Protein AF-0000000069193456 (afdb_homodimer)

Radius of gyration: 40.94 Å; Cα contacts (8 Å, |Δi|>4): 2924; chains: 2; bounding box: 94×148×112 Å

Sequence (2018 aa):
MAEHEHEHEFEGGEEELEAPKDSLWRDEHAMEKSANIVYFLTLGIVAGLILREINKKTKQSIILLSRFPYSPMILSLGILIGLLQKSLGYIGESASILSKMHPHLIVFVFIPVLLFESAFNCDWYTFKYQMVNILLLAGPGCGWGAILLGGIFKLVLQYDDNDMTWYQAFTLGSVLSATDPVAVVALLKELGASLAFNHLIEGEALLNDGVAMVFFIFFNKFSKAQSGKGEAVTASQVVINFVRNSMVGPALGLVLGILAALWTKRILGDDIEVTWLTFVFTYLTFYWAEFCFFKTSGLLAVVGLGLFWSAFGKTRIRSSVEHSVHTVWGFVQYSCDTLVFVLVGIIVGTQVIEETFIHKSDYIRMIVFYFFMILARFIMILTFWPFLRCFGYPISKPEFIVLVYGGLRGALGLTLSLMVGCDEELPARFRHLSVFYAAGMAAITNLVNGTTCKALVQYLEMIENPVVKKKVYKKYLEELIVNSQDKMRELESDQFYSMADWNQVNQLIGQPKFIEKIEKLETEIKYMVGSNKVAANSSNLYEGLTDQEIFGEVRYRIYRILKGLYYDKFEYGLCEEDTVRLLVESSDIGLDHTKSILNIWDQLYKNFLNFSSVNFFLKVKEIPLIGSFAKEYMIKHLGFVYDVTTTFLSCANEALHLTDSFPMGKDAVRLVMEEISREIEKAEGYLGILNDTFPEIVRAIQTKRASHSILTHQRHYLDDTQQNGLVDEKEYQLLKKEINNRLVDLENHQFEMILPSFHVLAMEFPIFSGLVSTDLDNIIKSAYEKRFGCDEIIYEQGMTCQNIFIISKGNVVDEFQGGSIKKGLGSLISYTNLIGEGTCMSTAKATADSLLYSLNLKILKDLMQRNPEFEFKIYINSIEYLRKMFESQAGPLANLEIKRLLDFFRTKSKLKKLTQNQKCDFIFGGYLFRGELKDINSKVYPQYSYIPPQETECLVSKDTICLVFEDQVDSLNNQMLKQLDLDPHKDQQISERYSQIKRTSIQDKKKHHMAEHEHEHEFEGGEEELEAPKDSLWRDEHAMEKSANIVYFLTLGIVAGLILREINKKTKQSIILLSRFPYSPMILSLGILIGLLQKSLGYIGESASILSKMHPHLIVFVFIPVLLFESAFNCDWYTFKYQMVNILLLAGPGCGWGAILLGGIFKLVLQYDDNDMTWYQAFTLGSVLSATDPVAVVALLKELGASLAFNHLIEGEALLNDGVAMVFFIFFNKFSKAQSGKGEAVTASQVVINFVRNSMVGPALGLVLGILAALWTKRILGDDIEVTWLTFVFTYLTFYWAEFCFFKTSGLLAVVGLGLFWSAFGKTRIRSSVEHSVHTVWGFVQYSCDTLVFVLVGIIVGTQVIEETFIHKSDYIRMIVFYFFMILARFIMILTFWPFLRCFGYPISKPEFIVLVYGGLRGALGLTLSLMVGCDEELPARFRHLSVFYAAGMAAITNLVNGTTCKALVQYLEMIENPVVKKKVYKKYLEELIVNSQDKMRELESDQFYSMADWNQVNQLIGQPKFIEKIEKLETEIKYMVGSNKVAANSSNLYEGLTDQEIFGEVRYRIYRILKGLYYDKFEYGLCEEDTVRLLVESSDIGLDHTKSILNIWDQLYKNFLNFSSVNFFLKVKEIPLIGSFAKEYMIKHLGFVYDVTTTFLSCANEALHLTDSFPMGKDAVRLVMEEISREIEKAEGYLGILNDTFPEIVRAIQTKRASHSILTHQRHYLDDTQQNGLVDEKEYQLLKKEINNRLVDLENHQFEMILPSFHVLAMEFPIFSGLVSTDLDNIIKSAYEKRFGCDEIIYEQGMTCQNIFIISKGNVVDEFQGGSIKKGLGSLISYTNLIGEGTCMSTAKATADSLLYSLNLKILKDLMQRNPEFEFKIYINSIEYLRKMFESQAGPLANLEIKRLLDFFRTKSKLKKLTQNQKCDFIFGGYLFRGELKDINSKVYPQYSYIPPQETECLVSKDTICLVFEDQVDSLNNQMLKQLDLDPHKDQQISERYSQIKRTSIQDKKKHH

Nearest PDB structures (foldseek):
  8xpq-assembly1_B  TM=7.668E-01  e=1.045E-39  Strongylocentrotus purpuratus
  8pd8-assembly1_A  TM=7.695E-01  e=7.170E-40  Strongylocentrotus purpuratus
  8pd7-assembly1_A  TM=7.543E-01  e=1.772E-39  Strongylocentrotus purpuratus
  8pd9-assembly1_A  TM=7.567E-01  e=2.684E-39  Strongylocentrotus purpuratus
  3mdp-assembly1_A-2  TM=7.953E-01  e=1.707E-05  Geobacter metallireducens GS-15

Structure (mmCIF, N/CA/C/O backbone):
data_AF-0000000069193456-model_v1
#
loop_
_entity.id
_entity.type
_entity.pdbx_description
1 polymer 'Chromosome undetermined scaffold_49, whole genome shotgun sequence'
#
loop_
_atom_site.group_PDB
_atom_site.id
_atom_site.type_symbol
_atom_site.label_atom_id
_atom_site.label_alt_id
_atom_site.label_comp_id
_atom_site.label_asym_id
_atom_site.label_entity_id
_atom_site.label_seq_id
_atom_site.pdbx_PDB_ins_code
_atom_site.Cartn_x
_atom_site.Cartn_y
_atom_site.Cartn_z
_atom_site.occupancy
_atom_site.B_iso_or_equiv
_atom_site.auth_seq_id
_atom_site.auth_comp_id
_atom_site.auth_asym_id
_atom_site.auth_atom_id
_atom_site.pdbx_PDB_model_num
ATOM 1 N N . MET A 1 1 ? -13.398 -85.375 -55.656 1 17.72 1 MET A N 1
ATOM 2 C CA . MET A 1 1 ? -12.414 -84.875 -54.688 1 17.72 1 MET A CA 1
ATOM 3 C C . MET A 1 1 ? -12.961 -83.75 -53.875 1 17.72 1 MET A C 1
ATOM 5 O O . MET A 1 1 ? -13.156 -82.625 -54.406 1 17.72 1 MET A O 1
ATOM 9 N N . ALA A 1 2 ? -13.953 -83.938 -53.062 1 20.81 2 ALA A N 1
ATOM 10 C CA . ALA A 1 2 ? -15.016 -83.562 -52.156 1 20.81 2 ALA A CA 1
ATOM 11 C C . ALA A 1 2 ? -14.469 -82.75 -51 1 20.81 2 ALA A C 1
ATOM 13 O O . ALA A 1 2 ? -13.68 -83.188 -50.188 1 20.81 2 ALA A O 1
ATOM 14 N N . GLU A 1 3 ? -14.008 -81.438 -51.406 1 20.44 3 GLU A N 1
ATOM 15 C CA . GLU A 1 3 ? -13.133 -80.438 -50.812 1 20.44 3 GLU A CA 1
ATOM 16 C C . GLU A 1 3 ? -13.547 -80.125 -49.375 1 20.44 3 GLU A C 1
ATOM 18 O O . GLU A 1 3 ? -14.727 -79.875 -49.125 1 20.44 3 GLU A O 1
ATOM 23 N N . HIS A 1 4 ? -12.953 -80.625 -48.344 1 23.64 4 HIS A N 1
ATOM 24 C CA . HIS A 1 4 ? -12.953 -80.812 -46.906 1 23.64 4 HIS A CA 1
ATOM 25 C C . HIS A 1 4 ? -12.977 -79.438 -46.188 1 23.64 4 HIS A C 1
ATOM 27 O O . HIS A 1 4 ? -11.977 -78.75 -46.156 1 23.64 4 HIS A O 1
ATOM 33 N N . GLU A 1 5 ? -14 -78.625 -46.312 1 22.72 5 GLU A N 1
ATOM 34 C CA . GLU A 1 5 ? -14.227 -77.312 -45.875 1 22.72 5 GLU A CA 1
ATOM 35 C C . GLU A 1 5 ? -14.141 -77.188 -44.344 1 22.72 5 GLU A C 1
ATOM 37 O O . GLU A 1 5 ? -15.023 -77.625 -43.625 1 22.72 5 GLU A O 1
ATOM 42 N N . HIS A 1 6 ? -13.047 -77.562 -43.75 1 24.02 6 HIS A N 1
ATOM 43 C CA . HIS A 1 6 ? -12.875 -77.562 -42.281 1 24.02 6 HIS A CA 1
ATOM 44 C C . HIS A 1 6 ? -13.289 -76.25 -41.656 1 24.02 6 HIS A C 1
ATOM 46 O O . HIS A 1 6 ? -12.82 -75.188 -42.062 1 24.02 6 HIS A O 1
ATOM 52 N N . GLU A 1 7 ? -14.477 -76.062 -41.188 1 23.5 7 GLU A N 1
ATOM 53 C CA . GLU A 1 7 ? -15.211 -75.062 -40.438 1 23.5 7 GLU A CA 1
ATOM 54 C C . GLU A 1 7 ? -14.516 -74.75 -39.125 1 23.5 7 GLU A C 1
ATOM 56 O O . GLU A 1 7 ? -14.555 -75.5 -38.188 1 23.5 7 GLU A O 1
ATOM 61 N N . HIS A 1 8 ? -13.273 -74.375 -39.094 1 25.77 8 HIS A N 1
ATOM 62 C CA . HIS A 1 8 ? -12.602 -74 -37.844 1 25.77 8 HIS A CA 1
ATOM 63 C C . HIS A 1 8 ? -13.438 -73 -37.031 1 25.77 8 HIS A C 1
ATOM 65 O O . HIS A 1 8 ? -13.844 -72 -37.531 1 25.77 8 HIS A O 1
ATOM 71 N N . GLU A 1 9 ? -14.234 -73.438 -36.094 1 24.17 9 GLU A N 1
ATOM 72 C CA . GLU A 1 9 ? -15.078 -72.875 -35.062 1 24.17 9 GLU A CA 1
ATOM 73 C C . GLU A 1 9 ? -14.305 -71.812 -34.25 1 24.17 9 GLU A C 1
ATOM 75 O O . GLU A 1 9 ? -13.273 -72.125 -33.656 1 24.17 9 GLU A O 1
ATOM 80 N N . PHE A 1 10 ? -14.203 -70.562 -34.688 1 23.92 10 PHE A N 1
ATOM 81 C CA . PHE A 1 10 ? -13.656 -69.438 -34.031 1 23.92 10 PHE A CA 1
ATOM 82 C C . PHE A 1 10 ? -14.234 -69.25 -32.625 1 23.92 10 PHE A C 1
ATOM 84 O O . PHE A 1 10 ? -15.422 -68.938 -32.438 1 23.92 10 PHE A O 1
ATOM 91 N N . GLU A 1 11 ? -14.023 -70.188 -31.703 1 25.23 11 GLU A N 1
ATOM 92 C CA . GLU A 1 11 ? -14.367 -70.062 -30.297 1 25.23 11 GLU A CA 1
ATOM 93 C C . GLU A 1 11 ? -13.898 -68.688 -29.766 1 25.23 11 GLU A C 1
ATOM 95 O O . GLU A 1 11 ? -12.703 -68.438 -29.766 1 25.23 11 GLU A O 1
ATOM 100 N N . GLY A 1 12 ? -14.609 -67.625 -30 1 24.25 12 GLY A N 1
ATOM 101 C CA . GLY A 1 12 ? -14.516 -66.25 -29.578 1 24.25 12 GLY A CA 1
ATOM 102 C C . GLY A 1 12 ? -14.289 -66.125 -28.078 1 24.25 12 GLY A C 1
ATOM 103 O O . GLY A 1 12 ? -15.211 -66.312 -27.281 1 24.25 12 GLY A O 1
ATOM 104 N N . GLY A 1 13 ? -13.227 -66.75 -27.516 1 24.34 13 GLY A N 1
ATOM 105 C CA . GLY A 1 13 ? -12.82 -66.562 -26.141 1 24.34 13 GLY A CA 1
ATOM 106 C C . GLY A 1 13 ? -12.922 -65.125 -25.672 1 24.34 13 GLY A C 1
ATOM 107 O O . GLY A 1 13 ? -12.344 -64.188 -26.281 1 24.34 13 GLY A O 1
ATOM 108 N N . GLU A 1 14 ? -14.102 -64.75 -25.188 1 25.94 14 GLU A N 1
ATOM 109 C CA . GLU A 1 14 ? -14.414 -63.469 -24.484 1 25.94 14 GLU A CA 1
ATOM 110 C C . GLU A 1 14 ? -13.344 -63.125 -23.453 1 25.94 14 GLU A C 1
ATOM 112 O O . GLU A 1 14 ? -13.273 -63.75 -22.391 1 25.94 14 GLU A O 1
ATOM 117 N N . GLU A 1 15 ? -12.125 -63.094 -23.859 1 26.42 15 GLU A N 1
ATOM 118 C CA . GLU A 1 15 ? -11.102 -62.562 -22.969 1 26.42 15 GLU A CA 1
ATOM 119 C C . GLU A 1 15 ? -11.617 -61.344 -22.203 1 26.42 15 GLU A C 1
ATOM 121 O O . GLU A 1 15 ? -11.977 -60.312 -22.812 1 26.42 15 GLU A O 1
ATOM 126 N N . GLU A 1 16 ? -12.297 -61.625 -21.109 1 27.89 16 GLU A N 1
ATOM 127 C CA . GLU A 1 16 ? -12.664 -60.656 -20.062 1 27.89 16 GLU A CA 1
ATOM 128 C C . GLU A 1 16 ? -11.547 -59.656 -19.812 1 27.89 16 GLU A C 1
ATOM 130 O O . GLU A 1 16 ? -10.43 -60.062 -19.453 1 27.89 16 GLU A O 1
ATOM 135 N N . LEU A 1 17 ? -11.469 -58.688 -20.547 1 29.25 17 LEU A N 1
ATOM 136 C CA . LEU A 1 17 ? -10.625 -57.5 -20.375 1 29.25 17 LEU A CA 1
ATOM 137 C C . LEU A 1 17 ? -10.562 -57.094 -18.906 1 29.25 17 LEU A C 1
ATOM 139 O O . LEU A 1 17 ? -11.547 -56.594 -18.359 1 29.25 17 LEU A O 1
ATOM 143 N N . GLU A 1 18 ? -10.023 -58.062 -18.141 1 29.92 18 GLU A N 1
ATOM 144 C CA . GLU A 1 18 ? -9.648 -57.625 -16.797 1 29.92 18 GLU A CA 1
ATOM 145 C C . GLU A 1 18 ? -9.047 -56.219 -16.812 1 29.92 18 GLU A C 1
ATOM 147 O O . GLU A 1 18 ? -7.996 -56 -17.422 1 29.92 18 GLU A O 1
ATOM 152 N N . ALA A 1 19 ? -9.867 -55.375 -16.75 1 35.66 19 ALA A N 1
ATOM 153 C CA . ALA A 1 19 ? -9.422 -54 -16.594 1 35.66 19 ALA A CA 1
ATOM 154 C C . ALA A 1 19 ? -8.273 -53.875 -15.602 1 35.66 19 ALA A C 1
ATOM 156 O O . ALA A 1 19 ? -8.352 -54.438 -14.5 1 35.66 19 ALA A O 1
ATOM 157 N N . PRO A 1 20 ? -7.113 -53.906 -16.062 1 26.83 20 PRO A N 1
ATOM 158 C CA . PRO A 1 20 ? -5.973 -53.875 -15.148 1 26.83 20 PRO A CA 1
ATOM 159 C C . PRO A 1 20 ? -6.254 -53.094 -13.875 1 26.83 20 PRO A C 1
ATOM 161 O O . PRO A 1 20 ? -6.836 -52 -13.938 1 26.83 20 PRO A O 1
ATOM 164 N N . LYS A 1 21 ? -6.289 -53.625 -12.789 1 41.25 21 LYS A N 1
ATOM 165 C CA . LYS A 1 21 ? -6.172 -53.188 -11.398 1 41.25 21 LYS A CA 1
ATOM 166 C C . LYS A 1 21 ? -5.184 -52.031 -11.273 1 41.25 21 LYS A C 1
ATOM 168 O O . LYS A 1 21 ? -5.02 -51.438 -10.195 1 41.25 21 LYS A O 1
ATOM 173 N N . ASP A 1 22 ? -4.328 -52 -12.125 1 29.11 22 ASP A N 1
ATOM 174 C CA . ASP A 1 22 ? -3.213 -51.062 -12.125 1 29.11 22 ASP A CA 1
ATOM 175 C C . ASP A 1 22 ? -3.693 -49.656 -12.445 1 29.11 22 ASP A C 1
ATOM 177 O O . ASP A 1 22 ? -2.926 -48.688 -12.336 1 29.11 22 ASP A O 1
ATOM 181 N N . SER A 1 23 ? -4.793 -49.438 -13.062 1 33.22 23 SER A N 1
ATOM 182 C CA . SER A 1 23 ? -5.23 -48.094 -13.43 1 33.22 23 SER A CA 1
ATOM 183 C C . SER A 1 23 ? -5.695 -47.312 -12.203 1 33.22 23 SER A C 1
ATOM 185 O O . SER A 1 23 ? -5.59 -46.062 -12.164 1 33.22 23 SER A O 1
ATOM 187 N N . LEU A 1 24 ? -6.363 -48.031 -11.234 1 33.47 24 LEU A N 1
ATOM 188 C CA . LEU A 1 24 ? -6.84 -47.438 -9.992 1 33.47 24 LEU A CA 1
ATOM 189 C C . LEU A 1 24 ? -5.688 -46.812 -9.211 1 33.47 24 LEU A C 1
ATOM 191 O O . LEU A 1 24 ? -5.832 -45.719 -8.664 1 33.47 24 LEU A O 1
ATOM 195 N N . TRP A 1 25 ? -4.699 -47.625 -8.914 1 35.62 25 TRP A N 1
ATOM 196 C CA . TRP A 1 25 ? -3.453 -47.312 -8.227 1 35.62 25 TRP A CA 1
ATOM 197 C C . TRP A 1 25 ? -2.695 -46.219 -8.945 1 35.62 25 TRP A C 1
ATOM 199 O O . TRP A 1 25 ? -2.004 -45.406 -8.305 1 35.62 25 TRP A O 1
ATOM 209 N N . ARG A 1 26 ? -2.957 -46.188 -10.18 1 42.59 26 ARG A N 1
ATOM 210 C CA . ARG A 1 26 ? -2.289 -45.156 -10.992 1 42.59 26 ARG A CA 1
ATOM 211 C C . ARG A 1 26 ? -2.895 -43.781 -10.766 1 42.59 26 ARG A C 1
ATOM 213 O O . ARG A 1 26 ? -2.174 -42.781 -10.711 1 42.59 26 ARG A O 1
ATOM 220 N N . ASP A 1 27 ? -4.223 -43.719 -10.602 1 44.72 27 ASP A N 1
ATOM 221 C CA . ASP A 1 27 ? -4.941 -42.469 -10.398 1 44.72 27 ASP A CA 1
ATOM 222 C C . ASP A 1 27 ? -4.723 -41.938 -8.984 1 44.72 27 ASP A C 1
ATOM 224 O O . ASP A 1 27 ? -4.527 -40.719 -8.797 1 44.72 27 ASP A O 1
ATOM 228 N N . GLU A 1 28 ? -4.91 -42.875 -7.914 1 47.88 28 GLU A N 1
ATOM 229 C CA . GLU A 1 28 ? -4.574 -42.469 -6.551 1 47.88 28 GLU A CA 1
ATOM 230 C C . GLU A 1 28 ? -3.111 -42.062 -6.449 1 47.88 28 GLU A C 1
ATOM 232 O O . GLU A 1 28 ? -2.787 -41.094 -5.746 1 47.88 28 GLU A O 1
ATOM 237 N N . HIS A 1 29 ? -2.365 -42.781 -7.258 1 50.62 29 HIS A N 1
ATOM 238 C CA . HIS A 1 29 ? -0.937 -42.5 -7.27 1 50.62 29 HIS A CA 1
ATOM 239 C C . HIS A 1 29 ? -0.658 -41.156 -7.969 1 50.62 29 HIS A C 1
ATOM 241 O O . HIS A 1 29 ? 0.239 -40.406 -7.566 1 50.62 29 HIS A O 1
ATOM 247 N N . ALA A 1 30 ? -1.552 -40.969 -8.984 1 55.5 30 ALA A N 1
ATOM 248 C CA . ALA A 1 30 ? -1.376 -39.719 -9.688 1 55.5 30 ALA A CA 1
ATOM 249 C C . ALA A 1 30 ? -1.838 -38.531 -8.82 1 55.5 30 ALA A C 1
ATOM 251 O O . ALA A 1 30 ? -1.227 -37.469 -8.836 1 55.5 30 ALA A O 1
ATOM 252 N N . MET A 1 31 ? -2.879 -38.875 -8.031 1 60.06 31 MET A N 1
ATOM 253 C CA . MET A 1 31 ? -3.385 -37.875 -7.105 1 60.06 31 MET A CA 1
ATOM 254 C C . MET A 1 31 ? -2.352 -37.562 -6.027 1 60.06 31 MET A C 1
ATOM 256 O O . MET A 1 31 ? -2.127 -36.406 -5.699 1 60.06 31 MET A O 1
ATOM 260 N N . GLU A 1 32 ? -1.82 -38.562 -5.605 1 62 32 GLU A N 1
ATOM 261 C CA . GLU A 1 32 ? -0.836 -38.406 -4.539 1 62 32 GLU A CA 1
ATOM 262 C C . GLU A 1 32 ? 0.423 -37.719 -5.043 1 62 32 GLU A C 1
ATOM 264 O O . GLU A 1 32 ? 1.036 -36.938 -4.316 1 62 32 GLU A O 1
ATOM 269 N N . LYS A 1 33 ? 0.651 -37.969 -6.344 1 65.75 33 LYS A N 1
ATOM 270 C CA . LYS A 1 33 ? 1.847 -37.344 -6.91 1 65.75 33 LYS A CA 1
ATOM 271 C C . LYS A 1 33 ? 1.654 -35.844 -7.09 1 65.75 33 LYS A C 1
ATOM 273 O O . LYS A 1 33 ? 2.559 -35.062 -6.801 1 65.75 33 LYS A O 1
ATOM 278 N N . SER A 1 34 ? 0.428 -35.562 -7.559 1 65.94 34 SER A N 1
ATOM 279 C CA . SER A 1 34 ? 0.157 -34.125 -7.762 1 65.94 34 SER A CA 1
ATOM 280 C C . SER A 1 34 ? 0.087 -33.406 -6.43 1 65.94 34 SER A C 1
ATOM 282 O O . SER A 1 34 ? 0.562 -32.25 -6.32 1 65.94 34 SER A O 1
ATOM 284 N N . ALA A 1 35 ? -0.394 -34.094 -5.445 1 70.06 35 ALA A N 1
ATOM 285 C CA . ALA A 1 35 ? -0.487 -33.5 -4.117 1 70.06 35 ALA A CA 1
ATOM 286 C C . ALA A 1 35 ? 0.896 -33.312 -3.494 1 70.06 35 ALA A C 1
ATOM 288 O O . ALA A 1 35 ? 1.147 -32.344 -2.787 1 70.06 35 ALA A O 1
ATOM 289 N N . ASN A 1 36 ? 1.761 -34.219 -3.896 1 70.88 36 ASN A N 1
ATOM 290 C CA . ASN A 1 36 ? 3.098 -34.188 -3.316 1 70.88 36 ASN A CA 1
ATOM 291 C C . ASN A 1 36 ? 3.914 -33 -3.865 1 70.88 36 ASN A C 1
ATOM 293 O O . ASN A 1 36 ? 4.766 -32.469 -3.168 1 70.88 36 ASN A O 1
ATOM 297 N N . ILE A 1 37 ? 3.555 -32.562 -5.102 1 71.44 37 ILE A N 1
ATOM 298 C CA . ILE A 1 37 ? 4.281 -31.453 -5.691 1 71.44 37 ILE A CA 1
ATOM 299 C C . ILE A 1 37 ? 3.916 -30.156 -4.973 1 71.44 37 ILE A C 1
ATOM 301 O O . ILE A 1 37 ? 4.793 -29.391 -4.594 1 71.44 37 ILE A O 1
ATOM 305 N N . VAL A 1 38 ? 2.646 -30 -4.773 1 73.56 38 VAL A N 1
ATOM 306 C CA . VAL A 1 38 ? 2.188 -28.781 -4.129 1 73.56 38 VAL A CA 1
ATOM 307 C C . VAL A 1 38 ? 2.646 -28.766 -2.672 1 73.56 38 VAL A C 1
ATOM 309 O O . VAL A 1 38 ? 3.031 -27.719 -2.15 1 73.56 38 VAL A O 1
ATOM 312 N N . TYR A 1 39 ? 2.639 -29.922 -2.115 1 74.94 39 TYR A N 1
ATOM 313 C CA . TYR A 1 39 ? 3.066 -30.031 -0.726 1 74.94 39 TYR A CA 1
ATOM 314 C C . TYR A 1 39 ? 4.547 -29.719 -0.583 1 74.94 39 TYR A C 1
ATOM 316 O O . TYR A 1 39 ? 4.957 -29.047 0.373 1 74.94 39 TYR A O 1
ATOM 324 N N . PHE A 1 40 ? 5.289 -30.094 -1.515 1 74.62 40 PHE A N 1
ATOM 325 C CA . PHE A 1 40 ? 6.723 -29.828 -1.479 1 74.62 40 PHE A CA 1
ATOM 326 C C . PHE A 1 40 ? 6.996 -28.344 -1.656 1 74.62 40 PHE A C 1
ATOM 328 O O . PHE A 1 40 ? 7.863 -27.781 -0.98 1 74.62 40 PHE A O 1
ATOM 335 N N . LEU A 1 41 ? 6.27 -27.812 -2.596 1 76.56 41 LEU A N 1
ATOM 336 C CA . LEU A 1 41 ? 6.457 -26.375 -2.82 1 76.56 41 LEU A CA 1
ATOM 337 C C . LEU A 1 41 ? 6.117 -25.578 -1.564 1 76.56 41 LEU A C 1
ATOM 339 O O . LEU A 1 41 ? 6.816 -24.625 -1.222 1 76.56 41 LEU A O 1
ATOM 343 N N . THR A 1 42 ? 5.16 -26.094 -0.869 1 80.19 42 THR A N 1
ATOM 344 C CA . THR A 1 42 ? 4.73 -25.391 0.343 1 80.19 42 THR A CA 1
ATOM 345 C C . THR A 1 42 ? 5.742 -25.594 1.465 1 80.19 42 THR A C 1
ATOM 347 O O . THR A 1 42 ? 6.066 -24.641 2.188 1 80.19 42 THR A O 1
ATOM 350 N N . LEU A 1 43 ? 6.324 -26.734 1.518 1 81.06 43 LEU A N 1
ATOM 351 C CA . LEU A 1 43 ? 7.301 -27.016 2.564 1 81.06 43 LEU A CA 1
ATOM 352 C C . LEU A 1 43 ? 8.609 -26.266 2.303 1 81.06 43 LEU A C 1
ATOM 354 O O . LEU A 1 43 ? 9.289 -25.859 3.242 1 81.06 43 LEU A O 1
ATOM 358 N N . GLY A 1 44 ? 8.922 -26.25 0.96 1 80.94 44 GLY A N 1
ATOM 359 C CA . GLY A 1 44 ? 10.094 -25.469 0.613 1 80.94 44 GLY A CA 1
ATOM 360 C C . GLY A 1 44 ? 10 -24.016 1.049 1 80.94 44 GLY A C 1
ATOM 361 O O . GLY A 1 44 ? 10.961 -23.453 1.578 1 80.94 44 GLY A O 1
ATOM 362 N N . ILE A 1 45 ? 8.844 -23.484 0.941 1 85.94 45 ILE A N 1
ATOM 363 C CA . ILE A 1 45 ? 8.648 -22.078 1.307 1 85.94 45 ILE A CA 1
ATOM 364 C C . ILE A 1 45 ? 8.641 -21.938 2.828 1 85.94 45 ILE A C 1
ATOM 366 O O . ILE A 1 45 ? 9.148 -20.953 3.373 1 85.94 45 ILE A O 1
ATOM 370 N N . VAL A 1 46 ? 8.094 -22.938 3.576 1 85.12 46 VAL A N 1
ATOM 371 C CA . VAL A 1 46 ? 8.07 -22.906 5.035 1 85.12 46 VAL A CA 1
ATOM 372 C C . VAL A 1 46 ? 9.492 -22.922 5.578 1 85.12 46 VAL A C 1
ATOM 374 O O . VAL A 1 46 ? 9.82 -22.188 6.512 1 85.12 46 VAL A O 1
ATOM 377 N N . ALA A 1 47 ? 10.258 -23.75 4.934 1 84.69 47 ALA A N 1
ATOM 378 C CA . ALA A 1 47 ? 11.664 -23.812 5.344 1 84.69 47 ALA A CA 1
ATOM 379 C C . ALA A 1 47 ? 12.359 -22.484 5.117 1 84.69 47 ALA A C 1
ATOM 381 O O . ALA A 1 47 ? 13.172 -22.047 5.941 1 84.69 47 ALA A O 1
ATOM 382 N N . GLY A 1 48 ? 12.047 -21.922 3.986 1 84.56 48 GLY A N 1
ATOM 383 C CA . GLY A 1 48 ? 12.602 -20.609 3.719 1 84.56 48 GLY A CA 1
ATOM 384 C C . GLY A 1 48 ? 12.195 -19.562 4.746 1 84.56 48 GLY A C 1
ATOM 385 O O . GLY A 1 48 ? 13.016 -18.75 5.168 1 84.56 48 GLY A O 1
ATOM 386 N N . LEU A 1 49 ? 10.961 -19.625 5.23 1 84.5 49 LEU A N 1
ATOM 387 C CA . LEU A 1 49 ? 10.445 -18.656 6.203 1 84.5 49 LEU A CA 1
ATOM 388 C C . LEU A 1 49 ? 11.117 -18.859 7.559 1 84.5 49 LEU A C 1
ATOM 390 O O . LEU A 1 49 ? 11.445 -17.891 8.242 1 84.5 49 LEU A O 1
ATOM 394 N N . ILE A 1 50 ? 11.305 -20.047 7.938 1 83.5 50 ILE A N 1
ATOM 395 C CA . ILE A 1 50 ? 11.93 -20.344 9.219 1 83.5 50 ILE A CA 1
ATOM 396 C C . ILE A 1 50 ? 13.383 -19.875 9.211 1 83.5 50 ILE A C 1
ATOM 398 O O . ILE A 1 50 ? 13.852 -19.25 10.172 1 83.5 50 ILE A O 1
ATOM 402 N N . LEU A 1 51 ? 14.062 -20.125 8.102 1 83.38 51 LEU A N 1
ATOM 403 C CA . LEU A 1 51 ? 15.461 -19.719 7.988 1 83.38 51 LEU A CA 1
ATOM 404 C C . LEU A 1 51 ? 15.586 -18.203 7.957 1 83.38 51 LEU A C 1
ATOM 406 O O . LEU A 1 51 ? 16.562 -17.641 8.469 1 83.38 51 LEU A O 1
ATOM 410 N N . ARG A 1 52 ? 14.672 -17.594 7.309 1 80.31 52 ARG A N 1
ATOM 411 C CA . ARG A 1 52 ? 14.688 -16.125 7.25 1 80.31 52 ARG A CA 1
ATOM 412 C C . ARG A 1 52 ? 14.516 -15.531 8.641 1 80.31 52 ARG A C 1
ATOM 414 O O . ARG A 1 52 ? 15.133 -14.516 8.961 1 80.31 52 ARG A O 1
ATOM 421 N N . GLU A 1 53 ? 13.688 -16.109 9.516 1 76.25 53 GLU A N 1
ATOM 422 C CA . GLU A 1 53 ? 13.484 -15.648 10.883 1 76.25 53 GLU A CA 1
ATOM 423 C C . GLU A 1 53 ? 14.727 -15.875 11.734 1 76.25 53 GLU A C 1
ATOM 425 O O . GLU A 1 53 ? 15.078 -15.039 12.57 1 76.25 53 GLU A O 1
ATOM 430 N N . ILE A 1 54 ? 15.344 -16.969 11.445 1 75.12 54 ILE A N 1
ATOM 431 C CA . ILE A 1 54 ? 16.562 -17.297 12.188 1 75.12 54 ILE A CA 1
ATOM 432 C C . ILE A 1 54 ? 17.672 -16.328 11.797 1 75.12 54 ILE A C 1
ATOM 434 O O . ILE A 1 54 ? 18.453 -15.898 12.641 1 75.12 54 ILE A O 1
ATOM 438 N N . ASN A 1 55 ? 17.703 -16.031 10.523 1 74.56 55 ASN A N 1
ATOM 439 C CA . ASN A 1 55 ? 18.719 -15.109 10.023 1 74.56 55 ASN A CA 1
ATOM 440 C C . ASN A 1 55 ? 18.562 -13.719 10.625 1 74.56 55 ASN A C 1
ATOM 442 O O . ASN A 1 55 ? 19.547 -13.055 10.93 1 74.56 55 ASN A O 1
ATOM 446 N N . LYS A 1 56 ? 17.344 -13.219 10.797 1 69.12 56 LYS A N 1
ATOM 447 C CA . LYS A 1 56 ? 17.078 -11.898 11.359 1 69.12 56 LYS A CA 1
ATOM 448 C C . LYS A 1 56 ? 17.422 -11.852 12.844 1 69.12 56 LYS A C 1
ATOM 450 O O . LYS A 1 56 ? 17.953 -10.859 13.336 1 69.12 56 LYS A O 1
ATOM 455 N N . LYS A 1 57 ? 17.125 -12.953 13.594 1 62.94 57 LYS A N 1
ATOM 456 C CA . LYS A 1 57 ? 17.344 -13 15.039 1 62.94 57 LYS A CA 1
ATOM 457 C C . LYS A 1 57 ? 18.812 -13.227 15.367 1 62.94 57 LYS A C 1
ATOM 459 O O . LYS A 1 57 ? 19.344 -12.664 16.328 1 62.94 57 LYS A O 1
ATOM 464 N N . THR A 1 58 ? 19.359 -14.188 14.617 1 57.47 58 THR A N 1
ATOM 465 C CA . THR A 1 58 ? 20.734 -14.547 14.93 1 57.47 58 THR A CA 1
ATOM 466 C C . THR A 1 58 ? 21.672 -13.375 14.648 1 57.47 58 THR A C 1
ATOM 468 O O . THR A 1 58 ? 22.75 -13.281 15.234 1 57.47 58 THR A O 1
ATOM 471 N N . LYS A 1 59 ? 21.328 -12.539 13.609 1 54.72 59 LYS A N 1
ATOM 472 C CA . LYS A 1 59 ? 22.188 -11.383 13.383 1 54.72 59 LYS A CA 1
ATOM 473 C C . LYS A 1 59 ? 22.422 -10.609 14.68 1 54.72 59 LYS A C 1
ATOM 475 O O . LYS A 1 59 ? 23.469 -9.977 14.852 1 54.72 59 LYS A O 1
ATOM 480 N N . GLN A 1 60 ? 21.594 -10.828 15.742 1 49.84 60 GLN A N 1
ATOM 481 C CA . GLN A 1 60 ? 21.766 -10.102 17 1 49.84 60 GLN A CA 1
ATOM 482 C C . GLN A 1 60 ? 22.578 -10.922 18 1 49.84 60 GLN A C 1
ATOM 484 O O . GLN A 1 60 ? 23.297 -10.359 18.828 1 49.84 60 GLN A O 1
ATOM 489 N N . SER A 1 61 ? 22.375 -12.344 18.062 1 48.12 61 SER A N 1
ATOM 490 C CA . SER A 1 61 ? 22.875 -13.062 19.219 1 48.12 61 SER A CA 1
ATOM 491 C C . SER A 1 61 ? 24.219 -13.734 18.922 1 48.12 61 SER A C 1
ATOM 493 O O . SER A 1 61 ? 25.156 -13.648 19.703 1 48.12 61 SER A O 1
ATOM 495 N N . ILE A 1 62 ? 24.25 -14.641 17.891 1 46.44 62 ILE A N 1
ATOM 496 C CA . ILE A 1 62 ? 25.453 -15.461 17.703 1 46.44 62 ILE A CA 1
ATOM 497 C C . ILE A 1 62 ? 26.281 -14.898 16.562 1 46.44 62 ILE A C 1
ATOM 499 O O . ILE A 1 62 ? 25.828 -14.836 15.414 1 46.44 62 ILE A O 1
ATOM 503 N N . ILE A 1 63 ? 27.375 -14.375 16.906 1 47.75 63 ILE A N 1
ATOM 504 C CA . ILE A 1 63 ? 28.344 -13.711 16.047 1 47.75 63 ILE A CA 1
ATOM 505 C C . ILE A 1 63 ? 28.594 -14.547 14.797 1 47.75 63 ILE A C 1
ATOM 507 O O . ILE A 1 63 ? 28.641 -14.023 13.68 1 47.75 63 ILE A O 1
ATOM 511 N N . LEU A 1 64 ? 28.812 -15.883 15.008 1 47.78 64 LEU A N 1
ATOM 512 C CA . LEU A 1 64 ? 29.234 -16.75 13.914 1 47.78 64 LEU A CA 1
ATOM 513 C C . LEU A 1 64 ? 28.125 -16.906 12.883 1 47.78 64 LEU A C 1
ATOM 515 O O . LEU A 1 64 ? 28.391 -16.938 11.672 1 47.78 64 LEU A O 1
ATOM 519 N N . LEU A 1 65 ? 26.906 -17.047 13.266 1 52.41 65 LEU A N 1
ATOM 520 C CA . LEU A 1 65 ? 25.75 -17.281 12.398 1 52.41 65 LEU A CA 1
ATOM 521 C C . LEU A 1 65 ? 25.188 -15.969 11.875 1 52.41 65 LEU A C 1
ATOM 523 O O . LEU A 1 65 ? 24.406 -15.953 10.922 1 52.41 65 LEU A O 1
ATOM 527 N N . SER A 1 66 ? 25.469 -14.883 12.477 1 53.81 66 SER A N 1
ATOM 528 C CA . SER A 1 66 ? 25 -13.555 12.109 1 53.81 66 SER A CA 1
ATOM 529 C C . SER A 1 66 ? 25.5 -13.156 10.719 1 53.81 66 SER A C 1
ATOM 531 O O . SER A 1 66 ? 24.938 -12.266 10.078 1 53.81 66 SER A O 1
ATOM 533 N N . ARG A 1 67 ? 26.547 -14.094 10.297 1 58.72 67 ARG A N 1
ATOM 534 C CA . ARG A 1 67 ? 27.25 -13.68 9.086 1 58.72 67 ARG A CA 1
ATOM 535 C C . ARG A 1 67 ? 26.766 -14.469 7.871 1 58.72 67 ARG A C 1
ATOM 537 O O . ARG A 1 67 ? 27.188 -14.203 6.746 1 58.72 67 ARG A O 1
ATOM 544 N N . PHE A 1 68 ? 25.766 -15.32 8.148 1 68.06 68 PHE A N 1
ATOM 545 C CA . PHE A 1 68 ? 25.391 -16.156 7.02 1 68.06 68 PHE A CA 1
ATOM 546 C C . PHE A 1 68 ? 24.25 -15.523 6.23 1 68.06 68 PHE A C 1
ATOM 548 O O . PHE A 1 68 ? 23.188 -15.25 6.777 1 68.06 68 PHE A O 1
ATOM 555 N N . PRO A 1 69 ? 24.578 -15.273 4.891 1 74.06 69 PRO A N 1
ATOM 556 C CA . PRO A 1 69 ? 23.5 -14.734 4.055 1 74.06 69 PRO A CA 1
ATOM 557 C C . PRO A 1 69 ? 22.359 -15.734 3.854 1 74.06 69 PRO A C 1
ATOM 559 O O . PRO A 1 69 ? 22.531 -16.938 4.086 1 74.06 69 PRO A O 1
ATOM 562 N N . TYR A 1 70 ? 21.266 -15.406 3.529 1 76.94 70 TYR A N 1
ATOM 563 C CA . TYR A 1 70 ? 20.031 -16.188 3.396 1 76.94 70 TYR A CA 1
ATOM 564 C C . TYR A 1 70 ? 20.172 -17.234 2.311 1 76.94 70 TYR A C 1
ATOM 566 O O . TYR A 1 70 ? 19.828 -18.406 2.518 1 76.94 70 TYR A O 1
ATOM 574 N N . SER A 1 71 ? 20.75 -16.922 1.128 1 75.12 71 SER A N 1
ATOM 575 C CA . SER A 1 71 ? 20.797 -17.812 -0.027 1 75.12 71 SER A CA 1
ATOM 576 C C . SER A 1 71 ? 21.656 -19.047 0.265 1 75.12 71 SER A C 1
ATOM 578 O O . SER A 1 71 ? 21.234 -20.172 -0.022 1 75.12 71 SER A O 1
ATOM 580 N N . PRO A 1 72 ? 22.828 -18.891 0.938 1 74.81 72 PRO A N 1
ATOM 581 C CA . PRO A 1 72 ? 23.609 -20.078 1.264 1 74.81 72 PRO A CA 1
ATOM 582 C C . PRO A 1 72 ? 22.938 -20.969 2.309 1 74.81 72 PRO A C 1
ATOM 584 O O . PRO A 1 72 ? 23.109 -22.188 2.293 1 74.81 72 PRO A O 1
ATOM 587 N N . MET A 1 73 ? 22.172 -20.406 3.139 1 81.5 73 MET A N 1
ATOM 588 C CA . MET A 1 73 ? 21.484 -21.188 4.16 1 81.5 73 MET A CA 1
ATOM 589 C C . MET A 1 73 ? 20.422 -22.094 3.529 1 81.5 73 MET A C 1
ATOM 591 O O . MET A 1 73 ? 20.297 -23.266 3.898 1 81.5 73 MET A O 1
ATOM 595 N N . ILE A 1 74 ? 19.703 -21.547 2.615 1 83.12 74 ILE A N 1
ATOM 596 C CA . ILE A 1 74 ? 18.641 -22.328 1.978 1 83.12 74 ILE A CA 1
ATOM 597 C C . ILE A 1 74 ? 19.25 -23.406 1.096 1 83.12 74 ILE A C 1
ATOM 599 O O . ILE A 1 74 ? 18.703 -24.5 0.987 1 83.12 74 ILE A O 1
ATOM 603 N N . LEU A 1 75 ? 20.297 -23.047 0.465 1 80 75 LEU A N 1
ATOM 604 C CA . LEU A 1 75 ? 20.984 -24.031 -0.354 1 80 75 LEU A CA 1
ATOM 605 C C . LEU A 1 75 ? 21.484 -25.203 0.499 1 80 75 LEU A C 1
ATOM 607 O O . LEU A 1 75 ? 21.375 -26.359 0.101 1 80 75 LEU A O 1
ATOM 611 N N . SER A 1 76 ? 22.031 -24.891 1.661 1 82.56 76 SER A N 1
ATOM 612 C CA . SER A 1 76 ? 22.531 -25.922 2.568 1 82.56 76 SER A CA 1
ATOM 613 C C . SER A 1 76 ? 21.391 -26.812 3.061 1 82.56 76 SER A C 1
ATOM 615 O O . SER A 1 76 ? 21.562 -28.031 3.205 1 82.56 76 SER A O 1
ATOM 617 N N . LEU A 1 77 ? 20.344 -26.188 3.262 1 86.19 77 LEU A N 1
ATOM 618 C CA . LEU A 1 77 ? 19.172 -26.969 3.684 1 86.19 77 LEU A CA 1
ATOM 619 C C . LEU A 1 77 ? 18.703 -27.891 2.566 1 86.19 77 LEU A C 1
ATOM 621 O O . LEU A 1 77 ? 18.328 -29.031 2.824 1 86.19 77 LEU A O 1
ATOM 625 N N . GLY A 1 78 ? 18.656 -27.422 1.347 1 82.94 78 GLY A N 1
ATOM 626 C CA . GLY A 1 78 ? 18.312 -28.25 0.207 1 82.94 78 GLY A CA 1
ATOM 627 C C . GLY A 1 78 ? 19.219 -29.453 0.035 1 82.94 78 GLY A C 1
ATOM 628 O O . GLY A 1 78 ? 18.766 -30.547 -0.259 1 82.94 78 GLY A O 1
ATOM 629 N N . ILE A 1 79 ? 20.5 -29.188 0.302 1 81.06 79 ILE A N 1
ATOM 630 C CA . ILE A 1 79 ? 21.484 -30.266 0.202 1 81.06 79 ILE A CA 1
ATOM 631 C C . ILE A 1 79 ? 21.219 -31.312 1.283 1 81.06 79 ILE A C 1
ATOM 633 O O . ILE A 1 79 ? 21.266 -32.5 1.018 1 81.06 79 ILE A O 1
ATOM 637 N N . LEU A 1 80 ? 20.891 -30.797 2.428 1 84.69 80 LEU A N 1
ATOM 638 C CA . LEU A 1 80 ? 20.625 -31.688 3.547 1 84.69 80 LEU A CA 1
ATOM 639 C C . LEU A 1 80 ? 19.375 -32.531 3.285 1 84.69 80 LEU A C 1
ATOM 641 O O . LEU A 1 80 ? 19.359 -33.719 3.588 1 84.69 80 LEU A O 1
ATOM 645 N N . ILE A 1 81 ? 18.391 -31.969 2.701 1 84.88 81 ILE A N 1
ATOM 646 C CA . ILE A 1 81 ? 17.156 -32.688 2.383 1 84.88 81 ILE A CA 1
ATOM 647 C C . ILE A 1 81 ? 17.422 -33.719 1.287 1 84.88 81 ILE A C 1
ATOM 649 O O . ILE A 1 81 ? 16.891 -34.812 1.331 1 84.88 81 ILE A O 1
ATOM 653 N N . GLY A 1 82 ? 18.219 -33.281 0.312 1 81.06 82 GLY A N 1
ATOM 654 C CA . GLY A 1 82 ? 18.562 -34.219 -0.761 1 81.06 82 GLY A CA 1
ATOM 655 C C . GLY A 1 82 ? 19.344 -35.406 -0.283 1 81.06 82 GLY A C 1
ATOM 656 O O . GLY A 1 82 ? 19.125 -36.531 -0.753 1 81.06 82 GLY A O 1
ATOM 657 N N . LEU A 1 83 ? 20.219 -35.25 0.723 1 80.5 83 LEU A N 1
ATOM 658 C CA . LEU A 1 83 ? 21.047 -36.312 1.261 1 80.5 83 LEU A CA 1
ATOM 659 C C . LEU A 1 83 ? 20.219 -37.25 2.117 1 80.5 83 LEU A C 1
ATOM 661 O O . LEU A 1 83 ? 20.469 -38.469 2.123 1 80.5 83 LEU A O 1
ATOM 665 N N . LEU A 1 84 ? 19.219 -36.656 2.768 1 80.5 84 LEU A N 1
ATOM 666 C CA . LEU A 1 84 ? 18.406 -37.469 3.688 1 80.5 84 LEU A CA 1
ATOM 667 C C . LEU A 1 84 ? 17.109 -37.906 3.029 1 80.5 84 LEU A C 1
ATOM 669 O O . LEU A 1 84 ? 16.125 -38.219 3.717 1 80.5 84 LEU A O 1
ATOM 673 N N . GLN A 1 85 ? 17.031 -37.844 1.786 1 76.81 85 GLN A N 1
ATOM 674 C CA . GLN A 1 85 ? 15.781 -38.062 1.058 1 76.81 85 GLN A CA 1
ATOM 675 C C . GLN A 1 85 ? 15.188 -39.438 1.393 1 76.81 85 GLN A C 1
ATOM 677 O O . GLN A 1 85 ? 13.969 -39.562 1.501 1 76.81 85 GLN A O 1
ATOM 682 N N . LYS A 1 86 ? 16 -40.406 1.544 1 72.94 86 LYS A N 1
ATOM 683 C CA . LYS A 1 86 ? 15.523 -41.75 1.78 1 72.94 86 LYS A CA 1
ATOM 684 C C . LYS A 1 86 ? 14.961 -41.906 3.191 1 72.94 86 LYS A C 1
ATOM 686 O O . LYS A 1 86 ? 14.094 -42.75 3.436 1 72.94 86 LYS A O 1
ATOM 691 N N . SER A 1 87 ? 15.398 -40.969 4.07 1 73.06 87 SER A N 1
ATOM 692 C CA . SER A 1 87 ? 15.016 -41.125 5.473 1 73.06 87 SER A CA 1
ATOM 693 C C . SER A 1 87 ? 13.867 -40.219 5.836 1 73.06 87 SER A C 1
ATOM 695 O O . SER A 1 87 ? 13.242 -40.375 6.891 1 73.06 87 SER A O 1
ATOM 697 N N . LEU A 1 88 ? 13.477 -39.312 5.035 1 75.25 88 LEU A N 1
ATOM 698 C CA . LEU A 1 88 ? 12.523 -38.281 5.445 1 75.25 88 LEU A CA 1
ATOM 699 C C . LEU A 1 88 ? 11.125 -38.594 4.918 1 75.25 88 LEU A C 1
ATOM 701 O O . LEU A 1 88 ? 10.289 -37.688 4.789 1 75.25 88 LEU A O 1
ATOM 705 N N . GLY A 1 89 ? 10.805 -39.812 4.758 1 66.62 89 GLY A N 1
ATOM 706 C CA . GLY A 1 89 ? 9.469 -40.25 4.395 1 66.62 89 GLY A CA 1
ATOM 707 C C . GLY A 1 89 ? 8.844 -39.438 3.281 1 66.62 89 GLY A C 1
ATOM 708 O O . GLY A 1 89 ? 9.398 -39.344 2.184 1 66.62 89 GLY A O 1
ATOM 709 N N . TYR A 1 90 ? 7.805 -38.594 3.645 1 66.5 90 TYR A N 1
ATOM 710 C CA . TYR A 1 90 ? 7.008 -37.844 2.682 1 66.5 90 TYR A CA 1
ATOM 711 C C . TYR A 1 90 ? 7.812 -36.688 2.094 1 66.5 90 TYR A C 1
ATOM 713 O O . TYR A 1 90 ? 7.699 -36.375 0.903 1 66.5 90 TYR A O 1
ATOM 721 N N . ILE A 1 91 ? 8.641 -36.125 2.885 1 72.5 91 ILE A N 1
ATOM 722 C CA . ILE A 1 91 ? 9.469 -35.031 2.424 1 72.5 91 ILE A CA 1
ATOM 723 C C . ILE A 1 91 ? 10.523 -35.562 1.447 1 72.5 91 ILE A C 1
ATOM 725 O O . ILE A 1 91 ? 10.828 -34.906 0.447 1 72.5 91 ILE A O 1
ATOM 729 N N . GLY A 1 92 ? 10.922 -36.781 1.723 1 71.69 92 GLY A N 1
ATOM 730 C CA . GLY A 1 92 ? 11.922 -37.406 0.859 1 71.69 92 GLY A CA 1
ATOM 731 C C . GLY A 1 92 ? 11.367 -37.812 -0.491 1 71.69 92 GLY A C 1
ATOM 732 O O . GLY A 1 92 ? 12.016 -37.625 -1.521 1 71.69 92 GLY A O 1
ATOM 733 N N . GLU A 1 93 ? 10.109 -38.25 -0.465 1 72.75 93 GLU A N 1
ATOM 734 C CA . GLU A 1 93 ? 9.469 -38.656 -1.712 1 72.75 93 GLU A CA 1
ATOM 735 C C . GLU A 1 93 ? 9.164 -37.438 -2.598 1 72.75 93 GLU A C 1
ATOM 737 O O . GLU A 1 93 ? 9.305 -37.531 -3.82 1 72.75 93 GLU A O 1
ATOM 742 N N . SER A 1 94 ? 8.789 -36.438 -1.913 1 71.31 94 SER A N 1
ATOM 743 C CA . SER A 1 94 ? 8.508 -35.219 -2.658 1 71.31 94 SER A CA 1
ATOM 744 C C . SER A 1 94 ? 9.781 -34.625 -3.262 1 71.31 94 SER A C 1
ATOM 746 O O . SER A 1 94 ? 9.758 -34.125 -4.383 1 71.31 94 SER A O 1
ATOM 748 N N . ALA A 1 95 ? 10.812 -34.812 -2.498 1 72.81 95 ALA A N 1
ATOM 749 C CA . ALA A 1 95 ? 12.102 -34.312 -2.979 1 72.81 95 ALA A CA 1
ATOM 750 C C . ALA A 1 95 ? 12.602 -35.156 -4.16 1 72.81 95 ALA A C 1
ATOM 752 O O . ALA A 1 95 ? 13.203 -34.594 -5.094 1 72.81 95 ALA A O 1
ATOM 753 N N . SER A 1 96 ? 12.242 -36.406 -4.195 1 71.44 96 SER A N 1
ATOM 754 C CA . SER A 1 96 ? 12.672 -37.281 -5.27 1 71.44 96 SER A CA 1
ATOM 755 C C . SER A 1 96 ? 11.922 -37 -6.566 1 71.44 96 SER A C 1
ATOM 757 O O . SER A 1 96 ? 12.5 -37.062 -7.652 1 71.44 96 SER A O 1
ATOM 759 N N . ILE A 1 97 ? 10.688 -36.594 -6.422 1 67.88 97 ILE A N 1
ATOM 760 C CA . ILE A 1 97 ? 9.875 -36.281 -7.59 1 67.88 97 ILE A CA 1
ATOM 761 C C . ILE A 1 97 ? 10.367 -34.969 -8.219 1 67.88 97 ILE A C 1
ATOM 763 O O . ILE A 1 97 ? 10.445 -34.875 -9.445 1 67.88 97 ILE A O 1
ATOM 767 N N . LEU A 1 98 ? 10.766 -34.125 -7.402 1 67.94 98 LEU A N 1
ATOM 768 C CA . LEU A 1 98 ? 11.18 -32.812 -7.898 1 67.94 98 LEU A CA 1
ATOM 769 C C . LEU A 1 98 ? 12.578 -32.906 -8.508 1 67.94 98 LEU A C 1
ATOM 771 O O . LEU A 1 98 ? 12.898 -32.125 -9.414 1 67.94 98 LEU A O 1
ATOM 775 N N . SER A 1 99 ? 13.344 -33.844 -7.91 1 65.94 99 SER A N 1
ATOM 776 C CA . SER A 1 99 ? 14.68 -34 -8.461 1 65.94 99 SER A CA 1
ATOM 777 C C . SER A 1 99 ? 14.625 -34.5 -9.898 1 65.94 99 SER A C 1
ATOM 779 O O . SER A 1 99 ? 15.586 -34.344 -10.656 1 65.94 99 SER A O 1
ATOM 781 N N . LYS A 1 100 ? 13.406 -35 -10.258 1 62.44 100 LYS A N 1
ATOM 782 C CA . LYS A 1 100 ? 13.273 -35.562 -11.602 1 62.44 100 LYS A CA 1
ATOM 783 C C . LYS A 1 100 ? 12.516 -34.594 -12.523 1 62.44 100 LYS A C 1
ATOM 785 O O . LYS A 1 100 ? 12.125 -34.969 -13.625 1 62.44 100 LYS A O 1
ATOM 790 N N . MET A 1 101 ? 12.305 -33.438 -11.984 1 64.12 101 MET A N 1
ATOM 791 C CA . MET A 1 101 ? 11.602 -32.469 -12.805 1 64.12 101 MET A CA 1
ATOM 792 C C . MET A 1 101 ? 12.477 -32 -13.969 1 64.12 101 MET A C 1
ATOM 794 O O . MET A 1 101 ? 13.695 -31.891 -13.828 1 64.12 101 MET A O 1
ATOM 798 N N . HIS A 1 102 ? 11.844 -31.844 -15.148 1 64.12 102 HIS A N 1
ATOM 799 C CA . HIS A 1 102 ? 12.578 -31.391 -16.328 1 64.12 102 HIS A CA 1
ATOM 800 C C . HIS A 1 102 ? 13.156 -30 -16.109 1 64.12 102 HIS A C 1
ATOM 802 O O . HIS A 1 102 ? 12.43 -29.062 -15.734 1 64.12 102 HIS A O 1
ATOM 808 N N . PRO A 1 103 ? 14.5 -29.859 -16.125 1 65.56 103 PRO A N 1
ATOM 809 C CA . PRO A 1 103 ? 15.18 -28.594 -15.852 1 65.56 103 PRO A CA 1
ATOM 810 C C . PRO A 1 103 ? 14.641 -27.438 -16.688 1 65.56 103 PRO A C 1
ATOM 812 O O . PRO A 1 103 ? 14.695 -26.281 -16.266 1 65.56 103 PRO A O 1
ATOM 815 N N . HIS A 1 104 ? 14.039 -27.766 -17.844 1 66.44 104 HIS A N 1
ATOM 816 C CA . HIS A 1 104 ? 13.516 -26.719 -18.719 1 66.44 104 HIS A CA 1
ATOM 817 C C . HIS A 1 104 ? 12.352 -25.984 -18.047 1 66.44 104 HIS A C 1
ATOM 819 O O . HIS A 1 104 ? 12.164 -24.781 -18.266 1 66.44 104 HIS A O 1
ATOM 825 N N . LEU A 1 105 ? 11.648 -26.75 -17.156 1 68.69 105 LEU A N 1
ATOM 826 C CA . LEU A 1 105 ? 10.516 -26.141 -16.484 1 68.69 105 LEU A CA 1
ATOM 827 C C . LEU A 1 105 ? 10.977 -25.078 -15.492 1 68.69 105 LEU A C 1
ATOM 829 O O . LEU A 1 105 ? 10.312 -24.047 -15.328 1 68.69 105 LEU A O 1
ATOM 833 N N . ILE A 1 106 ? 12.109 -25.344 -14.969 1 71.5 106 ILE A N 1
ATOM 834 C CA . ILE A 1 106 ? 12.648 -24.391 -14 1 71.5 106 ILE A CA 1
ATOM 835 C C . ILE A 1 106 ? 13.031 -23.094 -14.695 1 71.5 106 ILE A C 1
ATOM 837 O O . ILE A 1 106 ? 12.727 -22 -14.203 1 71.5 106 ILE A O 1
ATOM 841 N N . VAL A 1 107 ? 13.57 -23.266 -15.898 1 71.62 107 VAL A N 1
ATOM 842 C CA . VAL A 1 107 ? 14.023 -22.109 -16.656 1 71.62 107 VAL A CA 1
ATOM 843 C C . VAL A 1 107 ? 12.812 -21.312 -17.156 1 71.62 107 VAL A C 1
ATOM 845 O O . VAL A 1 107 ? 12.812 -20.078 -17.125 1 71.62 107 VAL A O 1
ATOM 848 N N . PHE A 1 108 ? 11.797 -22.031 -17.484 1 75.62 108 PHE A N 1
ATOM 849 C CA . PHE A 1 108 ? 10.664 -21.391 -18.141 1 75.62 108 PHE A CA 1
ATOM 850 C C . PHE A 1 108 ? 9.773 -20.703 -17.109 1 75.62 108 PHE A C 1
ATOM 852 O O . PHE A 1 108 ? 9.164 -19.672 -17.406 1 75.62 108 PHE A O 1
ATOM 859 N N . VAL A 1 109 ? 9.867 -21.203 -15.883 1 78.38 109 VAL A N 1
ATOM 860 C CA . VAL A 1 109 ? 8.883 -20.688 -14.93 1 78.38 109 VAL A CA 1
ATOM 861 C C . VAL A 1 109 ? 9.555 -19.703 -13.977 1 78.38 109 VAL A C 1
ATOM 863 O O . VAL A 1 109 ? 9.016 -18.625 -13.703 1 78.38 109 VAL A O 1
ATOM 866 N N . PHE A 1 110 ? 10.789 -19.938 -13.5 1 82.38 110 PHE A N 1
ATOM 867 C CA . PHE A 1 110 ? 11.336 -19.188 -12.375 1 82.38 110 PHE A CA 1
ATOM 868 C C . PHE A 1 110 ? 12.273 -18.078 -12.859 1 82.38 110 PHE A C 1
ATOM 870 O O . PHE A 1 110 ? 12.266 -16.969 -12.336 1 82.38 110 PHE A O 1
ATOM 877 N N . ILE A 1 111 ? 12.992 -18.281 -13.875 1 81.31 111 ILE A N 1
ATOM 878 C CA . ILE A 1 111 ? 14.078 -17.391 -14.258 1 81.31 111 ILE A CA 1
ATOM 879 C C . ILE A 1 111 ? 13.508 -16.109 -14.836 1 81.31 111 ILE A C 1
ATOM 881 O O . ILE A 1 111 ? 14.016 -15.016 -14.555 1 81.31 111 ILE A O 1
ATOM 885 N N . PRO A 1 112 ? 12.445 -16.219 -15.664 1 86.5 112 PRO A N 1
ATOM 886 C CA . PRO A 1 112 ? 11.891 -14.969 -16.188 1 86.5 112 PRO A CA 1
ATOM 887 C C . PRO A 1 112 ? 11.438 -14.023 -15.078 1 86.5 112 PRO A C 1
ATOM 889 O O . PRO A 1 112 ? 11.594 -12.805 -15.211 1 86.5 112 PRO A O 1
ATOM 892 N N . VAL A 1 113 ? 10.953 -14.594 -14 1 89 113 VAL A N 1
ATOM 893 C CA . VAL A 1 113 ? 10.469 -13.781 -12.883 1 89 113 VAL A CA 1
ATOM 894 C C . VAL A 1 113 ? 11.648 -13.102 -12.195 1 89 113 VAL A C 1
ATOM 896 O O . VAL A 1 113 ? 11.594 -11.906 -11.875 1 89 113 VAL A O 1
ATOM 899 N N . LEU A 1 114 ? 12.703 -13.797 -12.016 1 84.94 114 LEU A N 1
ATOM 900 C CA . LEU A 1 114 ? 13.875 -13.273 -11.328 1 84.94 114 LEU A CA 1
ATOM 901 C C . LEU A 1 114 ? 14.562 -12.195 -12.156 1 84.94 114 LEU A C 1
ATOM 903 O O . LEU A 1 114 ? 14.969 -11.164 -11.625 1 84.94 114 LEU A O 1
ATOM 907 N N . LEU A 1 115 ? 14.586 -12.406 -13.422 1 87.25 115 LEU A N 1
ATOM 908 C CA . LEU A 1 115 ? 15.25 -11.469 -14.312 1 87.25 115 LEU A CA 1
ATOM 909 C C . LEU A 1 115 ? 14.438 -10.188 -14.453 1 87.25 115 LEU A C 1
ATOM 911 O O . LEU A 1 115 ? 15 -9.086 -14.453 1 87.25 115 LEU A O 1
ATOM 915 N N . PHE A 1 116 ? 13.164 -10.328 -14.625 1 91 116 PHE A N 1
ATOM 916 C CA . PHE A 1 116 ? 12.32 -9.148 -14.789 1 91 116 PHE A CA 1
ATOM 917 C C . PHE A 1 116 ? 12.359 -8.281 -13.539 1 91 116 PHE A C 1
ATOM 919 O O . PHE A 1 116 ? 12.469 -7.055 -13.625 1 91 116 PHE A O 1
ATOM 926 N N . GLU A 1 117 ? 12.203 -8.969 -12.414 1 88.38 117 GLU A N 1
ATOM 927 C CA . GLU A 1 117 ? 12.188 -8.227 -11.156 1 88.38 117 GLU A CA 1
ATOM 928 C C . GLU A 1 117 ? 13.492 -7.465 -10.945 1 88.38 117 GLU A C 1
ATOM 930 O O . GLU A 1 117 ? 13.484 -6.32 -10.484 1 88.38 117 GLU A O 1
ATOM 935 N N . SER A 1 118 ? 14.617 -8.07 -11.195 1 84.31 118 SER A N 1
ATOM 936 C CA . SER A 1 118 ? 15.914 -7.422 -11.039 1 84.31 118 SER A CA 1
ATOM 937 C C . SER A 1 118 ? 16.062 -6.254 -12.016 1 84.31 118 SER A C 1
ATOM 939 O O . SER A 1 118 ? 16.594 -5.203 -11.648 1 84.31 118 SER A O 1
ATOM 941 N N . ALA A 1 119 ? 15.578 -6.473 -13.242 1 88.56 119 ALA A N 1
ATOM 942 C CA . ALA A 1 119 ? 15.664 -5.418 -14.25 1 88.56 119 ALA A CA 1
ATOM 943 C C . ALA A 1 119 ? 14.703 -4.277 -13.93 1 88.56 119 ALA A C 1
ATOM 945 O O . ALA A 1 119 ? 15.031 -3.105 -14.117 1 88.56 119 ALA A O 1
ATOM 946 N N . PHE A 1 120 ? 13.586 -4.672 -13.461 1 87.75 120 PHE A N 1
ATOM 947 C CA . PHE A 1 120 ? 12.531 -3.717 -13.148 1 87.75 120 PHE A CA 1
ATOM 948 C C . PHE A 1 120 ? 12.945 -2.811 -11.992 1 87.75 120 PHE A C 1
ATOM 950 O O . PHE A 1 120 ? 12.57 -1.637 -11.953 1 87.75 120 PHE A O 1
ATOM 957 N N . ASN A 1 121 ? 13.734 -3.232 -11.086 1 82.5 121 ASN A N 1
ATOM 958 C CA . ASN A 1 121 ? 14.117 -2.471 -9.898 1 82.5 121 ASN A CA 1
ATOM 959 C C . ASN A 1 121 ? 15.461 -1.769 -10.094 1 82.5 121 ASN A C 1
ATOM 961 O O . ASN A 1 121 ? 15.914 -1.042 -9.203 1 82.5 121 ASN A O 1
ATOM 965 N N . CYS A 1 122 ? 16.031 -1.942 -11.195 1 82.31 122 CYS A N 1
ATOM 966 C CA . CYS A 1 122 ? 17.297 -1.288 -11.492 1 82.31 122 CYS A CA 1
ATOM 967 C C . CYS A 1 122 ? 17.109 0.203 -11.734 1 82.31 122 CYS A C 1
ATOM 969 O O . CYS A 1 122 ? 16.094 0.615 -12.305 1 82.31 122 CYS A O 1
ATOM 971 N N . ASP A 1 123 ? 17.984 1.024 -11.172 1 78.81 123 ASP A N 1
ATOM 972 C CA . ASP A 1 123 ? 17.953 2.457 -11.453 1 78.81 123 ASP A CA 1
ATOM 973 C C . ASP A 1 123 ? 18.406 2.752 -12.875 1 78.81 123 ASP A C 1
ATOM 975 O O . ASP A 1 123 ? 19.562 2.545 -13.219 1 78.81 123 ASP A O 1
ATOM 979 N N . TRP A 1 124 ? 17.609 3.199 -13.672 1 81.19 124 TRP A N 1
ATOM 980 C CA . TRP A 1 124 ? 17.859 3.385 -15.094 1 81.19 124 TRP A CA 1
ATOM 981 C C . TRP A 1 124 ? 18.969 4.398 -15.328 1 81.19 124 TRP A C 1
ATOM 983 O O . TRP A 1 124 ? 19.797 4.23 -16.234 1 81.19 124 TRP A O 1
ATOM 993 N N . TYR A 1 125 ? 19.016 5.496 -14.523 1 80.38 125 TYR A N 1
ATOM 994 C CA . TYR A 1 125 ? 20.016 6.535 -14.75 1 80.38 125 TYR A CA 1
ATOM 995 C C . TYR A 1 125 ? 21.422 5.977 -14.57 1 80.38 125 TYR A C 1
ATOM 997 O O . TYR A 1 125 ? 22.281 6.141 -15.445 1 80.38 125 TYR A O 1
ATOM 1005 N N . THR A 1 126 ? 21.625 5.312 -13.492 1 82 126 THR A N 1
ATOM 1006 C CA . THR A 1 126 ? 22.953 4.762 -13.219 1 82 126 THR A CA 1
ATOM 1007 C C . THR A 1 126 ? 23.281 3.652 -14.211 1 82 126 THR A C 1
ATOM 1009 O O . THR A 1 126 ? 24.438 3.514 -14.617 1 82 126 THR A O 1
ATOM 1012 N N . PHE A 1 127 ? 22.266 2.945 -14.586 1 85.81 127 PHE A N 1
ATOM 1013 C CA . PHE A 1 127 ? 22.469 1.866 -15.547 1 85.81 127 PHE A CA 1
ATOM 1014 C C . PHE A 1 127 ? 22.891 2.42 -16.906 1 85.81 127 PHE A C 1
ATOM 1016 O O . PHE A 1 127 ? 23.812 1.906 -17.531 1 85.81 127 PHE A O 1
ATOM 1023 N N . LYS A 1 128 ? 22.219 3.467 -17.328 1 84.38 128 LYS A N 1
ATOM 1024 C CA . LYS A 1 128 ? 22.5 4.074 -18.625 1 84.38 128 LYS A CA 1
ATOM 1025 C C . LYS A 1 128 ? 23.891 4.691 -18.656 1 84.38 128 LYS A C 1
ATOM 1027 O O . LYS A 1 128 ? 24.609 4.57 -19.656 1 84.38 128 LYS A O 1
ATOM 1032 N N . TYR A 1 129 ? 24.219 5.25 -17.547 1 84.31 129 TYR A N 1
ATOM 1033 C CA . TYR A 1 129 ? 25.531 5.898 -17.469 1 84.31 129 TYR A CA 1
ATOM 1034 C C . TYR A 1 129 ? 26.641 4.867 -17.453 1 84.31 129 TYR A C 1
ATOM 1036 O O . TYR A 1 129 ? 27.75 5.125 -17.953 1 84.31 129 TYR A O 1
ATOM 1044 N N . GLN A 1 130 ? 26.375 3.682 -16.906 1 88.38 130 GLN A N 1
ATOM 1045 C CA . GLN A 1 130 ? 27.375 2.629 -16.828 1 88.38 130 GLN A CA 1
ATOM 1046 C C . GLN A 1 130 ? 27.125 1.545 -17.875 1 88.38 130 GLN A C 1
ATOM 1048 O O . GLN A 1 130 ? 27.656 0.44 -17.766 1 88.38 130 GLN A O 1
ATOM 1053 N N . MET A 1 131 ? 26.453 1.828 -18.875 1 88.5 131 MET A N 1
ATOM 1054 C CA . MET A 1 131 ? 26.016 0.833 -19.844 1 88.5 131 MET A CA 1
ATOM 1055 C C . MET A 1 131 ? 27.203 0.227 -20.578 1 88.5 131 MET A C 1
ATOM 1057 O O . MET A 1 131 ? 27.25 -0.984 -20.812 1 88.5 131 MET A O 1
ATOM 1061 N N . VAL A 1 132 ? 28.172 1.045 -20.844 1 89.69 132 VAL A N 1
ATOM 1062 C CA . VAL A 1 132 ? 29.328 0.564 -21.609 1 89.69 132 VAL A CA 1
ATOM 1063 C C . VAL A 1 132 ? 30.141 -0.403 -20.75 1 89.69 132 VAL A C 1
ATOM 1065 O O . VAL A 1 132 ? 30.562 -1.458 -21.219 1 89.69 132 VAL A O 1
ATOM 1068 N N . ASN A 1 133 ? 30.344 -0.042 -19.5 1 92.31 133 ASN A N 1
ATOM 1069 C CA . ASN A 1 133 ? 31.078 -0.926 -18.594 1 92.31 133 ASN A CA 1
ATOM 1070 C C . ASN A 1 133 ? 30.328 -2.232 -18.375 1 92.31 133 ASN A C 1
ATOM 1072 O O . ASN A 1 133 ? 30.922 -3.301 -18.297 1 92.31 133 ASN A O 1
ATOM 1076 N N . ILE A 1 134 ? 29.031 -2.188 -18.281 1 92 134 ILE A N 1
ATOM 1077 C CA . ILE A 1 134 ? 28.203 -3.363 -18.062 1 92 134 ILE A CA 1
ATOM 1078 C C . ILE A 1 134 ? 28.25 -4.273 -19.281 1 92 134 ILE A C 1
ATOM 1080 O O . ILE A 1 134 ? 28.422 -5.488 -19.156 1 92 134 ILE A O 1
ATOM 1084 N N . LEU A 1 135 ? 28.219 -3.688 -20.469 1 90 135 LEU A N 1
ATOM 1085 C CA . LEU A 1 135 ? 28.219 -4.457 -21.703 1 90 135 LEU A CA 1
ATOM 1086 C C . LEU A 1 135 ? 29.578 -5.102 -21.938 1 90 135 LEU A C 1
ATOM 1088 O O . LEU A 1 135 ? 29.672 -6.207 -22.484 1 90 135 LEU A O 1
ATOM 1092 N N . LEU A 1 136 ? 30.578 -4.383 -21.516 1 91.88 136 LEU A N 1
ATOM 1093 C CA . LEU A 1 136 ? 31.922 -4.922 -21.688 1 91.88 136 LEU A CA 1
ATOM 1094 C C . LEU A 1 136 ? 32.125 -6.141 -20.797 1 91.88 136 LEU A C 1
ATOM 1096 O O . LEU A 1 136 ? 32.719 -7.141 -21.219 1 91.88 136 LEU A O 1
ATOM 1100 N N . LEU A 1 137 ? 31.703 -6.051 -19.625 1 92.44 137 LEU A N 1
ATOM 1101 C CA . LEU A 1 137 ? 31.859 -7.156 -18.688 1 92.44 137 LEU A CA 1
ATOM 1102 C C . LEU A 1 137 ? 30.922 -8.305 -19.031 1 92.44 137 LEU A C 1
ATOM 1104 O O . LEU A 1 137 ? 31.297 -9.477 -18.938 1 92.44 137 LEU A O 1
ATOM 1108 N N . ALA A 1 138 ? 29.672 -8.039 -19.422 1 91.31 138 ALA A N 1
ATOM 1109 C CA . ALA A 1 138 ? 28.641 -9.055 -19.641 1 91.31 138 ALA A CA 1
ATOM 1110 C C . ALA A 1 138 ? 28.766 -9.656 -21.047 1 91.31 138 ALA A C 1
ATOM 1112 O O . ALA A 1 138 ? 28.344 -10.797 -21.266 1 91.31 138 ALA A O 1
ATOM 1113 N N . GLY A 1 139 ? 29.297 -8.945 -22 1 89.5 139 GLY A N 1
ATOM 1114 C CA . GLY A 1 139 ? 29.438 -9.438 -23.359 1 89.5 139 GLY A CA 1
ATOM 1115 C C . GLY A 1 139 ? 30.781 -10.086 -23.609 1 89.5 139 GLY A C 1
ATOM 1116 O O . GLY A 1 139 ? 30.953 -11.281 -23.375 1 89.5 139 GLY A O 1
ATOM 1117 N N . PRO A 1 140 ? 31.703 -9.242 -24.016 1 89.81 140 PRO A N 1
ATOM 1118 C CA . PRO A 1 140 ? 33.031 -9.789 -24.281 1 89.81 140 PRO A CA 1
ATOM 1119 C C . PRO A 1 140 ? 33.688 -10.359 -23.031 1 89.81 140 PRO A C 1
ATOM 1121 O O . PRO A 1 140 ? 34.469 -11.328 -23.109 1 89.81 140 PRO A O 1
ATOM 1124 N N . GLY A 1 141 ? 33.438 -9.812 -21.969 1 92 141 GLY A N 1
ATOM 1125 C CA . GLY A 1 141 ? 34 -10.336 -20.734 1 92 141 GLY A CA 1
ATOM 1126 C C . GLY A 1 141 ? 33.5 -11.734 -20.406 1 92 141 GLY A C 1
ATOM 1127 O O . GLY A 1 141 ? 34.281 -12.609 -20.031 1 92 141 GLY A O 1
ATOM 1128 N N . CYS A 1 142 ? 32.219 -11.953 -20.516 1 91.12 142 CYS A N 1
ATOM 1129 C CA . CYS A 1 142 ? 31.625 -13.258 -20.266 1 91.12 142 CYS A CA 1
ATOM 1130 C C . CYS A 1 142 ? 32.156 -14.289 -21.266 1 91.12 142 CYS A C 1
ATOM 1132 O O . CYS A 1 142 ? 32.438 -15.43 -20.891 1 91.12 142 CYS A O 1
ATOM 1134 N N . GLY A 1 143 ? 32.25 -13.898 -22.594 1 90.5 143 GLY A N 1
ATOM 1135 C CA . GLY A 1 143 ? 32.844 -14.781 -23.578 1 90.5 143 GLY A CA 1
ATOM 1136 C C . GLY A 1 143 ? 34.281 -15.148 -23.281 1 90.5 143 GLY A C 1
ATOM 1137 O O . GLY A 1 143 ? 34.656 -16.328 -23.359 1 90.5 143 GLY A O 1
ATOM 1138 N N . TRP A 1 144 ? 35 -14.109 -22.891 1 93.75 144 TRP A N 1
ATOM 1139 C CA . TRP A 1 144 ? 36.375 -14.328 -22.516 1 93.75 144 TRP A CA 1
ATOM 1140 C C . TRP A 1 144 ? 36.5 -15.203 -21.266 1 93.75 144 TRP A C 1
ATOM 1142 O O . TRP A 1 144 ? 37.375 -16.062 -21.172 1 93.75 144 TRP A O 1
ATOM 1152 N N . GLY A 1 145 ? 35.688 -14.992 -20.344 1 93.44 145 GLY A N 1
ATOM 1153 C CA . GLY A 1 145 ? 35.625 -15.828 -19.156 1 93.44 145 GLY A CA 1
ATOM 1154 C C . GLY A 1 145 ? 35.312 -17.281 -19.453 1 93.44 145 GLY A C 1
ATOM 1155 O O . GLY A 1 145 ? 35.906 -18.188 -18.875 1 93.44 145 GLY A O 1
ATOM 1156 N N . ALA A 1 146 ? 34.375 -17.516 -20.391 1 94.12 146 ALA A N 1
ATOM 1157 C CA . ALA A 1 146 ? 33.969 -18.859 -20.781 1 94.12 146 ALA A CA 1
ATOM 1158 C C . ALA A 1 146 ? 35.156 -19.609 -21.406 1 94.12 146 ALA A C 1
ATOM 1160 O O . ALA A 1 146 ? 35.375 -20.797 -21.125 1 94.12 146 ALA A O 1
ATOM 1161 N N . ILE A 1 147 ? 35.938 -18.906 -22.219 1 94.44 147 ILE A N 1
ATOM 1162 C CA . ILE A 1 147 ? 37.094 -19.5 -22.891 1 94.44 147 ILE A CA 1
ATOM 1163 C C . ILE A 1 147 ? 38.188 -19.828 -21.875 1 94.44 147 ILE A C 1
ATOM 1165 O O . ILE A 1 147 ? 38.781 -20.906 -21.922 1 94.44 147 ILE A O 1
ATOM 1169 N N . LEU A 1 148 ? 38.375 -18.922 -20.953 1 96.31 148 LEU A N 1
ATOM 1170 C CA . LEU A 1 148 ? 39.406 -19.141 -19.922 1 96.31 148 LEU A CA 1
ATOM 1171 C C . LEU A 1 148 ? 39.031 -20.328 -19.031 1 96.31 148 LEU A C 1
ATOM 1173 O O . LEU A 1 148 ? 39.875 -21.172 -18.719 1 96.31 148 LEU A O 1
ATOM 1177 N N . LEU A 1 149 ? 37.812 -20.391 -18.656 1 96.12 149 LEU A N 1
ATOM 1178 C CA . LEU A 1 149 ? 37.344 -21.469 -17.797 1 96.12 149 LEU A CA 1
ATOM 1179 C C . LEU A 1 149 ? 37.406 -22.812 -18.531 1 96.12 149 LEU A C 1
ATOM 1181 O O . LEU A 1 149 ? 37.75 -23.828 -17.938 1 96.12 149 LEU A O 1
ATOM 1185 N N . GLY A 1 150 ? 36.938 -22.828 -19.797 1 95.25 150 GLY A N 1
ATOM 1186 C CA . GLY A 1 150 ? 37.062 -24.031 -20.594 1 95.25 150 GLY A CA 1
ATOM 1187 C C . GLY A 1 150 ? 38.5 -24.484 -20.734 1 95.25 150 GLY A C 1
ATOM 1188 O O . GLY A 1 150 ? 38.781 -25.688 -20.703 1 95.25 150 GLY A O 1
ATOM 1189 N N . GLY A 1 151 ? 39.438 -23.5 -20.891 1 94.69 151 GLY A N 1
ATOM 1190 C CA . GLY A 1 151 ? 40.844 -23.812 -20.969 1 94.69 151 GLY A CA 1
ATOM 1191 C C . GLY A 1 151 ? 41.406 -24.391 -19.688 1 94.69 151 GLY A C 1
ATOM 1192 O O . GLY A 1 151 ? 42.281 -25.266 -19.734 1 94.69 151 GLY A O 1
ATOM 1193 N N . ILE A 1 152 ? 40.906 -24.031 -18.594 1 95.88 152 ILE A N 1
ATOM 1194 C CA . ILE A 1 152 ? 41.344 -24.531 -17.297 1 95.88 152 ILE A CA 1
ATOM 1195 C C . ILE A 1 152 ? 40.938 -26 -17.141 1 95.88 152 ILE A C 1
ATOM 1197 O O . ILE A 1 152 ? 41.719 -26.797 -16.609 1 95.88 152 ILE A O 1
ATOM 1201 N N . PHE A 1 153 ? 39.812 -26.406 -17.625 1 95 153 PHE A N 1
ATOM 1202 C CA . PHE A 1 153 ? 39.375 -27.797 -17.547 1 95 153 PHE A CA 1
ATOM 1203 C C . PHE A 1 153 ? 40.344 -28.703 -18.312 1 95 153 PHE A C 1
ATOM 1205 O O . PHE A 1 153 ? 40.656 -29.812 -17.859 1 95 153 PHE A O 1
ATOM 1212 N N . LYS A 1 154 ? 40.844 -28.203 -19.484 1 93.25 154 LYS A N 1
ATOM 1213 C CA . LYS A 1 154 ? 41.656 -29.047 -20.375 1 93.25 154 LYS A CA 1
ATOM 1214 C C . LYS A 1 154 ? 43.125 -28.938 -20.062 1 93.25 154 LYS A C 1
ATOM 1216 O O . LYS A 1 154 ? 43.844 -29.938 -20.094 1 93.25 154 LYS A O 1
ATOM 1221 N N . LEU A 1 155 ? 43.594 -27.75 -19.719 1 92.5 155 LEU A N 1
ATOM 1222 C CA . LEU A 1 155 ? 45.031 -27.531 -19.594 1 92.5 155 LEU A CA 1
ATOM 1223 C C . LEU A 1 155 ? 45.5 -27.719 -18.141 1 92.5 155 LEU A C 1
ATOM 1225 O O . LEU A 1 155 ? 46.594 -28.25 -17.891 1 92.5 155 LEU A O 1
ATOM 1229 N N . VAL A 1 156 ? 44.688 -27.359 -17.172 1 91.12 156 VAL A N 1
ATOM 1230 C CA . VAL A 1 156 ? 45.125 -27.391 -15.773 1 91.12 156 VAL A CA 1
ATOM 1231 C C . VAL A 1 156 ? 44.594 -28.672 -15.109 1 91.12 156 VAL A C 1
ATOM 1233 O O . VAL A 1 156 ? 45.375 -29.406 -14.5 1 91.12 156 VAL A O 1
ATOM 1236 N N . LEU A 1 157 ? 43.312 -28.938 -15.234 1 92.62 157 LEU A N 1
ATOM 1237 C CA . LEU A 1 157 ? 42.719 -30.109 -14.562 1 92.62 157 LEU A CA 1
ATOM 1238 C C . LEU A 1 157 ? 42.969 -31.375 -15.367 1 92.62 157 LEU A C 1
ATOM 1240 O O . LEU A 1 157 ? 42.812 -32.469 -14.844 1 92.62 157 LEU A O 1
ATOM 1244 N N . GLN A 1 158 ? 43.406 -31.391 -16.641 1 87 158 GLN A N 1
ATOM 1245 C CA . GLN A 1 158 ? 43.875 -32.469 -17.5 1 87 158 GLN A CA 1
ATOM 1246 C C . GLN A 1 158 ? 42.812 -33.531 -17.703 1 87 158 GLN A C 1
ATOM 1248 O O . GLN A 1 158 ? 43.062 -34.719 -17.531 1 87 158 GLN A O 1
ATOM 1253 N N . TYR A 1 159 ? 41.594 -33.062 -17.859 1 89.88 159 TYR A N 1
ATOM 1254 C CA . TYR A 1 159 ? 40.562 -34 -18.266 1 89.88 159 TYR A CA 1
ATOM 1255 C C . TYR A 1 159 ? 40.812 -34.5 -19.688 1 89.88 159 TYR A C 1
ATOM 1257 O O . TYR A 1 159 ? 41.062 -33.688 -20.594 1 89.88 159 TYR A O 1
ATOM 1265 N N . ASP A 1 160 ? 40.906 -35.781 -19.906 1 84.25 160 ASP A N 1
ATOM 1266 C CA . ASP A 1 160 ? 41.219 -36.375 -21.188 1 84.25 160 ASP A CA 1
ATOM 1267 C C . ASP A 1 160 ? 40.062 -36.25 -22.156 1 84.25 160 ASP A C 1
ATOM 1269 O O . ASP A 1 160 ? 38.938 -35.938 -21.766 1 84.25 160 ASP A O 1
ATOM 1273 N N . ASP A 1 161 ? 40.281 -36.469 -23.422 1 80.19 161 ASP A N 1
ATOM 1274 C CA . ASP A 1 161 ? 39.312 -36.312 -24.469 1 80.19 161 ASP A CA 1
ATOM 1275 C C . ASP A 1 161 ? 38.156 -37.344 -24.312 1 80.19 161 ASP A C 1
ATOM 1277 O O . ASP A 1 161 ? 37.062 -37.156 -24.844 1 80.19 161 ASP A O 1
ATOM 1281 N N . ASN A 1 162 ? 38.469 -38.344 -23.484 1 78.75 162 ASN A N 1
ATOM 1282 C CA . ASN A 1 162 ? 37.406 -39.344 -23.234 1 78.75 162 ASN A CA 1
ATOM 1283 C C . ASN A 1 162 ? 36.438 -38.844 -22.172 1 78.75 162 ASN A C 1
ATOM 1285 O O . ASN A 1 162 ? 35.281 -39.312 -22.125 1 78.75 162 ASN A O 1
ATOM 1289 N N . ASP A 1 163 ? 37 -37.906 -21.375 1 85.44 163 ASP A N 1
ATOM 1290 C CA . ASP A 1 163 ? 36.125 -37.344 -20.344 1 85.44 163 ASP A CA 1
ATOM 1291 C C . ASP A 1 163 ? 35.344 -36.156 -20.859 1 85.44 163 ASP A C 1
ATOM 1293 O O . ASP A 1 163 ? 34.156 -36.031 -20.641 1 85.44 163 ASP A O 1
ATOM 1297 N N . MET A 1 164 ? 36.156 -35.25 -21.516 1 89 164 MET A N 1
ATOM 1298 C CA . MET A 1 164 ? 35.562 -34.031 -21.984 1 89 164 MET A CA 1
ATOM 1299 C C . MET A 1 164 ? 36.312 -33.5 -23.203 1 89 164 MET A C 1
ATOM 1301 O O . MET A 1 164 ? 37.531 -33.281 -23.141 1 89 164 MET A O 1
ATOM 1305 N N . THR A 1 165 ? 35.656 -33.312 -24.344 1 90.94 165 THR A N 1
ATOM 1306 C CA . THR A 1 165 ? 36.25 -32.688 -25.516 1 90.94 165 THR A CA 1
ATOM 1307 C C . THR A 1 165 ? 36.406 -31.203 -25.297 1 90.94 165 THR A C 1
ATOM 1309 O O . THR A 1 165 ? 35.906 -30.641 -24.312 1 90.94 165 THR A O 1
ATOM 1312 N N . TRP A 1 166 ? 37.062 -30.438 -26.141 1 90.94 166 TRP A N 1
ATOM 1313 C CA . TRP A 1 166 ? 37.281 -29 -26.031 1 90.94 166 TRP A CA 1
ATOM 1314 C C . TRP A 1 166 ? 35.969 -28.234 -26.094 1 90.94 166 TRP A C 1
ATOM 1316 O O . TRP A 1 166 ? 35.75 -27.297 -25.328 1 90.94 166 TRP A O 1
ATOM 1326 N N . TYR A 1 167 ? 35.062 -28.625 -26.938 1 90.25 167 TYR A N 1
ATOM 1327 C CA . TYR A 1 167 ? 33.781 -27.953 -27.062 1 90.25 167 TYR A CA 1
ATOM 1328 C C . TYR A 1 167 ? 32.906 -28.203 -25.844 1 90.25 167 TYR A C 1
ATOM 1330 O O . TYR A 1 167 ? 32.156 -27.328 -25.422 1 90.25 167 TYR A O 1
ATOM 1338 N N . GLN A 1 168 ? 33.062 -29.406 -25.281 1 92.88 168 GLN A N 1
ATOM 1339 C CA . GLN A 1 168 ? 32.344 -29.703 -24.047 1 92.88 168 GLN A CA 1
ATOM 1340 C C . GLN A 1 168 ? 32.875 -28.859 -22.891 1 92.88 168 GLN A C 1
ATOM 1342 O O . GLN A 1 168 ? 32.125 -28.391 -22.047 1 92.88 168 GLN A O 1
ATOM 1347 N N . ALA A 1 169 ? 34.188 -28.672 -22.953 1 94.44 169 ALA A N 1
ATOM 1348 C CA . ALA A 1 169 ? 34.812 -27.859 -21.906 1 94.44 169 ALA A CA 1
ATOM 1349 C C . ALA A 1 169 ? 34.375 -26.406 -22.016 1 94.44 169 ALA A C 1
ATOM 1351 O O . ALA A 1 169 ? 34.125 -25.734 -21.016 1 94.44 169 ALA A O 1
ATOM 1352 N N . PHE A 1 170 ? 34.219 -25.969 -23.25 1 93.62 170 PHE A N 1
ATOM 1353 C CA . PHE A 1 170 ? 33.781 -24.594 -23.469 1 93.62 170 PHE A CA 1
ATOM 1354 C C . PHE A 1 170 ? 32.312 -24.453 -23.094 1 93.62 170 PHE A C 1
ATOM 1356 O O . PHE A 1 170 ? 31.875 -23.406 -22.609 1 93.62 170 PHE A O 1
ATOM 1363 N N . THR A 1 171 ? 31.547 -25.5 -23.281 1 92.25 171 THR A N 1
ATOM 1364 C CA . THR A 1 171 ? 30.141 -25.5 -22.859 1 92.25 171 THR A CA 1
ATOM 1365 C C . THR A 1 171 ? 30.031 -25.359 -21.344 1 92.25 171 THR A C 1
ATOM 1367 O O . THR A 1 171 ? 29.266 -24.547 -20.844 1 92.25 171 THR A O 1
ATOM 1370 N N . LEU A 1 172 ? 30.859 -26.109 -20.688 1 93.75 172 LEU A N 1
ATOM 1371 C CA . LEU A 1 172 ? 30.875 -26.031 -19.234 1 93.75 172 LEU A CA 1
ATOM 1372 C C . LEU A 1 172 ? 31.406 -24.672 -18.766 1 93.75 172 LEU A C 1
ATOM 1374 O O . LEU A 1 172 ? 30.953 -24.141 -17.75 1 93.75 172 LEU A O 1
ATOM 1378 N N . GLY A 1 173 ? 32.406 -24.203 -19.469 1 94.19 173 GLY A N 1
ATOM 1379 C CA . GLY A 1 173 ? 32.906 -22.875 -19.156 1 94.19 173 GLY A CA 1
ATOM 1380 C C . GLY A 1 173 ? 31.875 -21.781 -19.297 1 94.19 173 GLY A C 1
ATOM 1381 O O . GLY A 1 173 ? 31.844 -20.844 -18.516 1 94.19 173 GLY A O 1
ATOM 1382 N N . SER A 1 174 ? 31.047 -21.859 -20.297 1 92.19 174 SER A N 1
ATOM 1383 C CA . SER A 1 174 ? 29.984 -20.891 -20.484 1 92.19 174 SER A CA 1
ATOM 1384 C C . SER A 1 174 ? 28.953 -20.953 -19.359 1 92.19 174 SER A C 1
ATOM 1386 O O . SER A 1 174 ? 28.438 -19.938 -18.922 1 92.19 174 SER A O 1
ATOM 1388 N N . VAL A 1 175 ? 28.672 -22.156 -18.906 1 91.5 175 VAL A N 1
ATOM 1389 C CA . VAL A 1 175 ? 27.734 -22.359 -17.797 1 91.5 175 VAL A CA 1
ATOM 1390 C C . VAL A 1 175 ? 28.266 -21.688 -16.531 1 91.5 175 VAL A C 1
ATOM 1392 O O . VAL A 1 175 ? 27.5 -21.031 -15.812 1 91.5 175 VAL A O 1
ATOM 1395 N N . LEU A 1 176 ? 29.5 -21.766 -16.344 1 93.69 176 LEU A N 1
ATOM 1396 C CA . LEU A 1 176 ? 30.094 -21.297 -15.102 1 93.69 176 LEU A CA 1
ATOM 1397 C C . LEU A 1 176 ? 30.5 -19.828 -15.211 1 93.69 176 LEU A C 1
ATOM 1399 O O . LEU A 1 176 ? 30.922 -19.219 -14.227 1 93.69 176 LEU A O 1
ATOM 1403 N N . SER A 1 177 ? 30.375 -19.281 -16.359 1 91.12 177 SER A N 1
ATOM 1404 C CA . SER A 1 177 ? 30.672 -17.859 -16.531 1 91.12 177 SER A CA 1
ATOM 1405 C C . SER A 1 177 ? 29.5 -17 -16.078 1 91.12 177 SER A C 1
ATOM 1407 O O . SER A 1 177 ? 29.656 -15.797 -15.836 1 91.12 177 SER A O 1
ATOM 1409 N N . ALA A 1 178 ? 28.328 -17.578 -15.953 1 88.81 178 ALA A N 1
ATOM 1410 C CA . ALA A 1 178 ? 27.156 -16.859 -15.469 1 88.81 178 ALA A CA 1
ATOM 1411 C C . ALA A 1 178 ? 27.25 -16.594 -13.969 1 88.81 178 ALA A C 1
ATOM 1413 O O . ALA A 1 178 ? 27.391 -17.547 -13.18 1 88.81 178 ALA A O 1
ATOM 1414 N N . THR A 1 179 ? 27.281 -15.328 -13.586 1 88.56 179 THR A N 1
ATOM 1415 C CA . THR A 1 179 ? 27.391 -14.969 -12.18 1 88.56 179 THR A CA 1
ATOM 1416 C C . THR A 1 179 ? 26.047 -14.5 -11.625 1 88.56 179 THR A C 1
ATOM 1418 O O . THR A 1 179 ? 25.219 -13.992 -12.375 1 88.56 179 THR A O 1
ATOM 1421 N N . ASP A 1 180 ? 25.781 -14.82 -10.414 1 83.75 180 ASP A N 1
ATOM 1422 C CA . ASP A 1 180 ? 24.594 -14.367 -9.695 1 83.75 180 ASP A CA 1
ATOM 1423 C C . ASP A 1 180 ? 24.969 -13.773 -8.336 1 83.75 180 ASP A C 1
ATOM 1425 O O . ASP A 1 180 ? 24.844 -14.438 -7.309 1 83.75 180 ASP A O 1
ATOM 1429 N N . PRO A 1 181 ? 25.234 -12.531 -8.359 1 79.19 181 PRO A N 1
ATOM 1430 C CA . PRO A 1 181 ? 25.719 -11.93 -7.121 1 79.19 181 PRO A CA 1
ATOM 1431 C C . PRO A 1 181 ? 24.609 -11.406 -6.23 1 79.19 181 PRO A C 1
ATOM 1433 O O . PRO A 1 181 ? 24.703 -10.305 -5.684 1 79.19 181 PRO A O 1
ATOM 1436 N N . VAL A 1 182 ? 23.531 -12.086 -6.027 1 73.44 182 VAL A N 1
ATOM 1437 C CA . VAL A 1 182 ? 22.375 -11.609 -5.254 1 73.44 182 VAL A CA 1
ATOM 1438 C C . VAL A 1 182 ? 22.812 -11.305 -3.822 1 73.44 182 VAL A C 1
ATOM 1440 O O . VAL A 1 182 ? 22.422 -10.281 -3.258 1 73.44 182 VAL A O 1
ATOM 1443 N N . ALA A 1 183 ? 23.688 -12.148 -3.223 1 73.38 183 ALA A N 1
ATOM 1444 C CA . ALA A 1 183 ? 24.125 -11.977 -1.84 1 73.38 183 ALA A CA 1
ATOM 1445 C C . ALA A 1 183 ? 25.062 -10.789 -1.707 1 73.38 183 ALA A C 1
ATOM 1447 O O . ALA A 1 183 ? 25.016 -10.047 -0.723 1 73.38 183 ALA A O 1
ATOM 1448 N N . VAL A 1 184 ? 25.828 -10.602 -2.662 1 80.88 184 VAL A N 1
ATOM 1449 C CA . VAL A 1 184 ? 26.828 -9.539 -2.611 1 80.88 184 VAL A CA 1
ATOM 1450 C C . VAL A 1 184 ? 26.141 -8.188 -2.799 1 80.88 184 VAL A C 1
ATOM 1452 O O . VAL A 1 184 ? 26.5 -7.211 -2.129 1 80.88 184 VAL A O 1
ATOM 1455 N N . VAL A 1 185 ? 25.219 -8.195 -3.68 1 79.88 185 VAL A N 1
ATOM 1456 C CA . VAL A 1 185 ? 24.5 -6.949 -3.945 1 79.88 185 VAL A CA 1
ATOM 1457 C C . VAL A 1 185 ? 23.719 -6.527 -2.701 1 79.88 185 VAL A C 1
ATOM 1459 O O . VAL A 1 185 ? 23.703 -5.348 -2.34 1 79.88 185 VAL A O 1
ATOM 1462 N N . ALA A 1 186 ? 23.156 -7.402 -2.074 1 71.56 186 ALA A N 1
ATOM 1463 C CA . ALA A 1 186 ? 22.406 -7.113 -0.855 1 71.56 186 ALA A CA 1
ATOM 1464 C C . ALA A 1 186 ? 23.328 -6.605 0.248 1 71.56 186 ALA A C 1
ATOM 1466 O O . ALA A 1 186 ? 22.984 -5.68 0.983 1 71.56 186 ALA A O 1
ATOM 1467 N N . LEU A 1 187 ? 24.453 -7.164 0.302 1 74.5 187 LEU A N 1
ATOM 1468 C CA . LEU A 1 187 ? 25.453 -6.793 1.309 1 74.5 187 LEU A CA 1
ATOM 1469 C C . LEU A 1 187 ? 25.969 -5.383 1.058 1 74.5 187 LEU A C 1
ATOM 1471 O O . LEU A 1 187 ? 26.156 -4.605 1.997 1 74.5 187 LEU A O 1
ATOM 1475 N N . LEU A 1 188 ? 26.188 -5.125 -0.142 1 77.38 188 LEU A N 1
ATOM 1476 C CA . LEU A 1 188 ? 26.703 -3.809 -0.499 1 77.38 188 LEU A CA 1
ATOM 1477 C C . LEU A 1 188 ? 25.672 -2.723 -0.195 1 77.38 188 LEU A C 1
ATOM 1479 O O . LEU A 1 188 ? 26.031 -1.633 0.256 1 77.38 188 LEU A O 1
ATOM 1483 N N . LYS A 1 189 ? 24.469 -3.041 -0.418 1 71.31 189 LYS A N 1
ATOM 1484 C CA . LYS A 1 189 ? 23.391 -2.1 -0.11 1 71.31 189 LYS A CA 1
ATOM 1485 C C . LYS A 1 189 ? 23.281 -1.871 1.394 1 71.31 189 LYS A C 1
ATOM 1487 O O . LYS A 1 189 ? 23.078 -0.738 1.842 1 71.31 189 LYS A O 1
ATOM 1492 N N . GLU A 1 190 ? 23.469 -2.9 2.082 1 67.5 190 GLU A N 1
ATOM 1493 C CA . GLU A 1 190 ? 23.391 -2.832 3.539 1 67.5 190 GLU A CA 1
ATOM 1494 C C . GLU A 1 190 ? 24.547 -2.01 4.113 1 67.5 190 GLU A C 1
ATOM 1496 O O . GLU A 1 190 ? 24.359 -1.278 5.09 1 67.5 190 GLU A O 1
ATOM 1501 N N . LEU A 1 191 ? 25.688 -2.127 3.459 1 68.81 191 LEU A N 1
ATOM 1502 C CA . LEU A 1 191 ? 26.875 -1.46 3.959 1 68.81 191 LEU A CA 1
ATOM 1503 C C . LEU A 1 191 ? 26.953 -0.02 3.461 1 68.81 191 LEU A C 1
ATOM 1505 O O . LEU A 1 191 ? 27.734 0.782 3.969 1 68.81 191 LEU A O 1
ATOM 1509 N N . GLY A 1 192 ? 26.047 0.306 2.561 1 66.44 192 GLY A N 1
ATOM 1510 C CA . GLY A 1 192 ? 25.984 1.663 2.039 1 66.44 192 GLY A CA 1
ATOM 1511 C C . GLY A 1 192 ? 27.078 1.951 1.017 1 66.44 192 GLY A C 1
ATOM 1512 O O . GLY A 1 192 ? 27.625 3.053 0.985 1 66.44 192 GLY A O 1
ATOM 1513 N N . ALA A 1 193 ? 27.406 0.961 0.342 1 72.94 193 ALA A N 1
ATOM 1514 C CA . ALA A 1 193 ? 28.375 1.173 -0.73 1 72.94 193 ALA A CA 1
ATOM 1515 C C . ALA A 1 193 ? 27.781 2.037 -1.841 1 72.94 193 ALA A C 1
ATOM 1517 O O . ALA A 1 193 ? 26.578 2.32 -1.844 1 72.94 193 ALA A O 1
ATOM 1518 N N . SER A 1 194 ? 28.688 2.531 -2.676 1 75.12 194 SER A N 1
ATOM 1519 C CA . SER A 1 194 ? 28.266 3.418 -3.754 1 75.12 194 SER A CA 1
ATOM 1520 C C . SER A 1 194 ? 27.188 2.758 -4.621 1 75.12 194 SER A C 1
ATOM 1522 O O . SER A 1 194 ? 27.281 1.562 -4.91 1 75.12 194 SER A O 1
ATOM 1524 N N . LEU A 1 195 ? 26.234 3.467 -4.895 1 74.44 195 LEU A N 1
ATOM 1525 C CA . LEU A 1 195 ? 25.125 2.988 -5.711 1 74.44 195 LEU A CA 1
ATOM 1526 C C . LEU A 1 195 ? 25.594 2.625 -7.113 1 74.44 195 LEU A C 1
ATOM 1528 O O . LEU A 1 195 ? 25.109 1.667 -7.715 1 74.44 195 LEU A O 1
ATOM 1532 N N . ALA A 1 196 ? 26.625 3.385 -7.566 1 80.31 196 ALA A N 1
ATOM 1533 C CA . ALA A 1 196 ? 27.141 3.137 -8.906 1 80.31 196 ALA A CA 1
ATOM 1534 C C . ALA A 1 196 ? 27.797 1.761 -9 1 80.31 196 ALA A C 1
ATOM 1536 O O . ALA A 1 196 ? 27.594 1.036 -9.977 1 80.31 196 ALA A O 1
ATOM 1537 N N . PHE A 1 197 ? 28.547 1.463 -7.988 1 86.5 197 PHE A N 1
ATOM 1538 C CA . PHE A 1 197 ? 29.234 0.178 -7.969 1 86.5 197 PHE A CA 1
ATOM 1539 C C . PHE A 1 197 ? 28.234 -0.967 -7.816 1 86.5 197 PHE A C 1
ATOM 1541 O O . PHE A 1 197 ? 28.359 -2.002 -8.477 1 86.5 197 PHE A O 1
ATOM 1548 N N . ASN A 1 198 ? 27.266 -0.788 -6.996 1 85.19 198 ASN A N 1
ATOM 1549 C CA . ASN A 1 198 ? 26.219 -1.792 -6.809 1 85.19 198 ASN A CA 1
ATOM 1550 C C . ASN A 1 198 ? 25.469 -2.061 -8.109 1 85.19 198 ASN A C 1
ATOM 1552 O O . ASN A 1 198 ? 25.172 -3.213 -8.43 1 85.19 198 ASN A O 1
ATOM 1556 N N . HIS A 1 199 ? 25.266 -1.085 -8.844 1 86.44 199 HIS A N 1
ATOM 1557 C CA . HIS A 1 199 ? 24.516 -1.219 -10.086 1 86.44 199 HIS A CA 1
ATOM 1558 C C . HIS A 1 199 ? 25.375 -1.849 -11.18 1 86.44 199 HIS A C 1
ATOM 1560 O O . HIS A 1 199 ? 24.859 -2.533 -12.062 1 86.44 199 HIS A O 1
ATOM 1566 N N . LEU A 1 200 ? 26.641 -1.596 -11.039 1 89.62 200 LEU A N 1
ATOM 1567 C CA . LEU A 1 200 ? 27.547 -2.236 -11.992 1 89.62 200 LEU A CA 1
ATOM 1568 C C . LEU A 1 200 ? 27.5 -3.752 -11.836 1 89.62 200 LEU A C 1
ATOM 1570 O O . LEU A 1 200 ? 27.406 -4.48 -12.828 1 89.62 200 LEU A O 1
ATOM 1574 N N . ILE A 1 201 ? 27.562 -4.172 -10.617 1 89.81 201 ILE A N 1
ATOM 1575 C CA . ILE A 1 201 ? 27.562 -5.605 -10.336 1 89.81 201 ILE A CA 1
ATOM 1576 C C . ILE A 1 201 ? 26.203 -6.199 -10.719 1 89.81 201 ILE A C 1
ATOM 1578 O O . ILE A 1 201 ? 26.141 -7.273 -11.32 1 89.81 201 ILE A O 1
ATOM 1582 N N . GLU A 1 202 ? 25.188 -5.523 -10.359 1 86.62 202 GLU A N 1
ATOM 1583 C CA . GLU A 1 202 ? 23.844 -5.969 -10.672 1 86.62 202 GLU A CA 1
ATOM 1584 C C . GLU A 1 202 ? 23.609 -5.988 -12.18 1 86.62 202 GLU A C 1
ATOM 1586 O O . GLU A 1 202 ? 22.953 -6.895 -12.703 1 86.62 202 GLU A O 1
ATOM 1591 N N . GLY A 1 203 ? 24.047 -4.938 -12.852 1 88.69 203 GLY A N 1
ATOM 1592 C CA . GLY A 1 203 ? 23.891 -4.863 -14.297 1 88.69 203 GLY A CA 1
ATOM 1593 C C . GLY A 1 203 ? 24.641 -5.953 -15.031 1 88.69 203 GLY A C 1
ATOM 1594 O O . GLY A 1 203 ? 24.125 -6.523 -16 1 88.69 203 GLY A O 1
ATOM 1595 N N . GLU A 1 204 ? 25.844 -6.211 -14.594 1 90.75 204 GLU A N 1
ATOM 1596 C CA . GLU A 1 204 ? 26.609 -7.305 -15.188 1 90.75 204 GLU A CA 1
ATOM 1597 C C . GLU A 1 204 ? 25.875 -8.633 -15.055 1 90.75 204 GLU A C 1
ATOM 1599 O O . GLU A 1 204 ? 25.766 -9.391 -16.031 1 90.75 204 GLU A O 1
ATOM 1604 N N . ALA A 1 205 ? 25.375 -8.891 -13.859 1 89.19 205 ALA A N 1
ATOM 1605 C CA . ALA A 1 205 ? 24.688 -10.148 -13.578 1 89.19 205 ALA A CA 1
ATOM 1606 C C . ALA A 1 205 ? 23.422 -10.289 -14.422 1 89.19 205 ALA A C 1
ATOM 1608 O O . ALA A 1 205 ? 23.094 -11.383 -14.875 1 89.19 205 ALA A O 1
ATOM 1609 N N . LEU A 1 206 ? 22.781 -9.242 -14.625 1 86.31 206 LEU A N 1
ATOM 1610 C CA . LEU A 1 206 ? 21.531 -9.219 -15.383 1 86.31 206 LEU A CA 1
ATOM 1611 C C . LEU A 1 206 ? 21.781 -9.617 -16.844 1 86.31 206 LEU A C 1
ATOM 1613 O O . LEU A 1 206 ? 21.031 -10.422 -17.391 1 86.31 206 LEU A O 1
ATOM 1617 N N . LEU A 1 207 ? 22.812 -9.086 -17.438 1 87.81 207 LEU A N 1
ATOM 1618 C CA . LEU A 1 207 ? 23.062 -9.305 -18.859 1 87.81 207 LEU A CA 1
ATOM 1619 C C . LEU A 1 207 ? 23.875 -10.578 -19.078 1 87.81 207 LEU A C 1
ATOM 1621 O O . LEU A 1 207 ? 23.734 -11.242 -20.109 1 87.81 207 LEU A O 1
ATOM 1625 N N . ASN A 1 208 ? 24.719 -10.898 -18.156 1 89.75 208 ASN A N 1
ATOM 1626 C CA . ASN A 1 208 ? 25.578 -12.055 -18.344 1 89.75 208 ASN A CA 1
ATOM 1627 C C . ASN A 1 208 ? 24.781 -13.352 -18.375 1 89.75 208 ASN A C 1
ATOM 1629 O O . ASN A 1 208 ? 25.203 -14.328 -19 1 89.75 208 ASN A O 1
ATOM 1633 N N . ASP A 1 209 ? 23.625 -13.359 -17.703 1 84.25 209 ASP A N 1
ATOM 1634 C CA . ASP A 1 209 ? 22.75 -14.531 -17.75 1 84.25 209 ASP A CA 1
ATOM 1635 C C . ASP A 1 209 ? 22.297 -14.82 -19.188 1 84.25 209 ASP A C 1
ATOM 1637 O O . ASP A 1 209 ? 22.359 -15.961 -19.641 1 84.25 209 ASP A O 1
ATOM 1641 N N . GLY A 1 210 ? 21.875 -13.789 -19.828 1 80.44 210 GLY A N 1
ATOM 1642 C CA . GLY A 1 210 ? 21.438 -13.945 -21.203 1 80.44 210 GLY A CA 1
ATOM 1643 C C . GLY A 1 210 ? 22.562 -14.305 -22.156 1 80.44 210 GLY A C 1
ATOM 1644 O O . GLY A 1 210 ? 22.406 -15.18 -23 1 80.44 210 GLY A O 1
ATOM 1645 N N . VAL A 1 211 ? 23.672 -13.781 -21.922 1 85.38 211 VAL A N 1
ATOM 1646 C CA . VAL A 1 211 ? 24.812 -13.977 -22.812 1 85.38 211 VAL A CA 1
ATOM 1647 C C . VAL A 1 211 ? 25.422 -15.367 -22.594 1 85.38 211 VAL A C 1
ATOM 1649 O O . VAL A 1 211 ? 25.828 -16.031 -23.547 1 85.38 211 VAL A O 1
ATOM 1652 N N . ALA A 1 212 ? 25.453 -15.727 -21.328 1 88.69 212 ALA A N 1
ATOM 1653 C CA . ALA A 1 212 ? 25.969 -17.062 -21.016 1 88.69 212 ALA A CA 1
ATOM 1654 C C . ALA A 1 212 ? 25.109 -18.141 -21.688 1 88.69 212 ALA A C 1
ATOM 1656 O O . ALA A 1 212 ? 25.641 -19.156 -22.156 1 88.69 212 ALA A O 1
ATOM 1657 N N . MET A 1 213 ? 23.875 -17.922 -21.688 1 83.69 213 MET A N 1
ATOM 1658 C CA . MET A 1 213 ? 22.984 -18.875 -22.344 1 83.69 213 MET A CA 1
ATOM 1659 C C . MET A 1 213 ? 23.25 -18.938 -23.844 1 83.69 213 MET A C 1
ATOM 1661 O O . MET A 1 213 ? 23.172 -20 -24.453 1 83.69 213 MET A O 1
ATOM 1665 N N . VAL A 1 214 ? 23.547 -17.797 -24.422 1 82.75 214 VAL A N 1
ATOM 1666 C CA . VAL A 1 214 ? 23.844 -17.734 -25.844 1 82.75 214 VAL A CA 1
ATOM 1667 C C . VAL A 1 214 ? 25.125 -18.5 -26.141 1 82.75 214 VAL A C 1
ATOM 1669 O O . VAL A 1 214 ? 25.188 -19.297 -27.094 1 82.75 214 VAL A O 1
ATOM 1672 N N . PHE A 1 215 ? 26.125 -18.359 -25.375 1 87.06 215 PHE A N 1
ATOM 1673 C CA . PHE A 1 215 ? 27.391 -19.078 -25.547 1 87.06 215 PHE A CA 1
ATOM 1674 C C . PHE A 1 215 ? 27.203 -20.578 -25.297 1 87.06 215 PHE A C 1
ATOM 1676 O O . PHE A 1 215 ? 27.828 -21.406 -25.953 1 87.06 215 PHE A O 1
ATOM 1683 N N . PHE A 1 216 ? 26.422 -20.891 -24.312 1 87.12 216 PHE A N 1
ATOM 1684 C CA . PHE A 1 216 ? 26.109 -22.281 -24 1 87.12 216 PHE A CA 1
ATOM 1685 C C . PHE A 1 216 ? 25.5 -22.984 -25.219 1 87.12 216 PHE A C 1
ATOM 1687 O O . PHE A 1 216 ? 25.922 -24.078 -25.578 1 87.12 216 PHE A O 1
ATOM 1694 N N . ILE A 1 217 ? 24.484 -22.312 -25.797 1 79.44 217 ILE A N 1
ATOM 1695 C CA . ILE A 1 217 ? 23.812 -22.891 -26.953 1 79.44 217 ILE A CA 1
ATOM 1696 C C . ILE A 1 217 ? 24.812 -23.062 -28.109 1 79.44 217 ILE A C 1
ATOM 1698 O O . ILE A 1 217 ? 24.797 -24.078 -28.797 1 79.44 217 ILE A O 1
ATOM 1702 N N . PHE A 1 218 ? 25.672 -22.094 -28.188 1 82 218 PHE A N 1
ATOM 1703 C CA . PHE A 1 218 ? 26.672 -22.078 -29.25 1 82 218 PHE A CA 1
ATOM 1704 C C . PHE A 1 218 ? 27.656 -23.234 -29.094 1 82 218 PHE A C 1
ATOM 1706 O O . PHE A 1 218 ? 27.828 -24.031 -30.016 1 82 218 PHE A O 1
ATOM 1713 N N . PHE A 1 219 ? 28.219 -23.469 -27.984 1 87.12 219 PHE A N 1
ATOM 1714 C CA . PHE A 1 219 ? 29.234 -24.484 -27.766 1 87.12 219 PHE A CA 1
ATOM 1715 C C . PHE A 1 219 ? 28.609 -25.875 -27.703 1 87.12 219 PHE A C 1
ATOM 1717 O O . PHE A 1 219 ? 29.219 -26.859 -28.125 1 87.12 219 PHE A O 1
ATOM 1724 N N . ASN A 1 220 ? 27.438 -25.891 -27.125 1 84.69 220 ASN A N 1
ATOM 1725 C CA . ASN A 1 220 ? 26.75 -27.172 -27.031 1 84.69 220 ASN A CA 1
ATOM 1726 C C . ASN A 1 220 ? 26.391 -27.734 -28.406 1 84.69 220 ASN A C 1
ATOM 1728 O O . ASN A 1 220 ? 26.453 -28.938 -28.625 1 84.69 220 ASN A O 1
ATOM 1732 N N . LYS A 1 221 ? 26 -26.828 -29.312 1 80.38 221 LYS A N 1
ATOM 1733 C CA . LYS A 1 221 ? 25.688 -27.266 -30.672 1 80.38 221 LYS A CA 1
ATOM 1734 C C . LYS A 1 221 ? 26.938 -27.797 -31.359 1 80.38 221 LYS A C 1
ATOM 1736 O O . LYS A 1 221 ? 26.859 -28.797 -32.094 1 80.38 221 LYS A O 1
ATOM 1741 N N . PHE A 1 222 ? 28.062 -27.219 -31.141 1 81.88 222 PHE A N 1
ATOM 1742 C CA . PHE A 1 222 ? 29.312 -27.688 -31.734 1 81.88 222 PHE A CA 1
ATOM 1743 C C . PHE A 1 222 ? 29.734 -29.016 -31.125 1 81.88 222 PHE A C 1
ATOM 1745 O O . PHE A 1 222 ? 30.297 -29.875 -31.812 1 81.88 222 PHE A O 1
ATOM 1752 N N . SER A 1 223 ? 29.5 -29.125 -29.812 1 85 223 SER A N 1
ATOM 1753 C CA . SER A 1 223 ? 29.828 -30.375 -29.141 1 85 223 SER A CA 1
ATOM 1754 C C . SER A 1 223 ? 29 -31.531 -29.688 1 85 223 SER A C 1
ATOM 1756 O O . SER A 1 223 ? 29.516 -32.625 -29.859 1 85 223 SER A O 1
ATOM 1758 N N . LYS A 1 224 ? 27.766 -31.312 -29.953 1 82.38 224 LYS A N 1
ATOM 1759 C CA . LYS A 1 224 ? 26.891 -32.344 -30.5 1 82.38 224 LYS A CA 1
ATOM 1760 C C . LYS A 1 224 ? 27.25 -32.688 -31.938 1 82.38 224 LYS A C 1
ATOM 1762 O O . LYS A 1 224 ? 27.172 -33.844 -32.344 1 82.38 224 LYS A O 1
ATOM 1767 N N . ALA A 1 225 ? 27.641 -31.672 -32.719 1 77.5 225 ALA A N 1
ATOM 1768 C CA . ALA A 1 225 ? 28.031 -31.875 -34.094 1 77.5 225 ALA A CA 1
ATOM 1769 C C . ALA A 1 225 ? 29.281 -32.75 -34.188 1 77.5 225 ALA A C 1
ATOM 1771 O O . ALA A 1 225 ? 29.406 -33.594 -35.094 1 77.5 225 ALA A O 1
ATOM 1772 N N . GLN A 1 226 ? 30.203 -32.531 -33.312 1 75.62 226 GLN A N 1
ATOM 1773 C CA . GLN A 1 226 ? 31.453 -33.281 -33.312 1 75.62 226 GLN A CA 1
ATOM 1774 C C . GLN A 1 226 ? 31.219 -34.719 -32.906 1 75.62 226 GLN A C 1
ATOM 1776 O O . GLN A 1 226 ? 31.922 -35.625 -33.375 1 75.62 226 GLN A O 1
ATOM 1781 N N . SER A 1 227 ? 30.25 -34.938 -32 1 70.62 227 SER A N 1
ATOM 1782 C CA . SER A 1 227 ? 29.953 -36.281 -31.547 1 70.62 227 SER A CA 1
ATOM 1783 C C . SER A 1 227 ? 29.141 -37.031 -32.594 1 70.62 227 SER A C 1
ATOM 1785 O O . SER A 1 227 ? 28.828 -38.219 -32.406 1 70.62 227 SER A O 1
ATOM 1787 N N . GLY A 1 228 ? 28.906 -36.5 -33.844 1 63.62 228 GLY A N 1
ATOM 1788 C CA . GLY A 1 228 ? 28.266 -37.156 -34.969 1 63.62 228 GLY A CA 1
ATOM 1789 C C . GLY A 1 228 ? 26.75 -37.125 -34.875 1 63.62 228 GLY A C 1
ATOM 1790 O O . GLY A 1 228 ? 26.062 -37.688 -35.75 1 63.62 228 GLY A O 1
ATOM 1791 N N . LYS A 1 229 ? 26.156 -36.656 -33.875 1 62 229 LYS A N 1
ATOM 1792 C CA . LYS A 1 229 ? 24.719 -36.781 -33.688 1 62 229 LYS A CA 1
ATOM 1793 C C . LYS A 1 229 ? 24.016 -35.438 -33.938 1 62 229 LYS A C 1
ATOM 1795 O O . LYS A 1 229 ? 22.781 -35.375 -34 1 62 229 LYS A O 1
ATOM 1800 N N . GLY A 1 230 ? 24.812 -34.312 -34.125 1 60.53 230 GLY A N 1
ATOM 1801 C CA . GLY A 1 230 ? 24.156 -33.031 -34.312 1 60.53 230 GLY A CA 1
ATOM 1802 C C . GLY A 1 230 ? 24.297 -32.469 -35.719 1 60.53 230 GLY A C 1
ATOM 1803 O O . GLY A 1 230 ? 25.047 -33 -36.531 1 60.53 230 GLY A O 1
ATOM 1804 N N . GLU A 1 231 ? 23.328 -31.656 -36.25 1 60.31 231 GLU A N 1
ATOM 1805 C CA . GLU A 1 231 ? 23.359 -31.016 -37.562 1 60.31 231 GLU A CA 1
ATOM 1806 C C . GLU A 1 231 ? 24.656 -30.25 -37.75 1 60.31 231 GLU A C 1
ATOM 1808 O O . GLU A 1 231 ? 25.203 -29.688 -36.812 1 60.31 231 GLU A O 1
ATOM 1813 N N . ALA A 1 232 ? 25.344 -30.516 -38.844 1 62.84 232 ALA A N 1
ATOM 1814 C CA . ALA A 1 232 ? 26.562 -29.812 -39.188 1 62.84 232 ALA A CA 1
ATOM 1815 C C . ALA A 1 232 ? 26.391 -28.297 -39.062 1 62.84 232 ALA A C 1
ATOM 1817 O O . ALA A 1 232 ? 25.422 -27.734 -39.594 1 62.84 232 ALA A O 1
ATOM 1818 N N . VAL A 1 233 ? 26.859 -27.625 -38.031 1 67.5 233 VAL A N 1
ATOM 1819 C CA . VAL A 1 233 ? 26.672 -26.203 -37.812 1 67.5 233 VAL A CA 1
ATOM 1820 C C . VAL A 1 233 ? 27.859 -25.422 -38.375 1 67.5 233 VAL A C 1
ATOM 1822 O O . VAL A 1 233 ? 29.016 -25.781 -38.156 1 67.5 233 VAL A O 1
ATOM 1825 N N . THR A 1 234 ? 27.594 -24.547 -39.5 1 69.88 234 THR A N 1
ATOM 1826 C CA . THR A 1 234 ? 28.594 -23.672 -40.094 1 69.88 234 THR A CA 1
ATOM 1827 C C . THR A 1 234 ? 28.875 -22.469 -39.188 1 69.88 234 THR A C 1
ATOM 1829 O O . THR A 1 234 ? 28.016 -22.078 -38.375 1 69.88 234 THR A O 1
ATOM 1832 N N . ALA A 1 235 ? 30.141 -21.922 -39.125 1 70.12 235 ALA A N 1
ATOM 1833 C CA . ALA A 1 235 ? 30.578 -20.781 -38.344 1 70.12 235 ALA A CA 1
ATOM 1834 C C . ALA A 1 235 ? 29.703 -19.562 -38.625 1 70.12 235 ALA A C 1
ATOM 1836 O O . ALA A 1 235 ? 29.375 -18.797 -37.719 1 70.12 235 ALA A O 1
ATOM 1837 N N . SER A 1 236 ? 29.344 -19.344 -39.844 1 77.31 236 SER A N 1
ATOM 1838 C CA . SER A 1 236 ? 28.516 -18.188 -40.219 1 77.31 236 SER A CA 1
ATOM 1839 C C . SER A 1 236 ? 27.141 -18.266 -39.562 1 77.31 236 SER A C 1
ATOM 1841 O O . SER A 1 236 ? 26.594 -17.266 -39.125 1 77.31 236 SER A O 1
ATOM 1843 N N . GLN A 1 237 ? 26.688 -19.484 -39.469 1 76.25 237 GLN A N 1
ATOM 1844 C CA . GLN A 1 237 ? 25.375 -19.672 -38.844 1 76.25 237 GLN A CA 1
ATOM 1845 C C . GLN A 1 237 ? 25.406 -19.391 -37.344 1 76.25 237 GLN A C 1
ATOM 1847 O O . GLN A 1 237 ? 24.438 -18.875 -36.781 1 76.25 237 GLN A O 1
ATOM 1852 N N . VAL A 1 238 ? 26.594 -19.562 -36.906 1 73.88 238 VAL A N 1
ATOM 1853 C CA . VAL A 1 238 ? 26.75 -19.359 -35.469 1 73.88 238 VAL A CA 1
ATOM 1854 C C . VAL A 1 238 ? 26.797 -17.875 -35.156 1 73.88 238 VAL A C 1
ATOM 1856 O O . VAL A 1 238 ? 26.188 -17.422 -34.188 1 73.88 238 VAL A O 1
ATOM 1859 N N . VAL A 1 239 ? 27.469 -17.203 -35.938 1 74.69 239 VAL A N 1
ATOM 1860 C CA . VAL A 1 239 ? 27.578 -15.766 -35.719 1 74.69 239 VAL A CA 1
ATOM 1861 C C . VAL A 1 239 ? 26.219 -15.094 -35.906 1 74.69 239 VAL A C 1
ATOM 1863 O O . VAL A 1 239 ? 25.844 -14.203 -35.156 1 74.69 239 VAL A O 1
ATOM 1866 N N . ILE A 1 240 ? 25.547 -15.523 -36.875 1 79.81 240 ILE A N 1
ATOM 1867 C CA . ILE A 1 240 ? 24.234 -14.945 -37.125 1 79.81 240 ILE A CA 1
ATOM 1868 C C . ILE A 1 240 ? 23.281 -15.273 -36 1 79.81 240 ILE A C 1
ATOM 1870 O O . ILE A 1 240 ? 22.484 -14.422 -35.594 1 79.81 240 ILE A O 1
ATOM 1874 N N . ASN A 1 241 ? 23.422 -16.422 -35.5 1 77.12 241 ASN A N 1
ATOM 1875 C CA . ASN A 1 241 ? 22.562 -16.812 -34.406 1 77.12 241 ASN A CA 1
ATOM 1876 C C . ASN A 1 241 ? 22.906 -16.047 -33.125 1 77.12 241 ASN A C 1
ATOM 1878 O O . ASN A 1 241 ? 22.031 -15.734 -32.312 1 77.12 241 ASN A O 1
ATOM 1882 N N . PHE A 1 242 ? 24.172 -15.742 -33.094 1 76.69 242 PHE A N 1
ATOM 1883 C CA . PHE A 1 242 ? 24.609 -14.984 -31.922 1 76.69 242 PHE A CA 1
ATOM 1884 C C . PHE A 1 242 ? 24.078 -13.562 -31.953 1 76.69 242 PHE A C 1
ATOM 1886 O O . PHE A 1 242 ? 23.594 -13.047 -30.953 1 76.69 242 PHE A O 1
ATOM 1893 N N . VAL A 1 243 ? 24.188 -12.977 -33.062 1 79.88 243 VAL A N 1
ATOM 1894 C CA . VAL A 1 243 ? 23.719 -11.602 -33.219 1 79.88 243 VAL A CA 1
ATOM 1895 C C . VAL A 1 243 ? 22.203 -11.547 -33.062 1 79.88 243 VAL A C 1
ATOM 1897 O O . VAL A 1 243 ? 21.656 -10.617 -32.469 1 79.88 243 VAL A O 1
ATOM 1900 N N . ARG A 1 244 ? 21.625 -12.508 -33.562 1 82.75 244 ARG A N 1
ATOM 1901 C CA . ARG A 1 244 ? 20.172 -12.578 -33.469 1 82.75 244 ARG A CA 1
ATOM 1902 C C . ARG A 1 244 ? 19.719 -12.727 -32.031 1 82.75 244 ARG A C 1
ATOM 1904 O O . ARG A 1 244 ? 18.812 -12.031 -31.578 1 82.75 244 ARG A O 1
ATOM 1911 N N . ASN A 1 245 ? 20.375 -13.516 -31.297 1 81.25 245 ASN A N 1
ATOM 1912 C CA . ASN A 1 245 ? 20 -13.75 -29.906 1 81.25 245 ASN A CA 1
ATOM 1913 C C . ASN A 1 245 ? 20.328 -12.539 -29.031 1 81.25 245 ASN A C 1
ATOM 1915 O O . ASN A 1 245 ? 19.578 -12.219 -28.109 1 81.25 245 ASN A O 1
ATOM 1919 N N . SER A 1 246 ? 21.391 -11.844 -29.375 1 79.62 246 SER A N 1
ATOM 1920 C CA . SER A 1 246 ? 21.859 -10.758 -28.531 1 79.62 246 SER A CA 1
ATOM 1921 C C . SER A 1 246 ? 21.156 -9.453 -28.844 1 79.62 246 SER A C 1
ATOM 1923 O O . SER A 1 246 ? 21.016 -8.586 -27.984 1 79.62 246 SER A O 1
ATOM 1925 N N . MET A 1 247 ? 20.719 -9.273 -30.062 1 85.38 247 MET A N 1
ATOM 1926 C CA . MET A 1 247 ? 20.172 -7.98 -30.453 1 85.38 247 MET A CA 1
ATOM 1927 C C . MET A 1 247 ? 18.656 -8.055 -30.594 1 85.38 247 MET A C 1
ATOM 1929 O O . MET A 1 247 ? 17.938 -7.172 -30.141 1 85.38 247 MET A O 1
ATOM 1933 N N . VAL A 1 248 ? 18.203 -9.094 -31.219 1 86.75 248 VAL A N 1
ATOM 1934 C CA . VAL A 1 248 ? 16.781 -9.195 -31.5 1 86.75 248 VAL A CA 1
ATOM 1935 C C . VAL A 1 248 ? 16.016 -9.469 -30.203 1 86.75 248 VAL A C 1
ATOM 1937 O O . VAL A 1 248 ? 14.883 -9.023 -30.031 1 86.75 248 VAL A O 1
ATOM 1940 N N . GLY A 1 249 ? 16.656 -10.18 -29.312 1 87.88 249 GLY A N 1
ATOM 1941 C CA . GLY A 1 249 ? 16.016 -10.477 -28.047 1 87.88 249 GLY A CA 1
ATOM 1942 C C . GLY A 1 249 ? 15.641 -9.227 -27.266 1 87.88 249 GLY A C 1
ATOM 1943 O O . GLY A 1 249 ? 14.453 -8.961 -27.031 1 87.88 249 GLY A O 1
ATOM 1944 N N . PRO A 1 250 ? 16.609 -8.383 -26.938 1 88.88 250 PRO A N 1
ATOM 1945 C CA . PRO A 1 250 ? 16.312 -7.156 -26.203 1 88.88 250 PRO A CA 1
ATOM 1946 C C . PRO A 1 250 ? 15.398 -6.207 -26.984 1 88.88 250 PRO A C 1
ATOM 1948 O O . PRO A 1 250 ? 14.594 -5.492 -26.375 1 88.88 250 PRO A O 1
ATOM 1951 N N . ALA A 1 251 ? 15.461 -6.16 -28.266 1 91.56 251 ALA A N 1
ATOM 1952 C CA . ALA A 1 251 ? 14.609 -5.305 -29.078 1 91.56 251 ALA A CA 1
ATOM 1953 C C . ALA A 1 251 ? 13.148 -5.727 -28.984 1 91.56 251 ALA A C 1
ATOM 1955 O O . ALA A 1 251 ? 12.25 -4.879 -28.906 1 91.56 251 ALA A O 1
ATOM 1956 N N . LEU A 1 252 ? 13.047 -7.02 -29.031 1 91.56 252 LEU A N 1
ATOM 1957 C CA . LEU A 1 252 ? 11.688 -7.531 -28.859 1 91.56 252 LEU A CA 1
ATOM 1958 C C . LEU A 1 252 ? 11.141 -7.156 -27.484 1 91.56 252 LEU A C 1
ATOM 1960 O O . LEU A 1 252 ? 9.961 -6.824 -27.344 1 91.56 252 LEU A O 1
ATOM 1964 N N . GLY A 1 253 ? 11.969 -7.297 -26.484 1 93 253 GLY A N 1
ATOM 1965 C CA . GLY A 1 253 ? 11.562 -6.879 -25.156 1 93 253 GLY A CA 1
ATOM 1966 C C . GLY A 1 253 ? 11.148 -5.418 -25.094 1 93 253 GLY A C 1
ATOM 1967 O O . GLY A 1 253 ? 10.18 -5.074 -24.422 1 93 253 GLY A O 1
ATOM 1968 N N . LEU A 1 254 ? 11.789 -4.57 -25.812 1 92.25 254 LEU A N 1
ATOM 1969 C CA . LEU A 1 254 ? 11.484 -3.143 -25.844 1 92.25 254 LEU A CA 1
ATOM 1970 C C . LEU A 1 254 ? 10.156 -2.881 -26.547 1 92.25 254 LEU A C 1
ATOM 1972 O O . LEU A 1 254 ? 9.359 -2.051 -26.109 1 92.25 254 LEU A O 1
ATOM 1976 N N . VAL A 1 255 ? 9.93 -3.598 -27.625 1 92.19 255 VAL A N 1
ATOM 1977 C CA . VAL A 1 255 ? 8.703 -3.418 -28.391 1 92.19 255 VAL A CA 1
ATOM 1978 C C . VAL A 1 255 ? 7.504 -3.84 -27.547 1 92.19 255 VAL A C 1
ATOM 1980 O O . VAL A 1 255 ? 6.492 -3.137 -27.5 1 92.19 255 VAL A O 1
ATOM 1983 N N . LEU A 1 256 ? 7.676 -4.98 -26.922 1 92.25 256 LEU A N 1
ATOM 1984 C CA . LEU A 1 256 ? 6.578 -5.457 -26.094 1 92.25 256 LEU A CA 1
ATOM 1985 C C . LEU A 1 256 ? 6.418 -4.586 -24.859 1 92.25 256 LEU A C 1
ATOM 1987 O O . LEU A 1 256 ? 5.32 -4.488 -24.297 1 92.25 256 LEU A O 1
ATOM 1991 N N . GLY A 1 257 ? 7.516 -4.016 -24.406 1 91.25 257 GLY A N 1
ATOM 1992 C CA . GLY A 1 257 ? 7.414 -3.047 -23.328 1 91.25 257 GLY A CA 1
ATOM 1993 C C . GLY A 1 257 ? 6.594 -1.824 -23.688 1 91.25 257 GLY A C 1
ATOM 1994 O O . GLY A 1 257 ? 5.777 -1.353 -22.891 1 91.25 257 GLY A O 1
ATOM 1995 N N . ILE A 1 258 ? 6.711 -1.329 -24.938 1 89.88 258 ILE A N 1
ATOM 1996 C CA . ILE A 1 258 ? 5.953 -0.185 -25.422 1 89.88 258 ILE A CA 1
ATOM 1997 C C . ILE A 1 258 ? 4.477 -0.55 -25.531 1 89.88 258 ILE A C 1
ATOM 1999 O O . ILE A 1 258 ? 3.605 0.239 -25.156 1 89.88 258 ILE A O 1
ATOM 2003 N N . LEU A 1 259 ? 4.262 -1.729 -25.984 1 88.94 259 LEU A N 1
ATOM 2004 C CA . LEU A 1 259 ? 2.883 -2.186 -26.109 1 88.94 259 LEU A CA 1
ATOM 2005 C C . LEU A 1 259 ? 2.223 -2.301 -24.734 1 88.94 259 LEU A C 1
ATOM 2007 O O . LEU A 1 259 ? 1.049 -1.958 -24.578 1 88.94 259 LEU A O 1
ATOM 2011 N N . ALA A 1 260 ? 2.936 -2.891 -23.828 1 88.81 260 ALA A N 1
ATOM 2012 C CA . ALA A 1 260 ? 2.41 -3.012 -22.469 1 88.81 260 ALA A CA 1
ATOM 2013 C C . ALA A 1 260 ? 2.131 -1.638 -21.875 1 88.81 260 ALA A C 1
ATOM 2015 O O . ALA A 1 260 ? 1.138 -1.454 -21.156 1 88.81 260 ALA A O 1
ATOM 2016 N N . ALA A 1 261 ? 3.031 -0.678 -22.141 1 85.31 261 ALA A N 1
ATOM 2017 C CA . ALA A 1 261 ? 2.873 0.674 -21.609 1 85.31 261 ALA A CA 1
ATOM 2018 C C . ALA A 1 261 ? 1.645 1.356 -22.203 1 85.31 261 ALA A C 1
ATOM 2020 O O . ALA A 1 261 ? 0.952 2.111 -21.516 1 85.31 261 ALA A O 1
ATOM 2021 N N . LEU A 1 262 ? 1.338 1.146 -23.453 1 82.12 262 LEU A N 1
ATOM 2022 C CA . LEU A 1 262 ? 0.163 1.716 -24.109 1 82.12 262 LEU A CA 1
ATOM 2023 C C . LEU A 1 262 ? -1.118 1.129 -23.516 1 82.12 262 LEU A C 1
ATOM 2025 O O . LEU A 1 262 ? -2.117 1.836 -23.375 1 82.12 262 LEU A O 1
ATOM 2029 N N . TRP A 1 263 ? -1.038 -0.146 -23.219 1 83.5 263 TRP A N 1
ATOM 2030 C CA . TRP A 1 263 ? -2.191 -0.801 -22.609 1 83.5 263 TRP A CA 1
ATOM 2031 C C . TRP A 1 263 ? -2.424 -0.287 -21.188 1 83.5 263 TRP A C 1
ATOM 2033 O O . TRP A 1 263 ? -3.568 -0.13 -20.766 1 83.5 263 TRP A O 1
ATOM 2043 N N . THR A 1 264 ? -1.372 -0.076 -20.484 1 81 264 THR A N 1
ATOM 2044 C CA . THR A 1 264 ? -1.479 0.383 -19.094 1 81 264 THR A CA 1
ATOM 2045 C C . THR A 1 264 ? -2.102 1.775 -19.031 1 81 264 THR A C 1
ATOM 2047 O O . THR A 1 264 ? -2.812 2.102 -18.078 1 81 264 THR A O 1
ATOM 2050 N N . LYS A 1 265 ? -1.804 2.613 -20.016 1 73.06 265 LYS A N 1
ATOM 2051 C CA . LYS A 1 265 ? -2.354 3.965 -20.062 1 73.06 265 LYS A CA 1
ATOM 2052 C C . LYS A 1 265 ? -3.877 3.938 -20.141 1 73.06 265 LYS A C 1
ATOM 2054 O O . LYS A 1 265 ? -4.543 4.883 -19.719 1 73.06 265 LYS A O 1
ATOM 2059 N N . ARG A 1 266 ? -4.379 2.812 -20.578 1 71.12 266 ARG A N 1
ATOM 2060 C CA . ARG A 1 266 ? -5.82 2.701 -20.766 1 71.12 266 ARG A CA 1
ATOM 2061 C C . ARG A 1 266 ? -6.5 2.182 -19.5 1 71.12 266 ARG A C 1
ATOM 2063 O O . ARG A 1 266 ? -7.723 2.27 -19.375 1 71.12 266 ARG A O 1
ATOM 2070 N N . ILE A 1 267 ? -5.688 1.595 -18.656 1 72.12 267 ILE A N 1
ATOM 2071 C CA . ILE A 1 267 ? -6.246 1.014 -17.438 1 72.12 267 ILE A CA 1
ATOM 2072 C C . ILE A 1 267 ? -6.301 2.072 -16.344 1 72.12 267 ILE A C 1
ATOM 2074 O O . ILE A 1 267 ? -5.309 2.76 -16.078 1 72.12 267 ILE A O 1
ATOM 2078 N N . LEU A 1 268 ? -7.469 2.445 -15.805 1 63.41 268 LEU A N 1
ATOM 2079 C CA . LEU A 1 268 ? -7.617 3.486 -14.789 1 63.41 268 LEU A CA 1
ATOM 2080 C C . LEU A 1 268 ? -7.785 2.873 -13.406 1 63.41 268 LEU A C 1
ATOM 2082 O O . LEU A 1 268 ? -8.781 2.201 -13.133 1 63.41 268 LEU A O 1
ATOM 2086 N N . GLY A 1 269 ? -6.84 3.084 -12.555 1 62.22 269 GLY A N 1
ATOM 2087 C CA . GLY A 1 269 ? -6.965 2.916 -11.109 1 62.22 269 GLY A CA 1
ATOM 2088 C C . GLY A 1 269 ? -7.141 1.468 -10.695 1 62.22 269 GLY A C 1
ATOM 2089 O O . GLY A 1 269 ? -7.734 1.186 -9.648 1 62.22 269 GLY A O 1
ATOM 2090 N N . ASP A 1 270 ? -6.906 0.455 -11.555 1 73.88 270 ASP A N 1
ATOM 2091 C CA . ASP A 1 270 ? -7.031 -0.944 -11.156 1 73.88 270 ASP A CA 1
ATOM 2092 C C . ASP A 1 270 ? -5.66 -1.567 -10.906 1 73.88 270 ASP A C 1
ATOM 2094 O O . ASP A 1 270 ? -4.941 -1.896 -11.852 1 73.88 270 ASP A O 1
ATOM 2098 N N . ASP A 1 271 ? -5.375 -1.817 -9.688 1 78.5 271 ASP A N 1
ATOM 2099 C CA . ASP A 1 271 ? -4.062 -2.324 -9.297 1 78.5 271 ASP A CA 1
ATOM 2100 C C . ASP A 1 271 ? -3.877 -3.771 -9.742 1 78.5 271 ASP A C 1
ATOM 2102 O O . ASP A 1 271 ? -2.789 -4.156 -10.172 1 78.5 271 ASP A O 1
ATOM 2106 N N . ILE A 1 272 ? -4.961 -4.512 -9.75 1 82.06 272 ILE A N 1
ATOM 2107 C CA . ILE A 1 272 ? -4.867 -5.934 -10.07 1 82.06 272 ILE A CA 1
ATOM 2108 C C . ILE A 1 272 ? -4.621 -6.113 -11.562 1 82.06 272 ILE A C 1
ATOM 2110 O O . ILE A 1 272 ? -3.771 -6.91 -11.969 1 82.06 272 ILE A O 1
ATOM 2114 N N . GLU A 1 273 ? -5.289 -5.281 -12.375 1 84.31 273 GLU A N 1
ATOM 2115 C CA . GLU A 1 273 ? -5.152 -5.402 -13.82 1 84.31 273 GLU A CA 1
ATOM 2116 C C . GLU A 1 273 ? -3.756 -5 -14.281 1 84.31 273 GLU A C 1
ATOM 2118 O O . GLU A 1 273 ? -3.162 -5.656 -15.141 1 84.31 273 GLU A O 1
ATOM 2123 N N . VAL A 1 274 ? -3.262 -3.979 -13.719 1 85.25 274 VAL A N 1
ATOM 2124 C CA . VAL A 1 274 ? -1.944 -3.496 -14.117 1 85.25 274 VAL A CA 1
ATOM 2125 C C . VAL A 1 274 ? -0.873 -4.496 -13.695 1 85.25 274 VAL A C 1
ATOM 2127 O O . VAL A 1 274 ? 0.073 -4.758 -14.438 1 85.25 274 VAL A O 1
ATOM 2130 N N . THR A 1 275 ? -0.978 -5.055 -12.484 1 87.56 275 THR A N 1
ATOM 2131 C CA . THR A 1 275 ? -0.011 -6.027 -11.984 1 87.56 275 THR A CA 1
ATOM 2132 C C . THR A 1 275 ? -0.001 -7.273 -12.867 1 87.56 275 THR A C 1
ATOM 2134 O O . THR A 1 275 ? 1.065 -7.777 -13.227 1 87.56 275 THR A O 1
ATOM 2137 N N . TRP A 1 276 ? -1.153 -7.684 -13.234 1 88.88 276 TRP A N 1
ATOM 2138 C CA . TRP A 1 276 ? -1.222 -8.867 -14.078 1 88.88 276 TRP A CA 1
ATOM 2139 C C . TRP A 1 276 ? -0.702 -8.57 -15.484 1 88.88 276 TRP A C 1
ATOM 2141 O O . TRP A 1 276 ? -0.119 -9.438 -16.141 1 88.88 276 TRP A O 1
ATOM 2151 N N . LEU A 1 277 ? -0.942 -7.395 -15.938 1 88.56 277 LEU A N 1
ATOM 2152 C CA . LEU A 1 277 ? -0.427 -7.016 -17.25 1 88.56 277 LEU A CA 1
ATOM 2153 C C . LEU A 1 277 ? 1.094 -7.125 -17.297 1 88.56 277 LEU A C 1
ATOM 2155 O O . LEU A 1 277 ? 1.661 -7.613 -18.266 1 88.56 277 LEU A O 1
ATOM 2159 N N . THR A 1 278 ? 1.762 -6.688 -16.234 1 88.5 278 THR A N 1
ATOM 2160 C CA . THR A 1 278 ? 3.217 -6.785 -16.203 1 88.5 278 THR A CA 1
ATOM 2161 C C . THR A 1 278 ? 3.658 -8.25 -16.141 1 88.5 278 THR A C 1
ATOM 2163 O O . THR A 1 278 ? 4.668 -8.617 -16.75 1 88.5 278 THR A O 1
ATOM 2166 N N . PHE A 1 279 ? 2.93 -9.086 -15.5 1 88.56 279 PHE A N 1
ATOM 2167 C CA . PHE A 1 279 ? 3.26 -10.5 -15.391 1 88.56 279 PHE A CA 1
ATOM 2168 C C . PHE A 1 279 ? 3.062 -11.203 -16.734 1 88.56 279 PHE A C 1
ATOM 2170 O O . PHE A 1 279 ? 3.914 -11.992 -17.156 1 88.56 279 PHE A O 1
ATOM 2177 N N . VAL A 1 280 ? 1.94 -10.953 -17.344 1 89.5 280 VAL A N 1
ATOM 2178 C CA . VAL A 1 280 ? 1.585 -11.617 -18.594 1 89.5 280 VAL A CA 1
ATOM 2179 C C . VAL A 1 280 ? 2.572 -11.219 -19.703 1 89.5 280 VAL A C 1
ATOM 2181 O O . VAL A 1 280 ? 3.031 -12.07 -20.469 1 89.5 280 VAL A O 1
ATOM 2184 N N . PHE A 1 281 ? 2.965 -10 -19.719 1 90.94 281 PHE A N 1
ATOM 2185 C CA . PHE A 1 281 ? 3.889 -9.555 -20.75 1 90.94 281 PHE A CA 1
ATOM 2186 C C . PHE A 1 281 ? 5.285 -10.117 -20.516 1 90.94 281 PHE A C 1
ATOM 2188 O O . PHE A 1 281 ? 6.051 -10.32 -21.453 1 90.94 281 PHE A O 1
ATOM 2195 N N . THR A 1 282 ? 5.637 -10.352 -19.234 1 91.25 282 THR A N 1
ATOM 2196 C CA . THR A 1 282 ? 6.922 -10.969 -18.922 1 91.25 282 THR A CA 1
ATOM 2197 C C . THR A 1 282 ? 6.988 -12.383 -19.5 1 91.25 282 THR A C 1
ATOM 2199 O O . THR A 1 282 ? 7.949 -12.734 -20.188 1 91.25 282 THR A O 1
ATOM 2202 N N . TYR A 1 283 ? 5.926 -13.125 -19.391 1 88.94 283 TYR A N 1
ATOM 2203 C CA . TYR A 1 283 ? 5.922 -14.5 -19.875 1 88.94 283 TYR A CA 1
ATOM 2204 C C . TYR A 1 283 ? 5.684 -14.547 -21.375 1 88.94 283 TYR A C 1
ATOM 2206 O O . TYR A 1 283 ? 6.254 -15.383 -22.078 1 88.94 283 TYR A O 1
ATOM 2214 N N . LEU A 1 284 ? 4.844 -13.625 -21.844 1 87.75 284 LEU A N 1
ATOM 2215 C CA . LEU A 1 284 ? 4.625 -13.562 -23.281 1 87.75 284 LEU A CA 1
ATOM 2216 C C . LEU A 1 284 ? 5.918 -13.227 -24.016 1 87.75 284 LEU A C 1
ATOM 2218 O O . LEU A 1 284 ? 6.199 -13.789 -25.078 1 87.75 284 LEU A O 1
ATOM 2222 N N . THR A 1 285 ? 6.633 -12.266 -23.438 1 91.12 285 THR A N 1
ATOM 2223 C CA . THR A 1 285 ? 7.898 -11.883 -24.047 1 91.12 285 THR A CA 1
ATOM 2224 C C . THR A 1 285 ? 8.867 -13.055 -24.078 1 91.12 285 THR A C 1
ATOM 2226 O O . THR A 1 285 ? 9.539 -13.297 -25.078 1 91.12 285 THR A O 1
ATOM 2229 N N . PHE A 1 286 ? 8.969 -13.805 -23.016 1 88.31 286 PHE A N 1
ATOM 2230 C CA . PHE A 1 286 ? 9.867 -14.961 -22.938 1 88.31 286 PHE A CA 1
ATOM 2231 C C . PHE A 1 286 ? 9.461 -16.031 -23.938 1 88.31 286 PHE A C 1
ATOM 2233 O O . PHE A 1 286 ? 10.289 -16.516 -24.719 1 88.31 286 PHE A O 1
ATOM 2240 N N . TYR A 1 287 ? 8.195 -16.312 -24.062 1 83.38 287 TYR A N 1
ATOM 2241 C CA . TYR A 1 287 ? 7.727 -17.422 -24.891 1 83.38 287 TYR A CA 1
ATOM 2242 C C . TYR A 1 287 ? 7.738 -17.047 -26.375 1 83.38 287 TYR A C 1
ATOM 2244 O O . TYR A 1 287 ? 8.039 -17.875 -27.234 1 83.38 287 TYR A O 1
ATOM 2252 N N . TRP A 1 288 ? 7.375 -15.82 -26.625 1 84.94 288 TRP A N 1
ATOM 2253 C CA . TRP A 1 288 ? 7.402 -15.383 -28.016 1 84.94 288 TRP A CA 1
ATOM 2254 C C . TRP A 1 288 ? 8.836 -15.312 -28.531 1 84.94 288 TRP A C 1
ATOM 2256 O O . TRP A 1 288 ? 9.078 -15.57 -29.719 1 84.94 288 TRP A O 1
ATOM 2266 N N . ALA A 1 289 ? 9.711 -14.984 -27.656 1 87.38 289 ALA A N 1
ATOM 2267 C CA . ALA A 1 289 ? 11.109 -14.906 -28.062 1 87.38 289 ALA A CA 1
ATOM 2268 C C . ALA A 1 289 ? 11.695 -16.297 -28.297 1 87.38 289 ALA A C 1
ATOM 2270 O O . ALA A 1 289 ? 12.383 -16.531 -29.297 1 87.38 289 ALA A O 1
ATOM 2271 N N . GLU A 1 290 ? 11.383 -17.266 -27.422 1 79 290 GLU A N 1
ATOM 2272 C CA . GLU A 1 290 ? 12.008 -18.594 -27.453 1 79 290 GLU A CA 1
ATOM 2273 C C . GLU A 1 290 ? 11.312 -19.5 -28.453 1 79 290 GLU A C 1
ATOM 2275 O O . GLU A 1 290 ? 11.961 -20.297 -29.125 1 79 290 GLU A O 1
ATOM 2280 N N . PHE A 1 291 ? 9.984 -19.516 -28.516 1 72.62 291 PHE A N 1
ATOM 2281 C CA . PHE A 1 291 ? 9.281 -20.594 -29.203 1 72.62 291 PHE A CA 1
ATOM 2282 C C . PHE A 1 291 ? 8.617 -20.062 -30.469 1 72.62 291 PHE A C 1
ATOM 2284 O O . PHE A 1 291 ? 8.297 -20.844 -31.375 1 72.62 291 PHE A O 1
ATOM 2291 N N . CYS A 1 292 ? 8.297 -18.828 -30.516 1 66.88 292 CYS A N 1
ATOM 2292 C CA . CYS A 1 292 ? 7.559 -18.391 -31.703 1 66.88 292 CYS A CA 1
ATOM 2293 C C . CYS A 1 292 ? 8.508 -18.094 -32.844 1 66.88 292 CYS A C 1
ATOM 2295 O O . CYS A 1 292 ? 9.633 -18.594 -32.875 1 66.88 292 CYS A O 1
ATOM 2297 N N . PHE A 1 293 ? 8.055 -17.266 -33.594 1 60.44 293 PHE A N 1
ATOM 2298 C CA . PHE A 1 293 ? 8.609 -16.938 -34.906 1 60.44 293 PHE A CA 1
ATOM 2299 C C . PHE A 1 293 ? 10.008 -16.344 -34.781 1 60.44 293 PHE A C 1
ATOM 2301 O O . PHE A 1 293 ? 10.859 -16.531 -35.656 1 60.44 293 PHE A O 1
ATOM 2308 N N . PHE A 1 294 ? 10.508 -15.812 -33.625 1 72.5 294 PHE A N 1
ATOM 2309 C CA . PHE A 1 294 ? 11.75 -15.055 -33.531 1 72.5 294 PHE A CA 1
ATOM 2310 C C . PHE A 1 294 ? 12.898 -15.938 -33.094 1 72.5 294 PHE A C 1
ATOM 2312 O O . PHE A 1 294 ? 14.055 -15.703 -33.469 1 72.5 294 PHE A O 1
ATOM 2319 N N . LYS A 1 295 ? 12.672 -17.047 -32.5 1 75.31 295 LYS A N 1
ATOM 2320 C CA . LYS A 1 295 ? 13.68 -17.984 -32.031 1 75.31 295 LYS A CA 1
ATOM 2321 C C . LYS A 1 295 ? 14.906 -17.25 -31.484 1 75.31 295 LYS A C 1
ATOM 2323 O O . LYS A 1 295 ? 16.031 -17.484 -31.953 1 75.31 295 LYS A O 1
ATOM 2328 N N . THR A 1 296 ? 14.773 -16.297 -30.734 1 84.19 296 THR A N 1
ATOM 2329 C CA . THR A 1 296 ? 15.82 -15.5 -30.094 1 84.19 296 THR A CA 1
ATOM 2330 C C . THR A 1 296 ? 15.906 -15.812 -28.609 1 84.19 296 THR A C 1
ATOM 2332 O O . THR A 1 296 ? 15.211 -16.703 -28.109 1 84.19 296 THR A O 1
ATOM 2335 N N . SER A 1 297 ? 16.844 -15.211 -27.922 1 83.06 297 SER A N 1
ATOM 2336 C CA . SER A 1 297 ? 17.031 -15.445 -26.484 1 83.06 297 SER A CA 1
ATOM 2337 C C . SER A 1 297 ? 15.883 -14.859 -25.672 1 83.06 297 SER A C 1
ATOM 2339 O O . SER A 1 297 ? 15.703 -13.641 -25.641 1 83.06 297 SER A O 1
ATOM 2341 N N . GLY A 1 298 ? 15.078 -15.695 -25.078 1 85.88 298 GLY A N 1
ATOM 2342 C CA . GLY A 1 298 ? 13.977 -15.242 -24.25 1 85.88 298 GLY A CA 1
ATOM 2343 C C . GLY A 1 298 ? 14.438 -14.477 -23.016 1 85.88 298 GLY A C 1
ATOM 2344 O O . GLY A 1 298 ? 13.766 -13.539 -22.578 1 85.88 298 GLY A O 1
ATOM 2345 N N . LEU A 1 299 ? 15.602 -14.828 -22.469 1 86.56 299 LEU A N 1
ATOM 2346 C CA . LEU A 1 299 ? 16.094 -14.195 -21.25 1 86.56 299 LEU A CA 1
ATOM 2347 C C . LEU A 1 299 ? 16.5 -12.75 -21.516 1 86.56 299 LEU A C 1
ATOM 2349 O O . LEU A 1 299 ? 16.156 -11.859 -20.734 1 86.56 299 LEU A O 1
ATOM 2353 N N . LEU A 1 300 ? 17.141 -12.508 -22.609 1 88.5 300 LEU A N 1
ATOM 2354 C CA . LEU A 1 300 ? 17.547 -11.148 -22.922 1 88.5 300 LEU A CA 1
ATOM 2355 C C . LEU A 1 300 ? 16.344 -10.281 -23.281 1 88.5 300 LEU A C 1
ATOM 2357 O O . LEU A 1 300 ? 16.359 -9.07 -23.062 1 88.5 300 LEU A O 1
ATOM 2361 N N . ALA A 1 301 ? 15.383 -10.945 -23.844 1 92.38 301 ALA A N 1
ATOM 2362 C CA . ALA A 1 301 ? 14.156 -10.219 -24.141 1 92.38 301 ALA A CA 1
ATOM 2363 C C . ALA A 1 301 ? 13.477 -9.727 -22.859 1 92.38 301 ALA A C 1
ATOM 2365 O O . ALA A 1 301 ? 12.992 -8.602 -22.812 1 92.38 301 ALA A O 1
ATOM 2366 N N . VAL A 1 302 ? 13.477 -10.602 -21.875 1 92.5 302 VAL A N 1
ATOM 2367 C CA . VAL A 1 302 ? 12.852 -10.25 -20.609 1 92.5 302 VAL A CA 1
ATOM 2368 C C . VAL A 1 302 ? 13.641 -9.117 -19.953 1 92.5 302 VAL A C 1
ATOM 2370 O O . VAL A 1 302 ? 13.062 -8.234 -19.312 1 92.5 302 VAL A O 1
ATOM 2373 N N . VAL A 1 303 ? 14.93 -9.117 -20.062 1 90.5 303 VAL A N 1
ATOM 2374 C CA . VAL A 1 303 ? 15.758 -8.055 -19.516 1 90.5 303 VAL A CA 1
ATOM 2375 C C . VAL A 1 303 ? 15.438 -6.734 -20.219 1 90.5 303 VAL A C 1
ATOM 2377 O O . VAL A 1 303 ? 15.336 -5.691 -19.562 1 90.5 303 VAL A O 1
ATOM 2380 N N . GLY A 1 304 ? 15.297 -6.84 -21.562 1 90.81 304 GLY A N 1
ATOM 2381 C CA . GLY A 1 304 ? 14.898 -5.645 -22.297 1 90.81 304 GLY A CA 1
ATOM 2382 C C . GLY A 1 304 ? 13.57 -5.082 -21.844 1 90.81 304 GLY A C 1
ATOM 2383 O O . GLY A 1 304 ? 13.414 -3.863 -21.719 1 90.81 304 GLY A O 1
ATOM 2384 N N . LEU A 1 305 ? 12.656 -5.977 -21.609 1 93.56 305 LEU A N 1
ATOM 2385 C CA . LEU A 1 305 ? 11.352 -5.574 -21.109 1 93.56 305 LEU A CA 1
ATOM 2386 C C . LEU A 1 305 ? 11.461 -4.926 -19.734 1 93.56 305 LEU A C 1
ATOM 2388 O O . LEU A 1 305 ? 10.867 -3.879 -19.5 1 93.56 305 LEU A O 1
ATOM 2392 N N . GLY A 1 306 ? 12.188 -5.609 -18.828 1 91.12 306 GLY A N 1
ATOM 2393 C CA . GLY A 1 306 ? 12.367 -5.09 -17.484 1 91.12 306 GLY A CA 1
ATOM 2394 C C . GLY A 1 306 ? 13.023 -3.725 -17.453 1 91.12 306 GLY A C 1
ATOM 2395 O O . GLY A 1 306 ? 12.625 -2.852 -16.688 1 91.12 306 GLY A O 1
ATOM 2396 N N . LEU A 1 307 ? 13.977 -3.484 -18.281 1 89.25 307 LEU A N 1
ATOM 2397 C CA . LEU A 1 307 ? 14.68 -2.209 -18.344 1 89.25 307 LEU A CA 1
ATOM 2398 C C . LEU A 1 307 ? 13.766 -1.108 -18.875 1 89.25 307 LEU A C 1
ATOM 2400 O O . LEU A 1 307 ? 13.883 0.049 -18.469 1 89.25 307 LEU A O 1
ATOM 2404 N N . PHE A 1 308 ? 12.945 -1.502 -19.781 1 89.94 308 PHE A N 1
ATOM 2405 C CA . PHE A 1 308 ? 11.969 -0.531 -20.266 1 89.94 308 PHE A CA 1
ATOM 2406 C C . PHE A 1 308 ? 11.07 -0.049 -19.125 1 89.94 308 PHE A C 1
ATOM 2408 O O . PHE A 1 308 ? 10.82 1.151 -19 1 89.94 308 PHE A O 1
ATOM 2415 N N . TRP A 1 309 ? 10.617 -0.972 -18.391 1 87.94 309 TRP A N 1
ATOM 2416 C CA . TRP A 1 309 ? 9.727 -0.624 -17.297 1 87.94 309 TRP A CA 1
ATOM 2417 C C . TRP A 1 309 ? 10.469 0.175 -16.219 1 87.94 309 TRP A C 1
ATOM 2419 O O . TRP A 1 309 ? 9.875 1.014 -15.539 1 87.94 309 TRP A O 1
ATOM 2429 N N . SER A 1 310 ? 11.719 -0.09 -16.078 1 87.06 310 SER A N 1
ATOM 2430 C CA . SER A 1 310 ? 12.516 0.674 -15.125 1 87.06 310 SER A CA 1
ATOM 2431 C C . SER A 1 310 ? 12.695 2.117 -15.586 1 87.06 310 SER A C 1
ATOM 2433 O O . SER A 1 310 ? 12.68 3.041 -14.766 1 87.06 310 SER A O 1
ATOM 2435 N N . ALA A 1 311 ? 12.789 2.305 -16.812 1 83.12 311 ALA A N 1
ATOM 2436 C CA . ALA A 1 311 ? 13.031 3.627 -17.391 1 83.12 311 ALA A CA 1
ATOM 2437 C C . ALA A 1 311 ? 11.734 4.43 -17.484 1 83.12 311 ALA A C 1
ATOM 2439 O O . ALA A 1 311 ? 11.68 5.582 -17.047 1 83.12 311 ALA A O 1
ATOM 2440 N N . PHE A 1 312 ? 10.664 3.762 -17.953 1 78.06 312 PHE A N 1
ATOM 2441 C CA . PHE A 1 312 ? 9.453 4.496 -18.281 1 78.06 312 PHE A CA 1
ATOM 2442 C C . PHE A 1 312 ? 8.297 4.07 -17.375 1 78.06 312 PHE A C 1
ATOM 2444 O O . PHE A 1 312 ? 7.305 4.793 -17.25 1 78.06 312 PHE A O 1
ATOM 2451 N N . GLY A 1 313 ? 8.453 2.977 -16.812 1 70.25 313 GLY A N 1
ATOM 2452 C CA . GLY A 1 313 ? 7.332 2.365 -16.125 1 70.25 313 GLY A CA 1
ATOM 2453 C C . GLY A 1 313 ? 7.039 3.014 -14.781 1 70.25 313 GLY A C 1
ATOM 2454 O O . GLY A 1 313 ? 5.883 3.104 -14.367 1 70.25 313 GLY A O 1
ATOM 2455 N N . LYS A 1 314 ? 8.008 3.555 -14.094 1 68.31 314 LYS A N 1
ATOM 2456 C CA . LYS A 1 314 ? 7.789 4.109 -12.766 1 68.31 314 LYS A CA 1
ATOM 2457 C C . LYS A 1 314 ? 6.848 5.305 -12.812 1 68.31 314 LYS A C 1
ATOM 2459 O O . LYS A 1 314 ? 6.055 5.516 -11.891 1 68.31 314 LYS A O 1
ATOM 2464 N N . THR A 1 315 ? 6.867 6.043 -13.93 1 66.81 315 THR A N 1
ATOM 2465 C CA . THR A 1 315 ? 6.027 7.234 -14.031 1 66.81 315 THR A CA 1
ATOM 2466 C C . THR A 1 315 ? 4.727 6.914 -14.758 1 66.81 315 THR A C 1
ATOM 2468 O O . THR A 1 315 ? 3.754 7.664 -14.664 1 66.81 315 THR A O 1
ATOM 2471 N N . ARG A 1 316 ? 4.801 5.773 -15.461 1 69.38 316 ARG A N 1
ATOM 2472 C CA . ARG A 1 316 ? 3.584 5.414 -16.188 1 69.38 316 ARG A CA 1
ATOM 2473 C C . ARG A 1 316 ? 2.566 4.766 -15.25 1 69.38 316 ARG A C 1
ATOM 2475 O O . ARG A 1 316 ? 1.36 4.848 -15.484 1 69.38 316 ARG A O 1
ATOM 2482 N N . ILE A 1 317 ? 3.133 4.09 -14.305 1 68.75 317 ILE A N 1
ATOM 2483 C CA . ILE A 1 317 ? 2.273 3.482 -13.297 1 68.75 317 ILE A CA 1
ATOM 2484 C C . ILE A 1 317 ? 1.938 4.508 -12.219 1 68.75 317 ILE A C 1
ATOM 2486 O O . ILE A 1 317 ? 2.832 5.16 -11.672 1 68.75 317 ILE A O 1
ATOM 2490 N N . ARG A 1 318 ? 0.722 4.688 -12.047 1 65.88 318 ARG A N 1
ATOM 2491 C CA . ARG A 1 318 ? 0.268 5.641 -11.039 1 65.88 318 ARG A CA 1
ATOM 2492 C C . ARG A 1 318 ? 0.83 5.293 -9.664 1 65.88 318 ARG A C 1
ATOM 2494 O O . ARG A 1 318 ? 1.116 4.129 -9.383 1 65.88 318 ARG A O 1
ATOM 2501 N N . SER A 1 319 ? 1.031 6.281 -8.859 1 64.81 319 SER A N 1
ATOM 2502 C CA . SER A 1 319 ? 1.698 6.145 -7.57 1 64.81 319 SER A CA 1
ATOM 2503 C C . SER A 1 319 ? 0.952 5.172 -6.664 1 64.81 319 SER A C 1
ATOM 2505 O O . SER A 1 319 ? 1.57 4.387 -5.941 1 64.81 319 SER A O 1
ATOM 2507 N N . SER A 1 320 ? -0.349 5.16 -6.805 1 63.88 320 SER A N 1
ATOM 2508 C CA . SER A 1 320 ? -1.138 4.293 -5.934 1 63.88 320 SER A CA 1
ATOM 2509 C C . SER A 1 320 ? -0.994 2.83 -6.332 1 63.88 320 SER A C 1
ATOM 2511 O O . SER A 1 320 ? -1.042 1.94 -5.48 1 63.88 320 SER A O 1
ATOM 2513 N N . VAL A 1 321 ? -0.711 2.594 -7.613 1 73.81 321 VAL A N 1
ATOM 2514 C CA . VAL A 1 321 ? -0.665 1.243 -8.164 1 73.81 321 VAL A CA 1
ATOM 2515 C C . VAL A 1 321 ? 0.767 0.714 -8.117 1 73.81 321 VAL A C 1
ATOM 2517 O O . VAL A 1 321 ? 0.986 -0.498 -8.055 1 73.81 321 VAL A O 1
ATOM 2520 N N . GLU A 1 322 ? 1.714 1.677 -8.062 1 75.81 322 GLU A N 1
ATOM 2521 C CA . GLU A 1 322 ? 3.121 1.289 -8.102 1 75.81 322 GLU A CA 1
ATOM 2522 C C . GLU A 1 322 ? 3.496 0.452 -6.883 1 75.81 322 GLU A C 1
ATOM 2524 O O . GLU A 1 322 ? 4.23 -0.53 -7 1 75.81 322 GLU A O 1
ATOM 2529 N N . HIS A 1 323 ? 2.928 0.829 -5.773 1 75.44 323 HIS A N 1
ATOM 2530 C CA . HIS A 1 323 ? 3.238 0.086 -4.555 1 75.44 323 HIS A CA 1
ATOM 2531 C C . HIS A 1 323 ? 2.707 -1.342 -4.633 1 75.44 323 HIS A C 1
ATOM 2533 O O . HIS A 1 323 ? 3.377 -2.281 -4.191 1 75.44 323 HIS A O 1
ATOM 2539 N N . SER A 1 324 ? 1.555 -1.507 -5.199 1 81.56 324 SER A N 1
ATOM 2540 C CA . SER A 1 324 ? 0.95 -2.83 -5.324 1 81.56 324 SER A CA 1
ATOM 2541 C C . SER A 1 324 ? 1.76 -3.721 -6.258 1 81.56 324 SER A C 1
ATOM 2543 O O . SER A 1 324 ? 1.96 -4.906 -5.977 1 81.56 324 SER A O 1
ATOM 2545 N N . VAL A 1 325 ? 2.232 -3.115 -7.352 1 85.69 325 VAL A N 1
ATOM 2546 C CA . VAL A 1 325 ? 3.002 -3.873 -8.328 1 85.69 325 VAL A CA 1
ATOM 2547 C C . VAL A 1 325 ? 4.312 -4.348 -7.707 1 85.69 325 VAL A C 1
ATOM 2549 O O . VAL A 1 325 ? 4.695 -5.512 -7.855 1 85.69 325 VAL A O 1
ATOM 2552 N N . HIS A 1 326 ? 4.922 -3.492 -6.934 1 84.19 326 HIS A N 1
ATOM 2553 C CA . HIS A 1 326 ? 6.195 -3.846 -6.32 1 84.19 326 HIS A CA 1
ATOM 2554 C C . HIS A 1 326 ? 6.008 -4.887 -5.223 1 84.19 326 HIS A C 1
ATOM 2556 O O . HIS A 1 326 ? 6.863 -5.754 -5.031 1 84.19 326 HIS A O 1
ATOM 2562 N N . THR A 1 327 ? 4.91 -4.82 -4.57 1 84.81 327 THR A N 1
ATOM 2563 C CA . THR A 1 327 ? 4.637 -5.777 -3.502 1 84.81 327 THR A CA 1
ATOM 2564 C C . THR A 1 327 ? 4.422 -7.176 -4.074 1 84.81 327 THR A C 1
ATOM 2566 O O . THR A 1 327 ? 4.953 -8.156 -3.551 1 84.81 327 THR A O 1
ATOM 2569 N N . VAL A 1 328 ? 3.678 -7.25 -5.109 1 89.31 328 VAL A N 1
ATOM 2570 C CA . VAL A 1 328 ? 3.371 -8.547 -5.707 1 89.31 328 VAL A CA 1
ATOM 2571 C C . VAL A 1 328 ? 4.633 -9.141 -6.328 1 89.31 328 VAL A C 1
ATOM 2573 O O . VAL A 1 328 ? 4.902 -10.336 -6.176 1 89.31 328 VAL A O 1
ATOM 2576 N N . TRP A 1 329 ? 5.367 -8.297 -7.02 1 88.88 329 TRP A N 1
ATOM 2577 C CA . TRP A 1 329 ? 6.594 -8.789 -7.637 1 88.88 329 TRP A CA 1
ATOM 2578 C C . TRP A 1 329 ? 7.605 -9.211 -6.574 1 88.88 329 TRP A C 1
ATOM 2580 O O . TRP A 1 329 ? 8.336 -10.188 -6.754 1 88.88 329 TRP A O 1
ATOM 2590 N N . GLY A 1 330 ? 7.629 -8.445 -5.457 1 86.69 330 GLY A N 1
ATOM 2591 C CA . GLY A 1 330 ? 8.484 -8.844 -4.348 1 86.69 330 GLY A CA 1
ATOM 2592 C C . GLY A 1 330 ? 8.086 -10.18 -3.746 1 86.69 330 GLY A C 1
ATOM 2593 O O . GLY A 1 330 ? 8.953 -10.992 -3.404 1 86.69 330 GLY A O 1
ATOM 2594 N N . PHE A 1 331 ? 6.871 -10.422 -3.672 1 88.44 331 PHE A N 1
ATOM 2595 C CA . PHE A 1 331 ? 6.32 -11.664 -3.146 1 88.44 331 PHE A CA 1
ATOM 2596 C C . PHE A 1 331 ? 6.695 -12.844 -4.039 1 88.44 331 PHE A C 1
ATOM 2598 O O . PHE A 1 331 ? 7.145 -13.883 -3.549 1 88.44 331 PHE A O 1
ATOM 2605 N N . VAL A 1 332 ? 6.547 -12.641 -5.336 1 88.69 332 VAL A N 1
ATOM 2606 C CA . VAL A 1 332 ? 6.793 -13.711 -6.293 1 88.69 332 VAL A CA 1
ATOM 2607 C C . VAL A 1 332 ? 8.297 -13.961 -6.414 1 88.69 332 VAL A C 1
ATOM 2609 O O . VAL A 1 332 ? 8.734 -15.109 -6.547 1 88.69 332 VAL A O 1
ATOM 2612 N N . GLN A 1 333 ? 9.055 -12.906 -6.426 1 87.81 333 GLN A N 1
ATOM 2613 C CA . GLN A 1 333 ? 10.5 -13.047 -6.531 1 87.81 333 GLN A CA 1
ATOM 2614 C C . GLN A 1 333 ? 11.062 -13.844 -5.359 1 87.81 333 GLN A C 1
ATOM 2616 O O . GLN A 1 333 ? 11.945 -14.688 -5.539 1 87.81 333 GLN A O 1
ATOM 2621 N N . TYR A 1 334 ? 10.617 -13.594 -4.191 1 85.62 334 TYR A N 1
ATOM 2622 C CA . TYR A 1 334 ? 11.062 -14.32 -3.004 1 85.62 334 TYR A CA 1
ATOM 2623 C C . TYR A 1 334 ? 10.773 -15.812 -3.135 1 85.62 334 TYR A C 1
ATOM 2625 O O . TYR A 1 334 ? 11.625 -16.641 -2.805 1 85.62 334 TYR A O 1
ATOM 2633 N N . SER A 1 335 ? 9.617 -16.094 -3.559 1 87.12 335 SER A N 1
ATOM 2634 C CA . SER A 1 335 ? 9.227 -17.484 -3.693 1 87.12 335 SER A CA 1
ATOM 2635 C C . SER A 1 335 ? 10.07 -18.203 -4.738 1 87.12 335 SER A C 1
ATOM 2637 O O . SER A 1 335 ? 10.5 -19.344 -4.527 1 87.12 335 SER A O 1
ATOM 2639 N N . CYS A 1 336 ? 10.289 -17.531 -5.84 1 83.75 336 CYS A N 1
ATOM 2640 C CA . CYS A 1 336 ? 11.078 -18.141 -6.906 1 83.75 336 CYS A CA 1
ATOM 2641 C C . CYS A 1 336 ? 12.523 -18.328 -6.465 1 83.75 336 CYS A C 1
ATOM 2643 O O . CYS A 1 336 ? 13.125 -19.375 -6.727 1 83.75 336 CYS A O 1
ATOM 2645 N N . ASP A 1 337 ? 13.078 -17.359 -5.797 1 81.25 337 ASP A N 1
ATOM 2646 C CA . ASP A 1 337 ? 14.453 -17.438 -5.312 1 81.25 337 ASP A CA 1
ATOM 2647 C C . ASP A 1 337 ? 14.617 -18.562 -4.297 1 81.25 337 ASP A C 1
ATOM 2649 O O . ASP A 1 337 ? 15.578 -19.344 -4.371 1 81.25 337 ASP A O 1
ATOM 2653 N N . THR A 1 338 ? 13.727 -18.703 -3.412 1 84.38 338 THR A N 1
ATOM 2654 C CA . THR A 1 338 ? 13.773 -19.734 -2.371 1 84.38 338 THR A CA 1
ATOM 2655 C C . THR A 1 338 ? 13.609 -21.125 -2.971 1 84.38 338 THR A C 1
ATOM 2657 O O . THR A 1 338 ? 14.359 -22.047 -2.639 1 84.38 338 THR A O 1
ATOM 2660 N N . LEU A 1 339 ? 12.664 -21.281 -3.887 1 83.06 339 LEU A N 1
ATOM 2661 C CA . LEU A 1 339 ? 12.375 -22.594 -4.465 1 83.06 339 LEU A CA 1
ATOM 2662 C C . LEU A 1 339 ? 13.508 -23.047 -5.375 1 83.06 339 LEU A C 1
ATOM 2664 O O . LEU A 1 339 ? 13.844 -24.234 -5.41 1 83.06 339 LEU A O 1
ATOM 2668 N N . VAL A 1 340 ? 14.039 -22.062 -6.105 1 78.38 340 VAL A N 1
ATOM 2669 C CA . VAL A 1 340 ? 15.125 -22.406 -7.012 1 78.38 340 VAL A CA 1
ATOM 2670 C C . VAL A 1 340 ? 16.328 -22.922 -6.215 1 78.38 340 VAL A C 1
ATOM 2672 O O . VAL A 1 340 ? 16.938 -23.922 -6.566 1 78.38 340 VAL A O 1
ATOM 2675 N N . PHE A 1 341 ? 16.719 -22.297 -5.109 1 78.25 341 PHE A N 1
ATOM 2676 C CA . PHE A 1 341 ? 17.891 -22.688 -4.324 1 78.25 341 PHE A CA 1
ATOM 2677 C C . PHE A 1 341 ? 17.625 -23.984 -3.58 1 78.25 341 PHE A C 1
ATOM 2679 O O . PHE A 1 341 ? 18.547 -24.797 -3.396 1 78.25 341 PHE A O 1
ATOM 2686 N N . VAL A 1 342 ? 16.406 -24.203 -3.125 1 82 342 VAL A N 1
ATOM 2687 C CA . VAL A 1 342 ? 16.078 -25.469 -2.482 1 82 342 VAL A CA 1
ATOM 2688 C C . VAL A 1 342 ? 16.156 -26.594 -3.502 1 82 342 VAL A C 1
ATOM 2690 O O . VAL A 1 342 ? 16.688 -27.672 -3.207 1 82 342 VAL A O 1
ATOM 2693 N N . LEU A 1 343 ? 15.555 -26.328 -4.629 1 77.5 343 LEU A N 1
ATOM 2694 C CA . LEU A 1 343 ? 15.547 -27.344 -5.68 1 77.5 343 LEU A CA 1
ATOM 2695 C C . LEU A 1 343 ? 16.969 -27.688 -6.121 1 77.5 343 LEU A C 1
ATOM 2697 O O . LEU A 1 343 ? 17.297 -28.859 -6.309 1 77.5 343 LEU A O 1
ATOM 2701 N N . VAL A 1 344 ? 17.75 -26.625 -6.254 1 73.25 344 VAL A N 1
ATOM 2702 C CA . VAL A 1 344 ? 19.141 -26.812 -6.645 1 73.25 344 VAL A CA 1
ATOM 2703 C C . VAL A 1 344 ? 19.875 -27.594 -5.551 1 73.25 344 VAL A C 1
ATOM 2705 O O . VAL A 1 344 ? 20.688 -28.469 -5.848 1 73.25 344 VAL A O 1
ATOM 2708 N N . GLY A 1 345 ? 19.641 -27.297 -4.332 1 77.69 345 GLY A N 1
ATOM 2709 C CA . GLY A 1 345 ? 20.25 -28.016 -3.225 1 77.69 345 GLY A CA 1
ATOM 2710 C C . GLY A 1 345 ? 19.891 -29.5 -3.191 1 77.69 345 GLY A C 1
ATOM 2711 O O . GLY A 1 345 ? 20.75 -30.344 -2.973 1 77.69 345 GLY A O 1
ATOM 2712 N N . ILE A 1 346 ? 18.688 -29.766 -3.477 1 80 346 ILE A N 1
ATOM 2713 C CA . ILE A 1 346 ? 18.219 -31.141 -3.465 1 80 346 ILE A CA 1
ATOM 2714 C C . ILE A 1 346 ? 18.875 -31.922 -4.605 1 80 346 ILE A C 1
ATOM 2716 O O . ILE A 1 346 ? 19.25 -33.094 -4.43 1 80 346 ILE A O 1
ATOM 2720 N N . ILE A 1 347 ? 18.938 -31.266 -5.723 1 72.81 347 ILE A N 1
ATOM 2721 C CA . ILE A 1 347 ? 19.547 -31.906 -6.883 1 72.81 347 ILE A CA 1
ATOM 2722 C C . ILE A 1 347 ? 21.016 -32.219 -6.602 1 72.81 347 ILE A C 1
ATOM 2724 O O . ILE A 1 347 ? 21.516 -33.281 -6.957 1 72.81 347 ILE A O 1
ATOM 2728 N N . VAL A 1 348 ? 21.688 -31.281 -5.93 1 71.44 348 VAL A N 1
ATOM 2729 C CA . VAL A 1 348 ? 23.078 -31.469 -5.551 1 71.44 348 VAL A CA 1
ATOM 2730 C C . VAL A 1 348 ? 23.203 -32.656 -4.586 1 71.44 348 VAL A C 1
ATOM 2732 O O . VAL A 1 348 ? 24.109 -33.469 -4.719 1 71.44 348 VAL A O 1
ATOM 2735 N N . GLY A 1 349 ? 22.344 -32.719 -3.688 1 74.5 349 GLY A N 1
ATOM 2736 C CA . GLY A 1 349 ? 22.391 -33.781 -2.684 1 74.5 349 GLY A CA 1
ATOM 2737 C C . GLY A 1 349 ? 22.094 -35.156 -3.248 1 74.5 349 GLY A C 1
ATOM 2738 O O . GLY A 1 349 ? 22.719 -36.156 -2.848 1 74.5 349 GLY A O 1
ATOM 2739 N N . THR A 1 350 ? 21.188 -35.219 -4.227 1 73.06 350 THR A N 1
ATOM 2740 C CA . THR A 1 350 ? 20.734 -36.5 -4.734 1 73.06 350 THR A CA 1
ATOM 2741 C C . THR A 1 350 ? 21.625 -36.969 -5.887 1 73.06 350 THR A C 1
ATOM 2743 O O . THR A 1 350 ? 22 -38.156 -5.961 1 73.06 350 THR A O 1
ATOM 2746 N N . GLN A 1 351 ? 21.953 -36.031 -6.812 1 64.5 351 GLN A N 1
ATOM 2747 C CA . GLN A 1 351 ? 22.609 -36.438 -8.047 1 64.5 351 GLN A CA 1
ATOM 2748 C C . GLN A 1 351 ? 24.125 -36.375 -7.91 1 64.5 351 GLN A C 1
ATOM 2750 O O . GLN A 1 351 ? 24.859 -37.094 -8.562 1 64.5 351 GLN A O 1
ATOM 2755 N N . VAL A 1 352 ? 24.672 -35.406 -7.215 1 62.09 352 VAL A N 1
ATOM 2756 C CA . VAL A 1 352 ? 26.109 -35.188 -7.164 1 62.09 352 VAL A CA 1
ATOM 2757 C C . VAL A 1 352 ? 26.75 -36.125 -6.152 1 62.09 352 VAL A C 1
ATOM 2759 O O . VAL A 1 352 ? 27.781 -36.75 -6.43 1 62.09 352 VAL A O 1
ATOM 2762 N N . ILE A 1 353 ? 26.078 -36.344 -5.078 1 62.81 353 ILE A N 1
ATOM 2763 C CA . ILE A 1 353 ? 26.766 -37.062 -4.008 1 62.81 353 ILE A CA 1
ATOM 2764 C C . ILE A 1 353 ? 26.516 -38.562 -4.148 1 62.81 353 ILE A C 1
ATOM 2766 O O . ILE A 1 353 ? 27.391 -39.375 -3.875 1 62.81 353 ILE A O 1
ATOM 2770 N N . GLU A 1 354 ? 25.422 -38.906 -4.77 1 58.97 354 GLU A N 1
ATOM 2771 C CA . GLU A 1 354 ? 25.109 -40.344 -4.77 1 58.97 354 GLU A CA 1
ATOM 2772 C C . GLU A 1 354 ? 25.484 -41 -6.102 1 58.97 354 GLU A C 1
ATOM 2774 O O . GLU A 1 354 ? 25.484 -42.219 -6.227 1 58.97 354 GLU A O 1
ATOM 2779 N N . GLU A 1 355 ? 26.078 -40.188 -7.078 1 61.38 355 GLU A N 1
ATOM 2780 C CA . GLU A 1 355 ? 26.203 -40.844 -8.391 1 61.38 355 GLU A CA 1
ATOM 2781 C C . GLU A 1 355 ? 27.594 -41.438 -8.57 1 61.38 355 GLU A C 1
ATOM 2783 O O . GLU A 1 355 ? 28.578 -40.906 -8.078 1 61.38 355 GLU A O 1
ATOM 2788 N N . THR A 1 356 ? 27.625 -42.625 -9.164 1 59.25 356 THR A N 1
ATOM 2789 C CA . THR A 1 356 ? 28.703 -43.562 -9.367 1 59.25 356 THR A CA 1
ATOM 2790 C C . THR A 1 356 ? 29.734 -43.031 -10.359 1 59.25 356 THR A C 1
ATOM 2792 O O . THR A 1 356 ? 30.906 -43.438 -10.328 1 59.25 356 THR A O 1
ATOM 2795 N N . PHE A 1 357 ? 29.422 -42.031 -11.227 1 67.62 357 PHE A N 1
ATOM 2796 C CA . PHE A 1 357 ? 30.328 -41.656 -12.297 1 67.62 357 PHE A CA 1
ATOM 2797 C C . PHE A 1 357 ? 31.344 -40.625 -11.812 1 67.62 357 PHE A C 1
ATOM 2799 O O . PHE A 1 357 ? 32.219 -40.188 -12.57 1 67.62 357 PHE A O 1
ATOM 2806 N N . ILE A 1 358 ? 31.344 -40.188 -10.508 1 78.5 358 ILE A N 1
ATOM 2807 C CA . ILE A 1 358 ? 32.25 -39.188 -9.984 1 78.5 358 ILE A CA 1
ATOM 2808 C C . ILE A 1 358 ? 33.344 -39.875 -9.141 1 78.5 358 ILE A C 1
ATOM 2810 O O . ILE A 1 358 ? 33.031 -40.594 -8.203 1 78.5 358 ILE A O 1
ATOM 2814 N N . HIS A 1 359 ? 34.531 -39.688 -9.648 1 80.56 359 HIS A N 1
ATOM 2815 C CA . HIS A 1 359 ? 35.688 -40.281 -8.969 1 80.56 359 HIS A CA 1
ATOM 2816 C C . HIS A 1 359 ? 36.156 -39.375 -7.824 1 80.56 359 HIS A C 1
ATOM 2818 O O . HIS A 1 359 ? 35.781 -38.219 -7.758 1 80.56 359 HIS A O 1
ATOM 2824 N N . LYS A 1 360 ? 36.812 -39.875 -6.859 1 83.12 360 LYS A N 1
ATOM 2825 C CA . LYS A 1 360 ? 37.344 -39.156 -5.707 1 83.12 360 LYS A CA 1
ATOM 2826 C C . LYS A 1 360 ? 38.281 -38.031 -6.137 1 83.12 360 LYS A C 1
ATOM 2828 O O . LYS A 1 360 ? 38.375 -37 -5.492 1 83.12 360 LYS A O 1
ATOM 2833 N N . SER A 1 361 ? 38.969 -38.25 -7.242 1 86.12 361 SER A N 1
ATOM 2834 C CA . SER A 1 361 ? 39.906 -37.25 -7.75 1 86.12 361 SER A CA 1
ATOM 2835 C C . SER A 1 361 ? 39.188 -36.031 -8.234 1 86.12 361 SER A C 1
ATOM 2837 O O . SER A 1 361 ? 39.75 -34.938 -8.281 1 86.12 361 SER A O 1
ATOM 2839 N N . ASP A 1 362 ? 37.906 -36.219 -8.602 1 89.12 362 ASP A N 1
ATOM 2840 C CA . ASP A 1 362 ? 37.125 -35.094 -9.117 1 89.12 362 ASP A CA 1
ATOM 2841 C C . ASP A 1 362 ? 36.812 -34.094 -8.008 1 89.12 362 ASP A C 1
ATOM 2843 O O . ASP A 1 362 ? 36.688 -32.906 -8.273 1 89.12 362 ASP A O 1
ATOM 2847 N N . TYR A 1 363 ? 36.812 -34.469 -6.711 1 87.62 363 TYR A N 1
ATOM 2848 C CA . TYR A 1 363 ? 36.531 -33.562 -5.598 1 87.62 363 TYR A CA 1
ATOM 2849 C C . TYR A 1 363 ? 37.719 -32.625 -5.359 1 87.62 363 TYR A C 1
ATOM 2851 O O . TYR A 1 363 ? 37.531 -31.453 -5.062 1 87.62 363 TYR A O 1
ATOM 2859 N N . ILE A 1 364 ? 38.844 -33.219 -5.488 1 91.44 364 ILE A N 1
ATOM 2860 C CA . ILE A 1 364 ? 40.031 -32.406 -5.324 1 91.44 364 ILE A CA 1
ATOM 2861 C C . ILE A 1 364 ? 40.156 -31.422 -6.484 1 91.44 364 ILE A C 1
ATOM 2863 O O . ILE A 1 364 ? 40.531 -30.266 -6.285 1 91.44 364 ILE A O 1
ATOM 2867 N N . ARG A 1 365 ? 39.844 -31.938 -7.695 1 92.81 365 ARG A N 1
ATOM 2868 C CA . ARG A 1 365 ? 39.875 -31.062 -8.867 1 92.81 365 ARG A CA 1
ATOM 2869 C C . ARG A 1 365 ? 38.875 -29.922 -8.727 1 92.81 365 ARG A C 1
ATOM 2871 O O . ARG A 1 365 ? 39.094 -28.812 -9.211 1 92.81 365 ARG A O 1
ATOM 2878 N N . MET A 1 366 ? 37.812 -30.203 -8.047 1 92.06 366 MET A N 1
ATOM 2879 C CA . MET A 1 366 ? 36.781 -29.172 -7.848 1 92.06 366 MET A CA 1
ATOM 2880 C C . MET A 1 366 ? 37.312 -28.031 -6.98 1 92.06 366 MET A C 1
ATOM 2882 O O . MET A 1 366 ? 37.062 -26.859 -7.266 1 92.06 366 MET A O 1
ATOM 2886 N N . ILE A 1 367 ? 38.031 -28.312 -5.926 1 93.94 367 ILE A N 1
ATOM 2887 C CA . ILE A 1 367 ? 38.594 -27.297 -5.035 1 93.94 367 ILE A CA 1
ATOM 2888 C C . ILE A 1 367 ? 39.625 -26.484 -5.781 1 93.94 367 ILE A C 1
ATOM 2890 O O . ILE A 1 367 ? 39.719 -25.266 -5.617 1 93.94 367 ILE A O 1
ATOM 2894 N N . VAL A 1 368 ? 40.406 -27.234 -6.594 1 94.56 368 VAL A N 1
ATOM 2895 C CA . VAL A 1 368 ? 41.406 -26.547 -7.387 1 94.56 368 VAL A CA 1
ATOM 2896 C C . VAL A 1 368 ? 40.75 -25.625 -8.406 1 94.56 368 VAL A C 1
ATOM 2898 O O . VAL A 1 368 ? 41.188 -24.5 -8.641 1 94.56 368 VAL A O 1
ATOM 2901 N N . PHE A 1 369 ? 39.688 -26.125 -8.977 1 95.94 369 PHE A N 1
ATOM 2902 C CA . PHE A 1 369 ? 38.969 -25.344 -9.961 1 95.94 369 PHE A CA 1
ATOM 2903 C C . PHE A 1 369 ? 38.406 -24.062 -9.336 1 95.94 369 PHE A C 1
ATOM 2905 O O . PHE A 1 369 ? 38.375 -23.016 -9.984 1 95.94 369 PHE A O 1
ATOM 2912 N N . TYR A 1 370 ? 38.031 -24.109 -8.07 1 95.62 370 TYR A N 1
ATOM 2913 C CA . TYR A 1 370 ? 37.5 -22.953 -7.367 1 95.62 370 TYR A CA 1
ATOM 2914 C C . TYR A 1 370 ? 38.5 -21.812 -7.352 1 95.62 370 TYR A C 1
ATOM 2916 O O . TYR A 1 370 ? 38.156 -20.672 -7.652 1 95.62 370 TYR A O 1
ATOM 2924 N N . PHE A 1 371 ? 39.75 -22.094 -7.102 1 95.94 371 PHE A N 1
ATOM 2925 C CA . PHE A 1 371 ? 40.781 -21.078 -7.039 1 95.94 371 PHE A CA 1
ATOM 2926 C C . PHE A 1 371 ? 41.094 -20.547 -8.43 1 95.94 371 PHE A C 1
ATOM 2928 O O . PHE A 1 371 ? 41.312 -19.344 -8.609 1 95.94 371 PHE A O 1
ATOM 2935 N N . PHE A 1 372 ? 41.062 -21.406 -9.383 1 95.12 372 PHE A N 1
ATOM 2936 C CA . PHE A 1 372 ? 41.375 -20.969 -10.742 1 95.12 372 PHE A CA 1
ATOM 2937 C C . PHE A 1 372 ? 40.188 -20.188 -11.344 1 95.12 372 PHE A C 1
ATOM 2939 O O . PHE A 1 372 ? 40.406 -19.359 -12.234 1 95.12 372 PHE A O 1
ATOM 2946 N N . MET A 1 373 ? 39 -20.531 -10.922 1 95.62 373 MET A N 1
ATOM 2947 C CA . MET A 1 373 ? 37.844 -19.75 -11.367 1 95.62 373 MET A CA 1
ATOM 2948 C C . MET A 1 373 ? 37.969 -18.297 -10.93 1 95.62 373 MET A C 1
ATOM 2950 O O . MET A 1 373 ? 37.656 -17.391 -11.703 1 95.62 373 MET A O 1
ATOM 2954 N N . ILE A 1 374 ? 38.406 -18.031 -9.664 1 95.38 374 ILE A N 1
ATOM 2955 C CA . ILE A 1 374 ? 38.625 -16.672 -9.164 1 95.38 374 ILE A CA 1
ATOM 2956 C C . ILE A 1 374 ? 39.75 -16 -9.953 1 95.38 374 ILE A C 1
ATOM 2958 O O . ILE A 1 374 ? 39.656 -14.82 -10.289 1 95.38 374 ILE A O 1
ATOM 2962 N N . LEU A 1 375 ? 40.781 -16.844 -10.25 1 95.44 375 LEU A N 1
ATOM 2963 C CA . LEU A 1 375 ? 41.906 -16.328 -11.031 1 95.44 375 LEU A CA 1
ATOM 2964 C C . LEU A 1 375 ? 41.469 -15.984 -12.445 1 95.44 375 LEU A C 1
ATOM 2966 O O . LEU A 1 375 ? 41.906 -14.984 -13.016 1 95.44 375 LEU A O 1
ATOM 2970 N N . ALA A 1 376 ? 40.656 -16.844 -13.016 1 95.62 376 ALA A N 1
ATOM 2971 C CA . ALA A 1 376 ? 40.125 -16.578 -14.359 1 95.62 376 ALA A CA 1
ATOM 2972 C C . ALA A 1 376 ? 39.344 -15.273 -14.398 1 95.62 376 ALA A C 1
ATOM 2974 O O . ALA A 1 376 ? 39.469 -14.508 -15.359 1 95.62 376 ALA A O 1
ATOM 2975 N N . ARG A 1 377 ? 38.5 -14.984 -13.422 1 94.62 377 ARG A N 1
ATOM 2976 C CA . ARG A 1 377 ? 37.75 -13.734 -13.359 1 94.62 377 ARG A CA 1
ATOM 2977 C C . ARG A 1 377 ? 38.688 -12.547 -13.164 1 94.62 377 ARG A C 1
ATOM 2979 O O . ARG A 1 377 ? 38.438 -11.469 -13.719 1 94.62 377 ARG A O 1
ATOM 2986 N N . PHE A 1 378 ? 39.75 -12.789 -12.367 1 95.94 378 PHE A N 1
ATOM 2987 C CA . PHE A 1 378 ? 40.75 -11.758 -12.18 1 95.94 378 PHE A CA 1
ATOM 2988 C C . PHE A 1 378 ? 41.406 -11.383 -13.508 1 95.94 378 PHE A C 1
ATOM 2990 O O . PHE A 1 378 ? 41.531 -10.195 -13.828 1 95.94 378 PHE A O 1
ATOM 2997 N N . ILE A 1 379 ? 41.75 -12.398 -14.266 1 95.81 379 ILE A N 1
ATOM 2998 C CA . ILE A 1 379 ? 42.406 -12.164 -15.555 1 95.81 379 ILE A CA 1
ATOM 2999 C C . ILE A 1 379 ? 41.406 -11.508 -16.516 1 95.81 379 ILE A C 1
ATOM 3001 O O . ILE A 1 379 ? 41.781 -10.617 -17.281 1 95.81 379 ILE A O 1
ATOM 3005 N N . MET A 1 380 ? 40.25 -11.953 -16.516 1 95.12 380 MET A N 1
ATOM 3006 C CA . MET A 1 380 ? 39.219 -11.406 -17.375 1 95.12 380 MET A CA 1
ATOM 3007 C C . MET A 1 380 ? 39 -9.914 -17.109 1 95.12 380 MET A C 1
ATOM 3009 O O . MET A 1 380 ? 39 -9.109 -18.047 1 95.12 380 MET A O 1
ATOM 3013 N N . ILE A 1 381 ? 38.844 -9.508 -15.812 1 94.5 381 ILE A N 1
ATOM 3014 C CA . ILE A 1 381 ? 38.625 -8.109 -15.461 1 94.5 381 ILE A CA 1
ATOM 3015 C C . ILE A 1 381 ? 39.875 -7.285 -15.719 1 94.5 381 ILE A C 1
ATOM 3017 O O . ILE A 1 381 ? 39.781 -6.133 -16.141 1 94.5 381 ILE A O 1
ATOM 3021 N N . LEU A 1 382 ? 41.062 -7.914 -15.484 1 93.94 382 LEU A N 1
ATOM 3022 C CA . LEU A 1 382 ? 42.312 -7.227 -15.734 1 93.94 382 LEU A CA 1
ATOM 3023 C C . LEU A 1 382 ? 42.5 -6.914 -17.219 1 93.94 382 LEU A C 1
ATOM 3025 O O . LEU A 1 382 ? 43.031 -5.855 -17.578 1 93.94 382 LEU A O 1
ATOM 3029 N N . THR A 1 383 ? 42.062 -7.812 -18.062 1 94.56 383 THR A N 1
ATOM 3030 C CA . THR A 1 383 ? 42.156 -7.625 -19.5 1 94.56 383 THR A CA 1
ATOM 3031 C C . THR A 1 383 ? 41.344 -6.422 -19.953 1 94.56 383 THR A C 1
ATOM 3033 O O . THR A 1 383 ? 41.75 -5.664 -20.828 1 94.56 383 THR A O 1
ATOM 3036 N N . PHE A 1 384 ? 40.25 -6.18 -19.375 1 93.5 384 PHE A N 1
ATOM 3037 C CA . PHE A 1 384 ? 39.344 -5.102 -19.797 1 93.5 384 PHE A CA 1
ATOM 3038 C C . PHE A 1 384 ? 39.469 -3.902 -18.875 1 93.5 384 PHE A C 1
ATOM 3040 O O . PHE A 1 384 ? 38.719 -2.943 -18.984 1 93.5 384 PHE A O 1
ATOM 3047 N N . TRP A 1 385 ? 40.344 -3.912 -17.938 1 91.19 385 TRP A N 1
ATOM 3048 C CA . TRP A 1 385 ? 40.531 -2.889 -16.906 1 91.19 385 TRP A CA 1
ATOM 3049 C C . TRP A 1 385 ? 40.781 -1.524 -17.531 1 91.19 385 TRP A C 1
ATOM 3051 O O . TRP A 1 385 ? 40.219 -0.52 -17.125 1 91.19 385 TRP A O 1
ATOM 3061 N N . PRO A 1 386 ? 41.625 -1.434 -18.609 1 88.31 386 PRO A N 1
ATOM 3062 C CA . PRO A 1 386 ? 41.875 -0.12 -19.203 1 88.31 386 PRO A CA 1
ATOM 3063 C C . PRO A 1 386 ? 40.625 0.477 -19.844 1 88.31 386 PRO A C 1
ATOM 3065 O O . PRO A 1 386 ? 40.438 1.695 -19.828 1 88.31 386 PRO A O 1
ATOM 3068 N N . PHE A 1 387 ? 39.781 -0.314 -20.297 1 89.5 387 PHE A N 1
ATOM 3069 C CA . PHE A 1 387 ? 38.562 0.159 -20.922 1 89.5 387 PHE A CA 1
ATOM 3070 C C . PHE A 1 387 ? 37.531 0.523 -19.859 1 89.5 387 PHE A C 1
ATOM 3072 O O . PHE A 1 387 ? 36.719 1.443 -20.047 1 89.5 387 PHE A O 1
ATOM 3079 N N . LEU A 1 388 ? 37.562 -0.186 -18.719 1 90.69 388 LEU A N 1
ATOM 3080 C CA . LEU A 1 388 ? 36.594 0.02 -17.641 1 90.69 388 LEU A CA 1
ATOM 3081 C C . LEU A 1 388 ? 36.844 1.344 -16.922 1 90.69 388 LEU A C 1
ATOM 3083 O O . LEU A 1 388 ? 35.906 1.917 -16.328 1 90.69 388 LEU A O 1
ATOM 3087 N N . ARG A 1 389 ? 37.938 1.883 -17.047 1 87.56 389 ARG A N 1
ATOM 3088 C CA . ARG A 1 389 ? 38.281 3.135 -16.375 1 87.56 389 ARG A CA 1
ATOM 3089 C C . ARG A 1 389 ? 37.938 4.336 -17.25 1 87.56 389 ARG A C 1
ATOM 3091 O O . ARG A 1 389 ? 37.75 5.449 -16.75 1 87.56 389 ARG A O 1
ATOM 3098 N N . CYS A 1 390 ? 37.781 4.109 -18.5 1 84.75 390 CYS A N 1
ATOM 3099 C CA . CYS A 1 390 ? 37.594 5.211 -19.438 1 84.75 390 CYS A CA 1
ATOM 3100 C C . CYS A 1 390 ? 36.094 5.562 -19.578 1 84.75 390 CYS A C 1
ATOM 3102 O O . CYS A 1 390 ? 35.781 6.688 -19.938 1 84.75 390 CYS A O 1
ATOM 3104 N N . PHE A 1 391 ? 35.344 4.621 -19.328 1 82.56 391 PHE A N 1
ATOM 3105 C CA . PHE A 1 391 ? 33.906 4.867 -19.594 1 82.56 391 PHE A CA 1
ATOM 3106 C C . PHE A 1 391 ? 33.125 4.848 -18.297 1 82.56 391 PHE A C 1
ATOM 3108 O O . PHE A 1 391 ? 33.406 4.051 -17.391 1 82.56 391 PHE A O 1
ATOM 3115 N N . GLY A 1 392 ? 32.125 5.781 -18.141 1 78.62 392 GLY A N 1
ATOM 3116 C CA . GLY A 1 392 ? 31.25 5.824 -17 1 78.62 392 GLY A CA 1
ATOM 3117 C C . GLY A 1 392 ? 31.938 6.238 -15.719 1 78.62 392 GLY A C 1
ATOM 3118 O O . GLY A 1 392 ? 32.688 7.219 -15.703 1 78.62 392 GLY A O 1
ATOM 3119 N N . TYR A 1 393 ? 31.625 5.504 -14.578 1 81.38 393 TYR A N 1
ATOM 3120 C CA . TYR A 1 393 ? 32.281 5.746 -13.289 1 81.38 393 TYR A CA 1
ATOM 3121 C C . TYR A 1 393 ? 33.562 4.953 -13.18 1 81.38 393 TYR A C 1
ATOM 3123 O O . TYR A 1 393 ? 33.594 3.734 -13.375 1 81.38 393 TYR A O 1
ATOM 3131 N N . PRO A 1 394 ? 34.594 5.656 -13.055 1 81.75 394 PRO A N 1
ATOM 3132 C CA . PRO A 1 394 ? 35.844 4.91 -12.922 1 81.75 394 PRO A CA 1
ATOM 3133 C C . PRO A 1 394 ? 35.844 3.947 -11.742 1 81.75 394 PRO A C 1
ATOM 3135 O O . PRO A 1 394 ? 35.406 4.309 -10.648 1 81.75 394 PRO A O 1
ATOM 3138 N N . ILE A 1 395 ? 36.281 2.73 -12.023 1 87.19 395 ILE A N 1
ATOM 3139 C CA . ILE A 1 395 ? 36.312 1.696 -11 1 87.19 395 ILE A CA 1
ATOM 3140 C C . ILE A 1 395 ? 37.625 1.813 -10.188 1 87.19 395 ILE A C 1
ATOM 3142 O O . ILE A 1 395 ? 38.719 1.83 -10.758 1 87.19 395 ILE A O 1
ATOM 3146 N N . SER A 1 396 ? 37.531 1.891 -8.883 1 85.88 396 SER A N 1
ATOM 3147 C CA . SER A 1 396 ? 38.656 1.986 -7.988 1 85.88 396 SER A CA 1
ATOM 3148 C C . SER A 1 396 ? 39.312 0.619 -7.754 1 85.88 396 SER A C 1
ATOM 3150 O O . SER A 1 396 ? 38.719 -0.408 -8.117 1 85.88 396 SER A O 1
ATOM 3152 N N . LYS A 1 397 ? 40.438 0.591 -7.211 1 88.06 397 LYS A N 1
ATOM 3153 C CA . LYS A 1 397 ? 41.188 -0.645 -6.953 1 88.06 397 LYS A CA 1
ATOM 3154 C C . LYS A 1 397 ? 40.406 -1.545 -5.984 1 88.06 397 LYS A C 1
ATOM 3156 O O . LYS A 1 397 ? 40.281 -2.748 -6.215 1 88.06 397 LYS A O 1
ATOM 3161 N N . PRO A 1 398 ? 39.875 -0.948 -4.941 1 88.69 398 PRO A N 1
ATOM 3162 C CA . PRO A 1 398 ? 39.094 -1.829 -4.062 1 88.69 398 PRO A CA 1
ATOM 3163 C C . PRO A 1 398 ? 37.875 -2.41 -4.75 1 88.69 398 PRO A C 1
ATOM 3165 O O . PRO A 1 398 ? 37.5 -3.557 -4.492 1 88.69 398 PRO A O 1
ATOM 3168 N N . GLU A 1 399 ? 37.281 -1.569 -5.566 1 90.25 399 GLU A N 1
ATOM 3169 C CA . GLU A 1 399 ? 36.125 -2.057 -6.301 1 90.25 399 GLU A CA 1
ATOM 3170 C C . GLU A 1 399 ? 36.5 -3.182 -7.258 1 90.25 399 GLU A C 1
ATOM 3172 O O . GLU A 1 399 ? 35.719 -4.105 -7.484 1 90.25 399 GLU A O 1
ATOM 3177 N N . PHE A 1 400 ? 37.719 -3.062 -7.773 1 91.88 400 PHE A N 1
ATOM 3178 C CA . PHE A 1 400 ? 38.25 -4.098 -8.648 1 91.88 400 PHE A CA 1
ATOM 3179 C C . PHE A 1 400 ? 38.344 -5.43 -7.922 1 91.88 400 PHE A C 1
ATOM 3181 O O . PHE A 1 400 ? 37.938 -6.465 -8.453 1 91.88 400 PHE A O 1
ATOM 3188 N N . ILE A 1 401 ? 38.75 -5.426 -6.754 1 92.88 401 ILE A N 1
ATOM 3189 C CA . ILE A 1 401 ? 38.969 -6.637 -5.969 1 92.88 401 ILE A CA 1
ATOM 3190 C C . ILE A 1 401 ? 37.625 -7.238 -5.59 1 92.88 401 ILE A C 1
ATOM 3192 O O . ILE A 1 401 ? 37.438 -8.461 -5.633 1 92.88 401 ILE A O 1
ATOM 3196 N N . VAL A 1 402 ? 36.719 -6.363 -5.234 1 91.56 402 VAL A N 1
ATOM 3197 C CA . VAL A 1 402 ? 35.406 -6.844 -4.844 1 91.56 402 VAL A CA 1
ATOM 3198 C C . VAL A 1 402 ? 34.688 -7.398 -6.062 1 91.56 402 VAL A C 1
ATOM 3200 O O . VAL A 1 402 ? 33.938 -8.367 -5.957 1 91.56 402 VAL A O 1
ATOM 3203 N N . LEU A 1 403 ? 34.906 -6.793 -7.184 1 92 403 LEU A N 1
ATOM 3204 C CA . LEU A 1 403 ? 34.312 -7.273 -8.422 1 92 403 LEU A CA 1
ATOM 3205 C C . LEU A 1 403 ? 34.781 -8.68 -8.758 1 92 403 LEU A C 1
ATOM 3207 O O . LEU A 1 403 ? 34.031 -9.508 -9.25 1 92 403 LEU A O 1
ATOM 3211 N N . VAL A 1 404 ? 36 -8.938 -8.508 1 93.38 404 VAL A N 1
ATOM 3212 C CA . VAL A 1 404 ? 36.594 -10.242 -8.766 1 93.38 404 VAL A CA 1
ATOM 3213 C C . VAL A 1 404 ? 36.062 -11.266 -7.762 1 93.38 404 VAL A C 1
ATOM 3215 O O . VAL A 1 404 ? 35.625 -12.359 -8.141 1 93.38 404 VAL A O 1
ATOM 3218 N N . TYR A 1 405 ? 36 -10.859 -6.547 1 91.88 405 TYR A N 1
ATOM 3219 C CA . TYR A 1 405 ? 35.625 -11.758 -5.457 1 91.88 405 TYR A CA 1
ATOM 3220 C C . TYR A 1 405 ? 34.094 -11.961 -5.406 1 91.88 405 TYR A C 1
ATOM 3222 O O . TYR A 1 405 ? 33.625 -13 -4.949 1 91.88 405 TYR A O 1
ATOM 3230 N N . GLY A 1 406 ? 33.375 -11.023 -5.895 1 88.06 406 GLY A N 1
ATOM 3231 C CA . GLY A 1 406 ? 31.938 -11.031 -5.758 1 88.06 406 GLY A CA 1
ATOM 3232 C C . GLY A 1 406 ? 31.234 -11.766 -6.879 1 88.06 406 GLY A C 1
ATOM 3233 O O . GLY A 1 406 ? 30 -11.766 -6.953 1 88.06 406 GLY A O 1
ATOM 3234 N N . GLY A 1 407 ? 31.938 -12.539 -7.727 1 88.69 407 GLY A N 1
ATOM 3235 C CA . GLY A 1 407 ? 31.328 -13.297 -8.805 1 88.69 407 GLY A CA 1
ATOM 3236 C C . GLY A 1 407 ? 30.797 -14.648 -8.367 1 88.69 407 GLY A C 1
ATOM 3237 O O . GLY A 1 407 ? 31.359 -15.688 -8.711 1 88.69 407 GLY A O 1
ATOM 3238 N N . LEU A 1 408 ? 29.672 -14.633 -7.688 1 89 408 LEU A N 1
ATOM 3239 C CA . LEU A 1 408 ? 29.078 -15.875 -7.215 1 89 408 LEU A CA 1
ATOM 3240 C C . LEU A 1 408 ? 28.312 -16.562 -8.336 1 89 408 LEU A C 1
ATOM 3242 O O . LEU A 1 408 ? 27.906 -15.922 -9.305 1 89 408 LEU A O 1
ATOM 3246 N N . ARG A 1 409 ? 28.234 -17.844 -8.227 1 87.5 409 ARG A N 1
ATOM 3247 C CA . ARG A 1 409 ? 27.469 -18.625 -9.195 1 87.5 409 ARG A CA 1
ATOM 3248 C C . ARG A 1 409 ? 26.078 -18.953 -8.656 1 87.5 409 ARG A C 1
ATOM 3250 O O . ARG A 1 409 ? 25.891 -19.047 -7.438 1 87.5 409 ARG A O 1
ATOM 3257 N N . GLY A 1 410 ? 25.125 -19.016 -9.531 1 76 410 GLY A N 1
ATOM 3258 C CA . GLY A 1 410 ? 23.766 -19.109 -9 1 76 410 GLY A CA 1
ATOM 3259 C C . GLY A 1 410 ? 22.875 -20.031 -9.812 1 76 410 GLY A C 1
ATOM 3260 O O . GLY A 1 410 ? 23.312 -21.078 -10.281 1 76 410 GLY A O 1
ATOM 3261 N N . ALA A 1 411 ? 21.562 -19.594 -9.93 1 72 411 ALA A N 1
ATOM 3262 C CA . ALA A 1 411 ? 20.438 -20.406 -10.383 1 72 411 ALA A CA 1
ATOM 3263 C C . ALA A 1 411 ? 20.562 -20.719 -11.875 1 72 411 ALA A C 1
ATOM 3265 O O . ALA A 1 411 ? 20.297 -21.844 -12.305 1 72 411 ALA A O 1
ATOM 3266 N N . LEU A 1 412 ? 20.984 -19.797 -12.672 1 79.38 412 LEU A N 1
ATOM 3267 C CA . LEU A 1 412 ? 21.016 -20.031 -14.109 1 79.38 412 LEU A CA 1
ATOM 3268 C C . LEU A 1 412 ? 22.109 -21.031 -14.477 1 79.38 412 LEU A C 1
ATOM 3270 O O . LEU A 1 412 ? 21.891 -21.906 -15.328 1 79.38 412 LEU A O 1
ATOM 3274 N N . GLY A 1 413 ? 23.328 -20.891 -13.898 1 81.75 413 GLY A N 1
ATOM 3275 C CA . GLY A 1 413 ? 24.375 -21.859 -14.148 1 81.75 413 GLY A CA 1
ATOM 3276 C C . GLY A 1 413 ? 23.984 -23.281 -13.805 1 81.75 413 GLY A C 1
ATOM 3277 O O . GLY A 1 413 ? 24.266 -24.219 -14.555 1 81.75 413 GLY A O 1
ATOM 3278 N N . LEU A 1 414 ? 23.344 -23.375 -12.836 1 77 414 LEU A N 1
ATOM 3279 C CA . LEU A 1 414 ? 22.891 -24.688 -12.391 1 77 414 LEU A CA 1
ATOM 3280 C C . LEU A 1 414 ? 21.828 -25.234 -13.344 1 77 414 LEU A C 1
ATOM 3282 O O . LEU A 1 414 ? 21.828 -26.438 -13.641 1 77 414 LEU A O 1
ATOM 3286 N N . THR A 1 415 ? 20.953 -24.422 -13.711 1 75.25 415 THR A N 1
ATOM 3287 C CA . THR A 1 415 ? 19.891 -24.844 -14.609 1 75.25 415 THR A CA 1
ATOM 3288 C C . THR A 1 415 ? 20.453 -25.297 -15.953 1 75.25 415 THR A C 1
ATOM 3290 O O . THR A 1 415 ? 20.016 -26.312 -16.516 1 75.25 415 THR A O 1
ATOM 3293 N N . LEU A 1 416 ? 21.375 -24.578 -16.438 1 82.44 416 LEU A N 1
ATOM 3294 C CA . LEU A 1 416 ? 22.016 -24.953 -17.703 1 82.44 416 LEU A CA 1
ATOM 3295 C C . LEU A 1 416 ? 22.75 -26.281 -17.562 1 82.44 416 LEU A C 1
ATOM 3297 O O . LEU A 1 416 ? 22.75 -27.094 -18.484 1 82.44 416 LEU A O 1
ATOM 3301 N N . SER A 1 417 ? 23.375 -26.5 -16.453 1 84.56 417 SER A N 1
ATOM 3302 C CA . SER A 1 417 ? 24.078 -27.75 -16.219 1 84.56 417 SER A CA 1
ATOM 3303 C C . SER A 1 417 ? 23.125 -28.938 -16.141 1 84.56 417 SER A C 1
ATOM 3305 O O . SER A 1 417 ? 23.469 -30.047 -16.547 1 84.56 417 SER A O 1
ATOM 3307 N N . LEU A 1 418 ? 22.016 -28.656 -15.594 1 76.44 418 LEU A N 1
ATOM 3308 C CA . LEU A 1 418 ? 21 -29.703 -15.523 1 76.44 418 LEU A CA 1
ATOM 3309 C C . LEU A 1 418 ? 20.484 -30.047 -16.906 1 76.44 418 LEU A C 1
ATOM 3311 O O . LEU A 1 418 ? 20.141 -31.203 -17.172 1 76.44 418 LEU A O 1
ATOM 3315 N N . MET A 1 419 ? 20.438 -29.047 -17.719 1 77.44 419 MET A N 1
ATOM 3316 C CA . MET A 1 419 ? 20.047 -29.297 -19.109 1 77.44 419 MET A CA 1
ATOM 3317 C C . MET A 1 419 ? 21.047 -30.219 -19.797 1 77.44 419 MET A C 1
ATOM 3319 O O . MET A 1 419 ? 20.656 -31.078 -20.594 1 77.44 419 MET A O 1
ATOM 3323 N N . VAL A 1 420 ? 22.266 -30.031 -19.469 1 82.5 420 VAL A N 1
ATOM 3324 C CA . VAL A 1 420 ? 23.312 -30.891 -20 1 82.5 420 VAL A CA 1
ATOM 3325 C C . VAL A 1 420 ? 23.188 -32.281 -19.406 1 82.5 420 VAL A C 1
ATOM 3327 O O . VAL A 1 420 ? 23.375 -33.281 -20.094 1 82.5 420 VAL A O 1
ATOM 3330 N N . GLY A 1 421 ? 22.891 -32.344 -18.188 1 77.62 421 GLY A N 1
ATOM 3331 C CA . GLY A 1 421 ? 22.75 -33.625 -17.484 1 77.62 421 GLY A CA 1
ATOM 3332 C C . GLY A 1 421 ? 21.656 -34.5 -18.047 1 77.62 421 GLY A C 1
ATOM 3333 O O . GLY A 1 421 ? 21.766 -35.719 -18.016 1 77.62 421 GLY A O 1
ATOM 3334 N N . CYS A 1 422 ? 20.641 -33.844 -18.609 1 71.62 422 CYS A N 1
ATOM 3335 C CA . CYS A 1 422 ? 19.484 -34.594 -19.094 1 71.62 422 CYS A CA 1
ATOM 3336 C C . CYS A 1 422 ? 19.594 -34.844 -20.594 1 71.62 422 CYS A C 1
ATOM 3338 O O . CYS A 1 422 ? 18.766 -35.562 -21.172 1 71.62 422 CYS A O 1
ATOM 3340 N N . ASP A 1 423 ? 20.656 -34.281 -21.156 1 75.12 423 ASP A N 1
ATOM 3341 C CA . ASP A 1 423 ? 20.828 -34.438 -22.594 1 75.12 423 ASP A CA 1
ATOM 3342 C C . ASP A 1 423 ? 21.469 -35.781 -22.922 1 75.12 423 ASP A C 1
ATOM 3344 O O . ASP A 1 423 ? 22.672 -35.969 -22.766 1 75.12 423 ASP A O 1
ATOM 3348 N N . GLU A 1 424 ? 20.719 -36.75 -23.438 1 73.06 424 GLU A N 1
ATOM 3349 C CA . GLU A 1 424 ? 21.156 -38.125 -23.688 1 73.06 424 GLU A CA 1
ATOM 3350 C C . GLU A 1 424 ? 22.094 -38.188 -24.891 1 73.06 424 GLU A C 1
ATOM 3352 O O . GLU A 1 424 ? 22.781 -39.188 -25.109 1 73.06 424 GLU A O 1
ATOM 3357 N N . GLU A 1 425 ? 22.141 -37.062 -25.656 1 77.75 425 GLU A N 1
ATOM 3358 C CA . GLU A 1 425 ? 23.016 -37.031 -26.828 1 77.75 425 GLU A CA 1
ATOM 3359 C C . GLU A 1 425 ? 24.469 -36.844 -26.438 1 77.75 425 GLU A C 1
ATOM 3361 O O . GLU A 1 425 ? 25.375 -37.094 -27.234 1 77.75 425 GLU A O 1
ATOM 3366 N N . LEU A 1 426 ? 24.719 -36.531 -25.188 1 84.25 426 LEU A N 1
ATOM 3367 C CA . LEU A 1 426 ? 26.062 -36.312 -24.688 1 84.25 426 LEU A CA 1
ATOM 3368 C C . LEU A 1 426 ? 26.547 -37.5 -23.859 1 84.25 426 LEU A C 1
ATOM 3370 O O . LEU A 1 426 ? 25.734 -38.281 -23.344 1 84.25 426 LEU A O 1
ATOM 3374 N N . PRO A 1 427 ? 27.844 -37.688 -23.844 1 84.31 427 PRO A N 1
ATOM 3375 C CA . PRO A 1 427 ? 28.359 -38.781 -23.062 1 84.31 427 PRO A CA 1
ATOM 3376 C C . PRO A 1 427 ? 28 -38.719 -21.578 1 84.31 427 PRO A C 1
ATOM 3378 O O . PRO A 1 427 ? 27.953 -37.625 -21.016 1 84.31 427 PRO A O 1
ATOM 3381 N N . ALA A 1 428 ? 27.766 -39.812 -20.969 1 80.12 428 ALA A N 1
ATOM 3382 C CA . ALA A 1 428 ? 27.25 -39.906 -19.609 1 80.12 428 ALA A CA 1
ATOM 3383 C C . ALA A 1 428 ? 28.203 -39.25 -18.609 1 80.12 428 ALA A C 1
ATOM 3385 O O . ALA A 1 428 ? 27.781 -38.594 -17.672 1 80.12 428 ALA A O 1
ATOM 3386 N N . ARG A 1 429 ? 29.469 -39.5 -18.781 1 84.31 429 ARG A N 1
ATOM 3387 C CA . ARG A 1 429 ? 30.453 -38.969 -17.844 1 84.31 429 ARG A CA 1
ATOM 3388 C C . ARG A 1 429 ? 30.453 -37.438 -17.859 1 84.31 429 ARG A C 1
ATOM 3390 O O . ARG A 1 429 ? 30.484 -36.812 -16.812 1 84.31 429 ARG A O 1
ATOM 3397 N N . PHE A 1 430 ? 30.406 -36.844 -19.016 1 88.62 430 PHE A N 1
ATOM 3398 C CA . PHE A 1 430 ? 30.391 -35.406 -19.141 1 88.62 430 PHE A CA 1
ATOM 3399 C C . PHE A 1 430 ? 29.125 -34.812 -18.531 1 88.62 430 PHE A C 1
ATOM 3401 O O . PHE A 1 430 ? 29.156 -33.75 -17.906 1 88.62 430 PHE A O 1
ATOM 3408 N N . ARG A 1 431 ? 28.031 -35.5 -18.703 1 83.88 431 ARG A N 1
ATOM 3409 C CA . ARG A 1 431 ? 26.75 -35.031 -18.172 1 83.88 431 ARG A CA 1
ATOM 3410 C C . ARG A 1 431 ? 26.812 -34.938 -16.656 1 83.88 431 ARG A C 1
ATOM 3412 O O . ARG A 1 431 ? 26.375 -33.938 -16.078 1 83.88 431 ARG A O 1
ATOM 3419 N N . HIS A 1 432 ? 27.375 -35.906 -16.031 1 82.38 432 HIS A N 1
ATOM 3420 C CA . HIS A 1 432 ? 27.453 -35.906 -14.578 1 82.38 432 HIS A CA 1
ATOM 3421 C C . HIS A 1 432 ? 28.516 -34.938 -14.086 1 82.38 432 HIS A C 1
ATOM 3423 O O . HIS A 1 432 ? 28.359 -34.312 -13.023 1 82.38 432 HIS A O 1
ATOM 3429 N N . LEU A 1 433 ? 29.578 -34.812 -14.844 1 87.12 433 LEU A N 1
ATOM 3430 C CA . LEU A 1 433 ? 30.625 -33.875 -14.469 1 87.12 433 LEU A CA 1
ATOM 3431 C C . LEU A 1 433 ? 30.125 -32.438 -14.531 1 87.12 433 LEU A C 1
ATOM 3433 O O . LEU A 1 433 ? 30.516 -31.609 -13.719 1 87.12 433 LEU A O 1
ATOM 3437 N N . SER A 1 434 ? 29.344 -32.156 -15.523 1 87.94 434 SER A N 1
ATOM 3438 C CA . SER A 1 434 ? 28.797 -30.828 -15.688 1 87.94 434 SER A CA 1
ATOM 3439 C C . SER A 1 434 ? 27.938 -30.422 -14.484 1 87.94 434 SER A C 1
ATOM 3441 O O . SER A 1 434 ? 28.062 -29.312 -13.969 1 87.94 434 SER A O 1
ATOM 3443 N N . VAL A 1 435 ? 27.094 -31.281 -14.039 1 81.88 435 VAL A N 1
ATOM 3444 C CA . VAL A 1 435 ? 26.234 -31 -12.898 1 81.88 435 VAL A CA 1
ATOM 3445 C C . VAL A 1 435 ? 27.062 -30.922 -11.625 1 81.88 435 VAL A C 1
ATOM 3447 O O . VAL A 1 435 ? 26.797 -30.094 -10.75 1 81.88 435 VAL A O 1
ATOM 3450 N N . PHE A 1 436 ? 28.062 -31.75 -11.57 1 84.38 436 PHE A N 1
ATOM 3451 C CA . PHE A 1 436 ? 28.953 -31.797 -10.414 1 84.38 436 PHE A CA 1
ATOM 3452 C C . PHE A 1 436 ? 29.672 -30.469 -10.234 1 84.38 436 PHE A C 1
ATOM 3454 O O . PHE A 1 436 ? 29.688 -29.906 -9.141 1 84.38 436 PHE A O 1
ATOM 3461 N N . TYR A 1 437 ? 30.219 -29.938 -11.203 1 89.12 437 TYR A N 1
ATOM 3462 C CA . TYR A 1 437 ? 31 -28.703 -11.117 1 89.12 437 TYR A CA 1
ATOM 3463 C C . TYR A 1 437 ? 30.094 -27.5 -10.922 1 89.12 437 TYR A C 1
ATOM 3465 O O . TYR A 1 437 ? 30.406 -26.578 -10.172 1 89.12 437 TYR A O 1
ATOM 3473 N N . ALA A 1 438 ? 29 -27.469 -11.68 1 86.94 438 ALA A N 1
ATOM 3474 C CA . ALA A 1 438 ? 28.094 -26.328 -11.547 1 86.94 438 ALA A CA 1
ATOM 3475 C C . ALA A 1 438 ? 27.516 -26.266 -10.133 1 86.94 438 ALA A C 1
ATOM 3477 O O . ALA A 1 438 ? 27.453 -25.188 -9.531 1 86.94 438 ALA A O 1
ATOM 3478 N N . ALA A 1 439 ? 27.031 -27.391 -9.609 1 80.88 439 ALA A N 1
ATOM 3479 C CA . ALA A 1 439 ? 26.469 -27.453 -8.266 1 80.88 439 ALA A CA 1
ATOM 3480 C C . ALA A 1 439 ? 27.531 -27.172 -7.207 1 80.88 439 ALA A C 1
ATOM 3482 O O . ALA A 1 439 ? 27.281 -26.484 -6.219 1 80.88 439 ALA A O 1
ATOM 3483 N N . GLY A 1 440 ? 28.656 -27.797 -7.371 1 82.75 440 GLY A N 1
ATOM 3484 C CA . GLY A 1 440 ? 29.734 -27.578 -6.434 1 82.75 440 GLY A CA 1
ATOM 3485 C C . GLY A 1 440 ? 30.203 -26.141 -6.359 1 82.75 440 GLY A C 1
ATOM 3486 O O . GLY A 1 440 ? 30.406 -25.609 -5.27 1 82.75 440 GLY A O 1
ATOM 3487 N N . MET A 1 441 ? 30.359 -25.516 -7.512 1 89.38 441 MET A N 1
ATOM 3488 C CA . MET A 1 441 ? 30.828 -24.141 -7.543 1 89.38 441 MET A CA 1
ATOM 3489 C C . MET A 1 441 ? 29.766 -23.188 -6.992 1 89.38 441 MET A C 1
ATOM 3491 O O . MET A 1 441 ? 30.094 -22.188 -6.355 1 89.38 441 MET A O 1
ATOM 3495 N N . ALA A 1 442 ? 28.531 -23.453 -7.371 1 83.25 442 ALA A N 1
ATOM 3496 C CA . ALA A 1 442 ? 27.469 -22.625 -6.805 1 83.25 442 ALA A CA 1
ATOM 3497 C C . ALA A 1 442 ? 27.453 -22.719 -5.281 1 83.25 442 ALA A C 1
ATOM 3499 O O . ALA A 1 442 ? 27.266 -21.703 -4.598 1 83.25 442 ALA A O 1
ATOM 3500 N N . ALA A 1 443 ? 27.672 -23.891 -4.75 1 81.44 443 ALA A N 1
ATOM 3501 C CA . ALA A 1 443 ? 27.656 -24.094 -3.305 1 81.44 443 ALA A CA 1
ATOM 3502 C C . ALA A 1 443 ? 28.875 -23.422 -2.656 1 81.44 443 ALA A C 1
ATOM 3504 O O . ALA A 1 443 ? 28.734 -22.688 -1.676 1 81.44 443 ALA A O 1
ATOM 3505 N N . ILE A 1 444 ? 30.031 -23.656 -3.244 1 87.81 444 ILE A N 1
ATOM 3506 C CA . ILE A 1 444 ? 31.266 -23.172 -2.633 1 87.81 444 ILE A CA 1
ATOM 3507 C C . ILE A 1 444 ? 31.312 -21.656 -2.711 1 87.81 444 ILE A C 1
ATOM 3509 O O . ILE A 1 444 ? 31.672 -20.984 -1.738 1 87.81 444 ILE A O 1
ATOM 3513 N N . THR A 1 445 ? 30.969 -21.062 -3.809 1 90 445 THR A N 1
ATOM 3514 C CA . THR A 1 445 ? 31.031 -19.609 -3.973 1 90 445 THR A CA 1
ATOM 3515 C C . THR A 1 445 ? 30.047 -18.922 -3.043 1 90 445 THR A C 1
ATOM 3517 O O . THR A 1 445 ? 30.328 -17.844 -2.521 1 90 445 THR A O 1
ATOM 3520 N N . ASN A 1 446 ? 28.906 -19.484 -2.879 1 83.44 446 ASN A N 1
ATOM 3521 C CA . ASN A 1 446 ? 27.906 -18.859 -2.002 1 83.44 446 ASN A CA 1
ATOM 3522 C C . ASN A 1 446 ? 28.281 -19.031 -0.532 1 83.44 446 ASN A C 1
ATOM 3524 O O . ASN A 1 446 ? 28.016 -18.141 0.282 1 83.44 446 ASN A O 1
ATOM 3528 N N . LEU A 1 447 ? 28.891 -20.141 -0.147 1 82.19 447 LEU A N 1
ATOM 3529 C CA . LEU A 1 447 ? 29.203 -20.406 1.249 1 82.19 447 LEU A CA 1
ATOM 3530 C C . LEU A 1 447 ? 30.484 -19.688 1.662 1 82.19 447 LEU A C 1
ATOM 3532 O O . LEU A 1 447 ? 30.594 -19.219 2.795 1 82.19 447 LEU A O 1
ATOM 3536 N N . VAL A 1 448 ? 31.422 -19.641 0.762 1 88.81 448 VAL A N 1
ATOM 3537 C CA . VAL A 1 448 ? 32.719 -19.062 1.114 1 88.81 448 VAL A CA 1
ATOM 3538 C C . VAL A 1 448 ? 32.75 -17.578 0.737 1 88.81 448 VAL A C 1
ATOM 3540 O O . VAL A 1 448 ? 32.812 -16.703 1.608 1 88.81 448 VAL A O 1
ATOM 3543 N N . ASN A 1 449 ? 32.594 -17.281 -0.565 1 89.88 449 ASN A N 1
ATOM 3544 C CA . ASN A 1 449 ? 32.656 -15.898 -1.013 1 89.88 449 ASN A CA 1
ATOM 3545 C C . ASN A 1 449 ? 31.484 -15.07 -0.483 1 89.88 449 ASN A C 1
ATOM 3547 O O . ASN A 1 449 ? 31.641 -13.883 -0.187 1 89.88 449 ASN A O 1
ATOM 3551 N N . GLY A 1 450 ? 30.328 -15.664 -0.469 1 81.44 450 GLY A N 1
ATOM 3552 C CA . GLY A 1 450 ? 29.172 -14.945 0.019 1 81.44 450 GLY A CA 1
ATOM 3553 C C . GLY A 1 450 ? 29.281 -14.531 1.472 1 81.44 450 GLY A C 1
ATOM 3554 O O . GLY A 1 450 ? 28.859 -13.438 1.846 1 81.44 450 GLY A O 1
ATOM 3555 N N . THR A 1 451 ? 29.969 -15.266 2.332 1 80.69 451 THR A N 1
ATOM 3556 C CA . THR A 1 451 ? 30.078 -15 3.76 1 80.69 451 THR A CA 1
ATOM 3557 C C . THR A 1 451 ? 31.297 -14.117 4.051 1 80.69 451 THR A C 1
ATOM 3559 O O . THR A 1 451 ? 31.281 -13.32 4.992 1 80.69 451 THR A O 1
ATOM 3562 N N . THR A 1 452 ? 32.25 -14.164 3.234 1 87.12 452 THR A N 1
ATOM 3563 C CA . THR A 1 452 ? 33.5 -13.453 3.529 1 87.12 452 THR A CA 1
ATOM 3564 C C . THR A 1 452 ? 33.531 -12.117 2.793 1 87.12 452 THR A C 1
ATOM 3566 O O . THR A 1 452 ? 34.438 -11.305 3.029 1 87.12 452 THR A O 1
ATOM 3569 N N . CYS A 1 453 ? 32.656 -11.891 1.971 1 86.62 453 CYS A N 1
ATOM 3570 C CA . CYS A 1 453 ? 32.656 -10.656 1.192 1 86.62 453 CYS A CA 1
ATOM 3571 C C . CYS A 1 453 ? 32.5 -9.438 2.096 1 86.62 453 CYS A C 1
ATOM 3573 O O . CYS A 1 453 ? 33.062 -8.375 1.829 1 86.62 453 CYS A O 1
ATOM 3575 N N . LYS A 1 454 ? 31.703 -9.523 3.145 1 81.88 454 LYS A N 1
ATOM 3576 C CA . LYS A 1 454 ? 31.516 -8.414 4.07 1 81.88 454 LYS A CA 1
ATOM 3577 C C . LYS A 1 454 ? 32.844 -8 4.715 1 81.88 454 LYS A C 1
ATOM 3579 O O . LYS A 1 454 ? 33.156 -6.809 4.797 1 81.88 454 LYS A O 1
ATOM 3584 N N . ALA A 1 455 ? 33.562 -8.969 5.172 1 83.25 455 ALA A N 1
ATOM 3585 C CA . ALA A 1 455 ? 34.875 -8.711 5.801 1 83.25 455 ALA A CA 1
ATOM 3586 C C . ALA A 1 455 ? 35.844 -8.078 4.809 1 83.25 455 ALA A C 1
ATOM 3588 O O . ALA A 1 455 ? 36.656 -7.223 5.18 1 83.25 455 ALA A O 1
ATOM 3589 N N . LEU A 1 456 ? 35.719 -8.5 3.605 1 88.31 456 LEU A N 1
ATOM 3590 C CA . LEU A 1 456 ? 36.594 -7.965 2.57 1 88.31 456 LEU A CA 1
ATOM 3591 C C . LEU A 1 456 ? 36.281 -6.496 2.307 1 88.31 456 LEU A C 1
ATOM 3593 O O . LEU A 1 456 ? 37.188 -5.68 2.188 1 88.31 456 LEU A O 1
ATOM 3597 N N . VAL A 1 457 ? 35.062 -6.168 2.184 1 85.88 457 VAL A N 1
ATOM 3598 C CA . VAL A 1 457 ? 34.656 -4.801 1.899 1 85.88 457 VAL A CA 1
ATOM 3599 C C . VAL A 1 457 ? 35.062 -3.881 3.043 1 85.88 457 VAL A C 1
ATOM 3601 O O . VAL A 1 457 ? 35.5 -2.746 2.811 1 85.88 457 VAL A O 1
ATOM 3604 N N . GLN A 1 458 ? 35 -4.359 4.254 1 79.75 458 GLN A N 1
ATOM 3605 C CA . GLN A 1 458 ? 35.375 -3.58 5.422 1 79.75 458 GLN A CA 1
ATOM 3606 C C . GLN A 1 458 ? 36.906 -3.414 5.477 1 79.75 458 GLN A C 1
ATOM 3608 O O . GLN A 1 458 ? 37.406 -2.352 5.848 1 79.75 458 GLN A O 1
ATOM 3613 N N . TYR A 1 459 ? 37.531 -4.512 5.113 1 82.56 459 TYR A N 1
ATOM 3614 C CA . TYR A 1 459 ? 39 -4.488 5.121 1 82.56 459 TYR A CA 1
ATOM 3615 C C . TYR A 1 459 ? 39.531 -3.502 4.094 1 82.56 459 TYR A C 1
ATOM 3617 O O . TYR A 1 459 ? 40.531 -2.814 4.348 1 82.56 459 TYR A O 1
ATOM 3625 N N . LEU A 1 460 ? 38.844 -3.344 2.967 1 86.12 460 LEU A N 1
ATOM 3626 C CA . LEU A 1 460 ? 39.281 -2.471 1.884 1 86.12 460 LEU A CA 1
ATOM 3627 C C . LEU A 1 460 ? 38.812 -1.041 2.109 1 86.12 460 LEU A C 1
ATOM 3629 O O . LEU A 1 460 ? 39.156 -0.137 1.344 1 86.12 460 LEU A O 1
ATOM 3633 N N . GLU A 1 461 ? 38.031 -0.669 3.203 1 75.69 461 GLU A N 1
ATOM 3634 C CA . GLU A 1 461 ? 37.562 0.654 3.602 1 75.69 461 GLU A CA 1
ATOM 3635 C C . GLU A 1 461 ? 36.781 1.327 2.473 1 75.69 461 GLU A C 1
ATOM 3637 O O . GLU A 1 461 ? 37.062 2.482 2.133 1 75.69 461 GLU A O 1
ATOM 3642 N N . MET A 1 462 ? 36 0.6 1.802 1 74.5 462 MET A N 1
ATOM 3643 C CA . MET A 1 462 ? 35.219 1.102 0.676 1 74.5 462 MET A CA 1
ATOM 3644 C C . MET A 1 462 ? 34.094 1.999 1.16 1 74.5 462 MET A C 1
ATOM 3646 O O . MET A 1 462 ? 33.594 2.818 0.398 1 74.5 462 MET A O 1
ATOM 3650 N N . ILE A 1 463 ? 33.688 1.866 2.381 1 62.97 463 ILE A N 1
ATOM 3651 C CA . ILE A 1 463 ? 32.531 2.604 2.902 1 62.97 463 ILE A CA 1
ATOM 3652 C C . ILE A 1 463 ? 33 3.9 3.555 1 62.97 463 ILE A C 1
ATOM 3654 O O . ILE A 1 463 ? 33.625 3.875 4.621 1 62.97 463 ILE A O 1
ATOM 3658 N N . GLU A 1 464 ? 33.594 4.824 2.836 1 57.56 464 GLU A N 1
ATOM 3659 C CA . GLU A 1 464 ? 34.031 6.062 3.457 1 57.56 464 GLU A CA 1
ATOM 3660 C C . GLU A 1 464 ? 32.875 6.934 3.896 1 57.56 464 GLU A C 1
ATOM 3662 O O . GLU A 1 464 ? 32 7.258 3.09 1 57.56 464 GLU A O 1
ATOM 3667 N N . ASN A 1 465 ? 32.469 6.984 5.168 1 60.81 465 ASN A N 1
ATOM 3668 C CA . ASN A 1 465 ? 31.562 8.016 5.652 1 60.81 465 ASN A CA 1
ATOM 3669 C C . ASN A 1 465 ? 32.281 9.336 5.879 1 60.81 465 ASN A C 1
ATOM 3671 O O . ASN A 1 465 ? 33.094 9.469 6.816 1 60.81 465 ASN A O 1
ATOM 3675 N N . PRO A 1 466 ? 32.156 10.234 4.766 1 66.19 466 PRO A N 1
ATOM 3676 C CA . PRO A 1 466 ? 32.781 11.539 5 1 66.19 466 PRO A CA 1
ATOM 3677 C C . PRO A 1 466 ? 32.375 12.156 6.34 1 66.19 466 PRO A C 1
ATOM 3679 O O . PRO A 1 466 ? 31.328 11.797 6.898 1 66.19 466 PRO A O 1
ATOM 3682 N N . VAL A 1 467 ? 33.312 12.859 6.992 1 72.69 467 VAL A N 1
ATOM 3683 C CA . VAL A 1 467 ? 33.125 13.516 8.281 1 72.69 467 VAL A CA 1
ATOM 3684 C C . VAL A 1 467 ? 31.812 14.312 8.25 1 72.69 467 VAL A C 1
ATOM 3686 O O . VAL A 1 467 ? 31.078 14.359 9.25 1 72.69 467 VAL A O 1
ATOM 3689 N N . VAL A 1 468 ? 31.531 14.812 7.066 1 72.12 468 VAL A N 1
ATOM 3690 C CA . VAL A 1 468 ? 30.344 15.656 6.957 1 72.12 468 VAL A CA 1
ATOM 3691 C C . VAL A 1 468 ? 29.094 14.82 7.188 1 72.12 468 VAL A C 1
ATOM 3693 O O . VAL A 1 468 ? 28.156 15.266 7.863 1 72.12 468 VAL A O 1
ATOM 3696 N N . LYS A 1 469 ? 29.031 13.633 6.703 1 74.62 469 LYS A N 1
ATOM 3697 C CA . LYS A 1 469 ? 27.844 12.781 6.852 1 74.62 469 LYS A CA 1
ATOM 3698 C C . LYS A 1 469 ? 27.672 12.336 8.305 1 74.62 469 LYS A C 1
ATOM 3700 O O . LYS A 1 469 ? 26.547 12.211 8.781 1 74.62 469 LYS A O 1
ATOM 3705 N N . LYS A 1 470 ? 28.781 12.203 8.953 1 76.69 470 LYS A N 1
ATOM 3706 C CA . LYS A 1 470 ? 28.719 11.82 10.359 1 76.69 470 LYS A CA 1
ATOM 3707 C C . LYS A 1 470 ? 28.188 12.969 11.219 1 76.69 470 LYS A C 1
ATOM 3709 O O . LYS A 1 470 ? 27.438 12.742 12.172 1 76.69 470 LYS A O 1
ATOM 3714 N N . LYS A 1 471 ? 28.625 14.086 10.836 1 75.69 471 LYS A N 1
ATOM 3715 C CA . LYS A 1 471 ? 28.156 15.25 11.578 1 75.69 471 LYS A CA 1
ATOM 3716 C C . LYS A 1 471 ? 26.672 15.469 11.375 1 75.69 471 LYS A C 1
ATOM 3718 O O . LYS A 1 471 ? 25.953 15.844 12.305 1 75.69 471 LYS A O 1
ATOM 3723 N N . VAL A 1 472 ? 26.266 15.305 10.156 1 74.44 472 VAL A N 1
ATOM 3724 C CA . VAL A 1 472 ? 24.844 15.461 9.852 1 74.44 472 VAL A CA 1
ATOM 3725 C C . VAL A 1 472 ? 24.047 14.383 10.586 1 74.44 472 VAL A C 1
ATOM 3727 O O . VAL A 1 472 ? 22.969 14.656 11.117 1 74.44 472 VAL A O 1
ATOM 3730 N N . TYR A 1 473 ? 24.578 13.227 10.586 1 77.38 473 TYR A N 1
ATOM 3731 C CA . TYR A 1 473 ? 23.938 12.125 11.281 1 77.38 473 TYR A CA 1
ATOM 3732 C C . TYR A 1 473 ? 23.812 12.414 12.773 1 77.38 473 TYR A C 1
ATOM 3734 O O . TYR A 1 473 ? 22.781 12.117 13.391 1 77.38 473 TYR A O 1
ATOM 3742 N N . LYS A 1 474 ? 24.844 12.938 13.297 1 79 474 LYS A N 1
ATOM 3743 C CA . LYS A 1 474 ? 24.844 13.305 14.711 1 79 474 LYS A CA 1
ATOM 3744 C C . LYS A 1 474 ? 23.734 14.305 15.016 1 79 474 LYS A C 1
ATOM 3746 O O . LYS A 1 474 ? 23 14.148 16 1 79 474 LYS A O 1
ATOM 3751 N N . LYS A 1 475 ? 23.594 15.25 14.188 1 75.69 475 LYS A N 1
ATOM 3752 C CA . LYS A 1 475 ? 22.578 16.281 14.398 1 75.69 475 LYS A CA 1
ATOM 3753 C C . LYS A 1 475 ? 21.172 15.695 14.32 1 75.69 475 LYS A C 1
ATOM 3755 O O . LYS A 1 475 ? 20.297 16.094 15.078 1 75.69 475 LYS A O 1
ATOM 3760 N N . TYR A 1 476 ? 21.016 14.828 13.469 1 77.56 476 TYR A N 1
ATOM 3761 C CA . TYR A 1 476 ? 19.719 14.195 13.312 1 77.56 476 TYR A CA 1
ATOM 3762 C C . TYR A 1 476 ? 19.359 13.359 14.539 1 77.56 476 TYR A C 1
ATOM 3764 O O . TYR A 1 476 ? 18.203 13.305 14.953 1 77.56 476 TYR A O 1
ATOM 3772 N N . LEU A 1 477 ? 20.344 12.727 15.062 1 83.31 477 LEU A N 1
ATOM 3773 C CA . LEU A 1 477 ? 20.125 11.93 16.266 1 83.31 477 LEU A CA 1
ATOM 3774 C C . LEU A 1 477 ? 19.766 12.828 17.453 1 83.31 477 LEU A C 1
ATOM 3776 O O . LEU A 1 477 ? 18.938 12.461 18.281 1 83.31 477 LEU A O 1
ATOM 3780 N N . GLU A 1 478 ? 20.422 13.93 17.438 1 81.75 478 GLU A N 1
ATOM 3781 C CA . GLU A 1 478 ? 20.094 14.898 18.484 1 81.75 478 GLU A CA 1
ATOM 3782 C C . GLU A 1 478 ? 18.656 15.383 18.359 1 81.75 478 GLU A C 1
ATOM 3784 O O . GLU A 1 478 ? 17.953 15.508 19.359 1 81.75 478 GLU A O 1
ATOM 3789 N N . GLU A 1 479 ? 18.281 15.609 17.172 1 80 479 GLU A N 1
ATOM 3790 C CA . GLU A 1 479 ? 16.922 16.078 16.922 1 80 479 GLU A CA 1
ATOM 3791 C C . GLU A 1 479 ? 15.891 15 17.281 1 80 479 GLU A C 1
ATOM 3793 O O . GLU A 1 479 ? 14.797 15.312 17.75 1 80 479 GLU A O 1
ATOM 3798 N N . LEU A 1 480 ? 16.203 13.805 16.984 1 84.94 480 LEU A N 1
ATOM 3799 C CA . LEU A 1 480 ? 15.32 12.695 17.312 1 84.94 480 LEU A CA 1
ATOM 3800 C C . LEU A 1 480 ? 15.094 12.602 18.828 1 84.94 480 LEU A C 1
ATOM 3802 O O . LEU A 1 480 ? 13.977 12.359 19.266 1 84.94 480 LEU A O 1
ATOM 3806 N N . ILE A 1 481 ? 16.172 12.805 19.578 1 85.62 481 ILE A N 1
ATOM 3807 C CA . ILE A 1 481 ? 16.094 12.727 21.031 1 85.62 481 ILE A CA 1
ATOM 3808 C C . ILE A 1 481 ? 15.227 13.867 21.562 1 85.62 481 ILE A C 1
ATOM 3810 O O . ILE A 1 481 ? 14.383 13.664 22.438 1 85.62 481 ILE A O 1
ATOM 3814 N N . VAL A 1 482 ? 15.43 15.039 20.969 1 80.56 482 VAL A N 1
ATOM 3815 C CA . VAL A 1 482 ? 14.688 16.219 21.422 1 80.56 482 VAL A CA 1
ATOM 3816 C C . VAL A 1 482 ? 13.203 16.047 21.094 1 80.56 482 VAL A C 1
ATOM 3818 O O . VAL A 1 482 ? 12.344 16.344 21.922 1 80.56 482 VAL A O 1
ATOM 3821 N N . ASN A 1 483 ? 12.922 15.578 19.922 1 81.94 483 ASN A N 1
ATOM 3822 C CA . ASN A 1 483 ? 11.539 15.344 19.531 1 81.94 483 ASN A CA 1
ATOM 3823 C C . ASN A 1 483 ? 10.875 14.281 20.406 1 81.94 483 ASN A C 1
ATOM 3825 O O . ASN A 1 483 ? 9.68 14.375 20.703 1 81.94 483 ASN A O 1
ATOM 3829 N N . SER A 1 484 ? 11.641 13.266 20.703 1 86.25 484 SER A N 1
ATOM 3830 C CA . SER A 1 484 ? 11.117 12.219 21.594 1 86.25 484 SER A CA 1
ATOM 3831 C C . SER A 1 484 ? 10.812 12.766 22.984 1 86.25 484 SER A C 1
ATOM 3833 O O . SER A 1 484 ? 9.836 12.375 23.609 1 86.25 484 SER A O 1
ATOM 3835 N N . GLN A 1 485 ? 11.648 13.633 23.422 1 80.38 485 GLN A N 1
ATOM 3836 C CA . GLN A 1 485 ? 11.461 14.227 24.734 1 80.38 485 GLN A CA 1
ATOM 3837 C C . GLN A 1 485 ? 10.258 15.156 24.75 1 80.38 485 GLN A C 1
ATOM 3839 O O . GLN A 1 485 ? 9.555 15.25 25.766 1 80.38 485 GLN A O 1
ATOM 3844 N N . ASP A 1 486 ? 10.07 15.844 23.641 1 75 486 ASP A N 1
ATOM 3845 C CA . ASP A 1 486 ? 8.906 16.703 23.531 1 75 486 ASP A CA 1
ATOM 3846 C C . ASP A 1 486 ? 7.613 15.898 23.578 1 75 486 ASP A C 1
ATOM 3848 O O . ASP A 1 486 ? 6.641 16.297 24.219 1 75 486 ASP A O 1
ATOM 3852 N N . LYS A 1 487 ? 7.613 14.805 22.953 1 81.44 487 LYS A N 1
ATOM 3853 C CA . LYS A 1 487 ? 6.445 13.938 23 1 81.44 487 LYS A CA 1
ATOM 3854 C C . LYS A 1 487 ? 6.238 13.359 24.406 1 81.44 487 LYS A C 1
ATOM 3856 O O . LYS A 1 487 ? 5.105 13.195 24.844 1 81.44 487 LYS A O 1
ATOM 3861 N N . MET A 1 488 ? 7.336 13.008 25.031 1 82.19 488 MET A N 1
ATOM 3862 C CA . MET A 1 488 ? 7.262 12.5 26.406 1 82.19 488 MET A CA 1
ATOM 3863 C C . MET A 1 488 ? 6.648 13.547 27.344 1 82.19 488 MET A C 1
ATOM 3865 O O . MET A 1 488 ? 5.812 13.211 28.172 1 82.19 488 MET A O 1
ATOM 3869 N N . ARG A 1 489 ? 6.988 14.766 27.078 1 70.69 489 ARG A N 1
ATOM 3870 C CA . ARG A 1 489 ? 6.445 15.852 27.891 1 70.69 489 ARG A CA 1
ATOM 3871 C C . ARG A 1 489 ? 4.953 16.031 27.641 1 70.69 489 ARG A C 1
ATOM 3873 O O . ARG A 1 489 ? 4.191 16.312 28.578 1 70.69 489 ARG A O 1
ATOM 3880 N N . GLU A 1 490 ? 4.617 15.859 26.438 1 72.25 490 GLU A N 1
ATOM 3881 C CA . GLU A 1 490 ? 3.203 15.938 26.078 1 72.25 490 GLU A CA 1
ATOM 3882 C C . GLU A 1 490 ? 2.402 14.844 26.781 1 72.25 490 GLU A C 1
ATOM 3884 O O . GLU A 1 490 ? 1.295 15.086 27.266 1 72.25 490 GLU A O 1
ATOM 3889 N N . LEU A 1 491 ? 2.961 13.664 26.859 1 77.12 491 LEU A N 1
ATOM 3890 C CA . LEU A 1 491 ? 2.275 12.523 27.453 1 77.12 491 LEU A CA 1
ATOM 3891 C C . LEU A 1 491 ? 2.23 12.664 28.969 1 77.12 491 LEU A C 1
ATOM 3893 O O . LEU A 1 491 ? 1.295 12.188 29.625 1 77.12 491 LEU A O 1
ATOM 3897 N N . GLU A 1 492 ? 3.295 13.258 29.5 1 70.88 492 GLU A N 1
ATOM 3898 C CA . GLU A 1 492 ? 3.355 13.469 30.953 1 70.88 492 GLU A CA 1
ATOM 3899 C C . GLU A 1 492 ? 2.215 14.359 31.422 1 70.88 492 GLU A C 1
ATOM 3901 O O . GLU A 1 492 ? 1.738 14.227 32.562 1 70.88 492 GLU A O 1
ATOM 3906 N N . SER A 1 493 ? 1.779 15.188 30.469 1 61.41 493 SER A N 1
ATOM 3907 C CA . SER A 1 493 ? 0.729 16.141 30.844 1 61.41 493 SER A CA 1
ATOM 3908 C C . SER A 1 493 ? -0.656 15.539 30.594 1 61.41 493 SER A C 1
ATOM 3910 O O . SER A 1 493 ? -1.661 16.109 31.047 1 61.41 493 SER A O 1
ATOM 3912 N N . ASP A 1 494 ? -0.663 14.352 30.031 1 64.88 494 ASP A N 1
ATOM 3913 C CA . ASP A 1 494 ? -1.934 13.688 29.75 1 64.88 494 ASP A CA 1
ATOM 3914 C C . ASP A 1 494 ? -2.428 12.914 30.969 1 64.88 494 ASP A C 1
ATOM 3916 O O . ASP A 1 494 ? -1.645 12.242 31.641 1 64.88 494 ASP A O 1
ATOM 3920 N N . GLN A 1 495 ? -3.723 13.078 31.359 1 63.66 495 GLN A N 1
ATOM 3921 C CA . GLN A 1 495 ? -4.336 12.469 32.531 1 63.66 495 GLN A CA 1
ATOM 3922 C C . GLN A 1 495 ? -4.266 10.945 32.469 1 63.66 495 GLN A C 1
ATOM 3924 O O . GLN A 1 495 ? -4.207 10.273 33.5 1 63.66 495 GLN A O 1
ATOM 3929 N N . PHE A 1 496 ? -4.18 10.508 31.266 1 70.5 496 PHE A N 1
ATOM 3930 C CA . PHE A 1 496 ? -4.254 9.062 31.109 1 70.5 496 PHE A CA 1
ATOM 3931 C C . PHE A 1 496 ? -2.879 8.43 31.281 1 70.5 496 PHE A C 1
ATOM 3933 O O . PHE A 1 496 ? -2.752 7.203 31.297 1 70.5 496 PHE A O 1
ATOM 3940 N N . TYR A 1 497 ? -1.819 9.297 31.422 1 74.31 497 TYR A N 1
ATOM 3941 C CA . TYR A 1 497 ? -0.46 8.789 31.594 1 74.31 497 TYR A CA 1
ATOM 3942 C C . TYR A 1 497 ? 0.162 9.312 32.875 1 74.31 497 TYR A C 1
ATOM 3944 O O . TYR A 1 497 ? 1.385 9.289 33.031 1 74.31 497 TYR A O 1
ATOM 3952 N N . SER A 1 498 ? -0.602 9.75 33.812 1 65.25 498 SER A N 1
ATOM 3953 C CA . SER A 1 498 ? -0.134 10.438 35 1 65.25 498 SER A CA 1
ATOM 3954 C C . SER A 1 498 ? 0.649 9.484 35.906 1 65.25 498 SER A C 1
ATOM 3956 O O . SER A 1 498 ? 1.562 9.914 36.625 1 65.25 498 SER A O 1
ATOM 3958 N N . MET A 1 499 ? 0.488 8.141 35.781 1 68.88 499 MET A N 1
ATOM 3959 C CA . MET A 1 499 ? 1.112 7.203 36.719 1 68.88 499 MET A CA 1
ATOM 3960 C C . MET A 1 499 ? 2.25 6.445 36.031 1 68.88 499 MET A C 1
ATOM 3962 O O . MET A 1 499 ? 2.818 5.523 36.625 1 68.88 499 MET A O 1
ATOM 3966 N N . ALA A 1 500 ? 2.566 6.98 34.875 1 77.25 500 ALA A N 1
ATOM 3967 C CA . ALA A 1 500 ? 3.588 6.242 34.125 1 77.25 500 ALA A CA 1
ATOM 3968 C C . ALA A 1 500 ? 4.965 6.434 34.75 1 77.25 500 ALA A C 1
ATOM 3970 O O . ALA A 1 500 ? 5.246 7.48 35.344 1 77.25 500 ALA A O 1
ATOM 3971 N N . ASP A 1 501 ? 5.75 5.293 34.812 1 77.19 501 ASP A N 1
ATOM 3972 C CA . ASP A 1 501 ? 7.152 5.375 35.188 1 77.19 501 ASP A CA 1
ATOM 3973 C C . ASP A 1 501 ? 8.016 5.93 34.062 1 77.19 501 ASP A C 1
ATOM 3975 O O . ASP A 1 501 ? 8.484 5.18 33.219 1 77.19 501 ASP A O 1
ATOM 3979 N N . TRP A 1 502 ? 8.281 7.18 34.156 1 77.06 502 TRP A N 1
ATOM 3980 C CA . TRP A 1 502 ? 8.93 7.875 33.062 1 77.06 502 TRP A CA 1
ATOM 3981 C C . TRP A 1 502 ? 10.406 7.492 32.969 1 77.06 502 TRP A C 1
ATOM 3983 O O . TRP A 1 502 ? 11.008 7.59 31.891 1 77.06 502 TRP A O 1
ATOM 3993 N N . ASN A 1 503 ? 11.031 7.039 34.062 1 76.38 503 ASN A N 1
ATOM 3994 C CA . ASN A 1 503 ? 12.406 6.543 34 1 76.38 503 ASN A CA 1
ATOM 3995 C C . ASN A 1 503 ? 12.484 5.238 33.188 1 76.38 503 ASN A C 1
ATOM 3997 O O . ASN A 1 503 ? 13.406 5.047 32.406 1 76.38 503 ASN A O 1
ATOM 4001 N N . GLN A 1 504 ? 11.484 4.52 33.531 1 83.69 504 GLN A N 1
ATOM 4002 C CA . GLN A 1 504 ? 11.445 3.264 32.781 1 83.69 504 GLN A CA 1
ATOM 4003 C C . GLN A 1 504 ? 11.102 3.502 31.328 1 83.69 504 GLN A C 1
ATOM 4005 O O . GLN A 1 504 ? 11.609 2.809 30.438 1 83.69 504 GLN A O 1
ATOM 4010 N N . VAL A 1 505 ? 10.227 4.457 31.078 1 87.25 505 VAL A N 1
ATOM 4011 C CA . VAL A 1 505 ? 9.875 4.809 29.703 1 87.25 505 VAL A CA 1
ATOM 4012 C C . VAL A 1 505 ? 11.125 5.254 28.953 1 87.25 505 VAL A C 1
ATOM 4014 O O . VAL A 1 505 ? 11.344 4.836 27.812 1 87.25 505 VAL A O 1
ATOM 4017 N N . ASN A 1 506 ? 11.961 6.02 29.641 1 85.19 506 ASN A N 1
ATOM 4018 C CA . ASN A 1 506 ? 13.188 6.523 29.016 1 85.19 506 ASN A CA 1
ATOM 4019 C C . ASN A 1 506 ? 14.141 5.391 28.656 1 85.19 506 ASN A C 1
ATOM 4021 O O . ASN A 1 506 ? 14.82 5.449 27.625 1 85.19 506 ASN A O 1
ATOM 4025 N N . GLN A 1 507 ? 14.133 4.402 29.438 1 84.56 507 GLN A N 1
ATOM 4026 C CA . GLN A 1 507 ? 15.008 3.26 29.172 1 84.56 507 GLN A CA 1
ATOM 4027 C C . GLN A 1 507 ? 14.453 2.396 28.047 1 84.56 507 GLN A C 1
ATOM 4029 O O . GLN A 1 507 ? 15.211 1.907 27.203 1 84.56 507 GLN A O 1
ATOM 4034 N N . LEU A 1 508 ? 13.203 2.291 28.094 1 87 508 LEU A N 1
ATOM 4035 C CA . LEU A 1 508 ? 12.578 1.415 27.125 1 87 508 LEU A CA 1
ATOM 4036 C C . LEU A 1 508 ? 12.594 2.049 25.734 1 87 508 LEU A C 1
ATOM 4038 O O . LEU A 1 508 ? 12.633 1.343 24.719 1 87 508 LEU A O 1
ATOM 4042 N N . ILE A 1 509 ? 12.57 3.359 25.609 1 87.88 509 ILE A N 1
ATOM 4043 C CA . ILE A 1 509 ? 12.586 4.055 24.328 1 87.88 509 ILE A CA 1
ATOM 4044 C C . ILE A 1 509 ? 14.016 4.094 23.781 1 87.88 509 ILE A C 1
ATOM 4046 O O . ILE A 1 509 ? 14.227 4.379 22.609 1 87.88 509 ILE A O 1
ATOM 4050 N N . GLY A 1 510 ? 15.055 3.779 24.531 1 86.31 510 GLY A N 1
ATOM 4051 C CA . GLY A 1 510 ? 16.438 3.711 24.109 1 86.31 510 GLY A CA 1
ATOM 4052 C C . GLY A 1 510 ? 17.125 5.059 24.109 1 86.31 510 GLY A C 1
ATOM 4053 O O . GLY A 1 510 ? 18.016 5.312 23.281 1 86.31 510 GLY A O 1
ATOM 4054 N N . GLN A 1 511 ? 16.688 5.973 24.859 1 85 511 GLN A N 1
ATOM 4055 C CA . GLN A 1 511 ? 17.281 7.301 24.906 1 85 511 GLN A CA 1
ATOM 4056 C C . GLN A 1 511 ? 18.75 7.238 25.344 1 85 511 GLN A C 1
ATOM 4058 O O . GLN A 1 511 ? 19.609 7.859 24.719 1 85 511 GLN A O 1
ATOM 4063 N N . PRO A 1 512 ? 19.031 6.434 26.391 1 83.19 512 PRO A N 1
ATOM 4064 C CA . PRO A 1 512 ? 20.438 6.355 26.781 1 83.19 512 PRO A CA 1
ATOM 4065 C C . PRO A 1 512 ? 21.328 5.742 25.703 1 83.19 512 PRO A C 1
ATOM 4067 O O . PRO A 1 512 ? 22.469 6.148 25.531 1 83.19 512 PRO A O 1
ATOM 4070 N N . LYS A 1 513 ? 20.766 4.848 25 1 85.94 513 LYS A N 1
ATOM 4071 C CA . LYS A 1 513 ? 21.531 4.227 23.922 1 85.94 513 LYS A CA 1
ATOM 4072 C C . LYS A 1 513 ? 21.797 5.215 22.797 1 85.94 513 LYS A C 1
ATOM 4074 O O . LYS A 1 513 ? 22.859 5.184 22.172 1 85.94 513 LYS A O 1
ATOM 4079 N N . PHE A 1 514 ? 20.859 6.016 22.516 1 87.06 514 PHE A N 1
ATOM 4080 C CA . PHE A 1 514 ? 21.062 7.035 21.484 1 87.06 514 PHE A CA 1
ATOM 4081 C C . PHE A 1 514 ? 22.125 8.039 21.938 1 87.06 514 PHE A C 1
ATOM 4083 O O . PHE A 1 514 ? 22.906 8.516 21.109 1 87.06 514 PHE A O 1
ATOM 4090 N N . ILE A 1 515 ? 22.156 8.352 23.203 1 85 515 ILE A N 1
ATOM 4091 C CA . ILE A 1 515 ? 23.141 9.289 23.734 1 85 515 ILE A CA 1
ATOM 4092 C C . ILE A 1 515 ? 24.531 8.68 23.656 1 85 515 ILE A C 1
ATOM 4094 O O . ILE A 1 515 ? 25.5 9.367 23.297 1 85 515 ILE A O 1
ATOM 4098 N N . GLU A 1 516 ? 24.562 7.449 23.984 1 86.5 516 GLU A N 1
ATOM 4099 C CA . GLU A 1 516 ? 25.844 6.746 23.875 1 86.5 516 GLU A CA 1
ATOM 4100 C C . GLU A 1 516 ? 26.328 6.73 22.422 1 86.5 516 GLU A C 1
ATOM 4102 O O . GLU A 1 516 ? 27.531 6.867 22.172 1 86.5 516 GLU A O 1
ATOM 4107 N N . LYS A 1 517 ? 25.469 6.555 21.516 1 87 517 LYS A N 1
ATOM 4108 C CA . LYS A 1 517 ? 25.812 6.562 20.094 1 87 517 LYS A CA 1
ATOM 4109 C C . LYS A 1 517 ? 26.344 7.93 19.656 1 87 517 LYS A C 1
ATOM 4111 O O . LYS A 1 517 ? 27.266 8.016 18.844 1 87 517 LYS A O 1
ATOM 4116 N N . ILE A 1 518 ? 25.797 8.953 20.156 1 85.75 518 ILE A N 1
ATOM 4117 C CA . ILE A 1 518 ? 26.219 10.312 19.828 1 85.75 518 ILE A CA 1
ATOM 4118 C C . ILE A 1 518 ? 27.609 10.562 20.391 1 85.75 518 ILE A C 1
ATOM 4120 O O . ILE A 1 518 ? 28.453 11.18 19.719 1 85.75 518 ILE A O 1
ATOM 4124 N N . GLU A 1 519 ? 27.844 10.016 21.578 1 84.38 519 GLU A N 1
ATOM 4125 C CA . GLU A 1 519 ? 29.172 10.18 22.188 1 84.38 519 GLU A CA 1
ATOM 4126 C C . GLU A 1 519 ? 30.234 9.438 21.391 1 84.38 519 GLU A C 1
ATOM 4128 O O . GLU A 1 519 ? 31.344 9.945 21.188 1 84.38 519 GLU A O 1
ATOM 4133 N N . LYS A 1 520 ? 29.875 8.336 20.984 1 85.75 520 LYS A N 1
ATOM 4134 C CA . LYS A 1 520 ? 30.797 7.574 20.172 1 85.75 520 LYS A CA 1
ATOM 4135 C C . LYS A 1 520 ? 31.078 8.281 18.844 1 85.75 520 LYS A C 1
ATOM 4137 O O . LYS A 1 520 ? 32.219 8.297 18.375 1 85.75 520 LYS A O 1
ATOM 4142 N N . LEU A 1 521 ? 30.078 8.797 18.234 1 83.06 521 LEU A N 1
ATOM 4143 C CA . LEU A 1 521 ? 30.219 9.531 16.984 1 83.06 521 LEU A CA 1
ATOM 4144 C C . LEU A 1 521 ? 31.078 10.773 17.172 1 83.06 521 LEU A C 1
ATOM 4146 O O . LEU A 1 521 ? 31.875 11.125 16.297 1 83.06 521 LEU A O 1
ATOM 4150 N N . GLU A 1 522 ? 30.953 11.406 18.281 1 80.62 522 GLU A N 1
ATOM 4151 C CA . GLU A 1 522 ? 31.75 12.594 18.594 1 80.62 522 GLU A CA 1
ATOM 4152 C C . GLU A 1 522 ? 33.219 12.242 18.734 1 80.62 522 GLU A C 1
ATOM 4154 O O . GLU A 1 522 ? 34.094 12.992 18.266 1 80.62 522 GLU A O 1
ATOM 4159 N N . THR A 1 523 ? 33.438 11.156 19.375 1 81.12 523 THR A N 1
ATOM 4160 C CA . THR A 1 523 ? 34.812 10.711 19.531 1 81.12 523 THR A CA 1
ATOM 4161 C C . THR A 1 523 ? 35.438 10.352 18.188 1 81.12 523 THR A C 1
ATOM 4163 O O . THR A 1 523 ? 36.594 10.664 17.922 1 81.12 523 THR A O 1
ATOM 4166 N N . GLU A 1 524 ? 34.688 9.789 17.344 1 79.62 524 GLU A N 1
ATOM 4167 C CA . GLU A 1 524 ? 35.156 9.422 16.016 1 79.62 524 GLU A CA 1
ATOM 4168 C C . GLU A 1 524 ? 35.438 10.664 15.164 1 79.62 524 GLU A C 1
ATOM 4170 O O . GLU A 1 524 ? 36.406 10.695 14.414 1 79.62 524 GLU A O 1
ATOM 4175 N N . ILE A 1 525 ? 34.625 11.586 15.234 1 77.94 525 ILE A N 1
ATOM 4176 C CA . ILE A 1 525 ? 34.781 12.828 14.477 1 77.94 525 ILE A CA 1
ATOM 4177 C C . ILE A 1 525 ? 36 13.57 14.961 1 77.94 525 ILE A C 1
ATOM 4179 O O . ILE A 1 525 ? 36.781 14.109 14.148 1 77.94 525 ILE A O 1
ATOM 4183 N N . LYS A 1 526 ? 36.188 13.594 16.297 1 74.31 526 LYS A N 1
ATOM 4184 C CA . LYS A 1 526 ? 37.375 14.258 16.859 1 74.31 526 LYS A CA 1
ATOM 4185 C C . LYS A 1 526 ? 38.656 13.594 16.391 1 74.31 526 LYS A C 1
ATOM 4187 O O . LYS A 1 526 ? 39.656 14.281 16.125 1 74.31 526 LYS A O 1
ATOM 4192 N N . TYR A 1 527 ? 38.562 12.336 16.312 1 71 527 TYR A N 1
ATOM 4193 C CA . TYR A 1 527 ? 39.719 11.594 15.875 1 71 527 TYR A CA 1
ATOM 4194 C C . TYR A 1 527 ? 40.031 11.844 14.406 1 71 527 TYR A C 1
ATOM 4196 O O . TYR A 1 527 ? 41.188 11.914 14 1 71 527 TYR A O 1
ATOM 4204 N N . MET A 1 528 ? 39 11.914 13.609 1 71.56 528 MET A N 1
ATOM 4205 C CA . MET A 1 528 ? 39.156 12.078 12.164 1 71.56 528 MET A CA 1
ATOM 4206 C C . MET A 1 528 ? 39.625 13.492 11.828 1 71.56 528 MET A C 1
ATOM 4208 O O . MET A 1 528 ? 40.375 13.688 10.875 1 71.56 528 MET A O 1
ATOM 4212 N N . VAL A 1 529 ? 39.031 14.5 12.422 1 66.12 529 VAL A N 1
ATOM 4213 C CA . VAL A 1 529 ? 39.406 15.883 12.133 1 66.12 529 VAL A CA 1
ATOM 4214 C C . VAL A 1 529 ? 40.75 16.203 12.773 1 66.12 529 VAL A C 1
ATOM 4216 O O . VAL A 1 529 ? 41.469 17.078 12.297 1 66.12 529 VAL A O 1
ATOM 4219 N N . GLY A 1 530 ? 41.594 15.336 13.531 1 56.38 530 GLY A N 1
ATOM 4220 C CA . GLY A 1 530 ? 42.875 15.586 14.18 1 56.38 530 GLY A CA 1
ATOM 4221 C C . GLY A 1 530 ? 42.719 16.266 15.523 1 56.38 530 GLY A C 1
ATOM 4222 O O . GLY A 1 530 ? 41.75 16.969 15.773 1 56.38 530 GLY A O 1
ATOM 4223 N N . SER A 1 531 ? 43.5 15.789 16.812 1 48.12 531 SER A N 1
ATOM 4224 C CA . SER A 1 531 ? 43.594 16.172 18.219 1 48.12 531 SER A CA 1
ATOM 4225 C C . SER A 1 531 ? 43.75 17.688 18.375 1 48.12 531 SER A C 1
ATOM 4227 O O . SER A 1 531 ? 43.281 18.25 19.359 1 48.12 531 SER A O 1
ATOM 4229 N N . ASN A 1 532 ? 44.75 18.375 17.75 1 41.75 532 ASN A N 1
ATOM 4230 C CA . ASN A 1 532 ? 45.25 19.688 18.141 1 41.75 532 ASN A CA 1
ATOM 4231 C C . ASN A 1 532 ? 44.188 20.766 17.953 1 41.75 532 ASN A C 1
ATOM 4233 O O . ASN A 1 532 ? 44.219 21.797 18.641 1 41.75 532 ASN A O 1
ATOM 4237 N N . LYS A 1 533 ? 43.688 20.953 16.75 1 44.31 533 LYS A N 1
ATOM 4238 C CA . LYS A 1 533 ? 42.969 22.203 16.484 1 44.31 533 LYS A CA 1
ATOM 4239 C C . LYS A 1 533 ? 41.562 22.141 17.031 1 44.31 533 LYS A C 1
ATOM 4241 O O . LYS A 1 533 ? 40.75 23.031 16.797 1 44.31 533 LYS A O 1
ATOM 4246 N N . VAL A 1 534 ? 41.031 21.078 17.266 1 43.41 534 VAL A N 1
ATOM 4247 C CA . VAL A 1 534 ? 39.625 21.156 17.656 1 43.41 534 VAL A CA 1
ATOM 4248 C C . VAL A 1 534 ? 39.531 21.766 19.062 1 43.41 534 VAL A C 1
ATOM 4250 O O . VAL A 1 534 ? 39.938 21.156 20.047 1 43.41 534 VAL A O 1
ATOM 4253 N N . ALA A 1 535 ? 39.812 23 19.266 1 38.12 535 ALA A N 1
ATOM 4254 C CA . ALA A 1 535 ? 39.344 23.703 20.469 1 38.12 535 ALA A CA 1
ATOM 4255 C C . ALA A 1 535 ? 37.969 23.234 20.875 1 38.12 535 ALA A C 1
ATOM 4257 O O . ALA A 1 535 ? 37.125 22.875 20.031 1 38.12 535 ALA A O 1
ATOM 4258 N N . ALA A 1 536 ? 37.781 22.906 22.234 1 37.22 536 ALA A N 1
ATOM 4259 C CA . ALA A 1 536 ? 36.719 22.422 23.109 1 37.22 536 ALA A CA 1
ATOM 4260 C C . ALA A 1 536 ? 35.344 22.906 22.625 1 37.22 536 ALA A C 1
ATOM 4262 O O . ALA A 1 536 ? 34.375 22.172 22.719 1 37.22 536 ALA A O 1
ATOM 4263 N N . ASN A 1 537 ? 35 24.203 22.656 1 33.41 537 ASN A N 1
ATOM 4264 C CA . ASN A 1 537 ? 33.719 24.891 22.797 1 33.41 537 ASN A CA 1
ATOM 4265 C C . ASN A 1 537 ? 32.938 24.891 21.484 1 33.41 537 ASN A C 1
ATOM 4267 O O . ASN A 1 537 ? 32.062 25.719 21.281 1 33.41 537 ASN A O 1
ATOM 4271 N N . SER A 1 538 ? 33.594 24.688 20.312 1 34.97 538 SER A N 1
ATOM 4272 C CA . SER A 1 538 ? 32.969 25.266 19.125 1 34.97 538 SER A CA 1
ATOM 4273 C C . SER A 1 538 ? 31.703 24.516 18.734 1 34.97 538 SER A C 1
ATOM 4275 O O . SER A 1 538 ? 31.75 23.297 18.5 1 34.97 538 SER A O 1
ATOM 4277 N N . SER A 1 539 ? 30.609 24.781 19.094 1 40.38 539 SER A N 1
ATOM 4278 C CA . SER A 1 539 ? 29.203 24.594 18.703 1 40.38 539 SER A CA 1
ATOM 4279 C C . SER A 1 539 ? 29.062 24.5 17.188 1 40.38 539 SER A C 1
ATOM 4281 O O . SER A 1 539 ? 27.953 24.266 16.688 1 40.38 539 SER A O 1
ATOM 4283 N N . ASN A 1 540 ? 30.016 24.859 16.375 1 45.53 540 ASN A N 1
ATOM 4284 C CA . ASN A 1 540 ? 29.812 25.016 14.945 1 45.53 540 ASN A CA 1
ATOM 4285 C C . ASN A 1 540 ? 29.938 23.688 14.211 1 45.53 540 ASN A C 1
ATOM 4287 O O . ASN A 1 540 ? 30.984 23.047 14.234 1 45.53 540 ASN A O 1
ATOM 4291 N N . LEU A 1 541 ? 28.891 22.984 13.859 1 52.69 541 LEU A N 1
ATOM 4292 C CA . LEU A 1 541 ? 28.672 21.766 13.086 1 52.69 541 LEU A CA 1
ATOM 4293 C C . LEU A 1 541 ? 29.688 21.641 11.961 1 52.69 541 LEU A C 1
ATOM 4295 O O . LEU A 1 541 ? 30 20.531 11.516 1 52.69 541 LEU A O 1
ATOM 4299 N N . TYR A 1 542 ? 30.469 22.766 11.5 1 55.56 542 TYR A N 1
ATOM 4300 C CA . TYR A 1 542 ? 31.203 22.75 10.242 1 55.56 542 TYR A CA 1
ATOM 4301 C C . TYR A 1 542 ? 32.688 23 10.477 1 55.56 542 TYR A C 1
ATOM 4303 O O . TYR A 1 542 ? 33.438 23.188 9.523 1 55.56 542 TYR A O 1
ATOM 4311 N N . GLU A 1 543 ? 33.062 22.938 11.695 1 55.22 543 GLU A N 1
ATOM 4312 C CA . GLU A 1 543 ? 34.469 23.219 11.969 1 55.22 543 GLU A CA 1
ATOM 4313 C C . GLU A 1 543 ? 35.375 22.094 11.445 1 55.22 543 GLU A C 1
ATOM 4315 O O . GLU A 1 543 ? 35.094 20.922 11.656 1 55.22 543 GLU A O 1
ATOM 4320 N N . GLY A 1 544 ? 36.344 22.391 10.633 1 57.81 544 GLY A N 1
ATOM 4321 C CA . GLY A 1 544 ? 37.344 21.484 10.07 1 57.81 544 GLY A CA 1
ATOM 4322 C C . GLY A 1 544 ? 37 21.016 8.672 1 57.81 544 GLY A C 1
ATOM 4323 O O . GLY A 1 544 ? 37.812 20.328 8.039 1 57.81 544 GLY A O 1
ATOM 4324 N N . LEU A 1 545 ? 35.844 21.312 8.219 1 66.94 545 LEU A N 1
ATOM 4325 C CA . LEU A 1 545 ? 35.469 20.891 6.875 1 66.94 545 LEU A CA 1
ATOM 4326 C C . LEU A 1 545 ? 35.875 21.922 5.84 1 66.94 545 LEU A C 1
ATOM 4328 O O . LEU A 1 545 ? 35.875 23.125 6.129 1 66.94 545 LEU A O 1
ATOM 4332 N N . THR A 1 546 ? 36.406 21.391 4.746 1 66.38 546 THR A N 1
ATOM 4333 C CA . THR A 1 546 ? 36.719 22.297 3.646 1 66.38 546 THR A CA 1
ATOM 4334 C C . THR A 1 546 ? 35.438 22.875 3.049 1 66.38 546 THR A C 1
ATOM 4336 O O . THR A 1 546 ? 34.375 22.25 3.135 1 66.38 546 THR A O 1
ATOM 4339 N N . ASP A 1 547 ? 35.5 24.047 2.664 1 68.06 547 ASP A N 1
ATOM 4340 C CA . ASP A 1 547 ? 34.375 24.75 2.059 1 68.06 547 ASP A CA 1
ATOM 4341 C C . ASP A 1 547 ? 33.781 23.922 0.933 1 68.06 547 ASP A C 1
ATOM 4343 O O . ASP A 1 547 ? 32.531 23.891 0.773 1 68.06 547 ASP A O 1
ATOM 4347 N N . GLN A 1 548 ? 34.625 23.172 0.269 1 74.19 548 GLN A N 1
ATOM 4348 C CA . GLN A 1 548 ? 34.125 22.391 -0.869 1 74.19 548 GLN A CA 1
ATOM 4349 C C . GLN A 1 548 ? 33.25 21.234 -0.411 1 74.19 548 GLN A C 1
ATOM 4351 O O . GLN A 1 548 ? 32.281 20.891 -1.066 1 74.19 548 GLN A O 1
ATOM 4356 N N . GLU A 1 549 ? 33.688 20.812 0.716 1 75.81 549 GLU A N 1
ATOM 4357 C CA . GLU A 1 549 ? 32.938 19.688 1.242 1 75.81 549 GLU A CA 1
ATOM 4358 C C . GLU A 1 549 ? 31.562 20.141 1.782 1 75.81 549 GLU A C 1
ATOM 4360 O O . GLU A 1 549 ? 30.578 19.422 1.639 1 75.81 549 GLU A O 1
ATOM 4365 N N . ILE A 1 550 ? 31.672 21.297 2.266 1 76.88 550 ILE A N 1
ATOM 4366 C CA . ILE A 1 550 ? 30.438 21.828 2.834 1 76.88 550 ILE A CA 1
ATOM 4367 C C . ILE A 1 550 ? 29.469 22.172 1.711 1 76.88 550 ILE A C 1
ATOM 4369 O O . ILE A 1 550 ? 28.281 21.844 1.783 1 76.88 550 ILE A O 1
ATOM 4373 N N . PHE A 1 551 ? 30.094 22.797 0.646 1 80.56 551 PHE A N 1
ATOM 4374 C CA . PHE A 1 551 ? 29.234 23.172 -0.48 1 80.56 551 PHE A CA 1
ATOM 4375 C C . PHE A 1 551 ? 28.672 21.938 -1.168 1 80.56 551 PHE A C 1
ATOM 4377 O O . PHE A 1 551 ? 27.516 21.922 -1.584 1 80.56 551 PHE A O 1
ATOM 4384 N N . GLY A 1 552 ? 29.484 21 -1.193 1 80.5 552 GLY A N 1
ATOM 4385 C CA . GLY A 1 552 ? 29.062 19.766 -1.836 1 80.5 552 GLY A CA 1
ATOM 4386 C C . GLY A 1 552 ? 27.922 19.078 -1.105 1 80.5 552 GLY A C 1
ATOM 4387 O O . GLY A 1 552 ? 27.016 18.531 -1.734 1 80.5 552 GLY A O 1
ATOM 4388 N N . GLU A 1 553 ? 27.953 19.188 0.108 1 79.06 553 GLU A N 1
ATOM 4389 C CA . GLU A 1 553 ? 26.906 18.547 0.907 1 79.06 553 GLU A CA 1
ATOM 4390 C C . GLU A 1 553 ? 25.609 19.328 0.832 1 79.06 553 GLU A C 1
ATOM 4392 O O . GLU A 1 553 ? 24.516 18.75 0.814 1 79.06 553 GLU A O 1
ATOM 4397 N N . VAL A 1 554 ? 25.766 20.609 0.871 1 80.69 554 VAL A N 1
ATOM 4398 C CA . VAL A 1 554 ? 24.562 21.438 0.778 1 80.69 554 VAL A CA 1
ATOM 4399 C C . VAL A 1 554 ? 23.875 21.219 -0.57 1 80.69 554 VAL A C 1
ATOM 4401 O O . VAL A 1 554 ? 22.656 21.094 -0.641 1 80.69 554 VAL A O 1
ATOM 4404 N N . ARG A 1 555 ? 24.734 21.203 -1.592 1 86.25 555 ARG A N 1
ATOM 4405 C CA . ARG A 1 555 ? 24.188 20.953 -2.924 1 86.25 555 ARG A CA 1
ATOM 4406 C C . ARG A 1 555 ? 23.516 19.594 -3 1 86.25 555 ARG A C 1
ATOM 4408 O O . ARG A 1 555 ? 22.484 19.422 -3.635 1 86.25 555 ARG A O 1
ATOM 4415 N N . TYR A 1 556 ? 24.156 18.688 -2.336 1 82.75 556 TYR A N 1
ATOM 4416 C CA . TYR A 1 556 ? 23.609 17.328 -2.281 1 82.75 556 TYR A CA 1
ATOM 4417 C C . TYR A 1 556 ? 22.219 17.312 -1.643 1 82.75 556 TYR A C 1
ATOM 4419 O O . TYR A 1 556 ? 21.297 16.672 -2.154 1 82.75 556 TYR A O 1
ATOM 4427 N N . ARG A 1 557 ? 22.078 18.016 -0.673 1 80.75 557 ARG A N 1
ATOM 4428 C CA . ARG A 1 557 ? 20.812 18.062 0.05 1 80.75 557 ARG A CA 1
ATOM 4429 C C . ARG A 1 557 ? 19.734 18.781 -0.762 1 80.75 557 ARG A C 1
ATOM 4431 O O . ARG A 1 557 ? 18.562 18.422 -0.72 1 80.75 557 ARG A O 1
ATOM 4438 N N . ILE A 1 558 ? 20.125 19.734 -1.433 1 84.5 558 ILE A N 1
ATOM 4439 C CA . ILE A 1 558 ? 19.172 20.5 -2.238 1 84.5 558 ILE A CA 1
ATOM 4440 C C . ILE A 1 558 ? 18.641 19.609 -3.365 1 84.5 558 ILE A C 1
ATOM 4442 O O . ILE A 1 558 ? 17.438 19.625 -3.643 1 84.5 558 ILE A O 1
ATOM 4446 N N . TYR A 1 559 ? 19.547 18.906 -3.988 1 87.19 559 TYR A N 1
ATOM 4447 C CA . TYR A 1 559 ? 19.109 18.016 -5.059 1 87.19 559 TYR A CA 1
ATOM 4448 C C . TYR A 1 559 ? 18.156 16.953 -4.527 1 87.19 559 TYR A C 1
ATOM 4450 O O . TYR A 1 559 ? 17.203 16.578 -5.203 1 87.19 559 TYR A O 1
ATOM 4458 N N . ARG A 1 560 ? 18.375 16.562 -3.377 1 82.94 560 ARG A N 1
ATOM 4459 C CA . ARG A 1 560 ? 17.516 15.547 -2.777 1 82.94 560 ARG A CA 1
ATOM 4460 C C . ARG A 1 560 ? 16.141 16.125 -2.443 1 82.94 560 ARG A C 1
ATOM 4462 O O . ARG A 1 560 ? 15.125 15.453 -2.592 1 82.94 560 ARG A O 1
ATOM 4469 N N . ILE A 1 561 ? 16.125 17.297 -1.938 1 83.06 561 ILE A N 1
ATOM 4470 C CA . ILE A 1 561 ? 14.875 17.969 -1.628 1 83.06 561 ILE A CA 1
ATOM 4471 C C . ILE A 1 561 ? 14.07 18.188 -2.91 1 83.06 561 ILE A C 1
ATOM 4473 O O . ILE A 1 561 ? 12.859 17.953 -2.938 1 83.06 561 ILE A O 1
ATOM 4477 N N . LEU A 1 562 ? 14.797 18.594 -3.904 1 89 562 LEU A N 1
ATOM 4478 C CA . LEU A 1 562 ? 14.125 18.828 -5.176 1 89 562 LEU A CA 1
ATOM 4479 C C . LEU A 1 562 ? 13.531 17.547 -5.727 1 89 562 LEU A C 1
ATOM 4481 O O . LEU A 1 562 ? 12.406 17.531 -6.238 1 89 562 LEU A O 1
ATOM 4485 N N . LYS A 1 563 ? 14.234 16.5 -5.617 1 86.56 563 LYS A N 1
ATOM 4486 C CA . LYS A 1 563 ? 13.734 15.211 -6.078 1 86.56 563 LYS A CA 1
ATOM 4487 C C . LYS A 1 563 ? 12.469 14.812 -5.324 1 86.56 563 LYS A C 1
ATOM 4489 O O . LYS A 1 563 ? 11.508 14.32 -5.922 1 86.56 563 LYS A O 1
ATOM 4494 N N . GLY A 1 564 ? 12.5 15.031 -4.078 1 82.56 564 GLY A N 1
ATOM 4495 C CA . GLY A 1 564 ? 11.328 14.742 -3.266 1 82.56 564 GLY A CA 1
ATOM 4496 C C . GLY A 1 564 ? 10.125 15.602 -3.625 1 82.56 564 GLY A C 1
ATOM 4497 O O . GLY A 1 564 ? 9 15.102 -3.699 1 82.56 564 GLY A O 1
ATOM 4498 N N . LEU A 1 565 ? 10.336 16.844 -3.926 1 85.81 565 LEU A N 1
ATOM 4499 C CA . LEU A 1 565 ? 9.266 17.766 -4.273 1 85.81 565 LEU A CA 1
ATOM 4500 C C . LEU A 1 565 ? 8.68 17.438 -5.637 1 85.81 565 LEU A C 1
ATOM 4502 O O . LEU A 1 565 ? 7.469 17.562 -5.844 1 85.81 565 LEU A O 1
ATOM 4506 N N . TYR A 1 566 ? 9.562 17.062 -6.562 1 88.69 566 TYR A N 1
ATOM 4507 C CA . TYR A 1 566 ? 9.078 16.688 -7.887 1 88.69 566 TYR A CA 1
ATOM 4508 C C . TYR A 1 566 ? 8.117 15.508 -7.797 1 88.69 566 TYR A C 1
ATOM 4510 O O . TYR A 1 566 ? 7.066 15.508 -8.453 1 88.69 566 TYR A O 1
ATOM 4518 N N . TYR A 1 567 ? 8.391 14.602 -6.945 1 79.62 567 TYR A N 1
ATOM 4519 C CA . TYR A 1 567 ? 7.543 13.422 -6.801 1 79.62 567 TYR A CA 1
ATOM 4520 C C . TYR A 1 567 ? 6.246 13.773 -6.082 1 79.62 567 TYR A C 1
ATOM 4522 O O . TYR A 1 567 ? 5.191 13.211 -6.383 1 79.62 567 TYR A O 1
ATOM 4530 N N . ASP A 1 568 ? 6.348 14.656 -5.188 1 79.19 568 ASP A N 1
ATOM 4531 C CA . ASP A 1 568 ? 5.148 15.102 -4.484 1 79.19 568 ASP A CA 1
ATOM 4532 C C . ASP A 1 568 ? 4.168 15.773 -5.449 1 79.19 568 ASP A C 1
ATOM 4534 O O . ASP A 1 568 ? 2.961 15.523 -5.383 1 79.19 568 ASP A O 1
ATOM 4538 N N . LYS A 1 569 ? 4.754 16.625 -6.312 1 82.62 569 LYS A N 1
ATOM 4539 C CA . LYS A 1 569 ? 3.91 17.297 -7.289 1 82.62 569 LYS A CA 1
ATOM 4540 C C . LYS A 1 569 ? 3.283 16.312 -8.258 1 82.62 569 LYS A C 1
ATOM 4542 O O . LYS A 1 569 ? 2.15 16.5 -8.711 1 82.62 569 LYS A O 1
ATOM 4547 N N . PHE A 1 570 ? 3.918 15.266 -8.523 1 79.81 570 PHE A N 1
ATOM 4548 C CA . PHE A 1 570 ? 3.4 14.227 -9.406 1 79.81 570 PHE A CA 1
ATOM 4549 C C . PHE A 1 570 ? 2.275 13.453 -8.727 1 79.81 570 PHE A C 1
ATOM 4551 O O . PHE A 1 570 ? 1.259 13.148 -9.352 1 79.81 570 PHE A O 1
ATOM 4558 N N . GLU A 1 571 ? 2.48 13.18 -7.488 1 71.12 571 GLU A N 1
ATOM 4559 C CA . GLU A 1 571 ? 1.482 12.414 -6.746 1 71.12 571 GLU A CA 1
ATOM 4560 C C . GLU A 1 571 ? 0.176 13.195 -6.617 1 71.12 571 GLU A C 1
ATOM 4562 O O . GLU A 1 571 ? -0.906 12.602 -6.609 1 71.12 571 GLU A O 1
ATOM 4567 N N . TYR A 1 572 ? 0.318 14.5 -6.617 1 68.88 572 TYR A N 1
ATOM 4568 C CA . TYR A 1 572 ? -0.868 15.336 -6.504 1 68.88 572 TYR A CA 1
ATOM 4569 C C . TYR A 1 572 ? -1.415 15.703 -7.879 1 68.88 572 TYR A C 1
ATOM 4571 O O . TYR A 1 572 ? -2.377 16.469 -7.988 1 68.88 572 TYR A O 1
ATOM 4579 N N . GLY A 1 573 ? -0.759 15.18 -8.969 1 68.88 573 GLY A N 1
ATOM 4580 C CA . GLY A 1 573 ? -1.249 15.352 -10.32 1 68.88 573 GLY A CA 1
ATOM 4581 C C . GLY A 1 573 ? -0.947 16.734 -10.891 1 68.88 573 GLY A C 1
ATOM 4582 O O . GLY A 1 573 ? -1.63 17.188 -11.805 1 68.88 573 GLY A O 1
ATOM 4583 N N . LEU A 1 574 ? 0.019 17.406 -10.352 1 74.5 574 LEU A N 1
ATOM 4584 C CA . LEU A 1 574 ? 0.32 18.766 -10.805 1 74.5 574 LEU A CA 1
ATOM 4585 C C . LEU A 1 574 ? 1.308 18.75 -11.969 1 74.5 574 LEU A C 1
ATOM 4587 O O . LEU A 1 574 ? 1.583 19.781 -12.57 1 74.5 574 LEU A O 1
ATOM 4591 N N . CYS A 1 575 ? 1.898 17.641 -12.227 1 81.06 575 CYS A N 1
ATOM 4592 C CA . CYS A 1 575 ? 2.789 17.531 -13.375 1 81.06 575 CYS A CA 1
ATOM 4593 C C . CYS A 1 575 ? 2.619 16.188 -14.07 1 81.06 575 CYS A C 1
ATOM 4595 O O . CYS A 1 575 ? 2.082 15.25 -13.484 1 81.06 575 CYS A O 1
ATOM 4597 N N . GLU A 1 576 ? 3.021 16.219 -15.297 1 78.25 576 GLU A N 1
ATOM 4598 C CA . GLU A 1 576 ? 2.881 15.031 -16.125 1 78.25 576 GLU A CA 1
ATOM 4599 C C . GLU A 1 576 ? 4.004 14.031 -15.859 1 78.25 576 GLU A C 1
ATOM 4601 O O . GLU A 1 576 ? 4.973 14.359 -15.164 1 78.25 576 GLU A O 1
ATOM 4606 N N . GLU A 1 577 ? 3.859 12.852 -16.438 1 78.81 577 GLU A N 1
ATOM 4607 C CA . GLU A 1 577 ? 4.789 11.75 -16.203 1 78.81 577 GLU A CA 1
ATOM 4608 C C . GLU A 1 577 ? 6.156 12.047 -16.812 1 78.81 577 GLU A C 1
ATOM 4610 O O . GLU A 1 577 ? 7.188 11.805 -16.188 1 78.81 577 GLU A O 1
ATOM 4615 N N . ASP A 1 578 ? 6.172 12.539 -18 1 81.19 578 ASP A N 1
ATOM 4616 C CA . ASP A 1 578 ? 7.434 12.805 -18.672 1 81.19 578 ASP A CA 1
ATOM 4617 C C . ASP A 1 578 ? 8.195 13.945 -18.016 1 81.19 578 ASP A C 1
ATOM 4619 O O . ASP A 1 578 ? 9.422 13.969 -18.016 1 81.19 578 ASP A O 1
ATOM 4623 N N . THR A 1 579 ? 7.414 14.82 -17.453 1 87.62 579 THR A N 1
ATOM 4624 C CA . THR A 1 579 ? 8.016 15.969 -16.766 1 87.62 579 THR A CA 1
ATOM 4625 C C . THR A 1 579 ? 8.781 15.516 -15.523 1 87.62 579 THR A C 1
ATOM 4627 O O . THR A 1 579 ? 9.93 15.906 -15.328 1 87.62 579 THR A O 1
ATOM 4630 N N . VAL A 1 580 ? 8.156 14.695 -14.758 1 86.56 580 VAL A N 1
ATOM 4631 C CA . VAL A 1 580 ? 8.805 14.25 -13.523 1 86.56 580 VAL A CA 1
ATOM 4632 C C . VAL A 1 580 ? 10.031 13.406 -13.859 1 86.56 580 VAL A C 1
ATOM 4634 O O . VAL A 1 580 ? 11.047 13.484 -13.164 1 86.56 580 VAL A O 1
ATOM 4637 N N . ARG A 1 581 ? 9.93 12.648 -14.93 1 85.44 581 ARG A N 1
ATOM 4638 C CA . ARG A 1 581 ? 11.062 11.82 -15.336 1 85.44 581 ARG A CA 1
ATOM 4639 C C . ARG A 1 581 ? 12.273 12.672 -15.688 1 85.44 581 ARG A C 1
ATOM 4641 O O . ARG A 1 581 ? 13.391 12.383 -15.25 1 85.44 581 ARG A O 1
ATOM 4648 N N . LEU A 1 582 ? 12.062 13.672 -16.453 1 87.69 582 LEU A N 1
ATOM 4649 C CA . LEU A 1 582 ? 13.156 14.539 -16.875 1 87.69 582 LEU A CA 1
ATOM 4650 C C . LEU A 1 582 ? 13.734 15.297 -15.688 1 87.69 582 LEU A C 1
ATOM 4652 O O . LEU A 1 582 ? 14.953 15.445 -15.562 1 87.69 582 LEU A O 1
ATOM 4656 N N . LEU A 1 583 ? 12.844 15.773 -14.859 1 91.06 583 LEU A N 1
ATOM 4657 C CA . LEU A 1 583 ? 13.289 16.547 -13.711 1 91.06 583 LEU A CA 1
ATOM 4658 C C . LEU A 1 583 ? 14.078 15.68 -12.734 1 91.06 583 LEU A C 1
ATOM 4660 O O . LEU A 1 583 ? 15.094 16.109 -12.195 1 91.06 583 LEU A O 1
ATOM 4664 N N . VAL A 1 584 ? 13.656 14.508 -12.5 1 87.25 584 VAL A N 1
ATOM 4665 C CA . VAL A 1 584 ? 14.352 13.586 -11.602 1 87.25 584 VAL A CA 1
ATOM 4666 C C . VAL A 1 584 ? 15.703 13.195 -12.203 1 87.25 584 VAL A C 1
ATOM 4668 O O . VAL A 1 584 ? 16.703 13.102 -11.492 1 87.25 584 VAL A O 1
ATOM 4671 N N . GLU A 1 585 ? 15.727 12.984 -13.508 1 85.88 585 GLU A N 1
ATOM 4672 C CA . GLU A 1 585 ? 16.984 12.664 -14.18 1 85.88 585 GLU A CA 1
ATOM 4673 C C . GLU A 1 585 ? 17.984 13.812 -14.062 1 85.88 585 GLU A C 1
ATOM 4675 O O . GLU A 1 585 ? 19.172 13.586 -13.859 1 85.88 585 GLU A O 1
ATOM 4680 N N . SER A 1 586 ? 17.438 14.977 -14.258 1 87.94 586 SER A N 1
ATOM 4681 C CA . SER A 1 586 ? 18.312 16.141 -14.125 1 87.94 586 SER A CA 1
ATOM 4682 C C . SER A 1 586 ? 18.875 16.25 -12.711 1 87.94 586 SER A C 1
ATOM 4684 O O . SER A 1 586 ? 20.031 16.641 -12.539 1 87.94 586 SER A O 1
ATOM 4686 N N . SER A 1 587 ? 18.078 15.945 -11.766 1 87.81 587 SER A N 1
ATOM 4687 C CA . SER A 1 587 ? 18.547 15.969 -10.383 1 87.81 587 SER A CA 1
ATOM 4688 C C . SER A 1 587 ? 19.578 14.875 -10.125 1 87.81 587 SER A C 1
ATOM 4690 O O . SER A 1 587 ? 20.516 15.07 -9.367 1 87.81 587 SER A O 1
ATOM 4692 N N . ASP A 1 588 ? 19.422 13.773 -10.758 1 84.75 588 ASP A N 1
ATOM 4693 C CA . ASP A 1 588 ? 20.375 12.68 -10.594 1 84.75 588 ASP A CA 1
ATOM 4694 C C . ASP A 1 588 ? 21.734 13.047 -11.203 1 84.75 588 ASP A C 1
ATOM 4696 O O . ASP A 1 588 ? 22.781 12.68 -10.664 1 84.75 588 ASP A O 1
ATOM 4700 N N . ILE A 1 589 ? 21.688 13.719 -12.352 1 85.19 589 ILE A N 1
ATOM 4701 C CA . ILE A 1 589 ? 22.922 14.188 -12.969 1 85.19 589 ILE A CA 1
ATOM 4702 C C . ILE A 1 589 ? 23.625 15.18 -12.039 1 85.19 589 ILE A C 1
ATOM 4704 O O . ILE A 1 589 ? 24.844 15.148 -11.898 1 85.19 589 ILE A O 1
ATOM 4708 N N . GLY A 1 590 ? 22.766 15.984 -11.414 1 85.44 590 GLY A N 1
ATOM 4709 C CA . GLY A 1 590 ? 23.328 16.938 -10.469 1 85.44 590 GLY A CA 1
ATOM 4710 C C . GLY A 1 590 ? 23.922 16.281 -9.242 1 85.44 590 GLY A C 1
ATOM 4711 O O . GLY A 1 590 ? 24.938 16.734 -8.719 1 85.44 590 GLY A O 1
ATOM 4712 N N . LEU A 1 591 ? 23.391 15.227 -8.805 1 83.12 591 LEU A N 1
ATOM 4713 C CA . LEU A 1 591 ? 23.859 14.508 -7.621 1 83.12 591 LEU A CA 1
ATOM 4714 C C . LEU A 1 591 ? 25.219 13.867 -7.879 1 83.12 591 LEU A C 1
ATOM 4716 O O . LEU A 1 591 ? 26 13.68 -6.949 1 83.12 591 LEU A O 1
ATOM 4720 N N . ASP A 1 592 ? 25.469 13.648 -9.117 1 77.81 592 ASP A N 1
ATOM 4721 C CA . ASP A 1 592 ? 26.766 13.078 -9.484 1 77.81 592 ASP A CA 1
ATOM 4722 C C . ASP A 1 592 ? 27.844 14.156 -9.508 1 77.81 592 ASP A C 1
ATOM 4724 O O . ASP A 1 592 ? 29.031 13.852 -9.359 1 77.81 592 ASP A O 1
ATOM 4728 N N . HIS A 1 593 ? 27.391 15.391 -9.734 1 80.19 593 HIS A N 1
ATOM 4729 C CA . HIS A 1 593 ? 28.344 16.484 -9.82 1 80.19 593 HIS A CA 1
ATOM 4730 C C . HIS A 1 593 ? 28.062 17.531 -8.742 1 80.19 593 HIS A C 1
ATOM 4732 O O . HIS A 1 593 ? 27.859 18.719 -9.055 1 80.19 593 HIS A O 1
ATOM 4738 N N . THR A 1 594 ? 28.172 17.141 -7.477 1 80.69 594 THR A N 1
ATOM 4739 C CA . THR A 1 594 ? 27.812 18.047 -6.383 1 80.69 594 THR A CA 1
ATOM 4740 C C . THR A 1 594 ? 28.953 19.016 -6.102 1 80.69 594 THR A C 1
ATOM 4742 O O . THR A 1 594 ? 28.75 20.047 -5.449 1 80.69 594 THR A O 1
ATOM 4745 N N . LYS A 1 595 ? 30.156 18.734 -6.664 1 77.94 595 LYS A N 1
ATOM 4746 C CA . LYS A 1 595 ? 31.312 19.609 -6.418 1 77.94 595 LYS A CA 1
ATOM 4747 C C . LYS A 1 595 ? 31.266 20.859 -7.289 1 77.94 595 LYS A C 1
ATOM 4749 O O . LYS A 1 595 ? 31.891 21.859 -6.98 1 77.94 595 LYS A O 1
ATOM 4754 N N . SER A 1 596 ? 30.438 20.781 -8.32 1 81.88 596 SER A N 1
ATOM 4755 C CA . SER A 1 596 ? 30.297 21.938 -9.211 1 81.88 596 SER A CA 1
ATOM 4756 C C . SER A 1 596 ? 29.062 22.75 -8.875 1 81.88 596 SER A C 1
ATOM 4758 O O . SER A 1 596 ? 28.203 22.297 -8.102 1 81.88 596 SER A O 1
ATOM 4760 N N . ILE A 1 597 ? 29.078 23.938 -9.375 1 85.5 597 ILE A N 1
ATOM 4761 C CA . ILE A 1 597 ? 27.953 24.859 -9.172 1 85.5 597 ILE A CA 1
ATOM 4762 C C . ILE A 1 597 ? 26.672 24.219 -9.695 1 85.5 597 ILE A C 1
ATOM 4764 O O . ILE A 1 597 ? 26.703 23.391 -10.609 1 85.5 597 ILE A O 1
ATOM 4768 N N . LEU A 1 598 ? 25.609 24.578 -8.992 1 87.12 598 LEU A N 1
ATOM 4769 C CA . LEU A 1 598 ? 24.297 24.047 -9.367 1 87.12 598 LEU A CA 1
ATOM 4770 C C . LEU A 1 598 ? 23.969 24.391 -10.812 1 87.12 598 LEU A C 1
ATOM 4772 O O . LEU A 1 598 ? 24.078 25.547 -11.219 1 87.12 598 LEU A O 1
ATOM 4776 N N . ASN A 1 599 ? 23.859 23.438 -11.672 1 84 599 ASN A N 1
ATOM 4777 C CA . ASN A 1 599 ? 23.5 23.625 -13.07 1 84 599 ASN A CA 1
ATOM 4778 C C . ASN A 1 599 ? 22.25 22.828 -13.445 1 84 599 ASN A C 1
ATOM 4780 O O . ASN A 1 599 ? 22.312 21.938 -14.281 1 84 599 ASN A O 1
ATOM 4784 N N . ILE A 1 600 ? 21.156 23.203 -12.898 1 89.38 600 ILE A N 1
ATOM 4785 C CA . ILE A 1 600 ? 19.922 22.453 -13.102 1 89.38 600 ILE A CA 1
ATOM 4786 C C . ILE A 1 600 ? 19.266 22.875 -14.422 1 89.38 600 ILE A C 1
ATOM 4788 O O . ILE A 1 600 ? 18.922 22.031 -15.242 1 89.38 600 ILE A O 1
ATOM 4792 N N . TRP A 1 601 ? 19.156 24.156 -14.656 1 86.75 601 TRP A N 1
ATOM 4793 C CA . TRP A 1 601 ? 18.406 24.672 -15.789 1 86.75 601 TRP A CA 1
ATOM 4794 C C . TRP A 1 601 ? 19.125 24.344 -17.109 1 86.75 601 TRP A C 1
ATOM 4796 O O . TRP A 1 601 ? 18.469 24.016 -18.094 1 86.75 601 TRP A O 1
ATOM 4806 N N . ASP A 1 602 ? 20.422 24.453 -17.062 1 83.5 602 ASP A N 1
ATOM 4807 C CA . ASP A 1 602 ? 21.172 24.172 -18.297 1 83.5 602 ASP A CA 1
ATOM 4808 C C . ASP A 1 602 ? 21 22.719 -18.719 1 83.5 602 ASP A C 1
ATOM 4810 O O . ASP A 1 602 ? 20.938 22.422 -19.922 1 83.5 602 ASP A O 1
ATOM 4814 N N . GLN A 1 603 ? 20.922 21.938 -17.719 1 86.25 603 GLN A N 1
ATOM 4815 C CA . GLN A 1 603 ? 20.703 20.531 -18.031 1 86.25 603 GLN A CA 1
ATOM 4816 C C . GLN A 1 603 ? 19.297 20.281 -18.578 1 86.25 603 GLN A C 1
ATOM 4818 O O . GLN A 1 603 ? 19.109 19.422 -19.438 1 86.25 603 GLN A O 1
ATOM 4823 N N . LEU A 1 604 ? 18.344 21.016 -18.062 1 88.81 604 LEU A N 1
ATOM 4824 C CA . LEU A 1 604 ? 16.969 20.875 -18.531 1 88.81 604 LEU A CA 1
ATOM 4825 C C . LEU A 1 604 ? 16.812 21.484 -19.938 1 88.81 604 LEU A C 1
ATOM 4827 O O . LEU A 1 604 ? 16.125 20.906 -20.781 1 88.81 604 LEU A O 1
ATOM 4831 N N . TYR A 1 605 ? 17.5 22.594 -20.156 1 82.81 605 TYR A N 1
ATOM 4832 C CA . TYR A 1 605 ? 17.375 23.359 -21.406 1 82.81 605 TYR A CA 1
ATOM 4833 C C . TYR A 1 605 ? 17.922 22.562 -22.578 1 82.81 605 TYR A C 1
ATOM 4835 O O . TYR A 1 605 ? 17.422 22.672 -23.703 1 82.81 605 TYR A O 1
ATOM 4843 N N . LYS A 1 606 ? 18.906 21.688 -22.219 1 79.12 606 LYS A N 1
ATOM 4844 C CA . LYS A 1 606 ? 19.531 20.891 -23.266 1 79.12 606 LYS A CA 1
ATOM 4845 C C . LYS A 1 606 ? 18.531 19.938 -23.922 1 79.12 606 LYS A C 1
ATOM 4847 O O . LYS A 1 606 ? 18.688 19.562 -25.078 1 79.12 606 LYS A O 1
ATOM 4852 N N . ASN A 1 607 ? 17.469 19.609 -23.188 1 76.38 607 ASN A N 1
ATOM 4853 C CA . ASN A 1 607 ? 16.484 18.656 -23.703 1 76.38 607 ASN A CA 1
ATOM 4854 C C . ASN A 1 607 ? 15.367 19.359 -24.469 1 76.38 607 ASN A C 1
ATOM 4856 O O . ASN A 1 607 ? 14.5 18.719 -25.047 1 76.38 607 ASN A O 1
ATOM 4860 N N . PHE A 1 608 ? 15.375 20.719 -24.484 1 79 608 PHE A N 1
ATOM 4861 C CA . PHE A 1 608 ? 14.344 21.484 -25.172 1 79 608 PHE A CA 1
ATOM 4862 C C . PHE A 1 608 ? 14.75 21.75 -26.625 1 79 608 PHE A C 1
ATOM 4864 O O . PHE A 1 608 ? 15.938 21.812 -26.938 1 79 608 PHE A O 1
ATOM 4871 N N . LEU A 1 609 ? 13.742 21.531 -27.469 1 66.19 609 LEU A N 1
ATOM 4872 C CA . LEU A 1 609 ? 14.008 21.891 -28.859 1 66.19 609 LEU A CA 1
ATOM 4873 C C . LEU A 1 609 ? 14.406 23.359 -28.953 1 66.19 609 LEU A C 1
ATOM 4875 O O . LEU A 1 609 ? 13.875 24.203 -28.234 1 66.19 609 LEU A O 1
ATOM 4879 N N . ASN A 1 610 ? 15.523 23.562 -29.625 1 60.62 610 ASN A N 1
ATOM 4880 C CA . ASN A 1 610 ? 15.961 24.938 -29.875 1 60.62 610 ASN A CA 1
ATOM 4881 C C . ASN A 1 610 ? 14.883 25.75 -30.562 1 60.62 610 ASN A C 1
ATOM 4883 O O . ASN A 1 610 ? 14.031 25.203 -31.266 1 60.62 610 ASN A O 1
ATOM 4887 N N . PHE A 1 611 ? 14.641 26.984 -30.156 1 57.19 611 PHE A N 1
ATOM 4888 C CA . PHE A 1 611 ? 13.609 27.875 -30.688 1 57.19 611 PHE A CA 1
ATOM 4889 C C . PHE A 1 611 ? 13.648 27.891 -32.219 1 57.19 611 PHE A C 1
ATOM 4891 O O . PHE A 1 611 ? 12.609 28 -32.875 1 57.19 611 PHE A O 1
ATOM 4898 N N . SER A 1 612 ? 14.891 27.594 -32.719 1 57 612 SER A N 1
ATOM 4899 C CA . SER A 1 612 ? 15.008 27.547 -34.156 1 57 612 SER A CA 1
ATOM 4900 C C . SER A 1 612 ? 14.281 26.344 -34.75 1 57 612 SER A C 1
ATOM 4902 O O . SER A 1 612 ? 13.625 26.453 -35.781 1 57 612 SER A O 1
ATOM 4904 N N . SER A 1 613 ? 14.344 25.25 -34 1 63.75 613 SER A N 1
ATOM 4905 C CA . SER A 1 613 ? 13.664 24.047 -34.469 1 63.75 613 SER A CA 1
ATOM 4906 C C . SER A 1 613 ? 12.148 24.172 -34.312 1 63.75 613 SER A C 1
ATOM 4908 O O . SER A 1 613 ? 11.391 23.688 -35.156 1 63.75 613 SER A O 1
ATOM 4910 N N . VAL A 1 614 ? 11.789 24.828 -33.281 1 63.19 614 VAL A N 1
ATOM 4911 C CA . VAL A 1 614 ? 10.367 25.062 -33.062 1 63.19 614 VAL A CA 1
ATOM 4912 C C . VAL A 1 614 ? 9.82 25.922 -34.219 1 63.19 614 VAL A C 1
ATOM 4914 O O . VAL A 1 614 ? 8.742 25.656 -34.75 1 63.19 614 VAL A O 1
ATOM 4917 N N . ASN A 1 615 ? 10.711 26.953 -34.625 1 56.38 615 ASN A N 1
ATOM 4918 C CA . ASN A 1 615 ? 10.32 27.812 -35.75 1 56.38 615 ASN A CA 1
ATOM 4919 C C . ASN A 1 615 ? 10.234 27.031 -37.031 1 56.38 615 ASN A C 1
ATOM 4921 O O . ASN A 1 615 ? 9.367 27.297 -37.875 1 56.38 615 ASN A O 1
ATOM 4925 N N . PHE A 1 616 ? 11.164 26.062 -37.031 1 61.75 616 PHE A N 1
ATOM 4926 C CA . PHE A 1 616 ? 11.133 25.203 -38.219 1 61.75 616 PHE A CA 1
ATOM 4927 C C . PHE A 1 616 ? 9.828 24.422 -38.25 1 61.75 616 PHE A C 1
ATOM 4929 O O . PHE A 1 616 ? 9.188 24.344 -39.312 1 61.75 616 PHE A O 1
ATOM 4936 N N . PHE A 1 617 ? 9.406 23.875 -37.188 1 66.5 617 PHE A N 1
ATOM 4937 C CA . PHE A 1 617 ? 8.188 23.078 -37.156 1 66.5 617 PHE A CA 1
ATOM 4938 C C . PHE A 1 617 ? 6.961 23.969 -37.375 1 66.5 617 PHE A C 1
ATOM 4940 O O . PHE A 1 617 ? 5.965 23.531 -37.938 1 66.5 617 PHE A O 1
ATOM 4947 N N . LEU A 1 618 ? 7.102 25.281 -37 1 60.19 618 LEU A N 1
ATOM 4948 C CA . LEU A 1 618 ? 6.004 26.219 -37.219 1 60.19 618 LEU A CA 1
ATOM 4949 C C . LEU A 1 618 ? 5.844 26.562 -38.688 1 60.19 618 LEU A C 1
ATOM 4951 O O . LEU A 1 618 ? 4.73 26.781 -39.156 1 60.19 618 LEU A O 1
ATOM 4955 N N . LYS A 1 619 ? 7 26.531 -39.344 1 58.5 619 LYS A N 1
ATOM 4956 C CA . LYS A 1 619 ? 6.953 26.781 -40.781 1 58.5 619 LYS A CA 1
ATOM 4957 C C . LYS A 1 619 ? 6.395 25.578 -41.531 1 58.5 619 LYS A C 1
ATOM 49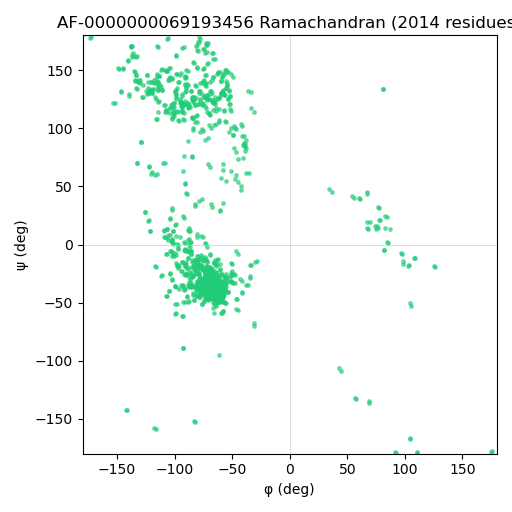59 O O . LYS A 1 619 ? 5.66 25.734 -42.531 1 58.5 619 LYS A O 1
ATOM 4964 N N . VAL A 1 620 ? 6.801 24.469 -40.969 1 64.06 620 VAL A N 1
ATOM 4965 C CA . VAL A 1 620 ? 6.367 23.25 -41.625 1 64.06 620 VAL A CA 1
ATOM 4966 C C . VAL A 1 620 ? 4.883 23.016 -41.375 1 64.06 620 VAL A C 1
ATOM 4968 O O . VAL A 1 620 ? 4.227 22.266 -42.094 1 64.06 620 VAL A O 1
ATOM 4971 N N . LYS A 1 621 ? 4.367 23.562 -40.344 1 61.69 621 LYS A N 1
ATOM 4972 C CA . LYS A 1 621 ? 2.961 23.422 -39.969 1 61.69 621 LYS A CA 1
ATOM 4973 C C . LYS A 1 621 ? 2.049 23.75 -41.156 1 61.69 621 LYS A C 1
ATOM 4975 O O . LYS A 1 621 ? 0.934 23.234 -41.25 1 61.69 621 LYS A O 1
ATOM 4980 N N . GLU A 1 622 ? 2.588 24.625 -42.062 1 56.59 622 GLU A N 1
ATOM 4981 C CA . GLU A 1 622 ? 1.764 25.078 -43.156 1 56.59 622 GLU A CA 1
ATOM 4982 C C . GLU A 1 622 ? 1.755 24.047 -44.312 1 56.59 622 GLU A C 1
ATOM 4984 O O . GLU A 1 622 ? 0.956 24.156 -45.219 1 56.59 622 GLU A O 1
ATOM 4989 N N . ILE A 1 623 ? 2.672 23.094 -44.25 1 60.5 623 ILE A N 1
ATOM 4990 C CA . ILE A 1 623 ? 2.68 22.094 -45.312 1 60.5 623 ILE A CA 1
ATOM 4991 C C . ILE A 1 623 ? 1.578 21.062 -45.062 1 60.5 623 ILE A C 1
ATOM 4993 O O . ILE A 1 623 ? 1.475 20.516 -43.969 1 60.5 623 ILE A O 1
ATOM 4997 N N . PRO A 1 624 ? 0.774 20.797 -46.094 1 55.84 624 PRO A N 1
ATOM 4998 C CA . PRO A 1 624 ? -0.354 19.875 -46 1 55.84 624 PRO A CA 1
ATOM 4999 C C . PRO A 1 624 ? 0.084 18.453 -45.656 1 55.84 624 PRO A C 1
ATOM 5001 O O . PRO A 1 624 ? 1.165 18.016 -46.062 1 55.84 624 PRO A O 1
ATOM 5004 N N . LEU A 1 625 ? -0.352 17.609 -44.594 1 59.84 625 LEU A N 1
ATOM 5005 C CA . LEU A 1 625 ? -0.217 16.234 -44.125 1 59.84 625 LEU A CA 1
ATOM 5006 C C . LEU A 1 625 ? 0.717 16.141 -42.938 1 59.84 625 LEU A C 1
ATOM 5008 O O . LEU A 1 625 ? 0.394 15.5 -41.938 1 59.84 625 LEU A O 1
ATOM 5012 N N . ILE A 1 626 ? 1.861 16.797 -43.25 1 63.72 626 ILE A N 1
ATOM 5013 C CA . ILE A 1 626 ? 2.879 16.719 -42.219 1 63.72 626 ILE A CA 1
ATOM 5014 C C . ILE A 1 626 ? 2.617 17.781 -41.156 1 63.72 626 ILE A C 1
ATOM 5016 O O . ILE A 1 626 ? 3.023 17.641 -40 1 63.72 626 ILE A O 1
ATOM 5020 N N . GLY A 1 627 ? 1.817 18.688 -41.594 1 62.16 627 GLY A N 1
ATOM 5021 C CA . GLY A 1 627 ? 1.559 19.844 -40.719 1 62.16 627 GLY A CA 1
ATOM 5022 C C . GLY A 1 627 ? 0.782 19.484 -39.469 1 62.16 627 GLY A C 1
ATOM 5023 O O . GLY A 1 627 ? 1.093 19.984 -38.375 1 62.16 627 GLY A O 1
ATOM 5024 N N . SER A 1 628 ? -0.111 18.562 -39.781 1 64.19 628 SER A N 1
ATOM 5025 C CA . SER A 1 628 ? -0.922 18.203 -38.625 1 64.19 628 SER A CA 1
ATOM 5026 C C . SER A 1 628 ? -0.093 17.469 -37.562 1 64.19 628 SER A C 1
ATOM 5028 O O . SER A 1 628 ? -0.251 17.688 -36.375 1 64.19 628 SER A O 1
ATOM 5030 N N . PHE A 1 629 ? 0.749 16.625 -38.094 1 71.88 629 PHE A N 1
ATOM 5031 C CA . PHE A 1 629 ? 1.605 15.883 -37.188 1 71.88 629 PHE A CA 1
ATOM 5032 C C . PHE A 1 629 ? 2.602 16.812 -36.5 1 71.88 629 PHE A C 1
ATOM 5034 O O . PHE A 1 629 ? 2.889 16.672 -35.312 1 71.88 629 PHE A O 1
ATOM 5041 N N . ALA A 1 630 ? 3.133 17.734 -37.312 1 67.94 630 ALA A N 1
ATOM 5042 C CA . ALA A 1 630 ? 4.09 18.688 -36.781 1 67.94 630 ALA A CA 1
ATOM 5043 C C . ALA A 1 630 ? 3.436 19.594 -35.719 1 67.94 630 ALA A C 1
ATOM 5045 O O . ALA A 1 630 ? 4.039 19.891 -34.688 1 67.94 630 ALA A O 1
ATOM 5046 N N . LYS A 1 631 ? 2.244 19.891 -36.094 1 67.12 631 LYS A N 1
ATOM 5047 C CA . LYS A 1 631 ? 1.518 20.719 -35.125 1 67.12 631 LYS A CA 1
ATOM 5048 C C . LYS A 1 631 ? 1.253 19.969 -33.844 1 67.12 631 LYS A C 1
ATOM 5050 O O . LYS A 1 631 ? 1.414 20.531 -32.75 1 67.12 631 LYS A O 1
ATOM 5055 N N . GLU A 1 632 ? 0.913 18.781 -34.031 1 69.94 632 GLU A N 1
ATOM 5056 C CA . GLU A 1 632 ? 0.627 17.969 -32.844 1 69.94 632 GLU A CA 1
ATOM 5057 C C . GLU A 1 632 ? 1.886 17.75 -32 1 69.94 632 GLU A C 1
ATOM 5059 O O . GLU A 1 632 ? 1.832 17.797 -30.766 1 69.94 632 GLU A O 1
ATOM 5064 N N . TYR A 1 633 ? 2.887 17.562 -32.688 1 72.94 633 TYR A N 1
ATOM 5065 C CA . TYR A 1 633 ? 4.152 17.359 -31.984 1 72.94 633 TYR A CA 1
ATOM 5066 C C . TYR A 1 633 ? 4.578 18.625 -31.266 1 72.94 633 TYR A C 1
ATOM 5068 O O . TYR A 1 633 ? 5.066 18.562 -30.125 1 72.94 633 TYR A O 1
ATOM 5076 N N . MET A 1 634 ? 4.43 19.703 -32 1 70.19 634 MET A N 1
ATOM 5077 C CA . MET A 1 634 ? 4.84 20.969 -31.406 1 70.19 634 MET A CA 1
ATOM 5078 C C . MET A 1 634 ? 4.008 21.281 -30.156 1 70.19 634 MET A C 1
ATOM 5080 O O . MET A 1 634 ? 4.539 21.75 -29.156 1 70.19 634 MET A O 1
ATOM 5084 N N . ILE A 1 635 ? 2.818 20.969 -30.266 1 69.56 635 ILE A N 1
ATOM 5085 C CA . ILE A 1 635 ? 1.937 21.234 -29.141 1 69.56 635 ILE A CA 1
ATOM 5086 C C . ILE A 1 635 ? 2.326 20.328 -27.953 1 69.56 635 ILE A C 1
ATOM 5088 O O . ILE A 1 635 ? 2.387 20.797 -26.812 1 69.56 635 ILE A O 1
ATOM 5092 N N . LYS A 1 636 ? 2.613 19.172 -28.266 1 75.5 636 LYS A N 1
ATOM 5093 C CA . LYS A 1 636 ? 2.977 18.219 -27.219 1 75.5 636 LYS A CA 1
ATOM 5094 C C . LYS A 1 636 ? 4.32 18.578 -26.578 1 75.5 636 LYS A C 1
ATOM 5096 O O . LYS A 1 636 ? 4.492 18.484 -25.375 1 75.5 636 LYS A O 1
ATOM 5101 N N . HIS A 1 637 ? 5.18 18.984 -27.5 1 79.06 637 HIS A N 1
ATOM 5102 C CA . HIS A 1 637 ? 6.508 19.312 -26.984 1 79.06 637 HIS A CA 1
ATOM 5103 C C . HIS A 1 637 ? 6.488 20.594 -26.172 1 79.06 637 HIS A C 1
ATOM 5105 O O . HIS A 1 637 ? 7.121 20.688 -25.125 1 79.06 637 HIS A O 1
ATOM 5111 N N . LEU A 1 638 ? 5.793 21.609 -26.75 1 77 638 LEU A N 1
ATOM 5112 C CA . LEU A 1 638 ? 5.723 22.875 -26.016 1 77 638 LEU A CA 1
ATOM 5113 C C . LEU A 1 638 ? 4.957 22.703 -24.703 1 77 638 LEU A C 1
ATOM 5115 O O . LEU A 1 638 ? 5.262 23.359 -23.719 1 77 638 LEU A O 1
ATOM 5119 N N . GLY A 1 639 ? 3.992 21.875 -24.781 1 78.19 639 GLY A N 1
ATOM 5120 C CA . GLY A 1 639 ? 3.305 21.547 -23.531 1 78.19 639 GLY A CA 1
ATOM 5121 C C . GLY A 1 639 ? 4.207 20.875 -22.516 1 78.19 639 GLY A C 1
ATOM 5122 O O . GLY A 1 639 ? 4.133 21.188 -21.328 1 78.19 639 GLY A O 1
ATOM 5123 N N . PHE A 1 640 ? 5.016 20.062 -23.031 1 85 640 PHE A N 1
ATOM 5124 C CA . PHE A 1 640 ? 5.996 19.391 -22.188 1 85 640 PHE A CA 1
ATOM 5125 C C . PHE A 1 640 ? 6.98 20.391 -21.594 1 85 640 PHE A C 1
ATOM 5127 O O . PHE A 1 640 ? 7.277 20.344 -20.406 1 85 640 PHE A O 1
ATOM 5134 N N . VAL A 1 641 ? 7.445 21.266 -22.438 1 86.62 641 VAL A N 1
ATOM 5135 C CA . VAL A 1 641 ? 8.43 22.25 -22 1 86.62 641 VAL A CA 1
ATOM 5136 C C . VAL A 1 641 ? 7.805 23.172 -20.953 1 86.62 641 VAL A C 1
ATOM 5138 O O . VAL A 1 641 ? 8.445 23.531 -19.969 1 86.62 641 VAL A O 1
ATOM 5141 N N . TYR A 1 642 ? 6.641 23.547 -21.172 1 83.5 642 TYR A N 1
ATOM 5142 C CA . TYR A 1 642 ? 5.953 24.422 -20.234 1 83.5 642 TYR A CA 1
ATOM 5143 C C . TYR A 1 642 ? 5.738 23.719 -18.891 1 83.5 642 TYR A C 1
ATOM 5145 O O . TYR A 1 642 ? 5.922 24.328 -17.828 1 83.5 642 TYR A O 1
ATOM 5153 N N . ASP A 1 643 ? 5.344 22.547 -18.953 1 86.31 643 ASP A N 1
ATOM 5154 C CA . ASP A 1 643 ? 5.094 21.781 -17.734 1 86.31 643 ASP A CA 1
ATOM 5155 C C . ASP A 1 643 ? 6.379 21.594 -16.938 1 86.31 643 ASP A C 1
ATOM 5157 O O . ASP A 1 643 ? 6.371 21.688 -15.703 1 86.31 643 ASP A O 1
ATOM 5161 N N . VAL A 1 644 ? 7.449 21.344 -17.609 1 90.56 644 VAL A N 1
ATOM 5162 C CA . VAL A 1 644 ? 8.734 21.141 -16.953 1 90.56 644 VAL A CA 1
ATOM 5163 C C . VAL A 1 644 ? 9.18 22.438 -16.281 1 90.56 644 VAL A C 1
ATOM 5165 O O . VAL A 1 644 ? 9.602 22.438 -15.125 1 90.56 644 VAL A O 1
ATOM 5168 N N . THR A 1 645 ? 9.055 23.531 -17.016 1 88.94 645 THR A N 1
ATOM 5169 C CA . THR A 1 645 ? 9.547 24.812 -16.531 1 88.94 645 THR A CA 1
ATOM 5170 C C . THR A 1 645 ? 8.727 25.281 -15.336 1 88.94 645 THR A C 1
ATOM 5172 O O . THR A 1 645 ? 9.281 25.734 -14.336 1 88.94 645 THR A O 1
ATOM 5175 N N . THR A 1 646 ? 7.492 25.172 -15.438 1 87.5 646 THR A N 1
ATOM 5176 C CA . THR A 1 646 ? 6.633 25.641 -14.359 1 87.5 646 THR A CA 1
ATOM 5177 C C . THR A 1 646 ? 6.781 24.766 -13.117 1 87.5 646 THR A C 1
ATOM 5179 O O . THR A 1 646 ? 6.754 25.266 -11.992 1 87.5 646 THR A O 1
ATOM 5182 N N . THR A 1 647 ? 6.883 23.469 -13.281 1 89.31 647 THR A N 1
ATOM 5183 C CA . THR A 1 647 ? 7.074 22.578 -12.148 1 89.31 647 THR A CA 1
ATOM 5184 C C . THR A 1 647 ? 8.414 22.844 -11.469 1 89.31 647 THR A C 1
ATOM 5186 O O . THR A 1 647 ? 8.508 22.828 -10.242 1 89.31 647 THR A O 1
ATOM 5189 N N . PHE A 1 648 ? 9.477 23.094 -12.312 1 92.38 648 PHE A N 1
ATOM 5190 C CA . PHE A 1 648 ? 10.789 23.406 -11.766 1 92.38 648 PHE A CA 1
ATOM 5191 C C . PHE A 1 648 ? 10.742 24.688 -10.938 1 92.38 648 PHE A C 1
ATOM 5193 O O . PHE A 1 648 ? 11.273 24.734 -9.828 1 92.38 648 PHE A O 1
ATOM 5200 N N . LEU A 1 649 ? 10.039 25.641 -11.492 1 88.38 649 LEU A N 1
ATOM 5201 C CA . LEU A 1 649 ? 9.953 26.938 -10.82 1 88.38 649 LEU A CA 1
ATOM 5202 C C . LEU A 1 649 ? 9.195 26.812 -9.5 1 88.38 649 LEU A C 1
ATOM 5204 O O . LEU A 1 649 ? 9.625 27.359 -8.484 1 88.38 649 LEU A O 1
ATOM 5208 N N . SER A 1 650 ? 8.141 26.172 -9.539 1 86.75 650 SER A N 1
ATOM 5209 C CA . SER A 1 650 ? 7.34 25.984 -8.328 1 86.75 650 SER A CA 1
ATOM 5210 C C . SER A 1 650 ? 8.125 25.234 -7.254 1 86.75 650 SER A C 1
ATOM 5212 O O . SER A 1 650 ? 8.102 25.609 -6.082 1 86.75 650 SER A O 1
ATOM 5214 N N . CYS A 1 651 ? 8.836 24.172 -7.59 1 89.12 651 CYS A N 1
ATOM 5215 C CA . CYS A 1 651 ? 9.586 23.359 -6.637 1 89.12 651 CYS A CA 1
ATOM 5216 C C . CYS A 1 651 ? 10.828 24.094 -6.16 1 89.12 651 CYS A C 1
ATOM 5218 O O . CYS A 1 651 ? 11.203 24 -4.992 1 89.12 651 CYS A O 1
ATOM 5220 N N . ALA A 1 652 ? 11.516 24.781 -7.148 1 89.69 652 ALA A N 1
ATOM 5221 C CA . ALA A 1 652 ? 12.711 25.547 -6.777 1 89.69 652 ALA A CA 1
ATOM 5222 C C . ALA A 1 652 ? 12.375 26.641 -5.77 1 89.69 652 ALA A C 1
ATOM 5224 O O . ALA A 1 652 ? 13.141 26.875 -4.836 1 89.69 652 ALA A O 1
ATOM 5225 N N . ASN A 1 653 ? 11.25 27.281 -5.926 1 83.5 653 ASN A N 1
ATOM 5226 C CA . ASN A 1 653 ? 10.812 28.312 -4.988 1 83.5 653 ASN A CA 1
ATOM 5227 C C . ASN A 1 653 ? 10.477 27.719 -3.623 1 83.5 653 ASN A C 1
ATOM 5229 O O . ASN A 1 653 ? 10.742 28.328 -2.59 1 83.5 653 ASN A O 1
ATOM 5233 N N . GLU A 1 654 ? 9.914 26.594 -3.643 1 80.94 654 GLU A N 1
ATOM 5234 C CA . GLU A 1 654 ? 9.594 25.922 -2.389 1 80.94 654 GLU A CA 1
ATOM 5235 C C . GLU A 1 654 ? 10.859 25.438 -1.681 1 80.94 654 GLU A C 1
ATOM 5237 O O . GLU A 1 654 ? 10.938 25.469 -0.45 1 80.94 654 GLU A O 1
ATOM 5242 N N . ALA A 1 655 ? 11.828 24.984 -2.506 1 83.25 655 ALA A N 1
ATOM 5243 C CA . ALA A 1 655 ? 13.094 24.531 -1.935 1 83.25 655 ALA A CA 1
ATOM 5244 C C . ALA A 1 655 ? 13.82 25.672 -1.241 1 83.25 655 ALA A C 1
ATOM 5246 O O . ALA A 1 655 ? 14.508 25.469 -0.239 1 83.25 655 ALA A O 1
ATOM 5247 N N . LEU A 1 656 ? 13.641 26.875 -1.765 1 79.25 656 LEU A N 1
ATOM 5248 C CA . LEU A 1 656 ? 14.266 28.047 -1.172 1 79.25 656 LEU A CA 1
ATOM 5249 C C . LEU A 1 656 ? 13.719 28.312 0.229 1 79.25 656 LEU A C 1
ATOM 5251 O O . LEU A 1 656 ? 14.453 28.75 1.115 1 79.25 656 LEU A O 1
ATOM 5255 N N . HIS A 1 657 ? 12.5 27.859 0.372 1 69.31 657 HIS A N 1
ATOM 5256 C CA . HIS A 1 657 ? 11.875 28.109 1.664 1 69.31 657 HIS A CA 1
ATOM 5257 C C . HIS A 1 657 ? 12.211 27.016 2.668 1 69.31 657 HIS A C 1
ATOM 5259 O O . HIS A 1 657 ? 12.18 27.25 3.879 1 69.31 657 HIS A O 1
ATOM 5265 N N . LEU A 1 658 ? 12.555 25.812 2.246 1 64.5 658 LEU A N 1
ATOM 5266 C CA . LEU A 1 658 ? 12.828 24.688 3.121 1 64.5 658 LEU A CA 1
ATOM 5267 C C . LEU A 1 658 ? 14.273 24.703 3.604 1 64.5 658 LEU A C 1
ATOM 5269 O O . LEU A 1 658 ? 14.633 24 4.547 1 64.5 658 LEU A O 1
ATOM 5273 N N . THR A 1 659 ? 15.133 25.469 3.031 1 63.53 659 THR A N 1
ATOM 5274 C CA . THR A 1 659 ? 16.562 25.453 3.303 1 63.53 659 THR A CA 1
ATOM 5275 C C . THR A 1 659 ? 16.859 26.062 4.676 1 63.53 659 THR A C 1
ATOM 5277 O O . THR A 1 659 ? 17.938 25.844 5.234 1 63.53 659 THR A O 1
ATOM 5280 N N . ASP A 1 660 ? 15.812 26.688 5.152 1 56.22 660 ASP A N 1
ATOM 5281 C CA . ASP A 1 660 ? 16.047 27.25 6.477 1 56.22 660 ASP A CA 1
ATOM 5282 C C . ASP A 1 660 ? 16.172 26.156 7.527 1 56.22 660 ASP A C 1
ATOM 5284 O O . ASP A 1 660 ? 16.781 26.375 8.578 1 56.22 660 ASP A O 1
ATOM 5288 N N . SER A 1 661 ? 15.875 24.984 7.098 1 58.97 661 SER A N 1
ATOM 5289 C CA . SER A 1 661 ? 15.906 23.875 8.047 1 58.97 661 SER A CA 1
ATOM 5290 C C . SER A 1 661 ? 17.188 23.047 7.906 1 58.97 661 SER A C 1
ATOM 5292 O O . SER A 1 661 ? 17.375 22.062 8.625 1 58.97 661 SER A O 1
ATOM 5294 N N . PHE A 1 662 ? 18.188 23.594 7.117 1 65.12 662 PHE A N 1
ATOM 5295 C CA . PHE A 1 662 ? 19.422 22.828 6.918 1 65.12 662 PHE A CA 1
ATOM 5296 C C . PHE A 1 662 ? 20.375 23.016 8.086 1 65.12 662 PHE A C 1
ATOM 5298 O O . PHE A 1 662 ? 20.609 24.141 8.531 1 65.12 662 PHE A O 1
ATOM 5305 N N . PRO A 1 663 ? 20.672 21.906 8.703 1 59.03 663 PRO A N 1
ATOM 5306 C CA . PRO A 1 663 ? 21.594 22.016 9.828 1 59.03 663 PRO A CA 1
ATOM 5307 C C . PRO A 1 663 ? 23.016 22.391 9.391 1 59.03 663 PRO A C 1
ATOM 5309 O O . PRO A 1 663 ? 23.969 21.688 9.719 1 59.03 663 PRO A O 1
ATOM 5312 N N . MET A 1 664 ? 23.188 23.219 8.352 1 63.12 664 MET A N 1
ATOM 5313 C CA . MET A 1 664 ? 24.516 23.547 7.867 1 63.12 664 MET A CA 1
ATOM 5314 C C . MET A 1 664 ? 24.812 25.031 8.062 1 63.12 664 MET A C 1
ATOM 5316 O O . MET A 1 664 ? 23.953 25.781 8.516 1 63.12 664 MET A O 1
ATOM 5320 N N . GLY A 1 665 ? 26.156 25.422 7.82 1 60.97 665 GLY A N 1
ATOM 5321 C CA . GLY A 1 665 ? 26.562 26.797 7.949 1 60.97 665 GLY A CA 1
ATOM 5322 C C . GLY A 1 665 ? 25.719 27.75 7.121 1 60.97 665 GLY A C 1
ATOM 5323 O O . GLY A 1 665 ? 25.438 27.484 5.953 1 60.97 665 GLY A O 1
ATOM 5324 N N . LYS A 1 666 ? 25.156 28.734 7.695 1 62.69 666 LYS A N 1
ATOM 5325 C CA . LYS A 1 666 ? 24.234 29.672 7.07 1 62.69 666 LYS A CA 1
ATOM 5326 C C . LYS A 1 666 ? 24.859 30.328 5.844 1 62.69 666 LYS A C 1
ATOM 5328 O O . LYS A 1 666 ? 24.172 30.578 4.848 1 62.69 666 LYS A O 1
ATOM 5333 N N . ASP A 1 667 ? 26.234 30.453 5.949 1 69.75 667 ASP A N 1
ATOM 5334 C CA . ASP A 1 667 ? 26.875 31.109 4.816 1 69.75 667 ASP A CA 1
ATOM 5335 C C . ASP A 1 667 ? 26.906 30.188 3.594 1 69.75 667 ASP A C 1
ATOM 5337 O O . ASP A 1 667 ? 26.688 30.641 2.467 1 69.75 667 ASP A O 1
ATOM 5341 N N . ALA A 1 668 ? 27.203 28.969 3.914 1 75.06 668 ALA A N 1
ATOM 5342 C CA . ALA A 1 668 ? 27.25 28.016 2.805 1 75.06 668 ALA A CA 1
ATOM 5343 C C . ALA A 1 668 ? 25.859 27.828 2.191 1 75.06 668 ALA A C 1
ATOM 5345 O O . ALA A 1 668 ? 25.719 27.734 0.969 1 75.06 668 ALA A O 1
ATOM 5346 N N . VAL A 1 669 ? 24.938 27.984 2.992 1 79.06 669 VAL A N 1
ATOM 5347 C CA . VAL A 1 669 ? 23.562 27.828 2.523 1 79.06 669 VAL A CA 1
ATOM 5348 C C . VAL A 1 669 ? 23.156 29.031 1.696 1 79.06 669 VAL A C 1
ATOM 5350 O O . VAL A 1 669 ? 22.5 28.891 0.662 1 79.06 669 VAL A O 1
ATOM 5353 N N . ARG A 1 670 ? 23.609 30.188 2.18 1 78.25 670 ARG A N 1
ATOM 5354 C CA . ARG A 1 670 ? 23.266 31.422 1.471 1 78.25 670 ARG A CA 1
ATOM 5355 C C . ARG A 1 670 ? 23.859 31.438 0.069 1 78.25 670 ARG A C 1
ATOM 5357 O O . ARG A 1 670 ? 23.203 31.828 -0.892 1 78.25 670 ARG A O 1
ATOM 5364 N N . LEU A 1 671 ? 25.062 30.953 -0.018 1 81.12 671 LEU A N 1
ATOM 5365 C CA . LEU A 1 671 ? 25.719 30.953 -1.317 1 81.12 671 LEU A CA 1
ATOM 5366 C C . LEU A 1 671 ? 25.047 29.984 -2.275 1 81.12 671 LEU A C 1
ATOM 5368 O O . LEU A 1 671 ? 24.922 30.266 -3.467 1 81.12 671 LEU A O 1
ATOM 5372 N N . VAL A 1 672 ? 24.719 28.938 -1.768 1 86.62 672 VAL A N 1
ATOM 5373 C CA . VAL A 1 672 ? 24.062 27.953 -2.623 1 86.62 672 VAL A CA 1
ATOM 5374 C C . VAL A 1 672 ? 22.656 28.422 -2.973 1 86.62 672 VAL A C 1
ATOM 5376 O O . VAL A 1 672 ? 22.141 28.125 -4.059 1 86.62 672 VAL A O 1
ATOM 5379 N N . MET A 1 673 ? 22.047 29.219 -2.135 1 85.31 673 MET A N 1
ATOM 5380 C CA . MET A 1 673 ? 20.734 29.766 -2.422 1 85.31 673 MET A CA 1
ATOM 5381 C C . MET A 1 673 ? 20.812 30.797 -3.539 1 85.31 673 MET A C 1
ATOM 5383 O O . MET A 1 673 ? 19.875 30.938 -4.328 1 85.31 673 MET A O 1
ATOM 5387 N N . GLU A 1 674 ? 21.875 31.391 -3.551 1 85.62 674 GLU A N 1
ATOM 5388 C CA . GLU A 1 674 ? 22.078 32.344 -4.652 1 85.62 674 GLU A CA 1
ATOM 5389 C C . GLU A 1 674 ? 22.219 31.594 -5.98 1 85.62 674 GLU A C 1
ATOM 5391 O O . GLU A 1 674 ? 21.797 32.094 -7.023 1 85.62 674 GLU A O 1
ATOM 5396 N N . GLU A 1 675 ? 22.812 30.5 -5.867 1 89.12 675 GLU A N 1
ATOM 5397 C CA . GLU A 1 675 ? 22.922 29.688 -7.078 1 89.12 675 GLU A CA 1
ATOM 5398 C C . GLU A 1 675 ? 21.547 29.266 -7.586 1 89.12 675 GLU A C 1
ATOM 5400 O O . GLU A 1 675 ? 21.297 29.281 -8.789 1 89.12 675 GLU A O 1
ATOM 5405 N N . ILE A 1 676 ? 20.703 28.875 -6.723 1 89.44 676 ILE A N 1
ATOM 5406 C CA . ILE A 1 676 ? 19.375 28.438 -7.098 1 89.44 676 ILE A CA 1
ATOM 5407 C C . ILE A 1 676 ? 18.578 29.625 -7.641 1 89.44 676 ILE A C 1
ATOM 5409 O O . ILE A 1 676 ? 17.781 29.484 -8.578 1 89.44 676 ILE A O 1
ATOM 5413 N N . SER A 1 677 ? 18.781 30.812 -7.035 1 87.56 677 SER A N 1
ATOM 5414 C CA . SER A 1 677 ? 18.078 32 -7.484 1 87.56 677 SER A CA 1
ATOM 5415 C C . SER A 1 677 ? 18.469 32.375 -8.914 1 87.56 677 SER A C 1
ATOM 5417 O O . SER A 1 677 ? 17.641 32.844 -9.688 1 87.56 677 SER A O 1
ATOM 5419 N N . ARG A 1 678 ? 19.656 32.125 -9.195 1 87.62 678 ARG A N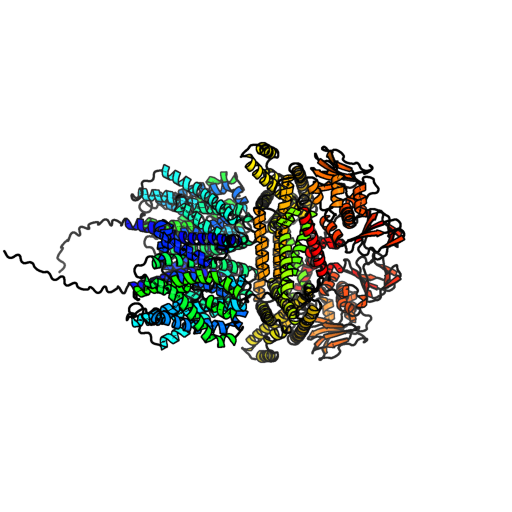 1
ATOM 5420 C CA . ARG A 1 678 ? 20.125 32.375 -10.555 1 87.62 678 ARG A CA 1
ATOM 5421 C C . ARG A 1 678 ? 19.453 31.406 -11.539 1 87.62 678 ARG A C 1
ATOM 5423 O O . ARG A 1 678 ? 19.109 31.797 -12.656 1 87.62 678 ARG A O 1
ATOM 5430 N N . GLU A 1 679 ? 19.359 30.203 -11.117 1 90.94 679 GLU A N 1
ATOM 5431 C CA . GLU A 1 679 ? 18.688 29.219 -11.945 1 90.94 679 GLU A CA 1
ATOM 5432 C C . GLU A 1 679 ? 17.219 29.562 -12.141 1 90.94 679 GLU A C 1
ATOM 5434 O O . GLU A 1 679 ? 16.656 29.359 -13.219 1 90.94 679 GLU A O 1
ATOM 5439 N N . ILE A 1 680 ? 16.578 30.109 -11.133 1 89.38 680 ILE A N 1
ATOM 5440 C CA . ILE A 1 680 ? 15.172 30.516 -11.188 1 89.38 680 ILE A CA 1
ATOM 5441 C C . ILE A 1 680 ? 15.008 31.672 -12.164 1 89.38 680 ILE A C 1
ATOM 5443 O O . ILE A 1 680 ? 14.055 31.703 -12.953 1 89.38 680 ILE A O 1
ATOM 5447 N N . GLU A 1 681 ? 15.961 32.531 -12.164 1 85.12 681 GLU A N 1
ATOM 5448 C CA . GLU A 1 681 ? 15.906 33.688 -13.055 1 85.12 681 GLU A CA 1
ATOM 5449 C C . GLU A 1 681 ? 16 33.281 -14.516 1 85.12 681 GLU A C 1
ATOM 5451 O O . GLU A 1 681 ? 15.297 33.812 -15.367 1 85.12 681 GLU A O 1
ATOM 5456 N N . LYS A 1 682 ? 16.828 32.344 -14.734 1 86.81 682 LYS A N 1
ATOM 5457 C CA . LYS A 1 682 ? 16.969 31.828 -16.094 1 86.81 682 LYS A CA 1
ATOM 5458 C C . LYS A 1 682 ? 15.672 31.156 -16.562 1 86.81 682 LYS A C 1
ATOM 5460 O O . LYS A 1 682 ? 15.234 31.375 -17.688 1 86.81 682 LYS A O 1
ATOM 5465 N N . ALA A 1 683 ? 15.109 30.375 -15.719 1 89.25 683 ALA A N 1
ATOM 5466 C CA . ALA A 1 683 ? 13.883 29.656 -16.062 1 89.25 683 ALA A CA 1
ATOM 5467 C C . ALA A 1 683 ? 12.711 30.625 -16.25 1 89.25 683 ALA A C 1
ATOM 5469 O O . ALA A 1 683 ? 11.875 30.422 -17.141 1 89.25 683 ALA A O 1
ATOM 5470 N N . GLU A 1 684 ? 12.664 31.609 -15.422 1 84 684 GLU A N 1
ATOM 5471 C CA . GLU A 1 684 ? 11.602 32.594 -15.539 1 84 684 GLU A CA 1
ATOM 5472 C C . GLU A 1 684 ? 11.727 33.406 -16.844 1 84 684 GLU A C 1
ATOM 5474 O O . GLU A 1 684 ? 10.719 33.75 -17.453 1 84 684 GLU A O 1
ATOM 5479 N N . GLY A 1 685 ? 12.953 33.656 -17.172 1 77.75 685 GLY A N 1
ATOM 5480 C CA . GLY A 1 685 ? 13.188 34.312 -18.453 1 77.75 685 GLY A CA 1
ATOM 5481 C C . GLY A 1 685 ? 12.711 33.5 -19.625 1 77.75 685 GLY A C 1
ATOM 5482 O O . GLY A 1 685 ? 12.094 34.031 -20.562 1 77.75 685 GLY A O 1
ATOM 5483 N N . TYR A 1 686 ? 12.945 32.281 -19.516 1 82.88 686 TYR A N 1
ATOM 5484 C CA . TYR A 1 686 ? 12.516 31.375 -20.578 1 82.88 686 TYR A CA 1
ATOM 5485 C C . TYR A 1 686 ? 11 31.281 -20.625 1 82.88 686 TYR A C 1
ATOM 5487 O O . TYR A 1 686 ? 10.406 31.25 -21.703 1 82.88 686 TYR A O 1
ATOM 5495 N N . LEU A 1 687 ? 10.375 31.172 -19.547 1 82.62 687 LEU A N 1
ATOM 5496 C CA . LEU A 1 687 ? 8.922 31.094 -19.469 1 82.62 687 LEU A CA 1
ATOM 5497 C C . LEU A 1 687 ? 8.281 32.344 -20.047 1 82.62 687 LEU A C 1
ATOM 5499 O O . LEU A 1 687 ? 7.23 32.25 -20.703 1 82.62 687 LEU A O 1
ATOM 5503 N N . GLY A 1 688 ? 8.93 33.438 -19.781 1 73.31 688 GLY A N 1
ATOM 5504 C CA . GLY A 1 688 ? 8.453 34.688 -20.359 1 73.31 688 GLY A CA 1
ATOM 5505 C C . GLY A 1 688 ? 8.469 34.688 -21.875 1 73.31 688 GLY A C 1
ATOM 5506 O O . GLY A 1 688 ? 7.516 35.125 -22.516 1 73.31 688 GLY A O 1
ATOM 5507 N N . ILE A 1 689 ? 9.469 34.062 -22.391 1 70.75 689 ILE A N 1
ATOM 5508 C CA . ILE A 1 689 ? 9.602 33.969 -23.828 1 70.75 689 ILE A CA 1
ATOM 5509 C C . ILE A 1 689 ? 8.539 33.031 -24.391 1 70.75 689 ILE A C 1
ATOM 5511 O O . ILE A 1 689 ? 7.945 33.281 -25.438 1 70.75 689 ILE A O 1
ATOM 5515 N N . LEU A 1 690 ? 8.289 31.969 -23.734 1 76.81 690 LEU A N 1
ATOM 5516 C CA . LEU A 1 690 ? 7.289 31 -24.188 1 76.81 690 LEU A CA 1
ATOM 5517 C C . LEU A 1 690 ? 5.895 31.609 -24.172 1 76.81 690 LEU A C 1
ATOM 5519 O O . LEU A 1 690 ? 5.102 31.375 -25.094 1 76.81 690 LEU A O 1
ATOM 5523 N N . ASN A 1 691 ? 5.594 32.312 -23.172 1 73 691 ASN A N 1
ATOM 5524 C CA . ASN A 1 691 ? 4.289 32.969 -23.031 1 73 691 ASN A CA 1
ATOM 5525 C C . ASN A 1 691 ? 4.047 34 -24.141 1 73 691 ASN A C 1
ATOM 5527 O O . ASN A 1 691 ? 2.914 34.156 -24.594 1 73 691 ASN A O 1
ATOM 5531 N N . ASP A 1 692 ? 5.18 34.5 -24.531 1 64.75 692 ASP A N 1
ATOM 5532 C CA . ASP A 1 692 ? 5.078 35.531 -25.531 1 64.75 692 ASP A CA 1
ATOM 5533 C C . ASP A 1 692 ? 4.984 34.969 -26.938 1 64.75 692 ASP A C 1
ATOM 5535 O O . ASP A 1 692 ? 4.258 35.5 -27.781 1 64.75 692 ASP A O 1
ATOM 5539 N N . THR A 1 693 ? 5.699 33.906 -27.141 1 67.06 693 THR A N 1
ATOM 5540 C CA . THR A 1 693 ? 5.812 33.375 -28.484 1 67.06 693 THR A CA 1
ATOM 5541 C C . THR A 1 693 ? 4.637 32.438 -28.797 1 67.06 693 THR A C 1
ATOM 5543 O O . THR A 1 693 ? 4.141 32.438 -29.938 1 67.06 693 THR A O 1
ATOM 5546 N N . PHE A 1 694 ? 4.164 31.719 -27.844 1 74.69 694 PHE A N 1
ATOM 5547 C CA . PHE A 1 694 ? 3.107 30.75 -28.094 1 74.69 694 PHE A CA 1
ATOM 5548 C C . PHE A 1 694 ? 1.997 30.875 -27.062 1 74.69 694 PHE A C 1
ATOM 5550 O O . PHE A 1 694 ? 1.706 29.922 -26.328 1 74.69 694 PHE A O 1
ATOM 5557 N N . PRO A 1 695 ? 1.234 31.875 -27.062 1 71.44 695 PRO A N 1
ATOM 5558 C CA . PRO A 1 695 ? 0.213 32.062 -26.031 1 71.44 695 PRO A CA 1
ATOM 5559 C C . PRO A 1 695 ? -0.938 31.062 -26.156 1 71.44 695 PRO A C 1
ATOM 5561 O O . PRO A 1 695 ? -1.535 30.672 -25.156 1 71.44 695 PRO A O 1
ATOM 5564 N N . GLU A 1 696 ? -1.285 30.625 -27.391 1 72.12 696 GLU A N 1
ATOM 5565 C CA . GLU A 1 696 ? -2.381 29.688 -27.594 1 72.12 696 GLU A CA 1
ATOM 5566 C C . GLU A 1 696 ? -2.082 28.344 -26.953 1 72.12 696 GLU A C 1
ATOM 5568 O O . GLU A 1 696 ? -2.971 27.719 -26.375 1 72.12 696 GLU A O 1
ATOM 5573 N N . ILE A 1 697 ? -0.854 28.047 -27.094 1 73.19 697 ILE A N 1
ATOM 5574 C CA . ILE A 1 697 ? -0.461 26.75 -26.562 1 73.19 697 ILE A CA 1
ATOM 5575 C C . ILE A 1 697 ? -0.414 26.812 -25.031 1 73.19 697 ILE A C 1
ATOM 5577 O O . ILE A 1 697 ? -0.794 25.859 -24.359 1 73.19 697 ILE A O 1
ATOM 5581 N N . VAL A 1 698 ? 0.045 27.938 -24.578 1 76.44 698 VAL A N 1
ATOM 5582 C CA . VAL A 1 698 ? 0.144 28.094 -23.125 1 76.44 698 VAL A CA 1
ATOM 5583 C C . VAL A 1 698 ? -1.252 28.078 -22.516 1 76.44 698 VAL A C 1
ATOM 5585 O O . VAL A 1 698 ? -1.45 27.5 -21.438 1 76.44 698 VAL A O 1
ATOM 5588 N N . ARG A 1 699 ? -2.195 28.656 -23.203 1 77.88 699 ARG A N 1
ATOM 5589 C CA . ARG A 1 699 ? -3.57 28.672 -22.719 1 77.88 699 ARG A CA 1
ATOM 5590 C C . ARG A 1 699 ? -4.133 27.25 -22.641 1 77.88 699 ARG A C 1
ATOM 5592 O O . ARG A 1 699 ? -4.785 26.906 -21.656 1 77.88 699 ARG A O 1
ATOM 5599 N N . ALA A 1 700 ? -3.895 26.562 -23.625 1 77.69 700 ALA A N 1
ATOM 5600 C CA . ALA A 1 700 ? -4.391 25.188 -23.656 1 77.69 700 ALA A CA 1
ATOM 5601 C C . ALA A 1 700 ? -3.76 24.344 -22.562 1 77.69 700 ALA A C 1
ATOM 5603 O O . ALA A 1 700 ? -4.438 23.531 -21.922 1 77.69 700 ALA A O 1
ATOM 5604 N N . ILE A 1 701 ? -2.5 24.594 -22.359 1 78.31 701 ILE A N 1
ATOM 5605 C CA . ILE A 1 701 ? -1.778 23.797 -21.359 1 78.31 701 ILE A CA 1
ATOM 5606 C C . ILE A 1 701 ? -2.236 24.172 -19.953 1 78.31 701 ILE A C 1
ATOM 5608 O O . ILE A 1 701 ? -2.402 23.312 -19.094 1 78.31 701 ILE A O 1
ATOM 5612 N N . GLN A 1 702 ? -2.377 25.422 -19.734 1 80.69 702 GLN A N 1
ATOM 5613 C CA . GLN A 1 702 ? -2.83 25.891 -18.438 1 80.69 702 GLN A CA 1
ATOM 5614 C C . GLN A 1 702 ? -4.238 25.375 -18.125 1 80.69 702 GLN A C 1
ATOM 5616 O O . GLN A 1 702 ? -4.555 25.078 -16.969 1 80.69 702 GLN A O 1
ATOM 5621 N N . THR A 1 703 ? -5.055 25.297 -19.141 1 84.88 703 THR A N 1
ATOM 5622 C CA . THR A 1 703 ? -6.41 24.797 -18.969 1 84.88 703 THR A CA 1
ATOM 5623 C C . THR A 1 703 ? -6.395 23.312 -18.578 1 84.88 703 THR A C 1
ATOM 5625 O O . THR A 1 703 ? -7.133 22.891 -17.703 1 84.88 703 THR A O 1
ATOM 5628 N N . LYS A 1 704 ? -5.59 22.641 -19.219 1 82.25 704 LYS A N 1
ATOM 5629 C CA . LYS A 1 704 ? -5.48 21.203 -18.938 1 82.25 704 LYS A CA 1
ATOM 5630 C C . LYS A 1 704 ? -4.93 20.969 -17.531 1 82.25 704 LYS A C 1
ATOM 5632 O O . LYS A 1 704 ? -5.441 20.125 -16.797 1 82.25 704 LYS A O 1
ATOM 5637 N N . ARG A 1 705 ? -3.924 21.672 -17.172 1 80.69 705 ARG A N 1
ATOM 5638 C CA . ARG A 1 705 ? -3.291 21.516 -15.867 1 80.69 705 ARG A CA 1
ATOM 5639 C C . ARG A 1 705 ? -4.246 21.906 -14.75 1 80.69 705 ARG A C 1
ATOM 5641 O O . ARG A 1 705 ? -4.258 21.281 -13.688 1 80.69 705 ARG A O 1
ATOM 5648 N N . ALA A 1 706 ? -4.938 22.938 -15.008 1 85.69 706 ALA A N 1
ATOM 5649 C CA . ALA A 1 706 ? -5.906 23.375 -14 1 85.69 706 ALA A CA 1
ATOM 5650 C C . ALA A 1 706 ? -6.996 22.328 -13.789 1 85.69 706 ALA A C 1
ATOM 5652 O O . ALA A 1 706 ? -7.367 22.031 -12.656 1 85.69 706 ALA A O 1
ATOM 5653 N N . SER A 1 707 ? -7.477 21.797 -14.914 1 88.12 707 SER A N 1
ATOM 5654 C CA . SER A 1 707 ? -8.508 20.781 -14.828 1 88.12 707 SER A CA 1
ATOM 5655 C C . SER A 1 707 ? -8.008 19.547 -14.094 1 88.12 707 SER A C 1
ATOM 5657 O O . SER A 1 707 ? -8.719 18.984 -13.258 1 88.12 707 SER A O 1
ATOM 5659 N N . HIS A 1 708 ? -6.848 19.188 -14.406 1 83.69 708 HIS A N 1
ATOM 5660 C CA . HIS A 1 708 ? -6.258 18.016 -13.766 1 83.69 708 HIS A CA 1
ATOM 5661 C C . HIS A 1 708 ? -6.078 18.25 -12.266 1 83.69 708 HIS A C 1
ATOM 5663 O O . HIS A 1 708 ? -6.32 17.344 -11.469 1 83.69 708 HIS A O 1
ATOM 5669 N N . SER A 1 709 ? -5.625 19.406 -11.922 1 83.38 709 SER A N 1
ATOM 5670 C CA . SER A 1 709 ? -5.402 19.75 -10.516 1 83.38 709 SER A CA 1
ATOM 5671 C C . SER A 1 709 ? -6.703 19.719 -9.727 1 83.38 709 SER A C 1
ATOM 5673 O O . SER A 1 709 ? -6.734 19.234 -8.594 1 83.38 709 SER A O 1
ATOM 5675 N N . ILE A 1 710 ? -7.75 20.234 -10.289 1 88.81 710 ILE A N 1
ATOM 5676 C CA . ILE A 1 710 ? -9.031 20.281 -9.594 1 88.81 710 ILE A CA 1
ATOM 5677 C C . ILE A 1 710 ? -9.609 18.875 -9.469 1 88.81 710 ILE A C 1
ATOM 5679 O O . ILE A 1 710 ? -10.164 18.516 -8.43 1 88.81 710 ILE A O 1
ATOM 5683 N N . LEU A 1 711 ? -9.531 18.109 -10.508 1 88.19 711 LEU A N 1
ATOM 5684 C CA . LEU A 1 711 ? -10.031 16.75 -10.469 1 88.19 711 LEU A CA 1
ATOM 5685 C C . LEU A 1 711 ? -9.289 15.922 -9.422 1 88.19 711 LEU A C 1
ATOM 5687 O O . LEU A 1 711 ? -9.898 15.117 -8.711 1 88.19 711 LEU A O 1
ATOM 5691 N N . THR A 1 712 ? -8.055 16.062 -9.336 1 82.56 712 THR A N 1
ATOM 5692 C CA . THR A 1 712 ? -7.266 15.359 -8.328 1 82.56 712 THR A CA 1
ATOM 5693 C C . THR A 1 712 ? -7.648 15.828 -6.926 1 82.56 712 THR A C 1
ATOM 5695 O O . THR A 1 712 ? -7.68 15.023 -5.988 1 82.56 712 THR A O 1
ATOM 5698 N N . HIS A 1 713 ? -7.879 17.109 -6.852 1 83.81 713 HIS A N 1
ATOM 5699 C CA . HIS A 1 713 ? -8.336 17.656 -5.578 1 83.81 713 HIS A CA 1
ATOM 5700 C C . HIS A 1 713 ? -9.688 17.062 -5.176 1 83.81 713 HIS A C 1
ATOM 5702 O O . HIS A 1 713 ? -9.914 16.781 -4 1 83.81 713 HIS A O 1
ATOM 5708 N N . GLN A 1 714 ? -10.562 16.922 -6.137 1 87.94 714 GLN A N 1
ATOM 5709 C CA . GLN A 1 714 ? -11.852 16.297 -5.883 1 87.94 714 GLN A CA 1
ATOM 5710 C C . GLN A 1 714 ? -11.688 14.875 -5.367 1 87.94 714 GLN A C 1
ATOM 5712 O O . GLN A 1 714 ? -12.383 14.461 -4.441 1 87.94 714 GLN A O 1
ATOM 5717 N N . ARG A 1 715 ? -10.828 14.172 -5.934 1 85.19 715 ARG A N 1
ATOM 5718 C CA . ARG A 1 715 ? -10.578 12.789 -5.543 1 85.19 715 ARG A CA 1
ATOM 5719 C C . ARG A 1 715 ? -10.047 12.719 -4.113 1 85.19 715 ARG A C 1
ATOM 5721 O O . ARG A 1 715 ? -10.477 11.867 -3.33 1 85.19 715 ARG A O 1
ATOM 5728 N N . HIS A 1 716 ? -9.109 13.57 -3.781 1 80.19 716 HIS A N 1
ATOM 5729 C CA . HIS A 1 716 ? -8.547 13.594 -2.436 1 80.19 716 HIS A CA 1
ATOM 5730 C C . HIS A 1 716 ? -9.609 13.969 -1.405 1 80.19 716 HIS A C 1
ATOM 5732 O O . HIS A 1 716 ? -9.625 13.43 -0.296 1 80.19 716 HIS A O 1
ATOM 5738 N N . TYR A 1 717 ? -10.375 14.938 -1.772 1 81.94 717 TYR A N 1
ATOM 5739 C CA . TYR A 1 717 ? -11.461 15.336 -0.889 1 81.94 717 TYR A CA 1
ATOM 5740 C C . TYR A 1 717 ? -12.406 14.172 -0.618 1 81.94 717 TYR A C 1
ATOM 5742 O O . TYR A 1 717 ? -12.828 13.961 0.521 1 81.94 717 TYR A O 1
ATOM 5750 N N . LEU A 1 718 ? -12.727 13.492 -1.624 1 84.88 718 LEU A N 1
ATOM 5751 C CA . LEU A 1 718 ? -13.609 12.336 -1.495 1 84.88 718 LEU A CA 1
ATOM 5752 C C . LEU A 1 718 ? -12.977 11.266 -0.611 1 84.88 718 LEU A C 1
ATOM 5754 O O . LEU A 1 718 ? -13.656 10.664 0.22 1 84.88 718 LEU A O 1
ATOM 5758 N N . ASP A 1 719 ? -11.742 11 -0.729 1 78.5 719 ASP A N 1
ATOM 5759 C CA . ASP A 1 719 ? -11.039 10 0.073 1 78.5 719 ASP A CA 1
ATOM 5760 C C . ASP A 1 719 ? -11 10.406 1.544 1 78.5 719 ASP A C 1
ATOM 5762 O O . ASP A 1 719 ? -11.188 9.57 2.432 1 78.5 719 ASP A O 1
ATOM 5766 N N . ASP A 1 720 ? -10.766 11.664 1.769 1 72.62 720 ASP A N 1
ATOM 5767 C CA . ASP A 1 720 ? -10.719 12.18 3.133 1 72.62 720 ASP A CA 1
ATOM 5768 C C . ASP A 1 720 ? -12.086 12.094 3.803 1 72.62 720 ASP A C 1
ATOM 5770 O O . ASP A 1 720 ? -12.18 11.766 4.988 1 72.62 720 ASP A O 1
ATOM 5774 N N . THR A 1 721 ? -13.133 12.438 3.066 1 75.31 721 THR A N 1
ATOM 5775 C CA . THR A 1 721 ? -14.492 12.414 3.605 1 75.31 721 THR A CA 1
ATOM 5776 C C . THR A 1 721 ? -14.93 10.984 3.904 1 75.31 721 THR A C 1
ATOM 5778 O O . THR A 1 721 ? -15.664 10.75 4.867 1 75.31 721 THR A O 1
ATOM 5781 N N . GLN A 1 722 ? -14.555 10.078 3.148 1 76.12 722 GLN A N 1
ATOM 5782 C CA . GLN A 1 722 ? -14.875 8.68 3.398 1 76.12 722 GLN A CA 1
ATOM 5783 C C . GLN A 1 722 ? -14.156 8.164 4.645 1 76.12 722 GLN A C 1
ATOM 5785 O O . GLN A 1 722 ? -14.734 7.402 5.426 1 76.12 722 GLN A O 1
ATOM 5790 N N . GLN A 1 723 ? -12.945 8.555 4.746 1 68 723 GLN A N 1
ATOM 5791 C CA . GLN A 1 723 ? -12.156 8.125 5.898 1 68 723 GLN A CA 1
ATOM 5792 C C . GLN A 1 723 ? -12.742 8.672 7.199 1 68 723 GLN A C 1
ATOM 5794 O O . GLN A 1 723 ? -12.664 8.023 8.242 1 68 723 GLN A O 1
ATOM 5799 N N . ASN A 1 724 ? -13.406 9.828 7.035 1 63.97 724 ASN A N 1
ATOM 5800 C CA . ASN A 1 724 ? -14.023 10.445 8.203 1 63.97 724 ASN A CA 1
ATOM 5801 C C . ASN A 1 724 ? -15.438 9.93 8.422 1 63.97 724 ASN A C 1
ATOM 5803 O O . ASN A 1 724 ? -16.125 10.352 9.359 1 63.97 724 ASN A O 1
ATOM 5807 N N . GLY A 1 725 ? -15.93 8.992 7.656 1 66.62 725 GLY A N 1
ATOM 5808 C CA . GLY A 1 725 ? -17.203 8.312 7.84 1 66.62 725 GLY A CA 1
ATOM 5809 C C . GLY A 1 725 ? -18.391 9.164 7.441 1 66.62 725 GLY A C 1
ATOM 5810 O O . GLY A 1 725 ? -19.531 8.883 7.828 1 66.62 725 GLY A O 1
ATOM 5811 N N . LEU A 1 726 ? -18.141 10.211 6.711 1 68.12 726 LEU A N 1
ATOM 5812 C CA . LEU A 1 726 ? -19.234 11.141 6.387 1 68.12 726 LEU A CA 1
ATOM 5813 C C . LEU A 1 726 ? -20.016 10.656 5.168 1 68.12 726 LEU A C 1
ATOM 5815 O O . LEU A 1 726 ? -21.156 11.055 4.961 1 68.12 726 LEU A O 1
ATOM 5819 N N . VAL A 1 727 ? -19.359 9.883 4.277 1 73 727 VAL A N 1
ATOM 5820 C CA . VAL A 1 727 ? -20.016 9.383 3.072 1 73 727 VAL A CA 1
ATOM 5821 C C . VAL A 1 727 ? -20.062 7.859 3.105 1 73 727 VAL A C 1
ATOM 5823 O O . VAL A 1 727 ? -19.141 7.211 3.596 1 73 727 VAL A O 1
ATOM 5826 N N . ASP A 1 728 ? -21.172 7.391 2.689 1 73.69 728 ASP A N 1
ATOM 5827 C CA . ASP A 1 728 ? -21.359 5.941 2.652 1 73.69 728 ASP A CA 1
ATOM 5828 C C . ASP A 1 728 ? -20.516 5.312 1.538 1 73.69 728 ASP A C 1
ATOM 5830 O O . ASP A 1 728 ? -20.188 5.973 0.551 1 73.69 728 ASP A O 1
ATOM 5834 N N . GLU A 1 729 ? -20.219 4.086 1.675 1 72.19 729 GLU A N 1
ATOM 5835 C CA . GLU A 1 729 ? -19.328 3.367 0.77 1 72.19 729 GLU A CA 1
ATOM 5836 C C . GLU A 1 729 ? -19.906 3.314 -0.644 1 72.19 729 GLU A C 1
ATOM 5838 O O . GLU A 1 729 ? -19.156 3.434 -1.624 1 72.19 729 GLU A O 1
ATOM 5843 N N . LYS A 1 730 ? -21.234 3.166 -0.759 1 72.75 730 LYS A N 1
ATOM 5844 C CA . LYS A 1 730 ? -21.844 3.074 -2.084 1 72.75 730 LYS A CA 1
ATOM 5845 C C . LYS A 1 730 ? -21.656 4.375 -2.861 1 72.75 730 LYS A C 1
ATOM 5847 O O . LYS A 1 730 ? -21.203 4.363 -4.004 1 72.75 730 LYS A O 1
ATOM 5852 N N . GLU A 1 731 ? -22.047 5.43 -2.215 1 77.25 731 GLU A N 1
ATOM 5853 C CA . GLU A 1 731 ? -21.953 6.73 -2.867 1 77.25 731 GLU A CA 1
ATOM 5854 C C . GLU A 1 731 ? -20.484 7.098 -3.139 1 77.25 731 GLU A C 1
ATOM 5856 O O . GLU A 1 731 ? -20.188 7.719 -4.156 1 77.25 731 GLU A O 1
ATOM 5861 N N . TYR A 1 732 ? -19.625 6.684 -2.25 1 82.38 732 TYR A N 1
ATOM 5862 C CA . TYR A 1 732 ? -18.203 6.934 -2.42 1 82.38 732 TYR A CA 1
ATOM 5863 C C . TYR A 1 732 ? -17.672 6.266 -3.686 1 82.38 732 TYR A C 1
ATOM 5865 O O . TYR A 1 732 ? -16.984 6.895 -4.484 1 82.38 732 TYR A O 1
ATOM 5873 N N . GLN A 1 733 ? -18.109 4.973 -3.904 1 75.44 733 GLN A N 1
ATOM 5874 C CA . GLN A 1 733 ? -17.609 4.234 -5.059 1 75.44 733 GLN A CA 1
ATOM 5875 C C . GLN A 1 733 ? -18.172 4.805 -6.359 1 75.44 733 GLN A C 1
ATOM 5877 O O . GLN A 1 733 ? -17.469 4.848 -7.375 1 75.44 733 GLN A O 1
ATOM 5882 N N . LEU A 1 734 ? -19.375 5.234 -6.285 1 77.62 734 LEU A N 1
ATOM 5883 C CA . LEU A 1 734 ? -19.984 5.793 -7.48 1 77.62 734 LEU A CA 1
ATOM 5884 C C . LEU A 1 734 ? -19.328 7.109 -7.871 1 77.62 734 LEU A C 1
ATOM 5886 O O . LEU A 1 734 ? -19.031 7.336 -9.047 1 77.62 734 LEU A O 1
ATOM 5890 N N . LEU A 1 735 ? -19.125 7.957 -6.871 1 85.12 735 LEU A N 1
ATOM 5891 C CA . LEU A 1 735 ? -18.516 9.258 -7.145 1 85.12 735 LEU A CA 1
ATOM 5892 C C . LEU A 1 735 ? -17.047 9.094 -7.555 1 85.12 735 LEU A C 1
ATOM 5894 O O . LEU A 1 735 ? -16.562 9.828 -8.422 1 85.12 735 LEU A O 1
ATOM 5898 N N . LYS A 1 736 ? -16.391 8.188 -6.887 1 83.25 736 LYS A N 1
ATOM 5899 C CA . LYS A 1 736 ? -14.992 7.938 -7.223 1 83.25 736 LYS A CA 1
ATOM 5900 C C . LYS A 1 736 ? -14.852 7.461 -8.664 1 83.25 736 LYS A C 1
ATOM 5902 O O . LYS A 1 736 ? -13.945 7.883 -9.375 1 83.25 736 LYS A O 1
ATOM 5907 N N . LYS A 1 737 ? -15.773 6.629 -9.086 1 77.62 737 LYS A N 1
ATOM 5908 C CA . LYS A 1 737 ? -15.766 6.133 -10.461 1 77.62 737 LYS A CA 1
ATOM 5909 C C . LYS A 1 737 ? -16.016 7.266 -11.453 1 77.62 737 LYS A C 1
ATOM 5911 O O . LYS A 1 737 ? -15.383 7.32 -12.508 1 77.62 737 LYS A O 1
ATOM 5916 N N . GLU A 1 738 ? -16.875 8.109 -11.141 1 83.88 738 GLU A N 1
ATOM 5917 C CA . GLU A 1 738 ? -17.188 9.227 -12.023 1 83.88 738 GLU A CA 1
ATOM 5918 C C . GLU A 1 738 ? -16 10.164 -12.172 1 83.88 738 GLU A C 1
ATOM 5920 O O . GLU A 1 738 ? -15.703 10.633 -13.273 1 83.88 738 GLU A O 1
ATOM 5925 N N . ILE A 1 739 ? -15.344 10.453 -11.117 1 87.12 739 ILE A N 1
ATOM 5926 C CA . ILE A 1 739 ? -14.195 11.352 -11.148 1 87.12 739 ILE A CA 1
ATOM 5927 C C . ILE A 1 739 ? -13.047 10.703 -11.914 1 87.12 739 ILE A C 1
ATOM 5929 O O . ILE A 1 739 ? -12.375 11.359 -12.711 1 87.12 739 ILE A O 1
ATOM 5933 N N . ASN A 1 740 ? -12.852 9.43 -11.781 1 77.25 740 ASN A N 1
ATOM 5934 C CA . ASN A 1 740 ? -11.789 8.719 -12.484 1 77.25 740 ASN A CA 1
ATOM 5935 C C . ASN A 1 740 ? -12.047 8.68 -13.992 1 77.25 740 ASN A C 1
ATOM 5937 O O . ASN A 1 740 ? -11.109 8.781 -14.789 1 77.25 740 ASN A O 1
ATOM 5941 N N . ASN A 1 741 ? -13.297 8.562 -14.297 1 77.81 741 ASN A N 1
ATOM 5942 C CA . ASN A 1 741 ? -13.641 8.586 -15.719 1 77.81 741 ASN A CA 1
ATOM 5943 C C . ASN A 1 741 ? -13.336 9.938 -16.344 1 77.81 741 ASN A C 1
ATOM 5945 O O . ASN A 1 741 ? -12.906 10.016 -17.5 1 77.81 741 ASN A O 1
ATOM 5949 N N . ARG A 1 742 ? -13.531 10.898 -15.617 1 86.06 742 ARG A N 1
ATOM 5950 C CA . ARG A 1 742 ? -13.258 12.242 -16.125 1 86.06 742 ARG A CA 1
ATOM 5951 C C . ARG A 1 742 ? -11.758 12.477 -16.266 1 86.06 742 ARG A C 1
ATOM 5953 O O . ARG A 1 742 ? -11.32 13.188 -17.172 1 86.06 742 ARG A O 1
ATOM 5960 N N . LEU A 1 743 ? -11.008 11.898 -15.43 1 81.44 743 LEU A N 1
ATOM 5961 C CA . LEU A 1 743 ? -9.555 12.016 -15.516 1 81.44 743 LEU A CA 1
ATOM 5962 C C . LEU A 1 743 ? -9.031 11.328 -16.781 1 81.44 743 LEU A C 1
ATOM 5964 O O . LEU A 1 743 ? -8.117 11.836 -17.438 1 81.44 743 LEU A O 1
ATOM 5968 N N . VAL A 1 744 ? -9.719 10.273 -17.109 1 73.44 744 VAL A N 1
ATOM 5969 C CA . VAL A 1 744 ? -9.32 9.57 -18.312 1 73.44 744 VAL A CA 1
ATOM 5970 C C . VAL A 1 744 ? -9.75 10.367 -19.547 1 73.44 744 VAL A C 1
ATOM 5972 O O . VAL A 1 744 ? -9.016 10.453 -20.531 1 73.44 744 VAL A O 1
ATOM 5975 N N . ASP A 1 745 ? -10.891 10.914 -19.422 1 78.56 745 ASP A N 1
ATOM 5976 C CA . ASP A 1 745 ? -11.383 11.727 -20.531 1 78.56 745 ASP A CA 1
ATOM 5977 C C . ASP A 1 745 ? -10.508 12.953 -20.75 1 78.56 745 ASP A C 1
ATOM 5979 O O . ASP A 1 745 ? -10.32 13.398 -21.891 1 78.56 745 ASP A O 1
ATOM 5983 N N . LEU A 1 746 ? -9.977 13.484 -19.672 1 82.94 746 LEU A N 1
ATOM 5984 C CA . LEU A 1 746 ? -9.125 14.664 -19.75 1 82.94 746 LEU A CA 1
ATOM 5985 C C . LEU A 1 746 ? -7.809 14.328 -20.453 1 82.94 746 LEU A C 1
ATOM 5987 O O . LEU A 1 746 ? -7.297 15.133 -21.234 1 82.94 746 LEU A O 1
ATOM 5991 N N . GLU A 1 747 ? -7.301 13.188 -20.219 1 71.75 747 GLU A N 1
ATOM 5992 C CA . GLU A 1 747 ? -6.039 12.781 -20.812 1 71.75 747 GLU A CA 1
ATOM 5993 C C . GLU A 1 747 ? -6.184 12.617 -22.328 1 71.75 747 GLU A C 1
ATOM 5995 O O . GLU A 1 747 ? -5.234 12.859 -23.078 1 71.75 747 GLU A O 1
ATOM 6000 N N . ASN A 1 748 ? -7.473 12.367 -22.734 1 68.06 748 ASN A N 1
ATOM 6001 C CA . ASN A 1 748 ? -7.699 12.133 -24.156 1 68.06 748 ASN A CA 1
ATOM 6002 C C . ASN A 1 748 ? -8.375 13.328 -24.812 1 68.06 748 ASN A C 1
ATOM 6004 O O . ASN A 1 748 ? -8.656 13.297 -26.016 1 68.06 748 ASN A O 1
ATOM 6008 N N . HIS A 1 749 ? -8.516 14.352 -24.047 1 77 749 HIS A N 1
ATOM 6009 C CA . HIS A 1 749 ? -9.219 15.516 -24.578 1 77 749 HIS A CA 1
ATOM 6010 C C . HIS A 1 749 ? -8.305 16.344 -25.484 1 77 749 HIS A C 1
ATOM 6012 O O . HIS A 1 749 ? -7.125 16.531 -25.172 1 77 749 HIS A O 1
ATOM 6018 N N . GLN A 1 750 ? -8.828 16.688 -26.641 1 71 750 GLN A N 1
ATOM 6019 C CA . GLN A 1 750 ? -8.094 17.547 -27.562 1 71 750 GLN A CA 1
ATOM 6020 C C . GLN A 1 750 ? -8.469 19.016 -27.359 1 71 750 GLN A C 1
ATOM 6022 O O . GLN A 1 750 ? -9.656 19.359 -27.375 1 71 750 GLN A O 1
ATOM 6027 N N . PHE A 1 751 ? -7.488 19.906 -27 1 75.38 751 PHE A N 1
ATOM 6028 C CA . PHE A 1 751 ? -7.719 21.328 -26.734 1 75.38 751 PHE A CA 1
ATOM 6029 C C . PHE A 1 751 ? -7.539 22.156 -28 1 75.38 751 PHE A C 1
ATOM 6031 O O . PHE A 1 751 ? -6.656 21.859 -28.812 1 75.38 751 PHE A O 1
ATOM 6038 N N . GLU A 1 752 ? -8.492 23 -28.25 1 65.75 752 GLU A N 1
ATOM 6039 C CA . GLU A 1 752 ? -8.391 23.922 -29.375 1 65.75 752 GLU A CA 1
ATOM 6040 C C . GLU A 1 752 ? -7.398 25.047 -29.094 1 65.75 752 GLU A C 1
ATOM 6042 O O . GLU A 1 752 ? -7.355 25.578 -27.984 1 65.75 752 GLU A O 1
ATOM 6047 N N . MET A 1 753 ? -6.508 25.219 -29.969 1 67.88 753 MET A N 1
ATOM 6048 C CA . MET A 1 753 ? -5.457 26.219 -29.812 1 67.88 753 MET A CA 1
ATOM 6049 C C . MET A 1 753 ? -5.875 27.547 -30.422 1 67.88 753 MET A C 1
ATOM 6051 O O . MET A 1 753 ? -5.285 28 -31.406 1 67.88 753 MET A O 1
ATOM 6055 N N . ILE A 1 754 ? -7.035 28.016 -30.031 1 61.91 754 ILE A N 1
ATOM 6056 C CA . ILE A 1 754 ? -7.512 29.297 -30.531 1 61.91 754 ILE A CA 1
ATOM 6057 C C . ILE A 1 754 ? -7.453 30.344 -29.422 1 61.91 754 ILE A C 1
ATOM 6059 O O . ILE A 1 754 ? -7.828 30.062 -28.281 1 61.91 754 ILE A O 1
ATOM 6063 N N . LEU A 1 755 ? -6.66 31.422 -29.672 1 61.91 755 LEU A N 1
ATOM 6064 C CA . LEU A 1 755 ? -6.719 32.531 -28.734 1 61.91 755 LEU A CA 1
ATOM 6065 C C . LEU A 1 755 ? -8.086 33.219 -28.781 1 61.91 755 LEU A C 1
ATOM 6067 O O . LEU A 1 755 ? -8.586 33.531 -29.875 1 61.91 755 LEU A O 1
ATOM 6071 N N . PRO A 1 756 ? -8.727 33.125 -27.734 1 61.81 756 PRO A N 1
ATOM 6072 C CA . PRO A 1 756 ? -10.062 33.719 -27.75 1 61.81 756 PRO A CA 1
ATOM 6073 C C . PRO A 1 756 ? -10.047 35.188 -28.156 1 61.81 756 PRO A C 1
ATOM 6075 O O . PRO A 1 756 ? -9.023 35.844 -28 1 61.81 756 PRO A O 1
ATOM 6078 N N . SER A 1 757 ? -11.094 35.562 -28.984 1 63.19 757 SER A N 1
ATOM 6079 C CA . SER A 1 757 ? -11.297 36.969 -29.281 1 63.19 757 SER A CA 1
ATOM 6080 C C . SER A 1 757 ? -11.406 37.812 -28 1 63.19 757 SER A C 1
ATOM 6082 O O . SER A 1 757 ? -11.609 37.25 -26.922 1 63.19 757 SER A O 1
ATOM 6084 N N . PHE A 1 758 ? -10.969 39.062 -28.016 1 63.34 758 PHE A N 1
ATOM 6085 C CA . PHE A 1 758 ? -11.031 39.938 -26.859 1 63.34 758 PHE A CA 1
ATOM 6086 C C . PHE A 1 758 ? -12.375 39.812 -26.141 1 63.34 758 PHE A C 1
ATOM 6088 O O . PHE A 1 758 ? -12.445 39.875 -24.922 1 63.34 758 PHE A O 1
ATOM 6095 N N . HIS A 1 759 ? -13.32 39.5 -26.906 1 62.94 759 HIS A N 1
ATOM 6096 C CA . HIS A 1 759 ? -14.648 39.375 -26.297 1 62.94 759 HIS A CA 1
ATOM 6097 C C . HIS A 1 759 ? -14.711 38.188 -25.344 1 62.94 759 HIS A C 1
ATOM 6099 O O . HIS A 1 759 ? -15.25 38.312 -24.25 1 62.94 759 HIS A O 1
ATOM 6105 N N . VAL A 1 760 ? -14.062 37.219 -25.719 1 65.75 760 VAL A N 1
ATOM 6106 C CA . VAL A 1 760 ? -14.125 36 -24.938 1 65.75 760 VAL A CA 1
ATOM 6107 C C . VAL A 1 760 ? -13.195 36.125 -23.734 1 65.75 760 VAL A C 1
ATOM 6109 O O . VAL A 1 760 ? -13.539 35.688 -22.625 1 65.75 760 VAL A O 1
ATOM 6112 N N . LEU A 1 761 ? -12.109 36.844 -23.969 1 66.62 761 LEU A N 1
ATOM 6113 C CA . LEU A 1 761 ? -11.141 37 -22.891 1 66.62 761 LEU A CA 1
ATOM 6114 C C . LEU A 1 761 ? -11.719 37.844 -21.766 1 66.62 761 LEU A C 1
ATOM 6116 O O . LEU A 1 761 ? -11.484 37.562 -20.594 1 66.62 761 LEU A O 1
ATOM 6120 N N . ALA A 1 762 ? -12.391 38.844 -22.203 1 67.12 762 ALA A N 1
ATOM 6121 C CA . ALA A 1 762 ? -12.977 39.75 -21.219 1 67.12 762 ALA A CA 1
ATOM 6122 C C . ALA A 1 762 ? -14.008 39.031 -20.359 1 67.12 762 ALA A C 1
ATOM 6124 O O . ALA A 1 762 ? -14.148 39.344 -19.172 1 67.12 762 ALA A O 1
ATOM 6125 N N . MET A 1 763 ? -14.602 38.094 -20.953 1 62.81 763 MET A N 1
ATOM 6126 C CA . MET A 1 763 ? -15.641 37.375 -20.234 1 62.81 763 MET A CA 1
ATOM 6127 C C . MET A 1 763 ? -15.039 36.406 -19.219 1 62.81 763 MET A C 1
ATOM 6129 O O . MET A 1 763 ? -15.656 36.125 -18.188 1 62.81 763 MET A O 1
ATOM 6133 N N . GLU A 1 764 ? -13.797 36.094 -19.484 1 63.03 764 GLU A N 1
ATOM 6134 C CA . GLU A 1 764 ? -13.18 35.062 -18.672 1 63.03 764 GLU A CA 1
ATOM 6135 C C . GLU A 1 764 ? -12.258 35.656 -17.609 1 63.03 764 GLU A C 1
ATOM 6137 O O . GLU A 1 764 ? -11.773 34.938 -16.719 1 63.03 764 GLU A O 1
ATOM 6142 N N . PHE A 1 765 ? -12.047 36.969 -17.734 1 65.5 765 PHE A N 1
ATOM 6143 C CA . PHE A 1 765 ? -11.133 37.594 -16.797 1 65.5 765 PHE A CA 1
ATOM 6144 C C . PHE A 1 765 ? -11.68 37.531 -15.375 1 65.5 765 PHE A C 1
ATOM 6146 O O . PHE A 1 765 ? -12.82 37.938 -15.125 1 65.5 765 PHE A O 1
ATOM 6153 N N . PRO A 1 766 ? -10.906 36.969 -14.531 1 64 766 PRO A N 1
ATOM 6154 C CA . PRO A 1 766 ? -11.391 36.781 -13.156 1 64 766 PRO A CA 1
ATOM 6155 C C . PRO A 1 766 ? -11.93 38.062 -12.531 1 64 766 PRO A C 1
ATOM 6157 O O . PRO A 1 766 ? -12.875 38 -11.734 1 64 766 PRO A O 1
ATOM 6160 N N . ILE A 1 767 ? -11.383 39.188 -12.914 1 71.94 767 ILE A N 1
ATOM 6161 C CA . ILE A 1 767 ? -11.797 40.438 -12.289 1 71.94 767 ILE A CA 1
ATOM 6162 C C . ILE A 1 767 ? -13.203 40.812 -12.75 1 71.94 767 ILE A C 1
ATOM 6164 O O . ILE A 1 767 ? -13.93 41.5 -12.047 1 71.94 767 ILE A O 1
ATOM 6168 N N . PHE A 1 768 ? -13.594 40.312 -13.922 1 71.5 768 PHE A N 1
ATOM 6169 C CA . PHE A 1 768 ? -14.898 40.688 -14.477 1 71.5 768 PHE A CA 1
ATOM 6170 C C . PHE A 1 768 ? -15.93 39.594 -14.18 1 71.5 768 PHE A C 1
ATOM 6172 O O . PHE A 1 768 ? -17.047 39.656 -14.68 1 71.5 768 PHE A O 1
ATOM 6179 N N . SER A 1 769 ? -15.32 38.688 -13.336 1 63.94 769 SER A N 1
ATOM 6180 C CA . SER A 1 769 ? -16.25 37.594 -12.984 1 63.94 769 SER A CA 1
ATOM 6181 C C . SER A 1 769 ? -17.406 38.125 -12.141 1 63.94 769 SER A C 1
ATOM 6183 O O . SER A 1 769 ? -17.188 38.906 -11.203 1 63.94 769 SER A O 1
ATOM 6185 N N . GLY A 1 770 ? -18.656 38 -12.469 1 60.03 770 GLY A N 1
ATOM 6186 C CA . GLY A 1 770 ? -19.797 38.438 -11.68 1 60.03 770 GLY A CA 1
ATOM 6187 C C . GLY A 1 770 ? -20.5 39.656 -12.258 1 60.03 770 GLY A C 1
ATOM 6188 O O . GLY A 1 770 ? -21.562 40.062 -11.766 1 60.03 770 GLY A O 1
ATOM 6189 N N . LEU A 1 771 ? -19.844 40.312 -13.258 1 69.38 771 LEU A N 1
ATOM 6190 C CA . LEU A 1 771 ? -20.438 41.531 -13.844 1 69.38 771 LEU A CA 1
ATOM 6191 C C . LEU A 1 771 ? -21.594 41.125 -14.773 1 69.38 771 LEU A C 1
ATOM 6193 O O . LEU A 1 771 ? -21.594 40.062 -15.367 1 69.38 771 LEU A O 1
ATOM 6197 N N . VAL A 1 772 ? -22.672 41.969 -14.703 1 65.31 772 VAL A N 1
ATOM 6198 C CA . VAL A 1 772 ? -23.812 41.781 -15.578 1 65.31 772 VAL A CA 1
ATOM 6199 C C . VAL A 1 772 ? -23.391 41.938 -17.031 1 65.31 772 VAL A C 1
ATOM 6201 O O . VAL A 1 772 ? -22.422 42.656 -17.328 1 65.31 772 VAL A O 1
ATOM 6204 N N . SER A 1 773 ? -23.984 41.25 -17.922 1 70.69 773 SER A N 1
ATOM 6205 C CA . SER A 1 773 ? -23.641 41.219 -19.344 1 70.69 773 SER A CA 1
ATOM 6206 C C . SER A 1 773 ? -23.641 42.625 -19.953 1 70.69 773 SER A C 1
ATOM 6208 O O . SER A 1 773 ? -22.781 42.938 -20.781 1 70.69 773 SER A O 1
ATOM 6210 N N . THR A 1 774 ? -24.484 43.5 -19.469 1 75.06 774 THR A N 1
ATOM 6211 C CA . THR A 1 774 ? -24.578 44.844 -20.047 1 75.06 774 THR A CA 1
ATOM 6212 C C . THR A 1 774 ? -23.312 45.625 -19.734 1 75.06 774 THR A C 1
ATOM 6214 O O . THR A 1 774 ? -22.797 46.344 -20.594 1 75.06 774 THR A O 1
ATOM 6217 N N . ASP A 1 775 ? -22.875 45.469 -18.547 1 79 775 ASP A N 1
ATOM 6218 C CA . ASP A 1 775 ? -21.672 46.188 -18.141 1 79 775 ASP A CA 1
ATOM 6219 C C . ASP A 1 775 ? -20.453 45.688 -18.891 1 79 775 ASP A C 1
ATOM 6221 O O . ASP A 1 775 ? -19.594 46.469 -19.297 1 79 775 ASP A O 1
ATOM 6225 N N . LEU A 1 776 ? -20.422 44.438 -19.109 1 79.69 776 LEU A N 1
ATOM 6226 C CA . LEU A 1 776 ? -19.281 43.875 -19.812 1 79.69 776 LEU A CA 1
ATOM 6227 C C . LEU A 1 776 ? -19.266 44.312 -21.266 1 79.69 776 LEU A C 1
ATOM 6229 O O . LEU A 1 776 ? -18.203 44.562 -21.828 1 79.69 776 LEU A O 1
ATOM 6233 N N . ASP A 1 777 ? -20.5 44.375 -21.797 1 79 777 ASP A N 1
ATOM 6234 C CA . ASP A 1 777 ? -20.594 44.812 -23.188 1 79 777 ASP A CA 1
ATOM 6235 C C . ASP A 1 777 ? -20.125 46.25 -23.328 1 79 777 ASP A C 1
ATOM 6237 O O . ASP A 1 777 ? -19.484 46.594 -24.328 1 79 777 ASP A O 1
ATOM 6241 N N . ASN A 1 778 ? -20.453 47.062 -22.375 1 80.75 778 ASN A N 1
ATOM 6242 C CA . ASN A 1 778 ? -20.016 48.438 -22.406 1 80.75 778 ASN A CA 1
ATOM 6243 C C . ASN A 1 778 ? -18.5 48.562 -22.344 1 80.75 778 ASN A C 1
ATOM 6245 O O . ASN A 1 778 ? -17.906 49.406 -23 1 80.75 778 ASN A O 1
ATOM 6249 N N . ILE A 1 779 ? -17.906 47.75 -21.609 1 81.25 779 ILE A N 1
ATOM 6250 C CA . ILE A 1 779 ? -16.469 47.75 -21.453 1 81.25 779 ILE A CA 1
ATOM 6251 C C . ILE A 1 779 ? -15.805 47.312 -22.766 1 81.25 779 ILE A C 1
ATOM 6253 O O . ILE A 1 779 ? -14.828 47.906 -23.203 1 81.25 779 ILE A O 1
ATOM 6257 N N . ILE A 1 780 ? -16.406 46.312 -23.375 1 79.81 780 ILE A N 1
ATOM 6258 C CA . ILE A 1 780 ? -15.836 45.75 -24.594 1 79.81 780 ILE A CA 1
ATOM 6259 C C . ILE A 1 780 ? -15.969 46.719 -25.75 1 79.81 780 ILE A C 1
ATOM 6261 O O . ILE A 1 780 ? -15.047 46.875 -26.547 1 79.81 780 ILE A O 1
ATOM 6265 N N . LYS A 1 781 ? -17.109 47.375 -25.766 1 78.56 781 LYS A N 1
ATOM 6266 C CA . LYS A 1 781 ? -17.359 48.344 -26.844 1 78.56 781 LYS A CA 1
ATOM 6267 C C . LYS A 1 781 ? -16.422 49.531 -26.734 1 78.56 781 LYS A C 1
ATOM 6269 O O . LYS A 1 781 ? -16.031 50.125 -27.75 1 78.56 781 LYS A O 1
ATOM 6274 N N . SER A 1 782 ? -16.094 49.844 -25.547 1 79 782 SER A N 1
ATOM 6275 C CA . SER A 1 782 ? -15.25 51.031 -25.344 1 79 782 SER A CA 1
ATOM 6276 C C . SER A 1 782 ? -13.773 50.656 -25.438 1 79 782 SER A C 1
ATOM 6278 O O . SER A 1 782 ? -12.914 51.531 -25.438 1 79 782 SER A O 1
ATOM 6280 N N . ALA A 1 783 ? -13.477 49.438 -25.547 1 79.88 783 ALA A N 1
ATOM 6281 C CA . ALA A 1 783 ? -12.086 49 -25.516 1 79.88 783 ALA A CA 1
ATOM 6282 C C . ALA A 1 783 ? -11.453 49.094 -26.906 1 79.88 783 ALA A C 1
ATOM 6284 O O . ALA A 1 783 ? -12.109 48.812 -27.906 1 79.88 783 ALA A O 1
ATOM 6285 N N . TYR A 1 784 ? -10.398 49.75 -27.047 1 84.56 784 TYR A N 1
ATOM 6286 C CA . TYR A 1 784 ? -9.68 49.812 -28.312 1 84.56 784 TYR A CA 1
ATOM 6287 C C . TYR A 1 784 ? -8.312 49.125 -28.203 1 84.56 784 TYR A C 1
ATOM 6289 O O . TYR A 1 784 ? -7.691 49.188 -27.141 1 84.56 784 TYR A O 1
ATOM 6297 N N . GLU A 1 785 ? -7.938 48.5 -29.281 1 84.44 785 GLU A N 1
ATOM 6298 C CA . GLU A 1 785 ? -6.688 47.75 -29.344 1 84.44 785 GLU A CA 1
ATOM 6299 C C . GLU A 1 785 ? -5.5 48.656 -29.609 1 84.44 785 GLU A C 1
ATOM 6301 O O . GLU A 1 785 ? -5.586 49.562 -30.438 1 84.44 785 GLU A O 1
ATOM 6306 N N . LYS A 1 786 ? -4.516 48.594 -28.781 1 86.69 786 LYS A N 1
ATOM 6307 C CA . LYS A 1 786 ? -3.273 49.344 -28.984 1 86.69 786 LYS A CA 1
ATOM 6308 C C . LYS A 1 786 ? -2.07 48.406 -29.016 1 86.69 786 LYS A C 1
ATOM 6310 O O . LYS A 1 786 ? -1.949 47.5 -28.156 1 86.69 786 LYS A O 1
ATOM 6315 N N . ARG A 1 787 ? -1.241 48.531 -29.984 1 88.56 787 ARG A N 1
ATOM 6316 C CA . ARG A 1 787 ? -0.031 47.719 -30.109 1 88.56 787 ARG A CA 1
ATOM 6317 C C . ARG A 1 787 ? 1.188 48.469 -29.594 1 88.56 787 ARG A C 1
ATOM 6319 O O . ARG A 1 787 ? 1.316 49.688 -29.812 1 88.56 787 ARG A O 1
ATOM 6326 N N . PHE A 1 788 ? 1.892 47.812 -28.75 1 88.5 788 PHE A N 1
ATOM 6327 C CA . PHE A 1 788 ? 3.135 48.375 -28.234 1 88.5 788 PHE A CA 1
ATOM 6328 C C . PHE A 1 788 ? 4.32 47.5 -28.609 1 88.5 788 PHE A C 1
ATOM 6330 O O . PHE A 1 788 ? 4.223 46.281 -28.578 1 88.5 788 PHE A O 1
ATOM 6337 N N . GLY A 1 789 ? 5.402 48.094 -29.094 1 80.06 789 GLY A N 1
ATOM 6338 C CA . GLY A 1 789 ? 6.625 47.375 -29.406 1 80.06 789 GLY A CA 1
ATOM 6339 C C . GLY A 1 789 ? 7.469 47.062 -28.172 1 80.06 789 GLY A C 1
ATOM 6340 O O . GLY A 1 789 ? 7.117 47.469 -27.062 1 80.06 789 GLY A O 1
ATOM 6341 N N . CYS A 1 790 ? 8.539 46.406 -28.375 1 81.25 790 CYS A N 1
ATOM 6342 C CA . CYS A 1 790 ? 9.461 46.031 -27.297 1 81.25 790 CYS A CA 1
ATOM 6343 C C . CYS A 1 790 ? 10.086 47.281 -26.672 1 81.25 790 CYS A C 1
ATOM 6345 O O . CYS A 1 790 ? 10.562 48.156 -27.391 1 81.25 790 CYS A O 1
ATOM 6347 N N . ASP A 1 791 ? 10.023 47.469 -25.375 1 81.81 791 ASP A N 1
ATOM 6348 C CA . ASP A 1 791 ? 10.633 48.531 -24.562 1 81.81 791 ASP A CA 1
ATOM 6349 C C . ASP A 1 791 ? 9.898 49.844 -24.719 1 81.81 791 ASP A C 1
ATOM 6351 O O . ASP A 1 791 ? 10.453 50.906 -24.422 1 81.81 791 ASP A O 1
ATOM 6355 N N . GLU A 1 792 ? 8.727 49.75 -25.297 1 88.94 792 GLU A N 1
ATOM 6356 C CA . GLU A 1 792 ? 7.922 50.938 -25.391 1 88.94 792 GLU A CA 1
ATOM 6357 C C . GLU A 1 792 ? 7.172 51.219 -24.094 1 88.94 792 GLU A C 1
ATOM 6359 O O . GLU A 1 792 ? 6.684 50.281 -23.438 1 88.94 792 GLU A O 1
ATOM 6364 N N . ILE A 1 793 ? 7.184 52.438 -23.719 1 89.94 793 ILE A N 1
ATOM 6365 C CA . ILE A 1 793 ? 6.52 52.844 -22.484 1 89.94 793 ILE A CA 1
ATOM 6366 C C . ILE A 1 793 ? 5.012 52.969 -22.719 1 89.94 793 ILE A C 1
ATOM 6368 O O . ILE A 1 793 ? 4.566 53.625 -23.641 1 89.94 793 ILE A O 1
ATOM 6372 N N . ILE A 1 794 ? 4.27 52.281 -22.062 1 89.62 794 ILE A N 1
ATOM 6373 C CA . ILE A 1 794 ? 2.814 52.344 -22.141 1 89.62 794 ILE A CA 1
ATOM 6374 C C . ILE A 1 794 ? 2.297 53.562 -21.406 1 89.62 794 ILE A C 1
ATOM 6376 O O . ILE A 1 794 ? 1.503 54.344 -21.953 1 89.62 794 ILE A O 1
ATOM 6380 N N . TYR A 1 795 ? 2.744 53.719 -20.156 1 88.12 795 TYR A N 1
ATOM 6381 C CA . TYR A 1 795 ? 2.492 54.938 -19.375 1 88.12 795 TYR A CA 1
ATOM 6382 C C . TYR A 1 795 ? 3.637 55.219 -18.406 1 88.12 795 TYR A C 1
ATOM 6384 O O . TYR A 1 795 ? 4.398 54.312 -18.078 1 88.12 795 TYR A O 1
ATOM 6392 N N . GLU A 1 796 ? 3.865 56.438 -18.094 1 87.44 796 GLU A N 1
ATOM 6393 C CA . GLU A 1 796 ? 4.926 56.875 -17.188 1 87.44 796 GLU A CA 1
ATOM 6394 C C . GLU A 1 796 ? 4.355 57.344 -15.859 1 87.44 796 GLU A C 1
ATOM 6396 O O . GLU A 1 796 ? 3.246 57.875 -15.812 1 87.44 796 GLU A O 1
ATOM 6401 N N . GLN A 1 797 ? 5.184 57.125 -14.906 1 88.75 797 GLN A N 1
ATOM 6402 C CA . GLN A 1 797 ? 4.785 57.562 -13.578 1 88.75 797 GLN A CA 1
ATOM 6403 C C . GLN A 1 797 ? 4.527 59.062 -13.562 1 88.75 797 GLN A C 1
ATOM 6405 O O . GLN A 1 797 ? 5.312 59.844 -14.102 1 88.75 797 GLN A O 1
ATOM 6410 N N . GLY A 1 798 ? 3.416 59.5 -13.023 1 81.19 798 GLY A N 1
ATOM 6411 C CA . GLY A 1 798 ? 3.109 60.938 -12.898 1 81.19 798 GLY A CA 1
ATOM 6412 C C . GLY A 1 798 ? 2.203 61.438 -14 1 81.19 798 GLY A C 1
ATOM 6413 O O . GLY A 1 798 ? 1.626 62.531 -13.875 1 81.19 798 GLY A O 1
ATOM 6414 N N . MET A 1 799 ? 2.062 60.719 -15.062 1 84.56 799 MET A N 1
ATOM 6415 C CA . MET A 1 799 ? 1.203 61.125 -16.172 1 84.56 799 MET A CA 1
ATOM 6416 C C . MET A 1 799 ? -0.268 60.938 -15.82 1 84.56 799 MET A C 1
ATOM 6418 O O . MET A 1 799 ? -0.602 60.125 -14.945 1 84.56 799 MET A O 1
ATOM 6422 N N . THR A 1 800 ? -1.027 61.75 -16.438 1 84.12 800 THR A N 1
ATOM 6423 C CA . THR A 1 800 ? -2.465 61.625 -16.219 1 84.12 800 THR A CA 1
ATOM 6424 C C . THR A 1 800 ? -2.975 60.312 -16.812 1 84.12 800 THR A C 1
ATOM 6426 O O . THR A 1 800 ? -2.686 59.969 -17.953 1 84.12 800 THR A O 1
ATOM 6429 N N . CYS A 1 801 ? -3.582 59.5 -16.031 1 81.12 801 CYS A N 1
ATOM 6430 C CA . CYS A 1 801 ? -4.078 58.188 -16.422 1 81.12 801 CYS A CA 1
ATOM 6431 C C . CYS A 1 801 ? -5.465 58.281 -17.047 1 81.12 801 CYS A C 1
ATOM 6433 O O . CYS A 1 801 ? -6.418 58.688 -16.375 1 81.12 801 CYS A O 1
ATOM 6435 N N . GLN A 1 802 ? -5.652 58.094 -18.281 1 81 802 GLN A N 1
ATOM 6436 C CA . GLN A 1 802 ? -6.961 58.125 -18.922 1 81 802 GLN A CA 1
ATOM 6437 C C . GLN A 1 802 ? -7.457 56.719 -19.25 1 81 802 GLN A C 1
ATOM 6439 O O . GLN A 1 802 ? -8.664 56.5 -19.391 1 81 802 GLN A O 1
ATOM 6444 N N . ASN A 1 803 ? -6.512 55.844 -19.391 1 85.44 803 ASN A N 1
ATOM 6445 C CA . ASN A 1 803 ? -6.883 54.469 -19.797 1 85.44 803 ASN A CA 1
ATOM 6446 C C . ASN A 1 803 ? -6.188 53.438 -18.953 1 85.44 803 ASN A C 1
ATOM 6448 O O . ASN A 1 803 ? -5.121 53.688 -18.391 1 85.44 803 ASN A O 1
ATOM 6452 N N . ILE A 1 804 ? -6.883 52.375 -18.734 1 86.62 804 ILE A N 1
ATOM 6453 C CA . ILE A 1 804 ? -6.324 51.188 -18.125 1 86.62 804 ILE A CA 1
ATOM 6454 C C . ILE A 1 804 ? -6.148 50.094 -19.188 1 86.62 804 ILE A C 1
ATOM 6456 O O . ILE A 1 804 ? -6.895 50.031 -20.156 1 86.62 804 ILE A O 1
ATOM 6460 N N . PHE A 1 805 ? -5.18 49.281 -19 1 86.12 805 PHE A N 1
ATOM 6461 C CA . PHE A 1 805 ? -4.828 48.375 -20.062 1 86.12 805 PHE A CA 1
ATOM 6462 C C . PHE A 1 805 ? -4.957 46.906 -19.594 1 86.12 805 PHE A C 1
ATOM 6464 O O . PHE A 1 805 ? -4.629 46.594 -18.453 1 86.12 805 PHE A O 1
ATOM 6471 N N . ILE A 1 806 ? -5.445 46.125 -20.422 1 81.31 806 ILE A N 1
ATOM 6472 C CA . ILE A 1 806 ? -5.457 44.656 -20.266 1 81.31 806 ILE A CA 1
ATOM 6473 C C . ILE A 1 806 ? -4.523 44.031 -21.281 1 81.31 806 ILE A C 1
ATOM 6475 O O . ILE A 1 806 ? -4.539 44.406 -22.469 1 81.31 806 ILE A O 1
ATOM 6479 N N . ILE A 1 807 ? -3.729 43.156 -20.828 1 78.12 807 ILE A N 1
ATOM 6480 C CA . ILE A 1 807 ? -2.742 42.531 -21.703 1 78.12 807 ILE A CA 1
ATOM 6481 C C . ILE A 1 807 ? -3.375 41.344 -22.438 1 78.12 807 ILE A C 1
ATOM 6483 O O . ILE A 1 807 ? -3.834 40.375 -21.812 1 78.12 807 ILE A O 1
ATOM 6487 N N . SER A 1 808 ? -3.578 41.469 -23.641 1 71.94 808 SER A N 1
ATOM 6488 C CA . SER A 1 808 ? -4.086 40.375 -24.438 1 71.94 808 SER A CA 1
ATOM 6489 C C . SER A 1 808 ? -2.947 39.5 -24.969 1 71.94 808 SER A C 1
ATOM 6491 O O . SER A 1 808 ? -3.143 38.312 -25.234 1 71.94 808 SER A O 1
ATOM 6493 N N . LYS A 1 809 ? -1.853 40.188 -25.297 1 70.94 809 LYS A N 1
ATOM 6494 C CA . LYS A 1 809 ? -0.659 39.5 -25.766 1 70.94 809 LYS A CA 1
ATOM 6495 C C . LYS A 1 809 ? 0.61 40.219 -25.312 1 70.94 809 LYS A C 1
ATOM 6497 O O . LYS A 1 809 ? 0.667 41.438 -25.297 1 70.94 809 LYS A O 1
ATOM 6502 N N . GLY A 1 810 ? 1.507 39.438 -24.766 1 69.56 810 GLY A N 1
ATOM 6503 C CA . GLY A 1 810 ? 2.793 40 -24.422 1 69.56 810 GLY A CA 1
ATOM 6504 C C . GLY A 1 810 ? 3.014 40.094 -22.922 1 69.56 810 GLY A C 1
ATOM 6505 O O . GLY A 1 810 ? 2.271 39.469 -22.141 1 69.56 810 GLY A O 1
ATOM 6506 N N . ASN A 1 811 ? 4.184 40.625 -22.484 1 75.06 811 ASN A N 1
ATOM 6507 C CA . ASN A 1 811 ? 4.562 40.844 -21.094 1 75.06 811 ASN A CA 1
ATOM 6508 C C . ASN A 1 811 ? 4.898 42.312 -20.797 1 75.06 811 ASN A C 1
ATOM 6510 O O . ASN A 1 811 ? 5.484 42.969 -21.641 1 75.06 811 ASN A O 1
ATOM 6514 N N . VAL A 1 812 ? 4.367 42.75 -19.797 1 82.5 812 VAL A N 1
ATOM 6515 C CA . VAL A 1 812 ? 4.609 44.125 -19.391 1 82.5 812 VAL A CA 1
ATOM 6516 C C . VAL A 1 812 ? 5.254 44.156 -18 1 82.5 812 VAL A C 1
ATOM 6518 O O . VAL A 1 812 ? 4.918 43.344 -17.141 1 82.5 812 VAL A O 1
ATOM 6521 N N . VAL A 1 813 ? 6.285 44.875 -17.875 1 86.06 813 VAL A N 1
ATOM 6522 C CA . VAL A 1 813 ? 6.914 45.062 -16.578 1 86.06 813 VAL A CA 1
ATOM 6523 C C . VAL A 1 813 ? 6.504 46.438 -16.016 1 86.06 813 VAL A C 1
ATOM 6525 O O . VAL A 1 813 ? 6.629 47.438 -16.688 1 86.06 813 VAL A O 1
ATOM 6528 N N . ASP A 1 814 ? 5.875 46.438 -14.945 1 85.88 814 ASP A N 1
ATOM 6529 C CA . ASP A 1 814 ? 5.496 47.625 -14.219 1 85.88 814 ASP A CA 1
ATOM 6530 C C . ASP A 1 814 ? 6.551 48 -13.172 1 85.88 814 ASP A C 1
ATOM 6532 O O . ASP A 1 814 ? 6.711 47.281 -12.172 1 85.88 814 ASP A O 1
ATOM 6536 N N . GLU A 1 815 ? 7.238 49 -13.414 1 87.75 815 GLU A N 1
ATOM 6537 C CA . GLU A 1 815 ? 8.336 49.406 -12.539 1 87.75 815 GLU A CA 1
ATOM 6538 C C . GLU A 1 815 ? 7.898 50.531 -11.609 1 87.75 815 GLU A C 1
ATOM 6540 O O . GLU A 1 815 ? 7.172 51.438 -12.023 1 87.75 815 GLU A O 1
ATOM 6545 N N . PHE A 1 816 ? 8.133 50.5 -10.359 1 83.69 816 PHE A N 1
ATOM 6546 C CA . PHE A 1 816 ? 7.891 51.5 -9.344 1 83.69 816 PHE A CA 1
ATOM 6547 C C . PHE A 1 816 ? 9.07 51.625 -8.391 1 83.69 816 PHE A C 1
ATOM 6549 O O . PHE A 1 816 ? 10.016 50.844 -8.477 1 83.69 816 PHE A O 1
ATOM 6556 N N . GLN A 1 817 ? 9 52.688 -7.512 1 76.69 817 GLN A N 1
ATOM 6557 C CA . GLN A 1 817 ? 10.07 52.906 -6.547 1 76.69 817 GLN A CA 1
ATOM 6558 C C . GLN A 1 817 ? 10.125 51.75 -5.535 1 76.69 817 GLN A C 1
ATOM 6560 O O . GLN A 1 817 ? 9.172 51.531 -4.773 1 76.69 817 GLN A O 1
ATOM 6565 N N . GLY A 1 818 ? 10.938 50.844 -5.555 1 69.88 818 GLY A N 1
ATOM 6566 C CA . GLY A 1 818 ? 11.094 49.75 -4.605 1 69.88 818 GLY A CA 1
ATOM 6567 C C . GLY A 1 818 ? 11.078 48.375 -5.262 1 69.88 818 GLY A C 1
ATOM 6568 O O . GLY A 1 818 ? 11.359 47.375 -4.609 1 69.88 818 GLY A O 1
ATOM 6569 N N . GLY A 1 819 ? 10.508 48.344 -6.559 1 78.69 819 GLY A N 1
ATOM 6570 C CA . GLY A 1 819 ? 10.555 47.031 -7.184 1 78.69 819 GLY A CA 1
ATOM 6571 C C . GLY A 1 819 ? 9.852 47 -8.523 1 78.69 819 GLY A C 1
ATOM 6572 O O . GLY A 1 819 ? 9.586 48.031 -9.133 1 78.69 819 GLY A O 1
ATOM 6573 N N . SER A 1 820 ? 9.781 45.906 -9.164 1 80.94 820 SER A N 1
ATOM 6574 C CA . SER A 1 820 ? 9.086 45.719 -10.43 1 80.94 820 SER A CA 1
ATOM 6575 C C . SER A 1 820 ? 8.195 44.469 -10.375 1 80.94 820 SER A C 1
ATOM 6577 O O . SER A 1 820 ? 8.438 43.562 -9.594 1 80.94 820 SER A O 1
ATOM 6579 N N . ILE A 1 821 ? 7.008 44.625 -10.977 1 81.25 821 ILE A N 1
ATOM 6580 C CA . ILE A 1 821 ? 6.098 43.5 -11.094 1 81.25 821 ILE A CA 1
ATOM 6581 C C . ILE A 1 821 ? 5.887 43.156 -12.562 1 81.25 821 ILE A C 1
ATOM 6583 O O . ILE A 1 821 ? 5.617 44.031 -13.383 1 81.25 821 ILE A O 1
ATOM 6587 N N . LYS A 1 822 ? 6.129 41.969 -12.875 1 75.88 822 LYS A N 1
ATOM 6588 C CA . LYS A 1 822 ? 5.922 41.5 -14.242 1 75.88 822 LYS A CA 1
ATOM 6589 C C . LYS A 1 822 ? 4.535 40.875 -14.414 1 75.88 822 LYS A C 1
ATOM 6591 O O . LYS A 1 822 ? 4.094 40.094 -13.578 1 75.88 822 LYS A O 1
ATOM 6596 N N . LYS A 1 823 ? 3.799 41.406 -15.289 1 76 823 LYS A N 1
ATOM 6597 C CA . LYS A 1 823 ? 2.465 40.875 -15.57 1 76 823 LYS A CA 1
ATOM 6598 C C . LYS A 1 823 ? 2.373 40.344 -17 1 76 823 LYS A C 1
ATOM 6600 O O . LYS A 1 823 ? 3.037 40.875 -17.906 1 76 823 LYS A O 1
ATOM 6605 N N . GLY A 1 824 ? 1.706 39.312 -17.203 1 67.62 824 GLY A N 1
ATOM 6606 C CA . GLY A 1 824 ? 1.559 38.719 -18.5 1 67.62 824 GLY A CA 1
ATOM 6607 C C . GLY A 1 824 ? 0.125 38.688 -19 1 67.62 824 GLY A C 1
ATOM 6608 O O . GLY A 1 824 ? -0.676 39.562 -18.625 1 67.62 824 GLY A O 1
ATOM 6609 N N . LEU A 1 825 ? -0.162 37.875 -19.844 1 63.28 825 LEU A N 1
ATOM 6610 C CA . LEU A 1 825 ? -1.439 37.781 -20.547 1 63.28 825 LEU A CA 1
ATOM 6611 C C . LEU A 1 825 ? -2.596 37.719 -19.562 1 63.28 825 LEU A C 1
ATOM 6613 O O . LEU A 1 825 ? -2.549 36.938 -18.594 1 63.28 825 LEU A O 1
ATOM 6617 N N . GLY A 1 826 ? -3.533 38.469 -19.812 1 64.75 826 GLY A N 1
ATOM 6618 C CA . GLY A 1 826 ? -4.77 38.438 -19.047 1 64.75 826 GLY A CA 1
ATOM 6619 C C . GLY A 1 826 ? -4.719 39.281 -17.781 1 64.75 826 GLY A C 1
ATOM 6620 O O . GLY A 1 826 ? -5.684 39.312 -17.016 1 64.75 826 GLY A O 1
ATOM 6621 N N . SER A 1 827 ? -3.697 39.875 -17.578 1 73.38 827 SER A N 1
ATOM 6622 C CA . SER A 1 827 ? -3.57 40.688 -16.359 1 73.38 827 SER A CA 1
ATOM 6623 C C . SER A 1 827 ? -3.93 42.125 -16.641 1 73.38 827 SER A C 1
ATOM 6625 O O . SER A 1 827 ? -3.82 42.594 -17.781 1 73.38 827 SER A O 1
ATOM 6627 N N . LEU A 1 828 ? -4.469 42.75 -15.695 1 77.62 828 LEU A N 1
ATOM 6628 C CA . LEU A 1 828 ? -4.793 44.188 -15.75 1 77.62 828 LEU A CA 1
ATOM 6629 C C . LEU A 1 828 ? -3.635 45.031 -15.219 1 77.62 828 LEU A C 1
ATOM 6631 O O . LEU A 1 828 ? -3.084 44.719 -14.156 1 77.62 828 LEU A O 1
ATOM 6635 N N . ILE A 1 829 ? -3.164 46 -16.125 1 77.31 829 ILE A N 1
ATOM 6636 C CA . ILE A 1 829 ? -2.096 46.906 -15.734 1 77.31 829 ILE A CA 1
ATOM 6637 C C . ILE A 1 829 ? -2.633 48.344 -15.688 1 77.31 829 ILE A C 1
ATOM 6639 O O . ILE A 1 829 ? -3.094 48.875 -16.703 1 77.31 829 ILE A O 1
ATOM 6643 N N . SER A 1 830 ? -2.705 49.031 -14.445 1 73.5 830 SER A N 1
ATOM 6644 C CA . SER A 1 830 ? -2.391 48.594 -13.086 1 73.5 830 SER A CA 1
ATOM 6645 C C . SER A 1 830 ? -3.59 48.75 -12.156 1 73.5 830 SER A C 1
ATOM 6647 O O . SER A 1 830 ? -4.402 49.656 -12.344 1 73.5 830 SER A O 1
ATOM 6649 N N . TYR A 1 831 ? -3.809 47.906 -11.367 1 79.56 831 TYR A N 1
ATOM 6650 C CA . TYR A 1 831 ? -4.891 48.031 -10.398 1 79.56 831 TYR A CA 1
ATOM 6651 C C . TYR A 1 831 ? -4.754 49.312 -9.586 1 79.56 831 TYR A C 1
ATOM 6653 O O . TYR A 1 831 ? -5.758 49.906 -9.18 1 79.56 831 TYR A O 1
ATOM 6661 N N . THR A 1 832 ? -3.562 49.75 -9.5 1 84.5 832 THR A N 1
ATOM 6662 C CA . THR A 1 832 ? -3.307 50.938 -8.672 1 84.5 832 THR A CA 1
ATOM 6663 C C . THR A 1 832 ? -3.783 52.219 -9.375 1 84.5 832 THR A C 1
ATOM 6665 O O . THR A 1 832 ? -4.152 53.188 -8.719 1 84.5 832 THR A O 1
ATOM 6668 N N . ASN A 1 833 ? -3.783 52.25 -10.664 1 84.12 833 ASN A N 1
ATOM 6669 C CA . ASN A 1 833 ? -4.23 53.406 -11.406 1 84.12 833 ASN A CA 1
ATOM 6670 C C . ASN A 1 833 ? -5.742 53.594 -11.312 1 84.12 833 ASN A C 1
ATOM 6672 O O . ASN A 1 833 ? -6.258 54.688 -11.547 1 84.12 833 ASN A O 1
ATOM 6676 N N . LEU A 1 834 ? -6.332 52.562 -11.031 1 84.88 834 LEU A N 1
ATOM 6677 C CA . LEU A 1 834 ? -7.781 52.625 -10.875 1 84.88 834 LEU A CA 1
ATOM 6678 C C . LEU A 1 834 ? -8.156 53.219 -9.523 1 84.88 834 LEU A C 1
ATOM 6680 O O . LEU A 1 834 ? -9.203 53.875 -9.398 1 84.88 834 LEU A O 1
ATOM 6684 N N . ILE A 1 835 ? -7.34 52.938 -8.539 1 84.5 835 ILE A N 1
ATOM 6685 C CA . ILE A 1 835 ? -7.645 53.406 -7.184 1 84.5 835 ILE A CA 1
ATOM 6686 C C . ILE A 1 835 ? -7.055 54.781 -6.969 1 84.5 835 ILE A C 1
ATOM 6688 O O . ILE A 1 835 ? -7.496 55.531 -6.082 1 84.5 835 ILE A O 1
ATOM 6692 N N . GLY A 1 836 ? -6.086 55.188 -7.707 1 77.5 836 GLY A N 1
ATOM 6693 C CA . GLY A 1 836 ? -5.387 56.469 -7.523 1 77.5 836 GLY A CA 1
ATOM 6694 C C . GLY A 1 836 ? -6.199 57.656 -7.969 1 77.5 836 GLY A C 1
ATOM 6695 O O . GLY A 1 836 ? -7.332 57.5 -8.43 1 77.5 836 GLY A O 1
ATOM 6696 N N . GLU A 1 837 ? -5.703 58.969 -7.586 1 74.25 837 GLU A N 1
ATOM 6697 C CA . GLU A 1 837 ? -6.371 60.25 -7.832 1 74.25 837 GLU A CA 1
ATOM 6698 C C . GLU A 1 837 ? -6.109 60.75 -9.25 1 74.25 837 GLU A C 1
ATOM 6700 O O . GLU A 1 837 ? -5.934 61.938 -9.469 1 74.25 837 GLU A O 1
ATOM 6705 N N . GLY A 1 838 ? -6.008 59.781 -10.297 1 74.81 838 GLY A N 1
ATOM 6706 C CA . GLY A 1 838 ? -5.949 60.219 -11.688 1 74.81 838 GLY A CA 1
ATOM 6707 C C . GLY A 1 838 ? -4.551 60.156 -12.266 1 74.81 838 GLY A C 1
ATOM 6708 O O . GLY A 1 838 ? -4.375 60.312 -13.477 1 74.81 838 GLY A O 1
ATOM 6709 N N . THR A 1 839 ? -3.488 60.094 -11.492 1 83.5 839 THR A N 1
ATOM 6710 C CA . THR A 1 839 ? -2.125 60 -12.008 1 83.5 839 THR A CA 1
ATOM 6711 C C . THR A 1 839 ? -1.602 58.594 -11.906 1 83.5 839 THR A C 1
ATOM 6713 O O . THR A 1 839 ? -1.956 57.844 -10.977 1 83.5 839 THR A O 1
ATOM 6716 N N . CYS A 1 840 ? -0.856 58.219 -12.898 1 86.94 840 CYS A N 1
ATOM 6717 C CA . CYS A 1 840 ? -0.262 56.906 -12.914 1 86.94 840 CYS A CA 1
ATOM 6718 C C . CYS A 1 840 ? 0.798 56.781 -11.82 1 86.94 840 CYS A C 1
ATOM 6720 O O . CYS A 1 840 ? 1.646 57.656 -11.664 1 86.94 840 CYS A O 1
ATOM 6722 N N . MET A 1 841 ? 0.741 55.75 -11.047 1 84.94 841 MET A N 1
ATOM 6723 C CA . MET A 1 841 ? 1.629 55.562 -9.898 1 84.94 841 MET A CA 1
ATOM 6724 C C . MET A 1 841 ? 2.879 54.781 -10.305 1 84.94 841 MET A C 1
ATOM 6726 O O . MET A 1 841 ? 3.84 54.719 -9.539 1 84.94 841 MET A O 1
ATOM 6730 N N . SER A 1 842 ? 2.895 54.125 -11.43 1 87.5 842 SER A N 1
ATOM 6731 C CA . SER A 1 842 ? 4.023 53.312 -11.883 1 87.5 842 SER A CA 1
ATOM 6732 C C . SER A 1 842 ? 4.316 53.531 -13.359 1 87.5 842 SER A C 1
ATOM 6734 O O . SER A 1 842 ? 3.58 54.281 -14.031 1 87.5 842 SER A O 1
ATOM 6736 N N . THR A 1 843 ? 5.469 53.125 -13.742 1 89.19 843 THR A N 1
ATOM 6737 C CA . THR A 1 843 ? 5.852 53.156 -15.148 1 89.19 843 THR A CA 1
ATOM 6738 C C . THR A 1 843 ? 5.809 51.75 -15.766 1 89.19 843 THR A C 1
ATOM 6740 O O . THR A 1 843 ? 6.5 50.844 -15.305 1 89.19 843 THR A O 1
ATOM 6743 N N . ALA A 1 844 ? 4.895 51.594 -16.672 1 90.38 844 ALA A N 1
ATOM 6744 C CA . ALA A 1 844 ? 4.75 50.312 -17.328 1 90.38 844 ALA A CA 1
ATOM 6745 C C . ALA A 1 844 ? 5.445 50.281 -18.688 1 90.38 844 ALA A C 1
ATOM 6747 O O . ALA A 1 844 ? 5.293 51.219 -19.469 1 90.38 844 ALA A O 1
ATOM 6748 N N . LYS A 1 845 ? 6.301 49.344 -18.875 1 89.25 845 LYS A N 1
ATOM 6749 C CA . LYS A 1 845 ? 7.035 49.156 -20.125 1 89.25 845 LYS A CA 1
ATOM 6750 C C . LYS A 1 845 ? 6.781 47.75 -20.719 1 89.25 845 LYS A C 1
ATOM 6752 O O . LYS A 1 845 ? 6.711 46.781 -19.984 1 89.25 845 LYS A O 1
ATOM 6757 N N . ALA A 1 846 ? 6.508 47.719 -21.984 1 87.38 846 ALA A N 1
ATOM 6758 C CA . ALA A 1 846 ? 6.344 46.406 -22.672 1 87.38 846 ALA A CA 1
ATOM 6759 C C . ALA A 1 846 ? 7.691 45.75 -22.891 1 87.38 846 ALA A C 1
ATOM 6761 O O . ALA A 1 846 ? 8.633 46.375 -23.391 1 87.38 846 ALA A O 1
ATOM 6762 N N . THR A 1 847 ? 7.871 44.625 -22.391 1 78.19 847 THR A N 1
ATOM 6763 C CA . THR A 1 847 ? 9.125 43.875 -22.547 1 78.19 847 THR A CA 1
ATOM 6764 C C . THR A 1 847 ? 9.156 43.156 -23.891 1 78.19 847 THR A C 1
ATOM 6766 O O . THR A 1 847 ? 10.211 42.688 -24.328 1 78.19 847 THR A O 1
ATOM 6769 N N . ALA A 1 848 ? 8.008 42.844 -24.5 1 74.12 848 ALA A N 1
ATOM 6770 C CA . ALA A 1 848 ? 7.871 42.219 -25.812 1 74.12 848 ALA A CA 1
ATOM 6771 C C . ALA A 1 848 ? 6.75 42.875 -26.625 1 74.12 848 ALA A C 1
ATOM 6773 O O . ALA A 1 848 ? 6.09 43.781 -26.141 1 74.12 848 ALA A O 1
ATOM 6774 N N . ASP A 1 849 ? 6.695 42.5 -27.891 1 77.62 849 ASP A N 1
ATOM 6775 C CA . ASP A 1 849 ? 5.559 42.969 -28.672 1 77.62 849 ASP A CA 1
ATOM 6776 C C . ASP A 1 849 ? 4.238 42.562 -28.016 1 77.62 849 ASP A C 1
ATOM 6778 O O . ASP A 1 849 ? 3.953 41.375 -27.875 1 77.62 849 ASP A O 1
ATOM 6782 N N . SER A 1 850 ? 3.654 43.594 -27.453 1 81 850 SER A N 1
ATOM 6783 C CA . SER A 1 850 ? 2.461 43.344 -26.656 1 81 850 SER A CA 1
ATOM 6784 C C . SER A 1 850 ? 1.227 43.969 -27.266 1 81 850 SER A C 1
ATOM 6786 O O . SER A 1 850 ? 1.322 45.031 -27.922 1 81 850 SER A O 1
ATOM 6788 N N . LEU A 1 851 ? 0.182 43.25 -27.359 1 81 851 LEU A N 1
ATOM 6789 C CA . LEU A 1 851 ? -1.138 43.781 -27.719 1 81 851 LEU A CA 1
ATOM 6790 C C . LEU A 1 851 ? -1.98 44.031 -26.484 1 81 851 LEU A C 1
ATOM 6792 O O . LEU A 1 851 ? -2.217 43.094 -25.688 1 81 851 LEU A O 1
ATOM 6796 N N . LEU A 1 852 ? -2.252 45.25 -26.281 1 86.94 852 LEU A N 1
ATOM 6797 C CA . LEU A 1 852 ? -3.029 45.625 -25.094 1 86.94 852 LEU A CA 1
ATOM 6798 C C . LEU A 1 852 ? -4.379 46.219 -25.484 1 86.94 852 LEU A C 1
ATOM 6800 O O . LEU A 1 852 ? -4.512 46.781 -26.562 1 86.94 852 LEU A O 1
ATOM 6804 N N . TYR A 1 853 ? -5.309 45.969 -24.734 1 83.94 853 TYR A N 1
ATOM 6805 C CA . TYR A 1 853 ? -6.609 46.594 -24.891 1 83.94 853 TYR A CA 1
ATOM 6806 C C . TYR A 1 853 ? -6.773 47.75 -23.891 1 83.94 853 TYR A C 1
ATOM 6808 O O . TYR A 1 853 ? -6.562 47.562 -22.703 1 83.94 853 TYR A O 1
ATOM 6816 N N . SER A 1 854 ? -7.02 48.906 -24.391 1 87.12 854 SER A N 1
ATOM 6817 C CA . SER A 1 854 ? -7.191 50.094 -23.562 1 87.12 854 SER A CA 1
ATOM 6818 C C . SER A 1 854 ? -8.648 50.25 -23.125 1 87.12 854 SER A C 1
ATOM 6820 O O . SER A 1 854 ? -9.555 50.219 -23.969 1 87.12 854 SER A O 1
ATOM 6822 N N . LEU A 1 855 ? -8.812 50.281 -21.906 1 86.31 855 LEU A N 1
ATOM 6823 C CA . LEU A 1 855 ? -10.133 50.531 -21.344 1 86.31 855 LEU A CA 1
ATOM 6824 C C . LEU A 1 855 ? -10.234 51.938 -20.781 1 86.31 855 LEU A C 1
ATOM 6826 O O . LEU A 1 855 ? -9.297 52.438 -20.141 1 86.31 855 LEU A O 1
ATOM 6830 N N . ASN A 1 856 ? -11.398 52.531 -20.984 1 85.38 856 ASN A N 1
ATOM 6831 C CA . ASN A 1 856 ? -11.602 53.875 -20.5 1 85.38 856 ASN A CA 1
ATOM 6832 C C . ASN A 1 856 ? -11.727 53.938 -18.969 1 85.38 856 ASN A C 1
ATOM 6834 O O . ASN A 1 856 ? -12.523 53.188 -18.391 1 85.38 856 ASN A O 1
ATOM 6838 N N . LEU A 1 857 ? -10.914 54.719 -18.375 1 87.88 857 LEU A N 1
ATOM 6839 C CA . LEU A 1 857 ? -10.859 54.844 -16.922 1 87.88 857 LEU A CA 1
ATOM 6840 C C . LEU A 1 857 ? -12.195 55.312 -16.359 1 87.88 857 LEU A C 1
ATOM 6842 O O . LEU A 1 857 ? -12.633 54.812 -15.305 1 87.88 857 LEU A O 1
ATOM 6846 N N . LYS A 1 858 ? -12.875 56.188 -16.984 1 85.19 858 LYS A N 1
ATOM 6847 C CA . LYS A 1 858 ? -14.133 56.75 -16.5 1 85.19 858 LYS A CA 1
ATOM 6848 C C . LYS A 1 858 ? -15.219 55.656 -16.422 1 85.19 858 LYS A C 1
ATOM 6850 O O . LYS A 1 858 ? -16.016 55.625 -15.484 1 85.19 858 LYS A O 1
ATOM 6855 N N . ILE A 1 859 ? -15.133 54.875 -17.375 1 86.56 859 ILE A N 1
ATOM 6856 C CA . ILE A 1 859 ? -16.141 53.812 -17.422 1 86.56 859 ILE A CA 1
ATOM 6857 C C . ILE A 1 859 ? -15.906 52.812 -16.266 1 86.56 859 ILE A C 1
ATOM 6859 O O . ILE A 1 859 ? -16.859 52.375 -15.617 1 86.56 859 ILE A O 1
ATOM 6863 N N . LEU A 1 860 ? -14.711 52.531 -16.109 1 87.88 860 LEU A N 1
ATOM 6864 C CA . LEU A 1 860 ? -14.375 51.562 -15.039 1 87.88 860 LEU A CA 1
ATOM 6865 C C . LEU A 1 860 ? -14.664 52.188 -13.672 1 87.88 860 LEU A C 1
ATOM 6867 O O . LEU A 1 860 ? -15.117 51.469 -12.766 1 87.88 860 LEU A O 1
ATOM 6871 N N . LYS A 1 861 ? -14.375 53.375 -13.477 1 87.12 861 LYS A N 1
ATOM 6872 C CA . LYS A 1 861 ? -14.664 54.062 -12.211 1 87.12 861 LYS A CA 1
ATOM 6873 C C . LYS A 1 861 ? -16.172 54.094 -11.953 1 87.12 861 LYS A C 1
ATOM 6875 O O . LYS A 1 861 ? -16.609 53.969 -10.812 1 87.12 861 LYS A O 1
ATOM 6880 N N . ASP A 1 862 ? -16.859 54.344 -12.992 1 86.94 862 ASP A N 1
ATOM 6881 C CA . ASP A 1 862 ? -18.312 54.312 -12.875 1 86.94 862 ASP A CA 1
ATOM 6882 C C . ASP A 1 862 ? -18.812 52.938 -12.484 1 86.94 862 ASP A C 1
ATOM 6884 O O . ASP A 1 862 ? -19.75 52.781 -11.695 1 86.94 862 ASP A O 1
ATOM 6888 N N . LEU A 1 863 ? -18.156 52.031 -13.094 1 87.44 863 LEU A N 1
ATOM 6889 C CA . LEU A 1 863 ? -18.531 50.656 -12.781 1 87.44 863 LEU A CA 1
ATOM 6890 C C . LEU A 1 863 ? -18.203 50.344 -11.328 1 87.44 863 LEU A C 1
ATOM 6892 O O . LEU A 1 863 ? -18.953 49.594 -10.672 1 87.44 863 LEU A O 1
ATOM 6896 N N . MET A 1 864 ? -17.141 50.75 -10.836 1 87.88 864 MET A N 1
ATOM 6897 C CA . MET A 1 864 ? -16.75 50.531 -9.445 1 87.88 864 MET A CA 1
ATOM 6898 C C . MET A 1 864 ? -17.797 51.125 -8.492 1 87.88 864 MET A C 1
ATOM 6900 O O . MET A 1 864 ? -18.094 50.531 -7.449 1 87.88 864 MET A O 1
ATOM 6904 N N . GLN A 1 865 ? -18.359 52.125 -8.852 1 84.69 865 GLN A N 1
ATOM 6905 C CA . GLN A 1 865 ? -19.359 52.781 -8.008 1 84.69 865 GLN A CA 1
ATOM 6906 C C . GLN A 1 865 ? -20.688 52 -8.039 1 84.69 865 GLN A C 1
ATOM 6908 O O . GLN A 1 865 ? -21.391 51.938 -7.027 1 84.69 865 GLN A O 1
ATOM 6913 N N . ARG A 1 866 ? -20.891 51.375 -9.133 1 84.19 866 ARG A N 1
ATOM 6914 C CA . ARG A 1 866 ? -22.188 50.719 -9.305 1 84.19 866 ARG A CA 1
ATOM 6915 C C . ARG A 1 866 ? -22.141 49.312 -8.75 1 84.19 866 ARG A C 1
ATOM 6917 O O . ARG A 1 866 ? -23.156 48.75 -8.336 1 84.19 866 ARG A O 1
ATOM 6924 N N . ASN A 1 867 ? -20.984 48.75 -8.922 1 86.06 867 ASN A N 1
ATOM 6925 C CA . ASN A 1 867 ? -20.859 47.344 -8.516 1 86.06 867 ASN A CA 1
ATOM 6926 C C . ASN A 1 867 ? -19.875 47.188 -7.359 1 86.06 867 ASN A C 1
ATOM 6928 O O . ASN A 1 867 ? -18.672 47.094 -7.574 1 86.06 867 ASN A O 1
ATOM 6932 N N . PRO A 1 868 ? -20.391 46.906 -6.172 1 85.75 868 PRO A N 1
ATOM 6933 C CA . PRO A 1 868 ? -19.516 46.812 -5.004 1 85.75 868 PRO A CA 1
ATOM 6934 C C . PRO A 1 868 ? -18.578 45.625 -5.07 1 85.75 868 PRO A C 1
ATOM 6936 O O . PRO A 1 868 ? -17.453 45.656 -4.531 1 85.75 868 PRO A O 1
ATOM 6939 N N . GLU A 1 869 ? -18.984 44.562 -5.648 1 83.94 869 GLU A N 1
ATOM 6940 C CA . GLU A 1 869 ? -18.109 43.406 -5.75 1 83.94 869 GLU A CA 1
ATOM 6941 C C . GLU A 1 869 ? -16.906 43.688 -6.637 1 83.94 869 GLU A C 1
ATOM 6943 O O . GLU A 1 869 ? -15.781 43.281 -6.328 1 83.94 869 GLU A O 1
ATOM 6948 N N . PHE A 1 870 ? -17.25 44.375 -7.684 1 86.19 870 PHE A N 1
ATOM 6949 C CA . PHE A 1 870 ? -16.172 44.781 -8.578 1 86.19 870 PHE A CA 1
ATOM 6950 C C . PHE A 1 870 ? -15.195 45.719 -7.879 1 86.19 870 PHE A C 1
ATOM 6952 O O . PHE A 1 870 ? -13.977 45.562 -8.008 1 86.19 870 PHE A O 1
ATOM 6959 N N . GLU A 1 871 ? -15.75 46.625 -7.211 1 87.56 871 GLU A N 1
ATOM 6960 C CA . GLU A 1 871 ? -14.93 47.562 -6.457 1 87.56 871 GLU A CA 1
ATOM 6961 C C . GLU A 1 871 ? -14.039 46.844 -5.449 1 87.56 871 GLU A C 1
ATOM 6963 O O . GLU A 1 871 ? -12.852 47.156 -5.328 1 87.56 871 GLU A O 1
ATOM 6968 N N . PHE A 1 872 ? -14.625 45.938 -4.805 1 88.38 872 PHE A N 1
ATOM 6969 C CA . PHE A 1 872 ? -13.898 45.156 -3.811 1 88.38 872 PHE A CA 1
ATOM 6970 C C . PHE A 1 872 ? -12.734 44.406 -4.457 1 88.38 872 PHE A C 1
ATOM 6972 O O . PHE A 1 872 ? -11.617 44.406 -3.943 1 88.38 872 PHE 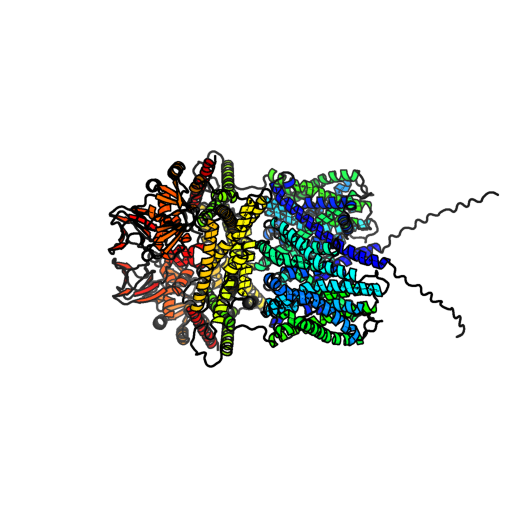A O 1
ATOM 6979 N N . LYS A 1 873 ? -12.953 43.781 -5.582 1 85.44 873 LYS A N 1
ATOM 6980 C CA . LYS A 1 873 ? -11.93 43 -6.277 1 85.44 873 LYS A CA 1
ATOM 6981 C C . LYS A 1 873 ? -10.758 43.906 -6.699 1 85.44 873 LYS A C 1
ATOM 6983 O O . LYS A 1 873 ? -9.602 43.469 -6.629 1 85.44 873 LYS A O 1
ATOM 6988 N N . ILE A 1 874 ? -11.07 45.062 -7.109 1 87.06 874 ILE A N 1
ATOM 6989 C CA . ILE A 1 874 ? -10.039 45.969 -7.59 1 87.06 874 ILE A CA 1
ATOM 6990 C C . ILE A 1 874 ? -9.148 46.406 -6.426 1 87.06 874 ILE A C 1
ATOM 6992 O O . ILE A 1 874 ? -7.922 46.406 -6.547 1 87.06 874 ILE A O 1
ATOM 6996 N N . TYR A 1 875 ? -9.742 46.75 -5.355 1 89.06 875 TYR A N 1
ATOM 6997 C CA . TYR A 1 875 ? -8.969 47.219 -4.207 1 89.06 875 TYR A CA 1
ATOM 6998 C C . TYR A 1 875 ? -8.07 46.125 -3.666 1 89.06 875 TYR A C 1
ATOM 7000 O O . TYR A 1 875 ? -6.898 46.344 -3.369 1 89.06 875 TYR A O 1
ATOM 7008 N N . ILE A 1 876 ? -8.609 44.938 -3.576 1 88 876 ILE A N 1
ATOM 7009 C CA . ILE A 1 876 ? -7.836 43.844 -3.008 1 88 876 ILE A CA 1
ATOM 7010 C C . ILE A 1 876 ? -6.668 43.5 -3.93 1 88 876 ILE A C 1
ATOM 7012 O O . ILE A 1 876 ? -5.566 43.188 -3.461 1 88 876 ILE A O 1
ATOM 7016 N N . ASN A 1 877 ? -6.891 43.5 -5.191 1 85.94 877 ASN A N 1
ATOM 7017 C CA . ASN A 1 877 ? -5.828 43.156 -6.129 1 85.94 877 ASN A CA 1
ATOM 7018 C C . ASN A 1 877 ? -4.773 44.25 -6.207 1 85.94 877 ASN A C 1
ATOM 7020 O O . ASN A 1 877 ? -3.637 44 -6.613 1 85.94 877 ASN A O 1
ATOM 7024 N N . SER A 1 878 ? -5.105 45.469 -5.859 1 87.5 878 SER A N 1
ATOM 7025 C CA . SER A 1 878 ? -4.16 46.594 -5.887 1 87.5 878 SER A CA 1
ATOM 7026 C C . SER A 1 878 ? -3.121 46.438 -4.777 1 87.5 878 SER A C 1
ATOM 7028 O O . SER A 1 878 ? -2.041 47.031 -4.859 1 87.5 878 SER A O 1
ATOM 7030 N N . ILE A 1 879 ? -3.453 45.656 -3.82 1 87.62 879 ILE A N 1
ATOM 7031 C CA . ILE A 1 879 ? -2.551 45.531 -2.682 1 87.62 879 ILE A CA 1
ATOM 7032 C C . ILE A 1 879 ? -1.261 44.844 -3.121 1 87.62 879 ILE A C 1
ATOM 7034 O O . ILE A 1 879 ? -0.202 45.062 -2.527 1 87.62 879 ILE A O 1
ATOM 7038 N N . GLU A 1 880 ? -1.368 44.062 -4.117 1 82.38 880 GLU A N 1
ATOM 7039 C CA . GLU A 1 880 ? -0.158 43.438 -4.645 1 82.38 880 GLU A CA 1
ATOM 7040 C C . GLU A 1 880 ? 0.891 44.469 -5.008 1 82.38 880 GLU A C 1
ATOM 7042 O O . GLU A 1 880 ? 2.082 44.281 -4.758 1 82.38 880 GLU A O 1
ATOM 7047 N N . TYR A 1 881 ? 0.435 45.531 -5.582 1 84.44 881 TYR A N 1
ATOM 7048 C CA . TYR A 1 881 ? 1.316 46.625 -5.988 1 84.44 881 TYR A CA 1
ATOM 7049 C C . TYR A 1 881 ? 1.671 47.5 -4.801 1 84.44 881 TYR A C 1
ATOM 7051 O O . TYR A 1 881 ? 2.838 47.844 -4.605 1 84.44 881 TYR A O 1
ATOM 7059 N N . LEU A 1 882 ? 0.721 47.812 -4.02 1 87.56 882 LEU A N 1
ATOM 7060 C CA . LEU A 1 882 ? 0.869 48.781 -2.953 1 87.56 882 LEU A CA 1
ATOM 7061 C C . LEU A 1 882 ? 1.829 48.281 -1.879 1 87.56 882 LEU A C 1
ATOM 7063 O O . LEU A 1 882 ? 2.586 49.062 -1.305 1 87.56 882 LEU A O 1
ATOM 7067 N N . ARG A 1 883 ? 1.751 47.031 -1.677 1 86.44 883 ARG A N 1
ATOM 7068 C CA . ARG A 1 883 ? 2.625 46.5 -0.642 1 86.44 883 ARG A CA 1
ATOM 7069 C C . ARG A 1 883 ? 4.09 46.625 -1.037 1 86.44 883 ARG A C 1
ATOM 7071 O O . ARG A 1 883 ? 4.961 46.781 -0.176 1 86.44 883 ARG A O 1
ATOM 7078 N N . LYS A 1 884 ? 4.332 46.5 -2.227 1 83.19 884 LYS A N 1
ATOM 7079 C CA . LYS A 1 884 ? 5.707 46.625 -2.703 1 83.19 884 LYS A CA 1
ATOM 7080 C C . LYS A 1 884 ? 6.109 48.062 -2.865 1 83.19 884 LYS A C 1
ATOM 7082 O O . LYS A 1 884 ? 7.262 48.438 -2.627 1 83.19 884 LYS A O 1
ATOM 7087 N N . MET A 1 885 ? 5.242 48.938 -3.314 1 85.5 885 MET A N 1
ATOM 7088 C CA . MET A 1 885 ? 5.5 50.344 -3.508 1 85.5 885 MET A CA 1
ATOM 7089 C C . MET A 1 885 ? 5.781 51.031 -2.178 1 85.5 885 MET A C 1
ATOM 7091 O O . MET A 1 885 ? 6.664 51.906 -2.092 1 85.5 885 MET A O 1
ATOM 7095 N N . PHE A 1 886 ? 4.961 50.656 -1.251 1 86.38 886 PHE A N 1
ATOM 7096 C CA . PHE A 1 886 ? 5.086 51.219 0.083 1 86.38 886 PHE A CA 1
ATOM 7097 C C . PHE A 1 886 ? 5.465 50.156 1.101 1 86.38 886 PHE A C 1
ATOM 7099 O O . PHE A 1 886 ? 4.715 49.875 2.043 1 86.38 886 PHE A O 1
ATOM 7106 N N . GLU A 1 887 ? 6.578 49.562 0.898 1 83.44 887 GLU A N 1
ATOM 7107 C CA . GLU A 1 887 ? 7.027 48.406 1.681 1 83.44 887 GLU A CA 1
ATOM 7108 C C . GLU A 1 887 ? 7.168 48.781 3.156 1 83.44 887 GLU A C 1
ATOM 7110 O O . GLU A 1 887 ? 6.883 47.969 4.031 1 83.44 887 GLU A O 1
ATOM 7115 N N . SER A 1 888 ? 7.629 49.969 3.436 1 78.56 888 SER A N 1
ATOM 7116 C CA . SER A 1 888 ? 7.871 50.375 4.809 1 78.56 888 SER A CA 1
ATOM 7117 C C . SER A 1 888 ? 6.57 50.469 5.598 1 78.56 888 SER A C 1
ATOM 7119 O O . SER A 1 888 ? 6.566 50.281 6.816 1 78.56 888 SER A O 1
ATOM 7121 N N . GLN A 1 889 ? 5.465 50.656 4.844 1 84.38 889 GLN A N 1
ATOM 7122 C CA . GLN A 1 889 ? 4.184 50.844 5.512 1 84.38 889 GLN A CA 1
ATOM 7123 C C . GLN A 1 889 ? 3.334 49.594 5.445 1 84.38 889 GLN A C 1
ATOM 7125 O O . GLN A 1 889 ? 2.227 49.562 5.984 1 84.38 889 GLN A O 1
ATOM 7130 N N . ALA A 1 890 ? 3.766 48.656 4.762 1 84.5 890 ALA A N 1
ATOM 7131 C CA . ALA A 1 890 ? 2.943 47.5 4.492 1 84.5 890 ALA A CA 1
ATOM 7132 C C . ALA A 1 890 ? 2.938 46.531 5.688 1 84.5 890 ALA A C 1
ATOM 7134 O O . ALA A 1 890 ? 2.059 45.688 5.805 1 84.5 890 ALA A O 1
ATOM 7135 N N . GLY A 1 891 ? 3.752 46.719 6.648 1 77.44 891 GLY A N 1
ATOM 7136 C CA . GLY A 1 891 ? 3.77 45.875 7.832 1 77.44 891 GLY A CA 1
ATOM 7137 C C . GLY A 1 891 ? 3.988 44.406 7.52 1 77.44 891 GLY A C 1
ATOM 7138 O O . GLY A 1 891 ? 4.855 44.062 6.715 1 77.44 891 GLY A O 1
ATOM 7139 N N . PRO A 1 892 ? 3.168 43.5 8.109 1 78.5 892 PRO A N 1
ATOM 7140 C CA . PRO A 1 892 ? 3.316 42.062 7.906 1 78.5 892 PRO A CA 1
ATOM 7141 C C . PRO A 1 892 ? 2.9 41.625 6.504 1 78.5 892 PRO A C 1
ATOM 7143 O O . PRO A 1 892 ? 3.234 40.5 6.082 1 78.5 892 PRO A O 1
ATOM 7146 N N . LEU A 1 893 ? 2.221 42.469 5.797 1 82.06 893 LEU A N 1
ATOM 7147 C CA . LEU A 1 893 ? 1.713 42.094 4.48 1 82.06 893 LEU A CA 1
ATOM 7148 C C . LEU A 1 893 ? 2.836 42.094 3.447 1 82.06 893 LEU A C 1
ATOM 7150 O O . LEU A 1 893 ? 2.684 41.531 2.363 1 82.06 893 LEU A O 1
ATOM 7154 N N . ALA A 1 894 ? 3.957 42.656 3.775 1 76.31 894 ALA A N 1
ATOM 7155 C CA . ALA A 1 894 ? 5.051 42.812 2.82 1 76.31 894 ALA A CA 1
ATOM 7156 C C . ALA A 1 894 ? 5.652 41.438 2.453 1 76.31 894 ALA A C 1
ATOM 7158 O O . ALA A 1 894 ? 6.016 41.219 1.297 1 76.31 894 ALA A O 1
ATOM 7159 N N . ASN A 1 895 ? 5.652 40.531 3.438 1 68.62 895 ASN A N 1
ATOM 7160 C CA . ASN A 1 895 ? 6.406 39.312 3.213 1 68.62 895 ASN A CA 1
ATOM 7161 C C . ASN A 1 895 ? 5.484 38.125 2.998 1 68.62 895 ASN A C 1
ATOM 7163 O O . ASN A 1 895 ? 5.953 37 2.818 1 68.62 895 ASN A O 1
ATOM 7167 N N . LEU A 1 896 ? 4.207 38.344 2.908 1 70.5 896 LEU A N 1
ATOM 7168 C CA . LEU A 1 896 ? 3.289 37.219 2.762 1 70.5 896 LEU A CA 1
ATOM 7169 C C . LEU A 1 896 ? 3.039 36.906 1.29 1 70.5 896 LEU A C 1
ATOM 7171 O O . LEU A 1 896 ? 3.141 37.812 0.438 1 70.5 896 LEU A O 1
ATOM 7175 N N . GLU A 1 897 ? 2.918 35.625 1.027 1 65.94 897 GLU A N 1
ATOM 7176 C CA . GLU A 1 897 ? 2.6 35.219 -0.339 1 65.94 897 GLU A CA 1
ATOM 7177 C C . GLU A 1 897 ? 1.271 35.812 -0.796 1 65.94 897 GLU A C 1
ATOM 7179 O O . GLU A 1 897 ? 0.29 35.812 -0.051 1 65.94 897 GLU A O 1
ATOM 7184 N N . ILE A 1 898 ? 1.326 36.375 -1.91 1 72.81 898 ILE A N 1
ATOM 7185 C CA . ILE A 1 898 ? 0.197 37.156 -2.43 1 72.81 898 ILE A CA 1
ATOM 7186 C C . ILE A 1 898 ? -1.035 36.25 -2.521 1 72.81 898 ILE A C 1
ATOM 7188 O O . ILE A 1 898 ? -2.154 36.688 -2.25 1 72.81 898 ILE A O 1
ATOM 7192 N N . LYS A 1 899 ? -0.736 35.031 -2.82 1 67.69 899 LYS A N 1
ATOM 7193 C CA . LYS A 1 899 ? -1.871 34.094 -2.963 1 67.69 899 LYS A CA 1
ATOM 7194 C C . LYS A 1 899 ? -2.623 33.969 -1.644 1 67.69 899 LYS A C 1
ATOM 7196 O O . LYS A 1 899 ? -3.855 33.969 -1.621 1 67.69 899 LYS A O 1
ATOM 7201 N N . ARG A 1 900 ? -1.943 33.812 -0.756 1 68.75 900 ARG A N 1
ATOM 7202 C CA . ARG A 1 900 ? -2.525 33.625 0.571 1 68.75 900 ARG A CA 1
ATOM 7203 C C . ARG A 1 900 ? -3.197 34.906 1.043 1 68.75 900 ARG A C 1
ATOM 7205 O O . ARG A 1 900 ? -4.258 34.875 1.669 1 68.75 900 ARG A O 1
ATOM 7212 N N . LEU A 1 901 ? -2.557 36 0.627 1 79.44 901 LEU A N 1
ATOM 7213 C CA . LEU A 1 901 ? -3.086 37.281 1.026 1 79.44 901 LEU A CA 1
ATOM 7214 C C . LEU A 1 901 ? -4.43 37.562 0.358 1 79.44 901 LEU A C 1
ATOM 7216 O O . LEU A 1 901 ? -5.371 38.031 1.007 1 79.44 901 LEU A O 1
ATOM 7220 N N . LEU A 1 902 ? -4.512 37.281 -0.881 1 78.25 902 LEU A N 1
ATOM 7221 C CA . LEU A 1 902 ? -5.754 37.5 -1.607 1 78.25 902 LEU A CA 1
ATOM 7222 C C . LEU A 1 902 ? -6.879 36.625 -1.081 1 78.25 902 LEU A C 1
ATOM 7224 O O . LEU A 1 902 ? -8.016 37.094 -0.955 1 78.25 902 LEU A O 1
ATOM 7228 N N . ASP A 1 903 ? -6.508 35.469 -0.775 1 73.31 903 ASP A N 1
ATOM 7229 C CA . ASP A 1 903 ? -7.504 34.562 -0.2 1 73.31 903 ASP A CA 1
ATOM 7230 C C . ASP A 1 903 ? -7.984 35.062 1.156 1 73.31 903 ASP A C 1
ATOM 7232 O O . ASP A 1 903 ? -9.172 35 1.467 1 73.31 903 ASP A O 1
ATOM 7236 N N . PHE A 1 904 ? -7.062 35.562 1.849 1 78.25 904 PHE A N 1
ATOM 7237 C CA . PHE A 1 904 ? -7.395 36.125 3.146 1 78.25 904 PHE A CA 1
ATOM 7238 C C . PHE A 1 904 ? -8.328 37.312 2.984 1 78.25 904 PHE A C 1
ATOM 7240 O O . PHE A 1 904 ? -9.32 37.438 3.711 1 78.25 904 PHE A O 1
ATOM 7247 N N . PHE A 1 905 ? -8.062 38.125 2 1 84.62 905 PHE A N 1
ATOM 7248 C CA . PHE A 1 905 ? -8.852 39.312 1.812 1 84.62 905 PHE A CA 1
ATOM 7249 C C . PHE A 1 905 ? -10.266 38.969 1.34 1 84.62 905 PHE A C 1
ATOM 7251 O O . PHE A 1 905 ? -11.234 39.594 1.767 1 84.62 905 PHE A O 1
ATOM 7258 N N . ARG A 1 906 ? -10.305 38.031 0.618 1 78.44 906 ARG A N 1
ATOM 7259 C CA . ARG A 1 906 ? -11.594 37.656 0.039 1 78.44 906 ARG A CA 1
ATOM 7260 C C . ARG A 1 906 ? -12.516 37.062 1.092 1 78.44 906 ARG A C 1
ATOM 7262 O O . ARG A 1 906 ? -13.727 37.281 1.066 1 78.44 906 ARG A O 1
ATOM 7269 N N . THR A 1 907 ? -11.906 36.375 2.008 1 73.88 907 THR A N 1
ATOM 7270 C CA . THR A 1 907 ? -12.734 35.625 2.939 1 73.88 907 THR A CA 1
ATOM 7271 C C . THR A 1 907 ? -12.844 36.344 4.277 1 73.88 907 THR A C 1
ATOM 7273 O O . THR A 1 907 ? -13.867 36.25 4.961 1 73.88 907 THR A O 1
ATOM 7276 N N . LYS A 1 908 ? -11.812 37.062 4.59 1 78.81 908 LYS A N 1
ATOM 7277 C CA . LYS A 1 908 ? -11.758 37.562 5.961 1 78.81 908 LYS A CA 1
ATOM 7278 C C . LYS A 1 908 ? -11.586 39.094 5.988 1 78.81 908 LYS A C 1
ATOM 7280 O O . LYS A 1 908 ? -10.891 39.625 6.848 1 78.81 908 LYS A O 1
ATOM 7285 N N . SER A 1 909 ? -12.062 39.812 4.953 1 85.19 909 SER A N 1
ATOM 7286 C CA . SER A 1 909 ? -11.969 41.25 4.98 1 85.19 909 SER A CA 1
ATOM 7287 C C . SER A 1 909 ? -13.18 41.906 4.316 1 85.19 909 SER A C 1
ATOM 7289 O O . SER A 1 909 ? -13.891 41.25 3.549 1 85.19 909 SER A O 1
ATOM 7291 N N . LYS A 1 910 ? -13.484 43.031 4.754 1 88.94 910 LYS A N 1
ATOM 7292 C CA . LYS A 1 910 ? -14.562 43.844 4.168 1 88.94 910 LYS A CA 1
ATOM 7293 C C . LYS A 1 910 ? -14.078 45.25 3.83 1 88.94 910 LYS A C 1
ATOM 7295 O O . LYS A 1 910 ? -13.297 45.812 4.57 1 88.94 910 LYS A O 1
ATOM 7300 N N . LEU A 1 911 ? -14.523 45.656 2.668 1 92 911 LEU A N 1
ATOM 7301 C CA . LEU A 1 911 ? -14.211 47 2.242 1 92 911 LEU A CA 1
ATOM 7302 C C . LEU A 1 911 ? -15.203 48 2.84 1 92 911 LEU A C 1
ATOM 7304 O O . LEU A 1 911 ? -16.422 47.844 2.715 1 92 911 LEU A O 1
ATOM 7308 N N . LYS A 1 912 ? -14.711 48.969 3.527 1 89.94 912 LYS A N 1
ATOM 7309 C CA . LYS A 1 912 ? -15.57 49.969 4.152 1 89.94 912 LYS A CA 1
ATOM 7310 C C . LYS A 1 912 ? -15.211 51.375 3.668 1 89.94 912 LYS A C 1
ATOM 7312 O O . LYS A 1 912 ? -14.031 51.719 3.498 1 89.94 912 LYS A O 1
ATOM 7317 N N . LYS A 1 913 ? -16.234 52.156 3.266 1 89.31 913 LYS A N 1
ATOM 7318 C CA . LYS A 1 913 ? -16.109 53.562 2.93 1 89.31 913 LYS A CA 1
ATOM 7319 C C . LYS A 1 913 ? -16.578 54.469 4.082 1 89.31 913 LYS A C 1
ATOM 7321 O O . LYS A 1 913 ? -17.734 54.375 4.492 1 89.31 913 LYS A O 1
ATOM 7326 N N . LEU A 1 914 ? -15.68 55.156 4.625 1 87.38 914 LEU A N 1
ATOM 7327 C CA . LEU A 1 914 ? -15.977 55.969 5.809 1 87.38 914 LEU A CA 1
ATOM 7328 C C . LEU A 1 914 ? -15.867 57.469 5.496 1 87.38 914 LEU A C 1
ATOM 7330 O O . LEU A 1 914 ? -14.992 57.875 4.734 1 87.38 914 LEU A O 1
ATOM 7334 N N . THR A 1 915 ? -16.812 58.156 6.004 1 83.75 915 THR A N 1
ATOM 7335 C CA . THR A 1 915 ? -16.812 59.594 5.824 1 83.75 915 THR A CA 1
ATOM 7336 C C . THR A 1 915 ? -16.125 60.312 7 1 83.75 915 THR A C 1
ATOM 7338 O O . THR A 1 915 ? -15.898 59.688 8.047 1 83.75 915 THR A O 1
ATOM 7341 N N . GLN A 1 916 ? -15.93 61.531 6.738 1 81.44 916 GLN A N 1
ATOM 7342 C CA . GLN A 1 916 ? -15.211 62.344 7.715 1 81.44 916 GLN A CA 1
ATOM 7343 C C . GLN A 1 916 ? -15.906 62.312 9.07 1 81.44 916 GLN A C 1
ATOM 7345 O O . GLN A 1 916 ? -17.141 62.438 9.148 1 81.44 916 GLN A O 1
ATOM 7350 N N . ASN A 1 917 ? -15.219 62.031 10.141 1 78.06 917 ASN A N 1
ATOM 7351 C CA . ASN A 1 917 ? -15.617 62.062 11.547 1 78.06 917 ASN A CA 1
ATOM 7352 C C . ASN A 1 917 ? -16.344 60.781 11.969 1 78.06 917 ASN A C 1
ATOM 7354 O O . ASN A 1 917 ? -16.984 60.75 13.016 1 78.06 917 ASN A O 1
ATOM 7358 N N . GLN A 1 918 ? -16.219 59.75 11.078 1 84.5 918 GLN A N 1
ATOM 7359 C CA . GLN A 1 918 ? -16.797 58.469 11.453 1 84.5 918 GLN A CA 1
ATOM 7360 C C . GLN A 1 918 ? -15.789 57.594 12.195 1 84.5 918 GLN A C 1
ATOM 7362 O O . GLN A 1 918 ? -14.578 57.688 11.953 1 84.5 918 GLN A O 1
ATOM 7367 N N . LYS A 1 919 ? -16.297 56.875 13.125 1 83.06 919 LYS A N 1
ATOM 7368 C CA . LYS A 1 919 ? -15.43 56 13.883 1 83.06 919 LYS A CA 1
ATOM 7369 C C . LYS A 1 919 ? -15.5 54.562 13.352 1 83.06 919 LYS A C 1
ATOM 7371 O O . LYS A 1 919 ? -16.562 54.125 12.906 1 83.06 919 LYS A O 1
ATOM 7376 N N . CYS A 1 920 ? -14.375 53.906 13.148 1 82.94 920 CYS A N 1
ATOM 7377 C CA . CYS A 1 920 ? -14.328 52.531 12.695 1 82.94 920 CYS A CA 1
ATOM 7378 C C . CYS A 1 920 ? -13.398 51.688 13.57 1 82.94 920 CYS A C 1
ATOM 7380 O O . CYS A 1 920 ? -12.375 52.188 14.039 1 82.94 920 CYS A O 1
ATOM 7382 N N . ASP A 1 921 ? -13.812 50.5 13.805 1 82.44 921 ASP A N 1
ATOM 7383 C CA . ASP A 1 921 ? -13.031 49.562 14.625 1 82.44 921 ASP A CA 1
ATOM 7384 C C . ASP A 1 921 ? -12.156 48.656 13.758 1 82.44 921 ASP A C 1
ATOM 7386 O O . ASP A 1 921 ? -12.617 48.125 12.75 1 82.44 921 ASP A O 1
ATOM 7390 N N . PHE A 1 922 ? -10.922 48.688 13.984 1 84.31 922 PHE A N 1
ATOM 7391 C CA . PHE A 1 922 ? -9.984 47.781 13.336 1 84.31 922 PHE A CA 1
ATOM 7392 C C . PHE A 1 922 ? -9.461 46.75 14.32 1 84.31 922 PHE A C 1
ATOM 7394 O O . PHE A 1 922 ? -8.273 46.719 14.648 1 84.31 922 PHE A O 1
ATOM 7401 N N . ILE A 1 923 ? -10.305 45.906 14.68 1 80.25 923 ILE A N 1
ATOM 7402 C CA . ILE A 1 923 ? -9.992 44.906 15.711 1 80.25 923 ILE A CA 1
ATOM 7403 C C . ILE A 1 923 ? -8.898 43.969 15.203 1 80.25 923 ILE A C 1
ATOM 7405 O O . ILE A 1 923 ? -7.98 43.594 15.945 1 80.25 923 ILE A O 1
ATOM 7409 N N . PHE A 1 924 ? -8.969 43.531 13.969 1 80.62 924 PHE A N 1
ATOM 7410 C CA . PHE A 1 924 ? -8 42.594 13.414 1 80.62 924 PHE A CA 1
ATOM 7411 C C . PHE A 1 924 ? -7.062 43.281 12.438 1 80.62 924 PHE A C 1
ATOM 7413 O O . PHE A 1 924 ? -6.297 42.625 11.734 1 80.62 924 PHE A O 1
ATOM 7420 N N . GLY A 1 925 ? -7.137 44.562 12.508 1 84.88 925 GLY A N 1
ATOM 7421 C CA . GLY A 1 925 ? -6.309 45.344 11.602 1 84.88 925 GLY A CA 1
ATOM 7422 C C . GLY A 1 925 ? -7.008 45.688 10.297 1 84.88 925 GLY A C 1
ATOM 7423 O O . GLY A 1 925 ? -8.195 45.406 10.133 1 84.88 925 GLY A O 1
ATOM 7424 N N . GLY A 1 926 ? -6.32 46.312 9.531 1 88.25 926 GLY A N 1
ATOM 7425 C CA . GLY A 1 926 ? -6.863 46.719 8.25 1 88.25 926 GLY A CA 1
ATOM 7426 C C . GLY A 1 926 ? -5.832 47.344 7.332 1 88.25 926 GLY A C 1
ATOM 7427 O O . GLY A 1 926 ? -4.637 47.344 7.641 1 88.25 926 GLY A O 1
ATOM 7428 N N . TYR A 1 927 ? -6.254 47.688 6.199 1 91.19 927 TYR A N 1
ATOM 7429 C CA . TYR A 1 927 ? -5.41 48.375 5.227 1 91.19 927 TYR A CA 1
ATOM 7430 C C . TYR A 1 927 ? -6.082 49.656 4.719 1 91.19 927 TYR A C 1
ATOM 7432 O O . TYR A 1 927 ? -7.258 49.625 4.352 1 91.19 927 TYR A O 1
ATOM 7440 N N . LEU A 1 928 ? -5.32 50.781 4.816 1 91.56 928 LEU A N 1
ATOM 7441 C CA . LEU A 1 928 ? -5.855 52.062 4.398 1 91.56 928 LEU A CA 1
ATOM 7442 C C . LEU A 1 928 ? -5.492 52.375 2.949 1 91.56 928 LEU A C 1
ATOM 7444 O O . LEU A 1 928 ? -4.312 52.406 2.598 1 91.56 928 LEU A O 1
ATOM 7448 N N . PHE A 1 929 ? -6.477 52.531 2.055 1 90.44 929 PHE A N 1
ATOM 7449 C CA . PHE A 1 929 ? -6.219 52.844 0.649 1 90.44 929 PHE A CA 1
ATOM 7450 C C . PHE A 1 929 ? -6.191 54.344 0.407 1 90.44 929 PHE A C 1
ATOM 7452 O O . PHE A 1 929 ? -5.387 54.812 -0.387 1 90.44 929 PHE A O 1
ATOM 7459 N N . ARG A 1 930 ? -7.23 54.906 0.926 1 88.31 930 ARG A N 1
ATOM 7460 C CA . ARG A 1 930 ? -7.367 56.344 0.737 1 88.31 930 ARG A CA 1
ATOM 7461 C C . ARG A 1 930 ? -7.754 57.031 2.041 1 88.31 930 ARG A C 1
ATOM 7463 O O . ARG A 1 930 ? -8.492 56.469 2.854 1 88.31 930 ARG A O 1
ATOM 7470 N N . GLY A 1 931 ? -7.152 58.156 2.178 1 84.19 931 GLY A N 1
ATOM 7471 C CA . GLY A 1 931 ? -7.543 58.969 3.322 1 84.19 931 GLY A CA 1
ATOM 7472 C C . GLY A 1 931 ? -6.523 58.938 4.445 1 84.19 931 GLY A C 1
ATOM 7473 O O . GLY A 1 931 ? -5.344 58.656 4.211 1 84.19 931 GLY A O 1
ATOM 7474 N N . GLU A 1 932 ? -6.898 59.406 5.59 1 85.19 932 GLU A N 1
ATOM 7475 C CA . GLU A 1 932 ? -6.059 59.469 6.781 1 85.19 932 GLU A CA 1
ATOM 7476 C C . GLU A 1 932 ? -6.84 59.094 8.031 1 85.19 932 GLU A C 1
ATOM 7478 O O . GLU A 1 932 ? -8 59.469 8.188 1 85.19 932 GLU A O 1
ATOM 7483 N N . LEU A 1 933 ? -6.227 58.188 8.664 1 85.69 933 LEU A N 1
ATOM 7484 C CA . LEU A 1 933 ? -6.84 57.719 9.898 1 85.69 933 LEU A CA 1
ATOM 7485 C C . LEU A 1 933 ? -5.996 58.125 11.109 1 85.69 933 LEU A C 1
ATOM 7487 O O . LEU A 1 933 ? -4.766 58.156 11.031 1 85.69 933 LEU A O 1
ATOM 7491 N N . LYS A 1 934 ? -6.68 58.594 12.094 1 82.19 934 LYS A N 1
ATOM 7492 C CA . LYS A 1 934 ? -6.012 58.938 13.344 1 82.19 934 LYS A CA 1
ATOM 7493 C C . LYS A 1 934 ? -6.449 58.031 14.477 1 82.19 934 LYS A C 1
ATOM 7495 O O . LYS A 1 934 ? -7.641 57.75 14.641 1 82.19 934 LYS A O 1
ATOM 7500 N N . ASP A 1 935 ? -5.473 57.375 15.102 1 77.81 935 ASP A N 1
ATOM 7501 C CA . ASP A 1 935 ? -5.801 56.562 16.25 1 77.81 935 ASP A CA 1
ATOM 7502 C C . ASP A 1 935 ? -5.988 57.375 17.516 1 77.81 935 ASP A C 1
ATOM 7504 O O . ASP A 1 935 ? -5.766 58.594 17.5 1 77.81 935 ASP A O 1
ATOM 7508 N N . ILE A 1 936 ? -6.395 56.844 18.641 1 67.5 936 ILE A N 1
ATOM 7509 C CA . ILE A 1 936 ? -6.637 57.531 19.891 1 67.5 936 ILE A CA 1
ATOM 7510 C C . ILE A 1 936 ? -5.344 58.188 20.375 1 67.5 936 ILE A C 1
ATOM 7512 O O . ILE A 1 936 ? -5.375 59.281 20.984 1 67.5 936 ILE A O 1
ATOM 7516 N N . ASN A 1 937 ? -4.203 57.625 20.094 1 64.94 937 ASN A N 1
ATOM 7517 C CA . ASN A 1 937 ? -2.92 58.188 20.516 1 64.94 937 ASN A CA 1
ATOM 7518 C C . ASN A 1 937 ? -2.396 59.219 19.516 1 64.94 937 ASN A C 1
ATOM 7520 O O . ASN A 1 937 ? -1.216 59.562 19.531 1 64.94 937 ASN A O 1
ATOM 7524 N N . SER A 1 938 ? -3.182 59.625 18.609 1 67.44 938 SER A N 1
ATOM 7525 C CA . SER A 1 938 ? -2.91 60.656 17.609 1 67.44 938 SER A CA 1
ATOM 7526 C C . SER A 1 938 ? -1.885 60.188 16.594 1 67.44 938 SER A C 1
ATOM 7528 O O . SER A 1 938 ? -1.154 61 16.016 1 67.44 938 SER A O 1
ATOM 7530 N N . LYS A 1 939 ? -1.724 58.906 16.516 1 79.75 939 LYS A N 1
ATOM 7531 C CA . LYS A 1 939 ? -0.894 58.406 15.422 1 79.75 939 LYS A CA 1
ATOM 7532 C C . LYS A 1 939 ? -1.658 58.406 14.102 1 79.75 939 LYS A C 1
ATOM 7534 O O . LYS A 1 939 ? -2.766 57.875 14.016 1 79.75 939 LYS A O 1
ATOM 7539 N N . VAL A 1 940 ? -1.012 59.094 13.242 1 81.38 940 VAL A N 1
ATOM 7540 C CA . VAL A 1 940 ? -1.647 59.25 11.938 1 81.38 940 VAL A CA 1
ATOM 7541 C C . VAL A 1 940 ? -1.143 58.188 10.984 1 81.38 940 VAL A C 1
ATOM 7543 O O . VAL A 1 940 ? 0.066 57.969 10.867 1 81.38 940 VAL A O 1
ATOM 7546 N N . TYR A 1 941 ? -2.037 57.438 10.469 1 86.62 941 TYR A N 1
ATOM 7547 C CA . TYR A 1 941 ? -1.698 56.469 9.43 1 86.62 941 TYR A CA 1
ATOM 7548 C C . TYR A 1 941 ? -1.895 57.062 8.047 1 86.62 941 TYR A C 1
ATOM 7550 O O . TYR A 1 941 ? -3.004 57.469 7.688 1 86.62 941 TYR A O 1
ATOM 7558 N N . PRO A 1 942 ? -0.8 57.156 7.395 1 84.06 942 PRO A N 1
ATOM 7559 C CA . PRO A 1 942 ? -0.908 57.75 6.059 1 84.06 942 PRO A CA 1
ATOM 7560 C C . PRO A 1 942 ? -1.578 56.812 5.055 1 84.06 942 PRO A C 1
ATOM 7562 O O . PRO A 1 942 ? -1.835 55.625 5.367 1 84.06 942 PRO A O 1
ATOM 7565 N N . GLN A 1 943 ? -1.793 57.375 3.936 1 87.19 943 GLN A N 1
ATOM 7566 C CA . GLN A 1 943 ? -2.381 56.625 2.834 1 87.19 943 GLN A CA 1
ATOM 7567 C C . GLN A 1 943 ? -1.509 55.438 2.457 1 87.19 943 GLN A C 1
ATOM 7569 O O . GLN A 1 943 ? -0.28 55.531 2.475 1 87.19 943 GLN A O 1
ATOM 7574 N N . TYR A 1 944 ? -2.201 54.281 2.143 1 89.06 944 TYR A N 1
ATOM 7575 C CA . TYR A 1 944 ? -1.575 53.062 1.715 1 89.06 944 TYR A CA 1
ATOM 7576 C C . TYR A 1 944 ? -0.756 52.438 2.844 1 89.06 944 TYR A C 1
ATOM 7578 O O . TYR A 1 944 ? 0.4 52.062 2.645 1 89.06 944 TYR A O 1
ATOM 7586 N N . SER A 1 945 ? -1.297 52.438 3.949 1 89.75 945 SER A N 1
ATOM 7587 C CA . SER A 1 945 ? -0.586 51.875 5.102 1 89.75 945 SER A CA 1
ATOM 7588 C C . SER A 1 945 ? -1.393 50.781 5.781 1 89.75 945 SER A C 1
ATOM 7590 O O . SER A 1 945 ? -2.623 50.781 5.723 1 89.75 945 SER A O 1
ATOM 7592 N N . TYR A 1 946 ? -0.622 49.844 6.266 1 90.5 946 TYR A N 1
ATOM 7593 C CA . TYR A 1 946 ? -1.198 48.781 7.082 1 90.5 946 TYR A CA 1
ATOM 7594 C C . TYR A 1 946 ? -1.6 49.312 8.453 1 90.5 946 TYR A C 1
ATOM 7596 O O . TYR A 1 946 ? -0.86 50.094 9.07 1 90.5 946 TYR A O 1
ATOM 7604 N N . ILE A 1 947 ? -2.816 49.031 8.805 1 87.25 947 ILE A N 1
ATOM 7605 C CA . ILE A 1 947 ? -3.309 49.406 10.125 1 87.25 947 ILE A CA 1
ATOM 7606 C C . ILE A 1 947 ? -3.203 48.219 11.07 1 87.25 947 ILE A C 1
ATOM 7608 O O . ILE A 1 947 ? -3.875 47.188 10.875 1 87.25 947 ILE A O 1
ATOM 7612 N N . PRO A 1 948 ? -2.381 48.188 11.93 1 85.38 948 PRO A N 1
ATOM 7613 C CA . PRO A 1 948 ? -2.258 47.094 12.867 1 85.38 948 PRO A CA 1
ATOM 7614 C C . PRO A 1 948 ? -3.51 46.875 13.719 1 85.38 948 PRO A C 1
ATOM 7616 O O . PRO A 1 948 ? -4.301 47.812 13.891 1 85.38 948 PRO A O 1
ATOM 7619 N N . PRO A 1 949 ? -3.73 45.625 14.07 1 81.12 949 PRO A N 1
ATOM 7620 C CA . PRO A 1 949 ? -4.898 45.375 14.914 1 81.12 949 PRO A CA 1
ATOM 7621 C C . PRO A 1 949 ? -4.93 46.25 16.156 1 81.12 949 PRO A C 1
ATOM 7623 O O . PRO A 1 949 ? -3.9 46.438 16.812 1 81.12 949 PRO A O 1
ATOM 7626 N N . GLN A 1 950 ? -5.98 47 16.25 1 74.56 950 GLN A N 1
ATOM 7627 C CA . GLN A 1 950 ? -6.133 47.906 17.391 1 74.56 950 GLN A CA 1
ATOM 7628 C C . GLN A 1 950 ? -7.531 47.781 18 1 74.56 950 GLN A C 1
ATOM 7630 O O . GLN A 1 950 ? -8.492 47.5 17.281 1 74.56 950 GLN A O 1
ATOM 7635 N N . GLU A 1 951 ? -7.684 47.688 19.188 1 62.12 951 GLU A N 1
ATOM 7636 C CA . GLU A 1 951 ? -8.953 47.531 19.891 1 62.12 951 GLU A CA 1
ATOM 7637 C C . GLU A 1 951 ? -9.719 48.844 19.922 1 62.12 951 GLU A C 1
ATOM 7639 O O . GLU A 1 951 ? -10.938 48.875 20.125 1 62.12 951 GLU A O 1
ATOM 7644 N N . THR A 1 952 ? -8.977 50.062 19.734 1 63.47 952 THR A N 1
ATOM 7645 C CA . THR A 1 952 ? -9.617 51.344 19.828 1 63.47 952 THR A CA 1
ATOM 7646 C C . THR A 1 952 ? -10.148 51.781 18.469 1 63.47 952 THR A C 1
ATOM 7648 O O . THR A 1 952 ? -9.656 51.344 17.422 1 63.47 952 THR A O 1
ATOM 7651 N N . GLU A 1 953 ? -11.164 52.5 18.641 1 77.94 953 GLU A N 1
ATOM 7652 C CA . GLU A 1 953 ? -11.766 53.062 17.422 1 77.94 953 GLU A CA 1
ATOM 7653 C C . GLU A 1 953 ? -10.859 54.094 16.797 1 77.94 953 GLU A C 1
ATOM 7655 O O . GLU A 1 953 ? -10.156 54.812 17.5 1 77.94 953 GLU A O 1
ATOM 7660 N N . CYS A 1 954 ? -10.672 54 15.648 1 80.69 954 CYS A N 1
ATOM 7661 C CA . CYS A 1 954 ? -9.938 55 14.883 1 80.69 954 CYS A CA 1
ATOM 7662 C C . CYS A 1 954 ? -10.875 56.062 14.328 1 80.69 954 CYS A C 1
ATOM 7664 O O . CYS A 1 954 ? -12.039 55.781 14.016 1 80.69 954 CYS A O 1
ATOM 7666 N N . LEU A 1 955 ? -10.438 57.312 14.422 1 83.38 955 LEU A N 1
ATOM 7667 C CA . LEU A 1 955 ? -11.203 58.438 13.891 1 83.38 955 LEU A CA 1
ATOM 7668 C C . LEU A 1 955 ? -10.766 58.781 12.469 1 83.38 955 LEU A C 1
ATOM 7670 O O . LEU A 1 955 ? -9.57 58.875 12.188 1 83.38 955 LEU A O 1
ATOM 7674 N N . VAL A 1 956 ? -11.789 58.844 11.586 1 85.12 956 VAL A N 1
ATOM 7675 C CA . VAL A 1 956 ? -11.547 59.156 10.18 1 85.12 956 VAL A CA 1
ATOM 7676 C C . VAL A 1 956 ? -11.391 60.656 10 1 85.12 956 VAL A C 1
ATOM 7678 O O . VAL A 1 956 ? -12.312 61.438 10.297 1 85.12 956 VAL A O 1
ATOM 7681 N N . SER A 1 957 ? -10.266 61.188 9.68 1 81.12 957 SER A N 1
ATOM 7682 C CA . SER A 1 957 ? -10.023 62.625 9.477 1 81.12 957 SER A CA 1
ATOM 7683 C C . SER A 1 957 ? -10.469 63.062 8.094 1 81.12 957 SER A C 1
ATOM 7685 O O . SER A 1 957 ? -10.914 64.188 7.914 1 81.12 957 SER A O 1
ATOM 7687 N N . LYS A 1 958 ? -10.328 62.219 7.066 1 83.44 958 LYS A N 1
ATOM 7688 C CA . LYS A 1 958 ? -10.758 62.469 5.688 1 83.44 958 LYS A CA 1
ATOM 7689 C C . LYS A 1 958 ? -11.508 61.25 5.133 1 83.44 958 LYS A C 1
ATOM 7691 O O . LYS A 1 958 ? -11.445 60.156 5.691 1 83.44 958 LYS A O 1
ATOM 7696 N N . ASP A 1 959 ? -12.203 61.531 4.129 1 81.56 959 ASP A N 1
ATOM 7697 C CA . ASP A 1 959 ? -12.906 60.438 3.498 1 81.56 959 ASP A CA 1
ATOM 7698 C C . ASP A 1 959 ? -11.961 59.25 3.207 1 81.56 959 ASP A C 1
ATOM 7700 O O . ASP A 1 959 ? -10.961 59.438 2.508 1 81.56 959 ASP A O 1
ATOM 7704 N N . THR A 1 960 ? -12.305 58.188 3.914 1 85 960 THR A N 1
ATOM 7705 C CA . THR A 1 960 ? -11.344 57.094 3.906 1 85 960 THR A CA 1
ATOM 7706 C C . THR A 1 960 ? -11.984 55.844 3.336 1 85 960 THR A C 1
ATOM 7708 O O . THR A 1 960 ? -13.172 55.562 3.549 1 85 960 THR A O 1
ATOM 7711 N N . ILE A 1 961 ? -11.258 55.188 2.434 1 90.19 961 ILE A N 1
ATOM 7712 C CA . ILE A 1 961 ? -11.578 53.844 1.986 1 90.19 961 ILE A CA 1
ATOM 7713 C C . ILE A 1 961 ? -10.578 52.875 2.578 1 90.19 961 ILE A C 1
ATOM 7715 O O . ILE A 1 961 ? -9.375 52.969 2.365 1 90.19 961 ILE A O 1
ATOM 7719 N N . CYS A 1 962 ? -11.078 52 3.398 1 91.56 962 CYS A N 1
ATOM 7720 C CA . CYS A 1 962 ? -10.156 51.062 4.051 1 91.56 962 CYS A CA 1
ATOM 7721 C C . CYS A 1 962 ? -10.711 49.656 4.023 1 91.56 962 CYS A C 1
ATOM 7723 O O . CYS A 1 962 ? -11.914 49.469 3.836 1 91.56 962 CYS A O 1
ATOM 7725 N N . LEU A 1 963 ? -9.781 48.75 3.977 1 91.06 963 LEU A N 1
ATOM 7726 C CA . LEU A 1 963 ? -10.102 47.344 4.117 1 91.06 963 LEU A CA 1
ATOM 7727 C C . LEU A 1 963 ? -10.023 46.906 5.578 1 91.06 963 LEU A C 1
ATOM 7729 O O . LEU A 1 963 ? -8.992 47.094 6.227 1 91.06 963 LEU A O 1
ATOM 7733 N N . VAL A 1 964 ? -11.102 46.406 6.137 1 90.75 964 VAL A N 1
ATOM 7734 C CA . VAL A 1 964 ? -11.148 45.969 7.531 1 90.75 964 VAL A CA 1
ATOM 7735 C C . VAL A 1 964 ? -11.07 44.469 7.602 1 90.75 964 VAL A C 1
ATOM 7737 O O . VAL A 1 964 ? -11.867 43.75 6.973 1 90.75 964 VAL A O 1
ATOM 7740 N N . PHE A 1 965 ? -10.055 44.031 8.289 1 86.81 965 PHE A N 1
ATOM 7741 C CA . PHE A 1 965 ? -9.836 42.594 8.414 1 86.81 965 PHE A CA 1
ATOM 7742 C C . PHE A 1 965 ? -10.781 42 9.453 1 86.81 965 PHE A C 1
ATOM 7744 O O . PHE A 1 965 ? -11.094 42.625 10.461 1 86.81 965 PHE A O 1
ATOM 7751 N N . GLU A 1 966 ? -11.289 40.844 9.117 1 78.44 966 GLU A N 1
ATOM 7752 C CA . GLU A 1 966 ? -12.164 40.156 10.047 1 78.44 966 GLU A CA 1
ATOM 7753 C C . GLU A 1 966 ? -11.398 39.094 10.828 1 78.44 966 GLU A C 1
ATOM 7755 O O . GLU A 1 966 ? -11.945 38.469 11.734 1 78.44 966 GLU A O 1
ATOM 7760 N N . ASP A 1 967 ? -10.266 38.781 10.273 1 73.81 967 ASP A N 1
ATOM 7761 C CA . ASP A 1 967 ? -9.391 37.812 10.938 1 73.81 967 ASP A CA 1
ATOM 7762 C C . ASP A 1 967 ? -7.938 38.312 10.922 1 73.81 967 ASP A C 1
ATOM 7764 O O . ASP A 1 967 ? -7.586 39.188 10.164 1 73.81 967 ASP A O 1
ATOM 7768 N N . GLN A 1 968 ? -7.172 37.719 11.789 1 65 968 GLN A N 1
ATOM 7769 C CA . GLN A 1 968 ? -5.781 38.125 11.875 1 65 968 GLN A CA 1
ATOM 7770 C C . GLN A 1 968 ? -4.977 37.625 10.68 1 65 968 GLN A C 1
ATOM 7772 O O . GLN A 1 968 ? -5.129 36.5 10.258 1 65 968 GLN A O 1
ATOM 7777 N N . VAL A 1 969 ? -4.297 38.438 9.977 1 65.19 969 VAL A N 1
ATOM 7778 C CA . VAL A 1 969 ? -3.494 38.156 8.789 1 65.19 969 VAL A CA 1
ATOM 7779 C C . VAL A 1 969 ? -2.451 37.094 9.109 1 65.19 969 VAL A C 1
ATOM 7781 O O . VAL A 1 969 ? -2.066 36.312 8.234 1 65.19 969 VAL A O 1
ATOM 7784 N N . ASP A 1 970 ? -1.942 37.031 10.219 1 55.34 970 ASP A N 1
ATOM 7785 C CA . ASP A 1 970 ? -0.899 36.094 10.617 1 55.34 970 ASP A CA 1
ATOM 7786 C C . ASP A 1 970 ? -1.417 34.656 10.594 1 55.34 970 ASP A C 1
ATOM 7788 O O . ASP A 1 970 ? -0.63 33.719 10.57 1 55.34 970 ASP A O 1
ATOM 7792 N N . SER A 1 971 ? -2.709 34.469 10.539 1 50.72 971 SER A N 1
ATOM 7793 C CA . SER A 1 971 ? -3.32 33.156 10.414 1 50.72 971 SER A CA 1
ATOM 7794 C C . SER A 1 971 ? -3.064 32.531 9.031 1 50.72 971 SER A C 1
ATOM 7796 O O . SER A 1 971 ? -3.262 31.344 8.82 1 50.72 971 SER A O 1
ATOM 7798 N N . LEU A 1 972 ? -2.908 33.281 8.086 1 50.53 972 LEU A N 1
ATOM 7799 C CA . LEU A 1 972 ? -2.66 32.875 6.711 1 50.53 972 LEU A CA 1
ATOM 7800 C C . LEU A 1 972 ? -1.436 31.969 6.629 1 50.53 972 LEU A C 1
ATOM 7802 O O . LEU A 1 972 ? -1.386 31.062 5.801 1 50.53 972 LEU A O 1
ATOM 7806 N N . ASN A 1 973 ? -0.472 32.344 7.156 1 42.69 973 ASN A N 1
ATOM 7807 C CA . ASN A 1 973 ? 0.688 31.453 7.102 1 42.69 973 ASN A CA 1
ATOM 7808 C C . ASN A 1 973 ? 0.361 30.078 7.645 1 42.69 973 ASN A C 1
ATOM 7810 O O . ASN A 1 973 ? 0.956 29.078 7.223 1 42.69 973 ASN A O 1
ATOM 7814 N N . ASN A 1 974 ? -0.506 29.891 8.5 1 36.44 974 ASN A N 1
ATOM 7815 C CA . ASN A 1 974 ? -0.817 28.672 9.242 1 36.44 974 ASN A CA 1
ATOM 7816 C C . ASN A 1 974 ? -1.913 27.859 8.555 1 36.44 974 ASN A C 1
ATOM 7818 O O . ASN A 1 974 ? -2.303 26.797 9.039 1 36.44 974 ASN A O 1
ATOM 7822 N N . GLN A 1 975 ? -2.713 28.406 7.555 1 35.41 975 GLN A N 1
ATOM 7823 C CA . GLN A 1 975 ? -4 27.859 7.129 1 35.41 975 GLN A CA 1
ATOM 7824 C C . GLN A 1 975 ? -3.82 26.641 6.23 1 35.41 975 GLN A C 1
ATOM 7826 O O . GLN A 1 975 ? -4.797 26.109 5.707 1 35.41 975 GLN A O 1
ATOM 7831 N N . MET A 1 976 ? -2.797 26.406 5.691 1 31.41 976 MET A N 1
ATOM 7832 C CA . MET A 1 976 ? -3.041 25.25 4.836 1 31.41 976 MET A CA 1
ATOM 7833 C C . MET A 1 976 ? -3.9 24.219 5.555 1 31.41 976 MET A C 1
ATOM 7835 O O . MET A 1 976 ? -4.637 23.469 4.914 1 31.41 976 MET A O 1
ATOM 7839 N N . LEU A 1 977 ? -3.682 23.969 6.812 1 29.5 977 LEU A N 1
ATOM 7840 C CA . LEU A 1 977 ? -4.289 22.812 7.453 1 29.5 977 LEU A CA 1
ATOM 7841 C C . LEU A 1 977 ? -5.746 23.094 7.809 1 29.5 977 LEU A C 1
ATOM 7843 O O . LEU A 1 977 ? -6.469 22.188 8.234 1 29.5 977 LEU A O 1
ATOM 7847 N N . LYS A 1 978 ? -6.176 24.469 8.109 1 38.28 978 LYS A N 1
ATOM 7848 C CA . LYS A 1 978 ? -7.387 24.703 8.891 1 38.28 978 LYS A CA 1
ATOM 7849 C C . LYS A 1 978 ? -8.633 24.578 8.016 1 38.28 978 LYS A C 1
ATOM 7851 O O . LYS A 1 978 ? -9.266 25.578 7.688 1 38.28 978 LYS A O 1
ATOM 7856 N N . GLN A 1 979 ? -8.594 24.234 6.953 1 33.03 979 GLN A N 1
ATOM 7857 C CA . GLN A 1 979 ? -9.906 24.422 6.336 1 33.03 979 GLN A CA 1
ATOM 7858 C C . GLN A 1 979 ? -11.023 23.953 7.258 1 33.03 979 GLN A C 1
ATOM 7860 O O . GLN A 1 979 ? -12.18 23.875 6.848 1 33.03 979 GLN A O 1
ATOM 7865 N N . LEU A 1 980 ? -10.711 23.344 8.297 1 29.28 980 LEU A N 1
ATOM 7866 C CA . LEU A 1 980 ? -11.953 22.906 8.93 1 29.28 980 LEU A CA 1
ATOM 7867 C C . LEU A 1 980 ? -12.617 24.062 9.672 1 29.28 980 LEU A C 1
ATOM 7869 O O . LEU A 1 980 ? -12.305 24.328 10.836 1 29.28 980 LEU A O 1
ATOM 7873 N N . ASP A 1 981 ? -12.633 25.25 9.25 1 32.59 981 ASP A N 1
ATOM 7874 C CA . ASP A 1 981 ? -13.375 26.359 9.844 1 32.59 981 ASP A CA 1
ATOM 7875 C C . ASP A 1 981 ? -14.781 25.922 10.25 1 32.59 981 ASP A C 1
ATOM 7877 O O . ASP A 1 981 ? -15.562 25.469 9.406 1 32.59 981 ASP A O 1
ATOM 7881 N N . LEU A 1 982 ? -14.977 25.719 11.492 1 32.38 982 LEU A N 1
ATOM 7882 C CA . LEU A 1 982 ? -16.141 25.453 12.32 1 32.38 982 LEU A CA 1
ATOM 7883 C C . LEU A 1 982 ? -17.141 26.594 12.234 1 32.38 982 LEU A C 1
ATOM 7885 O O . LEU A 1 982 ? -17.172 27.469 13.102 1 32.38 982 LEU A O 1
ATOM 7889 N N . ASP A 1 983 ? -17.312 27.359 11.227 1 34.81 983 ASP A N 1
ATOM 7890 C CA . ASP A 1 983 ? -18.344 28.391 11.203 1 34.81 983 ASP A CA 1
ATOM 7891 C C . ASP A 1 983 ? -19.734 27.766 11.344 1 34.81 983 ASP A C 1
ATOM 7893 O O . ASP A 1 983 ? -20.109 26.891 10.562 1 34.81 983 ASP A O 1
ATOM 7897 N N . PRO A 1 984 ? -20.328 27.922 12.461 1 40.28 984 PRO A N 1
ATOM 7898 C CA . PRO A 1 984 ? -21.719 27.469 12.664 1 40.28 984 PRO A CA 1
ATOM 7899 C C . PRO A 1 984 ? -22.594 27.688 11.438 1 40.28 984 PRO A C 1
ATOM 7901 O O . PRO A 1 984 ? -23.547 26.938 11.227 1 40.28 984 PRO A O 1
ATOM 7904 N N . HIS A 1 985 ? -22.312 28.75 10.781 1 44.66 985 HIS A N 1
ATOM 7905 C CA . HIS A 1 985 ? -23.141 29.094 9.633 1 44.66 985 HIS A CA 1
ATOM 7906 C C . HIS A 1 985 ? -22.578 28.531 8.336 1 44.66 985 HIS A C 1
ATOM 7908 O O . HIS A 1 985 ? -22.844 29.031 7.25 1 44.66 985 HIS A O 1
ATOM 7914 N N . LYS A 1 986 ? -21.844 27.516 8.578 1 53 986 LYS A N 1
ATOM 7915 C CA . LYS A 1 986 ? -21.125 26.953 7.441 1 53 986 LYS A CA 1
ATOM 7916 C C . LYS A 1 986 ? -22.078 26.344 6.426 1 53 986 LYS A C 1
ATOM 7918 O O . LYS A 1 986 ? -21.922 26.531 5.219 1 53 986 LYS A O 1
ATOM 7923 N N . ASP A 1 987 ? -23.109 25.719 6.965 1 53.88 987 ASP A N 1
ATOM 7924 C CA . ASP A 1 987 ? -24.062 25.094 6.047 1 53.88 987 ASP A CA 1
ATOM 7925 C C . ASP A 1 987 ? -24.781 26.156 5.207 1 53.88 987 ASP A C 1
ATOM 7927 O O . ASP A 1 987 ? -24.969 25.969 4.004 1 53.88 987 ASP A O 1
ATOM 7931 N N . GLN A 1 988 ? -25.062 27.172 6.039 1 53.91 988 GLN A N 1
ATOM 7932 C CA . GLN A 1 988 ? -25.734 28.25 5.316 1 53.91 988 GLN A CA 1
ATOM 7933 C C . GLN A 1 988 ? -24.781 28.906 4.309 1 53.91 988 GLN A C 1
ATOM 7935 O O . GLN A 1 988 ? -25.188 29.25 3.199 1 53.91 988 GLN A O 1
ATOM 7940 N N . GLN A 1 989 ? -23.578 28.828 4.727 1 58 989 GLN A N 1
ATOM 7941 C CA . GLN A 1 989 ? -22.594 29.438 3.834 1 58 989 GLN A CA 1
ATOM 7942 C C . GLN A 1 989 ? -22.359 28.578 2.6 1 58 989 GLN A C 1
ATOM 7944 O O . GLN A 1 989 ? -22.25 29.094 1.486 1 58 989 GLN A O 1
ATOM 7949 N N . ILE A 1 990 ? -22.484 27.297 2.73 1 64.12 990 ILE A N 1
ATOM 7950 C CA . ILE A 1 990 ? -22.25 26.391 1.615 1 64.12 990 ILE A CA 1
ATOM 7951 C C . ILE A 1 990 ? -23.453 26.438 0.662 1 64.12 990 ILE A C 1
ATOM 7953 O O . ILE A 1 990 ? -23.281 26.469 -0.558 1 64.12 990 ILE A O 1
ATOM 7957 N N . SER A 1 991 ? -24.578 26.438 1.339 1 66.12 991 SER A N 1
ATOM 7958 C CA . SER A 1 991 ? -25.781 26.484 0.51 1 66.12 991 SER A CA 1
ATOM 7959 C C . SER A 1 991 ? -25.859 27.797 -0.271 1 66.12 991 SER A C 1
ATOM 7961 O O . SER A 1 991 ? -26.25 27.797 -1.438 1 66.12 991 SER A O 1
ATOM 7963 N N . GLU A 1 992 ? -25.438 28.797 0.443 1 64.19 992 GLU A N 1
ATOM 7964 C CA . GLU A 1 992 ? -25.469 30.094 -0.228 1 64.19 992 GLU A CA 1
ATOM 7965 C C . GLU A 1 992 ? -24.422 30.156 -1.337 1 64.19 992 GLU A C 1
ATOM 7967 O O . GLU A 1 992 ? -24.703 30.641 -2.436 1 64.19 992 GLU A O 1
ATOM 7972 N N . ARG A 1 993 ? -23.375 29.609 -1.009 1 70.31 993 ARG A N 1
ATOM 7973 C CA . ARG A 1 993 ? -22.312 29.609 -2.008 1 70.31 993 ARG A CA 1
ATOM 7974 C C . ARG A 1 993 ? -22.688 28.719 -3.191 1 70.31 993 ARG A C 1
ATOM 7976 O O . ARG A 1 993 ? -22.406 29.062 -4.344 1 70.31 993 ARG A O 1
ATOM 7983 N N . TYR A 1 994 ? -23.281 27.688 -2.832 1 71.19 994 TYR A N 1
ATOM 7984 C CA . TYR A 1 994 ? -23.734 26.797 -3.9 1 71.19 994 TYR A CA 1
ATOM 7985 C C . TYR A 1 994 ? -24.781 27.484 -4.77 1 71.19 994 TYR A C 1
ATOM 7987 O O . TYR A 1 994 ? -24.766 27.359 -5.996 1 71.19 994 TYR A O 1
ATOM 7995 N N . SER A 1 995 ? -25.703 28.062 -4.086 1 70.44 995 SER A N 1
ATOM 7996 C CA . SER A 1 995 ? -26.734 28.766 -4.84 1 70.44 995 SER A CA 1
ATOM 7997 C C . SER A 1 995 ? -26.125 29.812 -5.762 1 70.44 995 SER A C 1
ATOM 7999 O O . SER A 1 995 ? -26.594 30.016 -6.879 1 70.44 995 SER A O 1
ATOM 8001 N N . GLN A 1 996 ? -25.078 30.375 -5.289 1 65.94 996 GLN A N 1
ATOM 8002 C CA . GLN A 1 996 ? -24.375 31.359 -6.109 1 65.94 996 GLN A CA 1
ATOM 8003 C C . GLN A 1 996 ? -23.703 30.703 -7.312 1 65.94 996 GLN A C 1
ATOM 8005 O O . GLN A 1 996 ? -23.766 31.234 -8.43 1 65.94 996 GLN A O 1
ATOM 8010 N N . ILE A 1 997 ? -23.172 29.641 -7.09 1 72 997 ILE A N 1
ATOM 8011 C CA . ILE A 1 997 ? -22.484 28.906 -8.148 1 72 997 ILE A CA 1
ATOM 8012 C C . ILE A 1 997 ? -23.484 28.422 -9.188 1 72 997 ILE A C 1
ATOM 8014 O O . ILE A 1 997 ? -23.234 28.484 -10.391 1 72 997 ILE A O 1
ATOM 8018 N N . LYS A 1 998 ? -24.578 27.953 -8.562 1 72.44 998 LYS A N 1
ATOM 8019 C CA . LYS A 1 998 ? -25.641 27.5 -9.438 1 72.44 998 LYS A CA 1
ATOM 8020 C C . LYS A 1 998 ? -26.156 28.625 -10.32 1 72.44 998 LYS A C 1
ATOM 8022 O O . LYS A 1 998 ? -26.375 28.438 -11.523 1 72.44 998 LYS A O 1
ATOM 8027 N N . ARG A 1 999 ? -26.344 29.734 -9.789 1 63.72 999 ARG A N 1
ATOM 8028 C CA . ARG A 1 999 ? -26.828 30.891 -10.539 1 63.72 999 ARG A CA 1
ATOM 8029 C C . ARG A 1 999 ? -25.844 31.297 -11.617 1 63.72 999 ARG A C 1
ATOM 8031 O O . ARG A 1 999 ? -26.234 31.609 -12.742 1 63.72 999 ARG A O 1
ATOM 8038 N N . THR A 1 1000 ? -24.641 31.188 -11.211 1 63.72 1000 THR A N 1
ATOM 8039 C CA . THR A 1 1000 ? -23.609 31.547 -12.172 1 63.72 1000 THR A CA 1
ATOM 8040 C C . THR A 1 1000 ? -23.531 30.531 -13.305 1 63.72 1000 THR A C 1
ATOM 8042 O O . THR A 1 1000 ? -23.328 30.891 -14.461 1 63.72 1000 THR A O 1
ATOM 8045 N N . SER A 1 1001 ? -23.734 29.312 -12.914 1 65.88 1001 SER A N 1
ATOM 8046 C CA . SER A 1 1001 ? -23.672 28.266 -13.93 1 65.88 1001 SER A CA 1
ATOM 8047 C C . SER A 1 1001 ? -24.859 28.359 -14.891 1 65.88 1001 SER A C 1
ATOM 8049 O O . SER A 1 1001 ? -24.703 28.141 -16.094 1 65.88 1001 SER A O 1
ATOM 8051 N N . ILE A 1 1002 ? -26.016 28.734 -14.32 1 63.25 1002 ILE A N 1
ATOM 8052 C CA . ILE A 1 1002 ? -27.203 28.906 -15.141 1 63.25 1002 ILE A CA 1
ATOM 8053 C C . ILE A 1 1002 ? -27.047 30.125 -16.047 1 63.25 1002 ILE A C 1
ATOM 8055 O O . ILE A 1 1002 ? -27.438 30.094 -17.219 1 63.25 1002 ILE A O 1
ATOM 8059 N N . GLN A 1 1003 ? -26.391 31.078 -15.531 1 53.75 1003 GLN A N 1
ATOM 8060 C CA . GLN A 1 1003 ? -26.156 32.312 -16.297 1 53.75 1003 GLN A CA 1
ATOM 8061 C C . GLN A 1 1003 ? -25.156 32.062 -17.422 1 53.75 1003 GLN A C 1
ATOM 8063 O O . GLN A 1 1003 ? -25.328 32.562 -18.531 1 53.75 1003 GLN A O 1
ATOM 8068 N N . ASP A 1 1004 ? -24.25 31.281 -17.078 1 57.59 1004 ASP A N 1
ATOM 8069 C CA . ASP A 1 1004 ? -23.234 30.969 -18.078 1 57.59 1004 ASP A CA 1
ATOM 8070 C C . ASP A 1 1004 ? -23.812 30.141 -19.219 1 57.59 1004 ASP A C 1
ATOM 8072 O O . ASP A 1 1004 ? -23.438 30.312 -20.391 1 57.59 1004 ASP A O 1
ATOM 8076 N N . LYS A 1 1005 ? -24.766 29.312 -18.922 1 56.94 1005 LYS A N 1
ATOM 8077 C CA . LYS A 1 1005 ? -25.469 28.547 -19.953 1 56.94 1005 LYS A CA 1
ATOM 8078 C C . LYS A 1 1005 ? -26.312 29.438 -20.844 1 56.94 1005 LYS A C 1
ATOM 8080 O O . LYS A 1 1005 ? -26.422 29.203 -22.047 1 56.94 1005 LYS A O 1
ATOM 8085 N N . LYS A 1 1006 ? -26.844 30.547 -20.281 1 51.44 1006 LYS A N 1
ATOM 8086 C CA . LYS A 1 1006 ? -27.656 31.484 -21.047 1 51.44 1006 LYS A CA 1
ATOM 8087 C C . LYS A 1 1006 ? -26.797 32.344 -21.953 1 51.44 1006 LYS A C 1
ATOM 8089 O O . LYS A 1 1006 ? -27.25 32.781 -23.016 1 51.44 1006 LYS A O 1
ATOM 8094 N N . LYS A 1 1007 ? -25.609 32.594 -21.547 1 52.12 1007 LYS A N 1
ATOM 8095 C CA . LYS A 1 1007 ? -24.703 33.375 -22.359 1 52.12 1007 LYS A CA 1
ATOM 8096 C C . LYS A 1 1007 ? -24.266 32.594 -23.594 1 52.12 1007 LYS A C 1
ATOM 8098 O O . LYS A 1 1007 ? -24.047 33.188 -24.656 1 52.12 1007 LYS A O 1
ATOM 8103 N N . HIS A 1 1008 ? -24.141 31.297 -23.359 1 48.12 1008 HIS A N 1
ATOM 8104 C CA . HIS A 1 1008 ? -23.656 30.5 -24.484 1 48.12 1008 HIS A CA 1
ATOM 8105 C C . HIS A 1 1008 ? -24.781 30.203 -25.469 1 48.12 1008 HIS A C 1
ATOM 8107 O O . HIS A 1 1008 ? -24.531 29.812 -26.609 1 48.12 1008 HIS A O 1
ATOM 8113 N N . HIS A 1 1009 ? -26.094 30.312 -25.172 1 38.47 1009 HIS A N 1
ATOM 8114 C CA . HIS A 1 1009 ? -27.188 30.266 -26.141 1 38.47 1009 HIS A CA 1
ATOM 8115 C C . HIS A 1 1009 ? -27.453 31.625 -26.75 1 38.47 1009 HIS A C 1
ATOM 8117 O O . HIS A 1 1009 ? -27.938 31.719 -27.875 1 38.47 1009 HIS A O 1
ATOM 8123 N N . MET B 1 1 ? 33.062 -84.25 -11.672 1 15.66 1 MET B N 1
ATOM 8124 C CA . MET B 1 1 ? 32.219 -84.188 -12.859 1 15.66 1 MET B CA 1
ATOM 8125 C C . MET B 1 1 ? 32.312 -82.812 -13.5 1 15.66 1 MET B C 1
ATOM 8127 O O . MET B 1 1 ? 31.422 -81.938 -13.312 1 15.66 1 MET B O 1
ATOM 8131 N N . ALA B 1 2 ? 33.531 -82.188 -13.5 1 19.89 2 ALA B N 1
ATOM 8132 C CA . ALA B 1 2 ? 34.219 -81 -13.852 1 19.89 2 ALA B CA 1
ATOM 8133 C C . ALA B 1 2 ? 34.156 -80.688 -15.352 1 19.89 2 ALA B C 1
ATOM 8135 O O . ALA B 1 2 ? 34.781 -79.75 -15.852 1 19.89 2 ALA B O 1
ATOM 8136 N N . GLU B 1 3 ? 33.781 -81.75 -16.094 1 17 3 GLU B N 1
ATOM 8137 C CA . GLU B 1 3 ? 34.188 -81.875 -17.5 1 17 3 GLU B CA 1
ATOM 8138 C C . GLU B 1 3 ? 33.625 -80.688 -18.312 1 17 3 GLU B C 1
ATOM 8140 O O . GLU B 1 3 ? 34.344 -80 -19.047 1 17 3 GLU B O 1
ATOM 8145 N N . HIS B 1 4 ? 32.438 -80.938 -18.953 1 21.98 4 HIS B N 1
ATOM 8146 C CA . HIS B 1 4 ? 32.219 -80.75 -20.375 1 21.98 4 HIS B CA 1
ATOM 8147 C C . HIS B 1 4 ? 32.062 -79.25 -20.703 1 21.98 4 HIS B C 1
ATOM 8149 O O . HIS B 1 4 ? 31.406 -78.5 -19.969 1 21.98 4 HIS B O 1
ATOM 8155 N N . GLU B 1 5 ? 32.906 -78.625 -21.578 1 22.25 5 GLU B N 1
ATOM 8156 C CA . GLU B 1 5 ? 33.531 -77.5 -22.234 1 22.25 5 GLU B CA 1
ATOM 8157 C C . GLU B 1 5 ? 32.562 -76.812 -23.188 1 22.25 5 GLU B C 1
ATOM 8159 O O . GLU B 1 5 ? 32.969 -75.938 -23.984 1 22.25 5 GLU B O 1
ATOM 8164 N N . HIS B 1 6 ? 31.281 -77.312 -23.375 1 24 6 HIS B N 1
ATOM 8165 C CA . HIS B 1 6 ? 30.719 -76.812 -24.609 1 24 6 HIS B CA 1
ATOM 8166 C C . HIS B 1 6 ? 30.828 -75.25 -24.641 1 24 6 HIS B C 1
ATOM 8168 O O . HIS B 1 6 ? 30.406 -74.625 -23.719 1 24 6 HIS B O 1
ATOM 8174 N N . GLU B 1 7 ? 31.828 -74.75 -25.281 1 23.72 7 GLU B N 1
ATOM 8175 C CA . GLU B 1 7 ? 32.281 -73.375 -25.609 1 23.72 7 GLU B CA 1
ATOM 8176 C C . GLU B 1 7 ? 31.219 -72.625 -26.375 1 23.72 7 GLU B C 1
ATOM 8178 O O . GLU B 1 7 ? 31.109 -72.75 -27.594 1 23.72 7 GLU B O 1
ATOM 8183 N N . HIS B 1 8 ? 29.922 -72.812 -26.094 1 25 8 HIS B N 1
ATOM 8184 C CA . HIS B 1 8 ? 29.016 -72.062 -26.938 1 25 8 HIS B CA 1
ATOM 8185 C C . HIS B 1 8 ? 29.453 -70.625 -27.062 1 25 8 HIS B C 1
ATOM 8187 O O . HIS B 1 8 ? 29.75 -69.938 -26.062 1 25 8 HIS B O 1
ATOM 8193 N N . GLU B 1 9 ? 30.109 -70.312 -28.172 1 23.94 9 GLU B N 1
ATOM 8194 C CA . GLU B 1 9 ? 30.562 -69.062 -28.75 1 23.94 9 GLU B CA 1
ATOM 8195 C C . GLU B 1 9 ? 29.453 -68 -28.672 1 23.94 9 GLU B C 1
ATOM 8197 O O . GLU B 1 9 ? 28.375 -68.188 -29.25 1 23.94 9 GLU B O 1
ATOM 8202 N N . PHE B 1 10 ? 29.156 -67.438 -27.5 1 23.56 10 PHE B N 1
ATOM 8203 C CA . PHE B 1 10 ? 28.266 -66.312 -27.297 1 23.56 10 PHE B CA 1
ATOM 8204 C C . PHE B 1 10 ? 28.578 -65.188 -28.297 1 23.56 10 PHE B C 1
ATOM 8206 O O . PHE B 1 10 ? 29.641 -64.562 -28.219 1 23.56 10 PHE B O 1
ATOM 8213 N N . GLU B 1 11 ? 28.453 -65.562 -29.656 1 25.25 11 GLU B N 1
ATOM 8214 C CA . GLU B 1 11 ? 28.469 -64.438 -30.625 1 25.25 11 GLU B CA 1
ATOM 8215 C C . GLU B 1 11 ? 27.688 -63.25 -30.125 1 25.25 11 GLU B C 1
ATOM 8217 O O . GLU B 1 11 ? 26.469 -63.344 -29.891 1 25.25 11 GLU B O 1
ATOM 8222 N N . GLY B 1 12 ? 28.25 -62.531 -29.172 1 23.73 12 GLY B N 1
ATOM 8223 C CA . GLY B 1 12 ? 27.844 -61.25 -28.578 1 23.73 12 GLY B CA 1
ATOM 8224 C C . GLY B 1 12 ? 27.359 -60.25 -29.594 1 23.73 12 GLY B C 1
ATOM 8225 O O . GLY B 1 12 ? 28.156 -59.562 -30.234 1 23.73 12 GLY B O 1
ATOM 8226 N N . GLY B 1 13 ? 26.406 -60.688 -30.469 1 24.42 13 GLY B N 1
ATOM 8227 C CA . GLY B 1 13 ? 25.781 -59.719 -31.359 1 24.42 13 GLY B CA 1
ATOM 8228 C C . GLY B 1 13 ? 25.547 -58.375 -30.688 1 24.42 13 GLY B C 1
ATOM 8229 O O . GLY B 1 13 ? 24.938 -58.312 -29.609 1 24.42 13 GLY B O 1
ATOM 8230 N N . GLU B 1 14 ? 26.531 -57.5 -30.781 1 25.52 14 GLU B N 1
ATOM 8231 C CA . GLU B 1 14 ? 26.516 -56.062 -30.438 1 25.52 14 GLU B CA 1
ATOM 8232 C C . GLU B 1 14 ? 25.234 -55.406 -30.906 1 25.52 14 GLU B C 1
ATOM 8234 O O . GLU B 1 14 ? 25.078 -55.094 -32.094 1 25.52 14 GLU B O 1
ATOM 8239 N N . GLU B 1 15 ? 24.125 -56 -30.656 1 26.45 15 GLU B N 1
ATOM 8240 C CA . GLU B 1 15 ? 22.922 -55.219 -30.922 1 26.45 15 GLU B CA 1
ATOM 8241 C C . GLU B 1 15 ? 23.109 -53.781 -30.516 1 26.45 15 GLU B C 1
ATOM 8243 O O . GLU B 1 15 ? 23.344 -53.469 -29.344 1 26.45 15 GLU B O 1
ATOM 8248 N N . GLU B 1 16 ? 23.672 -53.031 -31.438 1 27.64 16 GLU B N 1
ATOM 8249 C CA . GLU B 1 16 ? 23.719 -51.562 -31.422 1 27.64 16 GLU B CA 1
ATOM 8250 C C . GLU B 1 16 ? 22.406 -50.969 -30.906 1 27.64 16 GLU B C 1
ATOM 8252 O O . GLU B 1 16 ? 21.344 -51.219 -31.469 1 27.64 16 GLU B O 1
ATOM 8257 N N . LEU B 1 17 ? 22.234 -50.938 -29.672 1 28.56 17 LEU B N 1
ATOM 8258 C CA . LEU B 1 17 ? 21.188 -50.188 -28.969 1 28.56 17 LEU B CA 1
ATOM 8259 C C . LEU B 1 17 ? 20.906 -48.875 -29.672 1 28.56 17 LEU B C 1
ATOM 8261 O O . LEU B 1 17 ? 21.734 -47.938 -29.609 1 28.56 17 LEU B O 1
ATOM 8265 N N . GLU B 1 18 ? 20.469 -49.062 -30.922 1 29.86 18 GLU B N 1
ATOM 8266 C CA . GLU B 1 18 ? 19.891 -47.844 -31.516 1 29.86 18 GLU B CA 1
ATOM 8267 C C . GLU B 1 18 ? 19.047 -47.094 -30.516 1 29.86 18 GLU B C 1
ATOM 8269 O O . GLU B 1 18 ? 18.047 -47.594 -30 1 29.86 18 GLU B O 1
ATOM 8274 N N . ALA B 1 19 ? 19.703 -46.344 -29.828 1 34.47 19 ALA B N 1
ATOM 8275 C CA . ALA B 1 19 ? 19.031 -45.406 -28.953 1 34.47 19 ALA B CA 1
ATOM 8276 C C . ALA B 1 19 ? 17.812 -44.812 -29.641 1 34.47 19 ALA B C 1
ATOM 8278 O O . ALA B 1 19 ? 17.906 -44.312 -30.766 1 34.47 19 ALA B O 1
ATOM 8279 N N . PRO B 1 20 ? 16.688 -45.375 -29.453 1 26.97 20 PRO B N 1
ATOM 8280 C CA . PRO B 1 20 ? 15.5 -44.875 -30.141 1 26.97 20 PRO B CA 1
ATOM 8281 C C . PRO B 1 20 ? 15.531 -43.375 -30.344 1 26.97 20 PRO B C 1
ATOM 8283 O O . PRO B 1 20 ? 15.906 -42.625 -29.438 1 26.97 20 PRO B O 1
ATOM 8286 N N . LYS B 1 21 ? 15.539 -42.875 -31.453 1 39.25 21 LYS B N 1
ATOM 8287 C CA . LYS B 1 21 ? 15.203 -41.562 -32 1 39.25 21 LYS B CA 1
ATOM 8288 C C . LYS B 1 21 ? 14.039 -40.938 -31.25 1 39.25 21 LYS B C 1
ATOM 8290 O O . LYS B 1 21 ? 13.688 -39.781 -31.5 1 39.25 21 LYS B O 1
ATOM 8295 N N . ASP B 1 22 ? 13.273 -41.719 -30.781 1 29.17 22 ASP B N 1
ATOM 8296 C CA . ASP B 1 22 ? 12.023 -41.344 -30.141 1 29.17 22 ASP B CA 1
ATOM 8297 C C . ASP B 1 22 ? 12.297 -40.625 -28.828 1 29.17 22 ASP B C 1
ATOM 8299 O O . ASP B 1 22 ? 11.383 -40.062 -28.219 1 29.17 22 ASP B O 1
ATOM 8303 N N . SER B 1 23 ? 13.391 -40.812 -28.172 1 33.12 23 SER B N 1
ATOM 8304 C CA . SER B 1 23 ? 13.641 -40.156 -26.891 1 33.12 23 SER B CA 1
ATOM 8305 C C . SER B 1 23 ? 13.898 -38.656 -27.078 1 33.12 23 SER B C 1
ATOM 8307 O O . SER B 1 23 ? 13.609 -37.875 -26.188 1 33.12 23 SER B O 1
ATOM 8309 N N . LEU B 1 24 ? 14.609 -38.312 -28.219 1 33.31 24 LEU B N 1
ATOM 8310 C CA . LEU B 1 24 ? 14.906 -36.938 -28.562 1 33.31 24 LEU B CA 1
ATOM 8311 C C . LEU B 1 24 ? 13.617 -36.125 -28.688 1 33.31 24 LEU B C 1
ATOM 8313 O O . LEU B 1 24 ? 13.547 -34.969 -28.219 1 33.31 24 LEU B O 1
ATOM 8317 N N . TRP B 1 25 ? 12.75 -36.594 -29.562 1 35.75 25 TRP B N 1
ATOM 8318 C CA . TRP B 1 25 ? 11.422 -36.062 -29.875 1 35.75 25 TRP B CA 1
ATOM 8319 C C . TRP B 1 25 ? 10.555 -36 -28.625 1 35.75 25 TRP B C 1
ATOM 8321 O O . TRP B 1 25 ? 9.711 -35.094 -28.5 1 35.75 25 TRP B O 1
ATOM 8331 N N . ARG B 1 26 ? 10.883 -36.875 -27.766 1 42.72 26 ARG B N 1
ATOM 8332 C CA . ARG B 1 26 ? 10.125 -36.938 -26.516 1 42.72 26 ARG B CA 1
ATOM 8333 C C . ARG B 1 26 ? 10.5 -35.781 -25.594 1 42.72 26 ARG B C 1
ATOM 8335 O O . ARG B 1 26 ? 9.633 -35.219 -24.938 1 42.72 26 ARG B O 1
ATOM 8342 N N . ASP B 1 27 ? 11.781 -35.438 -25.562 1 44.56 27 ASP B N 1
ATOM 8343 C CA . ASP B 1 27 ? 12.289 -34.375 -24.703 1 44.56 27 ASP B CA 1
ATOM 8344 C C . ASP B 1 27 ? 11.898 -33 -25.25 1 44.56 27 ASP B C 1
ATOM 8346 O O . ASP B 1 27 ? 11.516 -32.094 -24.484 1 44.56 27 ASP B O 1
ATOM 8350 N N . GLU B 1 28 ? 12.164 -32.781 -26.656 1 47.97 28 GLU B N 1
ATOM 8351 C CA . GLU B 1 28 ? 11.68 -31.547 -27.266 1 47.97 28 GLU B CA 1
ATOM 8352 C C . GLU B 1 28 ? 10.164 -31.406 -27.125 1 47.97 28 GLU B C 1
ATOM 8354 O O . GLU B 1 28 ? 9.656 -30.312 -26.891 1 47.97 28 GLU B O 1
ATOM 8359 N N . HIS B 1 29 ? 9.586 -32.594 -27.203 1 50.66 29 HIS B N 1
ATOM 8360 C CA . HIS B 1 29 ? 8.133 -32.625 -27.078 1 50.66 29 HIS B CA 1
ATOM 8361 C C . HIS B 1 29 ? 7.699 -32.344 -25.641 1 50.66 29 HIS B C 1
ATOM 8363 O O . HIS B 1 29 ? 6.68 -31.688 -25.422 1 50.66 29 HIS B O 1
ATOM 8369 N N . ALA B 1 30 ? 8.609 -32.875 -24.766 1 55.47 30 ALA B N 1
ATOM 8370 C CA . ALA B 1 30 ? 8.297 -32.594 -23.359 1 55.47 30 ALA B CA 1
ATOM 8371 C C . ALA B 1 30 ? 8.516 -31.125 -23.031 1 55.47 30 ALA B C 1
ATOM 8373 O O . ALA B 1 30 ? 7.746 -30.531 -22.25 1 55.47 30 ALA B O 1
ATOM 8374 N N . MET B 1 31 ? 9.539 -30.625 -23.734 1 60.12 31 MET B N 1
ATOM 8375 C CA . MET B 1 31 ? 9.82 -29.203 -23.547 1 60.12 31 MET B CA 1
ATOM 8376 C C . MET B 1 31 ? 8.688 -28.344 -24.094 1 60.12 31 MET B C 1
ATOM 8378 O O . MET B 1 31 ? 8.258 -27.391 -23.453 1 60.12 31 MET B O 1
ATOM 8382 N N . GLU B 1 32 ? 8.289 -28.75 -25.172 1 62.19 32 GLU B N 1
ATOM 8383 C CA . GLU B 1 32 ? 7.227 -28 -25.844 1 62.19 32 GLU B CA 1
ATOM 8384 C C . GLU B 1 32 ? 5.91 -28.125 -25.078 1 62.19 32 GLU B C 1
ATOM 8386 O O . GLU B 1 32 ? 5.145 -27.156 -25 1 62.19 32 GLU B O 1
ATOM 8391 N N . LYS B 1 33 ? 5.812 -29.297 -24.422 1 65.44 33 LYS B N 1
ATOM 8392 C CA . LYS B 1 33 ? 4.578 -29.5 -23.672 1 65.44 33 LYS B CA 1
ATOM 8393 C C . LYS B 1 33 ? 4.551 -28.641 -22.422 1 65.44 33 LYS B C 1
ATOM 8395 O O . LYS B 1 33 ? 3.521 -28.047 -22.078 1 65.44 33 LYS B O 1
ATOM 8400 N N . SER B 1 34 ? 5.742 -28.625 -21.797 1 65.62 34 SER B N 1
ATOM 8401 C CA . SER B 1 34 ? 5.809 -27.812 -20.578 1 65.62 34 SER B CA 1
ATOM 8402 C C . SER B 1 34 ? 5.68 -26.328 -20.906 1 65.62 34 SER B C 1
ATOM 8404 O O . SER B 1 34 ? 5.031 -25.594 -20.156 1 65.62 34 SER B O 1
ATOM 8406 N N . ALA B 1 35 ? 6.191 -25.969 -22.047 1 70 35 ALA B N 1
ATOM 8407 C CA . ALA B 1 35 ? 6.105 -24.578 -22.469 1 70 35 ALA B CA 1
ATOM 8408 C C . ALA B 1 35 ? 4.672 -24.203 -22.844 1 70 35 ALA B C 1
ATOM 8410 O O . ALA B 1 35 ? 4.227 -23.078 -22.609 1 70 35 ALA B O 1
ATOM 8411 N N . ASN B 1 36 ? 3.979 -25.219 -23.312 1 70.62 36 ASN B N 1
ATOM 8412 C CA . ASN B 1 36 ? 2.615 -24.953 -23.75 1 70.62 36 ASN B CA 1
ATOM 8413 C C . ASN B 1 36 ? 1.672 -24.734 -22.578 1 70.62 36 ASN B C 1
ATOM 8415 O O . ASN B 1 36 ? 0.703 -23.984 -22.688 1 70.62 36 ASN B O 1
ATOM 8419 N N . ILE B 1 37 ? 2.047 -25.312 -21.406 1 70.94 37 ILE B N 1
ATOM 8420 C CA . ILE B 1 37 ? 1.201 -25.141 -20.234 1 70.94 37 ILE B CA 1
ATOM 8421 C C . ILE B 1 37 ? 1.321 -23.719 -19.719 1 70.94 37 ILE B C 1
ATOM 8423 O O . ILE B 1 37 ? 0.313 -23.062 -19.438 1 70.94 37 ILE B O 1
ATOM 8427 N N . VAL B 1 38 ? 2.531 -23.281 -19.656 1 73.44 38 VAL B N 1
ATOM 8428 C CA . VAL B 1 38 ? 2.758 -21.938 -19.125 1 73.44 38 VAL B CA 1
ATOM 8429 C C . VAL B 1 38 ? 2.203 -20.906 -20.109 1 73.44 38 VAL B C 1
ATOM 8431 O O . VAL B 1 38 ? 1.629 -19.891 -19.688 1 73.44 38 VAL B O 1
ATOM 8434 N N . TYR B 1 39 ? 2.34 -21.219 -21.344 1 74.75 39 TYR B N 1
ATOM 8435 C CA . TYR B 1 39 ? 1.84 -20.328 -22.375 1 74.75 39 TYR B CA 1
ATOM 8436 C C . TYR B 1 39 ? 0.319 -20.234 -22.328 1 74.75 39 TYR B C 1
ATOM 8438 O O . TYR B 1 39 ? -0.252 -19.156 -22.5 1 74.75 39 TYR B O 1
ATOM 8446 N N . PHE B 1 40 ? -0.283 -21.297 -22.047 1 74.62 40 PHE B N 1
ATOM 8447 C CA . PHE B 1 40 ? -1.738 -21.312 -21.969 1 74.62 40 PHE B CA 1
ATOM 8448 C C . PHE B 1 40 ? -2.223 -20.531 -20.75 1 74.62 40 PHE B C 1
ATOM 8450 O O . PHE B 1 40 ? -3.207 -19.781 -20.844 1 74.62 40 PHE B O 1
ATOM 8457 N N . LEU B 1 41 ? -1.532 -20.781 -19.688 1 76.56 41 LEU B N 1
ATOM 8458 C CA . LEU B 1 41 ? -1.917 -20.047 -18.484 1 76.56 41 LEU B CA 1
ATOM 8459 C C . LEU B 1 41 ? -1.788 -18.547 -18.688 1 76.56 41 LEU B C 1
ATOM 8461 O O . LEU B 1 41 ? -2.645 -17.781 -18.25 1 76.56 41 LEU B O 1
ATOM 8465 N N . THR B 1 42 ? -0.814 -18.203 -19.469 1 80.19 42 THR B N 1
ATOM 8466 C CA . THR B 1 42 ? -0.577 -16.781 -19.719 1 80.19 42 THR B CA 1
ATOM 8467 C C . THR B 1 42 ? -1.624 -16.234 -20.672 1 80.19 42 THR B C 1
ATOM 8469 O O . THR B 1 42 ? -2.135 -15.125 -20.469 1 80.19 42 THR B O 1
ATOM 8472 N N . LEU B 1 43 ? -2.035 -17.016 -21.609 1 81.06 43 LEU B N 1
ATOM 8473 C CA . LEU B 1 43 ? -3.029 -16.562 -22.578 1 81.06 43 LEU B CA 1
ATOM 8474 C C . LEU B 1 43 ? -4.41 -16.469 -21.938 1 81.06 43 LEU B C 1
ATOM 8476 O O . LEU B 1 43 ? -5.215 -15.609 -22.297 1 81.06 43 LEU B O 1
ATOM 8480 N N . GLY B 1 44 ? -4.629 -17.516 -21.062 1 80.94 44 GLY B N 1
ATOM 8481 C CA . GLY B 1 44 ? -5.883 -17.438 -20.328 1 80.94 44 GLY B CA 1
ATOM 8482 C C . GLY B 1 44 ? -6.035 -16.172 -19.531 1 80.94 44 GLY B C 1
ATOM 8483 O O . GLY B 1 44 ? -7.105 -15.555 -19.516 1 80.94 44 GLY B O 1
ATOM 8484 N N . ILE B 1 45 ? -4.973 -15.719 -18.969 1 86.06 45 ILE B N 1
ATOM 8485 C CA . ILE B 1 45 ? -5.016 -14.516 -18.141 1 86.06 45 ILE B CA 1
ATOM 8486 C C . ILE B 1 45 ? -5.125 -13.289 -19.047 1 86.06 45 ILE B C 1
ATOM 8488 O O . ILE B 1 45 ? -5.809 -12.32 -18.703 1 86.06 45 ILE B O 1
ATOM 8492 N N . VAL B 1 46 ? -4.492 -13.281 -20.25 1 85.25 46 VAL B N 1
ATOM 8493 C CA . VAL B 1 46 ? -4.57 -12.172 -21.188 1 85.25 46 VAL B CA 1
ATOM 8494 C C . VAL B 1 46 ? -6.016 -11.992 -21.656 1 85.25 46 VAL B C 1
ATOM 8496 O O . VAL B 1 46 ? -6.512 -10.867 -21.75 1 85.25 46 VAL B O 1
ATOM 8499 N N . ALA B 1 47 ? -6.602 -13.133 -21.906 1 84.69 47 ALA B N 1
ATOM 8500 C CA . ALA B 1 47 ? -8 -13.078 -22.328 1 84.69 47 ALA B CA 1
ATOM 8501 C C . ALA B 1 47 ? -8.875 -12.484 -21.219 1 84.69 47 ALA B C 1
ATOM 8503 O O . ALA B 1 47 ? -9.797 -11.711 -21.5 1 84.69 47 ALA B O 1
ATOM 8504 N N . GLY B 1 48 ? -8.586 -12.922 -20.031 1 84.62 48 GLY B N 1
ATOM 8505 C CA . GLY B 1 48 ? -9.305 -12.352 -18.906 1 84.62 48 GLY B CA 1
ATOM 8506 C C . GLY B 1 48 ? -9.133 -10.844 -18.781 1 84.62 48 GLY B C 1
ATOM 8507 O O . GLY B 1 48 ? -10.094 -10.125 -18.516 1 84.62 48 GLY B O 1
ATOM 8508 N N . LEU B 1 49 ? -7.941 -10.328 -19.062 1 84.62 49 LEU B N 1
ATOM 8509 C CA . LEU B 1 49 ? -7.645 -8.906 -18.953 1 84.62 49 LEU B CA 1
ATOM 8510 C C . LEU B 1 49 ? -8.367 -8.117 -20.047 1 84.62 49 LEU B C 1
ATOM 8512 O O . LEU B 1 49 ? -8.891 -7.031 -19.781 1 84.62 49 LEU B O 1
ATOM 8516 N N . ILE B 1 50 ? -8.398 -8.633 -21.188 1 83.75 50 ILE B N 1
ATOM 8517 C CA . ILE B 1 50 ? -9.062 -7.969 -22.312 1 83.75 50 ILE B CA 1
ATOM 8518 C C . ILE B 1 50 ? -10.562 -7.887 -22.047 1 83.75 50 ILE B C 1
ATOM 8520 O O . ILE B 1 50 ? -11.18 -6.84 -22.25 1 83.75 50 ILE B O 1
ATOM 8524 N N . LEU B 1 51 ? -11.117 -8.977 -21.547 1 83.44 51 LEU B N 1
ATOM 8525 C CA . LEU B 1 51 ? -12.547 -9.008 -21.266 1 83.44 51 LEU B CA 1
ATOM 8526 C C . LEU B 1 51 ? -12.898 -8.07 -20.125 1 83.44 51 LEU B C 1
ATOM 8528 O O . LEU B 1 51 ? -13.984 -7.477 -20.109 1 83.44 51 LEU B O 1
ATOM 8532 N N . ARG B 1 52 ? -12.062 -8.016 -19.172 1 80.31 52 ARG B N 1
ATOM 8533 C CA . ARG B 1 52 ? -12.297 -7.117 -18.047 1 80.31 52 ARG B CA 1
ATOM 8534 C C . ARG B 1 52 ? -12.305 -5.66 -18.516 1 80.31 52 ARG B C 1
ATOM 8536 O O . ARG B 1 52 ? -13.094 -4.855 -18.016 1 80.31 52 ARG B O 1
ATOM 8543 N N . GLU B 1 53 ? -11.453 -5.258 -19.469 1 76.38 53 GLU B N 1
ATOM 8544 C CA . GLU B 1 53 ? -11.414 -3.908 -20.016 1 76.38 53 GLU B CA 1
ATOM 8545 C C . GLU B 1 53 ? -12.672 -3.609 -20.828 1 76.38 53 GLU B C 1
ATOM 8547 O O . GLU B 1 53 ? -13.195 -2.496 -20.781 1 76.38 53 GLU B O 1
ATOM 8552 N N . ILE B 1 54 ? -13.102 -4.629 -21.5 1 75.19 54 ILE B N 1
ATOM 8553 C CA . ILE B 1 54 ? -14.297 -4.477 -22.328 1 75.19 54 ILE B CA 1
ATOM 8554 C C . ILE B 1 54 ? -15.516 -4.316 -21.422 1 75.19 54 ILE B C 1
ATOM 8556 O O . ILE B 1 54 ? -16.422 -3.52 -21.703 1 75.19 54 ILE B O 1
ATOM 8560 N N . ASN B 1 55 ? -15.5 -5.074 -20.359 1 74.5 55 ASN B N 1
ATOM 8561 C CA . ASN B 1 55 ? -16.594 -5.008 -19.406 1 74.5 55 ASN B CA 1
ATOM 8562 C C . ASN B 1 55 ? -16.688 -3.629 -18.75 1 74.5 55 ASN B C 1
ATOM 8564 O O . ASN B 1 55 ? -17.797 -3.123 -18.516 1 74.5 55 ASN B O 1
ATOM 8568 N N . LYS B 1 56 ? -15.578 -2.994 -18.406 1 69.12 56 LYS B N 1
ATOM 8569 C CA . LYS B 1 56 ? -15.562 -1.68 -17.766 1 69.12 56 LYS B CA 1
ATOM 8570 C C . LYS B 1 56 ? -16 -0.591 -18.75 1 69.12 56 LYS B C 1
ATOM 8572 O O . LYS B 1 56 ? -16.719 0.334 -18.359 1 69.12 56 LYS B O 1
ATOM 8577 N N . LYS B 1 57 ? -15.617 -0.701 -20.031 1 63.06 57 LYS B N 1
ATOM 8578 C CA . LYS B 1 57 ? -15.922 0.312 -21.047 1 63.06 57 LYS B CA 1
ATOM 8579 C C . LYS B 1 57 ? -17.359 0.185 -21.531 1 63.06 57 LYS B C 1
ATOM 8581 O O . LYS B 1 57 ? -18.031 1.19 -21.781 1 63.06 57 LYS B O 1
ATOM 8586 N N . THR B 1 58 ? -17.688 -1.072 -21.781 1 57.56 58 THR B N 1
ATOM 8587 C CA . THR B 1 58 ? -19.016 -1.282 -22.344 1 57.56 58 THR B CA 1
ATOM 8588 C C . THR B 1 58 ? -20.109 -0.877 -21.344 1 57.56 58 THR B C 1
ATOM 8590 O O . THR B 1 58 ? -21.219 -0.525 -21.734 1 57.56 58 THR B O 1
ATOM 8593 N N . LYS B 1 59 ? -19.812 -1.04 -20 1 54.5 59 LYS B N 1
ATOM 8594 C CA . LYS B 1 59 ? -20.812 -0.583 -19.047 1 54.5 59 LYS B CA 1
ATOM 8595 C C . LYS B 1 59 ? -21.234 0.85 -19.344 1 54.5 59 LYS B C 1
ATOM 8597 O O . LYS B 1 59 ? -22.375 1.235 -19.047 1 54.5 59 LYS B O 1
ATOM 8602 N N . GLN B 1 60 ? -20.469 1.591 -20.156 1 49.97 60 GLN B N 1
ATOM 8603 C CA . GLN B 1 60 ? -20.828 2.975 -20.438 1 49.97 60 GLN B CA 1
ATOM 8604 C C . GLN B 1 60 ? -21.562 3.078 -21.781 1 49.97 60 GLN B C 1
ATOM 8606 O O . GLN B 1 60 ? -22.406 3.955 -21.953 1 49.97 60 GLN B O 1
ATOM 8611 N N . SER B 1 61 ? -21.156 2.213 -22.859 1 48.41 61 SER B N 1
ATOM 8612 C CA . SER B 1 61 ? -21.625 2.529 -24.203 1 48.41 61 SER B CA 1
ATOM 8613 C C . SER B 1 61 ? -22.828 1.667 -24.594 1 48.41 61 SER B C 1
ATOM 8615 O O . SER B 1 61 ? -23.812 2.172 -25.125 1 48.41 61 SER B O 1
ATOM 8617 N N . ILE B 1 62 ? -22.641 0.305 -24.609 1 46.31 62 ILE B N 1
ATOM 8618 C CA . ILE B 1 62 ? -23.688 -0.545 -25.172 1 46.31 62 ILE B CA 1
ATOM 8619 C C . ILE B 1 62 ? -24.531 -1.157 -24.062 1 46.31 62 ILE B C 1
ATOM 8621 O O . ILE B 1 62 ? -24.016 -1.901 -23.219 1 46.31 62 ILE B O 1
ATOM 8625 N N . ILE B 1 63 ? -25.703 -0.734 -23.984 1 47.66 63 ILE B N 1
ATOM 8626 C CA . ILE B 1 63 ? -26.703 -1.087 -22.984 1 47.66 63 ILE B CA 1
ATOM 8627 C C . ILE B 1 63 ? -26.734 -2.604 -22.797 1 47.66 63 ILE B C 1
ATOM 8629 O O . ILE B 1 63 ? -26.781 -3.098 -21.672 1 47.66 63 ILE B O 1
ATOM 8633 N N . LEU B 1 64 ? -26.766 -3.34 -23.953 1 47.75 64 LEU B N 1
ATOM 8634 C CA . LEU B 1 64 ? -26.969 -4.785 -23.906 1 47.75 64 LEU B CA 1
ATOM 8635 C C . LEU B 1 64 ? -25.781 -5.484 -23.266 1 47.75 64 LEU B C 1
ATOM 8637 O O . LEU B 1 64 ? -25.953 -6.445 -22.5 1 47.75 64 LEU B O 1
ATOM 8641 N N . LEU B 1 65 ? -24.578 -5.113 -23.547 1 52.12 65 LEU B N 1
ATOM 8642 C CA . LEU B 1 65 ? -23.344 -5.734 -23.062 1 52.12 65 LEU B CA 1
ATOM 8643 C C . LEU B 1 65 ? -22.969 -5.195 -21.703 1 52.12 65 LEU B C 1
ATOM 8645 O O . LEU B 1 65 ? -22.141 -5.785 -21 1 52.12 65 LEU B O 1
ATOM 8649 N N . SER B 1 66 ? -23.453 -4.098 -21.297 1 53.5 66 SER B N 1
ATOM 8650 C CA . SER B 1 66 ? -23.172 -3.438 -20.031 1 53.5 66 SER B CA 1
ATOM 8651 C C . SER B 1 66 ? -23.625 -4.293 -18.859 1 53.5 66 SER B C 1
ATOM 8653 O O . SER B 1 66 ? -23.156 -4.113 -17.734 1 53.5 66 SER B O 1
ATOM 8655 N N . ARG B 1 67 ? -24.484 -5.359 -19.359 1 58.56 67 ARG B N 1
ATOM 8656 C CA . ARG B 1 67 ? -25.172 -6.102 -18.297 1 58.56 67 ARG B CA 1
ATOM 8657 C C . ARG B 1 67 ? -24.484 -7.438 -18.047 1 58.56 67 ARG B C 1
ATOM 8659 O O . ARG B 1 67 ? -24.859 -8.172 -17.125 1 58.56 67 ARG B O 1
ATOM 8666 N N . PHE B 1 68 ? -23.391 -7.641 -18.797 1 68.12 68 PHE B N 1
ATOM 8667 C CA . PHE B 1 68 ? -22.812 -8.969 -18.641 1 68.12 68 PHE B CA 1
ATOM 8668 C C . PHE B 1 68 ? -21.734 -8.961 -17.562 1 68.12 68 PHE B C 1
ATOM 8670 O O . PHE B 1 68 ? -20.766 -8.211 -17.656 1 68.12 68 PHE B O 1
ATOM 8677 N N . PRO B 1 69 ? -22 -9.836 -16.5 1 73.75 69 PRO B N 1
ATOM 8678 C CA . PRO B 1 69 ? -20.969 -9.945 -15.477 1 73.75 69 PRO B CA 1
ATOM 8679 C C . PRO B 1 69 ? -19.672 -10.562 -16.016 1 73.75 69 PRO B C 1
ATOM 8681 O O . PRO B 1 69 ? -19.672 -11.195 -17.078 1 73.75 69 PRO B O 1
ATOM 8684 N N . TYR B 1 70 ? -18.609 -10.422 -15.484 1 76.81 70 TYR B N 1
ATOM 8685 C CA . TYR B 1 70 ? -17.281 -10.836 -15.898 1 76.81 70 TYR B CA 1
ATOM 8686 C C . TYR B 1 70 ? -17.188 -12.352 -15.977 1 76.81 70 TYR B C 1
ATOM 8688 O O . TYR B 1 70 ? -16.672 -12.898 -16.969 1 76.81 70 TYR B O 1
ATOM 8696 N N . SER B 1 71 ? -17.734 -13.125 -14.992 1 74.81 71 SER B N 1
ATOM 8697 C CA . SER B 1 71 ? -17.562 -14.57 -14.898 1 74.81 71 SER B CA 1
ATOM 8698 C C . SER B 1 71 ? -18.234 -15.281 -16.078 1 74.81 71 SER B C 1
ATOM 8700 O O . SER B 1 71 ? -17.625 -16.156 -16.703 1 74.81 71 SER B O 1
ATOM 8702 N N . PRO B 1 72 ? -19.453 -14.859 -16.5 1 74.56 72 PRO B N 1
ATOM 8703 C CA . PRO B 1 72 ? -20.078 -15.508 -17.656 1 74.56 72 PRO B CA 1
ATOM 8704 C C . PRO B 1 72 ? -19.344 -15.195 -18.953 1 74.56 72 PRO B C 1
ATOM 8706 O O . PRO B 1 72 ? -19.328 -16.031 -19.875 1 74.56 72 PRO B O 1
ATOM 8709 N N . MET B 1 73 ? -18.734 -14.094 -19.031 1 81.25 73 MET B N 1
ATOM 8710 C CA . MET B 1 73 ? -18 -13.734 -20.234 1 81.25 73 MET B CA 1
ATOM 8711 C C . MET B 1 73 ? -16.781 -14.625 -20.422 1 81.25 73 MET B C 1
ATOM 8713 O O . MET B 1 73 ? -16.516 -15.086 -21.531 1 81.25 73 MET B O 1
ATOM 8717 N N . ILE B 1 74 ? -16.094 -14.867 -19.375 1 82.94 74 ILE B N 1
ATOM 8718 C CA . ILE B 1 74 ? -14.891 -15.68 -19.453 1 82.94 74 ILE B CA 1
ATOM 8719 C C . ILE B 1 74 ? -15.258 -17.141 -19.719 1 82.94 74 ILE B C 1
ATOM 8721 O O . ILE B 1 74 ? -14.539 -17.844 -20.438 1 82.94 74 ILE B O 1
ATOM 8725 N N . LEU B 1 75 ? -16.297 -17.531 -19.109 1 79.75 75 LEU B N 1
ATOM 8726 C CA . LEU B 1 75 ? -16.781 -18.875 -19.359 1 79.75 75 LEU B CA 1
ATOM 8727 C C . LEU B 1 75 ? -17.156 -19.062 -20.828 1 79.75 75 LEU B C 1
ATOM 8729 O O . LEU B 1 75 ? -16.828 -20.094 -21.422 1 79.75 75 LEU B O 1
ATOM 8733 N N . SER B 1 76 ? -17.812 -18.078 -21.406 1 82.38 76 SER B N 1
ATOM 8734 C CA . SER B 1 76 ? -18.203 -18.141 -22.812 1 82.38 76 SER B CA 1
ATOM 8735 C C . SER B 1 76 ? -16.984 -18.172 -23.719 1 82.38 76 SER B C 1
ATOM 8737 O O . SER B 1 76 ? -16.984 -18.875 -24.734 1 82.38 76 SER B O 1
ATOM 8739 N N . LEU B 1 77 ? -16.062 -17.469 -23.312 1 86 77 LEU B N 1
ATOM 8740 C CA . LEU B 1 77 ? -14.828 -17.484 -24.094 1 86 77 LEU B CA 1
ATOM 8741 C C . LEU B 1 77 ? -14.141 -18.844 -24.016 1 86 77 LEU B C 1
ATOM 8743 O O . LEU B 1 77 ? -13.609 -19.328 -25.016 1 86 77 LEU B O 1
ATOM 8747 N N . GLY B 1 78 ? -14.086 -19.438 -22.859 1 82.88 78 GLY B N 1
ATOM 8748 C CA . GLY B 1 78 ? -13.531 -20.781 -22.703 1 82.88 78 GLY B CA 1
ATOM 8749 C C . GLY B 1 78 ? -14.242 -21.812 -23.547 1 82.88 78 GLY B C 1
ATOM 8750 O O . GLY B 1 78 ? -13.602 -22.688 -24.156 1 82.88 78 GLY B O 1
ATOM 8751 N N . ILE B 1 79 ? -15.555 -21.641 -23.625 1 80.94 79 ILE B N 1
ATOM 8752 C CA . ILE B 1 79 ? -16.359 -22.562 -24.422 1 80.94 79 ILE B CA 1
ATOM 8753 C C . ILE B 1 79 ? -16.016 -22.391 -25.906 1 80.94 79 ILE B C 1
ATOM 8755 O O . ILE B 1 79 ? -15.852 -23.375 -26.625 1 80.94 79 ILE B O 1
ATOM 8759 N N . LEU B 1 80 ? -15.844 -21.156 -26.25 1 84.44 80 LEU B N 1
ATOM 8760 C CA . LEU B 1 80 ? -15.516 -20.859 -27.641 1 84.44 80 LEU B CA 1
ATOM 8761 C C . LEU B 1 80 ? -14.141 -21.406 -28.016 1 84.44 80 LEU B C 1
ATOM 8763 O O . LEU B 1 80 ? -13.961 -21.953 -29.109 1 84.44 80 LEU B O 1
ATOM 8767 N N . ILE B 1 81 ? -13.219 -21.344 -27.141 1 84.5 81 ILE B N 1
ATOM 8768 C CA . ILE B 1 81 ? -11.867 -21.844 -27.359 1 84.5 81 ILE B CA 1
ATOM 8769 C C . ILE B 1 81 ? -11.898 -23.375 -27.438 1 84.5 81 ILE B C 1
ATOM 8771 O O . ILE B 1 81 ? -11.203 -23.984 -28.25 1 84.5 81 ILE B O 1
ATOM 8775 N N . GLY B 1 82 ? -12.688 -23.953 -26.531 1 81 82 GLY B N 1
ATOM 8776 C CA . GLY B 1 82 ? -12.812 -25.406 -26.547 1 81 82 GLY B CA 1
ATOM 8777 C C . GLY B 1 82 ? -13.438 -25.938 -27.812 1 81 82 GLY B C 1
ATOM 8778 O O . GLY B 1 82 ? -13.016 -26.984 -28.328 1 81 82 GLY B O 1
ATOM 8779 N N . LEU B 1 83 ? -14.398 -25.203 -28.391 1 80.06 83 LEU B N 1
ATOM 8780 C CA . LEU B 1 83 ? -15.086 -25.609 -29.609 1 80.06 83 LEU B CA 1
ATOM 8781 C C . LEU B 1 83 ? -14.18 -25.469 -30.828 1 80.06 83 LEU B C 1
ATOM 8783 O O . LEU B 1 83 ? -14.234 -26.281 -31.75 1 80.06 83 LEU B O 1
ATOM 8787 N N . LEU B 1 84 ? -13.312 -24.453 -30.75 1 80.31 84 LEU B N 1
ATOM 8788 C CA . LEU B 1 84 ? -12.453 -24.156 -31.891 1 80.31 84 LEU B CA 1
ATOM 8789 C C . LEU B 1 84 ? -11.062 -24.734 -31.688 1 80.31 84 LEU B C 1
ATOM 8791 O O . LEU B 1 84 ? -10.102 -24.281 -32.312 1 80.31 84 LEU B O 1
ATOM 8795 N N . GLN B 1 85 ? -10.906 -25.609 -30.812 1 76.69 85 GLN B N 1
ATOM 8796 C CA . GLN B 1 85 ? -9.594 -26.109 -30.406 1 76.69 85 GLN B CA 1
ATOM 8797 C C . GLN B 1 85 ? -8.828 -26.656 -31.609 1 76.69 85 GLN B C 1
ATOM 8799 O O . GLN B 1 85 ? -7.613 -26.484 -31.719 1 76.69 85 GLN B O 1
ATOM 8804 N N . LYS B 1 86 ? -9.492 -27.297 -32.5 1 72.69 86 LYS B N 1
ATOM 8805 C CA . LYS B 1 86 ? -8.836 -27.938 -33.625 1 72.69 86 LYS B CA 1
ATOM 8806 C C . LYS B 1 86 ? -8.359 -26.891 -34.656 1 72.69 86 LYS B C 1
ATOM 8808 O O . LYS B 1 86 ? -7.395 -27.125 -35.375 1 72.69 86 LYS B O 1
ATOM 8813 N N . SER B 1 87 ? -8.984 -25.703 -34.562 1 73 87 SER B N 1
ATOM 8814 C CA . SER B 1 87 ? -8.688 -24.703 -35.594 1 73 87 SER B CA 1
ATOM 8815 C C . SER B 1 87 ? -7.715 -23.656 -35.062 1 73 87 SER B C 1
ATOM 8817 O O . SER B 1 87 ? -7.148 -22.875 -35.812 1 73 87 SER B O 1
ATOM 8819 N N . LEU B 1 88 ? -7.406 -23.609 -33.812 1 74.88 88 LEU B N 1
ATOM 8820 C CA . LEU B 1 88 ? -6.645 -22.5 -33.25 1 74.88 88 LEU B CA 1
ATOM 8821 C C . LEU B 1 88 ? -5.188 -22.891 -33.031 1 74.88 88 LEU B C 1
ATOM 8823 O O . LEU B 1 88 ? -4.484 -22.281 -32.219 1 74.88 88 LEU B O 1
ATOM 8827 N N . GLY B 1 89 ? -4.668 -23.734 -33.812 1 66.44 89 GLY B N 1
ATOM 8828 C CA . GLY B 1 89 ? -3.262 -24.109 -33.812 1 66.44 89 GLY B CA 1
ATOM 8829 C C . GLY B 1 89 ? -2.691 -24.312 -32.438 1 66.44 89 GLY B C 1
ATOM 8830 O O . GLY B 1 89 ? -3.182 -25.156 -31.672 1 66.44 89 GLY B O 1
ATOM 8831 N N . TYR B 1 90 ? -1.826 -23.328 -31.953 1 66.12 90 TYR B N 1
ATOM 8832 C CA . TYR B 1 90 ? -1.094 -23.438 -30.703 1 66.12 90 TYR B CA 1
ATOM 8833 C C . TYR B 1 90 ? -2.023 -23.25 -29.516 1 66.12 90 TYR B C 1
ATOM 8835 O O . TYR B 1 90 ? -1.874 -23.922 -28.484 1 66.12 90 TYR B O 1
ATOM 8843 N N . ILE B 1 91 ? -2.969 -22.422 -29.688 1 72.25 91 ILE B N 1
ATOM 8844 C CA . ILE B 1 91 ? -3.926 -22.188 -28.609 1 72.25 91 ILE B CA 1
ATOM 8845 C C . ILE B 1 91 ? -4.82 -23.406 -28.438 1 72.25 91 ILE B C 1
ATOM 8847 O O . ILE B 1 91 ? -5.152 -23.781 -27.297 1 72.25 91 ILE B O 1
ATOM 8851 N N . GLY B 1 92 ? -5.043 -24.062 -29.562 1 71.25 92 GLY B N 1
ATOM 8852 C CA . GLY B 1 92 ? -5.879 -25.25 -29.516 1 71.25 92 GLY B CA 1
ATOM 8853 C C . GLY B 1 92 ? -5.18 -26.438 -28.906 1 71.25 92 GLY B C 1
ATOM 8854 O O . GLY B 1 92 ? -5.777 -27.188 -28.125 1 71.25 92 GLY B O 1
ATOM 8855 N N . GLU B 1 93 ? -3.869 -26.516 -29.156 1 72.44 93 GLU B N 1
ATOM 8856 C CA . GLU B 1 93 ? -3.092 -27.609 -28.594 1 72.44 93 GLU B CA 1
ATOM 8857 C C . GLU B 1 93 ? -2.916 -27.453 -27.094 1 72.44 93 GLU B C 1
ATOM 8859 O O . GLU B 1 93 ? -2.965 -28.438 -26.344 1 72.44 93 GLU B O 1
ATOM 8864 N N . SER B 1 94 ? -2.752 -26.234 -26.766 1 71.06 94 SER B N 1
ATOM 8865 C CA . SER B 1 94 ? -2.609 -25.953 -25.328 1 71.06 94 SER B CA 1
ATOM 8866 C C . SER B 1 94 ? -3.912 -26.219 -24.594 1 71.06 94 SER B C 1
ATOM 8868 O O . SER B 1 94 ? -3.898 -26.719 -23.469 1 71.06 94 SER B O 1
ATOM 8870 N N . ALA B 1 95 ? -4.957 -25.906 -25.281 1 72.62 95 ALA B N 1
ATOM 8871 C CA . ALA B 1 95 ? -6.27 -26.141 -24.688 1 72.62 95 ALA B CA 1
ATOM 8872 C C . ALA B 1 95 ? -6.559 -27.641 -24.562 1 72.62 95 ALA B C 1
ATOM 8874 O O . ALA B 1 95 ? -7.168 -28.078 -23.578 1 72.62 95 ALA B O 1
ATOM 8875 N N . SER B 1 96 ? -6.016 -28.422 -25.453 1 71.25 96 SER B N 1
ATOM 8876 C CA . SER B 1 96 ? -6.234 -29.859 -25.438 1 71.25 96 SER B CA 1
ATOM 8877 C C . SER B 1 96 ? -5.453 -30.531 -24.312 1 71.25 96 SER B C 1
ATOM 8879 O O . SER B 1 96 ? -5.945 -31.469 -23.688 1 71.25 96 SER B O 1
ATOM 8881 N N . ILE B 1 97 ? -4.309 -29.984 -24.016 1 67.62 97 ILE B N 1
ATOM 8882 C CA . ILE B 1 97 ? -3.475 -30.531 -22.953 1 67.62 97 ILE B CA 1
ATOM 8883 C C . ILE B 1 97 ? -4.113 -30.234 -21.594 1 67.62 97 ILE B C 1
ATOM 8885 O O . ILE B 1 97 ? -4.133 -31.109 -20.719 1 67.62 97 ILE B O 1
ATOM 8889 N N . LEU B 1 98 ? -4.691 -29.141 -21.547 1 67.12 98 LEU B N 1
ATOM 8890 C CA . LEU B 1 98 ? -5.266 -28.734 -20.266 1 67.12 98 LEU B CA 1
ATOM 8891 C C . LEU B 1 98 ? -6.59 -29.453 -20.016 1 67.12 98 LEU B C 1
ATOM 8893 O O . LEU B 1 98 ? -6.961 -29.688 -18.859 1 67.12 98 LEU B O 1
ATOM 8897 N N . SER B 1 99 ? -7.246 -29.719 -21.156 1 65.19 99 SER B N 1
ATOM 8898 C CA . SER B 1 99 ? -8.508 -30.438 -21.016 1 65.19 99 SER B CA 1
ATOM 8899 C C . SER B 1 99 ? -8.273 -31.844 -20.453 1 65.19 99 SER B C 1
ATOM 8901 O O . SER B 1 99 ? -9.188 -32.438 -19.891 1 65.19 99 SER B O 1
ATOM 8903 N N . LYS B 1 100 ? -6.969 -32.219 -20.484 1 62.28 100 LYS B N 1
ATOM 8904 C CA . LYS B 1 100 ? -6.664 -33.562 -20 1 62.28 100 LYS B CA 1
ATOM 8905 C C . LYS B 1 100 ? -5.996 -33.531 -18.625 1 62.28 100 LYS B C 1
ATOM 8907 O O . LYS B 1 100 ? -5.477 -34.531 -18.156 1 62.28 100 LYS B O 1
ATOM 8912 N N . MET B 1 101 ? -5.996 -32.344 -18.125 1 63.91 101 MET B N 1
ATOM 8913 C CA . MET B 1 101 ? -5.398 -32.219 -16.797 1 63.91 101 MET B CA 1
ATOM 8914 C C . MET B 1 101 ? -6.25 -32.938 -15.75 1 63.91 101 MET B C 1
ATOM 8916 O O . MET B 1 101 ? -7.48 -32.938 -15.844 1 63.91 101 MET B O 1
ATOM 8920 N N . HIS B 1 102 ? -5.574 -33.594 -14.789 1 63.94 102 HIS B N 1
ATOM 8921 C CA . HIS B 1 102 ? -6.289 -34.312 -13.719 1 63.94 102 HIS B CA 1
ATOM 8922 C C . HIS B 1 102 ? -7.078 -33.312 -12.859 1 63.94 102 HIS B C 1
ATOM 8924 O O . HIS B 1 102 ? -6.523 -32.344 -12.367 1 63.94 102 HIS B O 1
ATOM 8930 N N . PRO B 1 103 ? -8.414 -33.438 -12.844 1 65.31 103 PRO B N 1
ATOM 8931 C CA . PRO B 1 103 ? -9.289 -32.531 -12.125 1 65.31 103 PRO B CA 1
ATOM 8932 C C . PRO B 1 103 ? -8.875 -32.312 -10.672 1 65.31 103 PRO B C 1
ATOM 8934 O O . PRO B 1 103 ? -9.133 -31.266 -10.086 1 65.31 103 PRO B O 1
ATOM 8937 N N . HIS B 1 104 ? -8.164 -33.312 -10.109 1 66.19 104 HIS B N 1
ATOM 8938 C CA . HIS B 1 104 ? -7.742 -33.188 -8.719 1 66.19 104 HIS B CA 1
ATOM 8939 C C . HIS B 1 104 ? -6.754 -32.062 -8.531 1 66.19 104 HIS B C 1
ATOM 8941 O O . HIS B 1 104 ? -6.734 -31.422 -7.473 1 66.19 104 HIS B O 1
ATOM 8947 N N . LEU B 1 105 ? -6.004 -31.781 -9.641 1 68.25 105 LEU B N 1
ATOM 8948 C CA . LEU B 1 105 ? -5.02 -30.703 -9.547 1 68.25 105 LEU B CA 1
ATOM 8949 C C . LEU B 1 105 ? -5.707 -29.344 -9.445 1 68.25 105 LEU B C 1
ATOM 8951 O O . LEU B 1 105 ? -5.223 -28.453 -8.742 1 68.25 105 LEU B O 1
ATOM 8955 N N . ILE B 1 106 ? -6.828 -29.297 -10.062 1 71.31 106 ILE B N 1
ATOM 8956 C CA . ILE B 1 106 ? -7.562 -28.047 -10.039 1 71.31 106 ILE B CA 1
ATOM 8957 C C . ILE B 1 106 ? -8.086 -27.781 -8.625 1 71.31 106 ILE B C 1
ATOM 8959 O O . ILE B 1 106 ? -7.98 -26.656 -8.117 1 71.31 106 ILE B O 1
ATOM 8963 N N . VAL B 1 107 ? -8.516 -28.875 -8 1 71.44 107 VAL B N 1
ATOM 8964 C CA . VAL B 1 107 ? -9.086 -28.766 -6.664 1 71.44 107 VAL B CA 1
ATOM 8965 C C . VAL B 1 107 ? -7.98 -28.438 -5.66 1 71.44 107 VAL B C 1
ATOM 8967 O O . VAL B 1 107 ? -8.172 -27.609 -4.766 1 71.44 107 VAL B O 1
ATOM 8970 N N . PHE B 1 108 ? -6.848 -29 -5.902 1 75.5 108 PHE B N 1
ATOM 8971 C CA . PHE B 1 108 ? -5.781 -28.891 -4.914 1 75.5 108 PHE B CA 1
ATOM 8972 C C . PHE B 1 108 ? -5.082 -27.547 -5.008 1 75.5 108 PHE B C 1
ATOM 8974 O O . PHE B 1 108 ? -4.609 -27.016 -4 1 75.5 108 PHE B O 1
ATOM 8981 N N . VAL B 1 109 ? -5.18 -26.969 -6.207 1 78.19 109 VAL B N 1
ATOM 8982 C CA . VAL B 1 109 ? -4.355 -25.781 -6.387 1 78.19 109 VAL B CA 1
ATOM 8983 C C . VAL B 1 109 ? -5.23 -24.531 -6.324 1 78.19 109 VAL B C 1
ATOM 8985 O O . VAL B 1 109 ? -4.879 -23.547 -5.664 1 78.19 109 VAL B O 1
ATOM 8988 N N . PHE B 1 110 ? -6.441 -24.5 -6.891 1 82.31 110 PHE B N 1
ATOM 8989 C CA . PHE B 1 110 ? -7.176 -23.266 -7.109 1 82.31 110 PHE B CA 1
ATOM 8990 C C . PHE B 1 110 ? -8.227 -23.062 -6.027 1 82.31 110 PHE B C 1
ATOM 8992 O O . PHE B 1 110 ? -8.422 -21.938 -5.547 1 82.31 110 PHE B O 1
ATOM 8999 N N . ILE B 1 111 ? -8.828 -24.062 -5.559 1 81.38 111 ILE B N 1
ATOM 9000 C CA . ILE B 1 111 ? -10.016 -23.938 -4.715 1 81.38 111 ILE B CA 1
ATOM 9001 C C . ILE B 1 111 ? -9.602 -23.438 -3.326 1 81.38 111 ILE B C 1
ATOM 9003 O O . ILE B 1 111 ? -10.281 -22.609 -2.73 1 81.38 111 ILE B O 1
ATOM 9007 N N . PRO B 1 112 ? -8.484 -23.969 -2.797 1 86.44 112 PRO B N 1
ATOM 9008 C CA . PRO B 1 112 ? -8.094 -23.469 -1.479 1 86.44 112 PRO B CA 1
ATOM 9009 C C . PRO B 1 112 ? -7.871 -21.953 -1.467 1 86.44 112 PRO B C 1
ATOM 9011 O O . PRO B 1 112 ? -8.195 -21.297 -0.481 1 86.44 112 PRO B O 1
ATOM 9014 N N . VAL B 1 113 ? -7.379 -21.453 -2.58 1 88.94 113 VAL B N 1
ATOM 9015 C CA . VAL B 1 113 ? -7.105 -20.031 -2.678 1 88.94 113 VAL B CA 1
ATOM 9016 C C . VAL B 1 113 ? -8.422 -19.25 -2.707 1 88.94 113 VAL B C 1
ATOM 9018 O O . VAL B 1 113 ? -8.562 -18.234 -2.023 1 88.94 113 VAL B O 1
ATOM 9021 N N . LEU B 1 114 ? -9.367 -19.734 -3.41 1 84.94 114 LEU B N 1
ATOM 9022 C CA . LEU B 1 114 ? -10.648 -19.047 -3.557 1 84.94 114 LEU B CA 1
ATOM 9023 C C . LEU B 1 114 ? -11.43 -19.078 -2.248 1 84.94 114 LEU B C 1
ATOM 9025 O O . LEU B 1 114 ? -12.023 -18.062 -1.855 1 84.94 114 LEU B O 1
ATOM 9029 N N . LEU B 1 115 ? -11.32 -20.156 -1.574 1 87.31 115 LEU B N 1
ATOM 9030 C CA . LEU B 1 115 ? -12.062 -20.312 -0.326 1 87.31 115 LEU B CA 1
ATOM 9031 C C . LEU B 1 115 ? -11.445 -19.453 0.781 1 87.31 115 LEU B C 1
ATOM 9033 O O . LEU B 1 115 ? -12.164 -18.828 1.559 1 87.31 115 LEU B O 1
ATOM 9037 N N . PHE B 1 116 ? -10.148 -19.5 0.875 1 91 116 PHE B N 1
ATOM 9038 C CA . PHE B 1 116 ? -9.484 -18.734 1.918 1 91 116 PHE B CA 1
ATOM 9039 C C . PHE B 1 116 ? -9.742 -17.234 1.738 1 91 116 PHE B C 1
ATOM 9041 O O . PHE B 1 116 ? -10.031 -16.531 2.707 1 91 116 PHE B O 1
ATOM 9048 N N . GLU B 1 117 ? -9.57 -16.828 0.493 1 88.31 117 GLU B N 1
ATOM 9049 C CA . GLU B 1 117 ? -9.742 -15.398 0.221 1 88.31 117 GLU B CA 1
ATOM 9050 C C . GLU B 1 117 ? -11.156 -14.945 0.561 1 88.31 117 GLU B C 1
ATOM 9052 O O . GLU B 1 117 ? -11.352 -13.859 1.114 1 88.31 117 GLU B O 1
ATOM 9057 N N . SER B 1 118 ? -12.164 -15.688 0.193 1 84.31 118 SER B N 1
ATOM 9058 C CA . SER B 1 118 ? -13.555 -15.352 0.492 1 84.31 118 SER B CA 1
ATOM 9059 C C . SER B 1 118 ? -13.812 -15.344 1.995 1 84.31 118 SER B C 1
ATOM 9061 O O . SER B 1 118 ? -14.508 -14.461 2.508 1 84.31 118 SER B O 1
ATOM 9063 N N . ALA B 1 119 ? -13.211 -16.328 2.67 1 88.62 119 ALA B N 1
ATOM 9064 C CA . ALA B 1 119 ? -13.383 -16.406 4.117 1 88.62 119 ALA B CA 1
ATOM 9065 C C . ALA B 1 119 ? -12.625 -15.289 4.824 1 88.62 119 ALA B C 1
ATOM 9067 O O . ALA B 1 119 ? -13.117 -14.727 5.805 1 88.62 119 ALA B O 1
ATOM 9068 N N . PHE B 1 120 ? -11.5 -15.031 4.305 1 87.69 120 PHE B N 1
ATOM 9069 C CA . PHE B 1 120 ? -10.625 -14.016 4.879 1 87.69 120 PHE B CA 1
ATOM 9070 C C . PHE B 1 120 ? -11.258 -12.633 4.77 1 87.69 120 PHE B C 1
ATOM 9072 O O . PHE B 1 120 ? -11.07 -11.781 5.641 1 87.69 120 PHE B O 1
ATOM 9079 N N . ASN B 1 121 ? -12.047 -12.344 3.799 1 82.31 121 ASN B N 1
ATOM 9080 C CA . ASN B 1 121 ? -12.617 -11.023 3.559 1 82.31 121 ASN B CA 1
ATOM 9081 C C . ASN B 1 121 ? -14.031 -10.922 4.117 1 82.31 121 ASN B C 1
ATOM 9083 O O . ASN B 1 121 ? -14.656 -9.859 4.043 1 82.31 121 ASN B O 1
ATOM 9087 N N . CYS B 1 122 ? -14.492 -11.938 4.688 1 82.38 122 CYS B N 1
ATOM 9088 C CA . CYS B 1 122 ? -15.82 -11.922 5.285 1 82.38 122 CYS B CA 1
ATOM 9089 C C . CYS B 1 122 ? -15.836 -11.109 6.57 1 82.38 122 CYS B C 1
ATOM 9091 O O . CYS B 1 122 ? -14.859 -11.109 7.324 1 82.38 122 CYS B O 1
ATOM 9093 N N . ASP B 1 123 ? -16.875 -10.297 6.758 1 78.62 123 ASP B N 1
ATOM 9094 C CA . ASP B 1 123 ? -17.031 -9.57 8.016 1 78.62 123 ASP B CA 1
ATOM 9095 C C . ASP B 1 123 ? -17.422 -10.516 9.148 1 78.62 123 ASP B C 1
ATOM 9097 O O . ASP B 1 123 ? -18.516 -11.086 9.148 1 78.62 123 ASP B O 1
ATOM 9101 N N . TRP B 1 124 ? -16.641 -10.695 10.062 1 81.12 124 TRP B N 1
ATOM 9102 C CA . TRP B 1 124 ? -16.812 -11.68 11.125 1 81.12 124 TRP B CA 1
ATOM 9103 C C . TRP B 1 124 ? -18.062 -11.367 11.961 1 81.12 124 TRP B C 1
ATOM 9105 O O . TRP B 1 124 ? -18.781 -12.281 12.383 1 81.12 124 TRP B O 1
ATOM 9115 N N . TYR B 1 125 ? -18.312 -10.062 12.258 1 80.12 125 TYR B N 1
ATOM 9116 C CA . TYR B 1 125 ? -19.453 -9.719 13.109 1 80.12 125 TYR B CA 1
ATOM 9117 C C . TYR B 1 125 ? -20.766 -10.156 12.477 1 80.12 125 TYR B C 1
ATOM 9119 O O . TYR B 1 125 ? -21.562 -10.836 13.117 1 80.12 125 TYR B O 1
ATOM 9127 N N . THR B 1 126 ? -20.938 -9.812 11.258 1 81.94 126 THR B N 1
ATOM 9128 C CA . THR B 1 126 ? -22.172 -10.164 10.57 1 81.94 126 THR B CA 1
ATOM 9129 C C . THR B 1 126 ? -22.281 -11.672 10.375 1 81.94 126 THR B C 1
ATOM 9131 O O . THR B 1 126 ? -23.359 -12.25 10.461 1 81.94 126 THR B O 1
ATOM 9134 N N . PHE B 1 127 ? -21.141 -12.266 10.164 1 85.81 127 PHE B N 1
ATOM 9135 C CA . PHE B 1 127 ? -21.109 -13.711 9.977 1 85.81 127 PHE B CA 1
ATOM 9136 C C . PHE B 1 127 ? -21.5 -14.438 11.258 1 85.81 127 PHE B C 1
ATOM 9138 O O . PHE B 1 127 ? -22.297 -15.383 11.227 1 85.81 127 PHE B O 1
ATOM 9145 N N . LYS B 1 128 ? -20.969 -13.961 12.367 1 84.31 128 LYS B N 1
ATOM 9146 C CA . LYS B 1 128 ? -21.25 -14.578 13.664 1 84.31 128 LYS B CA 1
ATOM 9147 C C . LYS B 1 128 ? -22.719 -14.414 14.047 1 84.31 128 LYS B C 1
ATOM 9149 O O . LYS B 1 128 ? -23.328 -15.344 14.562 1 84.31 128 LYS B O 1
ATOM 9154 N N . TYR B 1 129 ? -23.203 -13.273 13.695 1 84.31 129 TYR B N 1
ATOM 9155 C CA . TYR B 1 129 ? -24.594 -13 14.039 1 84.31 129 TYR B CA 1
ATOM 9156 C C . TYR B 1 129 ? -25.547 -13.828 13.188 1 84.31 129 TYR B C 1
ATOM 9158 O O . TYR B 1 129 ? -26.625 -14.203 13.633 1 84.31 129 TYR B O 1
ATOM 9166 N N . GLN B 1 130 ? -25.125 -14.133 11.961 1 88.38 130 GLN B N 1
ATOM 9167 C CA . GLN B 1 130 ? -25.969 -14.906 11.047 1 88.38 130 GLN B CA 1
ATOM 9168 C C . GLN B 1 130 ? -25.484 -16.344 10.945 1 88.38 130 GLN B C 1
ATOM 9170 O O . GLN B 1 130 ? -25.859 -17.062 10.016 1 88.38 130 GLN B O 1
ATOM 9175 N N . MET B 1 131 ? -24.797 -16.812 11.875 1 88.44 131 MET B N 1
ATOM 9176 C CA . MET B 1 131 ? -24.156 -18.125 11.805 1 88.44 131 MET B CA 1
ATOM 9177 C C . MET B 1 131 ? -25.188 -19.234 11.75 1 88.44 131 MET B C 1
ATOM 9179 O O . MET B 1 131 ? -25.031 -20.203 10.984 1 88.44 131 MET B O 1
ATOM 9183 N N . VAL B 1 132 ? -26.25 -19.062 12.469 1 89.56 132 VAL B N 1
ATOM 9184 C CA . VAL B 1 132 ? -27.25 -20.109 12.523 1 89.56 132 VAL B CA 1
ATOM 9185 C C . VAL B 1 132 ? -27.969 -20.219 11.18 1 89.56 132 VAL B C 1
ATOM 9187 O O . VAL B 1 132 ? -28.188 -21.312 10.68 1 89.56 132 VAL B O 1
ATOM 9190 N N . ASN B 1 133 ? -28.328 -19.094 10.617 1 92.31 133 ASN B N 1
ATOM 9191 C CA . ASN B 1 133 ? -28.969 -19.094 9.305 1 92.31 133 ASN B CA 1
ATOM 9192 C C . ASN B 1 133 ? -28.047 -19.656 8.227 1 92.31 133 ASN B C 1
ATOM 9194 O O . ASN B 1 133 ? -28.484 -20.375 7.34 1 92.31 133 ASN B O 1
ATOM 9198 N N . ILE B 1 134 ? -26.781 -19.359 8.297 1 92 134 ILE B N 1
ATOM 9199 C CA . ILE B 1 134 ? -25.797 -19.828 7.324 1 92 134 ILE B CA 1
ATOM 9200 C C . ILE B 1 134 ? -25.625 -21.344 7.449 1 92 134 ILE B C 1
ATOM 9202 O O . ILE B 1 134 ? -25.625 -22.047 6.441 1 92 134 ILE B O 1
ATOM 9206 N N . LEU B 1 135 ? -25.594 -21.844 8.68 1 89.88 135 LEU B N 1
ATOM 9207 C CA . LEU B 1 135 ? -25.391 -23.266 8.922 1 89.88 135 LEU B CA 1
ATOM 9208 C C . LEU B 1 135 ? -26.625 -24.062 8.5 1 89.88 135 LEU B C 1
ATOM 9210 O O . LEU B 1 135 ? -26.5 -25.188 8.023 1 89.88 135 LEU B O 1
ATOM 9214 N N . LEU B 1 136 ? -27.75 -23.438 8.688 1 91.81 136 LEU B N 1
ATOM 9215 C CA . LEU B 1 136 ? -28.984 -24.109 8.297 1 91.81 136 LEU B CA 1
ATOM 9216 C C . LEU B 1 136 ? -29.062 -24.266 6.785 1 91.81 136 LEU B C 1
ATOM 9218 O O . LEU B 1 136 ? -29.453 -25.328 6.285 1 91.81 136 LEU B O 1
ATOM 9222 N N . LEU B 1 137 ? -28.719 -23.281 6.113 1 92.38 137 LEU B N 1
ATOM 9223 C CA . LEU B 1 137 ? -28.781 -23.312 4.656 1 92.38 137 LEU B CA 1
ATOM 9224 C C . LEU B 1 137 ? -27.656 -24.156 4.09 1 92.38 137 LEU B C 1
ATOM 9226 O O . LEU B 1 137 ? -27.859 -24.906 3.127 1 92.38 137 LEU B O 1
ATOM 9230 N N . ALA B 1 138 ? -26.438 -24.094 4.637 1 91.19 138 ALA B N 1
ATOM 9231 C CA . ALA B 1 138 ? -25.266 -24.766 4.094 1 91.19 138 ALA B CA 1
ATOM 9232 C C . ALA B 1 138 ? -25.188 -26.219 4.547 1 91.19 138 ALA B C 1
ATOM 9234 O O . ALA B 1 138 ? -24.578 -27.047 3.875 1 91.19 138 ALA B O 1
ATOM 9235 N N . GLY B 1 139 ? -25.75 -26.547 5.676 1 89.44 139 GLY B N 1
ATOM 9236 C CA . GLY B 1 139 ? -25.719 -27.906 6.195 1 89.44 139 GLY B CA 1
ATOM 9237 C C . GLY B 1 139 ? -26.922 -28.719 5.793 1 89.44 139 GLY B C 1
ATOM 9238 O O . GLY B 1 139 ? -26.938 -29.344 4.727 1 89.44 139 GLY B O 1
ATOM 9239 N N . PRO B 1 140 ? -27.938 -28.625 6.629 1 89.81 140 PRO B N 1
ATOM 9240 C CA . PRO B 1 140 ? -29.156 -29.375 6.293 1 89.81 140 PRO B CA 1
ATOM 9241 C C . PRO B 1 140 ? -29.797 -28.906 4.992 1 89.81 140 PRO B C 1
ATOM 9243 O O . PRO B 1 140 ? -30.406 -29.703 4.273 1 89.81 140 PRO B O 1
ATOM 9246 N N . GLY B 1 141 ? -29.719 -27.734 4.73 1 92 141 GLY B N 1
ATOM 9247 C CA . GLY B 1 141 ? -30.25 -27.219 3.479 1 92 141 GLY B CA 1
ATOM 9248 C C . GLY B 1 141 ? -29.578 -27.797 2.256 1 92 141 GLY B C 1
ATOM 9249 O O . GLY B 1 141 ? -30.234 -28.203 1.3 1 92 141 GLY B O 1
ATOM 9250 N N . CYS B 1 142 ? -28.281 -27.828 2.252 1 91.12 142 CYS B N 1
ATOM 9251 C CA . CYS B 1 142 ? -27.516 -28.406 1.15 1 91.12 142 CYS B CA 1
ATOM 9252 C C . CYS B 1 142 ? -27.812 -29.891 0.994 1 91.12 142 CYS B C 1
ATOM 9254 O O . CYS B 1 142 ? -27.953 -30.391 -0.126 1 91.12 142 CYS B O 1
ATOM 9256 N N . GLY B 1 143 ? -27.891 -30.641 2.16 1 90.56 143 GLY B N 1
ATOM 9257 C CA . GLY B 1 143 ? -28.266 -32.062 2.117 1 90.56 143 GLY B CA 1
ATOM 9258 C C . GLY B 1 143 ? -29.641 -32.281 1.539 1 90.56 143 GLY B C 1
ATOM 9259 O O . GLY B 1 143 ? -29.828 -33.156 0.691 1 90.56 143 GLY B O 1
ATOM 9260 N N . TRP B 1 144 ? -30.516 -31.438 2.006 1 93.69 144 TRP B N 1
ATOM 9261 C CA . TRP B 1 144 ? -31.891 -31.5 1.501 1 93.69 144 TRP B CA 1
ATOM 9262 C C . TRP B 1 144 ? -31.938 -31.156 0.019 1 93.69 144 TRP B C 1
ATOM 9264 O O . TRP B 1 144 ? -32.688 -31.781 -0.748 1 93.69 144 TRP B O 1
ATOM 9274 N N . GLY B 1 145 ? -31.25 -30.203 -0.388 1 93.38 145 GLY B N 1
ATOM 9275 C CA . GLY B 1 145 ? -31.156 -29.844 -1.794 1 93.38 145 GLY B CA 1
ATOM 9276 C C . GLY B 1 145 ? -30.594 -30.953 -2.658 1 93.38 145 GLY B C 1
ATOM 9277 O O . GLY B 1 145 ? -31.078 -31.203 -3.764 1 93.38 145 GLY B O 1
ATOM 9278 N N . ALA B 1 146 ? -29.562 -31.672 -2.148 1 94.06 146 ALA B N 1
ATOM 9279 C CA . ALA B 1 146 ? -28.953 -32.781 -2.879 1 94.06 146 ALA B CA 1
ATOM 9280 C C . ALA B 1 146 ? -29.953 -33.906 -3.107 1 94.06 146 ALA B C 1
ATOM 9282 O O . ALA B 1 146 ? -30 -34.5 -4.191 1 94.06 146 ALA B O 1
ATOM 9283 N N . ILE B 1 147 ? -30.797 -34.156 -2.096 1 94.38 147 ILE B N 1
ATOM 9284 C CA . ILE B 1 147 ? -31.781 -35.25 -2.174 1 94.38 147 ILE B CA 1
ATOM 9285 C C . ILE B 1 147 ? -32.875 -34.844 -3.16 1 94.38 147 ILE B C 1
ATOM 9287 O O . ILE B 1 147 ? -33.312 -35.688 -3.971 1 94.38 147 ILE B O 1
ATOM 9291 N N . LEU B 1 148 ? -33.281 -33.594 -3.113 1 96.25 148 LEU B N 1
ATOM 9292 C CA . LEU B 1 148 ? -34.312 -33.125 -4.027 1 96.25 148 LEU B CA 1
ATOM 9293 C C . LEU B 1 148 ? -33.812 -33.156 -5.473 1 96.25 148 LEU B C 1
ATOM 9295 O O . LEU B 1 148 ? -34.562 -33.594 -6.367 1 96.25 148 LEU B O 1
ATOM 9299 N N . LEU B 1 149 ? -32.656 -32.75 -5.684 1 96.06 149 LEU B N 1
ATOM 9300 C CA . LEU B 1 149 ? -32.094 -32.75 -7.031 1 96.06 149 LEU B CA 1
ATOM 9301 C C . LEU B 1 149 ? -31.875 -34.156 -7.555 1 96.06 149 LEU B C 1
ATOM 9303 O O . LEU B 1 149 ? -32.125 -34.438 -8.734 1 96.06 149 LEU B O 1
ATOM 9307 N N . GLY B 1 150 ? -31.328 -35.062 -6.684 1 95.12 150 GLY B N 1
ATOM 9308 C CA . GLY B 1 150 ? -31.219 -36.438 -7.07 1 95.12 150 GLY B CA 1
ATOM 9309 C C . GLY B 1 150 ? -32.562 -37.062 -7.414 1 95.12 150 GLY B C 1
ATOM 9310 O O . GLY B 1 150 ? -32.656 -37.844 -8.352 1 95.12 150 GLY B O 1
ATOM 9311 N N . GLY B 1 151 ? -33.625 -36.688 -6.648 1 94.62 151 GLY B N 1
ATOM 9312 C CA . GLY B 1 151 ? -34.969 -37.156 -6.922 1 94.62 151 GLY B CA 1
ATOM 9313 C C . GLY B 1 151 ? -35.531 -36.656 -8.242 1 94.62 151 GLY B C 1
ATOM 9314 O O . GLY B 1 151 ? -36.25 -37.375 -8.93 1 94.62 151 GLY B O 1
ATOM 9315 N N . ILE B 1 152 ? -35.125 -35.531 -8.656 1 95.81 152 ILE B N 1
ATOM 9316 C CA . ILE B 1 152 ? -35.594 -34.938 -9.914 1 95.81 152 ILE B CA 1
ATOM 9317 C C . ILE B 1 152 ? -35 -35.719 -11.086 1 95.81 152 ILE B C 1
ATOM 9319 O O . ILE B 1 152 ? -35.656 -35.938 -12.094 1 95.81 152 ILE B O 1
ATOM 9323 N N . PHE B 1 153 ? -33.781 -36.188 -10.992 1 95 153 PHE B N 1
ATOM 9324 C CA . PHE B 1 153 ? -33.156 -36.938 -12.055 1 95 153 PHE B CA 1
ATOM 9325 C C . PHE B 1 153 ? -33.875 -38.25 -12.297 1 95 153 PHE B C 1
ATOM 9327 O O . PHE B 1 153 ? -34.062 -38.656 -13.445 1 95 153 PHE B O 1
ATOM 9334 N N . LYS B 1 154 ? -34.406 -38.906 -11.188 1 93.19 154 LYS B N 1
ATOM 9335 C CA . LYS B 1 154 ? -35 -40.219 -11.281 1 93.19 154 LYS B CA 1
ATOM 9336 C C . LYS B 1 154 ? -36.5 -40.125 -11.523 1 93.19 154 LYS B C 1
ATOM 9338 O O . LYS B 1 154 ? -37.062 -40.906 -12.297 1 93.19 154 LYS B O 1
ATOM 9343 N N . LEU B 1 155 ? -37.156 -39.188 -10.891 1 92.5 155 LEU B N 1
ATOM 9344 C CA . LEU B 1 155 ? -38.625 -39.156 -10.914 1 92.5 155 LEU B CA 1
ATOM 9345 C C . LEU B 1 155 ? -39.156 -38.281 -12.031 1 92.5 155 LEU B C 1
ATOM 9347 O O . LEU B 1 155 ? -40.156 -38.594 -12.68 1 92.5 155 LEU B O 1
ATOM 9351 N N . VAL B 1 156 ? -38.469 -37.188 -12.344 1 91.12 156 VAL B N 1
ATOM 9352 C CA . VAL B 1 156 ? -38.969 -36.219 -13.312 1 91.12 156 VAL B CA 1
ATOM 9353 C C . VAL B 1 156 ? -38.344 -36.469 -14.68 1 91.12 156 VAL B C 1
ATOM 9355 O O . VAL B 1 156 ? -39.031 -36.625 -15.688 1 91.12 156 VAL B O 1
ATOM 9358 N N . LEU B 1 157 ? -37 -36.562 -14.719 1 92.69 157 LEU B N 1
ATOM 9359 C CA . LEU B 1 157 ? -36.281 -36.719 -15.992 1 92.69 157 LEU B CA 1
ATOM 9360 C C . LEU B 1 157 ? -36.281 -38.188 -16.422 1 92.69 157 LEU B C 1
ATOM 9362 O O . LEU B 1 157 ? -36 -38.469 -17.594 1 92.69 157 LEU B O 1
ATOM 9366 N N . GLN B 1 158 ? -36.625 -39.219 -15.617 1 87 158 GLN B N 1
ATOM 9367 C CA . GLN B 1 158 ? -36.875 -40.625 -15.898 1 87 158 GLN B CA 1
ATOM 9368 C C . GLN B 1 158 ? -35.625 -41.281 -16.469 1 87 158 GLN B C 1
ATOM 9370 O O . GLN B 1 158 ? -35.719 -41.969 -17.5 1 87 158 GLN B O 1
ATOM 9375 N N . TYR B 1 159 ? -34.5 -40.906 -15.938 1 89.94 159 TYR B N 1
ATOM 9376 C CA . TYR B 1 159 ? -33.312 -41.656 -16.312 1 89.94 159 TYR B CA 1
ATOM 9377 C C . TYR B 1 159 ? -33.375 -43.094 -15.758 1 89.94 159 TYR B C 1
ATOM 9379 O O . TYR B 1 159 ? -33.688 -43.281 -14.586 1 89.94 159 TYR B O 1
ATOM 9387 N N . ASP B 1 160 ? -33.25 -44.062 -16.578 1 84.25 160 ASP B N 1
ATOM 9388 C CA . ASP B 1 160 ? -33.406 -45.469 -16.203 1 84.25 160 ASP B CA 1
ATOM 9389 C C . ASP B 1 160 ? -32.188 -45.938 -15.391 1 84.25 160 ASP B C 1
ATOM 9391 O O . ASP B 1 160 ? -31.172 -45.281 -15.336 1 84.25 160 ASP B O 1
ATOM 9395 N N . ASP B 1 161 ? -32.312 -47.062 -14.727 1 80.25 161 ASP B N 1
ATOM 9396 C CA . ASP B 1 161 ? -31.281 -47.625 -13.859 1 80.25 161 ASP B CA 1
ATOM 9397 C C . ASP B 1 161 ? -30.031 -47.969 -14.656 1 80.25 161 ASP B C 1
ATOM 9399 O O . ASP B 1 161 ? -28.938 -48.125 -14.086 1 80.25 161 ASP B O 1
ATOM 9403 N N . ASN B 1 162 ? -30.234 -48.062 -15.992 1 78.81 162 ASN B N 1
ATOM 9404 C CA . ASN B 1 162 ? -29.062 -48.344 -16.828 1 78.81 162 ASN B CA 1
ATOM 9405 C C . ASN B 1 162 ? -28.25 -47.062 -17.078 1 78.81 162 ASN B C 1
ATOM 9407 O O . ASN B 1 162 ? -27.062 -47.156 -17.391 1 78.81 162 ASN B O 1
ATOM 9411 N N . ASP B 1 163 ? -28.984 -45.969 -16.938 1 85.5 163 ASP B N 1
ATOM 9412 C CA . ASP B 1 163 ? -28.312 -44.688 -17.141 1 85.5 163 ASP B CA 1
ATOM 9413 C C . ASP B 1 163 ? -27.688 -44.188 -15.844 1 85.5 163 ASP B C 1
ATOM 9415 O O . ASP B 1 163 ? -26.531 -43.781 -15.836 1 85.5 163 ASP B O 1
ATOM 9419 N N . MET B 1 164 ? -28.562 -44.219 -14.805 1 89.06 164 MET B N 1
ATOM 9420 C CA . MET B 1 164 ? -28.125 -43.719 -13.516 1 89.06 164 MET B CA 1
ATOM 9421 C C . MET B 1 164 ? -28.875 -44.375 -12.375 1 89.06 164 MET B C 1
ATOM 9423 O O . MET B 1 164 ? -30.109 -44.375 -12.336 1 89.06 164 MET B O 1
ATOM 9427 N N . THR B 1 165 ? -28.141 -45.031 -11.453 1 91 165 THR B N 1
ATOM 9428 C CA . THR B 1 165 ? -28.75 -45.594 -10.25 1 91 165 THR B CA 1
ATOM 9429 C C . THR B 1 165 ? -29.156 -44.469 -9.281 1 91 165 THR B C 1
ATOM 9431 O O . THR B 1 165 ? -28.812 -43.312 -9.484 1 91 165 THR B O 1
ATOM 9434 N N . TRP B 1 166 ? -29.859 -44.719 -8.203 1 91.19 166 TRP B N 1
ATOM 9435 C CA . TRP B 1 166 ? -30.312 -43.75 -7.223 1 91.19 166 TRP B CA 1
ATOM 9436 C C . TRP B 1 166 ? -29.125 -43.094 -6.516 1 91.19 166 TRP B C 1
ATOM 9438 O O . TRP B 1 166 ? -29.094 -41.875 -6.297 1 91.19 166 TRP B O 1
ATOM 9448 N N . TYR B 1 167 ? -28.109 -43.844 -6.191 1 90.31 167 TYR B N 1
ATOM 9449 C CA . TYR B 1 167 ? -26.938 -43.312 -5.512 1 90.31 167 TYR B CA 1
ATOM 9450 C C . TYR B 1 167 ? -26.125 -42.406 -6.445 1 90.31 167 TYR B C 1
ATOM 9452 O O . TYR B 1 167 ? -25.531 -41.438 -6.008 1 90.31 167 TYR B O 1
ATOM 9460 N N . GLN B 1 168 ? -26.125 -42.781 -7.719 1 92.75 168 GLN B N 1
ATOM 9461 C CA . GLN B 1 168 ? -25.469 -41.938 -8.703 1 92.75 168 GLN B CA 1
ATOM 9462 C C . GLN B 1 168 ? -26.203 -40.625 -8.883 1 92.75 168 GLN B C 1
ATOM 9464 O O . GLN B 1 168 ? -25.578 -39.562 -9.031 1 92.75 168 GLN B O 1
ATOM 9469 N N . ALA B 1 169 ? -27.531 -40.75 -8.797 1 94.44 169 ALA B N 1
ATOM 9470 C CA . ALA B 1 169 ? -28.328 -39.562 -8.906 1 94.44 169 ALA B CA 1
ATOM 9471 C C . ALA B 1 169 ? -28.109 -38.625 -7.715 1 94.44 169 ALA B C 1
ATOM 9473 O O . ALA B 1 169 ? -28.031 -37.406 -7.871 1 94.44 169 ALA B O 1
ATOM 9474 N N . PHE B 1 170 ? -27.938 -39.219 -6.574 1 93.62 170 PHE B N 1
ATOM 9475 C CA . PHE B 1 170 ? -27.688 -38.438 -5.379 1 93.62 170 PHE B CA 1
ATOM 9476 C C . PHE B 1 170 ? -26.281 -37.844 -5.426 1 93.62 170 PHE B C 1
ATOM 9478 O O . PHE B 1 170 ? -26.047 -36.75 -4.926 1 93.62 170 PHE B O 1
ATOM 9485 N N . THR B 1 171 ? -25.359 -38.531 -6.016 1 92.25 171 THR B N 1
ATOM 9486 C CA . THR B 1 171 ? -24.016 -38 -6.195 1 92.25 171 THR B CA 1
ATOM 9487 C C . THR B 1 171 ? -24.031 -36.781 -7.09 1 92.25 171 THR B C 1
ATOM 9489 O O . THR B 1 171 ? -23.422 -35.75 -6.758 1 92.25 171 THR B O 1
ATOM 9492 N N . LEU B 1 172 ? -24.781 -36.906 -8.141 1 93.75 172 LEU B N 1
ATOM 9493 C CA . LEU B 1 172 ? -24.891 -35.75 -9.039 1 93.75 172 LEU B CA 1
ATOM 9494 C C . LEU B 1 172 ? -25.672 -34.625 -8.375 1 93.75 172 LEU B C 1
ATOM 9496 O O . LEU B 1 172 ? -25.375 -33.438 -8.602 1 93.75 172 LEU B O 1
ATOM 9500 N N . GLY B 1 173 ? -26.672 -35 -7.625 1 94.19 173 GLY B N 1
ATOM 9501 C CA . GLY B 1 173 ? -27.391 -34 -6.863 1 94.19 173 GLY B CA 1
ATOM 9502 C C . GLY B 1 173 ? -26.531 -33.219 -5.883 1 94.19 173 GLY B C 1
ATOM 9503 O O . GLY B 1 173 ? -26.688 -32.031 -5.699 1 94.19 173 GLY B O 1
ATOM 9504 N N . SER B 1 174 ? -25.641 -33.906 -5.234 1 92.19 174 SER B N 1
ATOM 9505 C CA . SER B 1 174 ? -24.719 -33.25 -4.305 1 92.19 174 SER B CA 1
ATOM 9506 C C . SER B 1 174 ? -23.781 -32.281 -5.027 1 92.19 174 SER B C 1
ATOM 9508 O O . SER B 1 174 ? -23.453 -31.219 -4.512 1 92.19 174 SER B O 1
ATOM 9510 N N . VAL B 1 175 ? -23.344 -32.656 -6.207 1 91.44 175 VAL B N 1
ATOM 9511 C CA . VAL B 1 175 ? -22.469 -31.844 -7.023 1 91.44 175 VAL B CA 1
ATOM 9512 C C . VAL B 1 175 ? -23.172 -30.547 -7.391 1 91.44 175 VAL B C 1
ATOM 9514 O O . VAL B 1 175 ? -22.578 -29.469 -7.324 1 91.44 175 VAL B O 1
ATOM 9517 N N . LEU B 1 176 ? -24.406 -30.641 -7.66 1 93.69 176 LEU B N 1
ATOM 9518 C CA . LEU B 1 176 ? -25.141 -29.484 -8.172 1 93.69 176 LEU B CA 1
ATOM 9519 C C . LEU B 1 176 ? -25.766 -28.688 -7.027 1 93.69 176 LEU B C 1
ATOM 9521 O O . LEU B 1 176 ? -26.359 -27.625 -7.254 1 93.69 176 LEU B O 1
ATOM 9525 N N . SER B 1 177 ? -25.641 -29.172 -5.848 1 91 177 SER B N 1
ATOM 9526 C CA . SER B 1 177 ? -26.125 -28.438 -4.695 1 91 177 SER B CA 1
ATOM 9527 C C . SER B 1 177 ? -25.141 -27.359 -4.27 1 91 177 SER B C 1
ATOM 9529 O O . SER B 1 177 ? -25.5 -26.422 -3.545 1 91 177 SER B O 1
ATOM 9531 N N . ALA B 1 178 ? -23.922 -27.469 -4.699 1 88.75 178 ALA B N 1
ATOM 9532 C CA . ALA B 1 178 ? -22.906 -26.453 -4.398 1 88.75 178 ALA B CA 1
ATOM 9533 C C . ALA B 1 178 ? -23.141 -25.188 -5.207 1 88.75 178 ALA B C 1
ATOM 9535 O O . ALA B 1 178 ? -23.203 -25.219 -6.438 1 88.75 178 ALA B O 1
ATOM 9536 N N . THR B 1 179 ? -23.375 -24.078 -4.516 1 88.62 179 THR B N 1
ATOM 9537 C CA . THR B 1 179 ? -23.641 -22.812 -5.18 1 88.62 179 THR B CA 1
ATOM 9538 C C . THR B 1 179 ? -22.438 -21.891 -5.102 1 88.62 179 THR B C 1
ATOM 9540 O O . THR B 1 179 ? -21.625 -21.984 -4.172 1 88.62 179 THR B O 1
ATOM 9543 N N . ASP B 1 180 ? -22.203 -21.156 -6.121 1 83.56 180 ASP B N 1
ATOM 9544 C CA . ASP B 1 180 ? -21.156 -20.141 -6.176 1 83.56 180 ASP B CA 1
ATOM 9545 C C . ASP B 1 180 ? -21.703 -18.797 -6.652 1 83.56 180 ASP B C 1
ATOM 9547 O O . ASP B 1 180 ? -21.531 -18.438 -7.82 1 83.56 180 ASP B O 1
ATOM 9551 N N . PRO B 1 181 ? -22.156 -18.047 -5.734 1 79.19 181 PRO B N 1
ATOM 9552 C CA . PRO B 1 181 ? -22.812 -16.812 -6.137 1 79.19 181 PRO B CA 1
ATOM 9553 C C . PRO B 1 181 ? -21.844 -15.633 -6.246 1 79.19 181 PRO B C 1
ATOM 9555 O O . PRO B 1 181 ? -22.156 -14.531 -5.793 1 79.19 181 PRO B O 1
ATOM 9558 N N . VAL B 1 182 ? -20.703 -15.75 -6.816 1 73.31 182 VAL B N 1
ATOM 9559 C CA . VAL B 1 182 ? -19.703 -14.695 -6.883 1 73.31 182 VAL B CA 1
ATOM 9560 C C . VAL B 1 182 ? -20.266 -13.492 -7.629 1 73.31 182 VAL B C 1
ATOM 9562 O O . VAL B 1 182 ? -20.094 -12.352 -7.199 1 73.31 182 VAL B O 1
ATOM 9565 N N . ALA B 1 183 ? -21.031 -13.719 -8.719 1 73.12 183 ALA B N 1
ATOM 9566 C CA . ALA B 1 183 ? -21.594 -12.641 -9.531 1 73.12 183 ALA B CA 1
ATOM 9567 C C . ALA B 1 183 ? -22.719 -11.91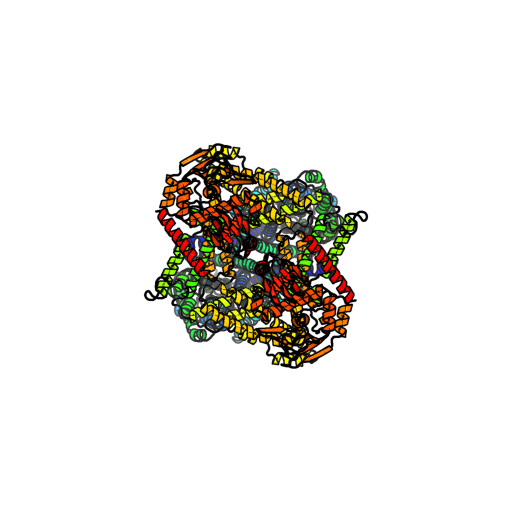4 -8.797 1 73.12 183 ALA B C 1
ATOM 9569 O O . ALA B 1 183 ? -22.844 -10.695 -8.883 1 73.12 183 ALA B O 1
ATOM 9570 N N . VAL B 1 184 ? -23.422 -12.625 -8.086 1 80.81 184 VAL B N 1
ATOM 9571 C CA . VAL B 1 184 ? -24.578 -12.055 -7.391 1 80.81 184 VAL B CA 1
ATOM 9572 C C . VAL B 1 184 ? -24.094 -11.211 -6.211 1 80.81 184 VAL B C 1
ATOM 9574 O O . VAL B 1 184 ? -24.641 -10.141 -5.945 1 80.81 184 VAL B O 1
ATOM 9577 N N . VAL B 1 185 ? -23.125 -11.734 -5.574 1 80 185 VAL B N 1
ATOM 9578 C CA . VAL B 1 185 ? -22.578 -11.016 -4.422 1 80 185 VAL B CA 1
ATOM 9579 C C . VAL B 1 185 ? -21.969 -9.695 -4.871 1 80 185 VAL B C 1
ATOM 9581 O O . VAL B 1 185 ? -22.172 -8.664 -4.227 1 80 185 VAL B O 1
ATOM 9584 N N . ALA B 1 186 ? -21.328 -9.711 -5.902 1 71.5 186 ALA B N 1
ATOM 9585 C CA . ALA B 1 186 ? -20.719 -8.492 -6.438 1 71.5 186 ALA B CA 1
ATOM 9586 C C . ALA B 1 186 ? -21.781 -7.484 -6.852 1 71.5 186 ALA B C 1
ATOM 9588 O O . ALA B 1 186 ? -21.625 -6.281 -6.617 1 71.5 186 ALA B O 1
ATOM 9589 N N . LEU B 1 187 ? -22.812 -7.977 -7.379 1 74.69 187 LEU B N 1
ATOM 9590 C CA . LEU B 1 187 ? -23.906 -7.133 -7.836 1 74.69 187 LEU B CA 1
ATOM 9591 C C . LEU B 1 187 ? -24.625 -6.496 -6.656 1 74.69 187 LEU B C 1
ATOM 9593 O O . LEU B 1 187 ? -25 -5.32 -6.707 1 74.69 187 LEU B O 1
ATOM 9597 N N . LEU B 1 188 ? -24.781 -7.254 -5.688 1 77.81 188 LEU B N 1
ATOM 9598 C CA . LEU B 1 188 ? -25.469 -6.75 -4.5 1 77.81 188 LEU B CA 1
ATOM 9599 C C . LEU B 1 188 ? -24.641 -5.66 -3.82 1 77.81 188 LEU B C 1
ATOM 9601 O O . LEU B 1 188 ? -25.203 -4.672 -3.332 1 77.81 188 LEU B O 1
ATOM 9605 N N . LYS B 1 189 ? -23.391 -5.844 -3.822 1 71.81 189 LYS B N 1
ATOM 9606 C CA . LYS B 1 189 ? -22.5 -4.84 -3.246 1 71.81 189 LYS B CA 1
ATOM 9607 C C . LYS B 1 189 ? -22.531 -3.551 -4.059 1 71.81 189 LYS B C 1
ATOM 9609 O O . LYS B 1 189 ? -22.547 -2.455 -3.496 1 71.81 189 LYS B O 1
ATOM 9614 N N . GLU B 1 190 ? -22.625 -3.727 -5.293 1 68.19 190 GLU B N 1
ATOM 9615 C CA . GLU B 1 190 ? -22.656 -2.582 -6.195 1 68.19 190 GLU B CA 1
ATOM 9616 C C . GLU B 1 190 ? -23.969 -1.799 -6.039 1 68.19 190 GLU B C 1
ATOM 9618 O O . GLU B 1 190 ? -23.969 -0.569 -6.121 1 68.19 190 GLU B O 1
ATOM 9623 N N . LEU B 1 191 ? -25.016 -2.543 -5.773 1 69.81 191 LEU B N 1
ATOM 9624 C CA . LEU B 1 191 ? -26.328 -1.926 -5.688 1 69.81 191 LEU B CA 1
ATOM 9625 C C . LEU B 1 191 ? -26.594 -1.378 -4.285 1 69.81 191 LEU B C 1
ATOM 9627 O O . LEU B 1 191 ? -27.516 -0.593 -4.082 1 69.81 191 LEU B O 1
ATOM 9631 N N . GLY B 1 192 ? -25.688 -1.706 -3.383 1 67.38 192 GLY B N 1
ATOM 9632 C CA . GLY B 1 192 ? -25.812 -1.213 -2.021 1 67.38 192 GLY B CA 1
ATOM 9633 C C . GLY B 1 192 ? -26.844 -1.962 -1.207 1 67.38 192 GLY B C 1
ATOM 9634 O O . GLY B 1 192 ? -27.562 -1.364 -0.395 1 67.38 192 GLY B O 1
ATOM 9635 N N . ALA B 1 193 ? -26.969 -3.152 -1.524 1 73.81 193 ALA B N 1
ATOM 9636 C CA . ALA B 1 193 ? -27.875 -3.969 -0.725 1 73.81 193 ALA B CA 1
ATOM 9637 C C . ALA B 1 193 ? -27.344 -4.156 0.693 1 73.81 193 ALA B C 1
ATOM 9639 O O . ALA B 1 193 ? -26.203 -3.787 0.988 1 73.81 193 ALA B O 1
ATOM 9640 N N . SER B 1 194 ? -28.25 -4.605 1.553 1 75.62 194 SER B N 1
ATOM 9641 C CA . SER B 1 194 ? -27.891 -4.77 2.957 1 75.62 194 SER B CA 1
ATOM 9642 C C . SER B 1 194 ? -26.672 -5.68 3.107 1 75.62 194 SER B C 1
ATOM 9644 O O . SER B 1 194 ? -26.547 -6.676 2.396 1 75.62 194 SER B O 1
ATOM 9646 N N . LEU B 1 195 ? -25.828 -5.277 3.889 1 74.69 195 LEU B N 1
ATOM 9647 C CA . LEU B 1 195 ? -24.594 -6.023 4.148 1 74.69 195 LEU B CA 1
ATOM 9648 C C . LEU B 1 195 ? -24.906 -7.383 4.77 1 74.69 195 LEU B C 1
ATOM 9650 O O . LEU B 1 195 ? -24.234 -8.367 4.484 1 74.69 195 LEU B O 1
ATOM 9654 N N . ALA B 1 196 ? -26 -7.387 5.551 1 80.5 196 ALA B N 1
ATOM 9655 C CA . ALA B 1 196 ? -26.391 -8.633 6.215 1 80.5 196 ALA B CA 1
ATOM 9656 C C . ALA B 1 196 ? -26.812 -9.688 5.195 1 80.5 196 ALA B C 1
ATOM 9658 O O . ALA B 1 196 ? -26.422 -10.859 5.312 1 80.5 196 ALA B O 1
ATOM 9659 N N . PHE B 1 197 ? -27.562 -9.242 4.254 1 86.62 197 PHE B N 1
ATOM 9660 C CA . PHE B 1 197 ? -28.047 -10.164 3.232 1 86.62 197 PHE B CA 1
ATOM 9661 C C . PHE B 1 197 ? -26.891 -10.641 2.346 1 86.62 197 PHE B C 1
ATOM 9663 O O . PHE B 1 197 ? -26.828 -11.82 1.995 1 86.62 197 PHE B O 1
ATOM 9670 N N . ASN B 1 198 ? -26.016 -9.75 2.012 1 85.31 198 ASN B N 1
ATOM 9671 C CA . ASN B 1 198 ? -24.844 -10.102 1.216 1 85.31 198 ASN B CA 1
ATOM 9672 C C . ASN B 1 198 ? -23.969 -11.133 1.924 1 85.31 198 ASN B C 1
ATOM 9674 O O . ASN B 1 198 ? -23.484 -12.07 1.297 1 85.31 198 ASN B O 1
ATOM 9678 N N . HIS B 1 199 ? -23.875 -11.023 3.146 1 86.5 199 HIS B N 1
ATOM 9679 C CA . HIS B 1 199 ? -23.031 -11.938 3.92 1 86.5 199 HIS B CA 1
ATOM 9680 C C . HIS B 1 199 ? -23.719 -13.281 4.113 1 86.5 199 HIS B C 1
ATOM 9682 O O . HIS B 1 199 ? -23.047 -14.312 4.23 1 86.5 199 HIS B O 1
ATOM 9688 N N . LEU B 1 200 ? -25 -13.203 4.121 1 89.5 200 LEU B N 1
ATOM 9689 C CA . LEU B 1 200 ? -25.734 -14.461 4.207 1 89.5 200 LEU B CA 1
ATOM 9690 C C . LEU B 1 200 ? -25.484 -15.328 2.973 1 89.5 200 LEU B C 1
ATOM 9692 O O . LEU B 1 200 ? -25.188 -16.516 3.092 1 89.5 200 LEU B O 1
ATOM 9696 N N . ILE B 1 201 ? -25.562 -14.703 1.853 1 89.81 201 ILE B N 1
ATOM 9697 C CA . ILE B 1 201 ? -25.359 -15.414 0.598 1 89.81 201 ILE B CA 1
ATOM 9698 C C . ILE B 1 201 ? -23.906 -15.875 0.497 1 89.81 201 ILE B C 1
ATOM 9700 O O . ILE B 1 201 ? -23.625 -17.016 0.101 1 89.81 201 ILE B O 1
ATOM 9704 N N . GLU B 1 202 ? -23.031 -15.008 0.828 1 86.62 202 GLU B N 1
ATOM 9705 C CA . GLU B 1 202 ? -21.609 -15.328 0.798 1 86.62 202 GLU B CA 1
ATOM 9706 C C . GLU B 1 202 ? -21.266 -16.422 1.797 1 86.62 202 GLU B C 1
ATOM 9708 O O . GLU B 1 202 ? -20.453 -17.297 1.51 1 86.62 202 GLU B O 1
ATOM 9713 N N . GLY B 1 203 ? -21.812 -16.328 2.994 1 88.69 203 GLY B N 1
ATOM 9714 C CA . GLY B 1 203 ? -21.578 -17.328 4.016 1 88.69 203 GLY B CA 1
ATOM 9715 C C . GLY B 1 203 ? -22.094 -18.703 3.639 1 88.69 203 GLY B C 1
ATOM 9716 O O . GLY B 1 203 ? -21.438 -19.719 3.885 1 88.69 203 GLY B O 1
ATOM 9717 N N . GLU B 1 204 ? -23.281 -18.719 3.074 1 90.69 204 GLU B N 1
ATOM 9718 C CA . GLU B 1 204 ? -23.828 -19.984 2.605 1 90.69 204 GLU B CA 1
ATOM 9719 C C . GLU B 1 204 ? -22.906 -20.625 1.573 1 90.69 204 GLU B C 1
ATOM 9721 O O . GLU B 1 204 ? -22.625 -21.828 1.654 1 90.69 204 GLU B O 1
ATOM 9726 N N . ALA B 1 205 ? -22.469 -19.844 0.614 1 89.19 205 ALA B N 1
ATOM 9727 C CA . ALA B 1 205 ? -21.625 -20.344 -0.467 1 89.19 205 ALA B CA 1
ATOM 9728 C C . ALA B 1 205 ? -20.297 -20.859 0.074 1 89.19 205 ALA B C 1
ATOM 9730 O O . ALA B 1 205 ? -19.781 -21.859 -0.419 1 89.19 205 ALA B O 1
ATOM 9731 N N . LEU B 1 206 ? -19.812 -20.234 1.036 1 86.38 206 LEU B N 1
ATOM 9732 C CA . LEU B 1 206 ? -18.531 -20.609 1.639 1 86.38 206 LEU B CA 1
ATOM 9733 C C . LEU B 1 206 ? -18.609 -21.984 2.283 1 86.38 206 LEU B C 1
ATOM 9735 O O . LEU B 1 206 ? -17.719 -22.812 2.1 1 86.38 206 LEU B O 1
ATOM 9739 N N . LEU B 1 207 ? -19.656 -22.234 3.002 1 87.81 207 LEU B N 1
ATOM 9740 C CA . LEU B 1 207 ? -19.781 -23.484 3.76 1 87.81 207 LEU B CA 1
ATOM 9741 C C . LEU B 1 207 ? -20.359 -24.594 2.896 1 87.81 207 LEU B C 1
ATOM 9743 O O . LEU B 1 207 ? -20.047 -25.766 3.092 1 87.81 207 LEU B O 1
ATOM 9747 N N . ASN B 1 208 ? -21.219 -24.25 2 1 89.81 208 ASN B N 1
ATOM 9748 C CA . ASN B 1 208 ? -21.875 -25.266 1.194 1 89.81 208 ASN B CA 1
ATOM 9749 C C . ASN B 1 208 ? -20.891 -26 0.296 1 89.81 208 ASN B C 1
ATOM 9751 O O . ASN B 1 208 ? -21.109 -27.172 -0.053 1 89.81 208 ASN B O 1
ATOM 9755 N N . ASP B 1 209 ? -19.797 -25.328 -0.072 1 84.25 209 ASP B N 1
ATOM 9756 C CA . ASP B 1 209 ? -18.75 -25.984 -0.858 1 84.25 209 ASP B CA 1
ATOM 9757 C C . ASP B 1 209 ? -18.156 -27.172 -0.099 1 84.25 209 ASP B C 1
ATOM 9759 O O . ASP B 1 209 ? -18.031 -28.266 -0.649 1 84.25 209 ASP B O 1
ATOM 9763 N N . GLY B 1 210 ? -17.859 -26.922 1.131 1 80.38 210 GLY B N 1
ATOM 9764 C CA . GLY B 1 210 ? -17.297 -27.984 1.952 1 80.38 210 GLY B CA 1
ATOM 9765 C C . GLY B 1 210 ? -18.281 -29.094 2.236 1 80.38 210 GLY B C 1
ATOM 9766 O O . GLY B 1 210 ? -17.938 -30.281 2.158 1 80.38 210 GLY B O 1
ATOM 9767 N N . VAL B 1 211 ? -19.484 -28.766 2.395 1 85.31 211 VAL B N 1
ATOM 9768 C CA . VAL B 1 211 ? -20.516 -29.734 2.758 1 85.31 211 VAL B CA 1
ATOM 9769 C C . VAL B 1 211 ? -20.906 -30.547 1.531 1 85.31 211 VAL B C 1
ATOM 9771 O O . VAL B 1 211 ? -21.156 -31.75 1.632 1 85.31 211 VAL B O 1
ATOM 9774 N N . ALA B 1 212 ? -20.984 -29.859 0.429 1 88.69 212 ALA B N 1
ATOM 9775 C CA . ALA B 1 212 ? -21.312 -30.562 -0.81 1 88.69 212 ALA B CA 1
ATOM 9776 C C . ALA B 1 212 ? -20.25 -31.625 -1.12 1 88.69 212 ALA B C 1
ATOM 9778 O O . ALA B 1 212 ? -20.594 -32.719 -1.604 1 88.69 212 ALA B O 1
ATOM 9779 N N . MET B 1 213 ? -19.078 -31.297 -0.874 1 83.62 213 MET B N 1
ATOM 9780 C CA . MET B 1 213 ? -18 -32.25 -1.091 1 83.62 213 MET B CA 1
ATOM 9781 C C . MET B 1 213 ? -18.141 -33.469 -0.169 1 83.62 213 MET B C 1
ATOM 9783 O O . MET B 1 213 ? -17.875 -34.594 -0.569 1 83.62 213 MET B O 1
ATOM 9787 N N . VAL B 1 214 ? -18.562 -33.188 1.053 1 82.75 214 VAL B N 1
ATOM 9788 C CA . VAL B 1 214 ? -18.766 -34.281 2.012 1 82.75 214 VAL B CA 1
ATOM 9789 C C . VAL B 1 214 ? -19.906 -35.188 1.545 1 82.75 214 VAL B C 1
ATOM 9791 O O . VAL B 1 214 ? -19.781 -36.406 1.577 1 82.75 214 VAL B O 1
ATOM 9794 N N . PHE B 1 215 ? -20.969 -34.688 1.07 1 87.12 215 PHE B N 1
ATOM 9795 C CA . PHE B 1 215 ? -22.078 -35.469 0.564 1 87.12 215 PHE B CA 1
ATOM 9796 C C . PHE B 1 215 ? -21.688 -36.219 -0.708 1 87.12 215 PHE B C 1
ATOM 9798 O O . PHE B 1 215 ? -22.125 -37.344 -0.938 1 87.12 215 PHE B O 1
ATOM 9805 N N . PHE B 1 216 ? -20.938 -35.562 -1.531 1 87.12 216 PHE B N 1
ATOM 9806 C CA . PHE B 1 216 ? -20.438 -36.188 -2.754 1 87.12 216 PHE B CA 1
ATOM 9807 C C . PHE B 1 216 ? -19.656 -37.438 -2.439 1 87.12 216 PHE B C 1
ATOM 9809 O O . PHE B 1 216 ? -19.875 -38.5 -3.051 1 87.12 216 PHE B O 1
ATOM 9816 N N . ILE B 1 217 ? -18.703 -37.312 -1.481 1 79.5 217 ILE B N 1
ATOM 9817 C CA . ILE B 1 217 ? -17.875 -38.438 -1.11 1 79.5 217 ILE B CA 1
ATOM 9818 C C . ILE B 1 217 ? -18.75 -39.562 -0.544 1 79.5 217 ILE B C 1
ATOM 9820 O O . ILE B 1 217 ? -18.547 -40.719 -0.848 1 79.5 217 ILE B O 1
ATOM 9824 N N . PHE B 1 218 ? -19.75 -39.125 0.167 1 82 218 PHE B N 1
ATOM 9825 C CA . PHE B 1 218 ? -20.656 -40.062 0.812 1 82 218 PHE B CA 1
ATOM 9826 C C . PHE B 1 218 ? -21.453 -40.844 -0.225 1 82 218 PHE B C 1
ATOM 9828 O O . PHE B 1 218 ? -21.438 -42.062 -0.235 1 82 218 PHE B O 1
ATOM 9835 N N . PHE B 1 219 ? -22.062 -40.25 -1.157 1 87.12 219 PHE B N 1
ATOM 9836 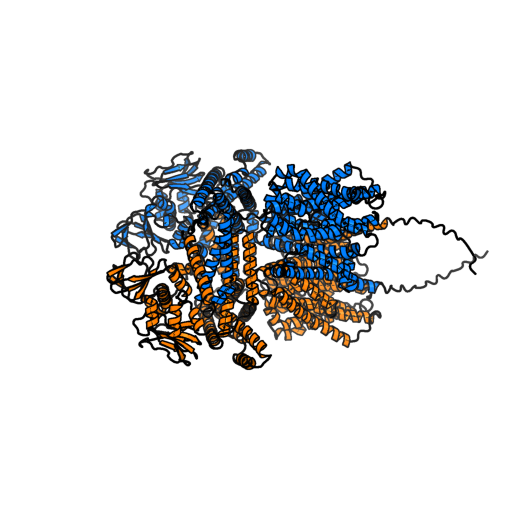C CA . PHE B 1 219 ? -22.938 -40.906 -2.133 1 87.12 219 PHE B CA 1
ATOM 9837 C C . PHE B 1 219 ? -22.109 -41.656 -3.18 1 87.12 219 PHE B C 1
ATOM 9839 O O . PHE B 1 219 ? -22.531 -42.688 -3.68 1 87.12 219 PHE B O 1
ATOM 9846 N N . ASN B 1 220 ? -20.984 -41.062 -3.496 1 84.62 220 ASN B N 1
ATOM 9847 C CA . ASN B 1 220 ? -20.125 -41.719 -4.473 1 84.62 220 ASN B CA 1
ATOM 9848 C C . ASN B 1 220 ? -19.594 -43.031 -3.953 1 84.62 220 ASN B C 1
ATOM 9850 O O . ASN B 1 220 ? -19.453 -44 -4.719 1 84.62 220 ASN B O 1
ATOM 9854 N N . LYS B 1 221 ? -19.266 -43.062 -2.652 1 80.38 221 LYS B N 1
ATOM 9855 C CA . LYS B 1 221 ? -18.812 -44.312 -2.055 1 80.38 221 LYS B CA 1
ATOM 9856 C C . LYS B 1 221 ? -19.906 -45.375 -2.086 1 80.38 221 LYS B C 1
ATOM 9858 O O . LYS B 1 221 ? -19.625 -46.562 -2.334 1 80.38 221 LYS B O 1
ATOM 9863 N N . PHE B 1 222 ? -21.125 -45 -1.881 1 81.88 222 PHE B N 1
ATOM 9864 C CA . PHE B 1 222 ? -22.25 -45.938 -1.93 1 81.88 222 PHE B CA 1
ATOM 9865 C C . PHE B 1 222 ? -22.5 -46.406 -3.357 1 81.88 222 PHE B C 1
ATOM 9867 O O . PHE B 1 222 ? -22.875 -47.562 -3.578 1 81.88 222 PHE B O 1
ATOM 9874 N N . SER B 1 223 ? -22.344 -45.469 -4.281 1 85.06 223 SER B N 1
ATOM 9875 C CA . SER B 1 223 ? -22.531 -45.812 -5.688 1 85.06 223 SER B CA 1
ATOM 9876 C C . SER B 1 223 ? -21.5 -46.844 -6.141 1 85.06 223 SER B C 1
ATOM 9878 O O . SER B 1 223 ? -21.828 -47.781 -6.883 1 85.06 223 SER B O 1
ATOM 9880 N N . LYS B 1 224 ? -20.297 -46.719 -5.699 1 82.25 224 LYS B N 1
ATOM 9881 C CA . LYS B 1 224 ? -19.234 -47.656 -6.062 1 82.25 224 LYS B CA 1
ATOM 9882 C C . LYS B 1 224 ? -19.438 -49 -5.379 1 82.25 224 LYS B C 1
ATOM 9884 O O . LYS B 1 224 ? -19.156 -50.062 -5.965 1 82.25 224 LYS B O 1
ATOM 9889 N N . ALA B 1 225 ? -19.922 -49 -4.148 1 77.5 225 ALA B N 1
ATOM 9890 C CA . ALA B 1 225 ? -20.188 -50.219 -3.41 1 77.5 225 ALA B CA 1
ATOM 9891 C C . ALA B 1 225 ? -21.281 -51.031 -4.086 1 77.5 225 ALA B C 1
ATOM 9893 O O . ALA B 1 225 ? -21.203 -52.281 -4.133 1 77.5 225 ALA B O 1
ATOM 9894 N N . GLN B 1 226 ? -22.266 -50.406 -4.555 1 75.75 226 GLN B N 1
ATOM 9895 C CA . GLN B 1 226 ? -23.375 -51.062 -5.207 1 75.75 226 GLN B CA 1
ATOM 9896 C C . GLN B 1 226 ? -22.953 -51.688 -6.547 1 75.75 226 GLN B C 1
ATOM 9898 O O . GLN B 1 226 ? -23.484 -52.719 -6.969 1 75.75 226 GLN B O 1
ATOM 9903 N N . SER B 1 227 ? -22.047 -50.969 -7.234 1 70.62 227 SER B N 1
ATOM 9904 C CA . SER B 1 227 ? -21.578 -51.438 -8.523 1 70.62 227 SER B CA 1
ATOM 9905 C C . SER B 1 227 ? -20.594 -52.594 -8.344 1 70.62 227 SER B C 1
ATOM 9907 O O . SER B 1 227 ? -20.109 -53.156 -9.328 1 70.62 227 SER B O 1
ATOM 9909 N N . GLY B 1 228 ? -20.359 -53.156 -7.109 1 63.69 228 GLY B N 1
ATOM 9910 C CA . GLY B 1 228 ? -19.547 -54.344 -6.82 1 63.69 228 GLY B CA 1
ATOM 9911 C C . GLY B 1 228 ? -18.062 -54.031 -6.738 1 63.69 228 GLY B C 1
ATOM 9912 O O . GLY B 1 228 ? -17.234 -54.906 -6.547 1 63.69 228 GLY B O 1
ATOM 9913 N N . LYS B 1 229 ? -17.609 -52.875 -6.992 1 61.88 229 LYS B N 1
ATOM 9914 C CA . LYS B 1 229 ? -16.188 -52.594 -7.109 1 61.88 229 LYS B CA 1
ATOM 9915 C C . LYS B 1 229 ? -15.688 -51.812 -5.891 1 61.88 229 LYS B C 1
ATOM 9917 O O . LYS B 1 229 ? -14.484 -51.625 -5.723 1 61.88 229 LYS B O 1
ATOM 9922 N N . GLY B 1 230 ? -16.641 -51.344 -4.965 1 60.53 230 GLY B N 1
ATOM 9923 C CA . GLY B 1 230 ? -16.172 -50.531 -3.842 1 60.53 230 GLY B CA 1
ATOM 9924 C C . GLY B 1 230 ? -16.312 -51.25 -2.51 1 60.53 230 GLY B C 1
ATOM 9925 O O . GLY B 1 230 ? -16.922 -52.312 -2.434 1 60.53 230 GLY B O 1
ATOM 9926 N N . GLU B 1 231 ? -15.422 -50.969 -1.491 1 60.16 231 GLU B N 1
ATOM 9927 C CA . GLU B 1 231 ? -15.461 -51.562 -0.149 1 60.16 231 GLU B CA 1
ATOM 9928 C C . GLU B 1 231 ? -16.844 -51.406 0.472 1 60.16 231 GLU B C 1
ATOM 9930 O O . GLU B 1 231 ? -17.547 -50.406 0.227 1 60.16 231 GLU B O 1
ATOM 9935 N N . ALA B 1 232 ? -17.406 -52.5 0.939 1 62.75 232 ALA B N 1
ATOM 9936 C CA . ALA B 1 232 ? -18.703 -52.5 1.617 1 62.75 232 ALA B CA 1
ATOM 9937 C C . ALA B 1 232 ? -18.781 -51.406 2.674 1 62.75 232 ALA B C 1
ATOM 9939 O O . ALA B 1 232 ? -17.875 -51.281 3.502 1 62.75 232 ALA B O 1
ATOM 9940 N N . VAL B 1 233 ? -19.406 -50.25 2.463 1 67.44 233 VAL B N 1
ATOM 9941 C CA . VAL B 1 233 ? -19.453 -49.125 3.387 1 67.44 233 VAL B CA 1
ATOM 9942 C C . VAL B 1 233 ? -20.703 -49.25 4.27 1 67.44 233 VAL B C 1
ATOM 9944 O O . VAL B 1 233 ? -21.797 -49.5 3.771 1 67.44 233 VAL B O 1
ATOM 9947 N N . THR B 1 234 ? -20.5 -49.5 5.664 1 69.69 234 THR B N 1
ATOM 9948 C CA . THR B 1 234 ? -21.562 -49.531 6.652 1 69.69 234 THR B CA 1
ATOM 9949 C C . THR B 1 234 ? -22.094 -48.094 6.93 1 69.69 234 THR B C 1
ATOM 9951 O O . THR B 1 234 ? -21.359 -47.125 6.758 1 69.69 234 THR B O 1
ATOM 9954 N N . ALA B 1 235 ? -23.438 -47.906 7.223 1 69.94 235 ALA B N 1
ATOM 9955 C CA . ALA B 1 235 ? -24.094 -46.656 7.531 1 69.94 235 ALA B CA 1
ATOM 9956 C C . ALA B 1 235 ? -23.391 -45.938 8.68 1 69.94 235 ALA B C 1
ATOM 9958 O O . ALA B 1 235 ? -23.234 -44.719 8.664 1 69.94 235 ALA B O 1
ATOM 9959 N N . SER B 1 236 ? -22.984 -46.656 9.68 1 77 236 SER B N 1
ATOM 9960 C CA . SER B 1 236 ? -22.312 -46.062 10.844 1 77 236 SER B CA 1
ATOM 9961 C C . SER B 1 236 ? -20.984 -45.406 10.445 1 77 236 SER B C 1
ATOM 9963 O O . SER B 1 236 ? -20.641 -44.344 10.945 1 77 236 SER B O 1
ATOM 9965 N N . GLN B 1 237 ? -20.359 -46.031 9.484 1 76 237 GLN B N 1
ATOM 9966 C CA . GLN B 1 237 ? -19.078 -45.5 9.047 1 76 237 GLN B CA 1
ATOM 9967 C C . GLN B 1 237 ? -19.266 -44.219 8.258 1 76 237 GLN B C 1
ATOM 9969 O O . GLN B 1 237 ? -18.438 -43.312 8.336 1 76 237 GLN B O 1
ATOM 9974 N N . VAL B 1 238 ? -20.438 -44.156 7.75 1 73.75 238 VAL B N 1
ATOM 9975 C CA . VAL B 1 238 ? -20.734 -43 6.941 1 73.75 238 VAL B CA 1
ATOM 9976 C C . VAL B 1 238 ? -21.016 -41.781 7.852 1 73.75 238 VAL B C 1
ATOM 9978 O O . VAL B 1 238 ? -20.562 -40.688 7.586 1 73.75 238 VAL B O 1
ATOM 9981 N N . VAL B 1 239 ? -21.719 -42.031 8.828 1 74.5 239 VAL B N 1
ATOM 9982 C CA . VAL B 1 239 ? -22.078 -40.969 9.758 1 74.5 239 VAL B CA 1
ATOM 9983 C C . VAL B 1 239 ? -20.812 -40.469 10.477 1 74.5 239 VAL B C 1
ATOM 9985 O O . VAL B 1 239 ? -20.625 -39.281 10.656 1 74.5 239 VAL B O 1
ATOM 9988 N N . ILE B 1 240 ? -20.016 -41.344 10.828 1 79.25 240 ILE B N 1
ATOM 9989 C CA . ILE B 1 240 ? -18.797 -41 11.523 1 79.25 240 ILE B CA 1
ATOM 9990 C C . ILE B 1 240 ? -17.891 -40.188 10.594 1 79.25 240 ILE B C 1
ATOM 9992 O O . ILE B 1 240 ? -17.25 -39.219 11.008 1 79.25 240 ILE B O 1
ATOM 9996 N N . ASN B 1 241 ? -17.875 -40.594 9.398 1 77 241 ASN B N 1
ATOM 9997 C CA . ASN B 1 241 ? -17.047 -39.906 8.43 1 77 241 ASN B CA 1
ATOM 9998 C C . ASN B 1 241 ? -17.594 -38.5 8.148 1 77 241 ASN B C 1
ATOM 10000 O O . ASN B 1 241 ? -16.828 -37.562 7.91 1 77 241 ASN B O 1
ATOM 10004 N N . PHE B 1 242 ? -18.891 -38.469 8.258 1 76.75 242 PHE B N 1
ATOM 10005 C CA . PHE B 1 242 ? -19.516 -37.188 8.023 1 76.75 242 PHE B CA 1
ATOM 10006 C C . PHE B 1 242 ? -19.203 -36.219 9.156 1 76.75 242 PHE B C 1
ATOM 10008 O O . PHE B 1 242 ? -18.875 -35.031 8.906 1 76.75 242 PHE B O 1
ATOM 10015 N N . VAL B 1 243 ? -19.328 -36.656 10.312 1 79.69 243 VAL B N 1
ATOM 10016 C CA . VAL B 1 243 ? -19.062 -35.812 11.477 1 79.69 243 VAL B CA 1
ATOM 10017 C C . VAL B 1 243 ? -17.594 -35.438 11.523 1 79.69 243 VAL B C 1
ATOM 10019 O O . VAL B 1 243 ? -17.234 -34.312 11.859 1 79.69 243 VAL B O 1
ATOM 10022 N N . ARG B 1 244 ? -16.844 -36.344 11.18 1 82.62 244 ARG B N 1
ATOM 10023 C CA . ARG B 1 244 ? -15.398 -36.094 11.164 1 82.62 244 ARG B CA 1
ATOM 10024 C C . ARG B 1 244 ? -15.039 -35.031 10.125 1 82.62 244 ARG B C 1
ATOM 10026 O O . ARG B 1 244 ? -14.273 -34.125 10.406 1 82.62 244 ARG B O 1
ATOM 10033 N N . ASN B 1 245 ? -15.602 -35.125 9 1 81.12 245 ASN B N 1
ATOM 10034 C CA . ASN B 1 245 ? -15.305 -34.156 7.934 1 81.12 245 ASN B CA 1
ATOM 10035 C C . ASN B 1 245 ? -15.875 -32.781 8.234 1 81.12 245 ASN B C 1
ATOM 10037 O O . ASN B 1 245 ? -15.258 -31.766 7.914 1 81.12 245 ASN B O 1
ATOM 10041 N N . SER B 1 246 ? -17 -32.75 8.914 1 79.38 246 SER B N 1
ATOM 10042 C CA . SER B 1 246 ? -17.703 -31.5 9.133 1 79.38 246 SER B CA 1
ATOM 10043 C C . SER B 1 246 ? -17.172 -30.781 10.375 1 79.38 246 SER B C 1
ATOM 10045 O O . SER B 1 246 ? -17.234 -29.547 10.461 1 79.38 246 SER B O 1
ATOM 10047 N N . MET B 1 247 ? -16.688 -31.516 11.336 1 85.31 247 MET B N 1
ATOM 10048 C CA . MET B 1 247 ? -16.312 -30.875 12.602 1 85.31 247 MET B CA 1
ATOM 10049 C C . MET B 1 247 ? -14.789 -30.812 12.742 1 85.31 247 MET B C 1
ATOM 10051 O O . MET B 1 247 ? -14.25 -29.781 13.156 1 85.31 247 MET B O 1
ATOM 10055 N N . VAL B 1 248 ? -14.156 -31.875 12.43 1 86.75 248 VAL B N 1
ATOM 10056 C CA . VAL B 1 248 ? -12.711 -31.922 12.625 1 86.75 248 VAL B CA 1
ATOM 10057 C C . VAL B 1 248 ? -12.016 -31.016 11.617 1 86.75 248 VAL B C 1
ATOM 10059 O O . VAL B 1 248 ? -10.969 -30.422 11.914 1 86.75 248 VAL B O 1
ATOM 10062 N N . GLY B 1 249 ? -12.594 -30.906 10.453 1 87.88 249 GLY B N 1
ATOM 10063 C CA . GLY B 1 249 ? -12.008 -30.047 9.445 1 87.88 249 GLY B CA 1
ATOM 10064 C C . GLY B 1 249 ? -11.883 -28.609 9.883 1 87.88 249 GLY B C 1
ATOM 10065 O O . GLY B 1 249 ? -10.773 -28.078 10.016 1 87.88 249 GLY B O 1
ATOM 10066 N N . PRO B 1 250 ? -12.984 -27.969 10.234 1 88.81 250 PRO B N 1
ATOM 10067 C CA . PRO B 1 250 ? -12.93 -26.578 10.688 1 88.81 250 PRO B CA 1
ATOM 10068 C C . PRO B 1 250 ? -12.125 -26.406 11.977 1 88.81 250 PRO B C 1
ATOM 10070 O O . PRO B 1 250 ? -11.477 -25.375 12.172 1 88.81 250 PRO B O 1
ATOM 10073 N N . ALA B 1 251 ? -12.102 -27.344 12.852 1 91.56 251 ALA B N 1
ATOM 10074 C CA . ALA B 1 251 ? -11.336 -27.281 14.086 1 91.56 251 ALA B CA 1
ATOM 10075 C C . ALA B 1 251 ? -9.836 -27.25 13.797 1 91.56 251 ALA B C 1
ATOM 10077 O O . ALA B 1 251 ? -9.086 -26.516 14.453 1 91.56 251 ALA B O 1
ATOM 10078 N N . LEU B 1 252 ? -9.531 -28.109 12.875 1 91.62 252 LEU B N 1
ATOM 10079 C CA . LEU B 1 252 ? -8.133 -28.094 12.469 1 91.62 252 LEU B CA 1
ATOM 10080 C C . LEU B 1 252 ? -7.746 -26.75 11.883 1 91.62 252 LEU B C 1
ATOM 10082 O O . LEU B 1 252 ? -6.641 -26.25 12.117 1 91.62 252 LEU B O 1
ATOM 10086 N N . GLY B 1 253 ? -8.609 -26.219 11.062 1 92.94 253 GLY B N 1
ATOM 10087 C CA . GLY B 1 253 ? -8.367 -24.891 10.523 1 92.94 253 GLY B CA 1
ATOM 10088 C C . GLY B 1 253 ? -8.188 -23.828 11.594 1 92.94 253 GLY B C 1
ATOM 10089 O O . GLY B 1 253 ? -7.324 -22.969 11.477 1 92.94 253 GLY B O 1
ATOM 10090 N N . LEU B 1 254 ? -8.883 -23.922 12.672 1 92.25 254 LEU B N 1
ATOM 10091 C CA . LEU B 1 254 ? -8.797 -22.984 13.773 1 92.25 254 LEU B CA 1
ATOM 10092 C C . LEU B 1 254 ? -7.48 -23.141 14.523 1 92.25 254 LEU B C 1
ATOM 10094 O O . LEU B 1 254 ? -6.855 -22.141 14.906 1 92.25 254 LEU B O 1
ATOM 10098 N N . VAL B 1 255 ? -7.078 -24.359 14.711 1 92.19 255 VAL B N 1
ATOM 10099 C CA . VAL B 1 255 ? -5.84 -24.641 15.43 1 92.19 255 VAL B CA 1
ATOM 10100 C C . VAL B 1 255 ? -4.648 -24.094 14.641 1 92.19 255 VAL B C 1
ATOM 10102 O O . VAL B 1 255 ? -3.76 -23.453 15.203 1 92.19 255 VAL B O 1
ATOM 10105 N N . LEU B 1 256 ? -4.691 -24.406 13.359 1 92.25 256 LEU B N 1
ATOM 10106 C CA . LEU B 1 256 ? -3.594 -23.922 12.531 1 92.25 256 LEU B CA 1
ATOM 10107 C C . LEU B 1 256 ? -3.652 -22.406 12.375 1 92.25 256 LEU B C 1
ATOM 10109 O O . LEU B 1 256 ? -2.625 -21.766 12.148 1 92.25 256 LEU B O 1
ATOM 10113 N N . GLY B 1 257 ? -4.852 -21.859 12.43 1 91.12 257 GLY B N 1
ATOM 10114 C CA . GLY B 1 257 ? -4.973 -20.422 12.445 1 91.12 257 GLY B CA 1
ATOM 10115 C C . GLY B 1 257 ? -4.324 -19.781 13.664 1 91.12 257 GLY B C 1
ATOM 10116 O O . GLY B 1 257 ? -3.643 -18.75 13.547 1 91.12 257 GLY B O 1
ATOM 10117 N N . ILE B 1 258 ? -4.422 -20.406 14.844 1 89.94 258 ILE B N 1
ATOM 10118 C CA . ILE B 1 258 ? -3.814 -19.922 16.078 1 89.94 258 ILE B CA 1
ATOM 10119 C C . ILE B 1 258 ? -2.295 -20.016 15.977 1 89.94 258 ILE B C 1
ATOM 10121 O O . ILE B 1 258 ? -1.58 -19.094 16.375 1 89.94 258 ILE B O 1
ATOM 10125 N N . LEU B 1 259 ? -1.876 -21.078 15.398 1 88.88 259 LEU B N 1
ATOM 10126 C CA . LEU B 1 259 ? -0.438 -21.266 15.234 1 88.88 259 LEU B CA 1
ATOM 10127 C C . LEU B 1 259 ? 0.137 -20.219 14.289 1 88.88 259 LEU B C 1
ATOM 10129 O O . LEU B 1 259 ? 1.232 -19.688 14.516 1 88.88 259 LEU B O 1
ATOM 10133 N N . ALA B 1 260 ? -0.54 -20.031 13.211 1 88.81 260 ALA B N 1
ATOM 10134 C CA . ALA B 1 260 ? -0.097 -19.016 12.258 1 88.81 260 ALA B CA 1
ATOM 10135 C C . ALA B 1 260 ? -0.07 -17.625 12.906 1 88.81 260 ALA B C 1
ATOM 10137 O O . ALA B 1 260 ? 0.836 -16.844 12.648 1 88.81 260 ALA B O 1
ATOM 10138 N N . ALA B 1 261 ? -1.081 -17.344 13.734 1 85.25 261 ALA B N 1
ATOM 10139 C CA . ALA B 1 261 ? -1.166 -16.047 14.406 1 85.25 261 ALA B CA 1
ATOM 10140 C C . ALA B 1 261 ? -0.014 -15.867 15.391 1 85.25 261 ALA B C 1
ATOM 10142 O O . ALA B 1 261 ? 0.507 -14.758 15.547 1 85.25 261 ALA B O 1
ATOM 10143 N N . LEU B 1 262 ? 0.398 -16.875 16.078 1 82 262 LEU B N 1
ATOM 10144 C CA . LEU B 1 262 ? 1.518 -16.828 17.016 1 82 262 LEU B CA 1
ATOM 10145 C C . LEU B 1 262 ? 2.828 -16.578 16.266 1 82 262 LEU B C 1
ATOM 10147 O O . LEU B 1 262 ? 3.699 -15.852 16.766 1 82 262 LEU B O 1
ATOM 10151 N N . TRP B 1 263 ? 2.92 -17.172 15.117 1 83.38 263 TRP B N 1
ATOM 10152 C CA . TRP B 1 263 ? 4.113 -16.969 14.297 1 83.38 263 TRP B CA 1
ATOM 10153 C C . TRP B 1 263 ? 4.168 -15.547 13.766 1 83.38 263 TRP B C 1
ATOM 10155 O O . TRP B 1 263 ? 5.246 -14.953 13.672 1 83.38 263 TRP B O 1
ATOM 10165 N N . THR B 1 264 ? 3.049 -15.039 13.383 1 80.94 264 THR B N 1
ATOM 10166 C CA . THR B 1 264 ? 2.99 -13.688 12.82 1 80.94 264 THR B CA 1
ATOM 10167 C C . THR B 1 264 ? 3.391 -12.648 13.859 1 80.94 264 THR B C 1
ATOM 10169 O O . THR B 1 264 ? 3.979 -11.625 13.523 1 80.94 264 THR B O 1
ATOM 10172 N N . LYS B 1 265 ? 3.043 -12.883 15.117 1 73.06 265 LYS B N 1
ATOM 10173 C CA . LYS B 1 265 ? 3.385 -11.969 16.203 1 73.06 265 LYS B CA 1
ATOM 10174 C C . LYS B 1 265 ? 4.898 -11.812 16.328 1 73.06 265 LYS B C 1
ATOM 10176 O O . LYS B 1 265 ? 5.383 -10.781 16.797 1 73.06 265 LYS B O 1
ATOM 10181 N N . ARG B 1 266 ? 5.586 -12.797 15.812 1 70.94 266 ARG B N 1
ATOM 10182 C CA . ARG B 1 266 ? 7.039 -12.789 15.953 1 70.94 266 ARG B CA 1
ATOM 10183 C C . ARG B 1 266 ? 7.703 -12.086 14.773 1 70.94 266 ARG B C 1
ATOM 10185 O O . ARG B 1 266 ? 8.891 -11.75 14.828 1 70.94 266 ARG B O 1
ATOM 10192 N N . ILE B 1 267 ? 6.934 -11.938 13.719 1 72 267 ILE B N 1
ATOM 10193 C CA . ILE B 1 267 ? 7.488 -11.328 12.523 1 72 267 ILE B CA 1
ATOM 10194 C C . ILE B 1 267 ? 7.32 -9.805 12.594 1 72 267 ILE B C 1
ATOM 10196 O O . ILE B 1 267 ? 6.23 -9.312 12.883 1 72 267 ILE B O 1
ATOM 10200 N N . LEU B 1 268 ? 8.391 -9 12.578 1 63.38 268 LEU B N 1
ATOM 10201 C CA . LEU B 1 268 ? 8.336 -7.547 12.695 1 63.38 268 LEU B CA 1
ATOM 10202 C C . LEU B 1 268 ? 8.477 -6.883 11.328 1 63.38 268 LEU B C 1
ATOM 10204 O O . LEU B 1 268 ? 9.531 -6.961 10.703 1 63.38 268 LEU B O 1
ATOM 10208 N N . GLY B 1 269 ? 7.438 -6.25 10.875 1 62.34 269 GLY B N 1
ATOM 10209 C CA . GLY B 1 269 ? 7.465 -5.266 9.805 1 62.34 269 GLY B CA 1
ATOM 10210 C C . GLY B 1 269 ? 7.832 -5.863 8.453 1 62.34 269 GLY B C 1
ATOM 10211 O O . GLY B 1 269 ? 8.383 -5.172 7.594 1 62.34 269 GLY B O 1
ATOM 10212 N N . ASP B 1 270 ? 7.82 -7.199 8.25 1 73.88 270 ASP B N 1
ATOM 10213 C CA . ASP B 1 270 ? 8.125 -7.785 6.949 1 73.88 270 ASP B CA 1
ATOM 10214 C C . ASP B 1 270 ? 6.848 -8.211 6.227 1 73.88 270 ASP B C 1
ATOM 10216 O O . ASP B 1 270 ? 6.254 -9.234 6.555 1 73.88 270 ASP B O 1
ATOM 10220 N N . ASP B 1 271 ? 6.512 -7.496 5.223 1 78.5 271 ASP B N 1
ATOM 10221 C CA . ASP B 1 271 ? 5.266 -7.73 4.496 1 78.5 271 ASP B CA 1
ATOM 10222 C C . ASP B 1 271 ? 5.332 -9.031 3.701 1 78.5 271 ASP B C 1
ATOM 10224 O O . ASP B 1 271 ? 4.344 -9.766 3.623 1 78.5 271 ASP B O 1
ATOM 10228 N N . ILE B 1 272 ? 6.516 -9.352 3.219 1 82 272 ILE B N 1
ATOM 10229 C CA . ILE B 1 272 ? 6.656 -10.523 2.361 1 82 272 ILE B CA 1
ATOM 10230 C C . ILE B 1 272 ? 6.543 -11.797 3.203 1 82 272 ILE B C 1
ATOM 10232 O O . ILE B 1 272 ? 5.848 -12.742 2.82 1 82 272 ILE B O 1
ATOM 10236 N N . GLU B 1 273 ? 7.137 -11.758 4.402 1 84.12 273 GLU B N 1
ATOM 10237 C CA . GLU B 1 273 ? 7.121 -12.938 5.266 1 84.12 273 GLU B CA 1
ATOM 10238 C C . GLU B 1 273 ? 5.715 -13.234 5.777 1 84.12 273 GLU B C 1
ATOM 10240 O O . GLU B 1 273 ? 5.285 -14.391 5.809 1 84.12 273 GLU B O 1
ATOM 10245 N N . VAL B 1 274 ? 5.039 -12.219 6.133 1 85.25 274 VAL B N 1
ATOM 10246 C CA . VAL B 1 274 ? 3.695 -12.406 6.672 1 85.25 274 VAL B CA 1
ATOM 10247 C C . VAL B 1 274 ? 2.758 -12.898 5.57 1 85.25 274 VAL B C 1
ATOM 10249 O O . VAL B 1 274 ? 1.917 -13.766 5.805 1 85.25 274 VAL B O 1
ATOM 10252 N N . THR B 1 275 ? 2.855 -12.344 4.355 1 87.56 275 THR B N 1
ATOM 10253 C CA . THR B 1 275 ? 2.012 -12.75 3.236 1 87.56 275 THR B CA 1
ATOM 10254 C C . THR B 1 275 ? 2.248 -14.211 2.883 1 87.56 275 THR B C 1
ATOM 10256 O O . THR B 1 275 ? 1.296 -14.969 2.676 1 87.56 275 THR B O 1
ATOM 10259 N N . TRP B 1 276 ? 3.469 -14.578 2.902 1 88.81 276 TRP B N 1
ATOM 10260 C CA . TRP B 1 276 ? 3.77 -15.969 2.578 1 88.81 276 TRP B CA 1
ATOM 10261 C C . TRP B 1 276 ? 3.309 -16.906 3.693 1 88.81 276 TRP B C 1
ATOM 10263 O O . TRP B 1 276 ? 2.906 -18.031 3.436 1 88.81 276 TRP B O 1
ATOM 10273 N N . LEU B 1 277 ? 3.414 -16.453 4.895 1 88.56 277 LEU B N 1
ATOM 10274 C CA . LEU B 1 277 ? 2.938 -17.266 6.008 1 88.56 277 LEU B CA 1
ATOM 10275 C C . LEU B 1 277 ? 1.456 -17.594 5.852 1 88.56 277 LEU B C 1
ATOM 10277 O O . LEU B 1 277 ? 1.037 -18.719 6.094 1 88.56 277 LEU B O 1
ATOM 10281 N N . THR B 1 278 ? 0.668 -16.625 5.426 1 88.38 278 THR B N 1
ATOM 10282 C CA . THR B 1 278 ? -0.755 -16.875 5.227 1 88.38 278 THR B CA 1
ATOM 10283 C C . THR B 1 278 ? -0.976 -17.844 4.074 1 88.38 278 THR B C 1
ATOM 10285 O O . THR B 1 278 ? -1.87 -18.688 4.133 1 88.38 278 THR B O 1
ATOM 10288 N N . PHE B 1 279 ? -0.189 -17.797 3.066 1 88.56 279 PHE B N 1
ATOM 10289 C CA . PHE B 1 279 ? -0.31 -18.688 1.916 1 88.56 279 PHE B CA 1
ATOM 10290 C C . PHE B 1 279 ? 0.081 -20.109 2.287 1 88.56 279 PHE B C 1
ATOM 10292 O O . PHE B 1 279 ? -0.612 -21.062 1.926 1 88.56 279 PHE B O 1
ATOM 10299 N N . VAL B 1 280 ? 1.205 -20.234 2.963 1 89.38 280 VAL B N 1
ATOM 10300 C CA . VAL B 1 280 ? 1.742 -21.547 3.318 1 89.38 280 VAL B CA 1
ATOM 10301 C C . VAL B 1 280 ? 0.784 -22.25 4.273 1 89.38 280 VAL B C 1
ATOM 10303 O O . VAL B 1 280 ? 0.511 -23.453 4.113 1 89.38 280 VAL B O 1
ATOM 10306 N N . PHE B 1 281 ? 0.223 -21.531 5.168 1 90.88 281 PHE B N 1
ATOM 10307 C CA . PHE B 1 281 ? -0.683 -22.172 6.121 1 90.88 281 PHE B CA 1
ATOM 10308 C C . PHE B 1 281 ? -1.993 -22.562 5.445 1 90.88 281 PHE B C 1
ATOM 10310 O O . PHE B 1 281 ? -2.656 -23.516 5.867 1 90.88 281 PHE B O 1
ATOM 10317 N N . THR B 1 282 ? -2.404 -21.797 4.406 1 91.12 282 THR B N 1
ATOM 10318 C CA . THR B 1 282 ? -3.6 -22.172 3.658 1 91.12 282 THR B CA 1
ATOM 10319 C C . THR B 1 282 ? -3.412 -23.531 2.979 1 91.12 282 THR B C 1
ATOM 10321 O O . THR B 1 282 ? -4.258 -24.422 3.111 1 91.12 282 THR B O 1
ATOM 10324 N N . TYR B 1 283 ? -2.266 -23.75 2.41 1 88.81 283 TYR B N 1
ATOM 10325 C CA . TYR B 1 283 ? -2.021 -25.016 1.705 1 88.81 283 TYR B CA 1
ATOM 10326 C C . TYR B 1 283 ? -1.675 -26.125 2.684 1 88.81 283 TYR B C 1
ATOM 10328 O O . TYR B 1 283 ? -2.064 -27.281 2.482 1 88.81 283 TYR B O 1
ATOM 10336 N N . LEU B 1 284 ? -0.947 -25.766 3.736 1 87.69 284 LEU B N 1
ATOM 10337 C CA . LEU B 1 284 ? -0.642 -26.766 4.75 1 87.69 284 LEU B CA 1
ATOM 10338 C C . LEU B 1 284 ? -1.919 -27.297 5.395 1 87.69 284 LEU B C 1
ATOM 10340 O O . LEU B 1 284 ? -2.039 -28.484 5.656 1 87.69 284 LEU B O 1
ATOM 10344 N N . THR B 1 285 ? -2.803 -26.344 5.688 1 91.06 285 THR B N 1
ATOM 10345 C CA . THR B 1 285 ? -4.066 -26.734 6.297 1 91.06 285 THR B CA 1
ATOM 10346 C C . THR B 1 285 ? -4.848 -27.672 5.367 1 91.06 285 THR B C 1
ATOM 10348 O O . THR B 1 285 ? -5.395 -28.672 5.809 1 91.06 285 THR B O 1
ATOM 10351 N N . PHE B 1 286 ? -4.922 -27.375 4.086 1 88.12 286 PHE B N 1
ATOM 10352 C CA . PHE B 1 286 ? -5.633 -28.203 3.119 1 88.12 286 PHE B CA 1
ATOM 10353 C C . PHE B 1 286 ? -5 -29.578 3.012 1 88.12 286 PHE B C 1
ATOM 10355 O O . PHE B 1 286 ? -5.691 -30.594 3.094 1 88.12 286 PHE B O 1
ATOM 10362 N N . TYR B 1 287 ? -3.695 -29.656 2.965 1 83.19 287 TYR B N 1
ATOM 10363 C CA . TYR B 1 287 ? -3.006 -30.922 2.717 1 83.19 287 TYR B CA 1
ATOM 10364 C C . TYR B 1 287 ? -2.977 -31.781 3.973 1 83.19 287 TYR B C 1
ATOM 10366 O O . TYR B 1 287 ? -3.088 -33 3.896 1 83.19 287 TYR B O 1
ATOM 10374 N N . TRP B 1 288 ? -2.793 -31.125 5.09 1 84.75 288 TRP B N 1
ATOM 10375 C CA . TRP B 1 288 ? -2.789 -31.891 6.332 1 84.75 288 TRP B CA 1
ATOM 10376 C C . TRP B 1 288 ? -4.176 -32.438 6.629 1 84.75 288 TRP B C 1
ATOM 10378 O O . TRP B 1 288 ? -4.301 -33.531 7.199 1 84.75 288 TRP B O 1
ATOM 10388 N N . ALA B 1 289 ? -5.145 -31.719 6.242 1 87.31 289 ALA B N 1
ATOM 10389 C CA . ALA B 1 289 ? -6.508 -32.188 6.473 1 87.31 289 ALA B CA 1
ATOM 10390 C C . ALA B 1 289 ? -6.859 -33.344 5.543 1 87.31 289 ALA B C 1
ATOM 10392 O O . ALA B 1 289 ? -7.43 -34.344 5.973 1 87.31 289 ALA B O 1
ATOM 10393 N N . GLU B 1 290 ? -6.465 -33.25 4.25 1 78.69 290 GLU B N 1
ATOM 10394 C CA . GLU B 1 290 ? -6.883 -34.25 3.242 1 78.69 290 GLU B CA 1
ATOM 10395 C C . GLU B 1 290 ? -5.984 -35.469 3.262 1 78.69 290 GLU B C 1
ATOM 10397 O O . GLU B 1 290 ? -6.461 -36.594 3.08 1 78.69 290 GLU B O 1
ATOM 10402 N N . PHE B 1 291 ? -4.672 -35.312 3.393 1 72.5 291 PHE B N 1
ATOM 10403 C CA . PHE B 1 291 ? -3.768 -36.438 3.102 1 72.5 291 PHE B CA 1
ATOM 10404 C C . PHE B 1 291 ? -3.111 -36.938 4.375 1 72.5 291 PHE B C 1
ATOM 10406 O O . PHE B 1 291 ? -2.625 -38.094 4.418 1 72.5 291 PHE B O 1
ATOM 10413 N N . CYS B 1 292 ? -2.957 -36.125 5.352 1 66.56 292 CYS B N 1
ATOM 10414 C CA . CYS B 1 292 ? -2.213 -36.594 6.508 1 66.56 292 CYS B CA 1
ATOM 10415 C C . CYS B 1 292 ? -3.111 -37.406 7.438 1 66.56 292 CYS B C 1
ATOM 10417 O O . CYS B 1 292 ? -4.148 -37.938 7.012 1 66.56 292 CYS B O 1
ATOM 10419 N N . PHE B 1 293 ? -2.744 -37.375 8.586 1 60.38 293 PHE B N 1
ATOM 10420 C CA . PHE B 1 293 ? -3.252 -38.25 9.648 1 60.38 293 PHE B CA 1
ATOM 10421 C C . PHE B 1 293 ? -4.727 -37.969 9.914 1 60.38 293 PHE B C 1
ATOM 10423 O O . PHE B 1 293 ? -5.48 -38.875 10.281 1 60.38 293 PHE B O 1
ATOM 10430 N N . PHE B 1 294 ? -5.391 -36.844 9.516 1 72.38 294 PHE B N 1
ATOM 10431 C CA . PHE B 1 294 ? -6.734 -36.469 9.945 1 72.38 294 PHE B CA 1
ATOM 10432 C C . PHE B 1 294 ? -7.77 -36.875 8.906 1 72.38 294 PHE B C 1
ATOM 10434 O O . PHE B 1 294 ? -8.914 -37.156 9.25 1 72.38 294 PHE B O 1
ATOM 10441 N N . LYS B 1 295 ? -7.41 -37.125 7.715 1 75.06 295 LYS B N 1
ATOM 10442 C CA . LYS B 1 295 ? -8.289 -37.5 6.621 1 75.06 295 LYS B CA 1
ATOM 10443 C C . LYS B 1 295 ? -9.648 -36.812 6.734 1 75.06 295 LYS B C 1
ATOM 10445 O O . LYS B 1 295 ? -10.688 -37.5 6.777 1 75.06 295 LYS B O 1
ATOM 10450 N N . THR B 1 296 ? -9.719 -35.625 6.957 1 84.06 296 THR B N 1
ATOM 10451 C CA . THR B 1 296 ? -10.914 -34.781 7.066 1 84.06 296 THR B CA 1
ATOM 10452 C C . THR B 1 296 ? -11.062 -33.906 5.84 1 84.06 296 THR B C 1
ATOM 10454 O O . THR B 1 296 ? -10.281 -34 4.887 1 84.06 296 THR B O 1
ATOM 10457 N N . SER B 1 297 ? -12.117 -33.125 5.77 1 83.06 297 SER B N 1
ATOM 10458 C CA . SER B 1 297 ? -12.367 -32.25 4.637 1 83.06 297 SER B CA 1
ATOM 10459 C C . SER B 1 297 ? -11.375 -31.094 4.613 1 83.06 297 SER B C 1
ATOM 10461 O O . SER B 1 297 ? -11.383 -30.234 5.508 1 83.06 297 SER B O 1
ATOM 10463 N N . GLY B 1 298 ? -10.508 -31.062 3.646 1 85.81 298 GLY B N 1
ATOM 10464 C CA . GLY B 1 298 ? -9.547 -29.984 3.504 1 85.81 298 GLY B CA 1
ATOM 10465 C C . GLY B 1 298 ? -10.195 -28.641 3.236 1 85.81 298 GLY B C 1
ATOM 10466 O O . GLY B 1 298 ? -9.711 -27.594 3.695 1 85.81 298 GLY B O 1
ATOM 10467 N N . LEU B 1 299 ? -11.328 -28.641 2.543 1 86.56 299 LEU B N 1
ATOM 10468 C CA . LEU B 1 299 ? -12 -27.391 2.172 1 86.56 299 LEU B CA 1
ATOM 10469 C C . LEU B 1 299 ? -12.602 -26.719 3.398 1 86.56 299 LEU B C 1
ATOM 10471 O O . LEU B 1 299 ? -12.445 -25.5 3.576 1 86.56 299 LEU B O 1
ATOM 10475 N N . LEU B 1 300 ? -13.18 -27.469 4.25 1 88.38 300 LEU B N 1
ATOM 10476 C CA . LEU B 1 300 ? -13.773 -26.891 5.457 1 88.38 300 LEU B CA 1
ATOM 10477 C C . LEU B 1 300 ? -12.688 -26.422 6.418 1 88.38 300 LEU B C 1
ATOM 10479 O O . LEU B 1 300 ? -12.891 -25.469 7.172 1 88.38 300 LEU B O 1
ATOM 10483 N N . ALA B 1 301 ? -11.609 -27.109 6.359 1 92.38 301 ALA B N 1
ATOM 10484 C CA . ALA B 1 301 ? -10.484 -26.688 7.188 1 92.38 301 ALA B CA 1
ATOM 10485 C C . ALA B 1 301 ? -9.977 -25.312 6.75 1 92.38 301 ALA B C 1
ATOM 10487 O O . ALA B 1 301 ? -9.672 -24.453 7.59 1 92.38 301 ALA B O 1
ATOM 10488 N N . VAL B 1 302 ? -9.914 -25.141 5.445 1 92.44 302 VAL B N 1
ATOM 10489 C CA . VAL B 1 302 ? -9.438 -23.875 4.906 1 92.44 302 VAL B CA 1
ATOM 10490 C C . VAL B 1 302 ? -10.43 -22.766 5.258 1 92.44 302 VAL B C 1
ATOM 10492 O O . VAL B 1 302 ? -10.039 -21.641 5.547 1 92.44 302 VAL B O 1
ATOM 10495 N N . VAL B 1 303 ? -11.688 -23.047 5.254 1 90.44 303 VAL B N 1
ATOM 10496 C CA . VAL B 1 303 ? -12.703 -22.078 5.637 1 90.44 303 VAL B CA 1
ATOM 10497 C C . VAL B 1 303 ? -12.531 -21.703 7.105 1 90.44 303 VAL B C 1
ATOM 10499 O O . VAL B 1 303 ? -12.641 -20.516 7.465 1 90.44 303 VAL B O 1
ATOM 10502 N N . GLY B 1 304 ? -12.289 -22.75 7.922 1 90.75 304 GLY B N 1
ATOM 10503 C CA . GLY B 1 304 ? -12.031 -22.469 9.32 1 90.75 304 GLY B CA 1
ATOM 10504 C C . GLY B 1 304 ? -10.828 -21.562 9.539 1 90.75 304 GLY B C 1
ATOM 10505 O O . GLY B 1 304 ? -10.875 -20.656 10.375 1 90.75 304 GLY B O 1
ATOM 10506 N N . LEU B 1 305 ? -9.82 -21.828 8.781 1 93.56 305 LEU B N 1
ATOM 10507 C CA . LEU B 1 305 ? -8.617 -21 8.844 1 93.56 305 LEU B CA 1
ATOM 10508 C C . LEU B 1 305 ? -8.93 -19.562 8.414 1 93.56 305 LEU B C 1
ATOM 10510 O O . LEU B 1 305 ? -8.508 -18.609 9.07 1 93.56 305 LEU B O 1
ATOM 10514 N N . GLY B 1 306 ? -9.602 -19.438 7.246 1 91 306 GLY B N 1
ATOM 10515 C CA . GLY B 1 306 ? -9.953 -18.125 6.734 1 91 306 GLY B CA 1
ATOM 10516 C C . GLY B 1 306 ? -10.812 -17.312 7.691 1 91 306 GLY B C 1
ATOM 10517 O O . GLY B 1 306 ? -10.602 -16.125 7.863 1 91 306 GLY B O 1
ATOM 10518 N N . LEU B 1 307 ? -11.727 -17.922 8.352 1 89.25 307 LEU B N 1
ATOM 10519 C CA . LEU B 1 307 ? -12.609 -17.25 9.297 1 89.25 307 LEU B CA 1
ATOM 10520 C C . LEU B 1 307 ? -11.836 -16.797 10.531 1 89.25 307 LEU B C 1
ATOM 10522 O O . LEU B 1 307 ? -12.148 -15.758 11.117 1 89.25 307 LEU B O 1
ATOM 10526 N N . PHE B 1 308 ? -10.898 -17.594 10.875 1 89.88 308 PHE B N 1
ATOM 10527 C CA . PHE B 1 308 ? -10.055 -17.188 11.992 1 89.88 308 PHE B CA 1
ATOM 10528 C C . PHE B 1 308 ? -9.32 -15.898 11.672 1 89.88 308 PHE B C 1
ATOM 10530 O O . PHE B 1 308 ? -9.266 -14.984 12.5 1 89.88 308 PHE B O 1
ATOM 10537 N N . TRP B 1 309 ? -8.773 -15.875 10.531 1 87.88 309 TRP B N 1
ATOM 10538 C CA . TRP B 1 309 ? -8.031 -14.695 10.125 1 87.88 309 TRP B CA 1
ATOM 10539 C C . TRP B 1 309 ? -8.961 -13.492 9.969 1 87.88 309 TRP B C 1
ATOM 10541 O O . TRP B 1 309 ? -8.547 -12.352 10.188 1 87.88 309 TRP B O 1
ATOM 10551 N N . SER B 1 310 ? -10.156 -13.742 9.586 1 86.94 310 SER B N 1
ATOM 10552 C CA . SER B 1 310 ? -11.133 -12.656 9.469 1 86.94 310 SER B CA 1
ATOM 10553 C C . SER B 1 310 ? -11.492 -12.094 10.844 1 86.94 310 SER B C 1
ATOM 10555 O O . SER B 1 310 ? -11.672 -10.883 10.992 1 86.94 310 SER B O 1
ATOM 10557 N N . ALA B 1 311 ? -11.523 -12.898 11.789 1 83 311 ALA B N 1
ATOM 10558 C CA . ALA B 1 311 ? -11.922 -12.508 13.141 1 83 311 ALA B CA 1
ATOM 10559 C C . ALA B 1 311 ? -10.758 -11.875 13.898 1 83 311 ALA B C 1
ATOM 10561 O O . ALA B 1 311 ? -10.914 -10.797 14.484 1 83 311 ALA B O 1
ATOM 10562 N N . PHE B 1 312 ? -9.562 -12.484 13.773 1 78 312 PHE B N 1
ATOM 10563 C CA . PHE B 1 312 ? -8.453 -12.078 14.625 1 78 312 PHE B CA 1
ATOM 10564 C C . PHE B 1 312 ? -7.316 -11.508 13.789 1 78 312 PHE B C 1
ATOM 10566 O O . PHE B 1 312 ? -6.445 -10.805 14.312 1 78 312 PHE B O 1
ATOM 10573 N N . GLY B 1 313 ? -7.359 -11.812 12.586 1 70 313 GLY B N 1
ATOM 10574 C CA . GLY B 1 313 ? -6.211 -11.523 11.742 1 70 313 GLY B CA 1
ATOM 10575 C C . GLY B 1 313 ? -6.109 -10.055 11.367 1 70 313 GLY B C 1
ATOM 10576 O O . GLY B 1 313 ? -5.008 -9.516 11.234 1 70 313 GLY B O 1
ATOM 10577 N N . LYS B 1 314 ? -7.191 -9.336 11.258 1 68.5 314 LYS B N 1
ATOM 10578 C CA . LYS B 1 314 ? -7.156 -7.949 10.805 1 68.5 314 LYS B CA 1
ATOM 10579 C C . LYS B 1 314 ? -6.391 -7.07 11.789 1 68.5 314 LYS B C 1
ATOM 10581 O O . LYS B 1 314 ? -5.703 -6.129 11.391 1 68.5 314 LYS B O 1
ATOM 10586 N N . THR B 1 315 ? -6.449 -7.426 13.078 1 67 315 THR B N 1
ATOM 10587 C CA . THR B 1 315 ? -5.789 -6.605 14.094 1 67 315 THR B CA 1
ATOM 10588 C C . THR B 1 315 ? -4.406 -7.156 14.414 1 67 315 THR B C 1
ATOM 10590 O O . THR B 1 315 ? -3.564 -6.453 14.977 1 67 315 THR B O 1
ATOM 10593 N N . ARG B 1 316 ? -4.258 -8.438 14.023 1 69.44 316 ARG B N 1
ATOM 10594 C CA . ARG B 1 316 ? -2.955 -9.023 14.312 1 69.44 316 ARG B CA 1
ATOM 10595 C C . ARG B 1 316 ? -1.92 -8.594 13.273 1 69.44 316 ARG B C 1
ATOM 10597 O O . ARG B 1 316 ? -0.726 -8.531 13.578 1 69.44 316 ARG B O 1
ATOM 10604 N N . ILE B 1 317 ? -2.436 -8.406 12.109 1 68.44 317 ILE B N 1
ATOM 10605 C CA . ILE B 1 317 ? -1.568 -7.922 11.047 1 68.44 317 ILE B CA 1
ATOM 10606 C C . ILE B 1 317 ? -1.467 -6.398 11.117 1 68.44 317 ILE B C 1
ATOM 10608 O O . ILE B 1 317 ? -2.484 -5.703 11.18 1 68.44 317 ILE B O 1
ATOM 10612 N N . ARG B 1 318 ? -0.295 -5.973 11.234 1 65.19 318 ARG B N 1
ATOM 10613 C CA . ARG B 1 318 ? -0.06 -4.535 11.312 1 65.19 318 ARG B CA 1
ATOM 10614 C C . ARG B 1 318 ? -0.658 -3.814 10.109 1 65.19 318 ARG B C 1
ATOM 10616 O O . ARG B 1 318 ? -0.779 -4.398 9.031 1 65.19 318 ARG B O 1
ATOM 10623 N N . SER B 1 319 ? -1.061 -2.609 10.297 1 64.69 319 SER B N 1
ATOM 10624 C CA . SER B 1 319 ? -1.785 -1.833 9.297 1 64.69 319 SER B CA 1
ATOM 10625 C C . SER B 1 319 ? -0.962 -1.665 8.023 1 64.69 319 SER B C 1
ATOM 10627 O O . SER B 1 319 ? -1.504 -1.714 6.922 1 64.69 319 SER B O 1
ATOM 10629 N N . SER B 1 320 ? 0.336 -1.579 8.211 1 63.81 320 SER B N 1
ATOM 10630 C CA . SER B 1 320 ? 1.186 -1.362 7.047 1 63.81 320 SER B CA 1
ATOM 10631 C C . SER B 1 320 ? 1.292 -2.625 6.195 1 63.81 320 SER B C 1
ATOM 10633 O O . SER B 1 320 ? 1.423 -2.547 4.973 1 63.81 320 SER B O 1
ATOM 10635 N N . VAL B 1 321 ? 1.127 -3.791 6.832 1 73.75 321 VAL B N 1
ATOM 10636 C CA . VAL B 1 321 ? 1.323 -5.078 6.176 1 73.75 321 VAL B CA 1
ATOM 10637 C C . VAL B 1 321 ? -0.013 -5.598 5.652 1 73.75 321 VAL B C 1
ATOM 10639 O O . VAL B 1 321 ? -0.052 -6.371 4.688 1 73.75 321 VAL B O 1
ATOM 10642 N N . GLU B 1 322 ? -1.087 -5.082 6.273 1 75.75 322 GLU B N 1
ATOM 10643 C CA . GLU B 1 322 ? -2.414 -5.574 5.914 1 75.75 322 GLU B CA 1
ATOM 10644 C C . GLU B 1 322 ? -2.744 -5.266 4.457 1 75.75 322 GLU B C 1
ATOM 10646 O O . GLU B 1 322 ? -3.312 -6.102 3.752 1 75.75 322 GLU B O 1
ATOM 10651 N N . HIS B 1 323 ? -2.32 -4.102 4.043 1 75.44 323 HIS B N 1
ATOM 10652 C CA . HIS B 1 323 ? -2.602 -3.721 2.664 1 75.44 323 HIS B CA 1
ATOM 10653 C C . HIS B 1 323 ? -1.861 -4.621 1.682 1 75.44 323 HIS B C 1
ATOM 10655 O O . HIS B 1 323 ? -2.41 -5 0.645 1 75.44 323 HIS B O 1
ATOM 10661 N N . SER B 1 324 ? -0.661 -4.98 2.02 1 81.31 324 SER B N 1
ATOM 10662 C CA . SER B 1 324 ? 0.141 -5.84 1.153 1 81.31 324 SER B CA 1
ATOM 10663 C C . SER B 1 324 ? -0.459 -7.238 1.055 1 81.31 324 SER B C 1
ATOM 10665 O O . SER B 1 324 ? -0.498 -7.824 -0.028 1 81.31 324 SER B O 1
ATOM 10667 N N . VAL B 1 325 ? -0.942 -7.73 2.18 1 85.75 325 VAL B N 1
ATOM 10668 C CA . VAL B 1 325 ? -1.52 -9.07 2.213 1 85.75 325 VAL B CA 1
ATOM 10669 C C . VAL B 1 325 ? -2.785 -9.109 1.358 1 85.75 325 VAL B C 1
ATOM 10671 O O . VAL B 1 325 ? -2.977 -10.031 0.562 1 85.75 325 VAL B O 1
ATOM 10674 N N . HIS B 1 326 ? -3.566 -8.07 1.446 1 84.12 326 HIS B N 1
ATOM 10675 C CA . HIS B 1 326 ? -4.816 -8.031 0.693 1 84.12 326 HIS B CA 1
ATOM 10676 C C . HIS B 1 326 ? -4.551 -7.855 -0.799 1 84.12 326 HIS B C 1
ATOM 10678 O O . HIS B 1 326 ? -5.281 -8.406 -1.631 1 84.12 326 HIS B O 1
ATOM 10684 N N . THR B 1 327 ? -3.525 -7.16 -1.105 1 84.88 327 THR B N 1
ATOM 10685 C CA . THR B 1 327 ? -3.186 -6.941 -2.508 1 84.88 327 THR B CA 1
ATOM 10686 C C . THR B 1 327 ? -2.725 -8.242 -3.16 1 84.88 327 THR B C 1
ATOM 10688 O O . THR B 1 327 ? -3.141 -8.562 -4.273 1 84.88 327 THR B O 1
ATOM 10691 N N . VAL B 1 328 ? -1.911 -8.945 -2.48 1 89.31 328 VAL B N 1
ATOM 10692 C CA . VAL B 1 328 ? -1.373 -10.188 -3.033 1 89.31 328 VAL B CA 1
ATOM 10693 C C . VAL B 1 328 ? -2.484 -11.227 -3.15 1 89.31 328 VAL B C 1
ATOM 10695 O O . VAL B 1 328 ? -2.586 -11.93 -4.16 1 89.31 328 VAL B O 1
ATOM 10698 N N . TRP B 1 329 ? -3.285 -11.312 -2.117 1 88.88 329 TRP B N 1
ATOM 10699 C CA . TRP B 1 329 ? -4.379 -12.281 -2.164 1 88.88 329 TRP B CA 1
ATOM 10700 C C . TRP B 1 329 ? -5.387 -11.906 -3.246 1 88.88 329 TRP B C 1
ATOM 10702 O O . TRP B 1 329 ? -5.949 -12.789 -3.906 1 88.88 329 TRP B O 1
ATOM 10712 N N . GLY B 1 330 ? -5.605 -10.578 -3.412 1 86.62 330 GLY B N 1
ATOM 10713 C CA . GLY B 1 330 ? -6.457 -10.141 -4.504 1 86.62 330 GLY B CA 1
ATOM 10714 C C . GLY B 1 330 ? -5.91 -10.5 -5.871 1 86.62 330 GLY B C 1
ATOM 10715 O O . GLY B 1 330 ? -6.66 -10.898 -6.762 1 86.62 330 GLY B O 1
ATOM 10716 N N . PHE B 1 331 ? -4.688 -10.406 -6.02 1 88.5 331 PHE B N 1
ATOM 10717 C CA . PHE B 1 331 ? -3.99 -10.734 -7.258 1 88.5 331 PHE B CA 1
ATOM 10718 C C . PHE B 1 331 ? -4.121 -12.219 -7.57 1 88.5 331 PHE B C 1
ATOM 10720 O O . PHE B 1 331 ? -4.441 -12.594 -8.703 1 88.5 331 PHE B O 1
ATOM 10727 N N . VAL B 1 332 ? -3.918 -13.047 -6.555 1 88.75 332 VAL B N 1
ATOM 10728 C CA . VAL B 1 332 ? -3.932 -14.492 -6.742 1 88.75 332 VAL B CA 1
ATOM 10729 C C . VAL B 1 332 ? -5.363 -14.977 -6.949 1 88.75 332 VAL B C 1
ATOM 10731 O O . VAL B 1 332 ? -5.613 -15.875 -7.75 1 88.75 332 VAL B O 1
ATOM 10734 N N . GLN B 1 333 ? -6.277 -14.406 -6.207 1 87.81 333 GLN B N 1
ATOM 10735 C CA . GLN B 1 333 ? -7.68 -14.797 -6.344 1 87.81 333 GLN B CA 1
ATOM 10736 C C . GLN B 1 333 ? -8.188 -14.523 -7.758 1 87.81 333 GLN B C 1
ATOM 10738 O O . GLN B 1 333 ? -8.922 -15.336 -8.328 1 87.81 333 GLN B O 1
ATOM 10743 N N . TYR B 1 334 ? -7.867 -13.414 -8.312 1 85.69 334 TYR B N 1
ATOM 10744 C CA . TYR B 1 334 ? -8.281 -13.062 -9.672 1 85.69 334 TYR B CA 1
ATOM 10745 C C . TYR B 1 334 ? -7.766 -14.086 -10.68 1 85.69 334 TYR B C 1
ATOM 10747 O O . TYR B 1 334 ? -8.5 -14.508 -11.57 1 85.69 334 TYR B O 1
ATOM 10755 N N . SER B 1 335 ? -6.547 -14.414 -10.523 1 87.19 335 SER B N 1
ATOM 10756 C CA . SER B 1 335 ? -5.941 -15.359 -11.453 1 87.19 335 SER B CA 1
ATOM 10757 C C . SER B 1 335 ? -6.598 -16.734 -11.352 1 87.19 335 SER B C 1
ATOM 10759 O O . SER B 1 335 ? -6.863 -17.375 -12.375 1 87.19 335 SER B O 1
ATOM 10761 N N . CYS B 1 336 ? -6.844 -17.156 -10.141 1 83.69 336 CYS B N 1
ATOM 10762 C CA . CYS B 1 336 ? -7.461 -18.453 -9.938 1 83.69 336 CYS B CA 1
ATOM 10763 C C . CYS B 1 336 ? -8.891 -18.469 -10.477 1 83.69 336 CYS B C 1
ATOM 10765 O O . CYS B 1 336 ? -9.297 -19.438 -11.133 1 83.69 336 CYS B O 1
ATOM 10767 N N . ASP B 1 337 ? -9.625 -17.422 -10.227 1 81.25 337 ASP B N 1
ATOM 10768 C CA . ASP B 1 337 ? -11 -17.328 -10.703 1 81.25 337 ASP B CA 1
ATOM 10769 C C . ASP B 1 337 ? -11.055 -17.312 -12.227 1 81.25 337 ASP B C 1
ATOM 10771 O O . ASP B 1 337 ? -11.875 -18.016 -12.82 1 81.25 337 ASP B O 1
ATOM 10775 N N . THR B 1 338 ? -10.211 -16.625 -12.859 1 84.31 338 THR B N 1
ATOM 10776 C CA . THR B 1 338 ? -10.172 -16.5 -14.312 1 84.31 338 THR B CA 1
ATOM 10777 C C . THR B 1 338 ? -9.758 -17.828 -14.945 1 84.31 338 THR B C 1
ATOM 10779 O O . THR B 1 338 ? -10.383 -18.297 -15.906 1 84.31 338 THR B O 1
ATOM 10782 N N . LEU B 1 339 ? -8.742 -18.484 -14.391 1 82.94 339 LEU B N 1
ATOM 10783 C CA . LEU B 1 339 ? -8.219 -19.719 -14.969 1 82.94 339 LEU B CA 1
ATOM 10784 C C . LEU B 1 339 ? -9.203 -20.859 -14.781 1 82.94 339 LEU B C 1
ATOM 10786 O O . LEU B 1 339 ? -9.352 -21.703 -15.672 1 82.94 339 LEU B O 1
ATOM 10790 N N . VAL B 1 340 ? -9.828 -20.844 -13.609 1 78.25 340 VAL B N 1
ATOM 10791 C CA . VAL B 1 340 ? -10.789 -21.922 -13.352 1 78.25 340 VAL B CA 1
ATOM 10792 C C . VAL B 1 340 ? -11.953 -21.828 -14.336 1 78.25 340 VAL B C 1
ATOM 10794 O O . VAL B 1 340 ? -12.375 -22.844 -14.898 1 78.25 340 VAL B O 1
ATOM 10797 N N . PHE B 1 341 ? -12.508 -20.656 -14.625 1 78.19 341 PHE B N 1
ATOM 10798 C CA . PHE B 1 341 ? -13.656 -20.5 -15.516 1 78.19 341 PHE B CA 1
ATOM 10799 C C . PHE B 1 341 ? -13.25 -20.75 -16.969 1 78.19 341 PHE B C 1
ATOM 10801 O O . PHE B 1 341 ? -14.047 -21.266 -17.75 1 78.19 341 PHE B O 1
ATOM 10808 N N . VAL B 1 342 ? -12.047 -20.359 -17.344 1 81.94 342 VAL B N 1
ATOM 10809 C CA . VAL B 1 342 ? -11.57 -20.641 -18.688 1 81.94 342 VAL B CA 1
ATOM 10810 C C . VAL B 1 342 ? -11.398 -22.156 -18.875 1 81.94 342 VAL B C 1
ATOM 10812 O O . VAL B 1 342 ? -11.789 -22.703 -19.906 1 81.94 342 VAL B O 1
ATOM 10815 N N . LEU B 1 343 ? -10.773 -22.734 -17.875 1 77.38 343 LEU B N 1
ATOM 10816 C CA . LEU B 1 343 ? -10.539 -24.172 -17.938 1 77.38 343 LEU B CA 1
ATOM 10817 C C . LEU B 1 343 ? -11.852 -24.938 -18 1 77.38 343 LEU B C 1
ATOM 10819 O O . LEU B 1 343 ? -11.984 -25.891 -18.781 1 77.38 343 LEU B O 1
ATOM 10823 N N . VAL B 1 344 ? -12.781 -24.469 -17.172 1 73.12 344 VAL B N 1
ATOM 10824 C CA . VAL B 1 344 ? -14.102 -25.094 -17.172 1 73.12 344 VAL B CA 1
ATOM 10825 C C . VAL B 1 344 ? -14.781 -24.891 -18.516 1 73.12 344 VAL B C 1
ATOM 10827 O O . VAL B 1 344 ? -15.43 -25.812 -19.031 1 73.12 344 VAL B O 1
ATOM 10830 N N . GLY B 1 345 ? -14.672 -23.75 -19.078 1 77.62 345 GLY B N 1
ATOM 10831 C CA . GLY B 1 345 ? -15.25 -23.484 -20.391 1 77.62 345 GLY B CA 1
ATOM 10832 C C . GLY B 1 345 ? -14.664 -24.359 -21.484 1 77.62 345 GLY B C 1
ATOM 10833 O O . GLY B 1 345 ? -15.398 -24.875 -22.328 1 77.62 345 GLY B O 1
ATOM 10834 N N . ILE B 1 346 ? -13.422 -24.562 -21.422 1 79.75 346 ILE B N 1
ATOM 10835 C CA . ILE B 1 346 ? -12.75 -25.375 -22.422 1 79.75 346 ILE B CA 1
ATOM 10836 C C . ILE B 1 346 ? -13.195 -26.828 -22.297 1 79.75 346 ILE B C 1
ATOM 10838 O O . ILE B 1 346 ? -13.414 -27.5 -23.312 1 79.75 346 ILE B O 1
ATOM 10842 N N . ILE B 1 347 ? -13.281 -27.25 -21.094 1 72.56 347 ILE B N 1
ATOM 10843 C CA . ILE B 1 347 ? -13.703 -28.625 -20.844 1 72.56 347 ILE B CA 1
ATOM 10844 C C . ILE B 1 347 ? -15.125 -28.828 -21.344 1 72.56 347 ILE B C 1
ATOM 10846 O O . ILE B 1 347 ? -15.438 -29.859 -21.953 1 72.56 347 ILE B O 1
ATOM 10850 N N . VAL B 1 348 ? -15.977 -27.828 -21.141 1 71.44 348 VAL B N 1
ATOM 10851 C CA . VAL B 1 348 ? -17.359 -27.875 -21.625 1 71.44 348 VAL B CA 1
ATOM 10852 C C . VAL B 1 348 ? -17.359 -27.938 -23.156 1 71.44 348 VAL B C 1
ATOM 10854 O O . VAL B 1 348 ? -18.125 -28.703 -23.75 1 71.44 348 VAL B O 1
ATOM 10857 N N . GLY B 1 349 ? -16.562 -27.188 -23.75 1 74.38 349 GLY B N 1
ATOM 10858 C CA . GLY B 1 349 ? -16.516 -27.109 -25.203 1 74.38 349 GLY B CA 1
ATOM 10859 C C . GLY B 1 349 ? -15.977 -28.375 -25.844 1 74.38 349 GLY B C 1
ATOM 10860 O O . GLY B 1 349 ? -16.469 -28.812 -26.891 1 74.38 349 GLY B O 1
ATOM 10861 N N . THR B 1 350 ? -15 -29.016 -25.188 1 72.75 350 THR B N 1
ATOM 10862 C CA . THR B 1 350 ? -14.328 -30.156 -25.781 1 72.75 350 THR B CA 1
ATOM 10863 C C . THR B 1 350 ? -15.055 -31.453 -25.438 1 72.75 350 THR B C 1
ATOM 10865 O O . THR B 1 350 ? -15.234 -32.312 -26.281 1 72.75 350 THR B O 1
ATOM 10868 N N . GLN B 1 351 ? -15.445 -31.609 -24.156 1 64.31 351 GLN B N 1
ATOM 10869 C CA . GLN B 1 351 ? -15.953 -32.906 -23.703 1 64.31 351 GLN B CA 1
ATOM 10870 C C . GLN B 1 351 ? -17.469 -32.969 -23.812 1 64.31 351 GLN B C 1
ATOM 10872 O O . GLN B 1 351 ? -18.031 -34.062 -24 1 64.31 351 GLN B O 1
ATOM 10877 N N . VAL B 1 352 ? -18.188 -31.906 -23.578 1 61.97 352 VAL B N 1
ATOM 10878 C CA . VAL B 1 352 ? -19.641 -31.953 -23.531 1 61.97 352 VAL B CA 1
ATOM 10879 C C . VAL B 1 352 ? -20.203 -31.906 -24.953 1 61.97 352 VAL B C 1
ATOM 10881 O O . VAL B 1 352 ? -21.109 -32.656 -25.297 1 61.97 352 VAL B O 1
ATOM 10884 N N . ILE B 1 353 ? -19.594 -31.125 -25.766 1 62.69 353 ILE B N 1
ATOM 10885 C CA . ILE B 1 353 ? -20.234 -30.891 -27.062 1 62.69 353 ILE B CA 1
ATOM 10886 C C . ILE B 1 353 ? -19.75 -31.922 -28.078 1 62.69 353 ILE B C 1
ATOM 10888 O O . ILE B 1 353 ? -20.516 -32.375 -28.922 1 62.69 353 ILE B O 1
ATOM 10892 N N . GLU B 1 354 ? -18.562 -32.469 -27.875 1 58.84 354 GLU B N 1
ATOM 10893 C CA . GLU B 1 354 ? -18.062 -33.344 -28.922 1 58.84 354 GLU B CA 1
ATOM 10894 C C . GLU B 1 354 ? -18.25 -34.812 -28.547 1 58.84 354 GLU B C 1
ATOM 10896 O O . GLU B 1 354 ? -18.062 -35.688 -29.391 1 58.84 354 GLU B O 1
ATOM 10901 N N . GLU B 1 355 ? -18.859 -35.125 -27.328 1 61.16 355 GLU B N 1
ATOM 10902 C CA . GLU B 1 355 ? -18.797 -36.531 -26.969 1 61.16 355 GLU B CA 1
ATOM 10903 C C . GLU B 1 355 ? -20.078 -37.25 -27.375 1 61.16 355 GLU B C 1
ATOM 10905 O O . GLU B 1 355 ? -21.156 -36.688 -27.344 1 61.16 355 GLU B O 1
ATOM 10910 N N . THR B 1 356 ? -19.906 -38.469 -27.875 1 59.03 356 THR B N 1
ATOM 10911 C CA . THR B 1 356 ? -20.812 -39.406 -28.531 1 59.03 356 THR B CA 1
ATOM 10912 C C . THR B 1 356 ? -21.844 -39.938 -27.547 1 59.03 356 THR B C 1
ATOM 10914 O O . THR B 1 356 ? -22.938 -40.344 -27.938 1 59.03 356 THR B O 1
ATOM 10917 N N . PHE B 1 357 ? -21.609 -39.906 -26.203 1 67.81 357 PHE B N 1
ATOM 10918 C CA . PHE B 1 357 ? -22.5 -40.594 -25.281 1 67.81 357 PHE B CA 1
ATOM 10919 C C . PHE B 1 357 ? -23.688 -39.719 -24.891 1 67.81 357 PHE B C 1
ATOM 10921 O O . PHE B 1 357 ? -24.562 -40.125 -24.141 1 67.81 357 PHE B O 1
ATOM 10928 N N . ILE B 1 358 ? -23.828 -38.469 -25.438 1 78.12 358 ILE B N 1
ATOM 10929 C CA . ILE B 1 358 ? -24.922 -37.562 -25.094 1 78.12 358 ILE B CA 1
ATOM 10930 C C . ILE B 1 358 ? -25.953 -37.531 -26.234 1 78.12 358 ILE B C 1
ATOM 10932 O O . ILE B 1 358 ? -25.609 -37.25 -27.375 1 78.12 358 ILE B O 1
ATOM 10936 N N . HIS B 1 359 ? -27.109 -37.969 -25.844 1 80.44 359 HIS B N 1
ATOM 10937 C CA . HIS B 1 359 ? -28.203 -38.031 -26.812 1 80.44 359 HIS B CA 1
ATOM 10938 C C . HIS B 1 359 ? -28.891 -36.656 -26.922 1 80.44 359 HIS B C 1
ATOM 10940 O O . HIS B 1 359 ? -28.703 -35.812 -26.062 1 80.44 359 HIS B O 1
ATOM 10946 N N . LYS B 1 360 ? -29.531 -36.375 -27.969 1 83.06 360 LYS B N 1
ATOM 10947 C CA . LYS B 1 360 ? -30.234 -35.125 -28.234 1 83.06 360 LYS B CA 1
ATOM 10948 C C . LYS B 1 360 ? -31.312 -34.875 -27.172 1 83.06 360 LYS B C 1
ATOM 10950 O O . LYS B 1 360 ? -31.594 -33.719 -26.828 1 83.06 360 LYS B O 1
ATOM 10955 N N . SER B 1 361 ? -31.875 -35.969 -26.656 1 86.06 361 SER B N 1
ATOM 10956 C CA . SER B 1 361 ? -32.906 -35.812 -25.641 1 86.06 361 SER B CA 1
ATOM 10957 C C . SER B 1 361 ? -32.344 -35.281 -24.344 1 86.06 361 SER B C 1
ATOM 10959 O O . SER B 1 361 ? -33.062 -34.688 -23.531 1 86.06 361 SER B O 1
ATOM 10961 N N . ASP B 1 362 ? -31.047 -35.469 -24.156 1 89.06 362 ASP B N 1
ATOM 10962 C CA . ASP B 1 362 ? -30.406 -35.031 -22.938 1 89.06 362 ASP B CA 1
ATOM 10963 C C . ASP B 1 362 ? -30.312 -33.5 -22.891 1 89.06 362 ASP B C 1
ATOM 10965 O O . ASP B 1 362 ? -30.344 -32.906 -21.812 1 89.06 362 ASP B O 1
ATOM 10969 N N . TYR B 1 363 ? -30.328 -32.781 -24.031 1 87.44 363 TYR B N 1
ATOM 10970 C CA . TYR B 1 363 ? -30.281 -31.312 -24.078 1 87.44 363 TYR B CA 1
ATOM 10971 C C . TYR B 1 363 ? -31.609 -30.703 -23.609 1 87.44 363 TYR B C 1
ATOM 10973 O O . TYR B 1 363 ? -31.625 -29.688 -22.922 1 87.44 363 TYR B O 1
ATOM 10981 N N . ILE B 1 364 ? -32.625 -31.359 -24.047 1 91.44 364 ILE B N 1
ATOM 10982 C CA . ILE B 1 364 ? -33.938 -30.891 -23.625 1 91.44 364 ILE B CA 1
ATOM 10983 C C . ILE B 1 364 ? -34.125 -31.141 -22.125 1 91.44 364 ILE B C 1
ATOM 10985 O O . ILE B 1 364 ? -34.688 -30.297 -21.422 1 91.44 364 ILE B O 1
ATOM 10989 N N . ARG B 1 365 ? -33.656 -32.312 -21.688 1 92.88 365 ARG B N 1
ATOM 10990 C CA . ARG B 1 365 ? -33.75 -32.625 -20.266 1 92.88 365 ARG B CA 1
ATOM 10991 C C . ARG B 1 365 ? -32.938 -31.641 -19.453 1 92.88 365 ARG B C 1
ATOM 10993 O O . ARG B 1 365 ? -33.281 -31.328 -18.312 1 92.88 365 ARG B O 1
ATOM 11000 N N . MET B 1 366 ? -31.891 -31.156 -20.016 1 92 366 MET B N 1
ATOM 11001 C CA . MET B 1 366 ? -31.047 -30.188 -19.328 1 92 366 MET B CA 1
ATOM 11002 C C . MET B 1 366 ? -31.812 -28.891 -19.078 1 92 366 MET B C 1
ATOM 11004 O O . MET B 1 366 ? -31.719 -28.297 -18 1 92 366 MET B O 1
ATOM 11008 N N . ILE B 1 367 ? -32.531 -28.375 -20.016 1 93.94 367 ILE B N 1
ATOM 11009 C CA . ILE B 1 367 ? -33.312 -27.141 -19.891 1 93.94 367 ILE B CA 1
ATOM 11010 C C . ILE B 1 367 ? -34.406 -27.328 -18.859 1 93.94 367 ILE B C 1
ATOM 11012 O O . ILE B 1 367 ? -34.688 -26.438 -18.047 1 93.94 367 ILE B O 1
ATOM 11016 N N . VAL B 1 368 ? -35 -28.531 -18.938 1 94.56 368 VAL B N 1
ATOM 11017 C CA . VAL B 1 368 ? -36.031 -28.844 -17.969 1 94.56 368 VAL B CA 1
ATOM 11018 C C . VAL B 1 368 ? -35.438 -28.906 -16.562 1 94.56 368 VAL B C 1
ATOM 11020 O O . VAL B 1 368 ? -36.062 -28.438 -15.602 1 94.56 368 VAL B O 1
ATOM 11023 N N . PHE B 1 369 ? -34.312 -29.5 -16.5 1 95.88 369 PHE B N 1
ATOM 11024 C CA . PHE B 1 369 ? -33.625 -29.625 -15.211 1 95.88 369 PHE B CA 1
ATOM 11025 C C . PHE B 1 369 ? -33.312 -28.25 -14.633 1 95.88 369 PHE B C 1
ATOM 11027 O O . PHE B 1 369 ? -33.375 -28.047 -13.422 1 95.88 369 PHE B O 1
ATOM 11034 N N . TYR B 1 370 ? -33 -27.281 -15.477 1 95.62 370 TYR B N 1
ATOM 11035 C CA . TYR B 1 370 ? -32.719 -25.922 -15.039 1 95.62 370 TYR B CA 1
ATOM 11036 C C . TYR B 1 370 ? -33.906 -25.328 -14.266 1 95.62 370 TYR B C 1
ATOM 11038 O O . TYR B 1 370 ? -33.719 -24.766 -13.188 1 95.62 370 TYR B O 1
ATOM 11046 N N . PHE B 1 371 ? -35.094 -25.5 -14.727 1 95.94 371 PHE B N 1
ATOM 11047 C CA . PHE B 1 371 ? -36.281 -24.969 -14.078 1 95.94 371 PHE B CA 1
ATOM 11048 C C . PHE B 1 371 ? -36.562 -25.703 -12.781 1 95.94 371 PHE B C 1
ATOM 11050 O O . PHE B 1 371 ? -36.938 -25.094 -11.781 1 95.94 371 PHE B O 1
ATOM 11057 N N . PHE B 1 372 ? -36.344 -26.969 -12.797 1 95.12 372 PHE B N 1
ATOM 11058 C CA . PHE B 1 372 ? -36.625 -27.75 -11.594 1 95.12 372 PHE B CA 1
ATOM 11059 C C . PHE B 1 372 ? -35.531 -27.516 -10.539 1 95.12 372 PHE B C 1
ATOM 11061 O O . PHE B 1 372 ? -35.781 -27.672 -9.344 1 95.12 372 PHE B O 1
ATOM 11068 N N . MET B 1 373 ? -34.344 -27.234 -10.984 1 95.62 373 MET B N 1
ATOM 11069 C CA . MET B 1 373 ? -33.281 -26.891 -10.031 1 95.62 373 MET B CA 1
ATOM 11070 C C . MET B 1 373 ? -33.656 -25.641 -9.242 1 95.62 373 MET B C 1
ATOM 11072 O O . MET B 1 373 ? -33.438 -25.594 -8.023 1 95.62 373 MET B O 1
ATOM 11076 N N . ILE B 1 374 ? -34.219 -24.594 -9.898 1 95.38 374 ILE B N 1
ATOM 11077 C CA . ILE B 1 374 ? -34.688 -23.375 -9.234 1 95.38 374 ILE B CA 1
ATOM 11078 C C . ILE B 1 374 ? -35.844 -23.703 -8.281 1 95.38 374 ILE B C 1
ATOM 11080 O O . ILE B 1 374 ? -35.906 -23.188 -7.168 1 95.38 374 ILE B O 1
ATOM 11084 N N . LEU B 1 375 ? -36.688 -24.641 -8.789 1 95.44 375 LEU B N 1
ATOM 11085 C CA . LEU B 1 375 ? -37.812 -25.047 -7.965 1 95.44 375 LEU B CA 1
ATOM 11086 C C . LEU B 1 375 ? -37.344 -25.828 -6.742 1 95.44 375 LEU B C 1
ATOM 11088 O O . LEU B 1 375 ? -37.906 -25.672 -5.652 1 95.44 375 LEU B O 1
ATOM 11092 N N . ALA B 1 376 ? -36.375 -26.672 -6.953 1 95.62 376 ALA B N 1
ATOM 11093 C CA . ALA B 1 376 ? -35.812 -27.422 -5.836 1 95.62 376 ALA B CA 1
ATOM 11094 C C . ALA B 1 376 ? -35.25 -26.5 -4.777 1 95.62 376 ALA B C 1
ATOM 11096 O O . ALA B 1 376 ? -35.406 -26.734 -3.576 1 95.62 376 ALA B O 1
ATOM 11097 N N . ARG B 1 377 ? -34.5 -25.453 -5.148 1 94.62 377 ARG B N 1
ATOM 11098 C CA . ARG B 1 377 ? -33.969 -24.484 -4.203 1 94.62 377 ARG B CA 1
ATOM 11099 C C . ARG B 1 377 ? -35.094 -23.719 -3.506 1 94.62 377 ARG B C 1
ATOM 11101 O O . ARG B 1 377 ? -34.969 -23.391 -2.32 1 94.62 377 ARG B O 1
ATOM 11108 N N . PHE B 1 378 ? -36.156 -23.438 -4.281 1 95.88 378 PHE B N 1
ATOM 11109 C CA . PHE B 1 378 ? -37.312 -22.781 -3.705 1 95.88 378 PHE B CA 1
ATOM 11110 C C . PHE B 1 378 ? -37.906 -23.625 -2.59 1 95.88 378 PHE B C 1
ATOM 11112 O O . PHE B 1 378 ? -38.188 -23.125 -1.499 1 95.88 378 PHE B O 1
ATOM 11119 N N . ILE B 1 379 ? -38.062 -24.906 -2.867 1 95.81 379 ILE B N 1
ATOM 11120 C CA . ILE B 1 379 ? -38.625 -25.812 -1.888 1 95.81 379 ILE B CA 1
ATOM 11121 C C . ILE B 1 379 ? -37.688 -25.969 -0.695 1 95.81 379 ILE B C 1
ATOM 11123 O O . ILE B 1 379 ? -38.125 -26.016 0.454 1 95.81 379 ILE B O 1
ATOM 11127 N N . MET B 1 380 ? -36.469 -26.062 -0.956 1 95.06 380 MET B N 1
ATOM 11128 C CA . MET B 1 380 ? -35.469 -26.203 0.105 1 95.06 380 MET B CA 1
ATOM 11129 C C . MET B 1 380 ? -35.531 -25.016 1.054 1 95.06 380 MET B C 1
ATOM 11131 O O . MET B 1 380 ? -35.562 -25.188 2.273 1 95.06 380 MET B O 1
ATOM 11135 N N . ILE B 1 381 ? -35.531 -23.75 0.519 1 94.44 381 ILE B N 1
ATOM 11136 C CA . ILE B 1 381 ? -35.531 -22.547 1.345 1 94.44 381 ILE B CA 1
ATOM 11137 C C . ILE B 1 381 ? -36.875 -22.406 2.043 1 94.44 381 ILE B C 1
ATOM 11139 O O . ILE B 1 381 ? -36.938 -21.969 3.195 1 94.44 381 ILE B O 1
ATOM 11143 N N . LEU B 1 382 ? -37.969 -22.812 1.34 1 93.94 382 LEU B N 1
ATOM 11144 C CA . LEU B 1 382 ? -39.281 -22.75 1.925 1 93.94 382 LEU B CA 1
ATOM 11145 C C . LEU B 1 382 ? -39.406 -23.672 3.127 1 93.94 382 LEU B C 1
ATOM 11147 O O . LEU B 1 382 ? -40.062 -23.344 4.117 1 93.94 382 LEU B O 1
ATOM 11151 N N . THR B 1 383 ? -38.781 -24.828 3.041 1 94.5 383 THR B N 1
ATOM 11152 C CA . THR B 1 383 ? -38.812 -25.797 4.125 1 94.5 383 THR B CA 1
ATOM 11153 C C . THR B 1 383 ? -38.156 -25.234 5.379 1 94.5 383 THR B C 1
ATOM 11155 O O . THR B 1 383 ? -38.625 -25.453 6.496 1 94.5 383 THR B O 1
ATOM 11158 N N . PHE B 1 384 ? -37.156 -24.484 5.266 1 93.44 384 PHE B N 1
ATOM 11159 C CA . PHE B 1 384 ? -36.406 -23.969 6.41 1 93.44 384 PHE B CA 1
ATOM 11160 C C . PHE B 1 384 ? -36.781 -22.516 6.688 1 93.44 384 PHE B C 1
ATOM 11162 O O . PHE B 1 384 ? -36.156 -21.875 7.535 1 93.44 384 PHE B O 1
ATOM 11169 N N . TRP B 1 385 ? -37.719 -21.953 5.996 1 91.12 385 TRP B N 1
ATOM 11170 C CA . TRP B 1 385 ? -38.094 -20.547 6.074 1 91.12 385 TRP B CA 1
ATOM 11171 C C . TRP B 1 385 ? -38.531 -20.172 7.492 1 91.12 385 TRP B C 1
ATOM 11173 O O . TRP B 1 385 ? -38.125 -19.125 8.008 1 91.12 385 TRP B O 1
ATOM 11183 N N . PRO B 1 386 ? -39.281 -21.047 8.211 1 88.12 386 PRO B N 1
ATOM 11184 C CA . PRO B 1 386 ? -39.688 -20.672 9.57 1 88.12 386 PRO B CA 1
ATOM 11185 C C . PRO B 1 386 ? -38.5 -20.578 10.531 1 88.12 386 PRO B C 1
ATOM 11187 O O . PRO B 1 386 ? -38.5 -19.75 11.438 1 88.12 386 PRO B O 1
ATOM 11190 N N . PHE B 1 387 ? -37.531 -21.312 10.289 1 89.44 387 PHE B N 1
ATOM 11191 C CA . PHE B 1 387 ? -36.344 -21.281 11.141 1 89.44 387 PHE B CA 1
ATOM 11192 C C . PHE B 1 387 ? -35.469 -20.094 10.781 1 89.44 387 PHE B C 1
ATOM 11194 O O . PHE B 1 387 ? -34.812 -19.516 11.656 1 89.44 387 PHE B O 1
ATOM 11201 N N . LEU B 1 388 ? -35.469 -19.703 9.492 1 90.69 388 LEU B N 1
ATOM 11202 C CA . LEU B 1 388 ? -34.594 -18.625 9.008 1 90.69 388 LEU B CA 1
ATOM 11203 C C . LEU B 1 388 ? -35.094 -17.266 9.508 1 90.69 388 LEU B C 1
ATOM 11205 O O . LEU B 1 388 ? -34.344 -16.312 9.609 1 90.69 388 LEU B O 1
ATOM 11209 N N . ARG B 1 389 ? -36.281 -17.172 9.914 1 87.56 389 ARG B N 1
ATOM 11210 C CA . ARG B 1 389 ? -36.844 -15.906 10.383 1 87.56 389 ARG B CA 1
ATOM 11211 C C . ARG B 1 389 ? -36.625 -15.742 11.883 1 87.56 389 ARG B C 1
ATOM 11213 O O . ARG B 1 389 ? -36.688 -14.625 12.406 1 87.56 389 ARG B O 1
ATOM 11220 N N . CYS B 1 390 ? -36.344 -16.781 12.555 1 84.75 390 CYS B N 1
ATOM 11221 C CA . CYS B 1 390 ? -36.25 -16.75 14.008 1 84.75 390 CYS B CA 1
ATOM 11222 C C . CYS B 1 390 ? -34.844 -16.391 14.461 1 84.75 390 CYS B C 1
ATOM 11224 O O . CYS B 1 390 ? -34.656 -15.883 15.57 1 84.75 390 CYS B O 1
ATOM 11226 N N . PHE B 1 391 ? -33.969 -16.703 13.641 1 82.44 391 PHE B N 1
ATOM 11227 C CA . PHE B 1 391 ? -32.594 -16.516 14.094 1 82.44 391 PHE B CA 1
ATOM 11228 C C . PHE B 1 391 ? -31.891 -15.438 13.281 1 82.44 391 PHE B C 1
ATOM 11230 O O . PHE B 1 391 ? -32.125 -15.312 12.07 1 82.44 391 PHE B O 1
ATOM 11237 N N . GLY B 1 392 ? -31.062 -14.578 13.953 1 78.56 392 GLY B N 1
ATOM 11238 C CA . GLY B 1 392 ? -30.266 -13.555 13.297 1 78.56 392 GLY B CA 1
ATOM 11239 C C . GLY B 1 392 ? -31.109 -12.438 12.711 1 78.56 392 GLY B C 1
ATOM 11240 O O . GLY B 1 392 ? -32 -11.906 13.375 1 78.56 392 GLY B O 1
ATOM 11241 N N . TYR B 1 393 ? -30.781 -12.023 11.422 1 81.31 393 TYR B N 1
ATOM 11242 C CA . TYR B 1 393 ? -31.531 -11.008 10.711 1 81.31 393 TYR B CA 1
ATOM 11243 C C . TYR B 1 393 ? -32.688 -11.633 9.945 1 81.31 393 TYR B C 1
ATOM 11245 O O . TYR B 1 393 ? -32.5 -12.562 9.164 1 81.31 393 TYR B O 1
ATOM 11253 N N . PRO B 1 394 ? -33.812 -11.242 10.312 1 81.56 394 PRO B N 1
ATOM 11254 C CA . PRO B 1 394 ? -34.969 -11.82 9.586 1 81.56 394 PRO B CA 1
ATOM 11255 C C . PRO B 1 394 ? -34.906 -11.555 8.086 1 81.56 394 PRO B C 1
ATOM 11257 O O . PRO B 1 394 ? -34.594 -10.438 7.664 1 81.56 394 PRO B O 1
ATOM 11260 N N . ILE B 1 395 ? -35.125 -12.625 7.324 1 87.19 395 ILE B N 1
ATOM 11261 C CA . ILE B 1 395 ? -35.062 -12.531 5.871 1 87.19 395 ILE B CA 1
ATOM 11262 C C . ILE B 1 395 ? -36.406 -12.047 5.336 1 87.19 395 ILE B C 1
ATOM 11264 O O . ILE B 1 395 ? -37.469 -12.625 5.652 1 87.19 395 ILE B O 1
ATOM 11268 N N . SER B 1 396 ? -36.406 -11.008 4.539 1 86 396 SER B N 1
ATOM 11269 C CA . SER B 1 396 ? -37.625 -10.453 3.939 1 86 396 SER B CA 1
ATOM 11270 C C . SER B 1 396 ? -38.062 -11.258 2.717 1 86 396 SER B C 1
ATOM 11272 O O . SER B 1 396 ? -37.312 -12.109 2.229 1 86 396 SER B O 1
ATOM 11274 N N . LYS B 1 397 ? -39.219 -11.039 2.256 1 88 397 LYS B N 1
ATOM 11275 C CA . LYS B 1 397 ? -39.781 -11.758 1.111 1 88 397 LYS B CA 1
ATOM 11276 C C . LYS B 1 397 ? -38.969 -11.5 -0.149 1 88 397 LYS B C 1
ATOM 11278 O O . LYS B 1 397 ? -38.625 -12.43 -0.886 1 88 397 LYS B O 1
ATOM 11283 N N . PRO B 1 398 ? -38.594 -10.258 -0.35 1 88.69 398 PRO B N 1
ATOM 11284 C CA . PRO B 1 398 ? -37.75 -10.047 -1.533 1 88.69 398 PRO B CA 1
ATOM 11285 C C . PRO B 1 398 ? -36.406 -10.75 -1.428 1 88.69 398 PRO B C 1
ATOM 11287 O O . PRO B 1 398 ? -35.875 -11.242 -2.43 1 88.69 398 PRO B O 1
ATOM 11290 N N . GLU B 1 399 ? -35.875 -10.727 -0.219 1 90.31 399 GLU B N 1
ATOM 11291 C CA . GLU B 1 399 ? -34.625 -11.414 -0.016 1 90.31 399 GLU B CA 1
ATOM 11292 C C . GLU B 1 399 ? -34.75 -12.914 -0.247 1 90.31 399 GLU B C 1
ATOM 11294 O O . GLU B 1 399 ? -33.812 -13.562 -0.733 1 90.31 399 GLU B O 1
ATOM 11299 N N . PHE B 1 400 ? -35.938 -13.414 0.093 1 91.88 400 PHE B N 1
ATOM 11300 C CA . PHE B 1 400 ? -36.25 -14.82 -0.134 1 91.88 400 PHE B CA 1
ATOM 11301 C C . PHE B 1 400 ? -36.188 -15.156 -1.62 1 91.88 400 PHE B C 1
ATOM 11303 O O . PHE B 1 400 ? -35.594 -16.156 -2.014 1 91.88 400 PHE B O 1
ATOM 11310 N N . ILE B 1 401 ? -36.688 -14.344 -2.418 1 92.94 401 ILE B N 1
ATOM 11311 C CA . ILE B 1 401 ? -36.75 -14.57 -3.857 1 92.94 401 ILE B CA 1
ATOM 11312 C C . ILE B 1 401 ? -35.375 -14.469 -4.465 1 92.94 401 ILE B C 1
ATOM 11314 O O . ILE B 1 401 ? -35 -15.266 -5.336 1 92.94 401 ILE B O 1
ATOM 11318 N N . VAL B 1 402 ? -34.656 -13.5 -3.98 1 91.62 402 VAL B N 1
ATOM 11319 C CA . VAL B 1 402 ? -33.312 -13.312 -4.508 1 91.62 402 VAL B CA 1
ATOM 11320 C C . VAL B 1 402 ? -32.406 -14.469 -4.066 1 91.62 402 VAL B C 1
ATOM 11322 O O . VAL B 1 402 ? -31.516 -14.898 -4.812 1 91.62 402 VAL B O 1
ATOM 11325 N N . LEU B 1 403 ? -32.656 -14.953 -2.895 1 92 403 LEU B N 1
ATOM 11326 C CA . LEU B 1 403 ? -31.891 -16.094 -2.395 1 92 403 LEU B CA 1
ATOM 11327 C C . LEU B 1 403 ? -32.125 -17.328 -3.26 1 92 403 LEU B C 1
ATOM 11329 O O . LEU B 1 403 ? -31.219 -18.109 -3.502 1 92 403 LEU B O 1
ATOM 11333 N N . VAL B 1 404 ? -33.281 -17.484 -3.699 1 93.31 404 VAL B N 1
ATOM 11334 C CA . VAL B 1 404 ? -33.656 -18.625 -4.543 1 93.31 404 VAL B CA 1
ATOM 11335 C C . VAL B 1 404 ? -33.062 -18.438 -5.934 1 93.31 404 VAL B C 1
ATOM 11337 O O . VAL B 1 404 ? -32.438 -19.375 -6.473 1 93.31 404 VAL B O 1
ATOM 11340 N N . TYR B 1 405 ? -33.156 -17.266 -6.434 1 91.88 405 TYR B N 1
ATOM 11341 C CA . TYR B 1 405 ? -32.719 -16.984 -7.801 1 91.88 405 TYR B CA 1
ATOM 11342 C C . TYR B 1 405 ? -31.203 -16.844 -7.879 1 91.88 405 TYR B C 1
ATOM 11344 O O . TYR B 1 405 ? -30.609 -17.094 -8.93 1 91.88 405 TYR B O 1
ATOM 11352 N N . GLY B 1 406 ? -30.594 -16.484 -6.812 1 88 406 GLY B N 1
ATOM 11353 C CA . GLY B 1 406 ? -29.188 -16.156 -6.801 1 88 406 GLY B CA 1
ATOM 11354 C C . GLY B 1 406 ? -28.297 -17.375 -6.57 1 88 406 GLY B C 1
ATOM 11355 O O . GLY B 1 406 ? -27.078 -17.234 -6.434 1 88 406 GLY B O 1
ATOM 11356 N N . GLY B 1 407 ? -28.812 -18.609 -6.641 1 88.69 407 GLY B N 1
ATOM 11357 C CA . GLY B 1 407 ? -28.031 -19.812 -6.445 1 88.69 407 GLY B CA 1
ATOM 11358 C C . GLY B 1 407 ? -27.328 -20.266 -7.707 1 88.69 407 GLY B C 1
ATOM 11359 O O . GLY B 1 407 ? -27.688 -21.297 -8.289 1 88.69 407 GLY B O 1
ATOM 11360 N N . LEU B 1 408 ? -26.266 -19.594 -8.062 1 88.88 408 LEU B N 1
ATOM 11361 C CA . LEU B 1 408 ? -25.516 -19.938 -9.266 1 88.88 408 LEU B CA 1
ATOM 11362 C C . LEU B 1 408 ? -24.578 -21.109 -8.992 1 88.88 408 LEU B C 1
ATOM 11364 O O . LEU B 1 408 ? -24.203 -21.359 -7.84 1 88.88 408 LEU B O 1
ATOM 11368 N N . ARG B 1 409 ? -24.312 -21.844 -10 1 87.44 409 ARG B N 1
ATOM 11369 C CA . ARG B 1 409 ? -23.375 -22.953 -9.891 1 87.44 409 ARG B CA 1
ATOM 11370 C C . ARG B 1 409 ? -22 -22.547 -10.414 1 87.44 409 ARG B C 1
ATOM 11372 O O . ARG B 1 409 ? -21.875 -21.688 -11.281 1 87.44 409 ARG B O 1
ATOM 11379 N N . GLY B 1 410 ? -20.984 -23.094 -9.805 1 75.81 410 GLY B N 1
ATOM 11380 C CA . GLY B 1 410 ? -19.672 -22.562 -10.141 1 75.81 410 GLY B CA 1
ATOM 11381 C C . GLY B 1 410 ? -18.594 -23.625 -10.227 1 75.81 410 GLY B C 1
ATOM 11382 O O . GLY B 1 410 ? -18.844 -24.719 -10.727 1 75.81 410 GLY B O 1
ATOM 11383 N N . ALA B 1 411 ? -17.359 -23.234 -9.734 1 72.06 411 ALA B N 1
ATOM 11384 C CA . ALA B 1 411 ? -16.094 -23.922 -9.961 1 72.06 411 ALA B CA 1
ATOM 11385 C C . ALA B 1 411 ? -16.062 -25.25 -9.219 1 72.06 411 ALA B C 1
ATOM 11387 O O . ALA B 1 411 ? -15.602 -26.266 -9.758 1 72.06 411 ALA B O 1
ATOM 11388 N N . LEU B 1 412 ? -16.578 -25.328 -8.031 1 79.44 412 LEU B N 1
ATOM 11389 C CA . LEU B 1 412 ? -16.469 -26.562 -7.25 1 79.44 412 LEU B CA 1
ATOM 11390 C C . LEU B 1 412 ? -17.359 -27.641 -7.84 1 79.44 412 LEU B C 1
ATOM 11392 O O . LEU B 1 412 ? -16.969 -28.812 -7.914 1 79.44 412 LEU B O 1
ATOM 11396 N N . GLY B 1 413 ? -18.625 -27.297 -8.203 1 81.88 413 GLY B N 1
ATOM 11397 C CA . GLY B 1 413 ? -19.5 -28.281 -8.836 1 81.88 413 GLY B CA 1
ATOM 11398 C C . GLY B 1 413 ? -18.906 -28.875 -10.102 1 81.88 413 GLY B C 1
ATOM 11399 O O . GLY B 1 413 ? -19 -30.078 -10.32 1 81.88 413 GLY B O 1
ATOM 11400 N N . LEU B 1 414 ? -18.344 -28.109 -10.758 1 76.94 414 LEU B N 1
ATOM 11401 C CA . LEU B 1 414 ? -17.719 -28.562 -12 1 76.94 414 LEU B CA 1
ATOM 11402 C C . LEU B 1 414 ? -16.531 -29.469 -11.719 1 76.94 414 LEU B C 1
ATOM 11404 O O . LEU B 1 414 ? -16.328 -30.469 -12.414 1 76.94 414 LEU B O 1
ATOM 11408 N N . THR B 1 415 ? -15.758 -29.094 -10.805 1 75.19 415 THR B N 1
ATOM 11409 C CA . THR B 1 415 ? -14.578 -29.875 -10.453 1 75.19 415 THR B CA 1
ATOM 11410 C C . THR B 1 415 ? -14.984 -31.266 -9.945 1 75.19 415 THR B C 1
ATOM 11412 O O . THR B 1 415 ? -14.367 -32.25 -10.305 1 75.19 415 THR B O 1
ATOM 11415 N N . LEU B 1 416 ? -15.969 -31.297 -9.148 1 82.56 416 LEU B N 1
ATOM 11416 C CA . LEU B 1 416 ? -16.453 -32.562 -8.641 1 82.56 416 LEU B CA 1
ATOM 11417 C C . LEU B 1 416 ? -17 -33.438 -9.773 1 82.56 416 LEU B C 1
ATOM 11419 O O . LEU B 1 416 ? -16.797 -34.656 -9.781 1 82.56 416 LEU B O 1
ATOM 11423 N N . SER B 1 417 ? -17.641 -32.844 -10.719 1 84.56 417 SER B N 1
ATOM 11424 C CA . SER B 1 417 ? -18.172 -33.594 -11.859 1 84.56 417 SER B CA 1
ATOM 11425 C C . SER B 1 417 ? -17.047 -34.125 -12.727 1 84.56 417 SER B C 1
ATOM 11427 O O . SER B 1 417 ? -17.188 -35.219 -13.312 1 84.56 417 SER B O 1
ATOM 11429 N N . LEU B 1 418 ? -16.031 -33.375 -12.797 1 76.31 418 LEU B N 1
ATOM 11430 C CA . LEU B 1 418 ? -14.875 -33.844 -13.562 1 76.31 418 LEU B CA 1
ATOM 11431 C C . LEU B 1 418 ? -14.211 -35.031 -12.867 1 76.31 418 LEU B C 1
ATOM 11433 O O . LEU B 1 418 ? -13.68 -35.938 -13.531 1 76.31 418 LEU B O 1
ATOM 11437 N N . MET B 1 419 ? -14.266 -35 -11.57 1 77.31 419 MET B N 1
ATOM 11438 C CA . MET B 1 419 ? -13.742 -36.125 -10.82 1 77.31 419 MET B CA 1
ATOM 11439 C C . MET B 1 419 ? -14.539 -37.375 -11.125 1 77.31 419 MET B C 1
ATOM 11441 O O . MET B 1 419 ? -13.977 -38.469 -11.219 1 77.31 419 MET B O 1
ATOM 11445 N N . VAL B 1 420 ? -15.797 -37.219 -11.289 1 82.56 420 VAL B N 1
ATOM 11446 C CA . VAL B 1 420 ? -16.656 -38.344 -11.656 1 82.56 420 VAL B CA 1
ATOM 11447 C C . VAL B 1 420 ? -16.359 -38.781 -13.094 1 82.56 420 VAL B C 1
ATOM 11449 O O . VAL B 1 420 ? -16.344 -39.969 -13.391 1 82.56 420 VAL B O 1
ATOM 11452 N N . GLY B 1 421 ? -16.141 -37.844 -13.906 1 77.56 421 GLY B N 1
ATOM 11453 C CA . GLY B 1 421 ? -15.867 -38.125 -15.312 1 77.56 421 GLY B CA 1
ATOM 11454 C C . GLY B 1 421 ? -14.609 -38.938 -15.523 1 77.56 421 GLY B C 1
ATOM 11455 O O . GLY B 1 421 ? -14.531 -39.719 -16.469 1 77.56 421 GLY B O 1
ATOM 11456 N N . CYS B 1 422 ? -13.664 -38.781 -14.609 1 71.56 422 CYS B N 1
ATOM 11457 C CA . CYS B 1 422 ? -12.383 -39.469 -14.773 1 71.56 422 CYS B CA 1
ATOM 11458 C C . CYS B 1 422 ? -12.344 -40.75 -13.977 1 71.56 422 CYS B C 1
ATOM 11460 O O . CYS B 1 422 ? -11.383 -41.531 -14.07 1 71.56 422 CYS B O 1
ATOM 11462 N N . ASP B 1 423 ? -13.438 -40.969 -13.227 1 75.12 423 ASP B N 1
ATOM 11463 C CA . ASP B 1 423 ? -13.484 -42.188 -12.414 1 75.12 423 ASP B CA 1
ATOM 11464 C C . ASP B 1 423 ? -13.891 -43.406 -13.25 1 75.12 423 ASP B C 1
ATOM 11466 O O . ASP B 1 423 ? -15.07 -43.562 -13.57 1 75.12 423 ASP B O 1
ATOM 11470 N N . GLU B 1 424 ? -12.969 -44.281 -13.586 1 72.81 424 GLU B N 1
ATOM 11471 C CA . GLU B 1 424 ? -13.188 -45.406 -14.469 1 72.81 424 GLU B CA 1
ATOM 11472 C C . GLU B 1 424 ? -14.008 -46.5 -13.781 1 72.81 424 GLU B C 1
ATOM 11474 O O . GLU B 1 424 ? -14.516 -47.406 -14.438 1 72.81 424 GLU B O 1
ATOM 11479 N N . GLU B 1 425 ? -14.18 -46.344 -12.445 1 77.69 425 GLU B N 1
ATOM 11480 C CA . GLU B 1 425 ? -14.953 -47.344 -11.719 1 77.69 425 GLU B CA 1
ATOM 11481 C C . GLU B 1 425 ? -16.453 -47.156 -11.938 1 77.69 425 GLU B C 1
ATOM 11483 O O . GLU B 1 425 ? -17.25 -48.062 -11.664 1 77.69 425 GLU B O 1
ATOM 11488 N N . LEU B 1 426 ? -16.828 -46.062 -12.555 1 84.06 426 LEU B N 1
ATOM 11489 C CA . LEU B 1 426 ? -18.234 -45.75 -12.805 1 84.06 426 LEU B CA 1
ATOM 11490 C C . LEU B 1 426 ? -18.594 -45.969 -14.273 1 84.06 426 LEU B C 1
ATOM 11492 O O . LEU B 1 426 ? -17.703 -45.969 -15.133 1 84.06 426 LEU B O 1
ATOM 11496 N N . PRO B 1 427 ? -19.828 -46.281 -14.508 1 84.06 427 PRO B N 1
ATOM 11497 C CA . PRO B 1 427 ? -20.234 -46.5 -15.898 1 84.06 427 PRO B CA 1
ATOM 11498 C C . PRO B 1 427 ? -19.984 -45.281 -16.781 1 84.06 427 PRO B C 1
ATOM 11500 O O . PRO B 1 427 ? -20.156 -44.125 -16.328 1 84.06 427 PRO B O 1
ATOM 11503 N N . ALA B 1 428 ? -19.625 -45.469 -17.984 1 79.88 428 ALA B N 1
ATOM 11504 C CA . ALA B 1 428 ? -19.203 -44.438 -18.922 1 79.88 428 ALA B CA 1
ATOM 11505 C C . ALA B 1 428 ? -20.312 -43.438 -19.156 1 79.88 428 ALA B C 1
ATOM 11507 O O . ALA B 1 428 ? -20.062 -42.219 -19.25 1 79.88 428 ALA B O 1
ATOM 11508 N N . ARG B 1 429 ? -21.516 -43.906 -19.312 1 84.19 429 ARG B N 1
ATOM 11509 C CA . ARG B 1 429 ? -22.625 -43.031 -19.609 1 84.19 429 ARG B CA 1
ATOM 11510 C C . ARG B 1 429 ? -22.859 -42.031 -18.453 1 84.19 429 ARG B C 1
ATOM 11512 O O . ARG B 1 429 ? -23.062 -40.844 -18.672 1 84.19 429 ARG B O 1
ATOM 11519 N N . PHE B 1 430 ? -22.812 -42.531 -17.266 1 88.5 430 PHE B N 1
ATOM 11520 C CA . PHE B 1 430 ? -23 -41.688 -16.078 1 88.5 430 PHE B CA 1
ATOM 11521 C C . PHE B 1 430 ? -21.891 -40.656 -15.969 1 88.5 430 PHE B C 1
ATOM 11523 O O . PHE B 1 430 ? -22.141 -39.5 -15.586 1 88.5 430 PHE B O 1
ATOM 11530 N N . ARG B 1 431 ? -20.703 -41.062 -16.266 1 83.75 431 ARG B N 1
ATOM 11531 C CA . ARG B 1 431 ? -19.562 -40.156 -16.203 1 83.75 431 ARG B CA 1
ATOM 11532 C C . ARG B 1 431 ? -19.734 -38.969 -17.125 1 83.75 431 ARG B C 1
ATOM 11534 O O . ARG B 1 431 ? -19.5 -37.812 -16.719 1 83.75 431 ARG B O 1
ATOM 11541 N N . HIS B 1 432 ? -20.188 -39.219 -18.297 1 82.19 432 HIS B N 1
ATOM 11542 C CA . HIS B 1 432 ? -20.375 -38.156 -19.281 1 82.19 432 HIS B CA 1
ATOM 11543 C C . HIS B 1 432 ? -21.594 -37.312 -18.953 1 82.19 432 HIS B C 1
ATOM 11545 O O . HIS B 1 432 ? -21.609 -36.094 -19.172 1 82.19 432 HIS B O 1
ATOM 11551 N N . LEU B 1 433 ? -22.594 -37.969 -18.438 1 87.06 433 LEU B N 1
ATOM 11552 C CA . LEU B 1 433 ? -23.797 -37.25 -18.047 1 87.06 433 LEU B CA 1
ATOM 11553 C C . LEU B 1 433 ? -23.516 -36.281 -16.891 1 87.06 433 LEU B C 1
ATOM 11555 O O . LEU B 1 433 ? -24.094 -35.188 -16.828 1 87.06 433 LEU B O 1
ATOM 11559 N N . SER B 1 434 ? -22.719 -36.719 -15.984 1 87.88 434 SER B N 1
ATOM 11560 C CA . SER B 1 434 ? -22.375 -35.906 -14.836 1 87.88 434 SER B CA 1
ATOM 11561 C C . SER B 1 434 ? -21.688 -34.594 -15.273 1 87.88 434 SER B C 1
ATOM 11563 O O . SER B 1 434 ? -22.016 -33.531 -14.789 1 87.88 434 SER B O 1
ATOM 11565 N N . VAL B 1 435 ? -20.75 -34.688 -16.141 1 81.88 435 VAL B N 1
ATOM 11566 C CA . VAL B 1 435 ? -20.016 -33.531 -16.625 1 81.88 435 VAL B CA 1
ATOM 11567 C C . VAL B 1 435 ? -20.938 -32.656 -17.469 1 81.88 435 VAL B C 1
ATOM 11569 O O . VAL B 1 435 ? -20.859 -31.422 -17.406 1 81.88 435 VAL B O 1
ATOM 11572 N N . PHE B 1 436 ? -21.812 -33.312 -18.188 1 84.25 436 PHE B N 1
ATOM 11573 C CA . PHE B 1 436 ? -22.75 -32.594 -19.047 1 84.25 436 PHE B CA 1
ATOM 11574 C C . PHE B 1 436 ? -23.688 -31.719 -18.219 1 84.25 436 PHE B C 1
ATOM 11576 O O . PHE B 1 436 ? -23.859 -30.531 -18.531 1 84.25 436 PHE B O 1
ATOM 11583 N N . TYR B 1 437 ? -24.234 -32.188 -17.219 1 89.12 437 TYR B N 1
ATOM 11584 C CA . TYR B 1 437 ? -25.203 -31.453 -16.406 1 89.12 437 TYR B CA 1
ATOM 11585 C C . TYR B 1 437 ? -24.5 -30.391 -15.57 1 89.12 437 TYR B C 1
ATOM 11587 O O . TYR B 1 437 ? -25 -29.281 -15.406 1 89.12 437 TYR B O 1
ATOM 11595 N N . ALA B 1 438 ? -23.375 -30.75 -14.977 1 86.94 438 ALA B N 1
ATOM 11596 C CA . ALA B 1 438 ? -22.656 -29.781 -14.156 1 86.94 438 ALA B CA 1
ATOM 11597 C C . ALA B 1 438 ? -22.188 -28.594 -14.992 1 86.94 438 ALA B C 1
ATOM 11599 O O . ALA B 1 438 ? -22.344 -27.438 -14.578 1 86.94 438 ALA B O 1
ATOM 11600 N N . ALA B 1 439 ? -21.594 -28.859 -16.156 1 80.75 439 ALA B N 1
ATOM 11601 C CA . ALA B 1 439 ? -21.109 -27.797 -17.047 1 80.75 439 ALA B CA 1
ATOM 11602 C C . ALA B 1 439 ? -22.281 -27 -17.609 1 80.75 439 ALA B C 1
ATOM 11604 O O . ALA B 1 439 ? -22.203 -25.781 -17.734 1 80.75 439 ALA B O 1
ATOM 11605 N N . GLY B 1 440 ? -23.281 -27.688 -18.047 1 82.69 440 GLY B N 1
ATOM 11606 C CA . GLY B 1 440 ? -24.438 -27.016 -18.578 1 82.69 440 GLY B CA 1
ATOM 11607 C C . GLY B 1 440 ? -25.125 -26.094 -17.578 1 82.69 440 GLY B C 1
ATOM 11608 O O . GLY B 1 440 ? -25.484 -24.969 -17.922 1 82.69 440 GLY B O 1
ATOM 11609 N N . MET B 1 441 ? -25.281 -26.594 -16.375 1 89.25 441 MET B N 1
ATOM 11610 C CA . MET B 1 441 ? -25.953 -25.781 -15.352 1 89.25 441 MET B CA 1
ATOM 11611 C C . MET B 1 441 ? -25.094 -24.594 -14.938 1 89.25 441 MET B C 1
ATOM 11613 O O . MET B 1 441 ? -25.609 -23.531 -14.633 1 89.25 441 MET B O 1
ATOM 11617 N N . ALA B 1 442 ? -23.812 -24.859 -14.797 1 83.31 442 ALA B N 1
ATOM 11618 C CA . ALA B 1 442 ? -22.922 -23.75 -14.484 1 83.31 442 ALA B CA 1
ATOM 11619 C C . ALA B 1 442 ? -23.016 -22.656 -15.555 1 83.31 442 ALA B C 1
ATOM 11621 O O . ALA B 1 442 ? -23.031 -21.469 -15.242 1 83.31 442 ALA B O 1
ATOM 11622 N N . ALA B 1 443 ? -23.078 -23.062 -16.797 1 81.31 443 ALA B N 1
ATOM 11623 C CA . ALA B 1 443 ? -23.141 -22.109 -17.891 1 81.31 443 ALA B CA 1
ATOM 11624 C C . ALA B 1 443 ? -24.484 -21.375 -17.922 1 81.31 443 ALA B C 1
ATOM 11626 O O . ALA B 1 443 ? -24.531 -20.156 -18 1 81.31 443 ALA B O 1
ATOM 11627 N N . ILE B 1 444 ? -25.547 -22.141 -17.781 1 87.69 444 ILE B N 1
ATOM 11628 C CA . ILE B 1 444 ? -26.891 -21.562 -17.906 1 87.69 444 ILE B CA 1
ATOM 11629 C C . ILE B 1 444 ? -27.156 -20.641 -16.719 1 87.69 444 ILE B C 1
ATOM 11631 O O . ILE B 1 444 ? -27.672 -19.531 -16.875 1 87.69 444 ILE B O 1
ATOM 11635 N N . THR B 1 445 ? -26.844 -21.031 -15.531 1 90 445 THR B N 1
ATOM 11636 C CA . THR B 1 445 ? -27.109 -20.219 -14.344 1 90 445 THR B CA 1
ATOM 11637 C C . THR B 1 445 ? -26.297 -18.922 -14.375 1 90 445 THR B C 1
ATOM 11639 O O . THR B 1 445 ? -26.766 -17.875 -13.93 1 90 445 THR B O 1
ATOM 11642 N N . ASN B 1 446 ? -25.094 -19 -14.82 1 83.31 446 ASN B N 1
ATOM 11643 C CA . ASN B 1 446 ? -24.266 -17.797 -14.867 1 83.31 446 ASN B CA 1
ATOM 11644 C C . ASN B 1 446 ? -24.719 -16.859 -15.984 1 83.31 446 ASN B C 1
ATOM 11646 O O . ASN B 1 446 ? -24.625 -15.633 -15.844 1 83.31 446 ASN B O 1
ATOM 11650 N N . LEU B 1 447 ? -25.156 -17.375 -17.109 1 81.94 447 LEU B N 1
ATOM 11651 C CA . LEU B 1 447 ? -25.531 -16.562 -18.266 1 81.94 447 LEU B CA 1
ATOM 11652 C C . LEU B 1 447 ? -26.922 -15.977 -18.078 1 81.94 447 LEU B C 1
ATOM 11654 O O . LEU B 1 447 ? -27.188 -14.844 -18.484 1 81.94 447 LEU B O 1
ATOM 11658 N N . VAL B 1 448 ? -27.797 -16.766 -17.516 1 88.75 448 VAL B N 1
ATOM 11659 C CA . VAL B 1 448 ? -29.188 -16.328 -17.406 1 88.75 448 VAL B CA 1
ATOM 11660 C C . VAL B 1 448 ? -29.406 -15.648 -16.047 1 88.75 448 VAL B C 1
ATOM 11662 O O . VAL B 1 448 ? -29.672 -14.445 -15.977 1 88.75 448 VAL B O 1
ATOM 11665 N N . ASN B 1 449 ? -29.203 -16.406 -14.953 1 89.81 449 ASN B N 1
ATOM 11666 C CA . ASN B 1 449 ? -29.453 -15.859 -13.625 1 89.81 449 ASN B CA 1
ATOM 11667 C C . ASN B 1 449 ? -28.469 -14.75 -13.281 1 89.81 449 ASN B C 1
ATOM 11669 O O . ASN B 1 449 ? -28.812 -13.781 -12.602 1 89.81 449 ASN B O 1
ATOM 11673 N N . GLY B 1 450 ? -27.25 -14.945 -13.656 1 81.25 450 GLY B N 1
ATOM 11674 C CA . GLY B 1 450 ? -26.234 -13.938 -13.359 1 81.25 450 GLY B CA 1
ATOM 11675 C C . GLY B 1 450 ? -26.531 -12.602 -14.016 1 81.25 450 GLY B C 1
ATOM 11676 O O . GLY B 1 450 ? -26.297 -11.547 -13.414 1 81.25 450 GLY B O 1
ATOM 11677 N N . THR B 1 451 ? -27.141 -12.531 -15.188 1 80.62 451 THR B N 1
ATOM 11678 C CA . THR B 1 451 ? -27.391 -11.305 -15.938 1 80.62 451 THR B CA 1
ATOM 11679 C C . THR B 1 451 ? -28.734 -10.711 -15.555 1 80.62 451 THR B C 1
ATOM 11681 O O . THR B 1 451 ? -28.906 -9.484 -15.586 1 80.62 451 THR B O 1
ATOM 11684 N N . THR B 1 452 ? -29.625 -11.5 -15.102 1 87.12 452 THR B N 1
ATOM 11685 C CA . THR B 1 452 ? -30.969 -11.008 -14.852 1 87.12 452 THR B CA 1
ATOM 11686 C C . THR B 1 452 ? -31.172 -10.711 -13.367 1 87.12 452 THR B C 1
ATOM 11688 O O . THR B 1 452 ? -32.188 -10.133 -12.984 1 87.12 452 THR B O 1
ATOM 11691 N N . CYS B 1 453 ? -30.281 -11.039 -12.594 1 86.69 453 CYS B N 1
ATOM 11692 C CA . CYS B 1 453 ? -30.422 -10.828 -11.156 1 86.69 453 CYS B CA 1
ATOM 11693 C C . CYS B 1 453 ? -30.5 -9.344 -10.828 1 86.69 453 CYS B C 1
ATOM 11695 O O . CYS B 1 453 ? -31.203 -8.945 -9.898 1 86.69 453 CYS B O 1
ATOM 11697 N N . LYS B 1 454 ? -29.781 -8.492 -11.531 1 82.06 454 LYS B N 1
ATOM 11698 C CA . LYS B 1 454 ? -29.828 -7.051 -11.297 1 82.06 454 LYS B CA 1
ATOM 11699 C C . LYS B 1 454 ? -31.234 -6.504 -11.508 1 82.06 454 LYS B C 1
ATOM 11701 O O . LYS B 1 454 ? -31.719 -5.723 -10.688 1 82.06 454 LYS B O 1
ATOM 11706 N N . ALA B 1 455 ? -31.859 -6.902 -12.57 1 83.44 455 ALA B N 1
ATOM 11707 C CA . ALA B 1 455 ? -33.219 -6.457 -12.883 1 83.44 455 ALA B CA 1
ATOM 11708 C C . ALA B 1 455 ? -34.219 -6.941 -11.828 1 83.44 455 ALA B C 1
ATOM 11710 O O . ALA B 1 455 ? -35.156 -6.234 -11.484 1 83.44 455 ALA B O 1
ATOM 11711 N N . LEU B 1 456 ? -33.906 -8.102 -11.336 1 88.44 456 LEU B N 1
ATOM 11712 C CA . LEU B 1 456 ? -34.781 -8.664 -10.312 1 88.44 456 LEU B CA 1
ATOM 11713 C C . LEU B 1 456 ? -34.688 -7.871 -9.016 1 88.44 456 LEU B C 1
ATOM 11715 O O . LEU B 1 456 ? -35.719 -7.578 -8.391 1 88.44 456 LEU B O 1
ATOM 11719 N N . VAL B 1 457 ? -33.531 -7.562 -8.609 1 86.25 457 VAL B N 1
ATOM 11720 C CA . VAL B 1 457 ? -33.312 -6.828 -7.367 1 86.25 457 VAL B CA 1
ATOM 11721 C C . VAL B 1 457 ? -33.969 -5.445 -7.465 1 86.25 457 VAL B C 1
ATOM 11723 O O . VAL B 1 457 ? -34.531 -4.953 -6.488 1 86.25 457 VAL B O 1
ATOM 11726 N N . GLN B 1 458 ? -33.875 -4.836 -8.609 1 80.5 458 GLN B N 1
ATOM 11727 C CA . GLN B 1 458 ? -34.469 -3.521 -8.828 1 80.5 458 GLN B CA 1
ATOM 11728 C C . GLN B 1 458 ? -36 -3.604 -8.844 1 80.5 458 GLN B C 1
ATOM 11730 O O . GLN B 1 458 ? -36.688 -2.717 -8.328 1 80.5 458 GLN B O 1
ATOM 11735 N N . TYR B 1 459 ? -36.438 -4.688 -9.469 1 82.56 459 TYR B N 1
ATOM 11736 C CA . TYR B 1 459 ? -37.875 -4.887 -9.562 1 82.56 459 TYR B CA 1
ATOM 11737 C C . TYR B 1 459 ? -38.5 -5.102 -8.188 1 82.56 459 TYR B C 1
ATOM 11739 O O . TYR B 1 459 ? -39.594 -4.617 -7.906 1 82.56 459 TYR B O 1
ATOM 11747 N N . LEU B 1 460 ? -37.75 -5.738 -7.27 1 86.5 460 LEU B N 1
ATOM 11748 C CA . LEU B 1 460 ? -38.25 -6.055 -5.934 1 86.5 460 LEU B CA 1
ATOM 11749 C C . LEU B 1 460 ? -38 -4.895 -4.977 1 86.5 460 LEU B C 1
ATOM 11751 O O . LEU B 1 460 ? -38.406 -4.945 -3.814 1 86.5 460 LEU B O 1
ATOM 11755 N N . GLU B 1 461 ? -37.375 -3.734 -5.359 1 75.75 461 GLU B N 1
ATOM 11756 C CA . GLU B 1 461 ? -37.125 -2.516 -4.594 1 75.75 461 GLU B CA 1
ATOM 11757 C C . GLU B 1 461 ? -36.406 -2.816 -3.293 1 75.75 461 GLU B C 1
ATOM 11759 O O . GLU B 1 461 ? -36.812 -2.371 -2.221 1 75.75 461 GLU B O 1
ATOM 11764 N N . MET B 1 462 ? -35.469 -3.678 -3.35 1 75.5 462 MET B N 1
ATOM 11765 C CA . MET B 1 462 ? -34.688 -4.09 -2.178 1 75.5 462 MET B CA 1
ATOM 11766 C C . MET B 1 462 ? -33.75 -2.979 -1.732 1 75.5 462 MET B C 1
ATOM 11768 O O . MET B 1 462 ? -33.312 -2.959 -0.582 1 75.5 462 MET B O 1
ATOM 11772 N N . ILE B 1 463 ? -33.438 -2.076 -2.59 1 64 463 ILE B N 1
ATOM 11773 C CA . ILE B 1 463 ? -32.469 -1.021 -2.273 1 64 463 ILE B CA 1
ATOM 11774 C C . ILE B 1 463 ? -33.219 0.197 -1.726 1 64 463 ILE B C 1
ATOM 11776 O O . ILE B 1 463 ? -33.969 0.847 -2.447 1 64 463 ILE B O 1
ATOM 11780 N N . GLU B 1 464 ? -33.656 0.137 -0.473 1 58.12 464 GLU B N 1
ATOM 11781 C CA . GLU B 1 464 ? -34.344 1.292 0.099 1 58.12 464 GLU B CA 1
ATOM 11782 C C . GLU B 1 464 ? -33.375 2.449 0.329 1 58.12 464 GLU B C 1
ATOM 11784 O O . GLU B 1 464 ? -32.312 2.275 0.955 1 58.12 464 GLU B O 1
ATOM 11789 N N . ASN B 1 465 ? -33.344 3.467 -0.469 1 60.81 465 ASN B N 1
ATOM 11790 C CA . ASN B 1 465 ? -32.625 4.695 -0.161 1 60.81 465 ASN B CA 1
ATOM 11791 C C . ASN B 1 465 ? -33.5 5.676 0.626 1 60.81 465 ASN B C 1
ATOM 11793 O O . ASN B 1 465 ? -34.312 6.402 0.045 1 60.81 465 ASN B O 1
ATOM 11797 N N . PRO B 1 466 ? -33.375 5.43 2.084 1 66.5 466 PRO B N 1
ATOM 11798 C CA . PRO B 1 466 ? -34.188 6.375 2.865 1 66.5 466 PRO B CA 1
ATOM 11799 C C . PRO B 1 466 ? -33.938 7.828 2.459 1 66.5 466 PRO B C 1
ATOM 11801 O O . PRO B 1 466 ? -32.875 8.148 1.894 1 66.5 466 PRO B O 1
ATOM 11804 N N . VAL B 1 467 ? -35 8.648 2.537 1 72.81 467 VAL B N 1
ATOM 11805 C CA . VAL B 1 467 ? -34.969 10.062 2.182 1 72.81 467 VAL B CA 1
ATOM 11806 C C . VAL B 1 467 ? -33.781 10.742 2.879 1 72.81 467 VAL B C 1
ATOM 11808 O O . VAL B 1 467 ? -33.156 11.617 2.303 1 72.81 467 VAL B O 1
ATOM 11811 N N . VAL B 1 468 ? -33.5 10.211 4.051 1 72.19 468 VAL B N 1
ATOM 11812 C CA . VAL B 1 468 ? -32.438 10.844 4.832 1 72.19 468 VAL B CA 1
ATOM 11813 C C . VAL B 1 468 ? -31.109 10.656 4.133 1 72.19 468 VAL B C 1
ATOM 11815 O O . VAL B 1 468 ? -30.297 11.586 4.082 1 72.19 468 VAL B O 1
ATOM 11818 N N . LYS B 1 469 ? -30.844 9.523 3.566 1 74.94 469 LYS B N 1
ATOM 11819 C CA . LYS B 1 469 ? -29.562 9.258 2.908 1 74.94 469 LYS B CA 1
ATOM 11820 C C . LYS B 1 469 ? -29.422 10.086 1.635 1 74.94 469 LYS B C 1
ATOM 11822 O O . LYS B 1 469 ? -28.312 10.523 1.297 1 74.94 469 LYS B O 1
ATOM 11827 N N . LYS B 1 470 ? -30.547 10.328 1.04 1 76.81 470 LYS B N 1
ATOM 11828 C CA . LYS B 1 470 ? -30.516 11.148 -0.169 1 76.81 470 LYS B CA 1
ATOM 11829 C C . LYS B 1 470 ? -30.219 12.609 0.163 1 76.81 470 LYS B C 1
ATOM 11831 O O . LYS B 1 470 ? -29.5 13.289 -0.584 1 76.81 470 LYS B O 1
ATOM 11836 N N . LYS B 1 471 ? -30.797 12.977 1.222 1 75.75 471 LYS B N 1
ATOM 11837 C CA . LYS B 1 471 ? -30.547 14.359 1.636 1 75.75 471 LYS B CA 1
ATOM 11838 C C . LYS B 1 471 ? -29.094 14.562 2.037 1 75.75 471 LYS B C 1
ATOM 11840 O O . LYS B 1 471 ? -28.5 15.609 1.756 1 75.75 471 LYS B O 1
ATOM 11845 N N . VAL B 1 472 ? -28.578 13.594 2.742 1 74.44 472 VAL B N 1
ATOM 11846 C CA . VAL B 1 472 ? -27.188 13.672 3.146 1 74.44 472 VAL B CA 1
ATOM 11847 C C . VAL B 1 472 ? -26.281 13.648 1.912 1 74.44 472 VAL B C 1
ATOM 11849 O O . VAL B 1 472 ? -25.297 14.375 1.842 1 74.44 472 VAL B O 1
ATOM 11852 N N . TYR B 1 473 ? -26.656 12.828 0.997 1 77.5 473 TYR B N 1
ATOM 11853 C CA . TYR B 1 473 ? -25.891 12.734 -0.245 1 77.5 473 TYR B CA 1
ATOM 11854 C C . TYR B 1 473 ? -25.922 14.062 -0.998 1 77.5 473 TYR B C 1
ATOM 11856 O O . TYR B 1 473 ? -24.906 14.492 -1.553 1 77.5 473 TYR B O 1
ATOM 11864 N N . LYS B 1 474 ? -27.047 14.641 -1.011 1 79.12 474 LYS B N 1
ATOM 11865 C CA . LYS B 1 474 ? -27.203 15.938 -1.665 1 79.12 474 LYS B CA 1
ATOM 11866 C C . LYS B 1 474 ? -26.266 16.969 -1.044 1 79.12 474 LYS B C 1
ATOM 11868 O O . LYS B 1 474 ? -25.594 17.719 -1.76 1 79.12 474 LYS B O 1
ATOM 11873 N N . LYS B 1 475 ? -26.219 16.969 0.229 1 75.81 475 LYS B N 1
ATOM 11874 C CA . LYS B 1 475 ? -25.391 17.953 0.932 1 75.81 475 LYS B CA 1
ATOM 11875 C C . LYS B 1 475 ? -23.906 17.734 0.641 1 75.81 475 LYS B C 1
ATOM 11877 O O . LYS B 1 475 ? -23.141 18.688 0.505 1 75.81 475 LYS B O 1
ATOM 11882 N N . TYR B 1 476 ? -23.562 16.547 0.55 1 77.38 476 TYR B N 1
ATOM 11883 C CA . TYR B 1 476 ? -22.172 16.234 0.27 1 77.38 476 TYR B CA 1
ATOM 11884 C C . TYR B 1 476 ? -21.781 16.656 -1.141 1 77.38 476 TYR B C 1
ATOM 11886 O O . TYR B 1 476 ? -20.656 17.109 -1.375 1 77.38 476 TYR B O 1
ATOM 11894 N N . LEU B 1 477 ? -22.688 16.5 -2.033 1 83.38 477 LEU B N 1
ATOM 11895 C CA . LEU B 1 477 ? -22.438 16.922 -3.404 1 83.38 477 LEU B CA 1
ATOM 11896 C C . LEU B 1 477 ? -22.297 18.438 -3.486 1 83.38 477 LEU B C 1
ATOM 11898 O O . LEU B 1 477 ? -21.469 18.953 -4.246 1 83.38 477 LEU B O 1
ATOM 11902 N N . GLU B 1 478 ? -23.094 19.047 -2.68 1 81.62 478 GLU B N 1
ATOM 11903 C CA . GLU B 1 478 ? -22.984 20.5 -2.623 1 81.62 478 GLU B CA 1
ATOM 11904 C C . GLU B 1 478 ? -21.625 20.938 -2.076 1 81.62 478 GLU B C 1
ATOM 11906 O O . GLU B 1 478 ? -21.016 21.859 -2.596 1 81.62 478 GLU B O 1
ATOM 11911 N N . GLU B 1 479 ? -21.219 20.25 -1.107 1 80.06 479 GLU B N 1
ATOM 11912 C CA . GLU B 1 479 ? -19.922 20.562 -0.5 1 80.06 479 GLU B CA 1
ATOM 11913 C C . GLU B 1 479 ? -18.781 20.281 -1.466 1 80.06 479 GLU B C 1
ATOM 11915 O O . GLU B 1 479 ? -17.766 21 -1.464 1 80.06 479 GLU B O 1
ATOM 11920 N N . LEU B 1 480 ? -18.891 19.25 -2.197 1 84.81 480 LEU B N 1
ATOM 11921 C CA . LEU B 1 480 ? -17.875 18.906 -3.182 1 84.81 480 LEU B CA 1
ATOM 11922 C C . LEU B 1 480 ? -17.734 20.016 -4.227 1 84.81 480 LEU B C 1
ATOM 11924 O O . LEU B 1 480 ? -16.625 20.359 -4.629 1 84.81 480 LEU B O 1
ATOM 11928 N N . ILE B 1 481 ? -18.875 20.547 -4.648 1 85.56 481 ILE B N 1
ATOM 11929 C CA . ILE B 1 481 ? -18.875 21.609 -5.656 1 85.56 481 ILE B CA 1
ATOM 11930 C C . ILE B 1 481 ? -18.234 22.859 -5.086 1 85.56 481 ILE B C 1
ATOM 11932 O O . ILE B 1 481 ? -17.422 23.516 -5.758 1 85.56 481 ILE B O 1
ATOM 11936 N N . VAL B 1 482 ? -18.562 23.141 -3.832 1 80.56 482 VAL B N 1
ATOM 11937 C CA . VAL B 1 482 ? -18.031 24.344 -3.199 1 80.56 482 VAL B CA 1
ATOM 11938 C C . VAL B 1 482 ? -16.516 24.203 -3.012 1 80.56 482 VAL B C 1
ATOM 11940 O O . VAL B 1 482 ? -15.766 25.156 -3.262 1 80.56 482 VAL B O 1
ATOM 11943 N N . ASN B 1 483 ? -16.094 23.078 -2.568 1 82.06 483 ASN B N 1
ATOM 11944 C CA . ASN B 1 483 ? -14.672 22.828 -2.391 1 82.06 483 ASN B CA 1
ATOM 11945 C C . ASN B 1 483 ? -13.914 22.906 -3.717 1 82.06 483 ASN B C 1
ATOM 11947 O O . ASN B 1 483 ? -12.773 23.359 -3.764 1 82.06 483 ASN B O 1
ATOM 11951 N N . SER B 1 484 ? -14.539 22.375 -4.742 1 86.38 484 SER B N 1
ATOM 11952 C CA . SER B 1 484 ? -13.93 22.438 -6.066 1 86.38 484 SER B CA 1
ATOM 11953 C C . SER B 1 484 ? -13.805 23.875 -6.551 1 86.38 484 SER B C 1
ATOM 11955 O O . SER B 1 484 ? -12.82 24.234 -7.191 1 86.38 484 SER B O 1
ATOM 11957 N N . GLN B 1 485 ? -14.766 24.625 -6.238 1 80.31 485 GLN B N 1
ATOM 11958 C CA . GLN B 1 485 ? -14.758 26.031 -6.648 1 80.31 485 GLN B CA 1
ATOM 11959 C C . GLN B 1 485 ? -13.703 26.828 -5.879 1 80.31 485 GLN B C 1
ATOM 11961 O O . GLN B 1 485 ? -13.094 27.75 -6.422 1 80.31 485 GLN B O 1
ATOM 11966 N N . ASP B 1 486 ? -13.562 26.453 -4.617 1 75.06 486 ASP B N 1
ATOM 11967 C CA . ASP B 1 486 ? -12.523 27.109 -3.824 1 75.06 486 ASP B CA 1
ATOM 11968 C C . ASP B 1 486 ? -11.133 26.812 -4.383 1 75.06 486 ASP B C 1
ATOM 11970 O O . ASP B 1 486 ? -10.281 27.688 -4.438 1 75.06 486 ASP B O 1
ATOM 11974 N N . LYS B 1 487 ? -10.945 25.641 -4.789 1 81.38 487 LYS B N 1
ATOM 11975 C CA . LYS B 1 487 ? -9.664 25.281 -5.395 1 81.38 487 LYS B CA 1
ATOM 11976 C C . LYS B 1 487 ? -9.477 25.984 -6.734 1 81.38 487 LYS B C 1
ATOM 11978 O O . LYS B 1 487 ? -8.359 26.375 -7.078 1 81.38 487 LYS B O 1
ATOM 11983 N N . MET B 1 488 ? -10.547 26.078 -7.484 1 82.12 488 MET B N 1
ATOM 11984 C CA . MET B 1 488 ? -10.492 26.797 -8.758 1 82.12 488 MET B CA 1
ATOM 11985 C C . MET B 1 488 ? -10.102 28.25 -8.547 1 82.12 488 MET B C 1
ATOM 11987 O O . MET B 1 488 ? -9.289 28.797 -9.297 1 82.12 488 MET B O 1
ATOM 11991 N N . ARG B 1 489 ? -10.594 28.797 -7.48 1 70.69 489 ARG B N 1
ATOM 11992 C CA . ARG B 1 489 ? -10.273 30.188 -7.168 1 70.69 489 ARG B CA 1
ATOM 11993 C C . ARG B 1 489 ? -8.805 30.328 -6.766 1 70.69 489 ARG B C 1
ATOM 11995 O O . ARG B 1 489 ? -8.156 31.328 -7.113 1 70.69 489 ARG B O 1
ATOM 12002 N N . GLU B 1 490 ? -8.375 29.359 -6.09 1 72.12 490 GLU B N 1
ATOM 12003 C CA . GLU B 1 490 ? -6.961 29.344 -5.711 1 72.12 490 GLU B CA 1
ATOM 12004 C C . GLU B 1 490 ? -6.059 29.281 -6.938 1 72.12 490 GLU B C 1
ATOM 12006 O O . GLU B 1 490 ? -5.039 29.969 -7.004 1 72.12 490 GLU B O 1
ATOM 12011 N N . LEU B 1 491 ? -6.453 28.5 -7.902 1 77 491 LEU B N 1
ATOM 12012 C CA . LEU B 1 491 ? -5.652 28.328 -9.109 1 77 491 LEU B CA 1
ATOM 12013 C C . LEU B 1 491 ? -5.73 29.562 -10 1 77 491 LEU B C 1
ATOM 12015 O O . LEU B 1 491 ? -4.781 29.875 -10.727 1 77 491 LEU B O 1
ATOM 12019 N N . GLU B 1 492 ? -6.898 30.188 -9.977 1 70.81 492 GLU B N 1
ATOM 12020 C CA . GLU B 1 492 ? -7.086 31.391 -10.773 1 70.81 492 GLU B CA 1
ATOM 12021 C C . GLU B 1 492 ? -6.125 32.5 -10.336 1 70.81 492 GLU B C 1
ATOM 12023 O O . GLU B 1 492 ? -5.711 33.312 -11.148 1 70.81 492 GLU B O 1
ATOM 12028 N N . SER B 1 493 ? -5.758 32.375 -9.055 1 61.47 493 SER B N 1
ATOM 12029 C CA . SER B 1 493 ? -4.887 33.406 -8.516 1 61.47 493 SER B CA 1
ATOM 12030 C C . SER B 1 493 ? -3.418 33.062 -8.711 1 61.47 493 SER B C 1
ATOM 12032 O O . SER B 1 493 ? -2.537 33.906 -8.508 1 61.47 493 SER B O 1
ATOM 12034 N N . ASP B 1 494 ? -3.201 31.859 -9.227 1 65 494 ASP B N 1
ATOM 12035 C CA . ASP B 1 494 ? -1.831 31.422 -9.453 1 65 494 ASP B CA 1
ATOM 12036 C C . ASP B 1 494 ? -1.309 31.906 -10.805 1 65 494 ASP B C 1
ATOM 12038 O O . ASP B 1 494 ? -2.029 31.875 -11.805 1 65 494 ASP B O 1
ATOM 12042 N N . GLN B 1 495 ? -0.086 32.5 -10.844 1 63.78 495 GLN B N 1
ATOM 12043 C CA . GLN B 1 495 ? 0.531 33.094 -12.031 1 63.78 495 GLN B CA 1
ATOM 12044 C C . GLN B 1 495 ? 0.692 32.031 -13.133 1 63.78 495 GLN B C 1
ATOM 12046 O O . GLN B 1 495 ? 0.667 32.375 -14.32 1 63.78 495 GLN B O 1
ATOM 12051 N N . PHE B 1 496 ? 0.761 30.844 -12.68 1 70.5 496 PHE B N 1
ATOM 12052 C CA . PHE B 1 496 ? 1.062 29.812 -13.664 1 70.5 496 PHE B CA 1
ATOM 12053 C C . PHE B 1 496 ? -0.213 29.328 -14.344 1 70.5 496 PHE B C 1
ATOM 12055 O O . PHE B 1 496 ? -0.156 28.547 -15.289 1 70.5 496 PHE B O 1
ATOM 12062 N N . TYR B 1 497 ? -1.402 29.828 -13.859 1 74.44 497 TYR B N 1
ATOM 12063 C CA . TYR B 1 497 ? -2.68 29.422 -14.438 1 74.44 497 TYR B CA 1
ATOM 12064 C C . TYR B 1 497 ? -3.461 30.641 -14.938 1 74.44 497 TYR B C 1
ATOM 12066 O O . TYR B 1 497 ? -4.676 30.562 -15.133 1 74.44 497 TYR B O 1
ATOM 12074 N N . SER B 1 498 ? -2.836 31.719 -15.18 1 65.44 498 SER B N 1
ATOM 12075 C CA . SER B 1 498 ? -3.48 33 -15.492 1 65.44 498 SER B CA 1
ATOM 12076 C C . SER B 1 498 ? -4.176 32.938 -16.844 1 65.44 498 SER B C 1
ATOM 12078 O O . SER B 1 498 ? -5.188 33.625 -17.062 1 65.44 498 SER B O 1
ATOM 12080 N N . MET B 1 499 ? -3.807 32 -17.75 1 69 499 MET B N 1
ATOM 12081 C CA . MET B 1 499 ? -4.348 32 -19.109 1 69 499 MET B CA 1
ATOM 12082 C C . MET B 1 499 ? -5.316 30.828 -19.297 1 69 499 MET B C 1
ATOM 12084 O O . MET B 1 499 ? -5.797 30.594 -20.406 1 69 499 MET B O 1
ATOM 12088 N N . ALA B 1 500 ? -5.625 30.25 -18.156 1 77.38 500 ALA B N 1
ATOM 12089 C CA . ALA B 1 500 ? -6.473 29.078 -18.281 1 77.38 500 ALA B CA 1
ATOM 12090 C C . ALA B 1 500 ? -7.906 29.469 -18.641 1 77.38 500 ALA B C 1
ATOM 12092 O O . ALA B 1 500 ? -8.375 30.547 -18.266 1 77.38 500 ALA B O 1
ATOM 12093 N N . ASP B 1 501 ? -8.516 28.656 -19.578 1 76.94 501 ASP B N 1
ATOM 12094 C CA . ASP B 1 501 ? -9.938 28.797 -19.875 1 76.94 501 ASP B CA 1
ATOM 12095 C C . ASP B 1 501 ? -10.789 28.172 -18.766 1 76.94 501 ASP B C 1
ATOM 12097 O O . ASP B 1 501 ? -11.078 26.984 -18.797 1 76.94 501 ASP B O 1
ATOM 12101 N N . TRP B 1 502 ? -11.25 29.016 -17.922 1 77.25 502 TRP B N 1
ATOM 12102 C CA . TRP B 1 502 ? -11.922 28.547 -16.703 1 77.25 502 TRP B CA 1
ATOM 12103 C C . TRP B 1 502 ? -13.312 28 -17.031 1 77.25 502 TRP B C 1
ATOM 12105 O O . TRP B 1 502 ? -13.852 27.172 -16.297 1 77.25 502 TRP B O 1
ATOM 12115 N N . ASN B 1 503 ? -13.938 28.453 -18.156 1 76.31 503 ASN B N 1
ATOM 12116 C CA . ASN B 1 503 ? -15.211 27.875 -18.578 1 76.31 503 ASN B CA 1
ATOM 12117 C C . ASN B 1 503 ? -15.047 26.422 -19.031 1 76.31 503 ASN B C 1
ATOM 12119 O O . ASN B 1 503 ? -15.875 25.562 -18.719 1 76.31 503 ASN B O 1
ATOM 12123 N N . GLN B 1 504 ? -13.977 26.359 -19.719 1 84 504 GLN B N 1
ATOM 12124 C CA . GLN B 1 504 ? -13.703 25 -20.172 1 84 504 GLN B CA 1
ATOM 12125 C C . GLN B 1 504 ? -13.305 24.094 -19 1 84 504 GLN B C 1
ATOM 12127 O O . GLN B 1 504 ? -13.641 22.906 -18.984 1 84 504 GLN B O 1
ATOM 12132 N N . VAL B 1 505 ? -12.555 24.656 -18.062 1 87.38 505 VAL B N 1
ATOM 12133 C CA . VAL B 1 505 ? -12.172 23.906 -16.875 1 87.38 505 VAL B CA 1
ATOM 12134 C C . VAL B 1 505 ? -13.414 23.438 -16.141 1 87.38 505 VAL B C 1
ATOM 12136 O O . VAL B 1 505 ? -13.5 22.281 -15.711 1 87.38 505 VAL B O 1
ATOM 12139 N N . ASN B 1 506 ? -14.406 24.328 -16.062 1 85.31 506 ASN B N 1
ATOM 12140 C CA . ASN B 1 506 ? -15.648 24 -15.359 1 85.31 506 ASN B CA 1
ATOM 12141 C C . ASN B 1 506 ? -16.391 22.859 -16.031 1 85.31 506 ASN B C 1
ATOM 12143 O O . ASN B 1 506 ? -17 22.016 -15.367 1 85.31 506 ASN B O 1
ATOM 12147 N N . GLN B 1 507 ? -16.297 22.812 -17.297 1 84.69 507 GLN B N 1
ATOM 12148 C CA . GLN B 1 507 ? -16.969 21.75 -18.031 1 84.69 507 GLN B CA 1
ATOM 12149 C C . GLN B 1 507 ? -16.219 20.422 -17.906 1 84.69 507 GLN B C 1
ATOM 12151 O O . GLN B 1 507 ? -16.844 19.359 -17.766 1 84.69 507 GLN B O 1
ATOM 12156 N N . LEU B 1 508 ? -14.984 20.578 -17.922 1 87.06 508 LEU B N 1
ATOM 12157 C CA . LEU B 1 508 ? -14.164 19.375 -17.891 1 87.06 508 LEU B CA 1
ATOM 12158 C C . LEU B 1 508 ? -14.18 18.75 -16.516 1 87.06 508 LEU B C 1
ATOM 12160 O O . LEU B 1 508 ? -14.039 17.531 -16.375 1 87.06 508 LEU B O 1
ATOM 12164 N N . ILE B 1 509 ? -14.336 19.516 -15.453 1 87.94 509 ILE B N 1
ATOM 12165 C CA . ILE B 1 509 ? -14.367 18.984 -14.086 1 87.94 509 ILE B CA 1
ATOM 12166 C C . ILE B 1 509 ? -15.742 18.391 -13.797 1 87.94 509 ILE B C 1
ATOM 12168 O O . ILE B 1 509 ? -15.914 17.656 -12.82 1 87.94 509 ILE B O 1
ATOM 12172 N N . GLY B 1 510 ? -16.781 18.609 -14.602 1 86.38 510 GLY B N 1
ATOM 12173 C CA . GLY B 1 510 ? -18.109 18.031 -14.461 1 86.38 510 GLY B CA 1
ATOM 12174 C C . GLY B 1 510 ? -19 18.797 -13.508 1 86.38 510 GLY B C 1
ATOM 12175 O O . GLY B 1 510 ? -19.844 18.203 -12.836 1 86.38 510 GLY B O 1
ATOM 12176 N N . GLN B 1 511 ? -18.75 20.016 -13.289 1 85.06 511 GLN B N 1
ATOM 12177 C CA . GLN B 1 511 ? -19.531 20.828 -12.359 1 85.06 511 GLN B CA 1
ATOM 12178 C C . GLN B 1 511 ? -21 20.891 -12.797 1 85.06 511 GLN B C 1
ATOM 12180 O O . GLN B 1 511 ? -21.906 20.688 -11.977 1 85.06 511 GLN B O 1
ATOM 12185 N N . PRO B 1 512 ? -21.234 21.109 -14.117 1 83.06 512 PRO B N 1
ATOM 12186 C CA . PRO B 1 512 ? -22.641 21.156 -14.523 1 83.06 512 PRO B CA 1
ATOM 12187 C C . PRO B 1 512 ? -23.344 19.812 -14.328 1 83.06 512 PRO B C 1
ATOM 12189 O O . PRO B 1 512 ? -24.531 19.781 -13.992 1 83.06 512 PRO B O 1
ATOM 12192 N N . LYS B 1 513 ? -22.625 18.797 -14.5 1 86 513 LYS B N 1
ATOM 12193 C CA . LYS B 1 513 ? -23.203 17.469 -14.305 1 86 513 LYS B CA 1
ATOM 12194 C C . LYS B 1 513 ? -23.547 17.234 -12.836 1 86 513 LYS B C 1
ATOM 12196 O O . LYS B 1 513 ? -24.547 16.594 -12.523 1 86 513 LYS B O 1
ATOM 12201 N N . PHE B 1 514 ? -22.719 17.656 -12 1 87 514 PHE B N 1
ATOM 12202 C CA . PHE B 1 514 ? -23 17.531 -10.57 1 87 514 PHE B CA 1
ATOM 12203 C C . PHE B 1 514 ? -24.219 18.344 -10.18 1 87 514 PHE B C 1
ATOM 12205 O O . PHE B 1 514 ? -25.016 17.922 -9.336 1 87 514 PHE B O 1
ATOM 12212 N N . ILE B 1 515 ? -24.375 19.5 -10.789 1 85 515 ILE B N 1
ATOM 12213 C CA . ILE B 1 515 ? -25.531 20.359 -10.5 1 85 515 ILE B CA 1
ATOM 12214 C C . ILE B 1 515 ? -26.812 19.688 -10.992 1 85 515 ILE B C 1
ATOM 12216 O O . ILE B 1 515 ? -27.828 19.734 -10.312 1 85 515 ILE B O 1
ATOM 12220 N N . GLU B 1 516 ? -26.688 19.156 -12.133 1 86.69 516 GLU B N 1
ATOM 12221 C CA . GLU B 1 516 ? -27.844 18.422 -12.664 1 86.69 516 GLU B CA 1
ATOM 12222 C C . GLU B 1 516 ? -28.219 17.25 -11.758 1 86.69 516 GLU B C 1
ATOM 12224 O O . GLU B 1 516 ? -29.406 16.969 -11.562 1 86.69 516 GLU B O 1
ATOM 12229 N N . LYS B 1 517 ? -27.281 16.578 -11.234 1 87.12 517 LYS B N 1
ATOM 12230 C CA . LYS B 1 517 ? -27.531 15.477 -10.32 1 87.12 517 LYS B CA 1
ATOM 12231 C C . LYS B 1 517 ? -28.219 15.953 -9.047 1 87.12 517 LYS B C 1
ATOM 12233 O O . LYS B 1 517 ? -29.078 15.266 -8.508 1 87.12 517 LYS B O 1
ATOM 12238 N N . ILE B 1 518 ? -27.859 17.062 -8.57 1 85.88 518 ILE B N 1
ATOM 12239 C CA . ILE B 1 518 ? -28.453 17.641 -7.367 1 85.88 518 ILE B CA 1
ATOM 12240 C C . ILE B 1 518 ? -29.922 18.016 -7.641 1 85.88 518 ILE B C 1
ATOM 12242 O O . ILE B 1 518 ? -30.781 17.781 -6.793 1 85.88 518 ILE B O 1
ATOM 12246 N N . GLU B 1 519 ? -30.141 18.531 -8.852 1 84.38 519 GLU B N 1
ATOM 12247 C CA . GLU B 1 519 ? -31.516 18.891 -9.211 1 84.38 519 GLU B CA 1
ATOM 12248 C C . GLU B 1 519 ? -32.406 17.641 -9.312 1 84.38 519 GLU B C 1
ATOM 12250 O O . GLU B 1 519 ? -33.562 17.672 -8.883 1 84.38 519 GLU B O 1
ATOM 12255 N N . LYS B 1 520 ? -31.859 16.703 -9.844 1 85.81 520 LYS B N 1
ATOM 12256 C CA . LYS B 1 520 ? -32.594 15.445 -9.938 1 85.81 520 LYS B CA 1
ATOM 12257 C C . LYS B 1 520 ? -32.906 14.875 -8.555 1 85.81 520 LYS B C 1
ATOM 12259 O O . LYS B 1 520 ? -34 14.359 -8.305 1 85.81 520 LYS B O 1
ATOM 12264 N N . LEU B 1 521 ? -31.938 14.891 -7.695 1 83.25 521 LEU B N 1
ATOM 12265 C CA . LEU B 1 521 ? -32.094 14.414 -6.328 1 83.25 521 LEU B CA 1
ATOM 12266 C C . LEU B 1 521 ? -33.156 15.234 -5.59 1 83.25 521 LEU B C 1
ATOM 12268 O O . LEU B 1 521 ? -33.938 14.688 -4.797 1 83.25 521 LEU B O 1
ATOM 12272 N N . GLU B 1 522 ? -33.188 16.5 -5.84 1 80.69 522 GLU B N 1
ATOM 12273 C CA . GLU B 1 522 ? -34.188 17.375 -5.207 1 80.69 522 GLU B CA 1
ATOM 12274 C C . GLU B 1 522 ? -35.594 17.031 -5.656 1 80.69 522 GLU B C 1
ATOM 12276 O O . GLU B 1 522 ? -36.531 17.031 -4.848 1 80.69 522 GLU B O 1
ATOM 12281 N N . THR B 1 523 ? -35.688 16.781 -6.906 1 81.12 523 THR B N 1
ATOM 12282 C CA . THR B 1 523 ? -37 16.406 -7.441 1 81.12 523 THR B CA 1
ATOM 12283 C C . THR B 1 523 ? -37.438 15.07 -6.859 1 81.12 523 THR B C 1
ATOM 12285 O O . THR B 1 523 ? -38.625 14.906 -6.527 1 81.12 523 THR B O 1
ATOM 12288 N N . GLU B 1 524 ? -36.594 14.18 -6.684 1 79.94 524 GLU B N 1
ATOM 12289 C CA . GLU B 1 524 ? -36.906 12.883 -6.109 1 79.94 524 GLU B CA 1
ATOM 12290 C C . GLU B 1 524 ? -37.312 13.008 -4.645 1 79.94 524 GLU B C 1
ATOM 12292 O O . GLU B 1 524 ? -38.219 12.328 -4.188 1 79.94 524 GLU B O 1
ATOM 12297 N N . ILE B 1 525 ? -36.656 13.773 -3.932 1 78.06 525 ILE B N 1
ATOM 12298 C CA . ILE B 1 525 ? -36.938 13.984 -2.518 1 78.06 525 ILE B CA 1
ATOM 12299 C C . ILE B 1 525 ? -38.281 14.648 -2.357 1 78.06 525 ILE B C 1
ATOM 12301 O O . ILE B 1 525 ? -39.062 14.281 -1.471 1 78.06 525 ILE B O 1
ATOM 12305 N N . LYS B 1 526 ? -38.562 15.633 -3.238 1 74.5 526 LYS B N 1
ATOM 12306 C CA . LYS B 1 526 ? -39.844 16.312 -3.195 1 74.5 526 LYS B CA 1
ATOM 12307 C C . LYS B 1 526 ? -41 15.336 -3.463 1 74.5 526 LYS B C 1
ATOM 12309 O O . LYS B 1 526 ? -42.062 15.422 -2.83 1 74.5 526 LYS B O 1
ATOM 12314 N N . TYR B 1 527 ? -40.719 14.484 -4.34 1 71.38 527 TYR B N 1
ATOM 12315 C CA . TYR B 1 527 ? -41.719 13.5 -4.688 1 71.38 527 TYR B CA 1
ATOM 12316 C C . TYR B 1 527 ? -41.969 12.516 -3.547 1 71.38 527 TYR B C 1
ATOM 12318 O O . TYR B 1 527 ? -43.094 12.078 -3.303 1 71.38 527 TYR B O 1
ATOM 12326 N N . MET B 1 528 ? -40.875 12.133 -2.885 1 71.81 528 MET B N 1
ATOM 12327 C CA . MET B 1 528 ? -40.969 11.133 -1.82 1 71.81 528 MET B CA 1
ATOM 12328 C C . MET B 1 528 ? -41.625 11.719 -0.576 1 71.81 528 MET B C 1
ATOM 12330 O O . MET B 1 528 ? -42.344 11.023 0.146 1 71.81 528 MET B O 1
ATOM 12334 N N . VAL B 1 529 ? -41.219 12.891 -0.159 1 66.38 529 VAL B N 1
ATOM 12335 C CA . VAL B 1 529 ? -41.781 13.508 1.041 1 66.38 529 VAL B CA 1
ATOM 12336 C C . VAL B 1 529 ? -43.188 13.992 0.766 1 66.38 529 VAL B C 1
ATOM 12338 O O . VAL B 1 529 ? -44 14.102 1.686 1 66.38 529 VAL B O 1
ATOM 12341 N N . GLY B 1 530 ? -43.938 13.898 -0.438 1 56.81 530 GLY B N 1
ATOM 12342 C CA . GLY B 1 530 ? -45.281 14.367 -0.764 1 56.81 530 GLY B CA 1
ATOM 12343 C C . GLY B 1 530 ? -45.312 15.844 -1.108 1 56.81 530 GLY B C 1
ATOM 12344 O O . GLY B 1 530 ? -44.469 16.609 -0.675 1 56.81 530 GLY B O 1
ATOM 12345 N N . SER B 1 531 ? -46.094 16.406 -2.355 1 48.66 531 SER B N 1
ATOM 12346 C CA . SER B 1 531 ? -46.312 17.703 -2.986 1 48.66 531 SER B CA 1
ATOM 12347 C C . SER B 1 531 ? -46.625 18.766 -1.949 1 48.66 531 SER B C 1
ATOM 12349 O O . SER B 1 531 ? -46.312 19.938 -2.137 1 48.66 531 SER B O 1
ATOM 12351 N N . ASN B 1 532 ? -47.656 18.594 -1.098 1 42.16 532 ASN B N 1
ATOM 12352 C CA . ASN B 1 532 ? -48.344 19.672 -0.386 1 42.16 532 ASN B CA 1
ATOM 12353 C C . ASN B 1 532 ? -47.438 20.344 0.627 1 42.16 532 ASN B C 1
ATOM 12355 O O . ASN B 1 532 ? -47.625 21.516 0.965 1 42.16 532 ASN B O 1
ATOM 12359 N N . LYS B 1 533 ? -46.844 19.609 1.538 1 45.06 533 LYS B N 1
ATOM 12360 C CA . LYS B 1 533 ? -46.281 20.281 2.697 1 45.06 533 LYS B CA 1
ATOM 12361 C C . LYS B 1 533 ? -44.906 20.844 2.373 1 45.06 533 LYS B C 1
ATOM 12363 O O . LYS B 1 533 ? -44.219 21.359 3.258 1 45.06 533 LYS B O 1
ATOM 12368 N N . VAL B 1 534 ? -44.281 20.406 1.463 1 44.09 534 VAL B N 1
ATOM 12369 C CA . VAL B 1 534 ? -42.938 20.953 1.304 1 44.09 534 VAL B CA 1
ATOM 12370 C C . VAL B 1 534 ? -43.031 22.406 0.865 1 44.09 534 VAL B C 1
ATOM 12372 O O . VAL B 1 534 ? -43.438 22.703 -0.254 1 44.09 534 VAL B O 1
ATOM 12375 N N . ALA B 1 535 ? -43.5 23.312 1.624 1 38.16 535 ALA B N 1
ATOM 12376 C CA . ALA B 1 535 ? -43.219 24.719 1.383 1 38.16 535 ALA B CA 1
ATOM 12377 C C . ALA B 1 535 ? -41.844 24.938 0.804 1 38.16 535 ALA B C 1
ATOM 12379 O O . ALA B 1 535 ? -40.906 24.203 1.131 1 38.16 535 ALA B O 1
ATOM 12380 N N . ALA B 1 536 ? -41.75 25.766 -0.322 1 37.75 536 ALA B N 1
ATOM 12381 C CA . ALA B 1 536 ? -40.688 26.25 -1.221 1 37.75 536 ALA B CA 1
ATOM 12382 C C . ALA B 1 536 ? -39.375 26.391 -0.487 1 37.75 536 ALA B C 1
ATOM 12384 O O . ALA B 1 536 ? -38.312 26.109 -1.049 1 37.75 536 ALA B O 1
ATOM 12385 N N . ASN B 1 537 ? -39.188 27.344 0.431 1 34 537 ASN B N 1
ATOM 12386 C CA . ASN B 1 537 ? -38 28.062 0.906 1 34 537 ASN B CA 1
ATOM 12387 C C . ASN B 1 537 ? -37.156 27.188 1.836 1 34 537 ASN B C 1
ATOM 12389 O O . ASN B 1 537 ? -36.375 27.703 2.615 1 34 537 ASN B O 1
ATOM 12393 N N . SER B 1 538 ? -37.688 26.078 2.443 1 35.34 538 SER B N 1
ATOM 12394 C CA . SER B 1 538 ? -37.094 25.672 3.711 1 35.34 538 SER B CA 1
ATOM 12395 C C . SER B 1 538 ? -35.719 25.031 3.5 1 35.34 538 SER B C 1
ATOM 12397 O O . SER B 1 538 ? -35.594 24.031 2.779 1 35.34 538 SER B O 1
ATOM 12399 N N . SER B 1 539 ? -34.719 25.609 3.496 1 40.81 539 SER B N 1
ATOM 12400 C CA . SER B 1 539 ? -33.281 25.391 3.719 1 40.81 539 SER B CA 1
ATOM 12401 C C . SER B 1 539 ? -33.031 24.25 4.703 1 40.81 539 SER B C 1
ATOM 12403 O O . SER B 1 539 ? -31.906 23.875 4.969 1 40.81 539 SER B O 1
ATOM 12405 N N . ASN B 1 540 ? -34 23.781 5.438 1 46.34 540 ASN B N 1
ATOM 12406 C CA . ASN B 1 540 ? -33.75 22.875 6.551 1 46.34 540 ASN B CA 1
ATOM 12407 C C . ASN B 1 540 ? -33.625 21.422 6.074 1 46.34 540 ASN B C 1
ATOM 12409 O O . ASN B 1 540 ? -34.594 20.875 5.52 1 46.34 540 ASN B O 1
ATOM 12413 N N . LEU B 1 541 ? -32.469 20.844 5.906 1 53.41 541 LEU B N 1
ATOM 12414 C CA . LEU B 1 541 ? -32.031 19.5 5.574 1 53.41 541 LEU B CA 1
ATOM 12415 C C . LEU B 1 541 ? -32.969 18.453 6.172 1 53.41 541 LEU B C 1
ATOM 12417 O O . LEU B 1 541 ? -33.094 17.344 5.648 1 53.41 541 LEU B O 1
ATOM 12421 N N . TYR B 1 542 ? -33.906 18.781 7.254 1 56.19 542 TYR B N 1
ATOM 12422 C CA . TYR B 1 542 ? -34.562 17.75 8.047 1 56.19 542 TYR B CA 1
ATOM 12423 C C . TYR B 1 542 ? -36.094 17.875 7.934 1 56.19 542 TYR B C 1
ATOM 12425 O O . TYR B 1 542 ? -36.844 17.188 8.633 1 56.19 542 TYR B O 1
ATOM 12433 N N . GLU B 1 543 ? -36.5 18.672 7.016 1 55.91 543 GLU B N 1
ATOM 12434 C CA . GLU B 1 543 ? -37.938 18.859 6.918 1 55.91 543 GLU B CA 1
ATOM 12435 C C . GLU B 1 543 ? -38.625 17.609 6.363 1 55.91 543 GLU B C 1
ATOM 12437 O O . GLU B 1 543 ? -38.156 17.031 5.371 1 55.91 543 GLU B O 1
ATOM 12442 N N . GLY B 1 544 ? -39.594 17.062 7.043 1 58.47 544 GLY B N 1
ATOM 12443 C CA . GLY B 1 544 ? -40.406 15.914 6.664 1 58.47 544 GLY B CA 1
ATOM 12444 C C . GLY B 1 544 ? -39.906 14.609 7.258 1 58.47 544 GLY B C 1
ATOM 12445 O O . GLY B 1 544 ? -40.562 13.57 7.105 1 58.47 544 GLY B O 1
ATOM 12446 N N . LEU B 1 545 ? -38.781 14.625 7.883 1 68 545 LEU B N 1
ATOM 12447 C CA . LEU B 1 545 ? -38.281 13.406 8.477 1 68 545 LEU B CA 1
ATOM 12448 C C . LEU B 1 545 ? -38.781 13.242 9.914 1 68 545 LEU B C 1
ATOM 12450 O O . LEU B 1 545 ? -39 14.234 10.617 1 68 545 LEU B O 1
ATOM 12454 N N . THR B 1 546 ? -39.156 12 10.188 1 67 546 THR B N 1
ATOM 12455 C CA . THR B 1 546 ? -39.531 11.719 11.57 1 67 546 THR B CA 1
ATOM 12456 C C . THR B 1 546 ? -38.312 11.836 12.492 1 67 546 THR B C 1
ATOM 12458 O O . THR B 1 546 ? -37.188 11.672 12.055 1 67 546 THR B O 1
ATOM 12461 N N . ASP B 1 547 ? -38.531 12.305 13.617 1 68.31 547 ASP B N 1
ATOM 12462 C CA . ASP B 1 547 ? -37.5 12.469 14.625 1 68.31 547 ASP B CA 1
ATOM 12463 C C . ASP B 1 547 ? -36.688 11.18 14.789 1 68.31 547 ASP B C 1
ATOM 12465 O O . ASP B 1 547 ? -35.469 11.219 14.961 1 68.31 547 ASP B O 1
ATOM 12469 N N . GLN B 1 548 ? -37.375 10.07 14.602 1 74.31 548 GLN B N 1
ATOM 12470 C CA . GLN B 1 548 ? -36.688 8.797 14.812 1 74.31 548 GLN B CA 1
ATOM 12471 C C . GLN B 1 548 ? -35.688 8.516 13.695 1 74.31 548 GLN B C 1
ATOM 12473 O O . GLN B 1 548 ? -34.625 7.961 13.945 1 74.31 548 GLN B O 1
ATOM 12478 N N . GLU B 1 549 ? -36.125 9.039 12.617 1 76.06 549 GLU B N 1
ATOM 12479 C CA . GLU B 1 549 ? -35.219 8.82 11.477 1 76.06 549 GLU B CA 1
ATOM 12480 C C . GLU B 1 549 ? -34 9.719 11.555 1 76.06 549 GLU B C 1
ATOM 12482 O O . GLU B 1 549 ? -32.906 9.305 11.188 1 76.06 549 GLU B O 1
ATOM 12487 N N . ILE B 1 550 ? -34.312 10.812 12.102 1 77.06 550 ILE B N 1
ATOM 12488 C CA . ILE B 1 550 ? -33.219 11.766 12.211 1 77.06 550 ILE B CA 1
ATOM 12489 C C . ILE B 1 550 ? -32.25 11.289 13.281 1 77.06 550 ILE B C 1
ATOM 12491 O O . ILE B 1 550 ? -31.031 11.297 13.062 1 77.06 550 ILE B O 1
ATOM 12495 N N . PHE B 1 551 ? -32.875 10.812 14.406 1 80.81 551 PHE B N 1
ATOM 12496 C CA . PHE B 1 551 ? -32 10.336 15.492 1 80.81 551 PHE B CA 1
ATOM 12497 C C . PHE B 1 551 ? -31.234 9.102 15.055 1 80.81 551 PHE B C 1
ATOM 12499 O O . PHE B 1 551 ? -30.062 8.953 15.398 1 80.81 551 PHE B O 1
ATOM 12506 N N . GLY B 1 552 ? -31.875 8.359 14.305 1 80.88 552 GLY B N 1
ATOM 12507 C CA . GLY B 1 552 ? -31.234 7.148 13.836 1 80.88 552 GLY B CA 1
ATOM 12508 C C . GLY B 1 552 ? -30.062 7.418 12.914 1 80.88 552 GLY B C 1
ATOM 12509 O O . GLY B 1 552 ? -29.031 6.73 12.992 1 80.88 552 GLY B O 1
ATOM 12510 N N . GLU B 1 553 ? -30.188 8.391 12.195 1 79.19 553 GLU B N 1
ATOM 12511 C CA . GLU B 1 553 ? -29.109 8.734 11.266 1 79.19 553 GLU B CA 1
ATOM 12512 C C . GLU B 1 553 ? -27.938 9.375 11.992 1 79.19 553 GLU B C 1
ATOM 12514 O O . GLU B 1 553 ? -26.781 9.141 11.641 1 79.19 553 GLU B O 1
ATOM 12519 N N . VAL B 1 554 ? -28.281 10.211 12.906 1 80.75 554 VAL B N 1
ATOM 12520 C CA . VAL B 1 554 ? -27.219 10.859 13.672 1 80.75 554 VAL B CA 1
ATOM 12521 C C . VAL B 1 554 ? -26.422 9.805 14.438 1 80.75 554 VAL B C 1
ATOM 12523 O O . VAL B 1 554 ? -25.188 9.852 14.469 1 80.75 554 VAL B O 1
ATOM 12526 N N . ARG B 1 555 ? -27.188 8.906 15.055 1 86.5 555 ARG B N 1
ATOM 12527 C CA . ARG B 1 555 ? -26.531 7.836 15.789 1 86.5 555 ARG B CA 1
ATOM 12528 C C . ARG B 1 555 ? -25.672 6.988 14.859 1 86.5 555 ARG B C 1
ATOM 12530 O O . ARG B 1 555 ? -24.562 6.57 15.227 1 86.5 555 ARG B O 1
ATOM 12537 N N . TYR B 1 556 ? -26.188 6.805 13.695 1 83 556 TYR B N 1
ATOM 12538 C CA . TYR B 1 556 ? -25.453 6.051 12.68 1 83 556 TYR B CA 1
ATOM 12539 C C . TYR B 1 556 ? -24.141 6.727 12.344 1 83 556 TYR B C 1
ATOM 12541 O O . TYR B 1 556 ? -23.094 6.07 12.266 1 83 556 TYR B O 1
ATOM 12549 N N . ARG B 1 557 ? -24.141 7.922 12.234 1 80.81 557 ARG B N 1
ATOM 12550 C CA . ARG B 1 557 ? -22.953 8.68 11.883 1 80.81 557 ARG B CA 1
ATOM 12551 C C . ARG B 1 557 ? -21.953 8.703 13.031 1 80.81 557 ARG B C 1
ATOM 12553 O O . ARG B 1 557 ? -20.734 8.672 12.805 1 80.81 557 ARG B O 1
ATOM 12560 N N . ILE B 1 558 ? -22.422 8.758 14.156 1 84.56 558 ILE B N 1
ATOM 12561 C CA . ILE B 1 558 ? -21.547 8.789 15.32 1 84.56 558 ILE B CA 1
ATOM 12562 C C . ILE B 1 558 ? -20.812 7.461 15.445 1 84.56 558 ILE B C 1
ATOM 12564 O O . ILE B 1 558 ? -19.609 7.438 15.711 1 84.56 558 ILE B O 1
ATOM 12568 N N . TYR B 1 559 ? -21.562 6.402 15.266 1 87.44 559 TYR B N 1
ATOM 12569 C CA . TYR B 1 559 ? -20.938 5.09 15.328 1 87.44 559 TYR B CA 1
ATOM 12570 C C . TYR B 1 559 ? -19.875 4.941 14.25 1 87.44 559 TYR B C 1
ATOM 12572 O O . TYR B 1 559 ? -18.812 4.336 14.477 1 87.44 559 TYR B O 1
ATOM 12580 N N . ARG B 1 560 ? -20.109 5.516 13.18 1 83.06 560 ARG B N 1
ATOM 12581 C CA . ARG B 1 560 ? -19.141 5.441 12.086 1 83.06 560 ARG B CA 1
ATOM 12582 C C . ARG B 1 560 ? -17.891 6.273 12.391 1 83.06 560 ARG B C 1
ATOM 12584 O O . ARG B 1 560 ? -16.781 5.875 12.055 1 83.06 560 ARG B O 1
ATOM 12591 N N . ILE B 1 561 ? -18.094 7.41 12.93 1 83.19 561 ILE B N 1
ATOM 12592 C CA . ILE B 1 561 ? -16.969 8.273 13.312 1 83.19 561 ILE B CA 1
ATOM 12593 C C . ILE B 1 561 ? -16.125 7.574 14.375 1 83.19 561 ILE B C 1
ATOM 12595 O O . ILE B 1 561 ? -14.898 7.59 14.305 1 83.19 561 ILE B O 1
ATOM 12599 N N . LEU B 1 562 ? -16.828 6.98 15.297 1 89 562 LEU B N 1
ATOM 12600 C CA . LEU B 1 562 ? -16.125 6.285 16.359 1 89 562 LEU B CA 1
ATOM 12601 C C . LEU B 1 562 ? -15.305 5.129 15.805 1 89 562 LEU B C 1
ATOM 12603 O O . LEU B 1 562 ? -14.156 4.914 16.203 1 89 562 LEU B O 1
ATOM 12607 N N . LYS B 1 563 ? -15.852 4.438 14.906 1 86.69 563 LYS B N 1
ATOM 12608 C CA . LYS B 1 563 ? -15.133 3.332 14.281 1 86.69 563 LYS B CA 1
ATOM 12609 C C . LYS B 1 563 ? -13.875 3.826 13.57 1 86.69 563 LYS B C 1
ATOM 12611 O O . LYS B 1 563 ? -12.82 3.203 13.664 1 86.69 563 LYS B O 1
ATOM 12616 N N . GLY B 1 564 ? -14.023 4.891 12.906 1 82.62 564 GLY B N 1
ATOM 12617 C CA . GLY B 1 564 ? -12.883 5.484 12.227 1 82.62 564 GLY B CA 1
ATOM 12618 C C . GLY B 1 564 ? -11.805 5.949 13.188 1 82.62 564 GLY B C 1
ATOM 12619 O O . GLY B 1 564 ? -10.617 5.738 12.938 1 82.62 564 GLY B O 1
ATOM 12620 N N . LEU B 1 565 ? -12.172 6.496 14.289 1 85.81 565 LEU B N 1
ATOM 12621 C CA . LEU B 1 565 ? -11.234 7.004 15.289 1 85.81 565 LEU B CA 1
ATOM 12622 C C . LEU B 1 565 ? -10.508 5.855 15.984 1 85.81 565 LEU B C 1
ATOM 12624 O O . LEU B 1 565 ? -9.32 5.965 16.297 1 85.81 565 LEU B O 1
ATOM 12628 N N . TYR B 1 566 ? -11.258 4.793 16.266 1 88.69 566 TYR B N 1
ATOM 12629 C CA . TYR B 1 566 ? -10.633 3.629 16.891 1 88.69 566 TYR B CA 1
ATOM 12630 C C . TYR B 1 566 ? -9.516 3.074 16.016 1 88.69 566 TYR B C 1
ATOM 12632 O O . TYR B 1 566 ? -8.438 2.74 16.516 1 88.69 566 TYR B O 1
ATOM 12640 N N . TYR B 1 567 ? -9.719 3.08 14.758 1 79.56 567 TYR B N 1
ATOM 12641 C CA . TYR B 1 567 ? -8.719 2.553 13.836 1 79.56 567 TYR B CA 1
ATOM 12642 C C . TYR B 1 567 ? -7.535 3.508 13.711 1 79.56 567 TYR B C 1
ATOM 12644 O O . TYR B 1 567 ? -6.395 3.074 13.555 1 79.56 567 TYR B O 1
ATOM 12652 N N . ASP B 1 568 ? -7.824 4.734 13.758 1 79 568 ASP B N 1
ATOM 12653 C CA . ASP B 1 568 ? -6.754 5.727 13.711 1 79 568 ASP B CA 1
ATOM 12654 C C . ASP B 1 568 ? -5.82 5.586 14.914 1 79 568 ASP B C 1
ATOM 12656 O O . ASP B 1 568 ? -4.598 5.66 14.766 1 79 568 ASP B O 1
ATOM 12660 N N . LYS B 1 569 ? -6.461 5.398 16.078 1 82.5 569 LYS B N 1
ATOM 12661 C CA . LYS B 1 569 ? -5.664 5.238 17.281 1 82.5 569 LYS B CA 1
ATOM 12662 C C . LYS B 1 569 ? -4.832 3.959 17.234 1 82.5 569 LYS B C 1
ATOM 12664 O O . LYS B 1 569 ? -3.711 3.918 17.75 1 82.5 569 LYS B O 1
ATOM 12669 N N . PHE B 1 570 ? -5.289 3.002 16.594 1 79.88 570 PHE B N 1
ATOM 12670 C CA . PHE B 1 570 ? -4.566 1.745 16.438 1 79.88 570 PHE B CA 1
ATOM 12671 C C . PHE B 1 570 ? -3.389 1.916 15.477 1 79.88 570 PHE B C 1
ATOM 12673 O O . PHE B 1 570 ? -2.297 1.402 15.734 1 79.88 570 PHE B O 1
ATOM 12680 N N . GLU B 1 571 ? -3.639 2.627 14.438 1 71.06 571 GLU B N 1
ATOM 12681 C CA . GLU B 1 571 ? -2.592 2.838 13.438 1 71.06 571 GLU B CA 1
ATOM 12682 C C . GLU B 1 571 ? -1.428 3.633 14.023 1 71.06 571 GLU B C 1
ATOM 12684 O O . GLU B 1 571 ? -0.273 3.418 13.648 1 71.06 571 GLU B O 1
ATOM 12689 N N . TYR B 1 572 ? -1.76 4.457 14.984 1 68.56 572 TYR B N 1
ATOM 12690 C CA . TYR B 1 572 ? -0.724 5.266 15.617 1 68.56 572 TYR B CA 1
ATOM 12691 C C . TYR B 1 572 ? -0.137 4.555 16.828 1 68.56 572 TYR B C 1
ATOM 12693 O O . TYR B 1 572 ? 0.715 5.109 17.531 1 68.56 572 TYR B O 1
ATOM 12701 N N . GLY B 1 573 ? -0.638 3.305 17.109 1 68.5 573 GLY B N 1
ATOM 12702 C CA . GLY B 1 573 ? -0.087 2.48 18.172 1 68.5 573 GLY B CA 1
ATOM 12703 C C . GLY B 1 573 ? -0.548 2.904 19.562 1 68.5 573 GLY B C 1
ATOM 12704 O O . GLY B 1 573 ? 0.122 2.625 20.562 1 68.5 573 GLY B O 1
ATOM 12705 N N . LEU B 1 574 ? -1.644 3.605 19.656 1 74.19 574 LEU B N 1
ATOM 12706 C CA . LEU B 1 574 ? -2.109 4.102 20.938 1 74.19 574 LEU B CA 1
ATOM 12707 C C . LEU B 1 574 ? -3 3.076 21.625 1 74.19 574 LEU B C 1
ATOM 12709 O O . LEU B 1 574 ? -3.387 3.26 22.781 1 74.19 574 LEU B O 1
ATOM 12713 N N . CYS B 1 575 ? -3.406 2.08 20.953 1 80.94 575 CYS B N 1
ATOM 12714 C CA . CYS B 1 575 ? -4.191 1.02 21.578 1 80.94 575 CYS B CA 1
ATOM 12715 C C . CYS B 1 575 ? -3.775 -0.348 21.047 1 80.94 575 CYS B C 1
ATOM 12717 O O . CYS B 1 575 ? -3.135 -0.445 20 1 80.94 575 CYS B O 1
ATOM 12719 N N . GLU B 1 576 ? -4.098 -1.307 21.844 1 77.94 576 GLU B N 1
ATOM 12720 C CA . GLU B 1 576 ? -3.723 -2.68 21.516 1 77.94 576 GLU B CA 1
ATOM 12721 C C . GLU B 1 576 ? -4.699 -3.293 20.516 1 77.94 576 GLU B C 1
ATOM 12723 O O . GLU B 1 576 ? -5.746 -2.711 20.234 1 77.94 576 GLU B O 1
ATOM 12728 N N . GLU B 1 577 ? -4.328 -4.465 20.031 1 78.56 577 GLU B N 1
ATOM 12729 C CA . GLU B 1 577 ? -5.094 -5.148 18.984 1 78.56 577 GLU B CA 1
ATOM 12730 C C . GLU B 1 577 ? -6.445 -5.617 19.531 1 78.56 577 GLU B C 1
ATOM 12732 O O . GLU B 1 577 ? -7.469 -5.461 18.859 1 78.56 577 GLU B O 1
ATOM 12737 N N . ASP B 1 578 ? -6.457 -6.18 20.672 1 81.19 578 ASP B N 1
ATOM 12738 C CA . ASP B 1 578 ? -7.695 -6.707 21.234 1 81.19 578 ASP B CA 1
ATOM 12739 C C . ASP B 1 578 ? -8.656 -5.578 21.594 1 81.19 578 ASP B C 1
ATOM 12741 O O . ASP B 1 578 ? -9.875 -5.746 21.531 1 81.19 578 ASP B O 1
ATOM 12745 N N . THR B 1 579 ? -8.055 -4.469 21.938 1 87.5 579 THR B N 1
ATOM 12746 C CA . THR B 1 579 ? -8.867 -3.314 22.297 1 87.5 579 THR B CA 1
ATOM 12747 C C . THR B 1 579 ? -9.641 -2.791 21.094 1 87.5 579 THR B C 1
ATOM 12749 O O . THR B 1 579 ? -10.852 -2.562 21.172 1 87.5 579 THR B O 1
ATOM 12752 N N . VAL B 1 580 ? -8.969 -2.666 20 1 86.56 580 VAL B N 1
ATOM 12753 C CA . VAL B 1 580 ? -9.617 -2.129 18.812 1 86.56 580 VAL B CA 1
ATOM 12754 C C . VAL B 1 580 ? -10.68 -3.105 18.328 1 86.56 580 VAL B C 1
ATOM 12756 O O . VAL B 1 580 ? -11.75 -2.691 17.859 1 86.56 580 VAL B O 1
ATOM 12759 N N . ARG B 1 581 ? -10.406 -4.375 18.469 1 85.38 581 ARG B N 1
ATOM 12760 C CA . ARG B 1 581 ? -11.359 -5.391 18.047 1 85.38 581 ARG B CA 1
ATOM 12761 C C . ARG B 1 581 ? -12.664 -5.277 18.828 1 85.38 581 ARG B C 1
ATOM 12763 O O . ARG B 1 581 ? -13.75 -5.316 18.25 1 85.38 581 ARG B O 1
ATOM 12770 N N . LEU B 1 582 ? -12.539 -5.168 20.094 1 87.62 582 LEU B N 1
ATOM 12771 C CA . LEU B 1 582 ? -13.719 -5.082 20.953 1 87.62 582 LEU B CA 1
ATOM 12772 C C . LEU B 1 582 ? -14.477 -3.787 20.688 1 87.62 582 LEU B C 1
ATOM 12774 O O . LEU B 1 582 ? -15.711 -3.785 20.641 1 87.62 582 LEU B O 1
ATOM 12778 N N . LEU B 1 583 ? -13.742 -2.727 20.578 1 91 583 LEU B N 1
ATOM 12779 C CA . LEU B 1 583 ? -14.375 -1.429 20.359 1 91 583 LEU B CA 1
ATOM 12780 C C . LEU B 1 583 ? -15.086 -1.386 19.016 1 91 583 LEU B C 1
ATOM 12782 O O . LEU B 1 583 ? -16.188 -0.852 18.906 1 91 583 LEU B O 1
ATOM 12786 N N . VAL B 1 584 ? -14.516 -1.906 18 1 87.12 584 VAL B N 1
ATOM 12787 C CA . VAL B 1 584 ? -15.133 -1.939 16.672 1 87.12 584 VAL B CA 1
ATOM 12788 C C . VAL B 1 584 ? -16.359 -2.844 16.703 1 87.12 584 VAL B C 1
ATOM 12790 O O . VAL B 1 584 ? -17.375 -2.525 16.078 1 87.12 584 VAL B O 1
ATOM 12793 N N . GLU B 1 585 ? -16.25 -3.971 17.391 1 85.75 585 GLU B N 1
ATOM 12794 C CA . GLU B 1 585 ? -17.406 -4.871 17.516 1 85.75 585 GLU B CA 1
ATOM 12795 C C . GLU B 1 585 ? -18.562 -4.188 18.234 1 85.75 585 GLU B C 1
ATOM 12797 O O . GLU B 1 585 ? -19.719 -4.363 17.844 1 85.75 585 GLU B O 1
ATOM 12802 N N . SER B 1 586 ? -18.203 -3.494 19.266 1 87.75 586 SER B N 1
ATOM 12803 C CA . SER B 1 586 ? -19.234 -2.77 19.984 1 87.75 586 SER B CA 1
ATOM 12804 C C . SER B 1 586 ? -19.906 -1.736 19.094 1 87.75 586 SER B C 1
ATOM 12806 O O . SER B 1 586 ? -21.125 -1.525 19.188 1 87.75 586 SER B O 1
ATOM 12808 N N . SER B 1 587 ? -19.141 -1.102 18.297 1 87.88 587 SER B N 1
ATOM 12809 C CA . SER B 1 587 ? -19.703 -0.124 17.375 1 87.88 587 SER B CA 1
ATOM 12810 C C . SER B 1 587 ? -20.562 -0.798 16.312 1 87.88 587 SER B C 1
ATOM 12812 O O . SER B 1 587 ? -21.578 -0.245 15.891 1 87.88 587 SER B O 1
ATOM 12814 N N . ASP B 1 588 ? -20.219 -1.954 15.922 1 84.69 588 ASP B N 1
ATOM 12815 C CA . ASP B 1 588 ? -21 -2.686 14.93 1 84.69 588 ASP B CA 1
ATOM 12816 C C . ASP B 1 588 ? -22.344 -3.115 15.516 1 84.69 588 ASP B C 1
ATOM 12818 O O . ASP B 1 588 ? -23.359 -3.102 14.812 1 84.69 588 ASP B O 1
ATOM 12822 N N . ILE B 1 589 ? -22.328 -3.529 16.766 1 85.25 589 ILE B N 1
ATOM 12823 C CA . ILE B 1 589 ? -23.578 -3.879 17.453 1 85.25 589 ILE B CA 1
ATOM 12824 C C . ILE B 1 589 ? -24.484 -2.65 17.531 1 85.25 589 ILE B C 1
ATOM 12826 O O . ILE B 1 589 ? -25.688 -2.75 17.328 1 85.25 589 ILE B O 1
ATOM 12830 N N . GLY B 1 590 ? -23.797 -1.532 17.781 1 85.44 590 GLY B N 1
ATOM 12831 C CA . GLY B 1 590 ? -24.562 -0.291 17.828 1 85.44 590 GLY B CA 1
ATOM 12832 C C . GLY B 1 590 ? -25.141 0.115 16.484 1 85.44 590 GLY B C 1
ATOM 12833 O O . GLY B 1 590 ? -26.25 0.644 16.422 1 85.44 590 GLY B O 1
ATOM 12834 N N . LEU B 1 591 ? -24.484 -0.159 15.445 1 83.19 591 LEU B N 1
ATOM 12835 C CA . LEU B 1 591 ? -24.922 0.191 14.102 1 83.19 591 LEU B CA 1
ATOM 12836 C C . LEU B 1 591 ? -26.156 -0.619 13.703 1 83.19 591 LEU B C 1
ATOM 12838 O O . LEU B 1 591 ? -26.969 -0.167 12.891 1 83.19 591 LEU B O 1
ATOM 12842 N N . ASP B 1 592 ? -26.281 -1.727 14.344 1 77.88 592 ASP B N 1
ATOM 12843 C CA . ASP B 1 592 ? -27.453 -2.562 14.078 1 77.88 592 ASP B CA 1
ATOM 12844 C C . ASP B 1 592 ? -28.672 -2.045 14.82 1 77.88 592 ASP B C 1
ATOM 12846 O O . ASP B 1 592 ? -29.812 -2.311 14.414 1 77.88 592 ASP B O 1
ATOM 12850 N N . HIS B 1 593 ? -28.391 -1.335 15.906 1 80.31 593 HIS B N 1
ATOM 12851 C CA . HIS B 1 593 ? -29.484 -0.828 16.734 1 80.31 593 HIS B CA 1
ATOM 12852 C C . HIS B 1 593 ? -29.453 0.694 16.828 1 80.31 593 HIS B C 1
ATOM 12854 O O . HIS B 1 593 ? -29.391 1.255 17.922 1 80.31 593 HIS B O 1
ATOM 12860 N N . THR B 1 594 ? -29.578 1.374 15.672 1 80.88 594 THR B N 1
ATOM 12861 C CA . THR B 1 594 ? -29.438 2.826 15.648 1 80.88 594 THR B CA 1
ATOM 12862 C C . THR B 1 594 ? -30.719 3.5 16.109 1 80.88 594 THR B C 1
ATOM 12864 O O . THR B 1 594 ? -30.719 4.684 16.469 1 80.88 594 THR B O 1
ATOM 12867 N N . LYS B 1 595 ? -31.828 2.723 16.188 1 78.06 595 LYS B N 1
ATOM 12868 C CA . LYS B 1 595 ? -33.094 3.299 16.594 1 78.06 595 LYS B CA 1
ATOM 12869 C C . LYS B 1 595 ? -33.188 3.463 18.109 1 78.06 595 LYS B C 1
ATOM 12871 O O . LYS B 1 595 ? -33.969 4.254 18.609 1 78.06 595 LYS B O 1
ATOM 12876 N N . SER B 1 596 ? -32.281 2.762 18.797 1 81.88 596 SER B N 1
ATOM 12877 C CA . SER B 1 596 ? -32.25 2.867 20.25 1 81.88 596 SER B CA 1
ATOM 12878 C C . SER B 1 596 ? -31.172 3.828 20.719 1 81.88 596 SER B C 1
ATOM 12880 O O . SER B 1 596 ? -30.328 4.242 19.922 1 81.88 596 SER B O 1
ATOM 12882 N N . ILE B 1 597 ? -31.328 4.23 21.938 1 85.62 597 ILE B N 1
ATOM 12883 C CA . ILE B 1 597 ? -30.375 5.145 22.562 1 85.62 597 ILE B CA 1
ATOM 12884 C C . ILE B 1 597 ? -28.984 4.535 22.531 1 85.62 597 ILE B C 1
ATOM 12886 O O . ILE B 1 597 ? -28.828 3.311 22.5 1 85.62 597 ILE B O 1
ATOM 12890 N N . LEU B 1 598 ? -28.031 5.453 22.391 1 87.31 598 LEU B N 1
ATOM 12891 C CA . LEU B 1 598 ? -26.641 5.02 22.328 1 87.31 598 LEU B CA 1
ATOM 12892 C C . LEU B 1 598 ? -26.266 4.215 23.562 1 87.31 598 LEU B C 1
ATOM 12894 O O . LEU B 1 598 ? -26.516 4.641 24.688 1 87.31 598 LEU B O 1
ATOM 12898 N N . ASN B 1 599 ? -25.953 2.979 23.438 1 84.12 599 ASN B N 1
ATOM 12899 C CA . ASN B 1 599 ? -25.531 2.111 24.531 1 84.12 599 ASN B CA 1
ATOM 12900 C C . ASN B 1 599 ? -24.156 1.505 24.266 1 84.12 599 ASN B C 1
ATOM 12902 O O . ASN B 1 599 ? -24.031 0.286 24.141 1 84.12 599 ASN B O 1
ATOM 12906 N N . ILE B 1 600 ? -23.188 2.307 24.266 1 89.44 600 ILE B N 1
ATOM 12907 C CA . ILE B 1 600 ? -21.844 1.852 23.922 1 89.44 600 ILE B CA 1
ATOM 12908 C C . ILE B 1 600 ? -21.172 1.239 25.156 1 89.44 600 ILE B C 1
ATOM 12910 O O . ILE B 1 600 ? -20.641 0.126 25.078 1 89.44 600 ILE B O 1
ATOM 12914 N N . TRP B 1 601 ? -21.234 1.909 26.266 1 86.75 601 TRP B N 1
ATOM 12915 C CA . TRP B 1 601 ? -20.5 1.508 27.469 1 86.75 601 TRP B CA 1
ATOM 12916 C C . TRP B 1 601 ? -21.047 0.212 28.047 1 86.75 601 TRP B C 1
ATOM 12918 O O . TRP B 1 601 ? -20.297 -0.651 28.484 1 86.75 601 TRP B O 1
ATOM 12928 N N . ASP B 1 602 ? -22.375 0.113 28 1 83.44 602 ASP B N 1
ATOM 12929 C CA . ASP B 1 602 ? -22.984 -1.097 28.562 1 83.44 602 ASP B CA 1
ATOM 12930 C C . ASP B 1 602 ? -22.562 -2.332 27.766 1 83.44 602 ASP B C 1
ATOM 12932 O O . ASP B 1 602 ? -22.375 -3.41 28.328 1 83.44 602 ASP B O 1
ATOM 12936 N N . GLN B 1 603 ? -22.438 -2.084 26.531 1 86.12 603 GLN B N 1
ATOM 12937 C CA . GLN B 1 603 ? -22 -3.193 25.688 1 86.12 603 GLN B CA 1
ATOM 12938 C C . GLN B 1 603 ? -20.547 -3.553 25.969 1 86.12 603 GLN B C 1
ATOM 12940 O O . GLN B 1 603 ? -20.156 -4.723 25.891 1 86.12 603 GLN B O 1
ATOM 12945 N N . LEU B 1 604 ? -19.734 -2.553 26.25 1 88.69 604 LEU B N 1
ATOM 12946 C CA . LEU B 1 604 ? -18.312 -2.787 26.547 1 88.69 604 LEU B CA 1
ATOM 12947 C C . LEU B 1 604 ? -18.156 -3.412 27.922 1 88.69 604 LEU B C 1
ATOM 12949 O O . LEU B 1 604 ? -17.344 -4.328 28.109 1 88.69 604 LEU B O 1
ATOM 12953 N N . TYR B 1 605 ? -19 -2.961 28.859 1 82.88 605 TYR B N 1
ATOM 12954 C CA . TYR B 1 605 ? -18.906 -3.381 30.266 1 82.88 605 TYR B CA 1
ATOM 12955 C C . TYR B 1 605 ? -19.25 -4.859 30.406 1 82.88 605 TYR B C 1
ATOM 12957 O O . TYR B 1 605 ? -18.688 -5.547 31.266 1 82.88 605 TYR B O 1
ATOM 12965 N N . LYS B 1 606 ? -20.094 -5.305 29.453 1 79.06 606 LYS B N 1
ATOM 12966 C CA . LYS B 1 606 ? -20.531 -6.699 29.5 1 79.06 606 LYS B CA 1
ATOM 12967 C C . LYS B 1 606 ? -19.344 -7.645 29.297 1 79.06 606 LYS B C 1
ATOM 12969 O O . LYS B 1 606 ? -19.375 -8.789 29.766 1 79.06 606 LYS B O 1
ATOM 12974 N N . ASN B 1 607 ? -18.297 -7.152 28.641 1 76.44 607 ASN B N 1
ATOM 12975 C CA . ASN B 1 607 ? -17.141 -8 28.344 1 76.44 607 ASN B CA 1
ATOM 12976 C C . ASN B 1 607 ? -16.094 -7.945 29.453 1 76.44 607 ASN B C 1
ATOM 12978 O O . ASN B 1 607 ? -15.102 -8.672 29.406 1 76.44 607 ASN B O 1
ATOM 12982 N N . PHE B 1 608 ? -16.312 -7.086 30.453 1 78.94 608 PHE B N 1
ATOM 12983 C CA . PHE B 1 608 ? -15.359 -6.945 31.562 1 78.94 608 PHE B CA 1
ATOM 12984 C C . PHE B 1 608 ? -15.695 -7.902 32.688 1 78.94 608 PHE B C 1
ATOM 12986 O O . PHE B 1 608 ? -16.859 -8.281 32.875 1 78.94 608 PHE B O 1
ATOM 12993 N N . LEU B 1 609 ? -14.609 -8.547 33.156 1 65.94 609 LEU B N 1
ATOM 12994 C CA . LEU B 1 609 ? -14.836 -9.383 34.312 1 65.94 609 LEU B CA 1
ATOM 12995 C C . LEU B 1 609 ? -15.445 -8.57 35.469 1 65.94 609 LEU B C 1
ATOM 12997 O O . LEU B 1 609 ? -15.102 -7.398 35.656 1 65.94 609 LEU B O 1
ATOM 13001 N N . ASN B 1 610 ? -16.547 -9.102 36 1 60.38 610 ASN B N 1
ATOM 13002 C CA . ASN B 1 610 ? -17.172 -8.461 37.125 1 60.38 610 ASN B CA 1
ATOM 13003 C C . ASN B 1 610 ? -16.172 -8.266 38.281 1 60.38 610 ASN B C 1
ATOM 13005 O O . ASN B 1 610 ? -15.203 -9.016 38.406 1 60.38 610 ASN B O 1
ATOM 13009 N N . PHE B 1 611 ? -16.141 -7.117 38.969 1 56.88 611 PHE B N 1
ATOM 13010 C CA . PHE B 1 611 ? -15.227 -6.785 40.031 1 56.88 611 PHE B CA 1
ATOM 13011 C C . PHE B 1 611 ? -15.156 -7.922 41.062 1 56.88 611 PHE B C 1
ATOM 13013 O O . PHE B 1 611 ? -14.102 -8.172 41.656 1 56.88 611 PHE B O 1
ATOM 13020 N N . SER B 1 612 ? -16.312 -8.672 41.062 1 56.94 612 SER B N 1
ATOM 13021 C CA . SER B 1 612 ? -16.328 -9.797 42 1 56.94 612 SER B CA 1
ATOM 13022 C C . SER B 1 612 ? -15.391 -10.906 41.531 1 56.94 612 SER B C 1
ATOM 13024 O O . SER B 1 612 ? -14.688 -11.523 42.344 1 56.94 612 SER B O 1
ATOM 13026 N N . SER B 1 613 ? -15.344 -11.078 40.219 1 63.47 613 SER B N 1
ATOM 13027 C CA . SER B 1 613 ? -14.453 -12.102 39.688 1 63.47 613 SER B CA 1
ATOM 13028 C C . SER B 1 613 ? -12.992 -11.672 39.781 1 63.47 613 SER B C 1
ATOM 13030 O O . SER B 1 613 ? -12.117 -12.5 40.031 1 63.47 613 SER B O 1
ATOM 13032 N N . VAL B 1 614 ? -12.805 -10.414 39.594 1 62.97 614 VAL B N 1
ATOM 13033 C CA . VAL B 1 614 ? -11.453 -9.898 39.719 1 62.97 614 VAL B CA 1
ATOM 13034 C C . VAL B 1 614 ? -10.969 -10.102 41.156 1 62.97 614 VAL B C 1
ATOM 13036 O O . VAL B 1 614 ? -9.828 -10.523 41.375 1 62.97 614 VAL B O 1
ATOM 13039 N N . ASN B 1 615 ? -11.977 -9.875 42.125 1 56.31 615 ASN B N 1
ATOM 13040 C CA . ASN B 1 615 ? -11.648 -10.086 43.531 1 56.31 615 ASN B CA 1
ATOM 13041 C C . ASN B 1 615 ? -11.359 -11.555 43.844 1 56.31 615 ASN B C 1
ATOM 13043 O O . ASN B 1 615 ? -10.484 -11.867 44.656 1 56.31 615 ASN B O 1
ATOM 13047 N N . PHE B 1 616 ? -12.125 -12.305 43.031 1 61.88 616 PHE B N 1
ATOM 13048 C CA . PHE B 1 616 ? -11.883 -13.734 43.188 1 61.88 616 PHE B CA 1
ATOM 13049 C C . PHE B 1 616 ? -10.477 -14.094 42.75 1 61.88 616 PHE B C 1
ATOM 13051 O O . PHE B 1 616 ? -9.758 -14.82 43.438 1 61.88 616 PHE B O 1
ATOM 13058 N N . PHE B 1 617 ? -10.062 -13.578 41.625 1 65.81 617 PHE B N 1
ATOM 13059 C CA . PHE B 1 617 ? -8.734 -13.898 41.125 1 65.81 617 PHE B CA 1
ATOM 13060 C C . PHE B 1 617 ? -7.648 -13.289 42 1 65.81 617 PHE B C 1
ATOM 13062 O O . PHE B 1 617 ? -6.559 -13.852 42.125 1 65.81 617 PHE B O 1
ATOM 13069 N N . LEU B 1 618 ? -7.996 -12.188 42.75 1 60.09 618 LEU B N 1
ATOM 13070 C CA . LEU B 1 618 ? -7.047 -11.555 43.656 1 60.09 618 LEU B CA 1
ATOM 13071 C C . LEU B 1 618 ? -6.84 -12.414 44.906 1 60.09 618 LEU B C 1
ATOM 13073 O O . LEU B 1 618 ? -5.746 -12.438 45.469 1 60.09 618 LEU B O 1
ATOM 13077 N N . LYS B 1 619 ? -7.93 -13.086 45.219 1 58.44 619 LYS B N 1
ATOM 13078 C CA . LYS B 1 619 ? -7.82 -13.984 46.375 1 58.44 619 LYS B CA 1
ATOM 13079 C C . LYS B 1 619 ? -7.035 -15.242 46 1 58.44 619 LYS B C 1
ATOM 13081 O O . LYS B 1 619 ? -6.273 -15.758 46.812 1 58.44 619 LYS B O 1
ATOM 13086 N N . VAL B 1 620 ? -7.309 -15.602 44.75 1 64 620 VAL B N 1
ATOM 13087 C CA . VAL B 1 620 ? -6.648 -16.828 44.312 1 64 620 VAL B CA 1
ATOM 13088 C C . VAL B 1 620 ? -5.168 -16.562 44.062 1 64 620 VAL B C 1
ATOM 13090 O O . VAL B 1 620 ? -4.355 -17.484 44.062 1 64 620 VAL B O 1
ATOM 13093 N N . LYS B 1 621 ? -4.812 -15.359 43.844 1 61.34 621 LYS B N 1
ATOM 13094 C CA . LYS B 1 621 ? -3.432 -14.961 43.594 1 61.34 621 LYS B CA 1
ATOM 13095 C C . LYS B 1 621 ? -2.492 -15.484 44.656 1 61.34 621 LYS B C 1
ATOM 13097 O O . LYS B 1 621 ? -1.311 -15.727 44.406 1 61.34 621 LYS B O 1
ATOM 13102 N N . GLU B 1 622 ? -3.08 -15.68 45.875 1 56.38 622 GLU B N 1
ATOM 13103 C CA . GLU B 1 622 ? -2.25 -16.094 47 1 56.38 622 GLU B CA 1
ATOM 13104 C C . GLU B 1 622 ? -2.018 -17.594 47 1 56.38 622 GLU B C 1
ATOM 13106 O O . GLU B 1 622 ? -1.176 -18.109 47.719 1 56.38 622 GLU B O 1
ATOM 13111 N N . ILE B 1 623 ? -2.791 -18.312 46.219 1 60.66 623 ILE B N 1
ATOM 13112 C CA . ILE B 1 623 ? -2.586 -19.75 46.156 1 60.66 623 ILE B CA 1
ATOM 13113 C C . ILE B 1 623 ? -1.367 -20.078 45.312 1 60.66 623 ILE B C 1
ATOM 13115 O O . ILE B 1 623 ? -1.256 -19.609 44.188 1 60.66 623 ILE B O 1
ATOM 13119 N N . PRO B 1 624 ? -0.464 -20.906 45.844 1 55.88 624 PRO B N 1
ATOM 13120 C CA . PRO B 1 624 ? 0.774 -21.281 45.156 1 55.88 624 PRO B CA 1
ATOM 13121 C C . PRO B 1 624 ? 0.521 -22.016 43.844 1 55.88 624 PRO B C 1
ATOM 13123 O O . PRO B 1 624 ? -0.46 -22.75 43.75 1 55.88 624 PRO B O 1
ATOM 13126 N N . LEU B 1 625 ? 1.014 -21.719 42.531 1 60.34 625 LEU B N 1
ATOM 13127 C CA . LEU B 1 625 ? 1.044 -22.297 41.219 1 60.34 625 LEU B CA 1
ATOM 13128 C C . LEU B 1 625 ? 0.053 -21.578 40.281 1 60.34 625 LEU B C 1
ATOM 13130 O O . LEU B 1 625 ? 0.397 -21.219 39.156 1 60.34 625 LEU B O 1
ATOM 13134 N N . ILE B 1 626 ? -1.145 -21.578 40.906 1 64.12 626 ILE B N 1
ATOM 13135 C CA . ILE B 1 626 ? -2.211 -21 40.094 1 64.12 626 ILE B CA 1
ATOM 13136 C C . ILE B 1 626 ? -2.186 -19.484 40.219 1 64.12 626 ILE B C 1
ATOM 13138 O O . ILE B 1 626 ? -2.645 -18.781 39.312 1 64.12 626 ILE B O 1
ATOM 13142 N N . GLY B 1 627 ? -1.509 -19.094 41.219 1 62.19 627 GLY B N 1
ATOM 13143 C CA . GLY B 1 627 ? -1.484 -17.672 41.531 1 62.19 627 GLY B CA 1
ATOM 13144 C C . GLY B 1 627 ? -0.751 -16.844 40.5 1 62.19 627 GLY B C 1
ATOM 13145 O O . GLY B 1 627 ? -1.206 -15.766 40.125 1 62.19 627 GLY B O 1
ATOM 13146 N N . SER B 1 628 ? 0.294 -17.531 40.062 1 63.91 628 SER B N 1
ATOM 13147 C CA . SER B 1 628 ? 1.07 -16.781 39.062 1 63.91 628 SER B CA 1
ATOM 13148 C C . SER B 1 628 ? 0.293 -16.609 37.781 1 63.91 628 SER B C 1
ATOM 13150 O O . SER B 1 628 ? 0.334 -15.539 37.156 1 63.91 628 SER B O 1
ATOM 13152 N N . PHE B 1 629 ? -0.37 -17.688 37.438 1 71.62 629 PHE B N 1
ATOM 13153 C CA . PHE B 1 629 ? -1.168 -17.609 36.219 1 71.62 629 PHE B CA 1
ATOM 13154 C C . PHE B 1 629 ? -2.336 -16.656 36.406 1 71.62 629 PHE B C 1
ATOM 13156 O O . PHE B 1 629 ? -2.672 -15.898 35.5 1 71.62 629 PHE B O 1
ATOM 13163 N N . ALA B 1 630 ? -2.936 -16.75 37.594 1 68 630 ALA B N 1
ATOM 13164 C CA . ALA B 1 630 ? -4.062 -15.859 37.875 1 68 630 ALA B CA 1
ATOM 13165 C C . ALA B 1 630 ? -3.623 -14.398 37.906 1 68 630 ALA B C 1
ATOM 13167 O O . ALA B 1 630 ? -4.328 -13.523 37.375 1 68 630 ALA B O 1
ATOM 13168 N N . LYS B 1 631 ? -2.465 -14.289 38.438 1 67 631 LYS B N 1
ATOM 13169 C CA . LYS B 1 631 ? -1.938 -12.93 38.469 1 67 631 LYS B CA 1
ATOM 13170 C C . LYS B 1 631 ? -1.652 -12.406 37.062 1 67 631 LYS B C 1
ATOM 13172 O O . LYS B 1 631 ? -1.978 -11.258 36.75 1 67 631 LYS B O 1
ATOM 13177 N N . GLU B 1 632 ? -1.123 -13.266 36.344 1 69.62 632 GLU B N 1
ATOM 13178 C CA . GLU B 1 632 ? -0.799 -12.867 34.969 1 69.62 632 GLU B CA 1
ATOM 13179 C C . GLU B 1 632 ? -2.064 -12.578 34.156 1 69.62 632 GLU B C 1
ATOM 13181 O O . GLU B 1 632 ? -2.102 -11.625 33.375 1 69.62 632 GLU B O 1
ATOM 13186 N N . TYR B 1 633 ? -2.967 -13.375 34.406 1 72.75 633 TYR B N 1
ATOM 13187 C CA . TYR B 1 633 ? -4.23 -13.18 33.719 1 72.75 633 TYR B CA 1
ATOM 13188 C C . TYR B 1 633 ? -4.898 -11.875 34.125 1 72.75 633 TYR B C 1
ATOM 13190 O O . TYR B 1 633 ? -5.445 -11.148 33.312 1 72.75 633 TYR B O 1
ATOM 13198 N N . MET B 1 634 ? -4.867 -11.703 35.438 1 70.06 634 MET B N 1
ATOM 13199 C CA . MET B 1 634 ? -5.504 -10.492 35.969 1 70.06 634 MET B CA 1
ATOM 13200 C C . MET B 1 634 ? -4.816 -9.242 35.406 1 70.06 634 MET B C 1
ATOM 13202 O O . MET B 1 634 ? -5.48 -8.273 35.062 1 70.06 634 MET B O 1
ATOM 13206 N N . ILE B 1 635 ? -3.592 -9.344 35.344 1 69.62 635 ILE B N 1
ATOM 13207 C CA . ILE B 1 635 ? -2.838 -8.195 34.844 1 69.62 635 ILE B CA 1
ATOM 13208 C C . ILE B 1 635 ? -3.164 -7.961 33.375 1 69.62 635 ILE B C 1
ATOM 13210 O O . ILE B 1 635 ? -3.381 -6.824 32.938 1 69.62 635 ILE B O 1
ATOM 13214 N N . LYS B 1 636 ? -3.248 -8.984 32.688 1 75.25 636 LYS B N 1
ATOM 13215 C CA . LYS B 1 636 ? -3.531 -8.875 31.266 1 75.25 636 LYS B CA 1
ATOM 13216 C C . LYS B 1 636 ? -4.953 -8.375 31.016 1 75.25 636 LYS B C 1
ATOM 13218 O O . LYS B 1 636 ? -5.188 -7.559 30.125 1 75.25 636 LYS B O 1
ATOM 13223 N N . HIS B 1 637 ? -5.797 -8.93 31.875 1 78.81 637 HIS B N 1
ATOM 13224 C CA . HIS B 1 637 ? -7.191 -8.539 31.672 1 78.81 637 HIS B CA 1
ATOM 13225 C C . HIS B 1 637 ? -7.422 -7.094 32.094 1 78.81 637 HIS B C 1
ATOM 13227 O O . HIS B 1 637 ? -8.133 -6.348 31.422 1 78.81 637 HIS B O 1
ATOM 13233 N N . LEU B 1 638 ? -6.844 -6.758 33.281 1 76.94 638 LEU B N 1
ATOM 13234 C CA . LEU B 1 638 ? -7.016 -5.383 33.75 1 76.94 638 LEU B CA 1
ATOM 13235 C C . LEU B 1 638 ? -6.324 -4.402 32.781 1 76.94 638 LEU B C 1
ATOM 13237 O O . LEU B 1 638 ? -6.789 -3.275 32.625 1 76.94 638 LEU B O 1
ATOM 13241 N N . GLY B 1 639 ? -5.246 -4.844 32.312 1 78.06 639 GLY B N 1
ATOM 13242 C CA . GLY B 1 639 ? -4.598 -4.035 31.281 1 78.06 639 GLY B CA 1
ATOM 13243 C C . GLY B 1 639 ? -5.457 -3.832 30.047 1 78.06 639 GLY B C 1
ATOM 13244 O O . GLY B 1 639 ? -5.516 -2.729 29.5 1 78.06 639 GLY B O 1
ATOM 13245 N N . PHE B 1 640 ? -6.098 -4.871 29.719 1 84.81 640 PHE B N 1
ATOM 13246 C CA . PHE B 1 640 ? -7.02 -4.828 28.594 1 84.81 640 PHE B CA 1
ATOM 13247 C C . PHE B 1 640 ? -8.18 -3.887 28.891 1 84.81 640 PHE B C 1
ATOM 13249 O O . PHE B 1 640 ? -8.547 -3.066 28.031 1 84.81 640 PHE B O 1
ATOM 13256 N N . VAL B 1 641 ? -8.711 -4.004 30.062 1 86.56 641 VAL B N 1
ATOM 13257 C CA . VAL B 1 641 ? -9.859 -3.188 30.438 1 86.56 641 VAL B CA 1
ATOM 13258 C C . VAL B 1 641 ? -9.453 -1.716 30.484 1 86.56 641 VAL B C 1
ATOM 13260 O O . VAL B 1 641 ? -10.211 -0.845 30.047 1 86.56 641 VAL B O 1
ATOM 13263 N N . TYR B 1 642 ? -8.352 -1.473 30.969 1 83.5 642 TYR B N 1
ATOM 13264 C CA . TYR B 1 642 ? -7.871 -0.097 31.047 1 83.5 642 TYR B CA 1
ATOM 13265 C C . TYR B 1 642 ? -7.641 0.479 29.656 1 83.5 642 TYR B C 1
ATOM 13267 O O . TYR B 1 642 ? -7.984 1.634 29.391 1 83.5 642 TYR B O 1
ATOM 13275 N N . ASP B 1 643 ? -7.074 -0.263 28.859 1 86.12 643 ASP B N 1
ATOM 13276 C CA . ASP B 1 643 ? -6.793 0.18 27.484 1 86.12 643 ASP B CA 1
ATOM 13277 C C . ASP B 1 643 ? -8.086 0.467 26.734 1 86.12 643 ASP B C 1
ATOM 13279 O O . ASP B 1 643 ? -8.172 1.449 25.984 1 86.12 643 ASP B O 1
ATOM 13283 N N . VAL B 1 644 ? -9.055 -0.368 26.906 1 90.5 644 VAL B N 1
ATOM 13284 C CA . VAL B 1 644 ? -10.344 -0.199 26.234 1 90.5 644 VAL B CA 1
ATOM 13285 C C . VAL B 1 644 ? -11.023 1.074 26.734 1 90.5 644 VAL B C 1
ATOM 13287 O O . VAL B 1 644 ? -11.508 1.878 25.938 1 90.5 644 VAL B O 1
ATOM 13290 N N . THR B 1 645 ? -11.008 1.253 28.047 1 88.94 645 THR B N 1
ATOM 13291 C CA . THR B 1 645 ? -11.719 2.375 28.641 1 88.94 645 THR B CA 1
ATOM 13292 C C . THR B 1 645 ? -11.055 3.699 28.266 1 88.94 645 THR B C 1
ATOM 13294 O O . THR B 1 645 ? -11.742 4.656 27.906 1 88.94 645 THR B O 1
ATOM 13297 N N . THR B 1 646 ? -9.82 3.732 28.328 1 87.44 646 THR B N 1
ATOM 13298 C CA . THR B 1 646 ? -9.117 4.977 28.031 1 87.44 646 THR B CA 1
ATOM 13299 C C . THR B 1 646 ? -9.211 5.309 26.547 1 87.44 646 THR B C 1
ATOM 13301 O O . THR B 1 646 ? -9.336 6.477 26.172 1 87.44 646 THR B O 1
ATOM 13304 N N . THR B 1 647 ? -9.109 4.34 25.688 1 89.19 647 THR B N 1
ATOM 13305 C CA . THR B 1 647 ? -9.242 4.57 24.25 1 89.19 647 THR B CA 1
ATOM 13306 C C . THR B 1 647 ? -10.648 5.047 23.906 1 89.19 647 THR B C 1
ATOM 13308 O O . THR B 1 647 ? -10.82 5.949 23.078 1 89.19 647 THR B O 1
ATOM 13311 N N . PHE B 1 648 ? -11.672 4.422 24.578 1 92.38 648 PHE B N 1
ATOM 13312 C CA . PHE B 1 648 ? -13.055 4.84 24.359 1 92.38 648 PHE B CA 1
ATOM 13313 C C . PHE B 1 648 ? -13.25 6.293 24.766 1 92.38 648 PHE B C 1
ATOM 13315 O O . PHE B 1 648 ? -13.859 7.074 24.031 1 92.38 648 PHE B O 1
ATOM 13322 N N . LEU B 1 649 ? -12.664 6.605 25.891 1 88.25 649 LEU B N 1
ATOM 13323 C CA . LEU B 1 649 ? -12.828 7.957 26.422 1 88.25 649 LEU B CA 1
ATOM 13324 C C . LEU B 1 649 ? -12.148 8.977 25.516 1 88.25 649 LEU B C 1
ATOM 13326 O O . LEU B 1 649 ? -12.719 10.031 25.219 1 88.25 649 LEU B O 1
ATOM 13330 N N . SER B 1 650 ? -11 8.695 25.109 1 86.69 650 SER B N 1
ATOM 13331 C CA . SER B 1 650 ? -10.266 9.594 24.234 1 86.69 650 SER B CA 1
ATOM 13332 C C . SER B 1 650 ? -11 9.797 22.922 1 86.69 650 SER B C 1
ATOM 13334 O O . SER B 1 650 ? -11.133 10.922 22.438 1 86.69 650 SER B O 1
ATOM 13336 N N . CYS B 1 651 ? -11.531 8.75 22.297 1 89.06 651 CYS B N 1
ATOM 13337 C CA . CYS B 1 651 ? -12.211 8.828 21.016 1 89.06 651 CYS B CA 1
ATOM 13338 C C . CYS B 1 651 ? -13.586 9.477 21.172 1 89.06 651 CYS B C 1
ATOM 13340 O O . CYS B 1 651 ? -14.016 10.234 20.297 1 89.06 651 CYS B O 1
ATOM 13342 N N . ALA B 1 652 ? -14.297 9.094 22.281 1 89.75 652 ALA B N 1
ATOM 13343 C CA . ALA B 1 652 ? -15.609 9.688 22.531 1 89.75 652 ALA B CA 1
ATOM 13344 C C . ALA B 1 652 ? -15.508 11.195 22.703 1 89.75 652 ALA B C 1
ATOM 13346 O O . ALA B 1 652 ? -16.359 11.945 22.219 1 89.75 652 ALA B O 1
ATOM 13347 N N . ASN B 1 653 ? -14.477 11.648 23.359 1 83.38 653 ASN B N 1
ATOM 13348 C CA . ASN B 1 653 ? -14.266 13.078 23.531 1 83.38 653 ASN B CA 1
ATOM 13349 C C . ASN B 1 653 ? -13.938 13.766 22.219 1 83.38 653 ASN B C 1
ATOM 13351 O O . ASN B 1 653 ? -14.352 14.906 21.984 1 83.38 653 ASN B O 1
ATOM 13355 N N . GLU B 1 654 ? -13.211 13.109 21.422 1 80.88 654 GLU B N 1
ATOM 13356 C CA . GLU B 1 654 ? -12.883 13.656 20.109 1 80.88 654 GLU B CA 1
ATOM 13357 C C . GLU B 1 654 ? -14.117 13.695 19.203 1 80.88 654 GLU B C 1
ATOM 13359 O O . GLU B 1 654 ? -14.281 14.617 18.406 1 80.88 654 GLU B O 1
ATOM 13364 N N . ALA B 1 655 ? -14.953 12.625 19.344 1 83.19 655 ALA B N 1
ATOM 13365 C CA . ALA B 1 655 ? -16.172 12.578 18.547 1 83.19 655 ALA B CA 1
ATOM 13366 C C . ALA B 1 655 ? -17.109 13.727 18.891 1 83.19 655 ALA B C 1
ATOM 13368 O O . ALA B 1 655 ? -17.828 14.242 18.031 1 83.19 655 ALA B O 1
ATOM 13369 N N . LEU B 1 656 ? -17.062 14.141 20.156 1 79.25 656 LEU B N 1
ATOM 13370 C CA . LEU B 1 656 ? -17.891 15.258 20.594 1 79.25 656 LEU B CA 1
ATOM 13371 C C . LEU B 1 656 ? -17.484 16.547 19.906 1 79.25 656 LEU B C 1
ATOM 13373 O O . LEU B 1 656 ? -18.328 17.391 19.609 1 79.25 656 LEU B O 1
ATOM 13377 N N . HIS B 1 657 ? -16.219 16.547 19.562 1 69.38 657 HIS B N 1
ATOM 13378 C CA . HIS B 1 657 ? -15.719 17.766 18.938 1 69.38 657 HIS B CA 1
ATOM 13379 C C . HIS B 1 657 ? -15.961 17.766 17.422 1 69.38 657 HIS B C 1
ATOM 13381 O O . HIS B 1 657 ? -16.047 18.812 16.797 1 69.38 657 HIS B O 1
ATOM 13387 N N . LEU B 1 658 ? -16.094 16.609 16.797 1 64.19 658 LEU B N 1
ATOM 13388 C CA . LEU B 1 658 ? -16.25 16.484 15.344 1 64.19 658 LEU B CA 1
ATOM 13389 C C . LEU B 1 658 ? -17.719 16.656 14.945 1 64.19 658 LEU B C 1
ATOM 13391 O O . LEU B 1 658 ? -18.031 16.859 13.773 1 64.19 658 LEU B O 1
ATOM 13395 N N . THR B 1 659 ? -18.641 16.594 15.836 1 63.06 659 THR B N 1
ATOM 13396 C CA . THR B 1 659 ? -20.062 16.562 15.555 1 63.06 659 THR B CA 1
ATOM 13397 C C . THR B 1 659 ? -20.562 17.938 15.102 1 63.06 659 THR B C 1
ATOM 13399 O O . THR B 1 659 ? -21.625 18.047 14.492 1 63.06 659 THR B O 1
ATOM 13402 N N . ASP B 1 660 ? -19.641 18.859 15.352 1 55.97 660 ASP B N 1
ATOM 13403 C CA . ASP B 1 660 ? -20.062 20.172 14.891 1 55.97 660 ASP B CA 1
ATOM 13404 C C . ASP B 1 660 ? -20.109 20.25 13.367 1 55.97 660 ASP B C 1
ATOM 13406 O O . ASP B 1 660 ? -20.812 21.078 12.789 1 55.97 660 ASP B O 1
ATOM 13410 N N . SER B 1 661 ? -19.609 19.188 12.789 1 58.38 661 SER B N 1
ATOM 13411 C CA . SER B 1 661 ? -19.531 19.188 11.328 1 58.38 661 SER B CA 1
ATOM 13412 C C . SER B 1 661 ? -20.656 18.359 10.719 1 58.38 661 SER B C 1
ATOM 13414 O O . SER B 1 661 ? -20.734 18.203 9.5 1 58.38 661 SER B O 1
ATOM 13416 N N . PHE B 1 662 ? -21.672 17.969 11.578 1 64.44 662 PHE B N 1
ATOM 13417 C CA . PHE B 1 662 ? -22.75 17.141 11.055 1 64.44 662 PHE B CA 1
ATOM 13418 C C . PHE B 1 662 ? -23.797 17.984 10.344 1 64.44 662 PHE B C 1
ATOM 13420 O O . PHE B 1 662 ? -24.234 19 10.875 1 64.44 662 PHE B O 1
ATOM 13427 N N . PRO B 1 663 ? -23.953 17.672 9.094 1 58.72 663 PRO B N 1
ATOM 13428 C CA . PRO B 1 663 ? -24.969 18.438 8.352 1 58.72 663 PRO B CA 1
ATOM 13429 C C . PRO B 1 663 ? -26.391 18.156 8.828 1 58.72 663 PRO B C 1
ATOM 13431 O O . PRO B 1 663 ? -27.266 17.844 8.008 1 58.72 663 PRO B O 1
ATOM 13434 N N . MET B 1 664 ? -26.625 17.859 10.125 1 62.78 664 MET B N 1
ATOM 13435 C CA . MET B 1 664 ? -27.953 17.5 10.586 1 62.78 664 MET B CA 1
ATOM 13436 C C . MET B 1 664 ? -28.5 18.562 11.547 1 62.78 664 MET B C 1
ATOM 13438 O O . MET B 1 664 ? -27.797 19.516 11.875 1 62.78 664 MET B O 1
ATOM 13442 N N . GLY B 1 665 ? -29.859 18.438 11.898 1 61 665 GLY B N 1
ATOM 13443 C CA . GLY B 1 665 ? -30.484 19.375 12.82 1 61 665 GLY B CA 1
ATOM 13444 C C . GLY B 1 665 ? -29.75 19.5 14.141 1 61 665 GLY B C 1
ATOM 13445 O O . GLY B 1 665 ? -29.344 18.5 14.727 1 61 665 GLY B O 1
ATOM 13446 N N . LYS B 1 666 ? -29.375 20.672 14.531 1 62.72 666 LYS B N 1
ATOM 13447 C CA . LYS B 1 666 ? -28.562 20.953 15.711 1 62.72 666 LYS B CA 1
ATOM 13448 C C . LYS B 1 666 ? -29.188 20.359 16.969 1 62.72 666 LYS B C 1
ATOM 13450 O O . LYS B 1 666 ? -28.484 19.891 17.859 1 62.72 666 LYS B O 1
ATOM 13455 N N . ASP B 1 667 ? -30.562 20.297 16.875 1 69.94 667 ASP B N 1
ATOM 13456 C CA . ASP B 1 667 ? -31.219 19.781 18.078 1 69.94 667 ASP B CA 1
ATOM 13457 C C . ASP B 1 667 ? -31.016 18.266 18.203 1 69.94 667 ASP B C 1
ATOM 13459 O O . ASP B 1 667 ? -30.797 17.766 19.297 1 69.94 667 ASP B O 1
ATOM 13463 N N . ALA B 1 668 ? -31.172 17.672 17.062 1 75.06 668 ALA B N 1
ATOM 13464 C CA . ALA B 1 668 ? -30.984 16.219 17.078 1 75.06 668 ALA B CA 1
ATOM 13465 C C . ALA B 1 668 ? -29.547 15.859 17.438 1 75.06 668 ALA B C 1
ATOM 13467 O O . ALA B 1 668 ? -29.328 14.906 18.188 1 75.06 668 ALA B O 1
ATOM 13468 N N . VAL B 1 669 ? -28.734 16.688 17.078 1 79.06 669 VAL B N 1
ATOM 13469 C CA . VAL B 1 669 ? -27.328 16.438 17.359 1 79.06 669 VAL B CA 1
ATOM 13470 C C . VAL B 1 669 ? -27.031 16.672 18.844 1 79.06 669 VAL B C 1
ATOM 13472 O O . VAL B 1 669 ? -26.297 15.898 19.453 1 79.06 669 VAL B O 1
ATOM 13475 N N . ARG B 1 670 ? -27.688 17.719 19.359 1 78.31 670 ARG B N 1
ATOM 13476 C CA . ARG B 1 670 ? -27.469 18.031 20.766 1 78.31 670 ARG B CA 1
ATOM 13477 C C . ARG B 1 670 ? -27.969 16.906 21.656 1 78.31 670 ARG B C 1
ATOM 13479 O O . ARG B 1 670 ? -27.312 16.547 22.641 1 78.31 670 ARG B O 1
ATOM 13486 N N . LEU B 1 671 ? -29.078 16.359 21.281 1 81.19 671 LEU B N 1
ATOM 13487 C CA . LEU B 1 671 ? -29.641 15.281 22.094 1 81.19 671 LEU B CA 1
ATOM 13488 C C . LEU B 1 671 ? -28.766 14.039 22.047 1 81.19 671 LEU B C 1
ATOM 13490 O O . LEU B 1 671 ? -28.594 13.352 23.062 1 81.19 671 LEU B O 1
ATOM 13494 N N . VAL B 1 672 ? -28.312 13.789 20.969 1 86.75 672 VAL B N 1
ATOM 13495 C CA . VAL B 1 672 ? -27.469 12.609 20.844 1 86.75 672 VAL B CA 1
ATOM 13496 C C . VAL B 1 672 ? -26.125 12.867 21.516 1 86.75 672 VAL B C 1
ATOM 13498 O O . VAL B 1 672 ? -25.5 11.938 22.047 1 86.75 672 VAL B O 1
ATOM 13501 N N . MET B 1 673 ? -25.703 14.094 21.594 1 85.38 673 MET B N 1
ATOM 13502 C CA . MET B 1 673 ? -24.469 14.438 22.281 1 85.38 673 MET B CA 1
ATOM 13503 C C . MET B 1 673 ? -24.609 14.266 23.797 1 85.38 673 MET B C 1
ATOM 13505 O O . MET B 1 673 ? -23.656 13.906 24.484 1 85.38 673 MET B O 1
ATOM 13509 N N . GLU B 1 674 ? -25.766 14.477 24.156 1 85.69 674 GLU B N 1
ATOM 13510 C CA . GLU B 1 674 ? -26.031 14.227 25.578 1 85.69 674 GLU B CA 1
ATOM 13511 C C . GLU B 1 674 ? -25.969 12.734 25.891 1 85.69 674 GLU B C 1
ATOM 13513 O O . GLU B 1 674 ? -25.547 12.344 26.984 1 85.69 674 GLU B O 1
ATOM 13518 N N . GLU B 1 675 ? -26.391 12.031 24.969 1 89.31 675 GLU B N 1
ATOM 13519 C CA . GLU B 1 675 ? -26.297 10.586 25.141 1 89.31 675 GLU B CA 1
ATOM 13520 C C . GLU B 1 675 ? -24.844 10.133 25.25 1 89.31 675 GLU B C 1
ATOM 13522 O O . GLU B 1 675 ? -24.516 9.289 26.094 1 89.31 675 GLU B O 1
ATOM 13527 N N . ILE B 1 676 ? -24.016 10.648 24.453 1 89.56 676 ILE B N 1
ATOM 13528 C CA . ILE B 1 676 ? -22.609 10.289 24.453 1 89.56 676 ILE B CA 1
ATOM 13529 C C . ILE B 1 676 ? -21.969 10.766 25.75 1 89.56 676 ILE B C 1
ATOM 13531 O O . ILE B 1 676 ? -21.094 10.094 26.312 1 89.56 676 ILE B O 1
ATOM 13535 N N . SER B 1 677 ? -22.391 11.969 26.219 1 87.69 677 SER B N 1
ATOM 13536 C CA . SER B 1 677 ? -21.844 12.508 27.453 1 87.69 677 SER B CA 1
ATOM 13537 C C . SER B 1 677 ? -22.188 11.625 28.656 1 87.69 677 SER B C 1
ATOM 13539 O O . SER B 1 677 ? -21.375 11.477 29.578 1 87.69 677 SER B O 1
ATOM 13541 N N . ARG B 1 678 ? -23.312 11.055 28.578 1 87.75 678 ARG B N 1
ATOM 13542 C CA . ARG B 1 678 ? -23.703 10.133 29.625 1 87.75 678 ARG B CA 1
ATOM 13543 C C . ARG B 1 678 ? -22.828 8.875 29.609 1 87.75 678 ARG B C 1
ATOM 13545 O O . ARG B 1 678 ? -22.469 8.344 30.656 1 87.75 678 ARG B O 1
ATOM 13552 N N . GLU B 1 679 ? -22.578 8.445 28.438 1 91.06 679 GLU B N 1
ATOM 13553 C CA . GLU B 1 679 ? -21.719 7.281 28.297 1 91.06 679 GLU B CA 1
ATOM 13554 C C . GLU B 1 679 ? -20.297 7.586 28.781 1 91.06 679 GLU B C 1
ATOM 13556 O O . GLU B 1 679 ? -19.641 6.73 29.375 1 91.06 679 GLU B O 1
ATOM 13561 N N . ILE B 1 680 ? -19.812 8.781 28.562 1 89.44 680 ILE B N 1
ATOM 13562 C CA . ILE B 1 680 ? -18.484 9.211 29 1 89.44 680 ILE B CA 1
ATOM 13563 C C . ILE B 1 680 ? -18.422 9.258 30.531 1 89.44 680 ILE B C 1
ATOM 13565 O O . ILE B 1 680 ? -17.438 8.828 31.125 1 89.44 680 ILE B O 1
ATOM 13569 N N . GLU B 1 681 ? -19.516 9.688 31.109 1 85.06 681 GLU B N 1
ATOM 13570 C CA . GLU B 1 681 ? -19.562 9.781 32.562 1 85.06 681 GLU B CA 1
ATOM 13571 C C . GLU B 1 681 ? -19.5 8.398 33.219 1 85.06 681 GLU B C 1
ATOM 13573 O O . GLU B 1 681 ? -18.828 8.219 34.219 1 85.06 681 GLU B O 1
ATOM 13578 N N . LYS B 1 682 ? -20.156 7.508 32.594 1 86.94 682 LYS B N 1
ATOM 13579 C CA . LYS B 1 682 ? -20.109 6.141 33.094 1 86.94 682 LYS B CA 1
ATOM 13580 C C . LYS B 1 682 ? -18.719 5.551 33 1 86.94 682 LYS B C 1
ATOM 13582 O O . LYS B 1 682 ? -18.234 4.906 33.938 1 86.94 682 LYS B O 1
ATOM 13587 N N . ALA B 1 683 ? -18.094 5.762 31.906 1 89.31 683 ALA B N 1
ATOM 13588 C CA . ALA B 1 683 ? -16.75 5.219 31.672 1 89.31 683 ALA B CA 1
ATOM 13589 C C . ALA B 1 683 ? -15.727 5.875 32.594 1 89.31 683 ALA B C 1
ATOM 13591 O O . ALA B 1 683 ? -14.82 5.211 33.094 1 89.31 683 ALA B O 1
ATOM 13592 N N . GLU B 1 684 ? -15.883 7.141 32.781 1 83.94 684 GLU B N 1
ATOM 13593 C CA . GLU B 1 684 ? -14.977 7.859 33.688 1 83.94 684 GLU B CA 1
ATOM 13594 C C . GLU B 1 684 ? -15.133 7.379 35.125 1 83.94 684 GLU B C 1
ATOM 13596 O O . GLU B 1 684 ? -14.148 7.293 35.875 1 83.94 684 GLU B O 1
ATOM 13601 N N . GLY B 1 685 ? -16.359 7.125 35.469 1 77.56 685 GLY B N 1
ATOM 13602 C CA . GLY B 1 685 ? -16.609 6.562 36.781 1 77.56 685 GLY B CA 1
ATOM 13603 C C . GLY B 1 685 ? -15.938 5.215 37 1 77.56 685 GLY B C 1
ATOM 13604 O O . GLY B 1 685 ? -15.344 4.965 38.031 1 77.56 685 GLY B O 1
ATOM 13605 N N . TYR B 1 686 ? -15.992 4.48 35.969 1 82.75 686 TYR B N 1
ATOM 13606 C CA . TYR B 1 686 ? -15.359 3.166 36.031 1 82.75 686 TYR B CA 1
ATOM 13607 C C . TYR B 1 686 ? -13.844 3.291 36.094 1 82.75 686 TYR B C 1
ATOM 13609 O O . TYR B 1 686 ? -13.18 2.557 36.844 1 82.75 686 TYR B O 1
ATOM 13617 N N . LEU B 1 687 ? -13.289 4.125 35.344 1 82.31 687 LEU B N 1
ATOM 13618 C CA . LEU B 1 687 ? -11.844 4.348 35.344 1 82.31 687 LEU B CA 1
ATOM 13619 C C . LEU B 1 687 ? -11.359 4.82 36.719 1 82.31 687 LEU B C 1
ATOM 13621 O O . LEU B 1 687 ? -10.273 4.445 37.156 1 82.31 687 LEU B O 1
ATOM 13625 N N . GLY B 1 688 ? -12.18 5.629 37.312 1 73.19 688 GLY B N 1
ATOM 13626 C CA . GLY B 1 688 ? -11.859 6.078 38.656 1 73.19 688 GLY B CA 1
ATOM 13627 C C . GLY B 1 688 ? -11.773 4.945 39.656 1 73.19 688 GLY B C 1
ATOM 13628 O O . GLY B 1 688 ? -10.859 4.906 40.469 1 73.19 688 GLY B O 1
ATOM 13629 N N . ILE B 1 689 ? -12.633 4.02 39.438 1 70.44 689 ILE B N 1
ATOM 13630 C CA . ILE B 1 689 ? -12.656 2.857 40.344 1 70.44 689 ILE B CA 1
ATOM 13631 C C . ILE B 1 689 ? -11.43 1.988 40.062 1 70.44 689 ILE B C 1
ATOM 13633 O O . ILE B 1 689 ? -10.812 1.474 41 1 70.44 689 ILE B O 1
ATOM 13637 N N . LEU B 1 690 ? -11.062 1.818 38.875 1 76.5 690 LEU B N 1
ATOM 13638 C CA . LEU B 1 690 ? -9.906 1.007 38.5 1 76.5 690 LEU B CA 1
ATOM 13639 C C . LEU B 1 690 ? -8.625 1.62 39.062 1 76.5 690 LEU B C 1
ATOM 13641 O O . LEU B 1 690 ? -7.742 0.903 39.531 1 76.5 690 LEU B O 1
ATOM 13645 N N . ASN B 1 691 ? -8.5 2.891 38.938 1 72.81 691 ASN B N 1
ATOM 13646 C CA . ASN B 1 691 ? -7.316 3.602 39.406 1 72.81 691 ASN B CA 1
ATOM 13647 C C . ASN B 1 691 ? -7.156 3.484 40.938 1 72.81 691 ASN B C 1
ATOM 13649 O O . ASN B 1 691 ? -6.031 3.424 41.438 1 72.81 691 ASN B O 1
ATOM 13653 N N . ASP B 1 692 ? -8.328 3.334 41.5 1 64.25 692 ASP B N 1
ATOM 13654 C CA . ASP B 1 692 ? -8.312 3.289 42.938 1 64.25 692 ASP B CA 1
ATOM 13655 C C . ASP B 1 692 ? -8.039 1.873 43.438 1 64.25 692 ASP B C 1
ATOM 13657 O O . ASP B 1 692 ? -7.344 1.688 44.438 1 64.25 692 ASP B O 1
ATOM 13661 N N . THR B 1 693 ? -8.57 0.942 42.75 1 66.69 693 THR B N 1
ATOM 13662 C CA . THR B 1 693 ? -8.508 -0.437 43.219 1 66.69 693 THR B CA 1
ATOM 13663 C C . THR B 1 693 ? -7.188 -1.085 42.812 1 66.69 693 THR B C 1
ATOM 13665 O O . THR B 1 693 ? -6.617 -1.865 43.594 1 66.69 693 THR B O 1
ATOM 13668 N N . PHE B 1 694 ? -6.68 -0.771 41.688 1 74.38 694 PHE B N 1
ATOM 13669 C CA . PHE B 1 694 ? -5.473 -1.433 41.188 1 74.38 694 PHE B CA 1
ATOM 13670 C C . PHE B 1 694 ? -4.469 -0.411 40.688 1 74.38 694 PHE B C 1
ATOM 13672 O O . PHE B 1 694 ? -4.09 -0.447 39.5 1 74.38 694 PHE B O 1
ATOM 13679 N N . PRO B 1 695 ? -3.861 0.352 41.469 1 71.31 695 PRO B N 1
ATOM 13680 C CA . PRO B 1 695 ? -2.953 1.393 41 1 71.31 695 PRO B CA 1
ATOM 13681 C C . PRO B 1 695 ? -1.66 0.823 40.406 1 71.31 695 PRO B C 1
ATOM 13683 O O . PRO B 1 695 ? -1.079 1.409 39.5 1 71.31 695 PRO B O 1
ATOM 13686 N N . GLU B 1 696 ? -1.175 -0.326 40.938 1 72 696 GLU B N 1
ATOM 13687 C CA . GLU B 1 696 ? 0.06 -0.933 40.438 1 72 696 GLU B CA 1
ATOM 13688 C C . GLU B 1 696 ? -0.077 -1.366 38.969 1 72 696 GLU B C 1
ATOM 13690 O O . GLU B 1 696 ? 0.853 -1.201 38.188 1 72 696 GLU B O 1
ATOM 13695 N N . ILE B 1 697 ? -1.237 -1.844 38.781 1 73.38 697 ILE B N 1
ATOM 13696 C CA . ILE B 1 697 ? -1.469 -2.338 37.406 1 73.38 697 ILE B CA 1
ATOM 13697 C C . ILE B 1 697 ? -1.626 -1.161 36.469 1 73.38 697 ILE B C 1
ATOM 13699 O O . ILE B 1 697 ? -1.151 -1.212 35.312 1 73.38 697 ILE B O 1
ATOM 13703 N N . VAL B 1 698 ? -2.277 -0.162 36.969 1 76.44 698 VAL B N 1
ATOM 13704 C CA . VAL B 1 698 ? -2.496 1.015 36.125 1 76.44 698 VAL B CA 1
ATOM 13705 C C . VAL B 1 698 ? -1.158 1.672 35.781 1 76.44 698 VAL B C 1
ATOM 13707 O O . VAL B 1 698 ? -0.948 2.137 34.656 1 76.44 698 VAL B O 1
ATOM 13710 N N . ARG B 1 699 ? -0.264 1.661 36.75 1 77.94 699 ARG B N 1
ATOM 13711 C CA . ARG B 1 699 ? 1.06 2.236 36.531 1 77.94 699 ARG B CA 1
ATOM 13712 C C . ARG B 1 699 ? 1.819 1.469 35.469 1 77.94 699 ARG B C 1
ATOM 13714 O O . ARG B 1 699 ? 2.453 2.072 34.594 1 77.94 699 ARG B O 1
ATOM 13721 N N . ALA B 1 700 ? 1.756 0.247 35.562 1 77.62 700 ALA B N 1
ATOM 13722 C CA . ALA B 1 700 ? 2.453 -0.595 34.594 1 77.62 700 ALA B CA 1
ATOM 13723 C C . ALA B 1 700 ? 1.882 -0.409 33.219 1 77.62 700 ALA B C 1
ATOM 13725 O O . ALA B 1 700 ? 2.629 -0.348 32.219 1 77.62 700 ALA B O 1
ATOM 13726 N N . ILE B 1 701 ? 0.595 -0.281 33.188 1 78.25 701 ILE B N 1
ATOM 13727 C CA . ILE B 1 701 ? -0.065 -0.158 31.875 1 78.25 701 ILE B CA 1
ATOM 13728 C C . ILE B 1 701 ? 0.238 1.21 31.266 1 78.25 701 ILE B C 1
ATOM 13730 O O . ILE B 1 701 ? 0.475 1.323 30.062 1 78.25 701 ILE B O 1
ATOM 13734 N N . GLN B 1 702 ? 0.169 2.193 32.062 1 80.5 702 GLN B N 1
ATOM 13735 C CA . GLN B 1 702 ? 0.463 3.539 31.578 1 80.5 702 GLN B CA 1
ATOM 13736 C C . GLN B 1 702 ? 1.906 3.646 31.094 1 80.5 702 GLN B C 1
ATOM 13738 O O . GLN B 1 702 ? 2.189 4.355 30.141 1 80.5 702 GLN B O 1
ATOM 13743 N N . THR B 1 703 ? 2.797 2.953 31.766 1 84.69 703 THR B N 1
ATOM 13744 C CA . THR B 1 703 ? 4.199 2.963 31.359 1 84.69 703 THR B CA 1
ATOM 13745 C C . THR B 1 703 ? 4.375 2.289 30 1 84.69 703 THR B C 1
ATOM 13747 O O . THR B 1 703 ? 5.105 2.789 29.141 1 84.69 703 THR B O 1
ATOM 13750 N N . LYS B 1 704 ? 3.717 1.253 29.859 1 82.06 704 LYS B N 1
ATOM 13751 C CA . LYS B 1 704 ? 3.799 0.53 28.594 1 82.06 704 LYS B CA 1
ATOM 13752 C C . LYS B 1 704 ? 3.201 1.349 27.453 1 82.06 704 LYS B C 1
ATOM 13754 O O . LYS B 1 704 ? 3.781 1.427 26.375 1 82.06 704 LYS B O 1
ATOM 13759 N N . ARG B 1 705 ? 2.084 1.923 27.688 1 80.62 705 ARG B N 1
ATOM 13760 C CA . ARG B 1 705 ? 1.395 2.715 26.672 1 80.62 705 ARG B CA 1
ATOM 13761 C C . ARG B 1 705 ? 2.207 3.949 26.297 1 80.62 705 ARG B C 1
ATOM 13763 O O . ARG B 1 705 ? 2.242 4.344 25.125 1 80.62 705 ARG B O 1
ATOM 13770 N N . ALA B 1 706 ? 2.754 4.512 27.266 1 85.62 706 ALA B N 1
ATOM 13771 C CA . ALA B 1 706 ? 3.58 5.691 27 1 85.62 706 ALA B CA 1
ATOM 13772 C C . ALA B 1 706 ? 4.793 5.332 26.156 1 85.62 706 ALA B C 1
ATOM 13774 O O . ALA B 1 706 ? 5.125 6.047 25.203 1 85.62 706 ALA B O 1
ATOM 13775 N N . SER B 1 707 ? 5.418 4.223 26.531 1 88 707 SER B N 1
ATOM 13776 C CA . SER B 1 707 ? 6.586 3.783 25.781 1 88 707 SER B CA 1
ATOM 13777 C C . SER B 1 707 ? 6.219 3.463 24.328 1 88 707 SER B C 1
ATOM 13779 O O . SER B 1 707 ? 6.949 3.824 23.406 1 88 707 SER B O 1
ATOM 13781 N N . HIS B 1 708 ? 5.156 2.83 24.203 1 83.44 708 HIS B N 1
ATOM 13782 C CA . HIS B 1 708 ? 4.699 2.469 22.859 1 83.44 708 HIS B CA 1
ATOM 13783 C C . HIS B 1 708 ? 4.391 3.711 22.031 1 83.44 708 HIS B C 1
ATOM 13785 O O . HIS B 1 708 ? 4.715 3.762 20.844 1 83.44 708 HIS B O 1
ATOM 13791 N N . SER B 1 709 ? 3.75 4.656 22.625 1 83.19 709 SER B N 1
ATOM 13792 C CA . SER B 1 709 ? 3.387 5.891 21.953 1 83.19 709 SER B CA 1
ATOM 13793 C C . SER B 1 709 ? 4.625 6.656 21.484 1 83.19 709 SER B C 1
ATOM 13795 O O . SER B 1 709 ? 4.652 7.199 20.391 1 83.19 709 SER B O 1
ATOM 13797 N N . ILE B 1 710 ? 5.617 6.719 22.312 1 88.88 710 ILE B N 1
ATOM 13798 C CA . ILE B 1 710 ? 6.824 7.465 21.984 1 88.88 710 ILE B CA 1
ATOM 13799 C C . ILE B 1 710 ? 7.602 6.734 20.891 1 88.88 710 ILE B C 1
ATOM 13801 O O . ILE B 1 710 ? 8.125 7.363 19.969 1 88.88 710 ILE B O 1
ATOM 13805 N N . LEU B 1 711 ? 7.695 5.449 21 1 88.19 711 LEU B N 1
ATOM 13806 C CA . LEU B 1 711 ? 8.391 4.668 19.984 1 88.19 711 LEU B CA 1
ATOM 13807 C C . LEU B 1 711 ? 7.711 4.809 18.625 1 88.19 711 LEU B C 1
ATOM 13809 O O . LEU B 1 711 ? 8.383 4.914 17.594 1 88.19 711 LEU B O 1
ATOM 13813 N N . THR B 1 712 ? 6.469 4.781 18.594 1 82.56 712 THR B N 1
ATOM 13814 C CA . THR B 1 712 ? 5.727 4.969 17.344 1 82.56 712 THR B CA 1
ATOM 13815 C C . THR B 1 712 ? 5.945 6.379 16.797 1 82.56 712 THR B C 1
ATOM 13817 O O . THR B 1 712 ? 6.031 6.566 15.586 1 82.56 712 THR B O 1
ATOM 13820 N N . HIS B 1 713 ? 5.98 7.305 17.719 1 83.69 713 HIS B N 1
ATOM 13821 C CA . HIS B 1 713 ? 6.266 8.68 17.328 1 83.69 713 HIS B CA 1
ATOM 13822 C C . HIS B 1 713 ? 7.656 8.797 16.703 1 83.69 713 HIS B C 1
ATOM 13824 O O . HIS B 1 713 ? 7.852 9.531 15.734 1 83.69 713 HIS B O 1
ATOM 13830 N N . GLN B 1 714 ? 8.594 8.117 17.297 1 87.81 714 GLN B N 1
ATOM 13831 C CA . GLN B 1 714 ? 9.945 8.102 16.75 1 87.81 714 GLN B CA 1
ATOM 13832 C C . GLN B 1 714 ? 9.961 7.539 15.328 1 87.81 714 GLN B C 1
ATOM 13834 O O . GLN B 1 714 ? 10.648 8.062 14.453 1 87.81 714 GLN B O 1
ATOM 13839 N N . ARG B 1 715 ? 9.25 6.527 15.117 1 85.19 715 ARG B N 1
ATOM 13840 C CA . ARG B 1 715 ? 9.18 5.891 13.805 1 85.19 715 ARG B CA 1
ATOM 13841 C C . ARG B 1 715 ? 8.57 6.828 12.773 1 85.19 715 ARG B C 1
ATOM 13843 O O . ARG B 1 715 ? 9.07 6.93 11.648 1 85.19 715 ARG B O 1
ATOM 13850 N N . HIS B 1 716 ? 7.512 7.496 13.125 1 80 716 HIS B N 1
ATOM 13851 C CA . HIS B 1 716 ? 6.863 8.438 12.219 1 80 716 HIS B CA 1
ATOM 13852 C C . HIS B 1 716 ? 7.785 9.609 11.898 1 80 716 HIS B C 1
ATOM 13854 O O . HIS B 1 716 ? 7.805 10.086 10.758 1 80 716 HIS B O 1
ATOM 13860 N N . TYR B 1 717 ? 8.422 10.07 12.922 1 81.88 717 TYR B N 1
ATOM 13861 C CA . TYR B 1 717 ? 9.383 11.148 12.711 1 81.88 717 TYR B CA 1
ATOM 13862 C C . TYR B 1 717 ? 10.461 10.742 11.719 1 81.88 717 TYR B C 1
ATOM 13864 O O . TYR B 1 717 ? 10.844 11.523 10.844 1 81.88 717 TYR B O 1
ATOM 13872 N N . LEU B 1 718 ? 10.938 9.594 11.898 1 85 718 LEU B N 1
ATOM 13873 C CA . LEU B 1 718 ? 11.977 9.07 11.008 1 85 718 LEU B CA 1
ATOM 13874 C C . LEU B 1 718 ? 11.453 8.953 9.578 1 85 718 LEU B C 1
ATOM 13876 O O . LEU B 1 718 ? 12.164 9.289 8.625 1 85 718 LEU B O 1
ATOM 13880 N N . ASP B 1 719 ? 10.273 8.516 9.375 1 78.38 719 ASP B N 1
ATOM 13881 C CA . ASP B 1 719 ? 9.68 8.375 8.047 1 78.38 719 ASP B CA 1
ATOM 13882 C C . ASP B 1 719 ? 9.484 9.734 7.383 1 78.38 719 ASP B C 1
ATOM 13884 O O . ASP B 1 719 ? 9.734 9.883 6.184 1 78.38 719 ASP B O 1
ATOM 13888 N N . ASP B 1 720 ? 9.07 10.672 8.164 1 72.5 720 ASP B N 1
ATOM 13889 C CA . ASP B 1 720 ? 8.859 12.023 7.652 1 72.5 720 ASP B CA 1
ATOM 13890 C C . ASP B 1 720 ? 10.18 12.664 7.238 1 72.5 720 ASP B C 1
ATOM 13892 O O . ASP B 1 720 ? 10.25 13.359 6.219 1 72.5 720 ASP B O 1
ATOM 13896 N N . THR B 1 721 ? 11.203 12.484 8.055 1 75.19 721 THR B N 1
ATOM 13897 C CA . THR B 1 721 ? 12.516 13.07 7.777 1 75.19 721 THR B CA 1
ATOM 13898 C C . THR B 1 721 ? 13.133 12.438 6.535 1 75.19 721 THR B C 1
ATOM 13900 O O . THR B 1 721 ? 13.828 13.117 5.766 1 75.19 721 THR B O 1
ATOM 13903 N N . GLN B 1 722 ? 12.93 11.242 6.316 1 76 722 GLN B N 1
ATOM 13904 C CA . GLN B 1 722 ? 13.438 10.57 5.121 1 76 722 GLN B CA 1
ATOM 13905 C C . GLN B 1 722 ? 12.727 11.07 3.869 1 76 722 GLN B C 1
ATOM 13907 O O . GLN B 1 722 ? 13.344 11.25 2.822 1 76 722 GLN B O 1
ATOM 13912 N N . GLN B 1 723 ? 11.461 11.227 4.02 1 67.69 723 GLN B N 1
ATOM 13913 C CA . GLN B 1 723 ? 10.68 11.703 2.889 1 67.69 723 GLN B CA 1
ATOM 13914 C C . GLN B 1 723 ? 11.094 13.117 2.49 1 67.69 723 GLN B C 1
ATOM 13916 O O . GLN B 1 723 ? 11.039 13.477 1.312 1 67.69 723 GLN B O 1
ATOM 13921 N N . ASN B 1 724 ? 11.586 13.836 3.51 1 63.84 724 ASN B N 1
ATOM 13922 C CA . ASN B 1 724 ? 12.039 15.195 3.252 1 63.84 724 ASN B CA 1
ATOM 13923 C C . ASN B 1 724 ? 13.5 15.234 2.818 1 63.84 724 ASN B C 1
ATOM 13925 O O . ASN B 1 724 ? 14.055 16.312 2.582 1 63.84 724 ASN B O 1
ATOM 13929 N N . GLY B 1 725 ? 14.148 14.117 2.631 1 66 725 GLY B N 1
ATOM 13930 C CA . GLY B 1 725 ? 15.492 14 2.088 1 66 725 GLY B CA 1
ATOM 13931 C C . GLY B 1 725 ? 16.578 14.422 3.068 1 66 725 GLY B C 1
ATOM 13932 O O . GLY B 1 725 ? 17.703 14.703 2.67 1 66 725 GLY B O 1
ATOM 13933 N N . LEU B 1 726 ? 16.234 14.516 4.32 1 67.69 726 LEU B N 1
ATOM 13934 C CA . LEU B 1 726 ? 17.188 15.031 5.297 1 67.69 726 LEU B CA 1
ATOM 13935 C C . LEU B 1 726 ? 18.109 13.914 5.789 1 67.69 726 LEU B C 1
ATOM 13937 O O . LEU B 1 726 ? 19.188 14.18 6.309 1 67.69 726 LEU B O 1
ATOM 13941 N N . VAL B 1 727 ? 17.625 12.648 5.734 1 72.81 727 VAL B N 1
ATOM 13942 C CA . VAL B 1 727 ? 18.422 11.523 6.195 1 72.81 727 VAL B CA 1
ATOM 13943 C C . VAL B 1 727 ? 18.703 10.562 5.035 1 72.81 727 VAL B C 1
ATOM 13945 O O . VAL B 1 727 ? 17.844 10.383 4.16 1 72.81 727 VAL B O 1
ATOM 13948 N N . ASP B 1 728 ? 19.875 10.117 5.035 1 73.44 728 ASP B N 1
ATOM 13949 C CA . ASP B 1 728 ? 20.266 9.18 3.988 1 73.44 728 ASP B CA 1
ATOM 13950 C C . ASP B 1 728 ? 19.609 7.816 4.195 1 73.44 728 ASP B C 1
ATOM 13952 O O . ASP B 1 728 ? 19.25 7.461 5.316 1 73.44 728 ASP B O 1
ATOM 13956 N N . GLU B 1 729 ? 19.469 7.094 3.16 1 71.81 729 GLU B N 1
ATOM 13957 C CA . GLU B 1 729 ? 18.75 5.82 3.16 1 71.81 729 GLU B CA 1
ATOM 13958 C C . GLU B 1 729 ? 19.422 4.812 4.09 1 71.81 729 GLU B C 1
ATOM 13960 O O . GLU B 1 729 ? 18.734 4.047 4.777 1 71.81 729 GLU B O 1
ATOM 13965 N N . LYS B 1 730 ? 20.781 4.824 4.148 1 72 730 LYS B N 1
ATOM 13966 C CA . LYS B 1 730 ? 21.469 3.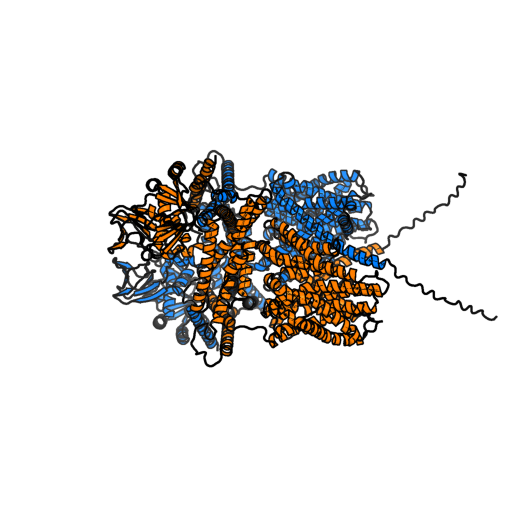859 4.992 1 72 730 LYS B CA 1
ATOM 13967 C C . LYS B 1 730 ? 21.156 4.094 6.469 1 72 730 LYS B C 1
ATOM 13969 O O . LYS B 1 730 ? 20.781 3.16 7.184 1 72 730 LYS B O 1
ATOM 13974 N N . GLU B 1 731 ? 21.344 5.309 6.863 1 76.88 731 GLU B N 1
ATOM 13975 C CA . GLU B 1 731 ? 21.094 5.641 8.266 1 76.88 731 GLU B CA 1
ATOM 13976 C C . GLU B 1 731 ? 19.625 5.461 8.617 1 76.88 731 GLU B C 1
ATOM 13978 O O . GLU B 1 731 ? 19.297 5.055 9.734 1 76.88 731 GLU B O 1
ATOM 13983 N N . TYR B 1 732 ? 18.781 5.738 7.664 1 82.12 732 TYR B N 1
ATOM 13984 C CA . TYR B 1 732 ? 17.344 5.566 7.867 1 82.12 732 TYR B CA 1
ATOM 13985 C C . TYR B 1 732 ? 17.016 4.109 8.164 1 82.12 732 TYR B C 1
ATOM 13987 O O . TYR B 1 732 ? 16.281 3.816 9.117 1 82.12 732 TYR B O 1
ATOM 13995 N N . GLN B 1 733 ? 17.625 3.176 7.363 1 74.81 733 GLN B N 1
ATOM 13996 C CA . GLN B 1 733 ? 17.312 1.76 7.535 1 74.81 733 GLN B CA 1
ATOM 13997 C C . GLN B 1 733 ? 17.875 1.232 8.852 1 74.81 733 GLN B C 1
ATOM 13999 O O . GLN B 1 733 ? 17.234 0.4 9.508 1 74.81 733 GLN B O 1
ATOM 14004 N N . LEU B 1 734 ? 18.984 1.74 9.211 1 77.19 734 LEU B N 1
ATOM 14005 C CA . LEU B 1 734 ? 19.594 1.295 10.461 1 77.19 734 LEU B CA 1
ATOM 14006 C C . LEU B 1 734 ? 18.781 1.761 11.664 1 77.19 734 LEU B C 1
ATOM 14008 O O . LEU B 1 734 ? 18.531 0.985 12.586 1 77.19 734 LEU B O 1
ATOM 14012 N N . LEU B 1 735 ? 18.406 3.018 11.625 1 85.12 735 LEU B N 1
ATOM 14013 C CA . LEU B 1 735 ? 17.625 3.566 12.742 1 85.12 735 LEU B CA 1
ATOM 14014 C C . LEU B 1 735 ? 16.234 2.941 12.797 1 85.12 735 LEU B C 1
ATOM 14016 O O . LEU B 1 735 ? 15.711 2.693 13.883 1 85.12 735 LEU B O 1
ATOM 14020 N N . LYS B 1 736 ? 15.672 2.768 11.633 1 83.31 736 LYS B N 1
ATOM 14021 C CA . LYS B 1 736 ? 14.352 2.15 11.57 1 83.31 736 LYS B CA 1
ATOM 14022 C C . LYS B 1 736 ? 14.375 0.74 12.156 1 83.31 736 LYS B C 1
ATOM 14024 O O . LYS B 1 736 ? 13.461 0.347 12.883 1 83.31 736 LYS B O 1
ATOM 14029 N N . LYS B 1 737 ? 15.43 0.026 11.867 1 77.12 737 LYS B N 1
ATOM 14030 C CA . LYS B 1 737 ? 15.586 -1.325 12.398 1 77.12 737 LYS B CA 1
ATOM 14031 C C . LYS B 1 737 ? 15.734 -1.304 13.922 1 77.12 737 LYS B C 1
ATOM 14033 O O . LYS B 1 737 ? 15.172 -2.148 14.617 1 77.12 737 LYS B O 1
ATOM 14038 N N . GLU B 1 738 ? 16.453 -0.405 14.398 1 83.75 738 GLU B N 1
ATOM 14039 C CA . GLU B 1 738 ? 16.656 -0.297 15.836 1 83.75 738 GLU B CA 1
ATOM 14040 C C . GLU B 1 738 ? 15.352 0.024 16.562 1 83.75 738 GLU B C 1
ATOM 14042 O O . GLU B 1 738 ? 15.062 -0.545 17.609 1 83.75 738 GLU B O 1
ATOM 14047 N N . ILE B 1 739 ? 14.594 0.905 16.047 1 87.06 739 ILE B N 1
ATOM 14048 C CA . ILE B 1 739 ? 13.336 1.299 16.672 1 87.06 739 ILE B CA 1
ATOM 14049 C C . ILE B 1 739 ? 12.352 0.135 16.609 1 87.06 739 ILE B C 1
ATOM 14051 O O . ILE B 1 739 ? 11.641 -0.135 17.578 1 87.06 739 ILE B O 1
ATOM 14055 N N . ASN B 1 740 ? 12.336 -0.613 15.555 1 77.19 740 ASN B N 1
ATOM 14056 C CA . ASN B 1 740 ? 11.438 -1.756 15.414 1 77.19 740 ASN B CA 1
ATOM 14057 C C . ASN B 1 740 ? 11.789 -2.869 16.406 1 77.19 740 ASN B C 1
ATOM 14059 O O . ASN B 1 740 ? 10.906 -3.535 16.938 1 77.19 740 ASN B O 1
ATOM 14063 N N . ASN B 1 741 ? 13.062 -3.004 16.594 1 77.69 741 ASN B N 1
ATOM 14064 C CA . ASN B 1 741 ? 13.492 -4 17.562 1 77.69 741 ASN B CA 1
ATOM 14065 C C . ASN B 1 741 ? 13.039 -3.637 18.969 1 77.69 741 ASN B C 1
ATOM 14067 O O . ASN B 1 741 ? 12.672 -4.512 19.766 1 77.69 741 ASN B O 1
ATOM 14071 N N . ARG B 1 742 ? 13.047 -2.434 19.234 1 86.06 742 ARG B N 1
ATOM 14072 C CA . ARG B 1 742 ? 12.617 -1.991 20.547 1 86.06 742 ARG B CA 1
ATOM 14073 C C . ARG B 1 742 ? 11.109 -2.166 20.719 1 86.06 742 ARG B C 1
ATOM 14075 O O . ARG B 1 742 ? 10.633 -2.455 21.828 1 86.06 742 ARG B O 1
ATOM 14082 N N . LEU B 1 743 ? 10.391 -2.027 19.688 1 81.25 743 LEU B N 1
ATOM 14083 C CA . LEU B 1 743 ? 8.945 -2.238 19.734 1 81.25 743 LEU B CA 1
ATOM 14084 C C . LEU B 1 743 ? 8.625 -3.701 20.031 1 81.25 743 LEU B C 1
ATOM 14086 O O . LEU B 1 743 ? 7.691 -3.998 20.781 1 81.25 743 LEU B O 1
ATOM 14090 N N . VAL B 1 744 ? 9.469 -4.527 19.484 1 73.31 744 VAL B N 1
ATOM 14091 C CA . VAL B 1 744 ? 9.273 -5.949 19.734 1 73.31 744 VAL B CA 1
ATOM 14092 C C . VAL B 1 744 ? 9.664 -6.289 21.172 1 73.31 744 VAL B C 1
ATOM 14094 O O . VAL B 1 744 ? 8.984 -7.078 21.828 1 73.31 744 VAL B O 1
ATOM 14097 N N . ASP B 1 745 ? 10.703 -5.68 21.578 1 78.25 745 ASP B N 1
ATOM 14098 C CA . ASP B 1 745 ? 11.148 -5.914 22.938 1 78.25 745 ASP B CA 1
ATOM 14099 C C . ASP B 1 745 ? 10.109 -5.414 23.953 1 78.25 745 ASP B C 1
ATOM 14101 O O . ASP B 1 745 ? 9.938 -6.008 25.016 1 78.25 745 ASP B O 1
ATOM 14105 N N . LEU B 1 746 ? 9.445 -4.336 23.594 1 82.75 746 LEU B N 1
ATOM 14106 C CA . LEU B 1 746 ? 8.43 -3.77 24.484 1 82.75 746 LEU B CA 1
ATOM 14107 C C . LEU B 1 746 ? 7.23 -4.707 24.609 1 82.75 746 LEU B C 1
ATOM 14109 O O . LEU B 1 746 ? 6.664 -4.852 25.688 1 82.75 746 LEU B O 1
ATOM 14113 N N . GLU B 1 747 ? 6.879 -5.336 23.578 1 71.5 747 GLU B N 1
ATOM 14114 C CA . GLU B 1 747 ? 5.738 -6.246 23.578 1 71.5 747 GLU B CA 1
ATOM 14115 C C . GLU B 1 747 ? 6.012 -7.457 24.469 1 71.5 747 GLU B C 1
ATOM 14117 O O . GLU B 1 747 ? 5.094 -8.008 25.094 1 71.5 747 GLU B O 1
ATOM 14122 N N . ASN B 1 748 ? 7.344 -7.723 24.625 1 67.31 748 ASN B N 1
ATOM 14123 C CA . ASN B 1 748 ? 7.707 -8.898 25.406 1 67.31 748 ASN B CA 1
ATOM 14124 C C . ASN B 1 748 ? 8.234 -8.516 26.797 1 67.31 748 ASN B C 1
ATOM 14126 O O . ASN B 1 748 ? 8.594 -9.391 27.578 1 67.31 748 ASN B O 1
ATOM 14130 N N . HIS B 1 749 ? 8.18 -7.258 27.047 1 76.81 749 HIS B N 1
ATOM 14131 C CA . HIS B 1 749 ? 8.727 -6.801 28.312 1 76.81 749 HIS B CA 1
ATOM 14132 C C . HIS B 1 749 ? 7.766 -7.082 29.469 1 76.81 749 HIS B C 1
ATOM 14134 O O . HIS B 1 749 ? 6.555 -6.906 29.328 1 76.81 749 HIS B O 1
ATOM 14140 N N . GLN B 1 750 ? 8.312 -7.641 30.516 1 70.88 750 GLN B N 1
ATOM 14141 C CA . GLN B 1 750 ? 7.52 -7.887 31.719 1 70.88 750 GLN B CA 1
ATOM 14142 C C . GLN B 1 750 ? 7.66 -6.734 32.719 1 70.88 750 GLN B C 1
ATOM 14144 O O . GLN B 1 750 ? 8.773 -6.34 33.062 1 70.88 750 GLN B O 1
ATOM 14149 N N . PHE B 1 751 ? 6.527 -6.035 33.062 1 75.12 751 PHE B N 1
ATOM 14150 C CA . PHE B 1 751 ? 6.523 -4.887 33.969 1 75.12 751 PHE B CA 1
ATOM 14151 C C . PHE B 1 751 ? 6.309 -5.324 35.406 1 75.12 751 PHE B C 1
ATOM 14153 O O . PHE B 1 751 ? 5.539 -6.25 35.688 1 75.12 751 PHE B O 1
ATOM 14160 N N . GLU B 1 752 ? 7.137 -4.816 36.281 1 65.62 752 GLU B N 1
ATOM 14161 C CA . GLU B 1 752 ? 6.977 -5.09 37.719 1 65.62 752 GLU B CA 1
ATOM 14162 C C . GLU B 1 752 ? 5.812 -4.301 38.312 1 65.62 752 GLU B C 1
ATOM 14164 O O . GLU B 1 752 ? 5.617 -3.131 37.969 1 65.62 752 GLU B O 1
ATOM 14169 N N . MET B 1 753 ? 4.957 -4.977 38.938 1 67.81 753 MET B N 1
ATOM 14170 C CA . MET B 1 753 ? 3.762 -4.359 39.5 1 67.81 753 MET B CA 1
ATOM 14171 C C . MET B 1 753 ? 4.016 -3.906 40.938 1 67.81 753 MET B C 1
ATOM 14173 O O . MET B 1 753 ? 3.432 -4.449 41.875 1 67.81 753 MET B O 1
ATOM 14177 N N . ILE B 1 754 ? 5.062 -3.139 41.094 1 62.06 754 ILE B N 1
ATOM 14178 C CA . ILE B 1 754 ? 5.371 -2.619 42.438 1 62.06 754 ILE B CA 1
ATOM 14179 C C . ILE B 1 754 ? 5.078 -1.12 42.469 1 62.06 754 ILE B C 1
ATOM 14181 O O . ILE B 1 754 ? 5.398 -0.39 41.531 1 62.06 754 ILE B O 1
ATOM 14185 N N . LEU B 1 755 ? 4.156 -0.731 43.375 1 61.91 755 LEU B N 1
ATOM 14186 C CA . LEU B 1 755 ? 3.975 0.698 43.625 1 61.91 755 LEU B CA 1
ATOM 14187 C C . LEU B 1 755 ? 5.227 1.312 44.219 1 61.91 755 LEU B C 1
ATOM 14189 O O . LEU B 1 755 ? 5.781 0.771 45.188 1 61.91 755 LEU B O 1
ATOM 14193 N N . PRO B 1 756 ? 5.773 2.148 43.5 1 61.84 756 PRO B N 1
ATOM 14194 C CA . PRO B 1 756 ? 7.004 2.734 44.031 1 61.84 756 PRO B CA 1
ATOM 14195 C C . PRO B 1 756 ? 6.82 3.346 45.438 1 61.84 756 PRO B C 1
ATOM 14197 O O . PRO B 1 756 ? 5.707 3.736 45.781 1 61.84 756 PRO B O 1
ATOM 14200 N N . SER B 1 757 ? 7.867 3.1 46.312 1 63.38 757 SER B N 1
ATOM 14201 C CA . SER B 1 757 ? 7.898 3.805 47.594 1 63.38 757 SER B CA 1
ATOM 14202 C C . SER B 1 757 ? 7.805 5.312 47.375 1 63.38 757 SER B C 1
ATOM 14204 O O . SER B 1 757 ? 8 5.812 46.281 1 63.38 757 SER B O 1
ATOM 14206 N N . PHE B 1 758 ? 7.191 6.043 48.312 1 63.47 758 PHE B N 1
ATOM 14207 C CA . PHE B 1 758 ? 7.059 7.492 48.25 1 63.47 758 PHE B CA 1
ATOM 14208 C C . PHE B 1 758 ? 8.352 8.133 47.75 1 63.47 758 PHE B C 1
ATOM 14210 O O . PHE B 1 758 ? 8.32 9.125 47.031 1 63.47 758 PHE B O 1
ATOM 14217 N N . HIS B 1 759 ? 9.391 7.508 48.062 1 63.09 759 HIS B N 1
ATOM 14218 C CA . HIS B 1 759 ? 10.672 8.07 47.656 1 63.09 759 HIS B CA 1
ATOM 14219 C C . HIS B 1 759 ? 10.836 8.039 46.156 1 63.09 759 HIS B C 1
ATOM 14221 O O . HIS B 1 759 ? 11.266 9.023 45.531 1 63.09 759 HIS B O 1
ATOM 14227 N N . VAL B 1 760 ? 10.352 7.047 45.625 1 65.94 760 VAL B N 1
ATOM 14228 C CA . VAL B 1 760 ? 10.516 6.867 44.188 1 65.94 760 VAL B CA 1
ATOM 14229 C C . VAL B 1 760 ? 9.5 7.727 43.438 1 65.94 760 VAL B C 1
ATOM 14231 O O . VAL B 1 760 ? 9.828 8.32 42.406 1 65.94 760 VAL B O 1
ATOM 14234 N N . LEU B 1 761 ? 8.352 7.848 44.062 1 66.75 761 LEU B N 1
ATOM 14235 C CA . LEU B 1 761 ? 7.297 8.641 43.438 1 66.75 761 LEU B CA 1
ATOM 14236 C C . LEU B 1 761 ? 7.68 10.109 43.375 1 66.75 761 LEU B C 1
ATOM 14238 O O . LEU B 1 761 ? 7.41 10.789 42.406 1 66.75 761 LEU B O 1
ATOM 14242 N N . ALA B 1 762 ? 8.227 10.516 44.469 1 67.31 762 ALA B N 1
ATOM 14243 C CA . ALA B 1 762 ? 8.625 11.922 44.531 1 67.31 762 ALA B CA 1
ATOM 14244 C C . ALA B 1 762 ? 9.695 12.25 43.5 1 67.31 762 ALA B C 1
ATOM 14246 O O . ALA B 1 762 ? 9.719 13.352 42.938 1 67.31 762 ALA B O 1
ATOM 14247 N N . MET B 1 763 ? 10.461 11.273 43.219 1 62.81 763 MET B N 1
ATOM 14248 C CA . MET B 1 763 ? 11.547 11.492 42.281 1 62.81 763 MET B CA 1
ATOM 14249 C C . MET B 1 763 ? 11.016 11.555 40.844 1 62.81 763 MET B C 1
ATOM 14251 O O . MET B 1 763 ? 11.602 12.227 40 1 62.81 763 MET B O 1
ATOM 14255 N N . GLU B 1 764 ? 9.859 10.961 40.719 1 62.78 764 GLU B N 1
ATOM 14256 C CA . GLU B 1 764 ? 9.352 10.828 39.344 1 62.78 764 GLU B CA 1
ATOM 14257 C C . GLU B 1 764 ? 8.281 11.875 39.062 1 62.78 764 GLU B C 1
ATOM 14259 O O . GLU B 1 764 ? 7.848 12.023 37.906 1 62.78 764 GLU B O 1
ATOM 14264 N N . PHE B 1 765 ? 7.91 12.594 40.094 1 64.88 765 PHE B N 1
ATOM 14265 C CA . PHE B 1 765 ? 6.852 13.578 39.906 1 64.88 765 PHE B CA 1
ATOM 14266 C C . PHE B 1 765 ? 7.305 14.68 38.969 1 64.88 765 PHE B C 1
ATOM 14268 O O . PHE B 1 765 ? 8.352 15.297 39.156 1 64.88 765 PHE B O 1
ATOM 14275 N N . PRO B 1 766 ? 6.562 14.828 37.906 1 63.75 766 PRO B N 1
ATOM 14276 C CA . PRO B 1 766 ? 6.973 15.789 36.906 1 63.75 766 PRO B CA 1
ATOM 14277 C C . PRO B 1 766 ? 7.285 17.172 37.469 1 63.75 766 PRO B C 1
ATOM 14279 O O . PRO B 1 766 ? 8.18 17.859 36.969 1 63.75 766 PRO B O 1
ATOM 14282 N N . ILE B 1 767 ? 6.605 17.562 38.531 1 72.19 767 ILE B N 1
ATOM 14283 C CA . ILE B 1 767 ? 6.797 18.906 39.094 1 72.19 767 ILE B CA 1
ATOM 14284 C C . ILE B 1 767 ? 8.164 19 39.75 1 72.19 767 ILE B C 1
ATOM 14286 O O . ILE B 1 767 ? 8.742 20.078 39.844 1 72.19 767 ILE B O 1
ATOM 14290 N N . PHE B 1 768 ? 8.688 17.844 40.219 1 71.56 768 PHE B N 1
ATOM 14291 C CA . PHE B 1 768 ? 9.961 17.859 40.906 1 71.56 768 PHE B CA 1
ATOM 14292 C C . PHE B 1 768 ? 11.109 17.531 39.969 1 71.56 768 PHE B C 1
ATOM 14294 O O . PHE B 1 768 ? 12.25 17.359 40.438 1 71.56 768 PHE B O 1
ATOM 14301 N N . SER B 1 769 ? 10.578 17.469 38.688 1 64.06 769 SER B N 1
ATOM 14302 C CA . SER B 1 769 ? 11.625 17.172 37.719 1 64.06 769 SER B CA 1
ATOM 14303 C C . SER B 1 769 ? 12.633 18.312 37.625 1 64.06 769 SER B C 1
ATOM 14305 O O . SER B 1 769 ? 12.25 19.484 37.562 1 64.06 769 SER B O 1
ATOM 14307 N N . GLY B 1 770 ? 13.914 18.172 37.844 1 60.06 770 GLY B N 1
ATOM 14308 C CA . GLY B 1 770 ? 14.938 19.203 37.719 1 60.06 770 GLY B CA 1
ATOM 14309 C C . GLY B 1 770 ? 15.484 19.656 39.062 1 60.06 770 GLY B C 1
ATOM 14310 O O . GLY B 1 770 ? 16.438 20.438 39.125 1 60.06 770 GLY B O 1
ATOM 14311 N N . LEU B 1 771 ? 14.797 19.25 40.188 1 69.31 771 LEU B N 1
ATOM 14312 C CA . LEU B 1 771 ? 15.266 19.672 41.5 1 69.31 771 LEU B CA 1
ATOM 14313 C C . LEU B 1 771 ? 16.516 18.891 41.906 1 69.31 771 LEU B C 1
ATOM 14315 O O . LEU B 1 771 ? 16.703 17.75 41.5 1 69.31 771 LEU B O 1
ATOM 14319 N N . VAL B 1 772 ? 17.453 19.625 42.562 1 65.56 772 VAL B N 1
ATOM 14320 C CA . VAL B 1 772 ? 18.672 19.016 43.062 1 65.56 772 VAL B CA 1
ATOM 14321 C C . VAL B 1 772 ? 18.328 17.969 44.125 1 65.56 772 VAL B C 1
ATOM 14323 O O . VAL B 1 772 ? 17.281 18.062 44.781 1 65.56 772 VAL B O 1
ATOM 14326 N N . SER B 1 773 ? 19.062 16.953 44.219 1 70.62 773 SER B N 1
ATOM 14327 C CA . SER B 1 773 ? 18.828 15.812 45.125 1 70.62 773 SER B CA 1
ATOM 14328 C C . SER B 1 773 ? 18.672 16.266 46.562 1 70.62 773 SER B C 1
ATOM 14330 O O . SER B 1 773 ? 17.828 15.727 47.281 1 70.62 773 SER B O 1
ATOM 14332 N N . THR B 1 774 ? 19.344 17.312 46.938 1 75.12 774 THR B N 1
ATOM 14333 C CA . THR B 1 774 ? 19.281 17.75 48.344 1 75.12 774 THR B CA 1
ATOM 14334 C C . THR B 1 774 ? 17.891 18.328 48.656 1 75.12 774 THR B C 1
ATOM 14336 O O . THR B 1 774 ? 17.344 18.062 49.719 1 75.12 774 THR B O 1
ATOM 14339 N N . ASP B 1 775 ? 17.406 19.047 47.719 1 79.06 775 ASP B N 1
ATOM 14340 C CA . ASP B 1 775 ? 16.078 19.641 47.938 1 79.06 775 ASP B CA 1
ATOM 14341 C C . ASP B 1 775 ? 15 18.562 47.969 1 79.06 775 ASP B C 1
ATOM 14343 O O . ASP B 1 775 ? 14.062 18.641 48.75 1 79.06 775 ASP B O 1
ATOM 14347 N N . LEU B 1 776 ? 15.156 17.594 47.156 1 79.88 776 LEU B N 1
ATOM 14348 C CA . LEU B 1 776 ? 14.172 16.531 47.125 1 79.88 776 LEU B CA 1
ATOM 14349 C C . LEU B 1 776 ? 14.195 15.703 48.406 1 79.88 776 LEU B C 1
ATOM 14351 O O . LEU B 1 776 ? 13.141 15.297 48.906 1 79.88 776 LEU B O 1
ATOM 14355 N N . ASP B 1 777 ? 15.43 15.531 48.875 1 79.25 777 ASP B N 1
ATOM 14356 C CA . ASP B 1 777 ? 15.562 14.789 50.125 1 79.25 777 ASP B CA 1
ATOM 14357 C C . ASP B 1 777 ? 14.883 15.539 51.281 1 79.25 777 ASP B C 1
ATOM 14359 O O . ASP B 1 777 ? 14.266 14.922 52.156 1 79.25 777 ASP B O 1
ATOM 14363 N N . ASN B 1 778 ? 15.047 16.812 51.281 1 80.88 778 ASN B N 1
ATOM 14364 C CA . ASN B 1 778 ? 14.414 17.625 52.312 1 80.88 778 ASN B CA 1
ATOM 14365 C C . ASN B 1 778 ? 12.891 17.531 52.25 1 80.88 778 ASN B C 1
ATOM 14367 O O . ASN B 1 778 ? 12.227 17.484 53.312 1 80.88 778 ASN B O 1
ATOM 14371 N N . ILE B 1 779 ? 12.375 17.453 51.125 1 81.44 779 ILE B N 1
ATOM 14372 C CA . ILE B 1 779 ? 10.93 17.359 50.938 1 81.44 779 ILE B CA 1
ATOM 14373 C C . ILE B 1 779 ? 10.438 16 51.406 1 81.44 779 ILE B C 1
ATOM 14375 O O . ILE B 1 779 ? 9.422 15.906 52.094 1 81.44 779 ILE B O 1
ATOM 14379 N N . ILE B 1 780 ? 11.211 14.984 51.094 1 80.19 780 ILE B N 1
ATOM 14380 C CA . ILE B 1 780 ? 10.805 13.625 51.406 1 80.19 780 ILE B CA 1
ATOM 14381 C C . ILE B 1 780 ? 10.875 13.406 52.938 1 80.19 780 ILE B C 1
ATOM 14383 O O . ILE B 1 780 ? 9.992 12.773 53.5 1 80.19 780 ILE B O 1
ATOM 14387 N N . LYS B 1 781 ? 11.914 13.969 53.5 1 78.75 781 LYS B N 1
ATOM 14388 C CA . LYS B 1 781 ? 12.086 13.805 54.969 1 78.75 781 LYS B CA 1
ATOM 14389 C C . LYS B 1 781 ? 10.984 14.523 55.719 1 78.75 781 LYS B C 1
ATOM 14391 O O . LYS B 1 781 ? 10.57 14.078 56.781 1 78.75 781 LYS B O 1
ATOM 14396 N N . SER B 1 782 ? 10.539 15.578 55.156 1 79.31 782 SER B N 1
ATOM 14397 C CA . SER B 1 782 ? 9.523 16.359 55.844 1 79.31 782 SER B CA 1
ATOM 14398 C C . SER B 1 782 ? 8.117 15.852 55.531 1 79.31 782 SER B C 1
ATOM 14400 O O . SER B 1 782 ? 7.141 16.297 56.156 1 79.31 782 SER B O 1
ATOM 14402 N N . ALA B 1 783 ? 8.008 14.93 54.656 1 79.94 783 ALA B N 1
ATOM 14403 C CA . ALA B 1 783 ? 6.695 14.469 54.219 1 79.94 783 ALA B CA 1
ATOM 14404 C C . ALA B 1 783 ? 6.152 13.398 55.156 1 79.94 783 ALA B C 1
ATOM 14406 O O . ALA B 1 783 ? 6.906 12.555 55.656 1 79.94 783 ALA B O 1
ATOM 14407 N N . TYR B 1 784 ? 5.016 13.562 55.688 1 84.69 784 TYR B N 1
ATOM 14408 C CA . TYR B 1 784 ? 4.387 12.539 56.5 1 84.69 784 TYR B CA 1
ATOM 14409 C C . TYR B 1 784 ? 3.131 11.992 55.844 1 84.69 784 TYR B C 1
ATOM 14411 O O . TYR B 1 784 ? 2.439 12.711 55.125 1 84.69 784 TYR B O 1
ATOM 14419 N N . GLU B 1 785 ? 2.926 10.719 56.062 1 84.75 785 GLU B N 1
ATOM 14420 C CA . GLU B 1 785 ? 1.808 10 55.438 1 84.75 785 GLU B CA 1
ATOM 14421 C C . GLU B 1 785 ? 0.521 10.219 56.25 1 84.75 785 GLU B C 1
ATOM 14423 O O . GLU B 1 785 ? 0.534 10.188 57.469 1 84.75 785 GLU B O 1
ATOM 14428 N N . LYS B 1 786 ? -0.5 10.648 55.594 1 86.62 786 LYS B N 1
ATOM 14429 C CA . LYS B 1 786 ? -1.819 10.797 56.188 1 86.62 786 LYS B CA 1
ATOM 14430 C C . LYS B 1 786 ? -2.869 9.992 55.438 1 86.62 786 LYS B C 1
ATOM 14432 O O . LYS B 1 786 ? -2.912 10.023 54.188 1 86.62 786 LYS B O 1
ATOM 14437 N N . ARG B 1 787 ? -3.633 9.242 56.094 1 88.56 787 ARG B N 1
ATOM 14438 C CA . ARG B 1 787 ? -4.699 8.445 55.5 1 88.56 787 ARG B CA 1
ATOM 14439 C C . ARG B 1 787 ? -6.051 9.141 55.656 1 88.56 787 ARG B C 1
ATOM 14441 O O . ARG B 1 787 ? -6.336 9.742 56.688 1 88.56 787 ARG B O 1
ATOM 14448 N N . PHE B 1 788 ? -6.723 9.234 54.562 1 88.44 788 PHE B N 1
ATOM 14449 C CA . PHE B 1 788 ? -8.062 9.797 54.562 1 88.44 788 PHE B CA 1
ATOM 14450 C C . PHE B 1 788 ? -9.086 8.773 54.062 1 88.44 788 PHE B C 1
ATOM 14452 O O . PHE B 1 788 ? -8.805 8.016 53.125 1 88.44 788 PHE B O 1
ATOM 14459 N N . GLY B 1 789 ? -10.195 8.617 54.75 1 79.88 789 GLY B N 1
ATOM 14460 C CA . GLY B 1 789 ? -11.273 7.742 54.344 1 79.88 789 GLY B CA 1
ATOM 14461 C C . GLY B 1 789 ? -12.141 8.352 53.25 1 79.88 789 GLY B C 1
ATOM 14462 O O . GLY B 1 789 ? -11.93 9.5 52.844 1 79.88 789 GLY B O 1
ATOM 14463 N N . CYS B 1 790 ? -13.086 7.617 52.781 1 81.38 790 CYS B N 1
ATOM 14464 C CA . CYS B 1 790 ? -14.016 8.055 51.75 1 81.38 790 CYS B CA 1
ATOM 14465 C C . CYS B 1 790 ? -14.859 9.227 52.219 1 81.38 790 CYS B C 1
ATOM 14467 O O . CYS B 1 790 ? -15.406 9.195 53.344 1 81.38 790 CYS B O 1
ATOM 14469 N N . ASP B 1 791 ? -14.922 10.344 51.562 1 81.75 791 ASP B N 1
ATOM 14470 C CA . ASP B 1 791 ? -15.734 11.539 51.75 1 81.75 791 ASP B CA 1
ATOM 14471 C C . ASP B 1 791 ? -15.188 12.383 52.906 1 81.75 791 ASP B C 1
ATOM 14473 O O . ASP B 1 791 ? -15.914 13.203 53.469 1 81.75 791 ASP B O 1
ATOM 14477 N N . GLU B 1 792 ? -13.984 12.055 53.281 1 89 792 GLU B N 1
ATOM 14478 C CA . GLU B 1 792 ? -13.359 12.891 54.312 1 89 792 GLU B CA 1
ATOM 14479 C C . GLU B 1 792 ? -12.75 14.148 53.688 1 89 792 GLU B C 1
ATOM 14481 O O . GLU B 1 792 ? -12.18 14.102 52.594 1 89 792 GLU B O 1
ATOM 14486 N N . ILE B 1 793 ? -12.969 15.219 54.375 1 89.94 793 ILE B N 1
ATOM 14487 C CA . ILE B 1 793 ? -12.461 16.5 53.906 1 89.94 793 ILE B CA 1
ATOM 14488 C C . ILE B 1 793 ? -10.969 16.625 54.25 1 89.94 793 ILE B C 1
ATOM 14490 O O . ILE B 1 793 ? -10.57 16.438 55.406 1 89.94 793 ILE B O 1
ATOM 14494 N N . ILE B 1 794 ? -10.164 16.781 53.375 1 89.56 794 ILE B N 1
ATOM 14495 C CA . ILE B 1 794 ? -8.734 16.969 53.562 1 89.56 794 ILE B CA 1
ATOM 14496 C C . ILE B 1 794 ? -8.453 18.391 54.031 1 89.56 794 ILE B C 1
ATOM 14498 O O . ILE B 1 794 ? -7.758 18.594 55.031 1 89.56 794 ILE B O 1
ATOM 14502 N N . TYR B 1 795 ? -9.008 19.359 53.281 1 88.19 795 TYR B N 1
ATOM 14503 C CA . TYR B 1 795 ? -8.992 20.766 53.719 1 88.19 795 TYR B CA 1
ATOM 14504 C C . TYR B 1 795 ? -10.227 21.5 53.188 1 88.19 795 TYR B C 1
ATOM 14506 O O . TYR B 1 795 ? -10.867 21.062 52.25 1 88.19 795 TYR B O 1
ATOM 14514 N N . GLU B 1 796 ? -10.656 22.484 53.875 1 87.44 796 GLU B N 1
ATOM 14515 C CA . GLU B 1 796 ? -11.82 23.281 53.531 1 87.44 796 GLU B CA 1
ATOM 14516 C C . GLU B 1 796 ? -11.422 24.672 53.062 1 87.44 796 GLU B C 1
ATOM 14518 O O . GLU B 1 796 ? -10.406 25.219 53.5 1 87.44 796 GLU B O 1
ATOM 14523 N N . GLN B 1 797 ? -12.273 25.125 52.219 1 88.81 797 GLN B N 1
ATOM 14524 C CA . GLN B 1 797 ? -12.039 26.484 51.719 1 88.81 797 GLN B CA 1
ATOM 14525 C C . GLN B 1 797 ? -12 27.5 52.844 1 88.81 797 GLN B C 1
ATOM 14527 O O . GLN B 1 797 ? -12.852 27.469 53.75 1 88.81 797 GLN B O 1
ATOM 14532 N N . GLY B 1 798 ? -11.008 28.344 52.906 1 81.25 798 GLY B N 1
ATOM 14533 C CA . GLY B 1 798 ? -10.914 29.391 53.906 1 81.25 798 GLY B CA 1
ATOM 14534 C C . GLY B 1 798 ? -10.023 29.031 55.094 1 81.25 798 GLY B C 1
ATOM 14535 O O . GLY B 1 798 ? -9.617 29.906 55.844 1 81.25 798 GLY B O 1
ATOM 14536 N N . MET B 1 799 ? -9.703 27.781 55.219 1 84.38 799 MET B N 1
ATOM 14537 C CA . MET B 1 799 ? -8.836 27.328 56.312 1 84.38 799 MET B CA 1
ATOM 14538 C C . MET B 1 799 ? -7.383 27.703 56.031 1 84.38 799 MET B C 1
ATOM 14540 O O . MET B 1 799 ? -6.992 27.891 54.906 1 84.38 799 MET B O 1
ATOM 14544 N N . THR B 1 800 ? -6.715 27.891 57.125 1 84.12 800 THR B N 1
ATOM 14545 C CA . THR B 1 800 ? -5.289 28.172 57 1 84.12 800 THR B CA 1
ATOM 14546 C C . THR B 1 800 ? -4.551 26.969 56.406 1 84.12 800 THR B C 1
ATOM 14548 O O . THR B 1 800 ? -4.711 25.844 56.906 1 84.12 800 THR B O 1
ATOM 14551 N N . CYS B 1 801 ? -3.887 27.094 55.312 1 81.44 801 CYS B N 1
ATOM 14552 C CA . CYS B 1 801 ? -3.176 26.031 54.625 1 81.44 801 CYS B CA 1
ATOM 14553 C C . CYS B 1 801 ? -1.782 25.828 55.219 1 81.44 801 CYS B C 1
ATOM 14555 O O . CYS B 1 801 ? -0.949 26.734 55.156 1 81.44 801 CYS B O 1
ATOM 14557 N N . GLN B 1 802 ? -1.489 24.812 55.906 1 81 802 GLN B N 1
ATOM 14558 C CA . GLN B 1 802 ? -0.162 24.547 56.438 1 81 802 GLN B CA 1
ATOM 14559 C C . GLN B 1 802 ? 0.557 23.469 55.625 1 81 802 GLN B C 1
ATOM 14561 O O . GLN B 1 802 ? 1.789 23.422 55.625 1 81 802 GLN B O 1
ATOM 14566 N N . ASN B 1 803 ? -0.227 22.641 55 1 85.5 803 ASN B N 1
ATOM 14567 C CA . ASN B 1 803 ? 0.364 21.531 54.281 1 85.5 803 ASN B CA 1
ATOM 14568 C C . ASN B 1 803 ? -0.232 21.375 52.875 1 85.5 803 ASN B C 1
ATOM 14570 O O . ASN B 1 803 ? -1.358 21.812 52.625 1 85.5 803 ASN B O 1
ATOM 14574 N N . ILE B 1 804 ? 0.59 20.953 51.969 1 86.62 804 ILE B N 1
ATOM 14575 C CA . ILE B 1 804 ? 0.168 20.562 50.625 1 86.62 804 ILE B CA 1
ATOM 14576 C C . ILE B 1 804 ? 0.224 19.047 50.5 1 86.62 804 ILE B C 1
ATOM 14578 O O . ILE B 1 804 ? 1.038 18.391 51.156 1 86.62 804 ILE B O 1
ATOM 14582 N N . PHE B 1 805 ? -0.62 18.531 49.719 1 86.06 805 PHE B N 1
ATOM 14583 C CA . PHE B 1 805 ? -0.768 17.078 49.719 1 86.06 805 PHE B CA 1
ATOM 14584 C C . PHE B 1 805 ? -0.47 16.516 48.312 1 86.06 805 PHE B C 1
ATOM 14586 O O . PHE B 1 805 ? -0.843 17.109 47.312 1 86.06 805 PHE B O 1
ATOM 14593 N N . ILE B 1 806 ? 0.191 15.445 48.281 1 80.94 806 ILE B N 1
ATOM 14594 C CA . ILE B 1 806 ? 0.4 14.633 47.094 1 80.94 806 ILE B CA 1
ATOM 14595 C C . ILE B 1 806 ? -0.356 13.312 47.219 1 80.94 806 ILE B C 1
ATOM 14597 O O . ILE B 1 806 ? -0.304 12.664 48.281 1 80.94 806 ILE B O 1
ATOM 14601 N N . ILE B 1 807 ? -1.039 12.969 46.219 1 78.19 807 ILE B N 1
ATOM 14602 C CA . ILE B 1 807 ? -1.857 11.766 46.25 1 78.19 807 ILE B CA 1
ATOM 14603 C C . ILE B 1 807 ? -1.007 10.547 45.906 1 78.19 807 ILE B C 1
ATOM 14605 O O . ILE B 1 807 ? -0.454 10.469 44.812 1 78.19 807 ILE B O 1
ATOM 14609 N N . SER B 1 808 ? -0.751 9.766 46.812 1 71.94 808 SER B N 1
ATOM 14610 C CA . SER B 1 808 ? -0.036 8.516 46.531 1 71.94 808 SER B CA 1
ATOM 14611 C C . SER B 1 808 ? -0.997 7.402 46.156 1 71.94 808 SER B C 1
ATOM 14613 O O . SER B 1 808 ? -0.609 6.449 45.469 1 71.94 808 SER B O 1
ATOM 14615 N N . LYS B 1 809 ? -2.156 7.441 46.812 1 71.19 809 LYS B N 1
ATOM 14616 C CA . LYS B 1 809 ? -3.201 6.465 46.531 1 71.19 809 LYS B CA 1
ATOM 14617 C C . LYS B 1 809 ? -4.586 7.082 46.688 1 71.19 809 LYS B C 1
ATOM 14619 O O . LYS B 1 809 ? -4.82 7.875 47.594 1 71.19 809 LYS B O 1
ATOM 14624 N N . GLY B 1 810 ? -5.391 6.84 45.688 1 69.62 810 GLY B N 1
ATOM 14625 C CA . GLY B 1 810 ? -6.766 7.293 45.812 1 69.62 810 GLY B CA 1
ATOM 14626 C C . GLY B 1 810 ? -7.102 8.43 44.875 1 69.62 810 GLY B C 1
ATOM 14627 O O . GLY B 1 810 ? -6.348 8.719 43.938 1 69.62 810 GLY B O 1
ATOM 14628 N N . ASN B 1 811 ? -8.359 8.945 44.938 1 75.31 811 ASN B N 1
ATOM 14629 C CA . ASN B 1 811 ? -8.859 10.062 44.125 1 75.31 811 ASN B CA 1
ATOM 14630 C C . ASN B 1 811 ? -9.422 11.172 45 1 75.31 811 ASN B C 1
ATOM 14632 O O . ASN B 1 811 ? -10.039 10.906 46.031 1 75.31 811 ASN B O 1
ATOM 14636 N N . VAL B 1 812 ? -9.039 12.305 44.719 1 82.62 812 VAL B N 1
ATOM 14637 C CA . VAL B 1 812 ? -9.508 13.469 45.469 1 82.62 812 VAL B CA 1
ATOM 14638 C C . VAL B 1 812 ? -10.234 14.43 44.531 1 82.62 812 VAL B C 1
ATOM 14640 O O . VAL B 1 812 ? -9.852 14.594 43.375 1 82.62 812 VAL B O 1
ATOM 14643 N N . VAL B 1 813 ? -11.359 14.828 44.906 1 86.12 813 VAL B N 1
ATOM 14644 C CA . VAL B 1 813 ? -12.102 15.836 44.156 1 86.12 813 VAL B CA 1
ATOM 14645 C C . VAL B 1 813 ? -11.93 17.203 44.844 1 86.12 813 VAL B C 1
ATOM 14647 O O . VAL B 1 813 ? -12.164 17.344 46.031 1 86.12 813 VAL B O 1
ATOM 14650 N N . ASP B 1 814 ? -11.383 18.109 44.188 1 85.81 814 ASP B N 1
ATOM 14651 C CA . ASP B 1 814 ? -11.234 19.484 44.625 1 85.81 814 ASP B CA 1
ATOM 14652 C C . ASP B 1 814 ? -12.398 20.344 44.156 1 85.81 814 ASP B C 1
ATOM 14654 O O . ASP B 1 814 ? -12.516 20.625 42.938 1 85.81 814 ASP B O 1
ATOM 14658 N N . GLU B 1 815 ? -13.211 20.703 45 1 87.75 815 GLU B N 1
ATOM 14659 C CA . GLU B 1 815 ? -14.414 21.469 44.656 1 87.75 815 GLU B CA 1
ATOM 14660 C C . GLU B 1 815 ? -14.211 22.953 44.938 1 87.75 815 GLU B C 1
ATOM 14662 O O . GLU B 1 815 ? -13.609 23.344 45.938 1 87.75 815 GLU B O 1
ATOM 14667 N N . PHE B 1 816 ? -14.508 23.828 44.062 1 83.81 816 PHE B N 1
ATOM 14668 C CA . PHE B 1 816 ? -14.484 25.281 44.188 1 83.81 816 PHE B CA 1
ATOM 14669 C C . PHE B 1 816 ? -15.734 25.906 43.531 1 83.81 816 PHE B C 1
ATOM 14671 O O . PHE B 1 816 ? -16.547 25.188 42.938 1 83.81 816 PHE B O 1
ATOM 14678 N N . GLN B 1 817 ? -15.883 27.234 43.781 1 76.69 817 GLN B N 1
ATOM 14679 C CA . GLN B 1 817 ? -17.031 27.938 43.219 1 76.69 817 GLN B CA 1
ATOM 14680 C C . GLN B 1 817 ? -16.984 27.953 41.688 1 76.69 817 GLN B C 1
ATOM 14682 O O . GLN B 1 817 ? -16.062 28.531 41.094 1 76.69 817 GLN B O 1
ATOM 14687 N N . GLY B 1 818 ? -17.656 27.25 40.969 1 70.06 818 GLY B N 1
ATOM 14688 C CA . GLY B 1 818 ? -17.719 27.234 39.5 1 70.06 818 GLY B CA 1
ATOM 14689 C C . GLY B 1 818 ? -17.453 25.875 38.906 1 70.06 818 GLY B C 1
ATOM 14690 O O . GLY B 1 818 ? -17.625 25.672 37.719 1 70.06 818 GLY B O 1
ATOM 14691 N N . GLY B 1 819 ? -16.797 24.969 39.781 1 78.88 819 GLY B N 1
ATOM 14692 C CA . GLY B 1 819 ? -16.609 23.641 39.219 1 78.88 819 GLY B CA 1
ATOM 14693 C C . GLY B 1 819 ? -15.812 22.703 40.094 1 78.88 819 GLY B C 1
ATOM 14694 O O . GLY B 1 819 ? -15.664 22.969 41.281 1 78.88 819 GLY B O 1
ATOM 14695 N N . SER B 1 820 ? -15.547 21.547 39.719 1 81 820 SER B N 1
ATOM 14696 C CA . SER B 1 820 ? -14.75 20.562 40.438 1 81 820 SER B CA 1
ATOM 14697 C C . SER B 1 820 ? -13.688 19.938 39.531 1 81 820 SER B C 1
ATOM 14699 O O . SER B 1 820 ? -13.844 19.891 38.312 1 81 820 SER B O 1
ATOM 14701 N N . ILE B 1 821 ? -12.508 19.75 40.125 1 81.25 821 ILE B N 1
ATOM 14702 C CA . ILE B 1 821 ? -11.43 19.062 39.406 1 81.25 821 ILE B CA 1
ATOM 14703 C C . ILE B 1 821 ? -11.078 17.766 40.156 1 81.25 821 ILE B C 1
ATOM 14705 O O . ILE B 1 821 ? -10.883 17.766 41.375 1 81.25 821 ILE B O 1
ATOM 14709 N N . LYS B 1 822 ? -11.109 16.734 39.438 1 76 822 LYS B N 1
ATOM 14710 C CA . LYS B 1 822 ? -10.75 15.445 40 1 76 822 LYS B CA 1
ATOM 14711 C C . LYS B 1 822 ? -9.273 15.125 39.75 1 76 822 LYS B C 1
ATOM 14713 O O . LYS B 1 822 ? -8.781 15.312 38.625 1 76 822 LYS B O 1
ATOM 14718 N N . LYS B 1 823 ? -8.578 14.898 40.781 1 75.81 823 LYS B N 1
ATOM 14719 C CA . LYS B 1 823 ? -7.164 14.539 40.656 1 75.81 823 LYS B CA 1
ATOM 14720 C C . LYS B 1 823 ? -6.91 13.133 41.219 1 75.81 823 LYS B C 1
ATOM 14722 O O . LYS B 1 823 ? -7.578 12.695 42.125 1 75.81 823 LYS B O 1
ATOM 14727 N N . GLY B 1 824 ? -6.098 12.422 40.594 1 67.69 824 GLY B N 1
ATOM 14728 C CA . GLY B 1 824 ? -5.777 11.062 41 1 67.69 824 GLY B CA 1
ATOM 14729 C C . GLY B 1 824 ? -4.332 10.891 41.406 1 67.69 824 GLY B C 1
ATOM 14730 O O . GLY B 1 824 ? -3.686 11.844 41.844 1 67.69 824 GLY B O 1
ATOM 14731 N N . LEU B 1 825 ? -3.869 9.75 41.375 1 63.62 825 LEU B N 1
ATOM 14732 C CA . LEU B 1 825 ? -2.549 9.344 41.844 1 63.62 825 LEU B CA 1
ATOM 14733 C C . LEU B 1 825 ? -1.461 10.211 41.219 1 63.62 825 LEU B C 1
ATOM 14735 O O . LEU B 1 825 ? -1.46 10.438 40 1 63.62 825 LEU B O 1
ATOM 14739 N N . GLY B 1 826 ? -0.637 10.641 42 1 64.62 826 GLY B N 1
ATOM 14740 C CA . GLY B 1 826 ? 0.54 11.375 41.562 1 64.62 826 GLY B CA 1
ATOM 14741 C C . GLY B 1 826 ? 0.278 12.852 41.344 1 64.62 826 GLY B C 1
ATOM 14742 O O . GLY B 1 826 ? 1.154 13.578 40.875 1 64.62 826 GLY B O 1
ATOM 14743 N N . SER B 1 827 ? -0.828 13.25 41.594 1 73.19 827 SER B N 1
ATOM 14744 C CA . SER B 1 827 ? -1.151 14.656 41.406 1 73.19 827 SER B CA 1
ATOM 14745 C C . SER B 1 827 ? -0.996 15.453 42.688 1 73.19 827 SER B C 1
ATOM 14747 O O . SER B 1 827 ? -1.11 14.898 43.781 1 73.19 827 SER B O 1
ATOM 14749 N N . LEU B 1 828 ? -0.594 16.625 42.562 1 77.31 828 LEU B N 1
ATOM 14750 C CA . LEU B 1 828 ? -0.486 17.562 43.688 1 77.31 828 LEU B CA 1
ATOM 14751 C C . LEU B 1 828 ? -1.794 18.328 43.875 1 77.31 828 LEU B C 1
ATOM 14753 O O . LEU B 1 828 ? -2.357 18.859 42.938 1 77.31 828 LEU B O 1
ATOM 14757 N N . ILE B 1 829 ? -2.34 18.156 45.156 1 77.38 829 ILE B N 1
ATOM 14758 C CA . ILE B 1 829 ? -3.561 18.875 45.5 1 77.38 829 ILE B CA 1
ATOM 14759 C C . ILE B 1 829 ? -3.236 20 46.5 1 77.38 829 ILE B C 1
ATOM 14761 O O . ILE B 1 829 ? -2.783 19.734 47.625 1 77.38 829 ILE B O 1
ATOM 14765 N N . SER B 1 830 ? -3.393 21.375 46.094 1 74.62 830 SER B N 1
ATOM 14766 C CA . SER B 1 830 ? -3.76 22.188 44.938 1 74.62 830 SER B CA 1
ATOM 14767 C C . SER B 1 830 ? -2.656 23.188 44.594 1 74.62 830 SER B C 1
ATOM 14769 O O . SER B 1 830 ? -2.021 23.75 45.469 1 74.62 830 SER B O 1
ATOM 14771 N N . TYR B 1 831 ? -2.289 23.219 43.469 1 79.06 831 TYR B N 1
ATOM 14772 C CA . 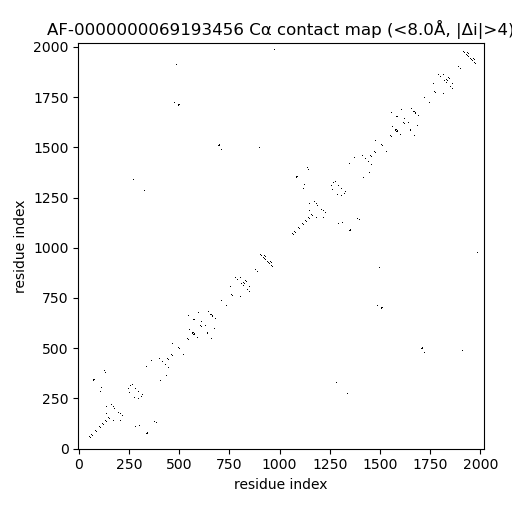TYR B 1 831 ? -1.288 24.188 43 1 79.06 831 TYR B CA 1
ATOM 14773 C C . TYR B 1 831 ? -1.662 25.594 43.438 1 79.06 831 TYR B C 1
ATOM 14775 O O . TYR B 1 831 ? -0.787 26.438 43.688 1 79.06 831 TYR B O 1
ATOM 14783 N N . THR B 1 832 ? -2.914 25.766 43.688 1 84.31 832 THR B N 1
ATOM 14784 C CA . THR B 1 832 ? -3.396 27.109 44.031 1 84.31 832 THR B CA 1
ATOM 14785 C C . THR B 1 832 ? -3.062 27.453 45.469 1 84.31 832 THR B C 1
ATOM 14787 O O . THR B 1 832 ? -2.877 28.641 45.812 1 84.31 832 THR B O 1
ATOM 14790 N N . ASN B 1 833 ? -2.975 26.5 46.344 1 84 833 ASN B N 1
ATOM 14791 C CA . ASN B 1 833 ? -2.652 26.75 47.75 1 84 833 ASN B CA 1
ATOM 14792 C C . ASN B 1 833 ? -1.191 27.156 47.906 1 84 833 ASN B C 1
ATOM 14794 O O . ASN B 1 833 ? -0.828 27.781 48.906 1 84 833 ASN B O 1
ATOM 14798 N N . LEU B 1 834 ? -0.482 26.797 47 1 84.94 834 LEU B N 1
ATOM 14799 C CA . LEU B 1 834 ? 0.931 27.156 47.031 1 84.94 834 LEU B CA 1
ATOM 14800 C C . LEU B 1 834 ? 1.128 28.609 46.625 1 84.94 834 LEU B C 1
ATOM 14802 O O . LEU B 1 834 ? 2.041 29.281 47.094 1 84.94 834 LEU B O 1
ATOM 14806 N N . ILE B 1 835 ? 0.292 29.062 45.688 1 84.69 835 ILE B N 1
ATOM 14807 C CA . ILE B 1 835 ? 0.435 30.406 45.188 1 84.69 835 ILE B CA 1
ATOM 14808 C C . ILE B 1 835 ? -0.361 31.391 46.031 1 84.69 835 ILE B C 1
ATOM 14810 O O . ILE B 1 835 ? -0.084 32.594 46.062 1 84.69 835 ILE B O 1
ATOM 14814 N N . GLY B 1 836 ? -1.327 30.953 46.781 1 77.62 836 GLY B N 1
ATOM 14815 C CA . GLY B 1 836 ? -2.213 31.797 47.562 1 77.62 836 GLY B CA 1
ATOM 14816 C C . GLY B 1 836 ? -1.554 32.344 48.812 1 77.62 836 GLY B C 1
ATOM 14817 O O . GLY B 1 836 ? -0.385 32.062 49.094 1 77.62 836 GLY B O 1
ATOM 14818 N N . GLU B 1 837 ? -2.258 33.406 49.531 1 74.44 837 GLU B N 1
ATOM 14819 C CA . GLU B 1 837 ? -1.77 34.156 50.688 1 74.44 837 GLU B CA 1
ATOM 14820 C C . GLU B 1 837 ? -1.999 33.344 51.969 1 74.44 837 GLU B C 1
ATOM 14822 O O . GLU B 1 837 ? -2.309 33.938 53 1 74.44 837 GLU B O 1
ATOM 14827 N N . GLY B 1 838 ? -1.916 31.922 51.938 1 74.88 838 GLY B N 1
ATOM 14828 C CA . GLY B 1 838 ? -1.942 31.156 53.156 1 74.88 838 GLY B CA 1
ATOM 14829 C C . GLY B 1 838 ? -3.279 30.484 53.406 1 74.88 838 GLY B C 1
ATOM 14830 O O . GLY B 1 838 ? -3.398 29.656 54.312 1 74.88 838 GLY B O 1
ATOM 14831 N N . THR B 1 839 ? -4.363 30.875 52.781 1 83.69 839 THR B N 1
ATOM 14832 C CA . THR B 1 839 ? -5.664 30.234 52.969 1 83.69 839 THR B CA 1
ATOM 14833 C C . THR B 1 839 ? -5.98 29.312 51.781 1 83.69 839 THR B C 1
ATOM 14835 O O . THR B 1 839 ? -5.582 29.578 50.656 1 83.69 839 THR B O 1
ATOM 14838 N N . CYS B 1 840 ? -6.609 28.234 52.125 1 86.81 840 CYS B N 1
ATOM 14839 C CA . CYS B 1 840 ? -7.004 27.281 51.094 1 86.81 840 CYS B CA 1
ATOM 14840 C C . CYS B 1 840 ? -8.109 27.859 50.219 1 86.81 840 CYS B C 1
ATOM 14842 O O . CYS B 1 840 ? -9.078 28.422 50.719 1 86.81 840 CYS B O 1
ATOM 14844 N N . MET B 1 841 ? -7.953 27.812 48.938 1 84.88 841 MET B N 1
ATOM 14845 C CA . MET B 1 841 ? -8.875 28.422 48 1 84.88 841 MET B CA 1
ATOM 14846 C C . MET B 1 841 ? -9.969 27.438 47.594 1 84.88 841 MET B C 1
ATOM 14848 O O . MET B 1 841 ? -10.961 27.812 46.969 1 84.88 841 MET B O 1
ATOM 14852 N N . SER B 1 842 ? -9.82 26.141 47.844 1 87.5 842 SER B N 1
ATOM 14853 C CA . SER B 1 842 ? -10.781 25.125 47.469 1 87.5 842 SER B CA 1
ATOM 14854 C C . SER B 1 842 ? -11 24.125 48.594 1 87.5 842 SER B C 1
ATOM 14856 O O . SER B 1 842 ? -10.344 24.188 49.625 1 87.5 842 SER B O 1
ATOM 14858 N N . THR B 1 843 ? -12.047 23.391 48.438 1 89.12 843 THR B N 1
ATOM 14859 C CA . THR B 1 843 ? -12.336 22.297 49.375 1 89.12 843 THR B CA 1
ATOM 14860 C C . THR B 1 843 ? -12.047 20.953 48.719 1 89.12 843 THR B C 1
ATOM 14862 O O . THR B 1 843 ? -12.633 20.609 47.688 1 89.12 843 THR B O 1
ATOM 14865 N N . ALA B 1 844 ? -11.062 20.281 49.25 1 90.44 844 ALA B N 1
ATOM 14866 C CA . ALA B 1 844 ? -10.68 18.984 48.719 1 90.44 844 ALA B CA 1
ATOM 14867 C C . ALA B 1 844 ? -11.281 17.859 49.562 1 90.44 844 ALA B C 1
ATOM 14869 O O . ALA B 1 844 ? -11.203 17.875 50.781 1 90.44 844 ALA B O 1
ATOM 14870 N N . LYS B 1 845 ? -11.969 16.969 48.906 1 89.25 845 LYS B N 1
ATOM 14871 C CA . LYS B 1 845 ? -12.586 15.805 49.562 1 89.25 845 LYS B CA 1
ATOM 14872 C C . LYS B 1 845 ? -12.086 14.516 48.906 1 89.25 845 LYS B C 1
ATOM 14874 O O . LYS B 1 845 ? -11.922 14.438 47.688 1 89.25 845 LYS B O 1
ATOM 14879 N N . ALA B 1 846 ? -11.734 13.547 49.719 1 87.31 846 ALA B N 1
ATOM 14880 C CA . ALA B 1 846 ? -11.336 12.234 49.219 1 87.31 846 ALA B CA 1
ATOM 14881 C C . ALA B 1 846 ? -12.547 11.422 48.781 1 87.31 846 ALA B C 1
ATOM 14883 O O . ALA B 1 846 ? -13.531 11.312 49.5 1 87.31 846 ALA B O 1
ATOM 14884 N N . THR B 1 847 ? -12.594 11.047 47.562 1 78.38 847 THR B N 1
ATOM 14885 C CA . THR B 1 847 ? -13.711 10.266 47.062 1 78.38 847 THR B CA 1
ATOM 14886 C C . THR B 1 847 ? -13.531 8.781 47.375 1 78.38 847 THR B C 1
ATOM 14888 O O . THR B 1 847 ? -14.477 8 47.25 1 78.38 847 THR B O 1
ATOM 14891 N N . ALA B 1 848 ? -12.312 8.305 47.625 1 74.44 848 ALA B N 1
ATOM 14892 C CA . ALA B 1 848 ? -11.992 6.934 48.031 1 74.44 848 ALA B CA 1
ATOM 14893 C C . ALA B 1 848 ? -10.93 6.918 49.125 1 74.44 848 ALA B C 1
ATOM 14895 O O . ALA B 1 848 ? -10.43 7.969 49.531 1 74.44 848 ALA B O 1
ATOM 14896 N N . ASP B 1 849 ? -10.734 5.738 49.688 1 77.75 849 ASP B N 1
ATOM 14897 C CA . ASP B 1 849 ? -9.625 5.617 50.625 1 77.75 849 ASP B CA 1
ATOM 14898 C C . ASP B 1 849 ? -8.312 6.043 50 1 77.75 849 ASP B C 1
ATOM 14900 O O . ASP B 1 849 ? -7.863 5.43 49 1 77.75 849 ASP B O 1
ATOM 14904 N N . SER B 1 850 ? -7.922 7.23 50.438 1 81.06 850 SER B N 1
ATOM 14905 C CA . SER B 1 850 ? -6.762 7.832 49.781 1 81.06 850 SER B CA 1
ATOM 14906 C C . SER B 1 850 ? -5.594 7.957 50.75 1 81.06 850 SER B C 1
ATOM 14908 O O . SER B 1 850 ? -5.797 8.133 51.969 1 81.06 850 SER B O 1
ATOM 14910 N N . LEU B 1 851 ? -4.457 7.578 50.344 1 80.94 851 LEU B N 1
ATOM 14911 C CA . LEU B 1 851 ? -3.203 7.828 51.062 1 80.94 851 LEU B CA 1
ATOM 14912 C C . LEU B 1 851 ? -2.494 9.055 50.5 1 80.94 851 LEU B C 1
ATOM 14914 O O . LEU B 1 851 ? -2.176 9.086 49.281 1 80.94 851 LEU B O 1
ATOM 14918 N N . LEU B 1 852 ? -2.418 10.039 51.312 1 86.94 852 LEU B N 1
ATOM 14919 C CA . LEU B 1 852 ? -1.787 11.273 50.844 1 86.94 852 LEU B CA 1
ATOM 14920 C C . LEU B 1 852 ? -0.512 11.555 51.625 1 86.94 852 LEU B C 1
ATOM 14922 O O . LEU B 1 852 ? -0.385 11.141 52.781 1 86.94 852 LEU B O 1
ATOM 14926 N N . TYR B 1 853 ? 0.397 12.102 51.031 1 84.12 853 TYR B N 1
ATOM 14927 C CA . TYR B 1 853 ? 1.602 12.594 51.688 1 84.12 853 TYR B CA 1
ATOM 14928 C C . TYR B 1 853 ? 1.529 14.102 51.906 1 84.12 853 TYR B C 1
ATOM 14930 O O . TYR B 1 853 ? 1.273 14.859 50.969 1 84.12 853 TYR B O 1
ATOM 14938 N N . SER B 1 854 ? 1.623 14.508 53.094 1 87.06 854 SER B N 1
ATOM 14939 C CA . SER B 1 854 ? 1.562 15.922 53.469 1 87.06 854 SER B CA 1
ATOM 14940 C C . SER B 1 854 ? 2.943 16.562 53.406 1 87.06 854 SER B C 1
ATOM 14942 O O . SER B 1 854 ? 3.902 16.047 53.969 1 87.06 854 SER B O 1
ATOM 14944 N N . LEU B 1 855 ? 3.027 17.531 52.594 1 86.25 855 LEU B N 1
ATOM 14945 C CA . LEU B 1 855 ? 4.258 18.297 52.5 1 86.25 855 LEU B CA 1
ATOM 14946 C C . LEU B 1 855 ? 4.113 19.641 53.188 1 86.25 855 LEU B C 1
ATOM 14948 O O . LEU B 1 855 ? 3.074 20.297 53.094 1 86.25 855 LEU B O 1
ATOM 14952 N N . ASN B 1 856 ? 5.18 20.047 53.844 1 85.38 856 ASN B N 1
ATOM 14953 C CA . ASN B 1 856 ? 5.152 21.312 54.562 1 85.38 856 ASN B CA 1
ATOM 14954 C C . ASN B 1 856 ? 5.168 22.5 53.594 1 85.38 856 ASN B C 1
ATOM 14956 O O . ASN B 1 856 ? 6.02 22.594 52.719 1 85.38 856 ASN B O 1
ATOM 14960 N N . LEU B 1 857 ? 4.211 23.359 53.75 1 87.88 857 LEU B N 1
ATOM 14961 C CA . LEU B 1 857 ? 4.043 24.516 52.875 1 87.88 857 LEU B CA 1
ATOM 14962 C C . LEU B 1 857 ? 5.258 25.422 52.938 1 87.88 857 LEU B C 1
ATOM 14964 O O . LEU B 1 857 ? 5.688 25.984 51.938 1 87.88 857 LEU B O 1
ATOM 14968 N N . LYS B 1 858 ? 5.844 25.641 54.062 1 85.12 858 LYS B N 1
ATOM 14969 C CA . LYS B 1 858 ? 6.977 26.547 54.25 1 85.12 858 LYS B CA 1
ATOM 14970 C C . LYS B 1 858 ? 8.195 26.078 53.469 1 85.12 858 LYS B C 1
ATOM 14972 O O . LYS B 1 858 ? 8.906 26.875 52.875 1 85.12 858 LYS B O 1
ATOM 14977 N N . ILE B 1 859 ? 8.305 24.812 53.5 1 86.5 859 ILE B N 1
ATOM 14978 C CA . ILE B 1 859 ? 9.445 24.25 52.781 1 86.5 859 ILE B CA 1
ATOM 14979 C C . ILE B 1 859 ? 9.281 24.453 51.281 1 86.5 859 ILE B C 1
ATOM 14981 O O . ILE B 1 859 ? 10.242 24.812 50.594 1 86.5 859 ILE B O 1
ATOM 14985 N N . LEU B 1 860 ? 8.133 24.219 50.844 1 87.75 860 LEU B N 1
ATOM 14986 C CA . LEU B 1 860 ? 7.867 24.359 49.438 1 87.75 860 LEU B CA 1
ATOM 14987 C C . LEU B 1 860 ? 7.969 25.812 49 1 87.75 860 LEU B C 1
ATOM 14989 O O . LEU B 1 860 ? 8.461 26.109 47.906 1 87.75 860 LEU B O 1
ATOM 14993 N N . LYS B 1 861 ? 7.5 26.703 49.781 1 87.06 861 LYS B N 1
ATOM 14994 C CA . LYS B 1 861 ? 7.605 28.125 49.469 1 87.06 861 LYS B CA 1
ATOM 14995 C C . LYS B 1 861 ? 9.062 28.578 49.438 1 87.06 861 LYS B C 1
ATOM 14997 O O . LYS B 1 861 ? 9.453 29.406 48.625 1 87.06 861 LYS B O 1
ATOM 15002 N N . ASP B 1 862 ? 9.781 28.031 50.312 1 87 862 ASP B N 1
ATOM 15003 C CA . ASP B 1 862 ? 11.211 28.312 50.344 1 87 862 ASP B CA 1
ATOM 15004 C C . ASP B 1 862 ? 11.875 27.797 49.062 1 87 862 ASP B C 1
ATOM 15006 O O . ASP B 1 862 ? 12.766 28.453 48.5 1 87 862 ASP B O 1
ATOM 15010 N N . LEU B 1 863 ? 11.414 26.672 48.75 1 87.44 863 LEU B N 1
ATOM 15011 C CA . LEU B 1 863 ? 11.953 26.078 47.531 1 87.44 863 LEU B CA 1
ATOM 15012 C C . LEU B 1 863 ? 11.586 26.906 46.312 1 87.44 863 LEU B C 1
ATOM 15014 O O . LEU B 1 863 ? 12.391 27.047 45.375 1 87.44 863 LEU B O 1
ATOM 15018 N N . MET B 1 864 ? 10.445 27.391 46.219 1 87.88 864 MET B N 1
ATOM 15019 C CA . MET B 1 864 ? 9.992 28.25 45.156 1 87.88 864 MET B CA 1
ATOM 15020 C C . MET B 1 864 ? 10.883 29.484 45.031 1 87.88 864 MET B C 1
ATOM 15022 O O . MET B 1 864 ? 11.18 29.938 43.906 1 87.88 864 MET B O 1
ATOM 15026 N N . GLN B 1 865 ? 11.305 29.969 46.062 1 84.5 865 GLN B N 1
ATOM 15027 C CA . GLN B 1 865 ? 12.148 31.156 46.062 1 84.5 865 GLN B CA 1
ATOM 15028 C C . GLN B 1 865 ? 13.562 30.844 45.594 1 84.5 865 GLN B C 1
ATOM 15030 O O . GLN B 1 865 ? 14.203 31.656 44.938 1 84.5 865 GLN B O 1
ATOM 15035 N N . ARG B 1 866 ? 13.938 29.625 45.875 1 84.62 866 ARG B N 1
ATOM 15036 C CA . ARG B 1 866 ? 15.32 29.25 45.562 1 84.62 866 ARG B CA 1
ATOM 15037 C C . ARG B 1 866 ? 15.445 28.75 44.125 1 84.62 866 ARG B C 1
ATOM 15039 O O . ARG B 1 866 ? 16.5 28.891 43.5 1 84.62 866 ARG B O 1
ATOM 15046 N N . ASN B 1 867 ? 14.406 28.109 43.75 1 86 867 ASN B N 1
ATOM 15047 C CA . ASN B 1 867 ? 14.461 27.5 42.406 1 86 867 ASN B CA 1
ATOM 15048 C C . ASN B 1 867 ? 13.438 28.109 41.469 1 86 867 ASN B C 1
ATOM 15050 O O . ASN B 1 867 ? 12.266 27.719 41.469 1 86 867 ASN B O 1
ATOM 15054 N N . PRO B 1 868 ? 13.898 28.906 40.5 1 85.75 868 PRO B N 1
ATOM 15055 C CA . PRO B 1 868 ? 12.969 29.594 39.625 1 85.75 868 PRO B CA 1
ATOM 15056 C C . PRO B 1 868 ? 12.227 28.625 38.688 1 85.75 868 PRO B C 1
ATOM 15058 O O . PRO B 1 868 ? 11.086 28.906 38.281 1 85.75 868 PRO B O 1
ATOM 15061 N N . GLU B 1 869 ? 12.82 27.594 38.312 1 83.69 869 GLU B N 1
ATOM 15062 C CA . GLU B 1 869 ? 12.141 26.641 37.438 1 83.69 869 GLU B CA 1
ATOM 15063 C C . GLU B 1 869 ? 10.969 25.984 38.156 1 83.69 869 GLU B C 1
ATOM 15065 O O . GLU B 1 869 ? 9.906 25.781 37.562 1 83.69 869 GLU B O 1
ATOM 15070 N N . PHE B 1 870 ? 11.281 25.688 39.375 1 86.25 870 PHE B N 1
ATOM 15071 C CA . PHE B 1 870 ? 10.219 25.109 40.188 1 86.25 870 PHE B CA 1
ATOM 15072 C C . PHE B 1 870 ? 9.07 26.094 40.375 1 86.25 870 PHE B C 1
ATOM 15074 O O . PHE B 1 870 ? 7.902 25.719 40.281 1 86.25 870 PHE B O 1
ATOM 15081 N N . GLU B 1 871 ? 9.438 27.266 40.656 1 87.69 871 GLU B N 1
ATOM 15082 C CA . GLU B 1 871 ? 8.438 28.312 40.812 1 87.69 871 GLU B CA 1
ATOM 15083 C C . GLU B 1 871 ? 7.598 28.469 39.562 1 87.69 871 GLU B C 1
ATOM 15085 O O . GLU B 1 871 ? 6.371 28.578 39.625 1 87.69 871 GLU B O 1
ATOM 15090 N N . PHE B 1 872 ? 8.266 28.453 38.5 1 88.38 872 PHE B N 1
ATOM 15091 C CA . PHE B 1 872 ? 7.586 28.594 37.188 1 88.38 872 PHE B CA 1
ATOM 15092 C C . PHE B 1 872 ? 6.602 27.453 37 1 88.38 872 PHE B C 1
ATOM 15094 O O . PHE B 1 872 ? 5.457 27.672 36.594 1 88.38 872 PHE B O 1
ATOM 15101 N N . LYS B 1 873 ? 6.977 26.234 37.25 1 85.12 873 LYS B N 1
ATOM 15102 C CA . LYS B 1 873 ? 6.129 25.062 37.062 1 85.12 873 LYS B CA 1
ATOM 15103 C C . LYS B 1 873 ? 4.875 25.141 37.938 1 85.12 873 LYS B C 1
ATOM 15105 O O . LYS B 1 873 ? 3.785 24.766 37.5 1 85.12 873 LYS B O 1
ATOM 15110 N N . ILE B 1 874 ? 5.047 25.641 39.125 1 86.88 874 ILE B N 1
ATOM 15111 C CA . ILE B 1 874 ? 3.93 25.719 40.062 1 86.88 874 ILE B CA 1
ATOM 15112 C C . ILE B 1 874 ? 2.904 26.734 39.531 1 86.88 874 ILE B C 1
ATOM 15114 O O . ILE 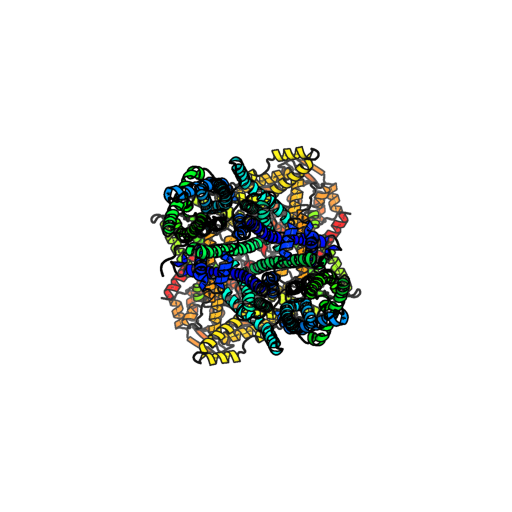B 1 874 ? 1.7 26.453 39.562 1 86.88 874 ILE B O 1
ATOM 15118 N N . TYR B 1 875 ? 3.361 27.844 39.125 1 89 875 TYR B N 1
ATOM 15119 C CA . TYR B 1 875 ? 2.453 28.891 38.688 1 89 875 TYR B CA 1
ATOM 15120 C C . TYR B 1 875 ? 1.692 28.453 37.438 1 89 875 TYR B C 1
ATOM 15122 O O . TYR B 1 875 ? 0.479 28.656 37.344 1 89 875 TYR B O 1
ATOM 15130 N N . ILE B 1 876 ? 2.383 27.828 36.5 1 87.88 876 ILE B N 1
ATOM 15131 C CA . ILE B 1 876 ? 1.746 27.438 35.25 1 87.88 876 ILE B CA 1
ATOM 15132 C C . ILE B 1 876 ? 0.708 26.344 35.531 1 87.88 876 ILE B C 1
ATOM 15134 O O . ILE B 1 876 ? -0.374 26.359 34.938 1 87.88 876 ILE B O 1
ATOM 15138 N N . ASN B 1 877 ? 1.017 25.438 36.375 1 85.88 877 ASN B N 1
ATOM 15139 C CA . ASN B 1 877 ? 0.083 24.344 36.656 1 85.88 877 ASN B CA 1
ATOM 15140 C C . ASN B 1 877 ? -1.114 24.844 37.469 1 85.88 877 ASN B C 1
ATOM 15142 O O . ASN B 1 877 ? -2.168 24.203 37.469 1 85.88 877 ASN B O 1
ATOM 15146 N N . SER B 1 878 ? -0.989 25.938 38.188 1 87.5 878 SER B N 1
ATOM 15147 C CA . SER B 1 878 ? -2.084 26.5 39 1 87.5 878 SER B CA 1
ATOM 15148 C C . SER B 1 878 ? -3.168 27.094 38.094 1 87.5 878 SER B C 1
ATOM 15150 O O . SER B 1 878 ? -4.312 27.25 38.531 1 87.5 878 SER B O 1
ATOM 15152 N N . ILE B 1 879 ? -2.793 27.359 36.875 1 87.62 879 ILE B N 1
ATOM 15153 C CA . ILE B 1 879 ? -3.744 27.984 35.969 1 87.62 879 ILE B CA 1
ATOM 15154 C C . ILE B 1 879 ? -4.887 27.031 35.656 1 87.62 879 ILE B C 1
ATOM 15156 O O . ILE B 1 879 ? -6.004 27.453 35.375 1 87.62 879 ILE B O 1
ATOM 15160 N N . GLU B 1 880 ? -4.598 25.781 35.75 1 82.31 880 GLU B N 1
ATOM 15161 C CA . GLU B 1 880 ? -5.664 24.797 35.531 1 82.31 880 GLU B CA 1
ATOM 15162 C C . GLU B 1 880 ? -6.828 25.047 36.5 1 82.31 880 GLU B C 1
ATOM 15164 O O . GLU B 1 880 ? -7.992 24.938 36.094 1 82.31 880 GLU B O 1
ATOM 15169 N N . TYR B 1 881 ? -6.5 25.375 37.688 1 84.44 881 TYR B N 1
ATOM 15170 C CA . TYR B 1 881 ? -7.504 25.641 38.719 1 84.44 881 TYR B CA 1
ATOM 15171 C C . TYR B 1 881 ? -8.062 27.047 38.594 1 84.44 881 TYR B C 1
ATOM 15173 O O . TYR B 1 881 ? -9.273 27.25 38.625 1 84.44 881 TYR B O 1
ATOM 15181 N N . LEU B 1 882 ? -7.207 27.969 38.344 1 87.62 882 LEU B N 1
ATOM 15182 C CA . LEU B 1 882 ? -7.566 29.375 38.375 1 87.62 882 LEU B CA 1
ATOM 15183 C C . LEU B 1 882 ? -8.516 29.734 37.25 1 87.62 882 LEU B C 1
ATOM 15185 O O . LEU B 1 882 ? -9.422 30.547 37.406 1 87.62 882 LEU B O 1
ATOM 15189 N N . ARG B 1 883 ? -8.281 29.094 36.156 1 86.5 883 ARG B N 1
ATOM 15190 C CA . ARG B 1 883 ? -9.141 29.391 35.031 1 86.5 883 ARG B CA 1
ATOM 15191 C C . ARG B 1 883 ? -10.578 28.969 35.281 1 86.5 883 ARG B C 1
ATOM 15193 O O . ARG B 1 883 ? -11.516 29.578 34.75 1 86.5 883 ARG B O 1
ATOM 15200 N N . LYS B 1 884 ? -10.711 27.938 35.938 1 83.25 884 LYS B N 1
ATOM 15201 C CA . LYS B 1 884 ? -12.047 27.453 36.25 1 83.25 884 LYS B CA 1
ATOM 15202 C C . LYS B 1 884 ? -12.648 28.219 37.438 1 83.25 884 LYS B C 1
ATOM 15204 O O . LYS B 1 884 ? -13.852 28.469 37.469 1 83.25 884 LYS B O 1
ATOM 15209 N N . MET B 1 885 ? -11.883 28.578 38.438 1 85.44 885 MET B N 1
ATOM 15210 C CA . MET B 1 885 ? -12.328 29.312 39.625 1 85.44 885 MET B CA 1
ATOM 15211 C C . MET B 1 885 ? -12.797 30.703 39.25 1 85.44 885 MET B C 1
ATOM 15213 O O . MET B 1 885 ? -13.805 31.188 39.781 1 85.44 885 MET B O 1
ATOM 15217 N N . PHE B 1 886 ? -12 31.281 38.375 1 86.31 886 PHE B N 1
ATOM 15218 C CA . PHE B 1 886 ? -12.297 32.625 37.938 1 86.31 886 PHE B CA 1
ATOM 15219 C C . PHE B 1 886 ? -12.586 32.656 36.438 1 86.31 886 PHE B C 1
ATOM 15221 O O . PHE B 1 886 ? -11.867 33.312 35.656 1 86.31 886 PHE B O 1
ATOM 15228 N N . GLU B 1 887 ? -13.586 31.938 36.062 1 84.06 887 GLU B N 1
ATOM 15229 C CA . GLU B 1 887 ? -13.914 31.734 34.656 1 84.06 887 GLU B CA 1
ATOM 15230 C C . GLU B 1 887 ? -14.203 33.031 33.938 1 84.06 887 GLU B C 1
ATOM 15232 O O . GLU B 1 887 ? -13.859 33.219 32.781 1 84.06 887 GLU B O 1
ATOM 15237 N N . SER B 1 888 ? -14.852 33.938 34.625 1 78.94 888 SER B N 1
ATOM 15238 C CA . SER B 1 888 ? -15.242 35.219 34.031 1 78.94 888 SER B CA 1
ATOM 15239 C C . SER B 1 888 ? -14.023 36.062 33.656 1 78.94 888 SER B C 1
ATOM 15241 O O . SER B 1 888 ? -14.07 36.875 32.719 1 78.94 888 SER B O 1
ATOM 15243 N N . GLN B 1 889 ? -12.914 35.781 34.375 1 84.44 889 GLN B N 1
ATOM 15244 C CA . GLN B 1 889 ? -11.719 36.594 34.156 1 84.44 889 GLN B CA 1
ATOM 15245 C C . GLN B 1 889 ? -10.695 35.844 33.312 1 84.44 889 GLN B C 1
ATOM 15247 O O . GLN B 1 889 ? -9.625 36.406 33 1 84.44 889 GLN B O 1
ATOM 15252 N N . ALA B 1 890 ? -10.93 34.688 33.031 1 84.62 890 ALA B N 1
ATOM 15253 C CA . ALA B 1 890 ? -9.93 33.844 32.375 1 84.62 890 ALA B CA 1
ATOM 15254 C C . ALA B 1 890 ? -9.859 34.125 30.875 1 84.62 890 ALA B C 1
ATOM 15256 O O . ALA B 1 890 ? -8.875 33.781 30.219 1 84.62 890 ALA B O 1
ATOM 15257 N N . GLY B 1 891 ? -10.766 34.875 30.359 1 77.81 891 GLY B N 1
ATOM 15258 C CA . GLY B 1 891 ? -10.734 35.219 28.938 1 77.81 891 GLY B CA 1
ATOM 15259 C C . GLY B 1 891 ? -10.719 34 28.031 1 77.81 891 GLY B C 1
ATOM 15260 O O . GLY B 1 891 ? -11.469 33.031 28.25 1 77.81 891 GLY B O 1
ATOM 15261 N N . PRO B 1 892 ? -9.805 33.969 27.016 1 78.75 892 PRO B N 1
ATOM 15262 C CA . PRO B 1 892 ? -9.727 32.875 26.047 1 78.75 892 PRO B CA 1
ATOM 15263 C C . PRO B 1 892 ? -9.164 31.578 26.656 1 78.75 892 PRO B C 1
ATOM 15265 O O . PRO B 1 892 ? -9.305 30.5 26.078 1 78.75 892 PRO B O 1
ATOM 15268 N N . LEU B 1 893 ? -8.57 31.703 27.797 1 82.19 893 LEU B N 1
ATOM 15269 C CA . LEU B 1 893 ? -7.93 30.547 28.422 1 82.19 893 LEU B CA 1
ATOM 15270 C C . LEU B 1 893 ? -8.969 29.609 29.016 1 82.19 893 LEU B C 1
ATOM 15272 O O . LEU B 1 893 ? -8.664 28.438 29.312 1 82.19 893 LEU B O 1
ATOM 15276 N N . ALA B 1 894 ? -10.172 30.047 29.156 1 76.88 894 ALA B N 1
ATOM 15277 C CA . ALA B 1 894 ? -11.211 29.266 29.812 1 76.88 894 ALA B CA 1
ATOM 15278 C C . ALA B 1 894 ? -11.586 28.031 29 1 76.88 894 ALA B C 1
ATOM 15280 O O . ALA B 1 894 ? -11.836 26.953 29.578 1 76.88 894 ALA B O 1
ATOM 15281 N N . ASN B 1 895 ? -11.508 28.172 27.672 1 69.44 895 ASN B N 1
ATOM 15282 C CA . ASN B 1 895 ? -12.062 27.094 26.859 1 69.44 895 ASN B CA 1
ATOM 15283 C C . ASN B 1 895 ? -10.961 26.297 26.156 1 69.44 895 ASN B C 1
ATOM 15285 O O . ASN B 1 895 ? -11.242 25.391 25.375 1 69.44 895 ASN B O 1
ATOM 15289 N N . LEU B 1 896 ? -9.734 26.578 26.469 1 70.75 896 LEU B N 1
ATOM 15290 C CA . LEU B 1 896 ? -8.656 25.875 25.781 1 70.75 896 LEU B CA 1
ATOM 15291 C C . LEU B 1 896 ? -8.266 24.609 26.531 1 70.75 896 LEU B C 1
ATOM 15293 O O . LEU B 1 896 ? -8.438 24.516 27.734 1 70.75 896 LEU B O 1
ATOM 15297 N N . GLU B 1 897 ? -7.934 23.609 25.719 1 66.94 897 GLU B N 1
ATOM 15298 C CA . GLU B 1 897 ? -7.465 22.359 26.328 1 66.94 897 GLU B CA 1
ATOM 15299 C C . GLU B 1 897 ? -6.215 22.609 27.172 1 66.94 897 GLU B C 1
ATOM 15301 O O . GLU B 1 897 ? -5.297 23.312 26.75 1 66.94 897 GLU B O 1
ATOM 15306 N N . ILE B 1 898 ? -6.281 22.125 28.328 1 72.94 898 ILE B N 1
ATOM 15307 C CA . ILE B 1 898 ? -5.246 22.391 29.328 1 72.94 898 ILE B CA 1
ATOM 15308 C C . ILE B 1 898 ? -3.893 21.922 28.797 1 72.94 898 ILE B C 1
ATOM 15310 O O . ILE B 1 898 ? -2.873 22.578 29.016 1 72.94 898 ILE B O 1
ATOM 15314 N N . LYS B 1 899 ? -3.988 20.859 28.031 1 67.94 899 LYS B N 1
ATOM 15315 C CA . LYS B 1 899 ? -2.727 20.344 27.516 1 67.94 899 LYS B CA 1
ATOM 15316 C C . LYS B 1 899 ? -2.051 21.344 26.594 1 67.94 899 LYS B C 1
ATOM 15318 O O . LYS B 1 899 ? -0.839 21.562 26.672 1 67.94 899 LYS B O 1
ATOM 15323 N N . ARG B 1 900 ? -2.748 21.812 25.859 1 69.06 900 ARG B N 1
ATOM 15324 C CA . ARG B 1 900 ? -2.24 22.781 24.891 1 69.06 900 ARG B CA 1
ATOM 15325 C C . ARG B 1 900 ? -1.801 24.062 25.594 1 69.06 900 ARG B C 1
ATOM 15327 O O . ARG B 1 900 ? -0.79 24.672 25.234 1 69.06 900 ARG B O 1
ATOM 15334 N N . LEU B 1 901 ? -2.566 24.359 26.625 1 79.56 901 LEU B N 1
ATOM 15335 C CA . LEU B 1 901 ? -2.264 25.562 27.391 1 79.56 901 LEU B CA 1
ATOM 15336 C C . LEU B 1 901 ? -0.932 25.438 28.109 1 79.56 901 LEU B C 1
ATOM 15338 O O . LEU B 1 901 ? -0.12 26.359 28.109 1 79.56 901 LEU B O 1
ATOM 15342 N N . LEU B 1 902 ? -0.717 24.328 28.719 1 78.19 902 LEU B N 1
ATOM 15343 C CA . LEU B 1 902 ? 0.52 24.125 29.469 1 78.19 902 LEU B CA 1
ATOM 15344 C C . LEU B 1 902 ? 1.725 24.109 28.531 1 78.19 902 LEU B C 1
ATOM 15346 O O . LEU B 1 902 ? 2.777 24.672 28.859 1 78.19 902 LEU B O 1
ATOM 15350 N N . ASP B 1 903 ? 1.512 23.547 27.422 1 73.25 903 ASP B N 1
ATOM 15351 C CA . ASP B 1 903 ? 2.59 23.547 26.438 1 73.25 903 ASP B CA 1
ATOM 15352 C C . ASP B 1 903 ? 2.898 24.969 25.953 1 73.25 903 ASP B C 1
ATOM 15354 O O . ASP B 1 903 ? 4.066 25.328 25.781 1 73.25 903 ASP B O 1
ATOM 15358 N N . PHE B 1 904 ? 1.864 25.656 25.812 1 78.19 904 PHE B N 1
ATOM 15359 C CA . PHE B 1 904 ? 2.02 27.047 25.422 1 78.19 904 PHE B CA 1
ATOM 15360 C C . PHE B 1 904 ? 2.777 27.828 26.484 1 78.19 904 PHE B C 1
ATOM 15362 O O . PHE B 1 904 ? 3.689 28.594 26.156 1 78.19 904 PHE B O 1
ATOM 15369 N N . PHE B 1 905 ? 2.469 27.562 27.703 1 84.69 905 PHE B N 1
ATOM 15370 C CA . PHE B 1 905 ? 3.092 28.312 28.781 1 84.69 905 PHE B CA 1
ATOM 15371 C C . PHE B 1 905 ? 4.562 27.938 28.922 1 84.69 905 PHE B C 1
ATOM 15373 O O . PHE B 1 905 ? 5.406 28.812 29.188 1 84.69 905 PHE B O 1
ATOM 15380 N N . ARG B 1 906 ? 4.801 26.797 28.688 1 78.31 906 ARG B N 1
ATOM 15381 C CA . ARG B 1 906 ? 6.168 26.312 28.875 1 78.31 906 ARG B CA 1
ATOM 15382 C C . ARG B 1 906 ? 7.094 26.859 27.797 1 78.31 906 ARG B C 1
ATOM 15384 O O . ARG B 1 906 ? 8.258 27.156 28.062 1 78.31 906 ARG B O 1
ATOM 15391 N N . THR B 1 907 ? 6.527 27.031 26.641 1 74.06 907 THR B N 1
ATOM 15392 C CA . THR B 1 907 ? 7.391 27.359 25.516 1 74.06 907 THR B CA 1
ATOM 15393 C C . THR B 1 907 ? 7.305 28.859 25.203 1 74.06 907 THR B C 1
ATOM 15395 O O . THR B 1 907 ? 8.281 29.453 24.75 1 74.06 907 THR B O 1
ATOM 15398 N N . LYS B 1 908 ? 6.156 29.391 25.484 1 78.94 908 LYS B N 1
ATOM 15399 C CA . LYS B 1 908 ? 5.938 30.734 24.953 1 78.94 908 LYS B CA 1
ATOM 15400 C C . LYS B 1 908 ? 5.543 31.703 26.062 1 78.94 908 LYS B C 1
ATOM 15402 O O . LYS B 1 908 ? 4.719 32.594 25.844 1 78.94 908 LYS B O 1
ATOM 15407 N N . SER B 1 909 ? 5.977 31.453 27.297 1 85.19 909 SER B N 1
ATOM 15408 C CA . SER B 1 909 ? 5.664 32.406 28.359 1 85.19 909 SER B CA 1
ATOM 15409 C C . SER B 1 909 ? 6.809 32.5 29.375 1 85.19 909 SER B C 1
ATOM 15411 O O . SER B 1 909 ? 7.66 31.609 29.422 1 85.19 909 SER B O 1
ATOM 15413 N N . LYS B 1 910 ? 6.91 33.594 29.969 1 88.88 910 LYS B N 1
ATOM 15414 C CA . LYS B 1 910 ? 7.895 33.812 31.016 1 88.88 910 LYS B CA 1
ATOM 15415 C C . LYS B 1 910 ? 7.238 34.406 32.25 1 88.88 910 LYS B C 1
ATOM 15417 O O . LYS B 1 910 ? 6.324 35.219 32.156 1 88.88 910 LYS B O 1
ATOM 15422 N N . LEU B 1 911 ? 7.691 33.875 33.375 1 92.06 911 LEU B N 1
ATOM 15423 C CA . LEU B 1 911 ? 7.211 34.375 34.656 1 92.06 911 LEU B CA 1
ATOM 15424 C C . LEU B 1 911 ? 8 35.594 35.062 1 92.06 911 LEU B C 1
ATOM 15426 O O . LEU B 1 911 ? 9.234 35.562 35.094 1 92.06 911 LEU B O 1
ATOM 15430 N N . LYS B 1 912 ? 7.332 36.688 35.312 1 90 912 LYS B N 1
ATOM 15431 C CA . LYS B 1 912 ? 7.984 37.938 35.719 1 90 912 LYS B CA 1
ATOM 15432 C C . LYS B 1 912 ? 7.453 38.406 37.062 1 90 912 LYS B C 1
ATOM 15434 O O . LYS B 1 912 ? 6.258 38.312 37.344 1 90 912 LYS B O 1
ATOM 15439 N N . LYS B 1 913 ? 8.375 38.75 37.969 1 89.31 913 LYS B N 1
ATOM 15440 C CA . LYS B 1 913 ? 8.07 39.375 39.25 1 89.31 913 LYS B CA 1
ATOM 15441 C C . LYS B 1 913 ? 8.328 40.875 39.188 1 89.31 913 LYS B C 1
ATOM 15443 O O . LYS B 1 913 ? 9.453 41.312 38.969 1 89.31 913 LYS B O 1
ATOM 15448 N N . LEU B 1 914 ? 7.297 41.625 39.312 1 87.44 914 LEU B N 1
ATOM 15449 C CA . LEU B 1 914 ? 7.398 43.094 39.156 1 87.44 914 LEU B CA 1
ATOM 15450 C C . LEU B 1 914 ? 7.09 43.781 40.469 1 87.44 914 LEU B C 1
ATOM 15452 O O . LEU B 1 914 ? 6.219 43.344 41.219 1 87.44 914 LEU B O 1
ATOM 15456 N N . THR B 1 915 ? 7.875 44.75 40.75 1 83.56 915 THR B N 1
ATOM 15457 C CA . THR B 1 915 ? 7.676 45.562 41.938 1 83.56 915 THR B CA 1
ATOM 15458 C C . THR B 1 915 ? 6.824 46.781 41.656 1 83.56 915 THR B C 1
ATOM 15460 O O . THR B 1 915 ? 6.621 47.125 40.5 1 83.56 915 THR B O 1
ATOM 15463 N N . GLN B 1 916 ? 6.473 47.375 42.75 1 81.5 916 GLN B N 1
ATOM 15464 C CA . GLN B 1 916 ? 5.578 48.5 42.656 1 81.5 916 GLN B CA 1
ATOM 15465 C C . GLN B 1 916 ? 6.184 49.625 41.812 1 81.5 916 GLN B C 1
ATOM 15467 O O . GLN B 1 916 ? 7.371 49.938 41.938 1 81.5 916 GLN B O 1
ATOM 15472 N N . ASN B 1 917 ? 5.473 50.125 40.812 1 78.19 917 ASN B N 1
ATOM 15473 C CA . ASN B 1 917 ? 5.766 51.281 39.969 1 78.19 917 ASN B CA 1
ATOM 15474 C C . ASN B 1 917 ? 6.633 50.875 38.781 1 78.19 917 ASN B C 1
ATOM 15476 O O . ASN B 1 917 ? 7.203 51.719 38.094 1 78.19 917 ASN B O 1
ATOM 15480 N N . GLN B 1 918 ? 6.73 49.5 38.562 1 84.75 918 GLN B N 1
ATOM 15481 C CA . GLN B 1 918 ? 7.465 49.062 37.375 1 84.75 918 GLN B CA 1
ATOM 15482 C C . GLN B 1 918 ? 6.535 48.906 36.188 1 84.75 918 GLN B C 1
ATOM 15484 O O . GLN B 1 918 ? 5.344 48.625 36.344 1 84.75 918 GLN B O 1
ATOM 15489 N N . LYS B 1 919 ? 7.078 49.219 35.094 1 83.19 919 LYS B N 1
ATOM 15490 C CA . LYS B 1 919 ? 6.297 49.094 33.875 1 83.19 919 LYS B CA 1
ATOM 15491 C C . LYS B 1 919 ? 6.613 47.781 33.156 1 83.19 919 LYS B C 1
ATOM 15493 O O . LYS B 1 919 ? 7.754 47.312 33.188 1 83.19 919 LYS B O 1
ATOM 15498 N N . CYS B 1 920 ? 5.617 47.031 32.688 1 83.12 920 CYS B N 1
ATOM 15499 C CA . CYS B 1 920 ? 5.801 45.781 31.938 1 83.12 920 CYS B CA 1
ATOM 15500 C C . CYS B 1 920 ? 4.945 45.781 30.688 1 83.12 920 CYS B C 1
ATOM 15502 O O . CYS B 1 920 ? 3.834 46.312 30.672 1 83.12 920 CYS B O 1
ATOM 15504 N N . ASP B 1 921 ? 5.516 45.25 29.656 1 82.44 921 ASP B N 1
ATOM 15505 C CA . ASP B 1 921 ? 4.82 45.156 28.375 1 82.44 921 ASP B CA 1
ATOM 15506 C C . ASP B 1 921 ? 4.156 43.781 28.219 1 82.44 921 ASP B C 1
ATOM 15508 O O . ASP B 1 921 ? 4.758 42.75 28.516 1 82.44 921 ASP B O 1
ATOM 15512 N N . PHE B 1 922 ? 2.928 43.781 27.969 1 84.69 922 PHE B N 1
ATOM 15513 C CA . PHE B 1 922 ? 2.178 42.562 27.656 1 84.69 922 PHE B CA 1
ATOM 15514 C C . PHE B 1 922 ? 1.753 42.562 26.188 1 84.69 922 PHE B C 1
ATOM 15516 O O . PHE B 1 922 ? 0.56 42.625 25.891 1 84.69 922 PHE B O 1
ATOM 15523 N N . ILE B 1 923 ? 2.684 42.406 25.391 1 80.44 923 ILE B N 1
ATOM 15524 C CA . ILE B 1 923 ? 2.457 42.5 23.938 1 80.44 923 ILE B CA 1
ATOM 15525 C C . ILE B 1 923 ? 1.551 41.344 23.5 1 80.44 923 ILE B C 1
ATOM 15527 O O . ILE B 1 923 ? 0.648 41.562 22.672 1 80.44 923 ILE B O 1
ATOM 15531 N N . PHE B 1 924 ? 1.757 40.156 23.969 1 80.69 924 PHE B N 1
ATOM 15532 C CA . PHE B 1 924 ? 0.976 39 23.562 1 80.69 924 PHE B CA 1
ATOM 15533 C C . PHE B 1 924 ? 0.016 38.562 24.656 1 80.69 924 PHE B C 1
ATOM 15535 O O . PHE B 1 924 ? -0.593 37.5 24.578 1 80.69 924 PHE B O 1
ATOM 15542 N N . GLY B 1 925 ? -0.089 39.469 25.594 1 84.94 925 GLY B N 1
ATOM 15543 C CA . GLY B 1 925 ? -0.961 39.156 26.703 1 84.94 925 GLY B CA 1
ATOM 15544 C C . GLY B 1 925 ? -0.231 38.5 27.875 1 84.94 925 GLY B C 1
ATOM 15545 O O . GLY B 1 925 ? 0.996 38.375 27.844 1 84.94 925 GLY B O 1
ATOM 15546 N N . GLY B 1 926 ? -0.96 38.219 28.797 1 88.19 926 GLY B N 1
ATOM 15547 C CA . GLY B 1 926 ? -0.395 37.625 29.984 1 88.19 926 GLY B CA 1
ATOM 15548 C C . GLY B 1 926 ? -1.446 37.188 30.984 1 88.19 926 GLY B C 1
ATOM 15549 O O . GLY B 1 926 ? -2.645 37.219 30.703 1 88.19 926 GLY B O 1
ATOM 15550 N N . TYR B 1 927 ? -1.009 36.625 32.031 1 91.25 927 TYR B N 1
ATOM 15551 C CA . TYR B 1 927 ? -1.878 36.219 33.125 1 91.25 927 TYR B CA 1
ATOM 15552 C C . TYR B 1 927 ? -1.365 36.75 34.469 1 91.25 927 TYR B C 1
ATOM 15554 O O . TYR B 1 927 ? -0.175 36.625 34.781 1 91.25 927 TYR B O 1
ATOM 15562 N N . LEU B 1 928 ? -2.287 37.438 35.188 1 91.69 928 LEU B N 1
ATOM 15563 C CA . LEU B 1 928 ? -1.92 38.031 36.469 1 91.69 928 LEU B CA 1
ATOM 15564 C C . LEU B 1 928 ? -2.227 37.062 37.625 1 91.69 928 LEU B C 1
ATOM 15566 O O . LEU B 1 928 ? -3.373 36.656 37.812 1 91.69 928 LEU B O 1
ATOM 15570 N N . PHE B 1 929 ? -1.222 36.656 38.406 1 90.44 929 PHE B N 1
ATOM 15571 C CA . PHE B 1 929 ? -1.424 35.75 39.531 1 90.44 929 PHE B CA 1
ATOM 15572 C C . PHE B 1 929 ? -1.657 36.531 40.812 1 90.44 929 PHE B C 1
ATOM 15574 O O . PHE B 1 929 ? -2.475 36.125 41.625 1 90.44 929 PHE B O 1
ATOM 15581 N N . ARG B 1 930 ? -0.747 37.438 40.969 1 88.44 930 ARG B N 1
ATOM 15582 C CA . ARG B 1 930 ? -0.807 38.25 42.188 1 88.44 930 ARG B CA 1
ATOM 15583 C C . ARG B 1 930 ? -0.614 39.719 41.875 1 88.44 930 ARG B C 1
ATOM 15585 O O . ARG B 1 930 ? 0.133 40.094 40.969 1 88.44 930 ARG B O 1
ATOM 15592 N N . GLY B 1 931 ? -1.381 40.469 42.594 1 84.38 931 GLY B N 1
ATOM 15593 C CA . GLY B 1 931 ? -1.189 41.906 42.469 1 84.38 931 GLY B CA 1
ATOM 15594 C C . GLY B 1 931 ? -2.271 42.562 41.656 1 84.38 931 GLY B C 1
ATOM 15595 O O . GLY B 1 931 ? -3.373 42.031 41.5 1 84.38 931 GLY B O 1
ATOM 15596 N N . GLU B 1 932 ? -2.055 43.781 41.281 1 85.38 932 GLU B N 1
ATOM 15597 C CA . GLU B 1 932 ? -2.975 44.594 40.469 1 85.38 932 GLU B CA 1
ATOM 15598 C C . GLU B 1 932 ? -2.229 45.406 39.438 1 85.38 932 GLU B C 1
ATOM 15600 O O . GLU B 1 932 ? -1.15 45.938 39.688 1 85.38 932 GLU B O 1
ATOM 15605 N N . LEU B 1 933 ? -2.734 45.25 38.312 1 85.81 933 LEU B N 1
ATOM 15606 C CA . LEU B 1 933 ? -2.145 45.969 37.188 1 85.81 933 LEU B CA 1
ATOM 15607 C C . LEU B 1 933 ? -3.117 47 36.625 1 85.81 933 LEU B C 1
ATOM 15609 O O . LEU B 1 933 ? -4.328 46.781 36.625 1 85.81 933 LEU B O 1
ATOM 15613 N N . LYS B 1 934 ? -2.586 48.125 36.375 1 82.31 934 LYS B N 1
ATOM 15614 C CA . LYS B 1 934 ? -3.381 49.219 35.781 1 82.31 934 LYS B CA 1
ATOM 15615 C C . LYS B 1 934 ? -2.889 49.562 34.375 1 82.31 934 LYS B C 1
ATOM 15617 O O . LYS B 1 934 ? -1.684 49.656 34.156 1 82.31 934 LYS B O 1
ATOM 15622 N N . ASP B 1 935 ? -3.785 49.469 33.438 1 78.19 935 ASP B N 1
ATOM 15623 C CA . ASP B 1 935 ? -3.418 49.844 32.062 1 78.19 935 ASP B CA 1
ATOM 15624 C C . ASP B 1 935 ? -3.438 51.344 31.891 1 78.19 935 ASP B C 1
ATOM 15626 O O . ASP B 1 935 ? -3.838 52.094 32.812 1 78.19 935 ASP B O 1
ATOM 15630 N N . ILE B 1 936 ? -3.033 51.906 30.781 1 68.19 936 ILE B N 1
ATOM 15631 C CA . ILE B 1 936 ? -2.98 53.344 30.5 1 68.19 936 ILE B CA 1
ATOM 15632 C C . ILE B 1 936 ? -4.383 53.938 30.594 1 68.19 936 ILE B C 1
ATOM 15634 O O . ILE B 1 936 ? -4.547 55.094 31 1 68.19 936 ILE B O 1
ATOM 15638 N N . ASN B 1 937 ? -5.398 53.188 30.266 1 65.81 937 ASN B N 1
ATOM 15639 C CA . ASN B 1 937 ? -6.77 53.688 30.312 1 65.81 937 ASN B CA 1
ATOM 15640 C C . ASN B 1 937 ? -7.379 53.5 31.703 1 65.81 937 ASN B C 1
ATOM 15642 O O . ASN B 1 937 ? -8.602 53.562 31.859 1 65.81 937 ASN B O 1
ATOM 15646 N N . SER B 1 938 ? -6.617 53.219 32.688 1 67.81 938 SER B N 1
ATOM 15647 C CA . SER B 1 938 ? -6.98 53.062 34.094 1 67.81 938 SER B CA 1
ATOM 15648 C C . SER B 1 938 ? -7.852 51.844 34.312 1 67.81 938 SER B C 1
ATOM 15650 O O . SER B 1 938 ? -8.664 51.812 35.25 1 67.81 938 SER B O 1
ATOM 15652 N N . LYS B 1 939 ? -7.816 50.938 33.375 1 79.94 939 LYS B N 1
ATOM 15653 C CA . LYS B 1 939 ? -8.484 49.688 33.656 1 79.94 939 LYS B CA 1
ATOM 15654 C C . LYS B 1 939 ? -7.645 48.812 34.562 1 79.94 939 LYS B C 1
ATOM 15656 O O . LYS B 1 939 ? -6.461 48.562 34.312 1 79.94 939 LYS B O 1
ATOM 15661 N N . VAL B 1 940 ? -8.328 48.469 35.625 1 81.38 940 VAL B N 1
ATOM 15662 C CA . VAL B 1 940 ? -7.637 47.688 36.625 1 81.38 940 VAL B CA 1
ATOM 15663 C C . VAL B 1 940 ? -7.906 46.219 36.406 1 81.38 940 VAL B C 1
ATOM 15665 O O . VAL B 1 940 ? -9.055 45.812 36.219 1 81.38 940 VAL B O 1
ATOM 15668 N N . TYR B 1 941 ? -6.871 45.469 36.25 1 86.75 941 TYR B N 1
ATOM 15669 C CA . TYR B 1 941 ? -6.988 44 36.188 1 86.75 941 TYR B CA 1
ATOM 15670 C C . TYR B 1 941 ? -6.789 43.375 37.562 1 86.75 941 TYR B C 1
ATOM 15672 O O . TYR B 1 941 ? -5.723 43.531 38.156 1 86.75 941 TYR B O 1
ATOM 15680 N N . PRO B 1 942 ? -7.84 42.812 37.969 1 84.31 942 PRO B N 1
ATOM 15681 C CA . PRO B 1 942 ? -7.727 42.188 39.312 1 84.31 942 PRO B CA 1
ATOM 15682 C C . PRO B 1 942 ? -6.863 40.938 39.312 1 84.31 942 PRO B C 1
ATOM 15684 O O . PRO B 1 942 ? -6.453 40.469 38.25 1 84.31 942 PRO B O 1
ATOM 15687 N N . GLN B 1 943 ? -6.652 40.469 40.5 1 87.19 943 GLN B N 1
ATOM 15688 C CA . GLN B 1 943 ? -5.891 39.25 40.688 1 87.19 943 GLN B CA 1
ATOM 15689 C C . GLN B 1 943 ? -6.555 38.062 39.969 1 87.19 943 GLN B C 1
ATOM 15691 O O . GLN B 1 943 ? -7.781 37.969 39.938 1 87.19 943 GLN B O 1
ATOM 15696 N N . TYR B 1 944 ? -5.691 37.219 39.375 1 89.19 944 TYR B N 1
ATOM 15697 C CA . TYR B 1 944 ? -6.098 36 38.688 1 89.19 944 TYR B CA 1
ATOM 15698 C C . TYR B 1 944 ? -6.895 36.344 37.438 1 89.19 944 TYR B C 1
ATOM 15700 O O . TYR B 1 944 ? -7.965 35.781 37.188 1 89.19 944 TYR B O 1
ATOM 15708 N N . SER B 1 945 ? -6.438 37.25 36.719 1 89.88 945 SER B N 1
ATOM 15709 C CA . SER B 1 945 ? -7.137 37.656 35.5 1 89.88 945 SER B CA 1
ATOM 15710 C C . SER B 1 945 ? -6.223 37.562 34.281 1 89.88 945 SER B C 1
ATOM 15712 O O . SER B 1 945 ? -5.004 37.688 34.406 1 89.88 945 SER B O 1
ATOM 15714 N N . TYR B 1 946 ? -6.875 37.219 33.219 1 90.62 946 TYR B N 1
ATOM 15715 C CA . TYR B 1 946 ? -6.203 37.25 31.922 1 90.62 946 TYR B CA 1
ATOM 15716 C C . TYR B 1 946 ? -5.973 38.656 31.453 1 90.62 946 TYR B C 1
ATOM 15718 O O . TYR B 1 946 ? -6.855 39.531 31.578 1 90.62 946 TYR B O 1
ATOM 15726 N N . ILE B 1 947 ? -4.762 38.938 31.094 1 87.31 947 ILE B N 1
ATOM 15727 C CA . ILE B 1 947 ? -4.414 40.219 30.547 1 87.31 947 ILE B CA 1
ATOM 15728 C C . ILE B 1 947 ? -4.414 40.156 29.016 1 87.31 947 ILE B C 1
ATOM 15730 O O . ILE B 1 947 ? -3.59 39.438 28.422 1 87.31 947 ILE B O 1
ATOM 15734 N N . PRO B 1 948 ? -5.27 40.656 28.391 1 85.38 948 PRO B N 1
ATOM 15735 C CA . PRO B 1 948 ? -5.293 40.625 26.922 1 85.38 948 PRO B CA 1
ATOM 15736 C C . PRO B 1 948 ? -4.086 41.344 26.297 1 85.38 948 PRO B C 1
ATOM 15738 O O . PRO B 1 948 ? -3.453 42.188 26.938 1 85.38 948 PRO B O 1
ATOM 15741 N N . PRO B 1 949 ? -3.715 40.812 25.141 1 81.19 949 PRO B N 1
ATOM 15742 C CA . PRO B 1 949 ? -2.584 41.469 24.469 1 81.19 949 PRO B CA 1
ATOM 15743 C C . PRO B 1 949 ? -2.764 42.969 24.312 1 81.19 949 PRO B C 1
ATOM 15745 O O . PRO B 1 949 ? -3.852 43.438 23.969 1 81.19 949 PRO B O 1
ATOM 15748 N N . GLN B 1 950 ? -1.837 43.688 24.891 1 74.94 950 GLN B N 1
ATOM 15749 C CA . GLN B 1 950 ? -1.896 45.156 24.812 1 74.94 950 GLN B CA 1
ATOM 15750 C C . GLN B 1 950 ? -0.538 45.719 24.438 1 74.94 950 GLN B C 1
ATOM 15752 O O . GLN B 1 950 ? 0.504 45.156 24.75 1 74.94 950 GLN B O 1
ATOM 15757 N N . GLU B 1 951 ? -0.454 46.594 23.578 1 63.03 951 GLU B N 1
ATOM 15758 C CA . GLU B 1 951 ? 0.776 47.219 23.109 1 63.03 951 GLU B CA 1
ATOM 15759 C C . GLU B 1 951 ? 1.329 48.188 24.141 1 63.03 951 GLU B C 1
ATOM 15761 O O . GLU B 1 951 ? 2.512 48.531 24.094 1 63.03 951 GLU B O 1
ATOM 15766 N N . THR B 1 952 ? 0.428 48.719 25.094 1 64.25 952 THR B N 1
ATOM 15767 C CA . THR B 1 952 ? 0.86 49.719 26.062 1 64.25 952 THR B CA 1
ATOM 15768 C C . THR B 1 952 ? 1.412 49.062 27.312 1 64.25 952 THR B C 1
ATOM 15770 O O . THR B 1 952 ? 1.06 47.906 27.641 1 64.25 952 THR B O 1
ATOM 15773 N N . GLU B 1 953 ? 2.279 49.781 27.797 1 78.38 953 GLU B N 1
ATOM 15774 C CA . GLU B 1 953 ? 2.873 49.312 29.047 1 78.38 953 GLU B CA 1
ATOM 15775 C C . GLU B 1 953 ? 1.87 49.375 30.203 1 78.38 953 GLU B C 1
ATOM 15777 O O . GLU B 1 953 ? 1.018 50.281 30.234 1 78.38 953 GLU B O 1
ATOM 15782 N N . CYS B 1 954 ? 1.782 48.438 30.859 1 81.19 954 CYS B N 1
ATOM 15783 C CA . CYS B 1 954 ? 0.96 48.406 32.062 1 81.19 954 CYS B CA 1
ATOM 15784 C C . CYS B 1 954 ? 1.772 48.812 33.281 1 81.19 954 CYS B C 1
ATOM 15786 O O . CYS B 1 954 ? 2.977 48.562 33.344 1 81.19 954 CYS B O 1
ATOM 15788 N N . LEU B 1 955 ? 1.141 49.625 34.156 1 83.62 955 LEU B N 1
ATOM 15789 C CA . LEU B 1 955 ? 1.774 50.062 35.375 1 83.62 955 LEU B CA 1
ATOM 15790 C C . LEU B 1 955 ? 1.395 49.125 36.531 1 83.62 955 LEU B C 1
ATOM 15792 O O . LEU B 1 955 ? 0.219 48.812 36.719 1 83.62 955 LEU B O 1
ATOM 15796 N N . VAL B 1 956 ? 2.449 48.656 37.25 1 85.31 956 VAL B N 1
ATOM 15797 C CA . VAL B 1 956 ? 2.26 47.781 38.406 1 85.31 956 VAL B CA 1
ATOM 15798 C C . VAL B 1 956 ? 1.903 48.594 39.656 1 85.31 956 VAL B C 1
ATOM 15800 O O . VAL B 1 956 ? 2.684 49.438 40.094 1 85.31 956 VAL B O 1
ATOM 15803 N N . SER B 1 957 ? 0.724 48.531 40.188 1 81.25 957 SER B N 1
ATOM 15804 C CA . SER B 1 957 ? 0.294 49.281 41.344 1 81.25 957 SER B CA 1
ATOM 15805 C C . SER B 1 957 ? 0.757 48.594 42.625 1 81.25 957 SER B C 1
ATOM 15807 O O . SER B 1 957 ? 1.041 49.25 43.625 1 81.25 957 SER B O 1
ATOM 15809 N N . LYS B 1 958 ? 0.812 47.219 42.656 1 83.75 958 LYS B N 1
ATOM 15810 C CA . LYS B 1 958 ? 1.288 46.406 43.781 1 83.75 958 LYS B CA 1
ATOM 15811 C C . LYS B 1 958 ? 2.252 45.344 43.281 1 83.75 958 LYS B C 1
ATOM 15813 O O . LYS B 1 958 ? 2.312 45.031 42.094 1 83.75 958 LYS B O 1
ATOM 15818 N N . ASP B 1 959 ? 2.965 44.844 44.188 1 82.12 959 ASP B N 1
ATOM 15819 C CA . ASP B 1 959 ? 3.869 43.75 43.812 1 82.12 959 ASP B CA 1
ATOM 15820 C C . ASP B 1 959 ? 3.125 42.656 43.062 1 82.12 959 ASP B C 1
ATOM 15822 O O . ASP B 1 959 ? 2.158 42.094 43.594 1 82.12 959 ASP B O 1
ATOM 15826 N N . THR B 1 960 ? 3.572 42.531 41.844 1 85.06 960 THR B N 1
ATOM 15827 C CA . THR B 1 960 ? 2.793 41.688 40.938 1 85.06 960 THR B CA 1
ATOM 15828 C C . THR B 1 960 ? 3.646 40.531 40.406 1 85.06 960 THR B C 1
ATOM 15830 O O . THR B 1 960 ? 4.844 40.719 40.156 1 85.06 960 THR B O 1
ATOM 15833 N N . ILE B 1 961 ? 3.082 39.344 40.469 1 90.31 961 ILE B N 1
ATOM 15834 C CA . ILE B 1 961 ? 3.627 38.188 39.781 1 90.31 961 ILE B CA 1
ATOM 15835 C C . ILE B 1 961 ? 2.746 37.844 38.594 1 90.31 961 ILE B C 1
ATOM 15837 O O . ILE B 1 961 ? 1.549 37.594 38.719 1 90.31 961 ILE B O 1
ATOM 15841 N N . CYS B 1 962 ? 3.299 37.969 37.406 1 91.56 962 CYS B N 1
ATOM 15842 C CA . CYS B 1 962 ? 2.486 37.75 36.219 1 91.56 962 CYS B CA 1
ATOM 15843 C C . CYS B 1 962 ? 3.24 36.875 35.219 1 91.56 962 CYS B C 1
ATOM 15845 O O . CYS B 1 962 ? 4.469 36.781 35.281 1 91.56 962 CYS B O 1
ATOM 15847 N N . LEU B 1 963 ? 2.471 36.156 34.531 1 91.19 963 LEU B N 1
ATOM 15848 C CA . LEU B 1 963 ? 2.982 35.406 33.375 1 91.19 963 LEU B CA 1
ATOM 15849 C C . LEU B 1 963 ? 2.871 36.219 32.094 1 91.19 963 LEU B C 1
ATOM 15851 O O . LEU B 1 963 ? 1.783 36.656 31.734 1 91.19 963 LEU B O 1
ATOM 15855 N N . VAL B 1 964 ? 3.971 36.469 31.422 1 90.81 964 VAL B N 1
ATOM 15856 C CA . VAL B 1 964 ? 3.988 37.25 30.188 1 90.81 964 VAL B CA 1
ATOM 15857 C C . VAL B 1 964 ? 4.125 36.312 28.984 1 90.81 964 VAL B C 1
ATOM 15859 O O . VAL B 1 964 ? 5.055 35.5 28.938 1 90.81 964 VAL B O 1
ATOM 15862 N N . PHE B 1 965 ? 3.15 36.375 28.156 1 86.81 965 PHE B N 1
ATOM 15863 C CA . PHE B 1 965 ? 3.135 35.531 26.969 1 86.81 965 PHE B CA 1
ATOM 15864 C C . PHE B 1 965 ? 4.082 36.062 25.906 1 86.81 965 PHE B C 1
ATOM 15866 O O . PHE B 1 965 ? 4.227 37.281 25.734 1 86.81 965 PHE B O 1
ATOM 15873 N N . GLU B 1 966 ? 4.773 35.125 25.297 1 78.44 966 GLU B N 1
ATOM 15874 C CA . GLU B 1 966 ? 5.676 35.531 24.219 1 78.44 966 GLU B CA 1
ATOM 15875 C C . GLU B 1 966 ? 5.023 35.312 22.844 1 78.44 966 GLU B C 1
ATOM 15877 O O . GLU B 1 966 ? 5.594 35.656 21.812 1 78.44 966 GLU B O 1
ATOM 15882 N N . ASP B 1 967 ? 3.975 34.531 22.922 1 74 967 ASP B N 1
ATOM 15883 C CA . ASP B 1 967 ? 3.205 34.281 21.719 1 74 967 ASP B CA 1
ATOM 15884 C C . ASP B 1 967 ? 1.705 34.344 21.984 1 74 967 ASP B C 1
ATOM 15886 O O . ASP B 1 967 ? 1.276 34.312 23.141 1 74 967 ASP B O 1
ATOM 15890 N N . GLN B 1 968 ? 0.992 34.5 20.922 1 65.31 968 GLN B N 1
ATOM 15891 C CA . GLN B 1 968 ? -0.451 34.656 21.094 1 65.31 968 GLN B CA 1
ATOM 15892 C C . GLN B 1 968 ? -1.094 33.312 21.438 1 65.31 968 GLN B C 1
ATOM 15894 O O . GLN B 1 968 ? -0.747 32.281 20.875 1 65.31 968 GLN B O 1
ATOM 15899 N N . VAL B 1 969 ? -1.838 33.219 22.469 1 65.25 969 VAL B N 1
ATOM 15900 C CA . VAL B 1 969 ? -2.51 32.031 22.984 1 65.25 969 VAL B CA 1
ATOM 15901 C C . VAL B 1 969 ? -3.408 31.422 21.891 1 65.25 969 VAL B C 1
ATOM 15903 O O . VAL B 1 969 ? -3.617 30.203 21.859 1 65.25 969 VAL B O 1
ATOM 15906 N N . ASP B 1 970 ? -3.971 32.125 21.078 1 55.25 970 ASP B N 1
ATOM 15907 C CA . ASP B 1 970 ? -4.891 31.672 20.031 1 55.25 970 ASP B CA 1
ATOM 15908 C C . ASP B 1 970 ? -4.168 30.812 19 1 55.25 970 ASP B C 1
ATOM 15910 O O . ASP B 1 970 ? -4.805 30.062 18.25 1 55.25 970 ASP B O 1
ATOM 15914 N N . SER B 1 971 ? -2.867 30.844 18.969 1 50.75 971 SER B N 1
ATOM 15915 C CA . SER B 1 971 ? -2.064 29.984 18.094 1 50.75 971 SER B CA 1
ATOM 15916 C C . SER B 1 971 ? -2.123 28.531 18.531 1 50.75 971 SER B C 1
ATOM 15918 O O . SER B 1 971 ? -1.736 27.641 17.781 1 50.75 971 SER B O 1
ATOM 15920 N N . LEU B 1 972 ? -2.322 28.266 19.719 1 50.62 972 LEU B N 1
ATOM 15921 C CA . LEU B 1 972 ? -2.404 26.938 20.281 1 50.62 972 LEU B CA 1
ATOM 15922 C C . LEU B 1 972 ? -3.469 26.109 19.578 1 50.62 972 LEU B C 1
ATOM 15924 O O . LEU B 1 972 ? -3.314 24.891 19.422 1 50.62 972 LEU B O 1
ATOM 15928 N N . ASN B 1 973 ? -4.52 26.578 19.453 1 42.69 973 ASN B N 1
ATOM 15929 C CA . ASN B 1 973 ? -5.531 25.797 18.734 1 42.69 973 ASN B CA 1
ATOM 15930 C C . ASN B 1 973 ? -5.043 25.375 17.359 1 42.69 973 ASN B C 1
ATOM 15932 O O . ASN B 1 973 ? -5.441 24.328 16.859 1 42.69 973 ASN B O 1
ATOM 15936 N N . ASN B 1 974 ? -4.219 26.031 16.703 1 36.38 974 ASN B N 1
ATOM 15937 C CA . ASN B 1 974 ? -3.777 25.844 15.328 1 36.38 974 ASN B CA 1
ATOM 15938 C C . ASN B 1 974 ? -2.523 24.984 15.25 1 36.38 974 ASN B C 1
ATOM 15940 O O . ASN B 1 974 ? -2.025 24.703 14.156 1 36.38 974 ASN B O 1
ATOM 15944 N N . GLN B 1 975 ? -1.729 24.719 16.359 1 35.41 975 GLN B N 1
ATOM 15945 C CA . GLN B 1 975 ? -0.35 24.25 16.328 1 35.41 975 GLN B CA 1
ATOM 15946 C C . GLN B 1 975 ? -0.292 22.75 16.016 1 35.41 975 GLN B C 1
ATOM 15948 O O . GLN B 1 975 ? 0.784 22.156 16.047 1 35.41 975 GLN B O 1
ATOM 15953 N N . MET B 1 976 ? -1.237 22.047 16.125 1 31.62 976 MET B N 1
ATOM 15954 C CA . MET B 1 976 ? -0.763 20.688 15.828 1 31.62 976 MET B CA 1
ATOM 15955 C C . MET B 1 976 ? 0.197 20.703 14.648 1 31.62 976 MET B C 1
ATOM 15957 O O . MET B 1 976 ? 1.064 19.828 14.539 1 31.62 976 MET B O 1
ATOM 15961 N N . LEU B 1 977 ? -0.06 21.453 13.617 1 29.42 977 LEU B N 1
ATOM 15962 C CA . LEU B 1 977 ? 0.663 21.297 12.359 1 29.42 977 LEU B CA 1
ATOM 15963 C C . LEU B 1 977 ? 2.055 21.906 12.445 1 29.42 977 LEU B C 1
ATOM 15965 O O . LEU B 1 977 ? 2.879 21.719 11.555 1 29.42 977 LEU B O 1
ATOM 15969 N N . LYS B 1 978 ? 2.268 23.109 13.266 1 38 978 LYS B N 1
ATOM 15970 C CA . LYS B 1 978 ? 3.383 24 12.969 1 38 978 LYS B CA 1
ATOM 15971 C C . LYS B 1 978 ? 4.688 23.469 13.547 1 38 978 LYS B C 1
ATOM 15973 O O . LYS B 1 978 ? 5.137 23.922 14.602 1 38 978 LYS B O 1
ATOM 15978 N N . GLN B 1 979 ? 4.77 22.438 14 1 33.06 979 GLN B N 1
ATOM 15979 C CA . GLN B 1 979 ? 6.07 22.344 14.656 1 33.06 979 GLN B CA 1
ATOM 15980 C C . GLN B 1 979 ? 7.184 22.875 13.75 1 33.06 979 GLN B C 1
ATOM 15982 O O . GLN B 1 979 ? 8.367 22.688 14.039 1 33.06 979 GLN B O 1
ATOM 15987 N N . LEU B 1 980 ? 6.906 23.203 12.586 1 29.19 980 LEU B N 1
ATOM 15988 C CA . LEU B 1 980 ? 8.156 23.562 11.93 1 29.19 980 LEU B CA 1
ATOM 15989 C C . LEU B 1 980 ? 8.617 24.953 12.383 1 29.19 980 LEU B C 1
ATOM 15991 O O . LEU B 1 980 ? 8.188 25.969 11.82 1 29.19 980 LEU B O 1
ATOM 15995 N N . ASP B 1 981 ? 8.508 25.375 13.57 1 32.56 981 ASP B N 1
ATOM 15996 C CA . ASP B 1 981 ? 9.062 26.625 14.078 1 32.56 981 ASP B CA 1
ATOM 15997 C C . ASP B 1 981 ? 10.477 26.859 13.539 1 32.56 981 ASP B C 1
ATOM 15999 O O . ASP B 1 981 ? 11.375 26.047 13.766 1 32.56 981 ASP B O 1
ATOM 16003 N N . LEU B 1 982 ? 10.57 27.688 12.586 1 32.16 982 LEU B N 1
ATOM 16004 C CA . LEU B 1 982 ? 11.695 28.312 11.906 1 32.16 982 LEU B CA 1
ATOM 16005 C C . LEU B 1 982 ? 12.531 29.141 12.883 1 32.16 982 LEU B C 1
ATOM 16007 O O . LEU B 1 982 ? 12.367 30.359 12.984 1 32.16 982 LEU B O 1
ATOM 16011 N N . ASP B 1 983 ? 12.648 28.891 14.125 1 34.47 983 ASP B N 1
ATOM 16012 C CA . ASP B 1 983 ? 13.531 29.688 14.984 1 34.47 983 ASP B CA 1
ATOM 16013 C C . ASP B 1 983 ? 14.984 29.578 14.523 1 34.47 983 ASP B C 1
ATOM 16015 O O . ASP B 1 983 ? 15.531 28.484 14.414 1 34.47 983 ASP B O 1
ATOM 16019 N N . PRO B 1 984 ? 15.469 30.594 13.922 1 39.97 984 PRO B N 1
ATOM 16020 C CA . PRO B 1 984 ? 16.875 30.656 13.539 1 39.97 984 PRO B CA 1
ATOM 16021 C C . PRO B 1 984 ? 17.797 30 14.57 1 39.97 984 PRO B C 1
ATOM 16023 O O . PRO B 1 984 ? 18.875 29.5 14.219 1 39.97 984 PRO B O 1
ATOM 16026 N N . HIS B 1 985 ? 17.406 30.156 15.773 1 44.34 985 HIS B N 1
ATOM 16027 C CA . HIS B 1 985 ? 18.25 29.641 16.859 1 44.34 985 HIS B CA 1
ATOM 16028 C C . HIS B 1 985 ? 17.844 28.219 17.234 1 44.34 985 HIS B C 1
ATOM 16030 O O . HIS B 1 985 ? 18.125 27.766 18.344 1 44.34 985 HIS B O 1
ATOM 16036 N N . LYS B 1 986 ? 17.234 27.656 16.281 1 53.62 986 LYS B N 1
ATOM 16037 C CA . LYS B 1 986 ? 16.688 26.344 16.562 1 53.62 986 LYS B CA 1
ATOM 16038 C C . LYS B 1 986 ? 17.797 25.328 16.844 1 53.62 986 LYS B C 1
ATOM 16040 O O . LYS B 1 986 ? 17.672 24.516 17.766 1 53.62 986 LYS B O 1
ATOM 16045 N N . ASP B 1 987 ? 18.859 25.453 16.062 1 54.59 987 ASP B N 1
ATOM 16046 C CA . ASP B 1 987 ? 19.938 24.5 16.266 1 54.59 987 ASP B CA 1
ATOM 16047 C C . ASP B 1 987 ? 20.547 24.656 17.672 1 54.59 987 ASP B C 1
ATOM 16049 O O . ASP B 1 987 ? 20.844 23.672 18.344 1 54.59 987 ASP B O 1
ATOM 16053 N N . GLN B 1 988 ? 20.625 25.984 17.922 1 53.97 988 GLN B N 1
ATOM 16054 C CA . GLN B 1 988 ? 21.188 26.234 19.25 1 53.97 988 GLN B CA 1
ATOM 16055 C C . GLN B 1 988 ? 20.219 25.766 20.328 1 53.97 988 GLN B C 1
ATOM 16057 O O . GLN B 1 988 ? 20.641 25.219 21.344 1 53.97 988 GLN B O 1
ATOM 16062 N N . GLN B 1 989 ? 19.016 25.859 19.922 1 58.16 989 GLN B N 1
ATOM 16063 C CA . GLN B 1 989 ? 18.016 25.438 20.906 1 58.16 989 GLN B CA 1
ATOM 16064 C C . GLN B 1 989 ? 17.984 23.922 21.062 1 58.16 989 GLN B C 1
ATOM 16066 O O . GLN B 1 989 ? 17.875 23.406 22.172 1 58.16 989 GLN B O 1
ATOM 16071 N N . ILE B 1 990 ? 18.266 23.219 20.016 1 64.75 990 ILE B N 1
ATOM 16072 C CA . ILE B 1 990 ? 18.25 21.766 20.047 1 64.75 990 ILE B CA 1
ATOM 16073 C C . ILE B 1 990 ? 19.469 21.234 20.797 1 64.75 990 ILE B C 1
ATOM 16075 O O . ILE B 1 990 ? 19.375 20.328 21.609 1 64.75 990 ILE B O 1
ATOM 16079 N N . SER B 1 991 ? 20.562 21.906 20.422 1 66.12 991 SER B N 1
ATOM 16080 C CA . SER B 1 991 ? 21.797 21.484 21.078 1 66.12 991 SER B CA 1
ATOM 16081 C C . SER B 1 991 ? 21.734 21.766 22.578 1 66.12 991 SER B C 1
ATOM 16083 O O . SER B 1 991 ? 22.188 20.953 23.391 1 66.12 991 SER B O 1
ATOM 16085 N N . GLU B 1 992 ? 21.125 22.891 22.844 1 64.62 992 GLU B N 1
ATOM 16086 C CA . GLU B 1 992 ? 21 23.234 24.25 1 64.62 992 GLU B CA 1
ATOM 16087 C C . GLU B 1 992 ? 20.031 22.297 24.969 1 64.62 992 GLU B C 1
ATOM 16089 O O . GLU B 1 992 ? 20.312 21.812 26.062 1 64.62 992 GLU B O 1
ATOM 16094 N N . ARG B 1 993 ? 19.062 22.047 24.266 1 70.69 993 ARG B N 1
ATOM 16095 C CA . ARG B 1 993 ? 18.078 21.141 24.844 1 70.69 993 ARG B CA 1
ATOM 16096 C C . ARG B 1 993 ? 18.641 19.734 24.984 1 70.69 993 ARG B C 1
ATOM 16098 O O . ARG B 1 993 ? 18.391 19.047 25.984 1 70.69 993 ARG B O 1
ATOM 16105 N N . TYR B 1 994 ? 19.359 19.422 24.031 1 71.88 994 TYR B N 1
ATOM 16106 C CA . TYR B 1 994 ? 20 18.109 24.094 1 71.88 994 TYR B CA 1
ATOM 16107 C C . TYR B 1 994 ? 20.984 18.047 25.25 1 71.88 994 TYR B C 1
ATOM 16109 O O . TYR B 1 994 ? 21.062 17.047 25.969 1 71.88 994 TYR B O 1
ATOM 16117 N N . SER B 1 995 ? 21.766 19.062 25.297 1 70.94 995 SER B N 1
ATOM 16118 C CA . SER B 1 995 ? 22.734 19.109 26.391 1 70.94 995 SER B CA 1
ATOM 16119 C C . SER B 1 995 ? 22.031 19 27.734 1 70.94 995 SER B C 1
ATOM 16121 O O . SER B 1 995 ? 22.547 18.375 28.656 1 70.94 995 SER B O 1
ATOM 16123 N N . GLN B 1 996 ? 20.891 19.578 27.781 1 66.44 996 GLN B N 1
ATOM 16124 C CA . GLN B 1 996 ? 20.109 19.5 29 1 66.44 996 GLN B CA 1
ATOM 16125 C C . GLN B 1 996 ? 19.625 18.062 29.266 1 66.44 996 GLN B C 1
ATOM 16127 O O . GLN B 1 996 ? 19.672 17.578 30.391 1 66.44 996 GLN B O 1
ATOM 16132 N N . ILE B 1 997 ? 19.234 17.469 28.281 1 72.12 997 ILE B N 1
ATOM 16133 C CA . ILE B 1 997 ? 18.719 16.109 28.391 1 72.12 997 ILE B CA 1
ATOM 16134 C C . ILE B 1 997 ? 19.859 15.156 28.766 1 72.12 997 ILE B C 1
ATOM 16136 O O . ILE B 1 997 ? 19.672 14.258 29.594 1 72.12 997 ILE B O 1
ATOM 16140 N N . LYS B 1 998 ? 20.953 15.5 28.078 1 72.88 998 LYS B N 1
ATOM 16141 C CA . LYS B 1 998 ? 22.141 14.695 28.391 1 72.88 998 LYS B CA 1
ATOM 16142 C C . LYS B 1 998 ? 22.547 14.844 29.844 1 72.88 998 LYS B C 1
ATOM 16144 O O . LYS B 1 998 ? 22.859 13.852 30.516 1 72.88 998 LYS B O 1
ATOM 16149 N N . ARG B 1 999 ? 22.516 15.961 30.328 1 63.84 999 ARG B N 1
ATOM 16150 C CA . ARG B 1 999 ? 22.875 16.219 31.719 1 63.84 999 ARG B CA 1
ATOM 16151 C C . ARG B 1 999 ? 21.906 15.523 32.688 1 63.84 999 ARG B C 1
ATOM 16153 O O . ARG B 1 999 ? 22.328 14.938 33.688 1 63.84 999 ARG B O 1
ATOM 16160 N N . THR B 1 1000 ? 20.719 15.586 32.25 1 63.72 1000 THR B N 1
ATOM 16161 C CA . THR B 1 1000 ? 19.703 14.953 33.094 1 63.72 1000 THR B CA 1
ATOM 16162 C C . THR B 1 1000 ? 19.859 13.438 33.062 1 63.72 1000 THR B C 1
ATOM 16164 O O . THR B 1 1000 ? 19.672 12.773 34.094 1 63.72 1000 THR B O 1
ATOM 16167 N N . SER B 1 1001 ? 20.203 12.969 31.922 1 66.19 1001 SER B N 1
ATOM 16168 C CA . SER B 1 1001 ? 20.359 11.523 31.797 1 66.19 1001 SER B CA 1
ATOM 16169 C C . SER B 1 1001 ? 21.562 11.031 32.562 1 66.19 1001 SER B C 1
ATOM 16171 O O . SER B 1 1001 ? 21.531 9.961 33.188 1 66.19 1001 SER B O 1
ATOM 16173 N N . ILE B 1 1002 ? 22.625 11.891 32.531 1 63.62 1002 ILE B N 1
ATOM 16174 C CA . ILE B 1 1002 ? 23.828 11.547 33.281 1 63.62 1002 ILE B CA 1
ATOM 16175 C C . ILE B 1 1002 ? 23.562 11.633 34.781 1 63.62 1002 ILE B C 1
ATOM 16177 O O . ILE B 1 1002 ? 24.031 10.789 35.562 1 63.62 1002 ILE B O 1
ATOM 16181 N N . GLN B 1 1003 ? 22.734 12.539 35.125 1 54.16 1003 GLN B N 1
ATOM 16182 C CA . GLN B 1 1003 ? 22.391 12.711 36.531 1 54.16 1003 GLN B CA 1
ATOM 16183 C C . GLN B 1 1003 ? 21.5 11.57 37.031 1 54.16 1003 GLN B C 1
ATOM 16185 O O . GLN B 1 1003 ? 21.672 11.086 38.156 1 54.16 1003 GLN B O 1
ATOM 16190 N N . ASP B 1 1004 ? 20.703 11.195 36.156 1 57.66 1004 ASP B N 1
ATOM 16191 C CA . ASP B 1 1004 ? 19.812 10.094 36.531 1 57.66 1004 ASP B CA 1
ATOM 16192 C C . ASP B 1 1004 ? 20.594 8.789 36.688 1 57.66 1004 ASP B C 1
ATOM 16194 O O . ASP B 1 1004 ? 20.281 7.98 37.562 1 57.66 1004 ASP B O 1
ATOM 16198 N N . LYS B 1 1005 ? 21.625 8.609 35.906 1 57 1005 LYS B N 1
ATOM 16199 C CA . LYS B 1 1005 ? 22.5 7.441 36.062 1 57 1005 LYS B CA 1
ATOM 16200 C C . LYS B 1 1005 ? 23.25 7.48 37.375 1 57 1005 LYS B C 1
ATOM 16202 O O . LYS B 1 1005 ? 23.469 6.438 38 1 57 1005 LYS B O 1
ATOM 16207 N N . LYS B 1 1006 ? 23.578 8.695 37.875 1 51.84 1006 LYS B N 1
ATOM 16208 C CA . LYS B 1 1006 ? 24.297 8.852 39.156 1 51.84 1006 LYS B CA 1
ATOM 16209 C C . LYS B 1 1006 ? 23.375 8.609 40.344 1 51.84 1006 LYS B C 1
ATOM 16211 O O . LYS B 1 1006 ? 23.828 8.141 41.375 1 51.84 1006 LYS B O 1
ATOM 16216 N N . LYS B 1 1007 ? 22.156 8.891 40.156 1 52.28 1007 LYS B N 1
ATOM 16217 C CA . LYS B 1 1007 ? 21.188 8.656 41.219 1 52.28 1007 LYS B CA 1
ATOM 16218 C C . LYS B 1 1007 ? 20.953 7.164 41.438 1 52.28 1007 LYS B C 1
ATOM 16220 O O . LYS B 1 1007 ? 20.734 6.719 42.562 1 52.28 1007 LYS B O 1
ATOM 16225 N N . HIS B 1 1008 ? 21 6.48 40.312 1 48.47 1008 HIS B N 1
ATOM 16226 C CA . HIS B 1 1008 ? 20.734 5.055 40.406 1 48.47 1008 HIS B CA 1
ATOM 16227 C C . HIS B 1 1008 ? 21.953 4.293 40.938 1 48.47 1008 HIS B C 1
ATOM 16229 O O . HIS B 1 1008 ? 21.828 3.154 41.375 1 48.47 1008 HIS B O 1
ATOM 16235 N N . HIS B 1 1009 ? 23.219 4.777 40.906 1 39.12 1009 HIS B N 1
ATOM 16236 C CA . HIS B 1 1009 ? 24.375 4.18 41.562 1 39.12 1009 HIS B CA 1
ATOM 16237 C C . HIS B 1 1009 ? 24.484 4.645 43 1 39.12 1009 HIS B C 1
ATOM 16239 O O . HIS B 1 1009 ? 25.016 3.924 43.844 1 39.12 1009 HIS B O 1
#

Secondary structure (DSSP, 8-state):
--------------------THHHHHHHHHHHHHHHHHHHHHHHHHHHHHHHHHHHHHHHH-TTGGG--HHHHHHHHHHHHHHTTTTSHHHHHHHHHHHTS-HHHHHHHTHHHHHHHHHHTS-HHHHHHTHHHHHHHHTHHHHHHHHHHHHIIIIIS---TTT--HHHHHHHHHHHH----HHHHHHHHHHT--HHHHHHHHHHHHHHHHHHHHHHHHHHHHHHHHTTSS----HHHHHHHHHIIIIIHHHHHHHHHHHHHHHHHH--S-HHHHHHHHHHHHHHHHHHHHTSTT---HHHHHHHHHHHIIIIIHHHS-HHHHHHHHHHHHHHHHHHHHHHHHHHHHHIIIIITT-TT--HHHHHHHHHHHHHHHHHHHHHHHHTHHHHHHSSSPPPHHHHHHHHHT----HHHHHHHHHHHT-TTS-HHHHHHHHHHHHHHHHHIIIIIHHHHHHHHHHTT-----HHHHHHHHHHHHHHHHHHHHHHHHHHTSGGGTT--HHHHHHHHTHHHHHHHHHHHHHHHHHHH-SSS--TT---TTTT--HHHHHHHHHHHHHHHHHHHHHHHHHTTSS-HHHHHHHHHHHHHHHHTTTS---HHHHHHTTSPPHHHHHHHHHHTTSTTHHHHHHHHHHHHHHHHHHHHHHHHHHHHHHHHHGGG--S-HHHHHHHHHHHHHHHHHHHHHHHHHHHH-HHHHHHHHHHHHHHHHHHHHHHHHHHHHHTT-S-HHHHHHHHHHHHHHHHHHHTPPPP-----HHHHHHH-GGGTT--HHHHHHHHHH-EEEEE-TT-EEE-TTSB--EEEEEEES-EEEEETTEEEEE-TT-EE-HHHHHSSSB--SEEEESS-EEEEEEEHHHHHHHHHH-HHHHHHHHHHHHHHHHHHTGGG-GGGGSS-HHHHHHHHHHHEEEEEE-TT-EEE-TT-EEEEES-EE-TT--EE-SSEEE---SSEEEESS-EEEEEESS-GGGSTTTTS------TTHHHHHHHHHHHHHHHHHHHHHHH-/--------------------THHHHHHHHHHHHHHHHHHHHHHHHHHHHHHHHHHHHHHHH-TTGGG--HHHHHHHHHHHHHHTTTTSHHHHHHHHHHHTS-HHHHHHHTHHHHHHHHHHTS-HHHHHHTHHHHHHHHTHHHHHHHHHHHHIIIIIS---TTT--HHHHHHHHHHHH----HHHHHHHHHHT--HHHHHHHHHHHHHHHHHHHHHHHHHHHHHHHHTTSS----HHHHHHHHHIIIIIHHHHHHHHHHHHHHHHHH--S-HHHHHHHHHHHHHHHHHHHHTSTT---HHHHHHHHHHHIIIIIHHHS-HHHHHHHHHHHHHHHHHHHHHHHHHHHHHIIIIITT-TT--HHHHHHHHHHHHHHHHHHHHHHHHTHHHHHHSSSPPPHHHHHHHHHT----HHHHHHHHHHHT-TTS-HHHHHHHHHHHHHHHHHIIIIIHHHHHHHHHHTT-----HHHHHHHHHHHHHHHHHHHHHHHHHHTSGGGTT--HHHHHHHHTHHHHHHHHHHHHHHHHHHH-SSS--TT---TTTT--HHHHHHHHHHHHHHHHHHHHHHHHHTTSS-HHHHHHHHHHHHHHHHTTTS---HHHHHHTTSPPHHHHHHHHHHTTSTTHHHHHHHHHHHHHHHHHHHHHHHHHHHHHHHHHGGG--S-HHHHHHHHHHHHHHHHHHHHHHHHHHHH-HHHHHHHHHHHHHHHHHHHHHHHHHHHHHTT-S-HHHHHHHHHHHHHHHHHHHTPPPP-----HHHHHHH-GGGTT--HHHHHHHHHH-EEEEE-TT-EEE-TTSB--EEEEEEES-EEEEETTEEEEE-TT-EE-HHHHHSSSB--SEEEESS-EEEEEEEHHHHHHHHHH-HHHHHHHHHHHHHHHHHHTGGG-GGGGGS-HHHHHHHHHHHEEEEEE-TT-EEE-TT-EEEEES-EE-TT--EE-SSEEE---SSEEEESS-EEEEEESS-GGGSTTTTS------TTHHHHHHHHHHHHHHHHHHHHHHH-

Solvent-accessible surface area (backbone atoms only — not comparable to full-atom values): 104408 Å² total; per-residue (Å²): 138,80,79,79,76,77,77,77,77,78,76,77,74,77,72,73,74,68,68,63,72,62,58,62,57,45,48,56,47,46,48,49,49,56,49,32,50,56,49,40,56,38,49,49,50,50,52,45,52,54,50,52,54,48,44,66,54,28,52,73,72,43,76,79,60,38,49,53,53,68,68,42,51,43,24,52,49,14,26,50,48,25,61,40,21,87,73,44,57,70,63,13,53,29,49,54,55,57,60,65,48,63,44,65,54,51,53,69,61,39,46,58,49,49,44,25,54,55,27,38,68,39,60,43,70,61,46,62,54,32,38,65,47,25,45,45,48,15,45,62,30,31,54,50,31,8,51,48,45,14,44,39,44,50,71,70,65,55,48,48,70,89,53,43,42,70,40,47,26,32,22,50,13,13,31,66,43,18,35,39,37,66,65,50,47,52,48,36,57,71,64,50,40,60,66,63,59,48,45,42,56,52,47,22,31,62,46,16,46,35,42,23,51,52,47,25,54,53,26,44,48,53,36,34,29,72,72,69,80,35,71,86,76,57,71,70,59,48,54,52,49,47,50,38,26,66,48,50,10,28,49,49,10,39,53,54,33,51,52,51,51,59,53,48,72,70,56,77,92,47,50,58,60,52,40,46,50,56,52,40,49,48,51,47,40,26,45,44,22,47,72,42,95,63,60,22,34,22,58,30,7,26,37,25,24,13,41,40,38,27,64,51,34,67,54,66,36,50,73,81,37,43,56,53,39,51,48,44,50,50,44,51,38,51,51,39,54,48,46,52,35,28,51,50,14,24,37,38,23,45,56,51,69,66,41,84,82,63,56,75,67,53,58,56,48,49,58,54,45,53,57,49,52,46,47,39,42,42,51,39,51,59,71,46,40,74,61,36,49,72,40,61,70,62,70,49,71,60,54,50,52,46,59,36,61,46,62,18,34,36,72,65,20,37,41,52,20,41,47,45,48,67,37,79,90,48,59,68,59,41,20,54,49,39,36,36,50,36,41,48,45,25,51,49,30,32,56,50,41,50,42,46,44,62,61,49,46,61,72,59,57,67,57,71,76,52,70,64,57,52,47,52,50,44,51,51,52,45,49,51,52,49,54,46,49,51,52,49,51,54,42,57,64,32,81,82,28,48,55,32,46,62,70,58,26,41,57,62,61,38,52,63,58,52,52,51,50,45,52,53,51,50,53,50,47,46,60,70,73,43,79,82,76,62,66,89,80,71,82,58,87,61,74,86,58,53,68,61,57,50,43,21,48,53,46,41,41,49,38,37,34,48,45,41,44,47,50,50,37,40,72,54,42,70,44,56,49,70,37,44,52,52,53,45,49,46,35,52,56,42,60,74,45,28,83,49,77,81,60,60,52,64,58,55,52,69,74,46,77,52,70,67,54,52,50,48,39,57,60,43,36,72,40,87,78,56,8,59,54,36,43,50,47,48,51,53,47,51,43,45,53,50,50,38,51,52,52,48,47,57,43,52,56,50,50,65,64,55,54,78,70,51,92,59,60,65,64,59,48,50,55,52,47,50,44,50,51,51,44,46,50,53,50,51,52,49,50,51,49,46,51,52,74,39,46,33,57,49,21,40,43,24,22,50,48,50,29,41,33,46,47,42,47,50,51,51,52,52,54,53,39,42,61,55,36,76,46,55,70,55,61,45,52,53,53,51,50,54,54,52,50,40,54,53,49,56,74,70,55,83,74,72,69,64,68,66,54,71,70,53,47,56,64,63,28,73,78,49,56,87,61,56,68,68,60,52,48,52,49,56,70,57,37,45,82,45,81,42,49,61,71,34,69,77,46,50,57,70,38,77,51,59,59,36,34,35,26,72,35,23,36,35,38,36,37,44,72,79,50,70,49,78,43,42,47,66,36,68,54,53,48,52,46,72,73,41,96,44,36,25,79,38,29,33,30,23,70,29,67,20,38,29,35,36,30,50,40,68,58,52,54,52,43,34,73,72,32,63,68,49,36,48,54,44,56,60,58,19,44,68,54,44,25,47,57,33,43,90,37,19,59,76,60,50,81,48,58,62,62,53,49,51,52,42,43,70,72,33,38,46,79,45,81,40,50,63,74,37,74,47,71,26,63,36,6,31,38,32,64,37,39,36,40,29,38,86,85,65,49,71,44,55,59,49,21,48,39,69,58,32,88,57,55,27,41,23,74,31,60,23,37,30,38,36,29,72,42,56,70,77,51,52,82,63,38,85,78,54,72,74,70,83,50,89,57,41,63,59,46,47,52,49,49,38,52,49,49,49,50,49,52,55,48,52,53,58,70,75,104,141,86,68,92,67,86,70,75,75,74,76,71,73,75,70,71,73,67,69,63,72,62,58,60,57,44,49,57,45,47,47,50,48,55,49,32,51,56,49,40,56,40,49,50,50,51,52,48,52,54,50,52,52,46,43,65,54,29,52,74,72,43,75,81,60,38,49,53,54,68,69,42,51,42,26,52,47,14,26,52,48,23,63,40,21,87,74,44,58,70,62,11,53,30,49,53,56,55,60,65,49,64,42,64,54,50,53,68,62,40,46,58,50,50,44,25,53,57,28,37,69,39,61,43,69,60,45,62,53,33,39,65,46,26,47,46,48,15,44,61,31,32,54,50,31,9,51,48,45,14,46,38,46,48,71,70,66,56,47,47,72,88,52,42,44,71,40,48,27,32,22,50,12,15,30,67,44,17,35,39,37,64,65,51,49,52,48,38,58,70,64,49,41,59,66,64,60,47,46,44,58,52,46,23,30,62,45,16,46,35,43,24,52,52,46,25,54,51,26,43,50,52,35,34,28,72,72,69,79,35,70,87,76,57,72,69,58,49,52,52,50,46,50,39,26,67,48,50,9,28,48,49,10,39,53,52,34,51,52,50,50,58,52,48,72,70,55,77,91,47,49,59,60,51,41,46,50,58,52,40,50,48,53,48,38,27,45,42,22,48,71,40,94,62,60,21,33,21,60,31,7,25,36,25,24,13,42,40,38,26,63,52,34,68,57,66,38,51,72,82,36,42,57,53,40,52,50,44,52,52,44,50,37,52,52,39,53,48,46,51,35,29,52,51,14,23,36,39,23,45,55,50,69,66,40,83,84,64,54,77,66,54,58,56,48,49,58,51,44,53,56,48,52,46,48,40,42,40,50,40,50,58,71,46,41,75,60,37,48,73,38,62,70,62,70,48,70,60,54,50,52,46,57,36,61,45,59,18,34,35,72,64,22,36,40,52,20,41,47,45,47,69,38,80,89,49,60,68,61,40,19,54,48,38,36,38,50,36,43,48,46,25,49,47,31,34,56,49,41,48,43,45,44,63,59,48,45,60,72,58,56,66,57,74,75,54,67,65,58,51,47,53,49,44,51,51,53,46,48,51,52,48,53,44,50,52,52,50,52,54,42,56,64,31,82,82,29,48,55,33,44,62,69,55,26,42,58,62,62,37,52,64,58,53,50,51,50,45,52,52,52,50,54,51,47,44,60,69,72,43,78,81,76,61,66,89,80,68,82,58,84,59,74,88,58,52,68,63,57,51,44,21,48,53,47,40,41,49,37,37,35,49,46,39,44,46,50,50,37,40,72,55,43,70,46,55,49,69,36,44,51,51,53,44,49,46,35,51,57,42,59,74,43,27,83,48,77,82,59,62,53,64,58,55,51,69,74,46,78,52,69,66,54,52,50,48,40,59,60,44,35,72,41,86,79,55,7,60,54,36,43,50,48,48,50,53,48,52,44,44,51,49,50,37,50,51,52,48,48,55,42,52,55,50,50,64,63,55,53,78,69,50,91,59,59,66,65,58,50,50,55,52,48,49,43,52,50,53,42,46,51,53,52,50,53,49,50,52,50,47,51,50,74,41,46,33,55,48,20,40,43,21,22,50,48,50,30,41,35,46,47,42,50,50,52,52,51,51,53,52,40,42,60,56,36,75,45,54,69,55,60,47,53,53,51,51,49,54,54,52,50,39,55,54,48,55,75,69,54,84,73,72,69,63,68,66,54,70,69,53,46,55,65,63,30,73,77,48,54,87,62,55,70,68,60,51,48,54,50,57,71,58,37,45,82,45,79,41,50,60,70,35,68,78,45,48,56,68,38,78,52,61,59,37,35,33,27,74,34,24,34,36,38,37,37,44,72,79,49,71,49,78,44,41,45,66,33,67,54,52,47,52,46,74,72,40,96,44,38,24,78,38,29,33,29,21,70,29,68,20,37,28,35,36,30,50,40,68,58,51,54,51,44,33,72,73,32,63,68,50,33,47,53,43,58,59,59,18,43,70,54,46,25,48,57,32,43,91,38,20,59,79,60,50,79,49,57,62,63,52,49,53,54,43,44,72,72,32,38,45,80,44,80,41,47,62,76,36,74,48,70,25,62,36,4,31,37,32,64,37,38,35,40,29,38,85,85,66,48,70,43,56,57,50,21,48,38,69,58,32,88,58,55,28,40,23,74,31,60,24,38,30,38,36,29,74,40,59,70,77,51,53,81,63,39,86,76,55,73,75,70,82,47,89,57,40,63,58,46,47,52,49,48,37,50,50,50,49,51,51,51,55,48,51,54,57,69,75,105

InterPro domains:
  IPR000595 Cyclic nucleotide-binding domain [PS50042] (767-881)
  IPR000595 Cyclic nucleotide-binding domain [cd00038] (767-875)
  IPR006153 Cation/H+ exchanger, transmembrane domain [PF00999] (67-457)
  IPR014710 RmlC-like jelly roll fold [G3DSA:2.60.120.10] (763-900)
  IPR018422 Cation/H+ exchanger, CPA1 family [PTHR10110] (32-757)
  IPR018490 Cyclic nucleotide-binding domain superfamily [SSF51206] (764-887)

pLDDT: mean 76.98, std 14.29, range [15.66, 96.31]

Foldseek 3Di:
DPPCPPPPDPPVPPPPPPVPPVVVVVVVVVVLLVVLQVVLLVVLVVVLVVLVVCQVVCLPPPPVSVLADSLLVLLQVLLVCLQCLVPPPSNSVSLVSLLPDQLVVLCLPQLLLQLLLLLQPAQLLLCVQQVVVLCLCLAVLLLLQLLLQLCCVCPPVPDDVVQPNSLLSSLLSLLQSQFDLVLVLVLCVVLVFDSSLSNSLSSNNSRNLQNSVLSNVLSVQVVLVVLVNHDDDDPVNSVVLNCLQNPVQLVLLQVLLVVLLVVLLVDFPDLVVNLVSLVVSSSVSLCCCCPNDSNYRSSNSSSSNSNSCNQQVVLSDAPVNVVSNSVVSVVSNSSSSSVLSSSLSSNCNNQQPPDPLDDPSLVVVLVVSLVVSLVSSLVSCVVCLVVQCPGRPGQDPLSSNLSSLSRAADRSSLSSLCNLLPPPSDDNSSSSSSNNNSSSRNNCSSRPSSSCSSVSCVVSVSSDPPLLNLLQVLVVLVVVLVVVVVVVVVLCPDPVCVPPPVVVVCVVVCSVVSVVVSVVSVVVSCVVLDVPPPPDDDPASCPSPDLLVQQLVLLLVLLVLLLVLLVVCVNLQLFHSVLNSQQNSLSVVCNVVSSDADDRLVSSVVPADDVVVLVVLVVCLPPPPVNVVSVVVSLVRLLSLLRNLVSLLVSLVVSLVCLVVDSHDPVSSVVNNVSSVVSNVVSVVVNQVSCFPQVLSVVQSVVLSVVSNVLSVVLVVLVVCVVVVNDDPVVSVVVNVVSSVVNSVSVVDDDDSDLDDPLVLLCVQPLCPPPDPVLSVVQVVQKDKDKDAAFDWPDAFFDFDFWKKAWQHAKKWWDADQGIDIDGHSDIPALLCLLDPGTHRTIITTRHTTMIIITGSVSLNVVCVVDVSSVLSSVLRNLVVLCRNPVVFAPPVNPDDSVLSSVQLVPFKDKDWDAAFDWDAQQQWKFWADAWKQWPVRDIDDHGGTGHHDRGIIGGHHTTIMMHGRHHSVCSVVPVPVVVPPPVCVVVVVVVVVVVVVVSVVVVVVVVD/DPDDCPVPPPPVPPPVPPVPPVVVVVVVVVVLLVVLQVVLLVVLVVVLVVLVVCQVVCCPPPPVSVLADSLLVLLQVLLVCLQCLVPPVSNSVSLVSLLPDQLVCLCLPQLLLQLLLLLQPAQLLLCVQQVVVLCLCQAVLLLLQLLLQLCCVCPPVPDDVVQPNSLLSSLLSLLLSQFDLVLVLVLCVVLVFDSNLSNSLSSNNSRNLQNSVLSNVLSVQVVLVVLVNHDPDDPVNSVVLNCLQNPVQLVLLQVLLVVLLVVLLVDFPDLVVNLVSLVVSSSVSLCCCCPNDSNYRSSNSSSSNSNSCNQQVVLSDAPVNVVVNSVVSVVSNSSSSSVLSSSLSSNCNNQQPPDPLDDPSLVVVLVVSLVVSLVSSLVSCVVCLVVSCPGRPGQDPLSSNLSSLSRAADRSSLSSLCNLLPPPSDDNSSSSSSNNNNSSRNNCSSRPSSSCSSVSCVVSVSSDPPLLNLLQVLVVLVVVLVVVVVVVVVLCPDPVCVPPPVVVVCVVVCSVVSVVVSVVSVVVSCVVLDVPPPDDDDPASCPSHDLLVQQLVLLLVLLVLLLVLLVVCVNLQLFHSVLNSQQNSLSVVCNVVSSDADDRLVSSVVPADDVVVLVVLVVCLPPPPVNVVSVVVSLVRLLSLLRNLVSLLVSLVVSLVCLVVDSHDPVSSVVNNVSSVVSNVVSVVVNQVSCFPQVLSVVQSVVLSVVSNVLSVVLVVLVVCVVVVNDDPVVSVVVNVVSSVVNSVSVVDDDDSDQDDPLVLLCPQPLCPPPDPVLSVVQVVQKDKDKDAAFDWPDAFFDFDFWKKAWQHAKKWWDADQGIDIDGHSDIPALLCLLDPGTDRTIITTRHTTMIIITGSVSVNVVCVVDVSSVLSSVLRNLVVLCRNCVVFAPPVNPDDSVLSSVQLVPFKDKDWDAAFDWDAQQQWKFWADAWKQFPVRDIDDHGGTGHHDRGIIGGHHTTIMMHGRHHSVCSVVPVPVVVPPPVCVVVVVVVVVVVVVVSVVVVVVVVD

Organism: Paramecium tetraurelia (NCBI:txid5888)